Protein 2VJQ (pdb70)

Secondary structure (DSSP, 8-state):
--TTTT-EEEE---SSHHHHHHHHHHHTT-EEEEEEETTT--GGGGSS-SSTTS--HHHHTT-TT-EEEEE-TTSHHHHHHHHHHHHH-SEEEE-PPTTHHHHTT--HHHHHHH-TTPEEEEEESS-TTSTTTTS---HHHHHHHTTTGGGSS-TTS-----SS-TTHHHHHHHHHHHHHHHHHHHHHHS---EEEEEHHHHHHHHTHHHHHHHHHHHHHS--TTSGGGSTT--B-TT--B--GGG--SPPP-TT--TTSSSEEEEE-TTTTT-TT-EEEEE--GGGHHHHHHHTT-GGGSS-TTTSSHHHHTTTHHHHHHHHHHTTTTS-HHHHHHHHHHTT--EEE---HHHHHT-HHHHHTTSEEEE--TTT--EEEE--SEEESS------PPPPTTTTHHHHHHHTT--HHHHHHHHHHT--/--TTTT-EEEE---SSHHHHHHHHHHHTT-EEEEEEETTT--GGGGTT-SSTTS--HHHHHH-SS-EEEEE-TTSHHHHHHHHHHHHH-SEEEE--STTHHHHTT--HHHHHHH-TTPEEEEEESS-TT-TTTTS---HHHHHHHTTTGGGSS-TTS-----SS-TTHHHHHHHHHHHHHHHHHHHHHHS---EEEEEHHHHHHHHTHHHHHHHHHHHHHS--TTSGGGSTTTSB-SSSPBP-GGG--SPPP-TT--TTSSSEEEEE-TTTTT-TT-EEEEE--STTHHHHHHHTT-THHHH-TTTSSHHHHTTTHHHHHHHHHHTTTTS-HHHHHHHHHTTT--EEE---HHHHHH-HHHHHTTSEEEE--TTT--EEEE--SEEESS------PPPPTTTTHHHHHHHTT--HHHHHHHHHTT--/--TTTT-EEEE---SSHHHHHHHHHHHTT-EEEEEEETTT--GGGGSS-SSTTS--HHHHHHHTT-EEEEE-TTSHHHHHHHHHHHHH-SEEEE-PPTTHHHHTT--HHHHHHH-TTPEEEEEESS-TTSTTTT----HHHHHHHTTTTTTSS-TTS-----SS-TTHHHHHHHHHHHHHHHHHHHHHHS---EEEEEHHHHHHHHTHHHHHHHHHHHHHS--TTSGGGSTT--B-TT--B--TTS--SPPP-TT--TTSSSEEEEE-TTTTT-TT-EEEEE--GGGHHHHHHHTT-GGGSS-TTTSSHHHHTTTHHHHHHHHHHTTTTS-HHHHHHHHHHTT--EEE---HHHHHT-HHHHHTTSEEEE--TTT--EEEE--SEEESS------PPPPTTTTHHHHHHHTT--HHHHHHHHHHT--/--TTTT-EEEE---TTHHHHHHHHHHHTT-EEEEEEETTT--GGGGSS-SSTTS--HHHHHHHSS-EEEEE-TTSHHHHHHHHHHHTT-SEEEE-PSTTHHHHTT--HHHHHHH-TT-EEEEEESS-TT-TTTTS---HHHHHHHTTTGGGSS-TTS-----SS-TTHHHHHHHHHHHHHHHHHHHHHHS---EEEEEHHHHHHHHTHHHHHHHHHHHHHS--TTSGGGSTTTSB-SSS-B--GGG--S----TT--TTSSSEEEEE-TTTTT-TT-EEEEE--STTHHHHHHHTT-THHHH-TTTSSHHHHTTTHHHHHHHHHHTTTTS-HHHHHHHHHTTT--EEE---HHHHHT-HHHHHTTSEEEE--TTT--EEEE--SEEESS------PPPPTTTTHHHHHHHTT--HHHHHHHHHTT--

Solvent-accessible surface area: 59463 Å² total; per-residue (Å²): 115,39,1,0,60,65,15,34,1,3,0,6,2,61,33,0,9,0,0,5,0,0,1,2,0,4,1,0,19,9,46,3,18,0,6,5,156,84,62,64,14,6,96,0,15,54,31,34,74,28,137,124,150,45,26,0,5,0,0,3,0,0,0,0,27,10,38,0,0,30,0,44,29,168,29,104,56,0,65,91,5,0,44,57,8,1,117,98,7,23,0,0,0,16,32,50,43,49,35,17,9,76,178,34,41,3,44,25,119,69,0,52,132,17,15,67,111,1,0,11,0,6,9,48,13,6,3,97,15,14,92,48,32,138,54,129,26,40,3,3,3,0,0,0,1,0,0,0,0,1,5,2,3,46,37,61,12,32,0,5,9,7,7,0,0,0,0,11,2,2,0,0,6,2,0,0,0,0,0,1,0,1,0,11,2,14,92,102,62,32,109,6,22,64,1,12,0,3,8,3,0,0,0,0,4,0,0,4,2,14,0,1,0,0,8,10,6,44,61,62,37,77,0,28,18,11,5,4,10,16,79,129,62,2,81,33,128,115,47,76,97,48,41,12,134,128,30,71,19,2,18,5,9,5,1,15,3,17,3,13,44,16,2,35,7,2,72,0,104,27,63,97,134,67,54,8,5,16,0,2,0,7,1,10,56,127,13,3,67,62,0,0,70,6,1,105,45,84,110,30,67,131,50,101,41,45,52,60,38,130,20,7,31,80,34,20,18,84,3,3,64,59,0,44,85,63,0,63,120,68,48,11,94,83,0,9,128,53,0,40,146,69,19,4,7,4,1,1,0,20,8,0,87,53,0,0,104,24,105,10,0,74,150,23,27,0,1,34,104,1,90,1,158,95,33,36,64,8,25,0,0,0,2,0,1,53,16,68,47,18,138,38,117,27,81,62,0,1,63,57,17,67,27,5,62,85,2,0,109,88,24,67,15,87,96,71,96,9,155,90,15,76,84,110,106,2,9,117,42,0,0,90,56,13,48,1,4,0,6,2,55,25,0,9,0,0,5,0,0,0,1,0,4,1,0,19,10,51,4,20,0,7,5,153,84,59,68,16,6,80,0,14,52,22,35,74,28,94,114,149,47,27,0,6,1,0,4,0,0,0,0,28,10,42,0,0,29,0,41,29,164,26,102,48,0,65,87,5,0,39,50,10,0,121,105,7,22,0,0,0,16,29,51,41,56,34,17,11,73,179,38,37,4,51,32,118,72,0,51,139,20,15,69,110,1,0,8,0,2,9,48,15,4,2,110,24,14,92,47,44,135,34,99,11,94,4,6,2,0,1,0,0,0,0,2,0,0,6,2,4,48,49,101,26,43,0,5,8,5,9,0,2,0,0,4,2,2,0,0,6,1,0,0,0,0,0,2,0,0,1,10,3,17,92,98,64,31,106,6,18,43,0,7,0,3,8,2,0,0,0,0,2,0,0,4,2,14,0,1,1,0,10,11,6,83,108,58,41,79,0,33,25,14,5,3,12,10,81,101,53,0,88,58,180,119,42,87,70,30,34,11,139,118,28,81,20,2,16,6,9,5,1,20,6,18,1,14,52,16,2,34,7,2,59,0,128,29,68,101,133,66,50,8,4,3,0,1,0,4,0,9,51,116,26,6,53,62,3,1,74,8,2,104,59,73,114,29,71,122,53,104,41,47,53,53,41,124,18,5,30,76,34,17,16,86,3,4,65,58,1,43,84,63,0,71,108,64,58,11,97,92,0,15,130,50,0,50,136,75,43,8,10,10,2,7,0,25,6,0,34,25,1,0,26,25,63,9,0,72,92,23,30,0,2,34,96,1,44,0,25,71,19,15,18,7,23,0,0,0,2,0,1,55,12,64,45,18,137,39,119,29,80,45,0,0,67,56,14,70,30,4,55,83,2,0,108,90,25,64,30,88,76,74,74,7,142,64,2,77,82,105,105,1,8,109,36,1,0,60,62,15,45,1,4,0,7,2,59,44,0,10,0,0,5,0,0,1,1,0,3,0,0,22,9,46,3,17,0,12,4,170,85,63,62,15,4,87,0,14,53,51,41,71,31,131,122,149,45,25,0,5,5,0,3,0,0,0,0,27,9,41,0,7,29,3,43,28,173,31,104,52,0,62,84,6,1,42,54,14,1,116,105,7,23,0,0,0,17,32,47,42,60,33,14,12,72,179,49,42,6,52,24,115,64,0,49,133,18,16,66,111,1,0,11,0,4,9,52,14,5,2,115,40,13,91,49,40,140,59,133,16,72,6,6,4,0,0,0,1,0,0,1,0,1,5,2,3,45,38,54,13,33,0,4,9,6,10,0,2,0,0,11,3,2,0,0,7,1,0,0,0,0,0,1,0,1,0,11,2,15,94,107,62,29,110,7,21,62,0,10,0,2,10,4,0,0,0,0,3,0,0,4,2,14,0,3,1,0,8,9,7,86,97,61,38,78,0,28,18,11,4,4,10,15,80,66,54,2,22,27,95,76,1,53,76,47,43,13,147,129,28,84,18,1,18,6,8,5,1,16,4,19,4,17,37,15,2,34,7,1,69,0,105,29,58,99,135,68,51,9,4,14,0,3,0,7,1,11,52,125,12,3,66,62,0,0,70,5,1,112,17,84,106,14,65,130,51,99,40,25,50,61,40,130,17,5,31,80,31,20,17,22,4,3,20,19,0,43,65,65,0,61,121,66,49,10,94,80,0,10,122,53,0,42,140,69,21,4,6,4,1,1,0,21,10,0,83,58,0,1,101,23,107,11,0,78,152,24,28,0,2,34,103,0,105,1,164,94,32,36,67,7,27,0,0,0,2,0,1,53,16,70,49,12,130,39,121,27,81,59,0,1,66,57,17,67,30,5,62,85,3,6,111,89,28,65,23,73,101,73,99,8,164,87,13,75,85,107,108,2,12,117,41,0,0,90,56,14,50,2,4,0,6,2,56,21,1,9,0,0,4,0,0,1,2,0,4,1,0,20,10,47,3,19,0,7,4,157,84,66,67,15,6,79,0,14,52,34,38,74,28,89,114,148,45,25,0,4,2,0,3,0,0,0,0,26,11,42,0,0,30,0,37,24,167,26,98,56,0,66,87,5,2,39,48,8,0,115,112,8,23,0,1,0,16,30,42,42,58,37,14,11,79,179,54,39,4,48,30,120,74,0,53,139,18,15,66,114,1,0,8,0,2,9,47,15,4,3,109,23,13,91,47,42,136,34,96,13,98,5,5,3,0,0,0,1,0,0,1,0,1,5,2,4,48,44,89,24,41,0,4,8,6,8,1,3,0,0,5,2,2,0,0,6,2,0,0,0,0,0,2,0,0,1,8,1,16,92,94,62,31,111,7,20,43,0,8,0,2,9,2,0,0,0,0,3,0,0,4,3,14,0,2,1,0,9,12,5,76,109,58,40,84,0,35,24,12,6,3,12,10,82,103,53,0,85,48,128,85,28,81,62,39,43,11,128,139,32,86,22,2,16,7,9,6,1,19,6,22,8,23,44,23,3,34,6,2,62,0,114,27,71,101,133,68,50,7,5,3,0,3,0,3,1,4,54,119,24,5,50,54,2,2,72,8,4,109,54,72,114,33,69,123,52,103,43,47,56,48,46,124,13,7,40,66,35,20,16,87,5,3,64,61,0,44,87,72,0,71,106,66,57,11,95,92,0,16,129,49,0,49,133,71,35,7,8,10,1,6,0,24,6,0,92,51,1,0,98,27,103,12,0,76,157,22,27,0,2,35,104,2,110,1,124,92,20,34,63,8,22,0,0,0,2,0,1,55,19,65,42,18,143,39,119,29,80,46,0,1,67,54,16,67,31,5,56,87,1,0,108,85,27,69,30,83,88,70,74,8,143,75,1,77,85,101,102,1,8

Structure (mmCIF, N/CA/C/O backbone):
data_2VJQ
#
_entry.id   2VJQ
#
_cell.length_a   214.155
_cell.length_b   98.917
_cell.length_c   152.527
_cell.angle_alpha   90.00
_cell.angle_beta   135.27
_cell.angle_gamma   90.00
#
_symmetry.space_group_name_H-M   'C 1 2 1'
#
loop_
_entity.id
_entity.type
_entity.pdbx_description
1 polymer 'FORMYL-COENZYME A TRANSFERASE'
2 non-polymer '4-(2-HYDROXYETHYL)-1-PIPERAZINE ETHANESULFONIC ACID'
3 water water
#
loop_
_atom_site.group_PDB
_atom_site.id
_atom_site.type_symbol
_atom_site.label_atom_id
_atom_site.label_alt_id
_atom_site.label_comp_id
_atom_site.label_asym_id
_atom_site.label_entity_id
_atom_site.label_seq_id
_atom_site.pdbx_PDB_ins_code
_atom_site.Cartn_x
_atom_site.Cartn_y
_atom_site.Cartn_z
_atom_site.occupancy
_atom_site.B_iso_or_equiv
_atom_site.auth_seq_id
_atom_site.auth_comp_id
_atom_site.auth_asym_id
_atom_site.auth_atom_id
_atom_site.pdbx_PDB_model_num
ATOM 1 N N . THR A 1 2 ? -64.407 -51.575 23.398 1.00 33.31 2 THR A N 1
ATOM 2 C CA . THR A 1 2 ? -63.346 -50.681 23.935 1.00 32.54 2 THR A CA 1
ATOM 3 C C . THR A 1 2 ? -62.037 -50.833 23.147 1.00 31.96 2 THR A C 1
ATOM 4 O O . THR A 1 2 ? -61.784 -51.868 22.525 1.00 32.08 2 THR A O 1
ATOM 8 N N . LYS A 1 3 ? -61.224 -49.782 23.174 1.00 30.83 3 LYS A N 1
ATOM 9 C CA . LYS A 1 3 ? -59.921 -49.765 22.521 1.00 29.82 3 LYS A CA 1
ATOM 10 C C . LYS A 1 3 ? -58.808 -49.800 23.572 1.00 28.50 3 LYS A C 1
ATOM 11 O O . LYS A 1 3 ? -59.016 -49.384 24.714 1.00 27.42 3 LYS A O 1
ATOM 17 N N . PRO A 1 4 ? -57.620 -50.304 23.192 1.00 27.38 4 PRO A N 1
ATOM 18 C CA . PRO A 1 4 ? -56.508 -50.498 24.122 1.00 26.95 4 PRO A CA 1
ATOM 19 C C . PRO A 1 4 ? -56.148 -49.299 24.989 1.00 26.00 4 PRO A C 1
ATOM 20 O O . PRO A 1 4 ? -55.913 -49.466 26.180 1.00 25.34 4 PRO A O 1
ATOM 24 N N . LEU A 1 5 ? -56.097 -48.110 24.394 1.00 25.31 5 LEU A N 1
ATOM 25 C CA . LEU A 1 5 ? -55.662 -46.913 25.101 1.00 25.49 5 LEU A CA 1
ATOM 26 C C . LEU A 1 5 ? -56.817 -45.975 25.476 1.00 25.37 5 LEU A C 1
ATOM 27 O O . LEU A 1 5 ? -56.593 -44.818 25.841 1.00 24.84 5 LEU A O 1
ATOM 32 N N . ASP A 1 6 ? -58.046 -46.476 25.415 1.00 25.80 6 ASP A N 1
ATOM 33 C CA . ASP A 1 6 ? -59.183 -45.716 25.923 1.00 26.25 6 ASP A CA 1
ATOM 34 C C . ASP A 1 6 ? -58.886 -45.278 27.351 1.00 26.19 6 ASP A C 1
ATOM 35 O O . ASP A 1 6 ? -58.562 -46.109 28.208 1.00 26.54 6 ASP A O 1
ATOM 40 N N . GLY A 1 7 ? -58.980 -43.973 27.595 1.00 25.78 7 GLY A N 1
ATOM 41 C CA . GLY A 1 7 ? -58.800 -43.414 28.932 1.00 25.57 7 GLY A CA 1
ATOM 42 C C . GLY A 1 7 ? -57.372 -43.047 29.279 1.00 25.28 7 GLY A C 1
ATOM 43 O O . GLY A 1 7 ? -57.101 -42.620 30.403 1.00 25.48 7 GLY A O 1
ATOM 44 N N . ILE A 1 8 ? -56.454 -43.218 28.327 1.00 24.46 8 ILE A N 1
ATOM 45 C CA . ILE A 1 8 ? -55.065 -42.824 28.513 1.00 24.14 8 ILE A CA 1
ATOM 46 C C . ILE A 1 8 ? -54.928 -41.395 28.016 1.00 23.73 8 ILE A C 1
ATOM 47 O O . ILE A 1 8 ? -55.177 -41.118 26.838 1.00 23.75 8 ILE A O 1
ATOM 52 N N . ASN A 1 9 ? -54.558 -40.491 28.918 1.00 23.58 9 ASN A N 1
ATOM 53 C CA A ASN A 1 9 ? -54.405 -39.085 28.577 0.50 23.38 9 ASN A CA 1
ATOM 54 C CA B ASN A 1 9 ? -54.402 -39.084 28.577 0.50 23.43 9 ASN A CA 1
ATOM 55 C C . ASN A 1 9 ? -52.968 -38.784 28.188 1.00 23.18 9 ASN A C 1
ATOM 56 O O . ASN A 1 9 ? -52.046 -39.004 28.976 1.00 23.42 9 ASN A O 1
ATOM 65 N N . VAL A 1 10 ? -52.785 -38.275 26.980 1.00 22.57 10 VAL A N 1
ATOM 66 C CA . VAL A 1 10 ? -51.462 -37.981 26.474 1.00 22.40 10 VAL A CA 1
ATOM 67 C C . VAL A 1 10 ? -51.313 -36.479 26.333 1.00 22.13 10 VAL A C 1
ATOM 68 O O . VAL A 1 10 ? -52.078 -35.832 25.610 1.00 22.18 10 VAL A O 1
ATOM 72 N N . LEU A 1 11 ? -50.330 -35.935 27.046 1.00 22.07 11 LEU A N 1
ATOM 73 C CA . LEU A 1 11 ? -49.929 -34.543 26.913 1.00 21.74 11 LEU A CA 1
ATOM 74 C C . LEU A 1 11 ? -48.825 -34.508 25.857 1.00 21.26 11 LEU A C 1
ATOM 75 O O . LEU A 1 11 ? -47.694 -34.943 26.100 1.00 21.07 11 LEU A O 1
ATOM 80 N N . ASP A 1 12 ? -49.176 -33.992 24.684 1.00 20.57 12 ASP A N 1
ATOM 81 C CA . ASP A 1 12 ? -48.399 -34.174 23.465 1.00 20.34 12 ASP A CA 1
ATOM 82 C C . ASP A 1 12 ? -47.722 -32.872 23.020 1.00 20.14 12 ASP A C 1
ATOM 83 O O . ASP A 1 12 ? -48.355 -32.004 22.409 1.00 20.58 12 ASP A O 1
ATOM 88 N N . PHE A 1 13 ? -46.427 -32.753 23.319 1.00 19.41 13 PHE A N 1
ATOM 89 C CA . PHE A 1 13 ? -45.620 -31.599 22.936 1.00 19.25 13 PHE A CA 1
ATOM 90 C C . PHE A 1 13 ? -44.997 -31.739 21.542 1.00 18.83 13 PHE A C 1
ATOM 91 O O . PHE A 1 13 ? -44.289 -30.841 21.082 1.00 18.35 13 PHE A O 1
ATOM 99 N N . THR A 1 14 ? -45.236 -32.868 20.882 1.00 18.69 14 THR A N 1
ATOM 100 C CA . THR A 1 14 ? -44.451 -33.230 19.693 1.00 18.23 14 THR A CA 1
ATOM 101 C C . THR A 1 14 ? -44.799 -32.421 18.438 1.00 18.51 14 THR A C 1
ATOM 102 O O . THR A 1 14 ? -45.911 -31.915 18.290 1.00 18.37 14 THR A O 1
ATOM 106 N N . HIS A 1 15 ? -43.827 -32.335 17.533 1.00 18.40 15 HIS A N 1
ATOM 107 C CA . HIS A 1 15 ? -43.989 -31.688 16.240 1.00 18.55 15 HIS A CA 1
ATOM 108 C C . HIS A 1 15 ? -43.061 -32.347 15.212 1.00 18.18 15 HIS A C 1
ATOM 109 O O . HIS A 1 15 ? -42.216 -33.178 15.569 1.00 17.40 15 HIS A O 1
ATOM 116 N N . VAL A 1 16 ? -43.240 -31.976 13.949 1.00 17.87 16 VAL A N 1
ATOM 117 C CA . VAL A 1 16 ? -42.576 -32.631 12.801 1.00 17.98 16 VAL A CA 1
ATOM 118 C C . VAL A 1 16 ? -43.149 -34.055 12.574 1.00 17.79 16 VAL A C 1
ATOM 119 O O . VAL A 1 16 ? -44.365 -34.179 12.390 1.00 17.34 16 VAL A O 1
ATOM 123 N N . GLN A 1 17 ? -42.319 -35.111 12.565 1.00 17.31 17 GLN A N 1
ATOM 124 C CA . GLN A 1 17 ? -42.795 -36.450 12.147 1.00 17.34 17 GLN A CA 1
ATOM 125 C C . GLN A 1 17 ? -42.692 -37.542 13.227 1.00 16.56 17 GLN A C 1
ATOM 126 O O . GLN A 1 17 ? -43.648 -38.263 13.469 1.00 15.60 17 GLN A O 1
ATOM 132 N N . ALA A 1 18 ? -41.530 -37.672 13.859 1.00 16.20 18 ALA A N 1
ATOM 133 C CA . ALA A 1 18 ? -41.270 -38.804 14.762 1.00 15.92 18 ALA A CA 1
ATOM 134 C C . ALA A 1 18 ? -42.220 -38.854 15.953 1.00 15.72 18 ALA A C 1
ATOM 135 O O . ALA A 1 18 ? -42.957 -39.838 16.151 1.00 15.09 18 ALA A O 1
ATOM 137 N N . GLY A 1 19 ? -42.202 -37.787 16.749 1.00 15.45 19 GLY A N 1
ATOM 138 C CA . GLY A 1 19 ? -43.100 -37.654 17.891 1.00 15.01 19 GLY A CA 1
ATOM 139 C C . GLY A 1 19 ? -44.577 -37.724 17.511 1.00 14.51 19 GLY A C 1
ATOM 140 O O . GLY A 1 19 ? -45.311 -38.526 18.063 1.00 15.02 19 GLY A O 1
ATOM 141 N N . PRO A 1 20 ? -45.020 -36.874 16.570 1.00 14.37 20 PRO A N 1
ATOM 142 C CA . PRO A 1 20 ? -46.407 -36.880 16.085 1.00 14.31 20 PRO A CA 1
ATOM 143 C C . PRO A 1 20 ? -46.892 -38.245 15.564 1.00 14.11 20 PRO A C 1
ATOM 144 O O . PRO A 1 20 ? -48.044 -38.612 15.810 1.00 13.65 20 PRO A O 1
ATOM 148 N N . ALA A 1 21 ? -46.030 -38.994 14.869 1.00 13.62 21 ALA A N 1
ATOM 149 C CA . ALA A 1 21 ? -46.390 -40.345 14.436 1.00 13.67 21 ALA A CA 1
ATOM 150 C C . ALA A 1 21 ? -46.703 -41.229 15.640 1.00 13.34 21 ALA A C 1
ATOM 151 O O . ALA A 1 21 ? -47.697 -41.950 15.650 1.00 13.63 21 ALA A O 1
ATOM 153 N N . CYS A 1 22 ? -45.851 -41.172 16.656 1.00 13.96 22 CYS A N 1
ATOM 154 C CA . CYS A 1 22 ? -46.086 -41.920 17.879 1.00 14.22 22 CYS A CA 1
ATOM 155 C C . CYS A 1 22 ? -47.453 -41.597 18.485 1.00 13.94 22 CYS A C 1
ATOM 156 O O . CYS A 1 22 ? -48.247 -42.503 18.719 1.00 13.75 22 CYS A O 1
ATOM 159 N N . THR A 1 23 ? -47.717 -40.310 18.733 1.00 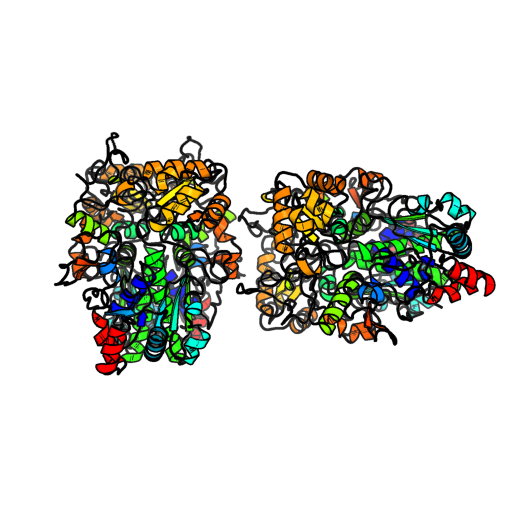14.41 23 THR A N 1
ATOM 160 C CA . THR A 1 23 ? -48.953 -39.900 19.415 1.00 14.51 23 THR A CA 1
ATOM 161 C C . THR A 1 23 ? -50.202 -40.105 18.550 1.00 14.58 23 THR A C 1
ATOM 162 O O . THR A 1 23 ? -51.261 -40.391 19.079 1.00 14.73 23 THR A O 1
ATOM 166 N N . GLN A 1 24 ? -50.077 -39.958 17.230 1.00 14.34 24 GLN A N 1
ATOM 167 C CA . GLN A 1 24 ? -51.192 -40.277 16.331 1.00 14.75 24 GLN A CA 1
ATOM 168 C C . GLN A 1 24 ? -51.614 -41.739 16.465 1.00 15.00 24 GLN A C 1
ATOM 169 O O . GLN A 1 24 ? -52.806 -42.057 16.575 1.00 13.85 24 GLN A O 1
ATOM 175 N N . MET A 1 25 ? -50.628 -42.630 16.464 1.00 15.73 25 MET A N 1
ATOM 176 C CA . MET A 1 25 ? -50.904 -44.055 16.483 1.00 16.01 25 MET A CA 1
ATOM 177 C C . MET A 1 25 ? -51.514 -44.471 17.819 1.00 16.31 25 MET A C 1
ATOM 178 O O . MET A 1 25 ? -52.429 -45.299 17.852 1.00 16.34 25 MET A O 1
ATOM 183 N N . MET A 1 26 ? -51.023 -43.876 18.906 1.00 16.78 26 MET A N 1
ATOM 184 C CA . MET A 1 26 ? -51.683 -43.962 20.221 1.00 17.04 26 MET A CA 1
ATOM 185 C C . MET A 1 26 ? -53.146 -43.491 20.152 1.00 17.06 26 MET A C 1
ATOM 186 O O . MET A 1 26 ? -54.028 -44.129 20.695 1.00 15.96 26 MET A O 1
ATOM 191 N N . GLY A 1 27 ? -53.379 -42.376 19.474 1.00 17.17 27 GLY A N 1
ATOM 192 C CA . GLY A 1 27 ? -54.736 -41.879 19.232 1.00 17.41 27 GLY A CA 1
ATOM 193 C C . GLY A 1 27 ? -55.598 -42.844 18.449 1.00 17.42 27 GLY A C 1
ATOM 194 O O . GLY A 1 27 ? -56.774 -43.026 18.771 1.00 16.91 27 GLY A O 1
ATOM 195 N N . PHE A 1 28 ? -55.026 -43.473 17.420 1.00 17.03 28 PHE A N 1
ATOM 196 C CA . PHE A 1 28 ? -55.745 -44.499 16.668 1.00 17.81 28 PHE A CA 1
ATOM 197 C C . PHE A 1 28 ? -56.172 -45.669 17.559 1.00 17.94 28 PHE A C 1
ATOM 198 O O . PHE A 1 28 ? -57.216 -46.265 17.313 1.00 17.72 28 PHE A O 1
ATOM 206 N N . LEU A 1 29 ? -55.356 -46.001 18.563 1.00 18.26 29 LEU A N 1
ATOM 207 C CA . LEU A 1 29 ? -55.681 -47.067 19.516 1.00 19.01 29 LEU A CA 1
ATOM 208 C C . LEU A 1 29 ? -56.487 -46.583 20.732 1.00 19.18 29 LEU A C 1
ATOM 209 O O . LEU A 1 29 ? -56.623 -47.316 21.707 1.00 19.49 29 LEU A O 1
ATOM 214 N N . GLY A 1 30 ? -57.009 -45.362 20.661 1.00 19.98 30 GLY A N 1
ATOM 215 C CA . GLY A 1 30 ? -57.994 -44.858 21.638 1.00 20.37 30 GLY A CA 1
ATOM 216 C C . GLY A 1 30 ? -57.530 -43.774 22.598 1.00 20.48 30 GLY A C 1
ATOM 217 O O . GLY A 1 30 ? -58.335 -43.251 23.370 1.00 20.22 30 GLY A O 1
ATOM 218 N N . ALA A 1 31 ? -56.248 -43.425 22.570 1.00 20.53 31 ALA A N 1
ATOM 219 C CA . ALA A 1 31 ? -55.715 -42.444 23.520 1.00 20.97 31 ALA A CA 1
ATOM 220 C C . ALA A 1 31 ? -56.341 -41.066 23.313 1.00 21.04 31 ALA A C 1
ATOM 221 O O . ALA A 1 31 ? -56.679 -40.684 22.190 1.00 20.53 31 ALA A O 1
ATOM 223 N N . ASN A 1 32 ? -56.493 -40.347 24.424 1.00 21.34 32 ASN A N 1
ATOM 224 C CA . ASN A 1 32 ? -56.898 -38.944 24.444 1.00 21.46 32 ASN A CA 1
ATOM 225 C C . ASN A 1 32 ? -55.650 -38.078 24.295 1.00 21.02 32 ASN A C 1
ATOM 226 O O . ASN A 1 32 ? -54.918 -37.842 25.267 1.00 21.12 32 ASN A O 1
ATOM 231 N N . VAL A 1 33 ? -55.394 -37.637 23.064 1.00 20.81 33 VAL A N 1
ATOM 232 C CA . VAL A 1 33 ? -54.177 -36.900 22.735 1.00 20.80 33 VAL A CA 1
ATOM 233 C C . VAL A 1 33 ? -54.456 -35.404 22.680 1.00 20.77 33 VAL A C 1
ATOM 234 O O . VAL A 1 33 ? -55.236 -34.936 21.856 1.00 20.11 33 VAL A O 1
ATOM 238 N N . ILE A 1 34 ? -53.810 -34.675 23.584 1.00 21.32 34 ILE A N 1
ATOM 239 C CA . ILE A 1 34 ? -53.902 -33.229 23.648 1.00 21.70 34 ILE A CA 1
ATOM 240 C C . ILE A 1 34 ? -52.588 -32.667 23.130 1.00 21.53 34 ILE A C 1
ATOM 241 O O . ILE A 1 34 ? -51.554 -32.773 23.778 1.00 21.16 34 ILE A O 1
ATOM 246 N N . LYS A 1 35 ? -52.641 -32.088 21.936 1.00 21.73 35 LYS A N 1
ATOM 247 C CA . LYS A 1 35 ? -51.463 -31.554 21.278 1.00 22.24 35 LYS A CA 1
ATOM 248 C C . LYS A 1 35 ? -51.235 -30.100 21.702 1.00 22.73 35 LYS A C 1
ATOM 249 O O . LYS A 1 35 ? -52.035 -29.216 21.371 1.00 22.67 35 LYS A O 1
ATOM 255 N N . ILE A 1 36 ? -50.151 -29.869 22.445 1.00 23.23 36 ILE A N 1
ATOM 256 C CA . ILE A 1 36 ? -49.729 -28.525 22.833 1.00 23.73 36 ILE A CA 1
ATOM 257 C C . ILE A 1 36 ? -48.954 -27.909 21.681 1.00 24.20 36 ILE A C 1
ATOM 258 O O . ILE A 1 36 ? -47.903 -28.426 21.276 1.00 24.13 36 ILE A O 1
ATOM 263 N N . GLU A 1 37 ? -49.473 -26.807 21.147 1.00 24.69 37 GLU A N 1
ATOM 264 C CA . GLU A 1 37 ? -48.827 -26.115 20.040 1.00 25.31 37 GLU A CA 1
ATOM 265 C C . GLU A 1 37 ? -48.455 -24.693 20.429 1.00 26.58 37 GLU A C 1
ATOM 266 O O . GLU A 1 37 ? -49.181 -24.036 21.176 1.00 25.98 37 GLU A O 1
ATOM 272 N N . ARG A 1 38 ? -47.322 -24.226 19.908 1.00 27.97 38 ARG A N 1
ATOM 273 C CA . ARG A 1 38 ? -46.853 -22.876 20.174 1.00 29.04 38 ARG A CA 1
ATOM 274 C C . ARG A 1 38 ? -47.867 -21.879 19.628 1.00 29.24 38 ARG A C 1
ATOM 275 O O . ARG A 1 38 ? -48.247 -21.936 18.456 1.00 28.75 38 ARG A O 1
ATOM 283 N N . ARG A 1 39 ? -48.311 -20.982 20.505 1.00 29.86 39 ARG A N 1
ATOM 284 C CA . ARG A 1 39 ? -49.321 -19.989 20.170 1.00 29.91 39 ARG A CA 1
ATOM 285 C C . ARG A 1 39 ? -48.928 -19.189 18.926 1.00 29.80 39 ARG A C 1
ATOM 286 O O . ARG A 1 39 ? -47.803 -18.695 18.827 1.00 30.31 39 ARG A O 1
ATOM 294 N N . GLY A 1 40 ? -49.846 -19.105 17.966 1.00 29.71 40 GLY A N 1
ATOM 295 C CA . GLY A 1 40 ? -49.653 -18.291 16.769 1.00 29.34 40 GLY A CA 1
ATOM 296 C C . GLY A 1 40 ? -49.053 -18.974 15.548 1.00 29.35 40 GLY A C 1
ATOM 297 O O . GLY A 1 40 ? -49.171 -18.456 14.434 1.00 30.08 40 GLY A O 1
ATOM 298 N N . SER A 1 41 ? -48.413 -20.126 15.736 1.00 28.43 41 SER A N 1
ATOM 299 C CA . SER A 1 41 ? -47.705 -20.797 14.635 1.00 27.47 41 SER A CA 1
ATOM 300 C C . SER A 1 41 ? -47.990 -22.303 14.594 1.00 26.53 41 SER A C 1
ATOM 301 O O . SER A 1 41 ? -48.327 -22.858 13.541 1.00 26.10 41 SER A O 1
ATOM 304 N N . GLY A 1 42 ? -47.841 -22.945 15.745 1.00 25.22 42 GLY A N 1
ATOM 305 C CA . GLY A 1 42 ? -48.087 -24.362 15.884 1.00 24.20 42 GLY A CA 1
ATOM 306 C C . GLY A 1 42 ? -47.068 -25.195 15.128 1.00 22.97 42 GLY A C 1
ATOM 307 O O . GLY A 1 42 ? -46.017 -24.694 14.712 1.00 22.23 42 GLY A O 1
ATOM 308 N N . ASP A 1 43 ? -47.409 -26.461 14.940 1.00 21.70 43 ASP A N 1
ATOM 309 C CA . ASP A 1 43 ? -46.525 -27.446 14.308 1.00 21.27 43 ASP A CA 1
ATOM 310 C C . ASP A 1 43 ? -46.077 -26.986 12.930 1.00 20.82 43 ASP A C 1
ATOM 311 O O . ASP A 1 43 ? -46.908 -26.659 12.092 1.00 20.94 43 ASP A O 1
ATOM 316 N N . MET A 1 44 ? -44.765 -26.995 12.690 1.00 20.42 44 MET A N 1
ATOM 317 C CA A MET A 1 44 ? -44.219 -26.542 11.408 0.60 20.59 44 MET A CA 1
ATOM 318 C CA B MET A 1 44 ? -44.197 -26.564 11.408 0.40 20.48 44 MET A CA 1
ATOM 319 C C . MET A 1 44 ? -44.762 -27.320 10.198 1.00 20.29 44 MET A C 1
ATOM 320 O O . MET A 1 44 ? -44.802 -26.791 9.086 1.00 19.97 44 MET A O 1
ATOM 329 N N . THR A 1 45 ? -45.200 -28.563 10.401 1.00 19.56 45 THR A N 1
ATOM 330 C CA . THR A 1 45 ? -45.739 -29.346 9.289 1.00 19.41 45 THR A CA 1
ATOM 331 C C . THR A 1 45 ? -47.000 -28.715 8.681 1.00 19.13 45 THR A C 1
ATOM 332 O O . THR A 1 45 ? -47.275 -28.929 7.506 1.00 18.90 45 THR A O 1
ATOM 336 N N . ARG A 1 46 ? -47.735 -27.919 9.461 1.00 18.81 46 ARG A N 1
ATOM 337 C CA . ARG A 1 46 ? -48.947 -27.242 8.960 1.00 18.96 46 ARG A CA 1
ATOM 338 C C . ARG A 1 46 ? -48.681 -26.458 7.667 1.00 18.96 46 ARG A C 1
ATOM 339 O O . ARG A 1 46 ? -49.476 -26.501 6.730 1.00 18.45 46 ARG A O 1
ATOM 347 N N . GLY A 1 47 ? -47.552 -25.759 7.623 1.00 19.34 47 GLY A N 1
ATOM 348 C CA . GLY A 1 47 ? -47.218 -24.900 6.489 1.00 20.41 47 GLY A CA 1
ATOM 349 C C . GLY A 1 47 ? -46.158 -25.473 5.568 1.00 21.24 47 GLY A C 1
ATOM 350 O O . GLY A 1 47 ? -45.692 -24.782 4.663 1.00 21.09 47 GLY A O 1
ATOM 351 N N . GLN A 1 48 ? -45.777 -26.730 5.786 1.00 21.92 48 GLN A N 1
ATOM 352 C CA . GLN A 1 48 ? -44.762 -27.369 4.960 1.00 22.64 48 GLN A CA 1
ATOM 353 C C . GLN A 1 48 ? -45.418 -28.090 3.784 1.00 22.26 48 GLN A C 1
ATOM 354 O O . GLN A 1 48 ? -46.228 -28.982 3.977 1.00 21.62 48 GLN A O 1
ATOM 360 N N . LEU A 1 49 ? -45.069 -27.660 2.576 1.00 22.78 49 LEU A N 1
ATOM 361 C CA . LEU A 1 49 ? -45.519 -28.264 1.315 1.00 23.28 49 LEU A CA 1
ATOM 362 C C . LEU A 1 49 ? -47.040 -28.419 1.202 1.00 23.33 49 LEU A C 1
ATOM 363 O O . LEU A 1 49 ? -47.559 -29.484 0.859 1.00 22.98 49 LEU A O 1
ATOM 368 N N . GLN A 1 50 ? -47.743 -27.335 1.498 1.00 23.46 50 GLN A N 1
ATOM 369 C CA . GLN A 1 50 ? -49.188 -27.291 1.345 1.00 23.62 50 GLN A CA 1
ATOM 370 C C . GLN A 1 50 ? -49.558 -27.508 -0.114 1.00 23.55 50 GLN A C 1
ATOM 371 O O . GLN A 1 50 ? -48.815 -27.108 -1.026 1.00 23.42 50 GLN A O 1
ATOM 377 N N . ASP A 1 51 ? -50.687 -28.174 -0.332 1.00 23.56 51 ASP A N 1
ATOM 378 C CA . ASP A 1 51 ? -51.207 -28.385 -1.689 1.00 24.10 51 ASP A CA 1
ATOM 379 C C . ASP A 1 51 ? -52.274 -27.349 -2.051 1.00 24.53 51 ASP A C 1
ATOM 380 O O . ASP A 1 51 ? -52.580 -27.167 -3.230 1.00 24.46 51 ASP A O 1
ATOM 385 N N . LYS A 1 52 ? -52.841 -26.704 -1.032 1.00 25.30 52 LYS A N 1
ATOM 386 C CA . LYS A 1 52 ? -53.774 -25.582 -1.200 1.00 26.23 52 LYS A CA 1
ATOM 387 C C . LYS A 1 52 ? -53.382 -24.439 -0.254 1.00 26.19 52 LYS A C 1
ATOM 388 O O . LYS A 1 52 ? -53.168 -24.675 0.935 1.00 25.85 52 LYS A O 1
ATOM 394 N N . PRO A 1 53 ? -53.284 -23.197 -0.778 1.00 26.49 53 PRO A N 1
ATOM 395 C CA . PRO A 1 53 ? -52.853 -22.061 0.051 1.00 26.15 53 PRO A CA 1
ATOM 396 C C . PRO A 1 53 ? -53.684 -21.832 1.327 1.00 25.74 53 PRO A C 1
ATOM 397 O O . PRO A 1 53 ? -54.912 -21.885 1.287 1.00 25.57 53 PRO A O 1
ATOM 401 N N . ASN A 1 54 ? -52.994 -21.608 2.443 1.00 25.34 54 ASN A N 1
ATOM 402 C CA . ASN A 1 54 ? -53.617 -21.389 3.761 1.00 24.93 54 ASN A CA 1
ATOM 403 C C . ASN A 1 54 ? -54.452 -22.571 4.279 1.00 24.11 54 ASN A C 1
ATOM 404 O O . ASN A 1 54 ? -55.323 -22.404 5.139 1.00 24.52 54 ASN A O 1
ATOM 409 N N . VAL A 1 55 ? -54.187 -23.773 3.765 1.00 22.99 55 VAL A N 1
ATOM 410 C CA . VAL A 1 55 ? -54.838 -24.981 4.272 1.00 21.83 55 VAL A CA 1
ATOM 411 C C . VAL A 1 55 ? -53.727 -25.873 4.811 1.00 21.07 55 VAL A C 1
ATOM 412 O O . VAL A 1 55 ? -52.685 -26.015 4.167 1.00 20.45 55 VAL A O 1
ATOM 416 N N . ASP A 1 56 ? -53.951 -26.455 5.987 1.00 19.77 56 ASP A N 1
ATOM 417 C CA . ASP A 1 56 ? -52.952 -27.300 6.632 1.00 18.93 56 ASP A CA 1
ATOM 418 C C . ASP A 1 56 ? -52.557 -28.375 5.641 1.00 17.75 56 ASP A C 1
ATOM 419 O O . ASP A 1 56 ? -53.416 -28.985 5.003 1.00 16.48 56 ASP A O 1
ATOM 424 N N . SER A 1 57 ? -51.257 -28.600 5.519 1.00 16.81 57 SER A N 1
ATOM 425 C CA . SER A 1 57 ? -50.740 -29.547 4.540 1.00 16.52 57 SER A CA 1
ATOM 426 C C . SER A 1 57 ? -51.091 -30.990 4.864 1.00 15.77 57 SER A C 1
ATOM 427 O O . SER A 1 57 ? -51.452 -31.321 5.991 1.00 15.69 57 SER A O 1
ATOM 430 N N . LEU A 1 58 ? -50.911 -31.857 3.866 1.00 15.33 58 LEU A N 1
ATOM 431 C CA . LEU A 1 58 ? -51.056 -33.289 4.042 1.00 15.29 58 LEU A CA 1
ATOM 432 C C . LEU A 1 58 ? -49.982 -33.836 4.986 1.00 14.94 58 LEU A C 1
ATOM 433 O O . LEU A 1 58 ? -50.209 -34.841 5.646 1.00 15.20 58 LEU A O 1
ATOM 438 N N . TYR A 1 59 ? -48.830 -33.179 5.039 1.00 14.68 59 TYR A N 1
ATOM 439 C CA . TYR A 1 59 ? -47.793 -33.537 6.014 1.00 15.23 59 TYR A CA 1
ATOM 440 C C . TYR A 1 59 ? -48.404 -33.470 7.398 1.00 15.09 59 TYR A C 1
ATOM 441 O O . TYR A 1 59 ? -48.300 -34.417 8.190 1.00 15.65 59 TYR A O 1
ATOM 450 N N . PHE A 1 60 ? -49.060 -32.351 7.700 1.00 14.87 60 PHE A N 1
ATOM 451 C CA . PHE A 1 60 ? -49.715 -32.207 8.997 1.00 14.62 60 PHE A CA 1
ATOM 452 C C . PHE A 1 60 ? -50.894 -33.164 9.188 1.00 14.36 60 PHE A C 1
ATOM 453 O O . PHE A 1 60 ? -50.972 -33.857 10.205 1.00 13.33 60 PHE A O 1
ATOM 461 N N . THR A 1 61 ? -51.820 -33.211 8.230 1.00 14.34 61 THR A N 1
ATOM 462 C CA . THR A 1 61 ? -53.048 -33.968 8.451 1.00 14.54 61 THR A CA 1
ATOM 463 C C . THR A 1 61 ? -52.814 -35.480 8.573 1.00 14.54 61 THR A C 1
ATOM 464 O O . THR A 1 61 ? -53.499 -36.146 9.341 1.00 14.67 61 THR A O 1
ATOM 468 N N . MET A 1 62 ? -51.828 -36.013 7.845 1.00 15.03 62 MET A N 1
ATOM 469 C CA . MET A 1 62 ? -51.561 -37.446 7.875 1.00 14.91 62 MET A CA 1
ATOM 470 C C . MET A 1 62 ? -50.751 -37.887 9.088 1.00 14.91 62 MET A C 1
ATOM 471 O O . MET A 1 62 ? -50.574 -39.080 9.285 1.00 15.57 62 MET A O 1
ATOM 476 N N . PHE A 1 63 ? -50.267 -36.935 9.885 1.00 15.08 63 PHE A N 1
ATOM 477 C CA . PHE A 1 63 ? -49.582 -37.222 11.141 1.00 14.40 63 PHE A CA 1
ATOM 478 C C . PHE A 1 63 ? -50.315 -36.713 12.380 1.00 14.41 63 PHE A C 1
ATOM 479 O O . PHE A 1 63 ? -49.831 -36.909 13.479 1.00 13.29 63 PHE A O 1
ATOM 487 N N . ASN A 1 64 ? -51.474 -36.072 12.213 1.00 14.46 64 ASN A N 1
ATOM 488 C CA . ASN A 1 64 ? -52.146 -35.441 13.351 1.00 15.07 64 ASN A CA 1
ATOM 489 C C . ASN A 1 64 ? -53.665 -35.664 13.454 1.00 15.50 64 ASN A C 1
ATOM 490 O O . ASN A 1 64 ? -54.359 -34.916 14.139 1.00 15.68 64 ASN A O 1
ATOM 495 N N . CYS A 1 65 ? -54.163 -36.722 12.819 1.00 15.98 65 CYS A N 1
ATOM 496 C CA . CYS A 1 65 ? -55.507 -37.210 13.080 1.00 16.43 65 CYS A CA 1
ATOM 497 C C . CYS A 1 65 ? -55.611 -37.742 14.510 1.00 16.79 65 CYS A C 1
ATOM 498 O O . CYS A 1 65 ? -54.598 -38.104 15.135 1.00 16.92 65 CYS A O 1
ATOM 501 N N . ASN A 1 66 ? -56.837 -37.760 15.029 1.00 17.01 66 ASN A N 1
ATOM 502 C CA . ASN A 1 66 ? -57.124 -38.282 16.370 1.00 17.14 66 ASN A CA 1
ATOM 503 C C . ASN A 1 66 ? -56.360 -37.516 17.459 1.00 17.12 66 ASN A C 1
ATOM 504 O O . ASN A 1 66 ? -55.881 -38.108 18.430 1.00 16.72 66 ASN A O 1
ATOM 509 N N . LYS A 1 67 ? -56.250 -36.200 17.269 1.00 17.58 67 LYS A N 1
ATOM 510 C CA . LYS A 1 67 ? -55.673 -35.289 18.258 1.00 18.32 67 LYS A CA 1
ATOM 511 C C . LYS A 1 67 ? -56.530 -34.033 18.397 1.00 19.31 67 LYS A C 1
ATOM 512 O O . LYS A 1 67 ? -57.233 -33.634 17.459 1.00 19.42 67 LYS A O 1
ATOM 518 N N . ARG A 1 68 ? -56.431 -33.398 19.556 1.00 20.45 68 ARG A N 1
ATOM 519 C CA . ARG A 1 68 ? -56.972 -32.054 19.760 1.00 21.07 68 ARG A CA 1
ATOM 520 C C . ARG A 1 68 ? -55.841 -31.042 19.964 1.00 21.45 68 ARG A C 1
ATOM 521 O O . ARG A 1 68 ? -54.804 -31.362 20.547 1.00 22.00 68 ARG A O 1
ATOM 529 N N . SER A 1 69 ? -56.048 -29.821 19.473 1.00 21.49 69 SER A N 1
ATOM 530 C CA . SER A 1 69 ? -55.044 -28.769 19.502 1.00 21.62 69 SER A CA 1
ATOM 531 C C . SER A 1 69 ? -55.403 -27.696 20.531 1.00 22.31 69 SER A C 1
ATOM 532 O O . SER A 1 69 ? -56.503 -27.151 20.510 1.00 21.22 69 SER A O 1
ATOM 535 N N . ILE A 1 70 ? -54.460 -27.415 21.424 1.00 23.10 70 ILE A N 1
ATOM 536 C CA . ILE A 1 70 ? -54.527 -26.240 22.289 1.00 24.27 70 ILE A CA 1
ATOM 537 C C . ILE A 1 70 ? -53.284 -25.400 22.007 1.00 25.17 70 ILE A C 1
ATOM 538 O O . ILE A 1 70 ? -52.180 -25.938 21.889 1.00 24.71 70 ILE A O 1
ATOM 543 N N . GLU A 1 71 ? -53.470 -24.089 21.861 1.00 26.42 71 GLU A N 1
ATOM 544 C CA . GLU A 1 71 ? -52.349 -23.164 21.774 1.00 27.61 71 GLU A CA 1
ATOM 545 C C . GLU A 1 71 ? -51.944 -22.747 23.180 1.00 28.67 71 GLU A C 1
ATOM 546 O O . GLU A 1 71 ? -52.796 -22.541 24.054 1.00 28.81 71 GLU A O 1
ATOM 552 N N . LEU A 1 72 ? -50.641 -22.611 23.381 1.00 30.15 72 LEU A N 1
ATOM 553 C CA . LEU A 1 72 ? -50.096 -22.290 24.684 1.00 31.10 72 LEU A CA 1
ATOM 554 C C . LEU A 1 72 ? -48.774 -21.560 24.512 1.00 32.38 72 LEU A C 1
ATOM 555 O O . LEU A 1 72 ? -47.914 -21.998 23.745 1.00 32.23 72 LEU A O 1
ATOM 560 N N . ASP A 1 73 ? -48.633 -20.424 25.196 1.00 33.77 73 ASP A N 1
ATOM 561 C CA . ASP A 1 73 ? -47.339 -19.777 25.334 1.00 34.55 73 ASP A CA 1
ATOM 562 C C . ASP A 1 73 ? -46.729 -20.323 26.618 1.00 35.42 73 ASP A C 1
ATOM 563 O O . ASP A 1 73 ? -47.158 -19.959 27.711 1.00 35.24 73 ASP A O 1
ATOM 568 N N . MET A 1 74 ? -45.746 -21.213 26.467 1.00 36.59 74 MET A N 1
ATOM 569 C CA . MET A 1 74 ? -45.163 -21.949 27.594 1.00 37.50 74 MET A CA 1
ATOM 570 C C . MET A 1 74 ? -44.086 -21.136 28.336 1.00 38.19 74 MET A C 1
ATOM 571 O O . MET A 1 74 ? -43.674 -21.506 29.439 1.00 38.46 74 MET A O 1
ATOM 576 N N . LYS A 1 75 ? -43.651 -20.029 27.733 1.00 38.83 75 LYS A N 1
ATOM 577 C CA . LYS A 1 75 ? -42.723 -19.093 28.380 1.00 39.33 75 LYS A CA 1
ATOM 578 C C . LYS A 1 75 ? -43.367 -18.243 29.486 1.00 39.57 75 LYS A C 1
ATOM 579 O O . LYS A 1 75 ? -42.652 -17.670 30.309 1.00 40.03 75 LYS A O 1
ATOM 585 N N . THR A 1 76 ? -44.696 -18.165 29.517 1.00 39.60 76 THR A N 1
ATOM 586 C CA . THR A 1 76 ? -45.395 -17.352 30.515 1.00 39.54 76 THR A CA 1
ATOM 587 C C . THR A 1 76 ? -45.634 -18.130 31.808 1.00 39.72 76 THR A C 1
ATOM 588 O O . THR A 1 76 ? -45.811 -19.347 31.767 1.00 39.54 76 THR A O 1
ATOM 592 N N . PRO A 1 77 ? -45.645 -17.432 32.965 1.00 39.76 77 PRO A N 1
ATOM 593 C CA . PRO A 1 77 ? -46.015 -18.082 34.237 1.00 39.53 77 PRO A CA 1
ATOM 594 C C . PRO A 1 77 ? -47.379 -18.767 34.200 1.00 39.38 77 PRO A C 1
ATOM 595 O O . PRO A 1 77 ? -47.549 -19.826 34.807 1.00 39.39 77 PRO A O 1
ATOM 599 N N . GLU A 1 78 ? -48.340 -18.169 33.496 1.00 39.09 78 GLU A N 1
ATOM 600 C CA . GLU A 1 78 ? -49.674 -18.761 33.359 1.00 38.94 78 GLU A CA 1
ATOM 601 C C . GLU A 1 78 ? -49.621 -20.036 32.509 1.00 38.42 78 GLU A C 1
ATOM 602 O O . GLU A 1 78 ? -50.323 -21.003 32.794 1.00 38.00 78 GLU A O 1
ATOM 608 N N . GLY A 1 79 ? -48.794 -20.013 31.465 1.00 38.14 79 GLY A N 1
ATOM 609 C CA . GLY A 1 79 ? -48.568 -21.183 30.619 1.00 38.21 79 GLY A CA 1
ATOM 610 C C . GLY A 1 79 ? -47.977 -22.351 31.393 1.00 37.97 79 GLY A C 1
ATOM 611 O O . GLY A 1 79 ? -48.473 -23.471 31.308 1.00 37.65 79 GLY A O 1
ATOM 612 N N . LYS A 1 80 ? -46.923 -22.078 32.161 1.00 37.86 80 LYS A N 1
ATOM 613 C CA . LYS A 1 80 ? -46.301 -23.094 33.012 1.00 37.78 80 LYS A CA 1
ATOM 614 C C . LYS A 1 80 ? -47.285 -23.626 34.051 1.00 37.55 80 LYS A C 1
ATOM 615 O O . LYS A 1 80 ? -47.289 -24.818 34.348 1.00 37.62 80 LYS A O 1
ATOM 621 N N . GLU A 1 81 ? -48.123 -22.742 34.593 1.00 37.41 81 GLU A N 1
ATOM 622 C CA . GLU A 1 81 ? -49.152 -23.142 35.557 1.00 36.85 81 GLU A CA 1
ATOM 623 C C . GLU A 1 81 ? -50.177 -24.077 34.926 1.00 36.14 81 GLU A C 1
ATOM 624 O O . GLU A 1 81 ? -50.612 -25.039 35.561 1.00 35.39 81 GLU A O 1
ATOM 630 N N . LEU A 1 82 ? -50.568 -23.789 33.685 1.00 35.53 82 LEU A N 1
ATOM 631 C CA . LEU A 1 82 ? -51.496 -24.661 32.957 1.00 35.32 82 LEU A CA 1
ATOM 632 C C . LEU A 1 82 ? -50.878 -26.038 32.708 1.00 34.76 82 LEU A C 1
ATOM 633 O O . LEU A 1 82 ? -51.544 -27.051 32.900 1.00 34.64 82 LEU A O 1
ATOM 638 N N . LEU A 1 83 ? -49.609 -26.065 32.295 1.00 34.59 83 LEU A N 1
ATOM 639 C CA . LEU A 1 83 ? -48.888 -27.330 32.078 1.00 34.61 83 LEU A CA 1
ATOM 640 C C . LEU A 1 83 ? -48.883 -28.187 33.337 1.00 34.36 83 LEU A C 1
ATOM 641 O O . LEU A 1 83 ? -49.094 -29.392 33.259 1.00 33.90 83 LEU A O 1
ATOM 646 N N . GLU A 1 84 ? -48.649 -27.563 34.491 1.00 34.19 84 GLU A N 1
ATOM 647 C CA . GLU A 1 84 ? -48.664 -28.282 35.766 1.00 34.43 84 GLU A CA 1
ATOM 648 C C . GLU A 1 84 ? -49.999 -28.973 36.038 1.00 34.18 84 GLU A C 1
ATOM 649 O O . GLU A 1 84 ? -50.018 -30.104 36.508 1.00 34.28 84 GLU A O 1
ATOM 655 N N . GLN A 1 85 ? -51.108 -28.298 35.741 1.00 33.81 85 GLN A N 1
ATOM 656 C CA . GLN A 1 85 ? -52.432 -28.890 35.925 1.00 33.79 85 GLN A CA 1
ATOM 657 C C . GLN A 1 85 ? -52.667 -30.027 34.932 1.00 33.23 85 GLN A C 1
ATOM 658 O O . GLN A 1 85 ? -53.268 -31.046 35.279 1.00 33.00 85 GLN A O 1
ATOM 664 N N . MET A 1 86 ? -52.207 -29.839 33.698 1.00 32.79 86 MET A N 1
ATOM 665 C CA . MET A 1 86 ? -52.345 -30.865 32.657 1.00 32.65 86 MET A CA 1
ATOM 666 C C . MET A 1 86 ? -51.444 -32.079 32.921 1.00 31.97 86 MET A C 1
ATOM 667 O O . MET A 1 86 ? -51.826 -33.214 32.638 1.00 31.86 86 MET A O 1
ATOM 672 N N . ILE A 1 87 ? -50.252 -31.832 33.454 1.00 31.37 87 ILE A N 1
ATOM 673 C CA . ILE A 1 87 ? -49.350 -32.912 33.855 1.00 31.12 87 ILE A CA 1
ATOM 674 C C . ILE A 1 87 ? -49.992 -33.796 34.926 1.00 31.01 87 ILE A C 1
ATOM 675 O O . ILE A 1 87 ? -49.820 -35.015 34.910 1.00 30.74 87 ILE A O 1
ATOM 680 N N . LYS A 1 88 ? -50.755 -33.184 35.835 1.00 30.92 88 LYS A N 1
ATOM 681 C CA . LYS A 1 88 ? -51.477 -33.928 36.877 1.00 30.89 88 LYS A CA 1
ATOM 682 C C . LYS A 1 88 ? -52.600 -34.826 36.364 1.00 30.50 88 LYS A C 1
ATOM 683 O O . LYS A 1 88 ? -52.958 -35.794 37.032 1.00 30.39 88 LYS A O 1
ATOM 689 N N . LYS A 1 89 ? -53.165 -34.503 35.201 1.00 30.15 89 LYS A N 1
ATOM 690 C CA . LYS A 1 89 ? -54.197 -35.344 34.590 1.00 29.98 89 LYS A CA 1
ATOM 691 C C . LYS A 1 89 ? -53.639 -36.301 33.524 1.00 28.76 89 LYS A C 1
ATOM 692 O O . LYS A 1 89 ? -54.366 -37.157 33.034 1.00 28.83 89 LYS A O 1
ATOM 698 N N . ALA A 1 90 ? -52.361 -36.156 33.179 1.00 27.69 90 ALA A N 1
ATOM 699 C CA . ALA A 1 90 ? -51.740 -36.946 32.106 1.00 26.78 90 ALA A CA 1
ATOM 700 C C . ALA A 1 90 ? -51.257 -38.320 32.572 1.00 25.89 90 ALA A C 1
ATOM 701 O O . ALA A 1 90 ? -50.804 -38.482 33.713 1.00 25.21 90 ALA A O 1
ATOM 703 N N . ASP A 1 91 ? -51.351 -39.290 31.662 1.00 24.62 91 ASP A N 1
ATOM 704 C CA . ASP A 1 91 ? -50.724 -40.605 31.812 1.00 24.02 91 ASP A CA 1
ATOM 705 C C . ASP A 1 91 ? -49.360 -40.633 31.132 1.00 23.16 91 ASP A C 1
ATOM 706 O O . ASP A 1 91 ? -48.425 -41.270 31.625 1.00 22.49 91 ASP A O 1
ATOM 711 N N . VAL A 1 92 ? -49.253 -39.945 29.994 1.00 22.18 92 VAL A N 1
ATOM 712 C CA . VAL A 1 92 ? -48.002 -39.875 29.245 1.00 21.93 92 VAL A CA 1
ATOM 713 C C . VAL A 1 92 ? -47.741 -38.474 28.735 1.00 21.30 92 VAL A C 1
ATOM 714 O O . VAL A 1 92 ? -48.643 -37.826 28.224 1.00 20.65 92 VAL A O 1
ATOM 718 N N . MET A 1 93 ? -46.502 -38.023 28.869 1.00 21.02 93 MET A N 1
ATOM 719 C CA . MET A 1 93 ? -46.037 -36.810 28.226 1.00 21.55 93 MET A CA 1
ATOM 720 C C . MET A 1 93 ? -45.072 -37.215 27.115 1.00 21.02 93 MET A C 1
ATOM 721 O O . MET A 1 93 ? -44.139 -37.980 27.361 1.00 20.57 93 MET A O 1
ATOM 726 N N . VAL A 1 94 ? -45.279 -36.687 25.910 1.00 20.69 94 VAL A N 1
ATOM 727 C CA . VAL A 1 94 ? -44.408 -37.008 24.782 1.00 21.07 94 VAL A CA 1
ATOM 728 C C . VAL A 1 94 ? -43.788 -35.739 24.224 1.00 21.23 94 VAL A C 1
ATOM 729 O O . VAL A 1 94 ? -44.478 -34.746 24.005 1.00 20.33 94 VAL A O 1
ATOM 733 N N . GLU A 1 95 ? -42.479 -35.759 24.006 1.00 21.66 95 GLU A N 1
ATOM 734 C CA . GLU A 1 95 ? -41.794 -34.598 23.454 1.00 23.20 95 GLU A CA 1
ATOM 735 C C . GLU A 1 95 ? -40.645 -34.986 22.531 1.00 23.86 95 GLU A C 1
ATOM 736 O O . GLU A 1 95 ? -40.099 -36.084 22.633 1.00 23.11 95 GLU A O 1
ATOM 742 N N . ASN A 1 96 ? -40.305 -34.073 21.626 1.00 24.98 96 ASN A N 1
ATOM 743 C CA . ASN A 1 96 ? -39.136 -34.210 20.770 1.00 26.85 96 ASN A CA 1
ATOM 744 C C . ASN A 1 96 ? -38.379 -32.886 20.650 1.00 28.23 96 ASN A C 1
ATOM 745 O O . ASN A 1 96 ? -37.835 -32.568 19.593 1.00 28.90 96 ASN A O 1
ATOM 750 N N . PHE A 1 97 ? -38.351 -32.124 21.740 1.00 30.08 97 PHE A N 1
ATOM 751 C CA . PHE A 1 97 ? -37.571 -30.892 21.812 1.00 31.44 97 PHE A CA 1
ATOM 752 C C . PHE A 1 97 ? -36.095 -31.283 21.898 1.00 33.03 97 PHE A C 1
ATOM 753 O O . PHE A 1 97 ? -35.765 -32.453 22.135 1.00 33.46 97 PHE A O 1
ATOM 761 N N . GLY A 1 98 ? -35.206 -30.307 21.735 1.00 34.42 98 GLY A N 1
ATOM 762 C CA . GLY A 1 98 ? -33.780 -30.556 21.917 1.00 35.39 98 GLY A CA 1
ATOM 763 C C . GLY A 1 98 ? -33.454 -31.072 23.310 1.00 36.57 98 GLY A C 1
ATOM 764 O O . GLY A 1 98 ? -34.270 -30.952 24.228 1.00 36.80 98 GLY A O 1
ATOM 765 N N . PRO A 1 99 ? -32.257 -31.668 23.482 1.00 37.84 99 PRO A N 1
ATOM 766 C CA . PRO A 1 99 ? -31.826 -32.122 24.808 1.00 38.43 99 PRO A CA 1
ATOM 767 C C . PRO A 1 99 ? -31.814 -30.990 25.837 1.00 39.20 99 PRO A C 1
ATOM 768 O O . PRO A 1 99 ? -31.267 -29.921 25.571 1.00 39.27 99 PRO A O 1
ATOM 772 N N . GLY A 1 100 ? -32.437 -31.225 26.989 1.00 40.04 100 GLY A N 1
ATOM 773 C CA . GLY A 1 100 ? -32.491 -30.236 28.062 1.00 40.71 100 GLY A CA 1
ATOM 774 C C . GLY A 1 100 ? -33.612 -29.217 27.929 1.00 41.31 100 GLY A C 1
ATOM 775 O O . GLY A 1 100 ? -33.984 -28.582 28.915 1.00 41.43 100 GLY A O 1
ATOM 776 N N . ALA A 1 101 ? -34.156 -29.068 26.719 1.00 42.01 101 ALA A N 1
ATOM 777 C CA . ALA A 1 101 ? -35.196 -28.069 26.436 1.00 42.45 101 ALA A CA 1
ATOM 778 C C . ALA A 1 101 ? -36.345 -28.096 27.440 1.00 42.87 101 ALA A C 1
ATOM 779 O O . ALA A 1 101 ? -36.773 -27.047 27.913 1.00 43.13 101 ALA A O 1
ATOM 781 N N . LEU A 1 102 ? -36.831 -29.288 27.774 1.00 43.55 102 LEU A N 1
ATOM 782 C CA . LEU A 1 102 ? -37.942 -29.425 28.726 1.00 43.88 102 LEU A CA 1
ATOM 783 C C . LEU A 1 102 ? -37.519 -29.099 30.167 1.00 44.33 102 LEU A C 1
ATOM 784 O O . LEU A 1 102 ? -38.328 -28.592 30.951 1.00 44.38 102 LEU A O 1
ATOM 789 N N . ASP A 1 103 ? -36.263 -29.388 30.513 1.00 44.80 103 ASP A N 1
ATOM 790 C CA . ASP A 1 103 ? -35.711 -28.985 31.815 1.00 45.21 103 ASP A CA 1
ATOM 791 C C . ASP A 1 103 ? -35.680 -27.459 31.914 1.00 45.34 103 ASP A C 1
ATOM 792 O O . ASP A 1 103 ? -36.114 -26.884 32.910 1.00 45.29 103 ASP A O 1
ATOM 797 N N . ARG A 1 104 ? -35.168 -26.822 30.864 1.00 45.59 104 ARG A N 1
ATOM 798 C CA . ARG A 1 104 ? -35.074 -25.362 30.786 1.00 45.83 104 ARG A CA 1
ATOM 799 C C . ARG A 1 104 ? -36.439 -24.679 30.825 1.00 45.88 104 ARG A C 1
ATOM 800 O O . ARG A 1 104 ? -36.550 -23.557 31.311 1.00 45.99 104 ARG A O 1
ATOM 808 N N . MET A 1 105 ? -37.469 -25.360 30.322 1.00 45.87 105 MET A N 1
ATOM 809 C CA . MET A 1 105 ? -38.849 -24.872 30.417 1.00 45.79 105 MET A CA 1
ATOM 810 C C . MET A 1 105 ? -39.409 -24.926 31.843 1.00 45.38 105 MET A C 1
ATOM 811 O O . MET A 1 105 ? -40.513 -24.443 32.085 1.00 45.42 105 MET A O 1
ATOM 816 N N . GLY A 1 106 ? -38.661 -25.527 32.769 1.00 44.94 106 GLY A N 1
ATOM 817 C CA . GLY A 1 106 ? -39.055 -25.607 34.177 1.00 44.48 106 GLY A CA 1
ATOM 818 C C . GLY A 1 106 ? -39.619 -26.957 34.600 1.00 44.13 106 GLY A C 1
ATOM 819 O O . GLY A 1 106 ? -40.229 -27.068 35.670 1.00 44.47 106 GLY A O 1
ATOM 820 N N . PHE A 1 107 ? -39.408 -27.985 33.779 1.00 43.30 107 PHE A N 1
ATOM 821 C CA . PHE A 1 107 ? -39.992 -29.304 34.023 1.00 42.61 107 PHE A CA 1
ATOM 822 C C . PHE A 1 107 ? -38.959 -30.415 33.860 1.00 42.04 107 PHE A C 1
ATOM 823 O O . PHE A 1 107 ? -38.900 -31.097 32.833 1.00 41.92 107 PHE A O 1
ATOM 831 N N . THR A 1 108 ? -38.137 -30.578 34.892 1.00 41.35 108 THR A N 1
ATOM 832 C CA . THR A 1 108 ? -37.222 -31.709 34.980 1.00 40.81 108 THR A CA 1
ATOM 833 C C . THR A 1 108 ? -38.014 -32.969 35.311 1.00 40.00 108 THR A C 1
ATOM 834 O O . THR A 1 108 ? -39.115 -32.893 35.865 1.00 39.75 108 THR A O 1
ATOM 838 N N . TRP A 1 109 ? -37.446 -34.124 34.977 1.00 39.27 109 TRP A N 1
ATOM 839 C CA . TRP A 1 109 ? -38.069 -35.412 35.296 1.00 39.05 109 TRP A CA 1
ATOM 840 C C . TRP A 1 109 ? -38.426 -35.480 36.776 1.00 38.78 109 TRP A C 1
ATOM 841 O O . TRP A 1 109 ? -39.518 -35.914 37.137 1.00 38.60 109 TRP A O 1
ATOM 852 N N . GLU A 1 110 ? -37.509 -35.016 37.623 1.00 38.88 110 GLU A N 1
ATOM 853 C CA . GLU A 1 110 ? -37.714 -35.036 39.078 1.00 38.87 110 GLU A CA 1
ATOM 854 C C . GLU A 1 110 ? -38.894 -34.158 39.504 1.00 38.37 110 GLU A C 1
ATOM 855 O O . GLU A 1 110 ? -39.678 -34.563 40.358 1.00 38.28 110 GLU A O 1
ATOM 861 N N . TYR A 1 111 ? -39.036 -32.979 38.893 1.00 38.17 111 TYR A N 1
ATOM 862 C CA . TYR A 1 111 ? -40.186 -32.100 39.176 1.00 37.70 111 TYR A CA 1
ATOM 863 C C . TYR A 1 111 ? -41.499 -32.680 38.628 1.00 36.95 111 TYR A C 1
ATOM 864 O O . TYR A 1 111 ? -42.555 -32.519 39.235 1.00 36.42 111 TYR A O 1
ATOM 873 N N . ILE A 1 112 ? -41.421 -33.360 37.487 1.00 36.11 112 ILE A N 1
ATOM 874 C CA . ILE A 1 112 ? -42.587 -34.010 36.892 1.00 35.76 112 ILE A CA 1
ATOM 875 C C . ILE A 1 112 ? -43.099 -35.148 37.784 1.00 35.27 112 ILE A C 1
ATOM 876 O O . ILE A 1 112 ? -44.309 -35.298 37.967 1.00 35.02 112 ILE A O 1
ATOM 881 N N . GLN A 1 113 ? -42.177 -35.934 38.343 1.00 35.04 113 GLN A N 1
ATOM 882 C CA . GLN A 1 113 ? -42.522 -37.023 39.270 1.00 35.15 113 GLN A CA 1
ATOM 883 C C . GLN A 1 113 ? -43.219 -36.505 40.523 1.00 35.11 113 GLN A C 1
ATOM 884 O O . GLN A 1 113 ? -44.112 -37.155 41.072 1.00 34.83 113 GLN A O 1
ATOM 890 N N . GLU A 1 114 ? -42.775 -35.340 40.975 1.00 35.27 114 GLU A N 1
ATOM 891 C CA . GLU A 1 114 ? -43.399 -34.642 42.087 1.00 35.26 114 GLU A CA 1
ATOM 892 C C . GLU A 1 114 ? -44.846 -34.263 41.749 1.00 34.71 114 GLU A C 1
ATOM 893 O O . GLU A 1 114 ? -45.759 -34.514 42.534 1.00 34.92 114 GLU A O 1
ATOM 899 N N . LEU A 1 115 ? -45.051 -33.692 40.563 1.00 34.20 115 LEU A N 1
ATOM 900 C CA . LEU A 1 115 ? -46.390 -33.298 40.106 1.00 33.48 115 LEU A CA 1
ATOM 901 C C . LEU A 1 115 ? -47.314 -34.491 39.909 1.00 32.74 115 LEU A C 1
ATOM 902 O O . LEU A 1 115 ? -48.489 -34.438 40.274 1.00 32.47 115 LEU A O 1
ATOM 907 N N . ASN A 1 116 ? -46.775 -35.558 39.318 1.00 31.76 116 ASN A N 1
ATOM 908 C CA . ASN A 1 116 ? -47.538 -36.767 39.031 1.00 31.35 116 ASN A CA 1
ATOM 909 C C . ASN A 1 116 ? -46.597 -37.978 39.068 1.00 30.90 116 ASN A C 1
ATOM 910 O O . ASN A 1 116 ? -45.811 -38.183 38.142 1.00 30.52 116 ASN A O 1
ATOM 915 N N . PRO A 1 117 ? -46.656 -38.771 40.154 1.00 30.18 117 PRO A N 1
ATOM 916 C CA . PRO A 1 117 ? -45.843 -39.995 40.228 1.00 29.49 117 PRO A CA 1
ATOM 917 C C . PRO A 1 117 ? -46.235 -41.086 39.222 1.00 28.73 117 PRO A C 1
ATOM 918 O O . PRO A 1 117 ? -45.475 -42.029 39.030 1.00 28.48 117 PRO A O 1
ATOM 922 N N . ARG A 1 118 ? -47.407 -40.966 38.598 1.00 27.73 118 ARG A N 1
ATOM 923 C CA . ARG A 1 118 ? -47.874 -41.957 37.628 1.00 27.01 118 ARG A CA 1
ATOM 924 C C . ARG A 1 118 ? -47.535 -41.627 36.166 1.00 26.12 118 ARG A C 1
ATOM 925 O O . ARG A 1 118 ? -47.715 -42.472 35.287 1.00 26.00 118 ARG A O 1
ATOM 933 N N . VAL A 1 119 ? -47.053 -40.417 35.898 1.00 24.68 119 VAL A N 1
ATOM 934 C CA . VAL A 1 119 ? -46.890 -39.963 34.513 1.00 23.79 119 VAL A CA 1
ATOM 935 C C . VAL A 1 119 ? -45.606 -40.513 33.886 1.00 22.86 119 VAL A C 1
ATOM 936 O O . VAL A 1 119 ? -44.535 -40.501 34.497 1.00 22.36 119 VAL A O 1
ATOM 940 N N . ILE A 1 120 ? -45.736 -41.002 32.656 1.00 21.57 120 ILE A N 1
ATOM 941 C CA . ILE A 1 120 ? -44.594 -41.465 31.875 1.00 20.95 120 ILE A CA 1
ATOM 942 C C . ILE A 1 120 ? -44.083 -40.315 31.014 1.00 20.15 120 ILE A C 1
ATOM 943 O O . ILE A 1 120 ? -44.865 -39.642 30.339 1.00 20.37 120 ILE A O 1
ATOM 948 N N . LEU A 1 121 ? -42.780 -40.069 31.055 1.00 19.45 121 LEU A N 1
ATOM 949 C CA . LEU A 1 121 ? -42.157 -39.079 30.183 1.00 19.27 121 LEU A CA 1
ATOM 950 C C . LEU A 1 121 ? -41.447 -39.791 29.034 1.00 18.93 121 LEU A C 1
ATOM 951 O O . LEU A 1 121 ? -40.496 -40.533 29.262 1.00 18.79 121 LEU A O 1
ATOM 956 N N . ALA A 1 122 ? -41.912 -39.548 27.806 1.00 18.66 122 ALA A N 1
ATOM 957 C CA . ALA A 1 122 ? -41.384 -40.202 26.616 1.00 18.45 122 ALA A CA 1
ATOM 958 C C . ALA A 1 122 ? -40.768 -39.167 25.676 1.00 18.43 122 ALA A C 1
ATOM 959 O O . ALA A 1 122 ? -41.392 -38.149 25.377 1.00 17.78 122 ALA A O 1
ATOM 961 N N . SER A 1 123 ? -39.544 -39.420 25.212 1.00 18.37 123 SER A N 1
ATOM 962 C CA . SER A 1 123 ? -38.813 -38.459 24.372 1.00 18.78 123 SER A CA 1
ATOM 963 C C . SER A 1 123 ? -38.225 -39.110 23.126 1.00 19.02 123 SER A C 1
ATOM 964 O O . SER A 1 123 ? -37.730 -40.230 23.203 1.00 18.77 123 SER A O 1
ATOM 967 N N . VAL A 1 124 ? -38.265 -38.404 21.992 1.00 18.85 124 VAL A N 1
ATOM 968 C CA . VAL A 1 124 ? -37.474 -38.785 20.821 1.00 19.64 124 VAL A CA 1
ATOM 969 C C . VAL A 1 124 ? -36.215 -37.913 20.797 1.00 19.68 124 VAL A C 1
ATOM 970 O O . VAL A 1 124 ? -36.296 -36.686 20.921 1.00 19.88 124 VAL A O 1
ATOM 974 N N . LYS A 1 125 ? -35.062 -38.562 20.671 1.00 19.71 125 LYS A N 1
ATOM 975 C CA . LYS A 1 125 ? -33.757 -37.900 20.624 1.00 20.30 125 LYS A CA 1
ATOM 976 C C . LYS A 1 125 ? -33.055 -38.263 19.310 1.00 20.05 125 LYS A C 1
ATOM 977 O O . LYS A 1 125 ? -33.430 -39.223 18.659 1.00 19.46 125 LYS A O 1
ATOM 983 N N . GLY A 1 126 ? -32.046 -37.486 18.923 1.00 19.93 126 GLY A N 1
ATOM 984 C CA . GLY A 1 126 ? -31.225 -37.811 17.763 1.00 19.69 126 GLY A CA 1
ATOM 985 C C . GLY A 1 126 ? -30.278 -38.947 18.116 1.00 19.42 126 GLY A C 1
ATOM 986 O O . GLY A 1 126 ? -30.280 -40.001 17.473 1.00 18.54 126 GLY A O 1
ATOM 987 N N . TYR A 1 127 ? -29.466 -38.705 19.146 1.00 19.52 127 TYR A N 1
ATOM 988 C CA . TYR A 1 127 ? -28.563 -39.695 19.718 1.00 19.93 127 TYR A CA 1
ATOM 989 C C . TYR A 1 127 ? -28.955 -39.986 21.153 1.00 19.97 127 TYR A C 1
ATOM 990 O O . TYR A 1 127 ? -29.586 -39.155 21.817 1.00 19.07 127 TYR A O 1
ATOM 999 N N . ALA A 1 128 ? -28.563 -41.163 21.639 1.00 20.11 128 ALA A N 1
ATOM 1000 C CA . ALA A 1 128 ? -28.864 -41.570 23.009 1.00 20.91 128 ALA A CA 1
ATOM 1001 C C . ALA A 1 128 ? -28.159 -40.680 24.029 1.00 21.43 128 ALA A C 1
ATOM 1002 O O . ALA A 1 128 ? -27.060 -40.182 23.782 1.00 21.02 128 ALA A O 1
ATOM 1004 N N . GLU A 1 129 ? -28.816 -40.471 25.164 1.00 22.38 129 GLU A N 1
ATOM 1005 C CA . GLU A 1 129 ? -28.217 -39.752 26.281 1.00 23.15 129 GLU A CA 1
ATOM 1006 C C . GLU A 1 129 ? -26.933 -40.491 26.695 1.00 23.21 129 GLU A C 1
ATOM 1007 O O . GLU A 1 129 ? -26.941 -41.711 26.881 1.00 23.50 129 GLU A O 1
ATOM 1013 N N . GLY A 1 130 ? -25.826 -39.762 26.781 1.00 23.36 130 GLY A N 1
ATOM 1014 C CA . GLY A 1 130 ? -24.523 -40.360 27.077 1.00 23.44 130 GLY A CA 1
ATOM 1015 C C . GLY A 1 130 ? -23.650 -40.555 25.846 1.00 23.63 130 GLY A C 1
ATOM 1016 O O . GLY A 1 130 ? -22.433 -40.697 25.968 1.00 23.48 130 GLY A O 1
ATOM 1017 N N . HIS A 1 131 ? -24.262 -40.561 24.661 1.00 23.47 131 HIS A N 1
ATOM 1018 C CA . HIS A 1 131 ? -23.527 -40.570 23.390 1.00 24.19 131 HIS A CA 1
ATOM 1019 C C . HIS A 1 131 ? -22.648 -39.311 23.273 1.00 24.70 131 HIS A C 1
ATOM 1020 O O . HIS A 1 131 ? -23.007 -38.234 23.772 1.00 24.61 131 HIS A O 1
ATOM 1027 N N . ALA A 1 132 ? -21.501 -39.456 22.617 1.00 25.40 132 ALA A N 1
ATOM 1028 C CA . ALA A 1 132 ? -20.649 -38.319 22.286 1.00 26.00 132 ALA A CA 1
ATOM 1029 C C . ALA A 1 132 ? -21.429 -37.241 21.520 1.00 26.48 132 ALA A C 1
ATOM 1030 O O . ALA A 1 132 ? -21.163 -36.054 21.681 1.00 25.78 132 ALA A O 1
ATOM 1032 N N . ASN A 1 133 ? -22.405 -37.662 20.710 1.00 27.27 133 ASN A N 1
ATOM 1033 C CA . ASN A 1 133 ? -23.233 -36.748 19.917 1.00 28.02 133 ASN A CA 1
ATOM 1034 C C . ASN A 1 133 ? -24.620 -36.481 20.495 1.00 28.49 133 ASN A C 1
ATOM 1035 O O . ASN A 1 133 ? -25.530 -36.091 19.759 1.00 28.10 133 ASN A O 1
ATOM 1040 N N . GLU A 1 134 ? -24.799 -36.657 21.801 1.00 29.15 134 GLU A N 1
ATOM 1041 C CA . GLU A 1 134 ? -26.143 -36.562 22.377 1.00 30.17 134 GLU A CA 1
ATOM 1042 C C . GLU A 1 134 ? -26.766 -35.168 22.207 1.00 30.63 134 GLU A C 1
ATOM 1043 O O . GLU A 1 134 ? -27.983 -35.006 22.349 1.00 30.71 134 GLU A O 1
ATOM 1049 N N . HIS A 1 135 ? -25.927 -34.179 21.903 1.00 31.04 135 HIS A N 1
ATOM 1050 C CA A HIS A 1 135 ? -26.424 -32.813 21.755 0.50 31.35 135 HIS A CA 1
ATOM 1051 C CA B HIS A 1 135 ? -26.319 -32.776 21.743 0.50 31.46 135 HIS A CA 1
ATOM 1052 C C . HIS A 1 135 ? -26.693 -32.407 20.304 1.00 31.74 135 HIS A C 1
ATOM 1053 O O . HIS A 1 135 ? -27.344 -31.388 20.069 1.00 32.21 135 HIS A O 1
ATOM 1066 N N . LEU A 1 136 ? -26.245 -33.215 19.340 1.00 32.14 136 LEU A N 1
ATOM 1067 C CA . LEU A 1 136 ? -26.478 -32.925 17.914 1.00 32.31 136 LEU A CA 1
ATOM 1068 C C . LEU A 1 136 ? -27.958 -32.966 17.507 1.00 32.65 136 LEU A C 1
ATOM 1069 O O . LEU A 1 136 ? -28.741 -33.773 18.019 1.00 32.73 136 LEU A O 1
ATOM 1074 N N . LYS A 1 137 ? -28.318 -32.080 16.577 1.00 32.54 137 LYS A N 1
ATOM 1075 C CA . LYS A 1 137 ? -29.636 -32.078 15.947 1.00 32.35 137 LYS A CA 1
ATOM 1076 C C . LYS A 1 137 ? -29.656 -33.109 14.823 1.00 31.66 137 LYS A C 1
ATOM 1077 O O . LYS A 1 137 ? -28.727 -33.174 14.010 1.00 31.71 137 LYS A O 1
ATOM 1083 N N . VAL A 1 138 ? -30.717 -33.909 14.783 1.00 30.87 138 VAL A N 1
ATOM 1084 C CA . VAL A 1 138 ? -30.827 -35.011 13.833 1.00 30.04 138 VAL A CA 1
ATOM 1085 C C . VAL A 1 138 ? -32.198 -35.005 13.159 1.00 29.44 138 VAL A C 1
ATOM 1086 O O . VAL A 1 138 ? -33.225 -34.991 13.825 1.00 29.55 138 VAL A O 1
ATOM 1090 N N . TYR A 1 139 ? -32.190 -35.027 11.832 1.00 28.59 139 TYR A N 1
ATOM 1091 C CA . TYR A 1 139 ? -33.412 -35.126 11.027 1.00 27.51 139 TYR A CA 1
ATOM 1092 C C . TYR A 1 139 ? -33.334 -36.382 10.145 1.00 25.65 139 TYR A C 1
ATOM 1093 O O . TYR A 1 139 ? -32.287 -37.021 10.070 1.00 24.27 139 TYR A O 1
ATOM 1102 N N . GLU A 1 140 ? -34.436 -36.683 9.457 1.00 23.01 140 GLU A N 1
ATOM 1103 C CA . GLU A 1 140 ? -34.668 -37.974 8.793 1.00 21.96 140 GLU A CA 1
ATOM 1104 C C . GLU A 1 140 ? -33.414 -38.622 8.203 1.00 20.28 140 GLU A C 1
ATOM 1105 O O . GLU A 1 140 ? -32.960 -39.662 8.684 1.00 18.63 140 GLU A O 1
ATOM 1111 N N . ASN A 1 141 ? -32.854 -37.995 7.173 1.00 18.95 141 ASN A N 1
ATOM 1112 C CA . ASN A 1 141 ? -31.782 -38.622 6.402 1.00 18.50 141 ASN A CA 1
ATOM 1113 C C . ASN A 1 141 ? -30.463 -38.661 7.156 1.00 17.91 141 ASN A C 1
ATOM 1114 O O . ASN A 1 141 ? -29.650 -39.566 6.945 1.00 16.92 141 ASN A O 1
ATOM 1119 N N . VAL A 1 142 ? -30.261 -37.705 8.061 1.00 17.41 142 VAL A N 1
ATOM 1120 C CA . VAL A 1 142 ? -29.079 -37.730 8.919 1.00 17.31 142 VAL A CA 1
ATOM 1121 C C . VAL A 1 142 ? -29.129 -38.928 9.868 1.00 16.45 142 VAL A C 1
ATOM 1122 O O . VAL A 1 142 ? -28.098 -39.563 10.104 1.00 16.54 142 VAL A O 1
ATOM 1126 N N . ALA A 1 143 ? -30.314 -39.246 10.392 1.00 15.62 143 ALA A N 1
ATOM 1127 C CA . ALA A 1 143 ? -30.497 -40.463 11.202 1.00 15.57 143 ALA A CA 1
ATOM 1128 C C . ALA A 1 143 ? -30.200 -41.737 10.387 1.00 15.07 143 ALA A C 1
ATOM 1129 O O . ALA A 1 143 ? -29.567 -42.666 10.888 1.00 15.34 143 ALA A O 1
ATOM 1131 N N . GLN A 1 144 ? -30.638 -41.769 9.130 1.00 14.63 144 GLN A N 1
ATOM 1132 C CA . GLN A 1 144 ? -30.347 -42.907 8.255 1.00 14.23 144 GLN A CA 1
ATOM 1133 C C . GLN A 1 144 ? -28.841 -43.085 8.055 1.00 14.36 144 GLN A C 1
ATOM 1134 O O . GLN A 1 144 ? -28.329 -44.207 8.048 1.00 14.20 144 GLN A O 1
ATOM 1140 N N . CYS A 1 145 ? -28.143 -41.968 7.895 1.00 13.99 145 CYS A N 1
ATOM 1141 C CA . CYS A 1 145 ? -26.690 -41.969 7.794 1.00 14.31 145 CYS A CA 1
ATOM 1142 C C . CYS A 1 145 ? -26.008 -42.397 9.104 1.00 14.31 145 CYS A C 1
ATOM 1143 O O . CYS A 1 145 ? -25.063 -43.192 9.079 1.00 14.98 145 CYS A O 1
ATOM 1146 N N . SER A 1 146 ? -26.496 -41.890 10.229 1.00 13.93 146 SER A N 1
ATOM 1147 C CA . SER A 1 146 ? -25.917 -42.192 11.538 1.00 14.35 146 SER A CA 1
ATOM 1148 C C . SER A 1 146 ? -26.067 -43.661 11.950 1.00 13.96 146 SER A C 1
ATOM 1149 O O . SER A 1 146 ? -25.216 -44.184 12.664 1.00 13.91 146 SER A O 1
ATOM 1152 N N . GLY A 1 147 ? -27.144 -44.315 11.504 1.00 12.97 147 GLY A N 1
ATOM 1153 C CA . GLY A 1 147 ? -27.489 -45.667 11.949 1.00 13.00 147 GLY A CA 1
ATOM 1154 C C . GLY A 1 147 ? -27.083 -46.837 11.061 1.00 12.21 147 GLY A C 1
ATOM 1155 O O . GLY A 1 147 ? -27.454 -47.971 11.341 1.00 12.02 147 GLY A O 1
ATOM 1156 N N . GLY A 1 148 ? -26.345 -46.564 9.990 1.00 11.99 148 GLY A N 1
ATOM 1157 C CA . GLY A 1 148 ? -25.808 -47.603 9.119 1.00 12.07 148 GLY A CA 1
ATOM 1158 C C . GLY A 1 148 ? -26.626 -47.898 7.873 1.00 11.83 148 GLY A C 1
ATOM 1159 O O . GLY A 1 148 ? -26.169 -48.648 7.019 1.00 12.77 148 GLY A O 1
ATOM 1160 N N . ALA A 1 149 ? -27.825 -47.329 7.777 1.00 11.42 149 ALA A N 1
ATOM 1161 C CA . ALA A 1 149 ? -28.735 -47.607 6.663 1.00 11.32 149 ALA A CA 1
ATOM 1162 C C . ALA A 1 149 ? -28.221 -47.042 5.342 1.00 10.82 149 ALA A C 1
ATOM 1163 O O . ALA A 1 149 ? -28.194 -47.751 4.335 1.00 11.01 149 ALA A O 1
ATOM 1165 N N . ALA A 1 150 ? -27.791 -45.787 5.338 1.00 10.74 150 ALA A N 1
ATOM 1166 C CA . ALA A 1 150 ? -27.314 -45.160 4.091 1.00 11.10 150 ALA A CA 1
ATOM 1167 C C . ALA A 1 150 ? -26.093 -45.911 3.530 1.00 11.05 150 ALA A C 1
ATOM 1168 O O . ALA A 1 150 ? -25.985 -46.156 2.325 1.00 9.83 150 ALA A O 1
ATOM 1170 N N . ALA A 1 151 ? -25.187 -46.295 4.422 1.00 10.98 151 ALA A N 1
ATOM 1171 C CA . ALA A 1 151 ? -23.959 -46.984 4.024 1.00 11.15 151 ALA A CA 1
ATOM 1172 C C . ALA A 1 151 ? -24.201 -48.328 3.337 1.00 11.15 151 ALA A C 1
ATOM 1173 O O . ALA A 1 151 ? -23.393 -48.757 2.526 1.00 12.19 151 ALA A O 1
ATOM 1175 N N . THR A 1 152 ? -25.303 -48.992 3.694 1.00 10.88 152 THR A N 1
ATOM 1176 C CA . THR A 1 152 ? -25.620 -50.327 3.245 1.00 11.10 152 THR A CA 1
ATOM 1177 C C . THR A 1 152 ? -26.834 -50.352 2.294 1.00 11.08 152 THR A C 1
ATOM 1178 O O . THR A 1 152 ? -27.375 -51.411 2.036 1.00 12.15 152 THR A O 1
ATOM 1182 N N . THR A 1 153 ? -27.246 -49.184 1.794 1.00 11.50 153 THR A N 1
ATOM 1183 C CA . THR A 1 153 ? -28.373 -49.062 0.867 1.00 11.21 153 THR A CA 1
ATOM 1184 C C . THR A 1 153 ? -27.904 -48.410 -0.440 1.00 11.33 153 THR A C 1
ATOM 1185 O O . THR A 1 153 ? -27.198 -47.399 -0.412 1.00 11.24 153 THR A O 1
ATOM 1189 N N . GLY A 1 154 ? -28.291 -49.003 -1.570 1.00 11.44 154 GLY A N 1
ATOM 1190 C CA . GLY A 1 154 ? -27.898 -48.539 -2.888 1.00 11.61 154 GLY A CA 1
ATOM 1191 C C . GLY A 1 154 ? -26.971 -49.545 -3.530 1.00 12.05 154 GLY A C 1
ATOM 1192 O O . GLY A 1 154 ? -26.999 -50.731 -3.196 1.00 12.12 154 GLY A O 1
ATOM 1193 N N . PHE A 1 155 ? -26.129 -49.054 -4.429 1.00 12.24 155 PHE A N 1
ATOM 1194 C CA . PHE A 1 155 ? -25.246 -49.906 -5.222 1.00 12.53 155 PHE A CA 1
ATOM 1195 C C . PHE A 1 155 ? -23.772 -49.659 -4.914 1.00 12.72 155 PHE A C 1
ATOM 1196 O O . PHE A 1 155 ? -23.387 -48.589 -4.463 1.00 12.83 155 PHE A O 1
ATOM 1204 N N . TRP A 1 156 ? -22.964 -50.687 -5.149 1.00 12.91 156 TRP A N 1
ATOM 1205 C CA . TRP A 1 156 ? -21.520 -50.667 -4.889 1.00 13.80 156 TRP A CA 1
ATOM 1206 C C . TRP A 1 156 ? -20.769 -49.613 -5.705 1.00 14.09 156 TRP A C 1
ATOM 1207 O O . TRP A 1 156 ? -19.715 -49.150 -5.291 1.00 14.92 156 TRP A O 1
ATOM 1218 N N . ASP A 1 157 ? -21.321 -49.240 -6.854 1.00 15.01 157 ASP A N 1
ATOM 1219 C CA . ASP A 1 157 ? -20.705 -48.246 -7.733 1.00 15.34 157 ASP A CA 1
ATOM 1220 C C . ASP A 1 157 ? -21.419 -46.902 -7.654 1.00 15.81 157 ASP A C 1
ATOM 1221 O O . ASP A 1 157 ? -21.207 -46.033 -8.506 1.00 16.99 157 ASP A O 1
ATOM 1226 N N . GLY A 1 158 ? -22.264 -46.738 -6.632 1.00 15.58 158 GLY A N 1
ATOM 1227 C CA . GLY A 1 158 ? -22.958 -45.499 -6.358 1.00 15.33 158 GLY A CA 1
ATOM 1228 C C . GLY A 1 158 ? -22.734 -44.991 -4.945 1.00 15.30 158 GLY A C 1
ATOM 1229 O O . GLY A 1 158 ? -21.943 -45.556 -4.177 1.00 15.72 158 GLY A O 1
ATOM 1230 N N . PRO A 1 159 ? -23.417 -43.898 -4.584 1.00 14.80 159 PRO A N 1
ATOM 1231 C CA . PRO A 1 159 ? -23.262 -43.338 -3.254 1.00 14.34 159 PRO A CA 1
ATOM 1232 C C . PRO A 1 159 ? -24.072 -44.081 -2.200 1.00 13.74 159 PRO A C 1
ATOM 1233 O O . PRO A 1 159 ? -24.991 -44.828 -2.554 1.00 13.26 159 PRO A O 1
ATOM 1237 N N . PRO A 1 160 ? -23.776 -43.823 -0.918 1.00 13.75 160 PRO A N 1
ATOM 1238 C CA . PRO A 1 160 ? -24.750 -44.177 0.114 1.00 13.73 160 PRO A CA 1
ATOM 1239 C C . PRO A 1 160 ? -26.106 -43.609 -0.313 1.00 13.51 160 PRO A C 1
ATOM 1240 O O . PRO A 1 160 ? -26.139 -42.518 -0.899 1.00 12.50 160 PRO A O 1
ATOM 1244 N N . THR A 1 161 ? -27.194 -44.334 -0.083 1.00 13.44 161 THR A N 1
ATOM 1245 C CA . THR A 1 161 ? -28.502 -43.799 -0.471 1.00 14.03 161 THR A CA 1
ATOM 1246 C C . THR A 1 161 ? -29.571 -43.918 0.606 1.00 13.82 161 THR A C 1
ATOM 1247 O O . THR A 1 161 ? -29.647 -44.877 1.367 1.00 13.44 161 THR A O 1
ATOM 1251 N N . VAL A 1 162 ? -30.377 -42.871 0.671 1.00 13.92 162 VAL A N 1
ATOM 1252 C CA . VAL A 1 162 ? -31.418 -42.771 1.663 1.00 13.85 162 VAL A CA 1
ATOM 1253 C C . VAL A 1 162 ? -32.590 -43.633 1.237 1.00 13.73 162 VAL A C 1
ATOM 1254 O O . VAL A 1 162 ? -32.815 -43.861 0.048 1.00 13.61 162 VAL A O 1
ATOM 1258 N N . SER A 1 163 ? -33.302 -44.147 2.225 1.00 13.66 163 SER A N 1
ATOM 1259 C CA A SER A 1 163 ? -34.516 -44.915 1.990 0.50 13.45 163 SER A CA 1
ATOM 1260 C CA B SER A 1 163 ? -34.499 -44.915 1.970 0.50 13.83 163 SER A CA 1
ATOM 1261 C C . SER A 1 163 ? -35.695 -43.970 1.846 1.00 13.51 163 SER A C 1
ATOM 1262 O O . SER A 1 163 ? -35.774 -42.964 2.546 1.00 12.86 163 SER A O 1
ATOM 1267 N N . GLY A 1 164 ? -36.614 -44.295 0.948 1.00 13.43 164 GLY A N 1
ATOM 1268 C CA . GLY A 1 164 ? -37.871 -43.566 0.867 1.00 14.07 164 GLY A CA 1
ATOM 1269 C C . GLY A 1 164 ? -38.699 -43.746 2.134 1.00 14.31 164 GLY A C 1
ATOM 1270 O O . GLY A 1 164 ? -39.462 -42.858 2.505 1.00 15.45 164 GLY A O 1
ATOM 1271 N N . ALA A 1 165 ? -38.552 -44.890 2.806 1.00 14.50 165 ALA A N 1
ATOM 1272 C CA . ALA A 1 165 ? -39.212 -45.125 4.099 1.00 14.32 165 ALA A CA 1
ATOM 1273 C C . ALA A 1 165 ? -38.594 -44.262 5.191 1.00 14.38 165 ALA A C 1
ATOM 1274 O O . ALA A 1 165 ? -37.372 -44.088 5.236 1.00 14.36 165 ALA A O 1
ATOM 1276 N N . ALA A 1 166 ? -39.428 -43.764 6.100 1.00 14.02 166 ALA A N 1
ATOM 1277 C CA . ALA A 1 166 ? -38.945 -42.917 7.181 1.00 14.60 166 ALA A CA 1
ATOM 1278 C C . ALA A 1 166 ? -38.317 -43.769 8.295 1.00 14.94 166 ALA A C 1
ATOM 1279 O O . ALA A 1 166 ? -38.890 -43.954 9.360 1.00 14.71 166 ALA A O 1
ATOM 1281 N N . LEU A 1 167 ? -37.123 -44.290 8.012 1.00 15.47 167 LEU A N 1
ATOM 1282 C CA . LEU A 1 167 ? -36.334 -45.074 8.960 1.00 15.98 167 LEU A CA 1
ATOM 1283 C C . LEU A 1 167 ? -35.920 -44.264 10.177 1.00 16.25 167 LEU A C 1
ATOM 1284 O O . LEU A 1 167 ? -35.722 -44.812 11.256 1.00 16.08 167 LEU A O 1
ATOM 1289 N N . GLY A 1 168 ? -35.751 -42.962 9.981 1.00 16.40 168 GLY A N 1
ATOM 1290 C CA . GLY A 1 168 ? -35.395 -42.062 11.049 1.00 16.43 168 GLY A CA 1
ATOM 1291 C C . GLY A 1 168 ? -36.617 -41.678 11.844 1.00 16.89 168 GLY A C 1
ATOM 1292 O O . GLY A 1 168 ? -36.718 -42.008 13.027 1.00 18.82 168 GLY A O 1
ATOM 1293 N N . ASP A 1 169 ? -37.572 -41.034 11.189 1.00 16.13 169 ASP A N 1
ATOM 1294 C CA . ASP A 1 169 ? -38.655 -40.356 11.906 1.00 15.80 169 ASP A CA 1
ATOM 1295 C C . ASP A 1 169 ? -39.790 -41.291 12.324 1.00 14.85 169 ASP A C 1
ATOM 1296 O O . ASP A 1 169 ? -39.921 -41.601 13.506 1.00 14.56 169 ASP A O 1
ATOM 1301 N N . SER A 1 170 ? -40.622 -41.734 11.388 1.00 14.82 170 SER A N 1
ATOM 1302 C CA . SER A 1 170 ? -41.744 -42.609 11.757 1.00 14.43 170 SER A CA 1
ATOM 1303 C C . SER A 1 170 ? -41.281 -43.870 12.501 1.00 13.98 170 SER A C 1
ATOM 1304 O O . SER A 1 170 ? -41.914 -44.279 13.458 1.00 12.83 170 SER A O 1
ATOM 1307 N N . ASN A 1 171 ? -40.168 -44.476 12.061 1.00 13.63 171 ASN A N 1
ATOM 1308 C CA . ASN A 1 171 ? -39.601 -45.648 12.737 1.00 13.31 171 ASN A CA 1
ATOM 1309 C C . ASN A 1 171 ? -39.246 -45.366 14.216 1.00 13.03 171 ASN A C 1
ATOM 1310 O O . ASN A 1 171 ? -39.583 -46.149 15.102 1.00 11.95 171 ASN A O 1
ATOM 1315 N N . SER A 1 172 ? -38.612 -44.230 14.488 1.00 13.09 172 SER A N 1
ATOM 1316 C CA . SER A 1 172 ? -38.331 -43.822 15.872 1.00 13.15 172 SER A CA 1
ATOM 1317 C C . SER A 1 172 ? -39.619 -43.624 16.680 1.00 12.90 172 SER A C 1
ATOM 1318 O O . SER A 1 172 ? -39.708 -44.025 17.839 1.00 13.14 172 SER A O 1
ATOM 1321 N N . GLY A 1 173 ? -40.633 -43.036 16.056 1.00 13.03 173 GLY A N 1
ATOM 1322 C CA . GLY A 1 173 ? -41.933 -42.869 16.731 1.00 13.13 173 GLY A CA 1
ATOM 1323 C C . GLY A 1 173 ? -42.596 -44.186 17.093 1.00 13.29 173 GLY A C 1
ATOM 1324 O O . GLY A 1 173 ? -43.168 -44.330 18.166 1.00 13.74 173 GLY A O 1
ATOM 1325 N N . MET A 1 174 ? -42.558 -45.152 16.181 1.00 13.15 174 MET A N 1
ATOM 1326 C CA . MET A 1 174 ? -43.107 -46.477 16.470 1.00 13.27 174 MET A CA 1
ATOM 1327 C C . MET A 1 174 ? -42.306 -47.154 17.582 1.00 12.64 174 MET A C 1
ATOM 1328 O O . MET A 1 174 ? -42.874 -47.791 18.453 1.00 12.84 174 MET A O 1
ATOM 1333 N N . HIS A 1 175 ? -40.989 -46.996 17.571 1.00 13.16 175 HIS A N 1
ATOM 1334 C CA . HIS A 1 175 ? -40.166 -47.517 18.657 1.00 13.10 175 HIS A CA 1
ATOM 1335 C C . HIS A 1 175 ? -40.513 -46.855 19.991 1.00 13.47 175 HIS A C 1
ATOM 1336 O O . HIS A 1 175 ? -40.600 -47.534 21.010 1.00 14.03 175 HIS A O 1
ATOM 1343 N N . LEU A 1 176 ? -40.731 -45.547 19.978 1.00 13.86 176 LEU A N 1
ATOM 1344 C CA . LEU A 1 176 ? -41.140 -44.838 21.200 1.00 14.28 176 LEU A CA 1
ATOM 1345 C C . LEU A 1 176 ? -42.480 -45.352 21.716 1.00 14.54 176 LEU A C 1
ATOM 1346 O O . LEU A 1 176 ? -42.664 -45.517 22.921 1.00 15.42 176 LEU A O 1
ATOM 1351 N N . MET A 1 177 ? -43.414 -45.629 20.813 1.00 15.29 177 MET A N 1
ATOM 1352 C CA . MET A 1 177 ? -44.683 -46.243 21.212 1.00 15.37 177 MET A CA 1
ATOM 1353 C C . MET A 1 177 ? -44.484 -47.570 21.954 1.00 15.26 177 MET A C 1
ATOM 1354 O O . MET A 1 177 ? -45.156 -47.817 22.942 1.00 14.98 177 MET A O 1
ATOM 1359 N N . ILE A 1 178 ? -43.553 -48.416 21.495 1.00 15.42 178 ILE A N 1
ATOM 1360 C CA . ILE A 1 178 ? -43.196 -49.626 22.241 1.00 15.40 178 ILE A CA 1
ATOM 1361 C C . ILE A 1 178 ? -42.726 -49.263 23.655 1.00 15.34 178 ILE A C 1
ATOM 1362 O O . ILE A 1 178 ? -43.191 -49.845 24.639 1.00 14.81 178 ILE A O 1
ATOM 1367 N N . GLY A 1 179 ? -41.789 -48.319 23.737 1.00 15.90 179 GLY A N 1
ATOM 1368 C CA . GLY A 1 179 ? -41.279 -47.827 25.013 1.00 16.32 179 GLY A CA 1
ATOM 1369 C C . GLY A 1 179 ? -42.400 -47.379 25.947 1.00 16.42 179 GLY A C 1
ATOM 1370 O O . GLY A 1 179 ? -42.437 -47.764 27.112 1.00 16.34 179 GLY A O 1
ATOM 1371 N N . ILE A 1 180 ? -43.315 -46.572 25.414 1.00 16.92 180 ILE A N 1
ATOM 1372 C CA . ILE A 1 180 ? -44.455 -46.032 26.185 1.00 16.92 180 ILE A CA 1
ATOM 1373 C C . ILE A 1 180 ? -45.361 -47.155 26.679 1.00 17.29 180 ILE A C 1
ATOM 1374 O O . ILE A 1 180 ? -45.729 -47.199 27.850 1.00 16.82 180 ILE A O 1
ATOM 1379 N N . LEU A 1 181 ? -45.720 -48.065 25.784 1.00 17.31 181 LEU A N 1
ATOM 1380 C CA . LEU A 1 181 ? -46.581 -49.191 26.146 1.00 17.98 181 LEU A CA 1
ATOM 1381 C C . LEU A 1 181 ? -45.927 -50.095 27.192 1.00 18.08 181 LEU A C 1
ATOM 1382 O O . LEU A 1 181 ? -46.593 -50.578 28.100 1.00 17.97 181 LEU A O 1
ATOM 1387 N N . ALA A 1 182 ? -44.620 -50.300 27.067 1.00 18.39 182 ALA A N 1
ATOM 1388 C CA . ALA A 1 182 ? -43.858 -51.080 28.035 1.00 19.04 182 ALA A CA 1
ATOM 1389 C C . ALA A 1 182 ? -43.893 -50.410 29.406 1.00 19.31 182 ALA A C 1
ATOM 1390 O O . ALA A 1 182 ? -44.061 -51.088 30.419 1.00 19.48 182 ALA A O 1
ATOM 1392 N N . ALA A 1 183 ? -43.728 -49.089 29.421 1.00 20.15 183 ALA A N 1
ATOM 1393 C CA . ALA A 1 183 ? -43.818 -48.301 30.657 1.00 21.19 183 ALA A CA 1
ATOM 1394 C C . ALA A 1 183 ? -45.210 -48.384 31.294 1.00 21.71 183 ALA A C 1
ATOM 1395 O O . ALA A 1 183 ? -45.318 -48.409 32.519 1.00 22.41 183 ALA A O 1
ATOM 1397 N N . LEU A 1 184 ? -46.263 -48.408 30.477 1.00 22.77 184 LEU A N 1
ATOM 1398 C CA . LEU A 1 184 ? -47.638 -48.620 30.977 1.00 23.67 184 LEU A CA 1
ATOM 1399 C C . LEU A 1 184 ? -47.796 -49.999 31.616 1.00 24.95 184 LEU A C 1
ATOM 1400 O O . LEU A 1 184 ? -48.485 -50.152 32.641 1.00 24.87 184 LEU A O 1
ATOM 1405 N N . GLU A 1 185 ? -47.173 -51.005 31.005 1.00 26.06 185 GLU A N 1
ATOM 1406 C CA . GLU A 1 185 ? -47.249 -52.364 31.529 1.00 26.99 185 GLU A CA 1
ATOM 1407 C C . GLU A 1 185 ? -46.570 -52.477 32.896 1.00 27.83 185 GLU A C 1
ATOM 1408 O O . GLU A 1 185 ? -47.123 -53.122 33.786 1.00 28.58 185 GLU A O 1
ATOM 1414 N N . ILE A 1 186 ? -45.404 -51.853 33.080 1.00 28.54 186 ILE A N 1
ATOM 1415 C CA . ILE A 1 186 ? -44.735 -51.901 34.397 1.00 29.08 186 ILE A CA 1
ATOM 1416 C C . ILE A 1 186 ? -45.532 -51.102 35.418 1.00 29.43 186 ILE A C 1
ATOM 1417 O O . ILE A 1 186 ? -45.600 -51.497 36.579 1.00 29.29 186 ILE A O 1
ATOM 1422 N N . ARG A 1 187 ? -46.109 -49.975 34.992 1.00 29.50 187 ARG A N 1
ATOM 1423 C CA . ARG A 1 187 ? -46.899 -49.113 35.893 1.00 29.74 187 ARG A CA 1
ATOM 1424 C C . ARG A 1 187 ? -48.064 -49.839 36.566 1.00 30.15 187 ARG A C 1
ATOM 1425 O O . ARG A 1 187 ? -48.429 -49.514 37.697 1.00 30.16 187 ARG A O 1
ATOM 1433 N N . HIS A 1 188 ? -48.659 -50.806 35.876 1.00 30.54 188 HIS A N 1
ATOM 1434 C CA . HIS A 1 188 ? -49.660 -51.669 36.501 1.00 31.14 188 HIS A CA 1
ATOM 1435 C C . HIS A 1 188 ? -49.084 -52.417 37.714 1.00 31.76 188 HIS A C 1
ATOM 1436 O O . HIS A 1 188 ? -49.803 -52.677 38.675 1.00 32.02 188 HIS A O 1
ATOM 1443 N N . LYS A 1 189 ? -47.789 -52.727 37.670 1.00 32.24 189 LYS A N 1
ATOM 1444 C CA . LYS A 1 189 ? -47.095 -53.409 38.772 1.00 32.73 189 LYS A CA 1
ATOM 1445 C C . LYS A 1 189 ? -46.610 -52.447 39.856 1.00 32.55 189 LYS A C 1
ATOM 1446 O O . LYS A 1 189 ? -46.796 -52.703 41.043 1.00 32.90 189 LYS A O 1
ATOM 1452 N N . THR A 1 190 ? -45.981 -51.353 39.440 1.00 32.22 190 THR A N 1
ATOM 1453 C CA . THR A 1 190 ? -45.313 -50.427 40.360 1.00 31.88 190 THR A CA 1
ATOM 1454 C C . THR A 1 190 ? -46.185 -49.242 40.803 1.00 31.78 190 THR A C 1
ATOM 1455 O O . THR A 1 190 ? -45.910 -48.611 41.829 1.00 31.82 190 THR A O 1
ATOM 1459 N N . GLY A 1 191 ? -47.208 -48.919 40.017 1.00 31.25 191 GLY A N 1
ATOM 1460 C CA . GLY A 1 191 ? -48.009 -47.716 40.248 1.00 31.06 191 GLY A CA 1
ATOM 1461 C C . GLY A 1 191 ? -47.238 -46.434 39.983 1.00 30.65 191 GLY A C 1
ATOM 1462 O O . GLY A 1 191 ? -47.681 -45.360 40.370 1.00 30.87 191 GLY A O 1
ATOM 1463 N N . ARG A 1 192 ? -46.089 -46.548 39.318 1.00 30.10 192 ARG A N 1
ATOM 1464 C CA . ARG A 1 192 ? -45.194 -45.416 39.085 1.00 29.74 192 ARG A CA 1
ATOM 1465 C C . ARG A 1 192 ? -44.857 -45.263 37.609 1.00 28.89 192 ARG A C 1
ATOM 1466 O O . ARG A 1 192 ? -44.729 -46.253 36.887 1.00 28.12 192 ARG A O 1
ATOM 1474 N N . GLY A 1 193 ? -44.690 -44.011 37.188 1.00 28.13 193 GLY A N 1
ATOM 1475 C CA . GLY A 1 193 ? -44.276 -43.688 35.832 1.00 27.56 193 GLY A CA 1
ATOM 1476 C C . GLY A 1 193 ? -42.777 -43.793 35.681 1.00 27.13 193 GLY A C 1
ATOM 1477 O O . GLY A 1 193 ? -42.040 -43.867 36.668 1.00 26.87 193 GLY A O 1
ATOM 1478 N N . GLN A 1 194 ? -42.324 -43.818 34.436 1.00 26.18 194 GLN A N 1
ATOM 1479 C CA . GLN A 1 194 ? -40.908 -43.866 34.138 1.00 25.91 194 GLN A CA 1
ATOM 1480 C C . GLN A 1 194 ? -40.608 -42.947 32.990 1.00 24.46 194 GLN A C 1
ATOM 1481 O O . GLN A 1 194 ? -41.505 -42.542 32.252 1.00 23.50 194 GLN A O 1
ATOM 1487 N N . LYS A 1 195 ? -39.324 -42.649 32.844 1.00 23.27 195 LYS A N 1
ATOM 1488 C CA . LYS A 1 195 ? -38.822 -41.915 31.715 1.00 22.59 195 LYS A CA 1
ATOM 1489 C C . LYS A 1 195 ? -38.395 -42.950 30.661 1.00 21.67 195 LYS A C 1
ATOM 1490 O O . LYS A 1 195 ? -37.706 -43.922 30.988 1.00 20.53 195 LYS A O 1
ATOM 1496 N N . VAL A 1 196 ? -38.819 -42.744 29.415 1.00 20.44 196 VAL A N 1
ATOM 1497 C CA . VAL A 1 196 ? -38.386 -43.601 28.303 1.00 19.54 196 VAL A CA 1
ATOM 1498 C C . VAL A 1 196 ? -37.973 -42.727 27.107 1.00 18.70 196 VAL A C 1
ATOM 1499 O O . VAL A 1 196 ? -38.602 -41.718 26.808 1.00 18.34 196 VAL A O 1
ATOM 1503 N N . ALA A 1 197 ? -36.897 -43.118 26.440 1.00 17.55 197 ALA A N 1
ATOM 1504 C CA . ALA A 1 197 ? -36.361 -42.337 25.345 1.00 16.66 197 ALA A CA 1
ATOM 1505 C C . ALA A 1 197 ? -35.908 -43.269 24.233 1.00 15.94 197 ALA A C 1
ATOM 1506 O O . ALA A 1 197 ? -35.392 -44.349 24.504 1.00 15.06 197 ALA A O 1
ATOM 1508 N N . VAL A 1 198 ? -36.117 -42.825 22.996 1.00 15.12 198 VAL A N 1
ATOM 1509 C CA . VAL A 1 198 ? -35.644 -43.518 21.812 1.00 15.43 198 VAL A CA 1
ATOM 1510 C C . VAL A 1 198 ? -34.815 -42.529 21.016 1.00 15.43 198 VAL A C 1
ATOM 1511 O O . VAL A 1 198 ? -35.275 -41.431 20.692 1.00 15.54 198 VAL A O 1
ATOM 1515 N N . ALA A 1 199 ? -33.576 -42.918 20.725 1.00 15.06 199 ALA A N 1
ATOM 1516 C CA . ALA A 1 199 ? -32.721 -42.169 19.837 1.00 15.39 199 ALA A CA 1
ATOM 1517 C C . ALA A 1 199 ? -32.977 -42.632 18.414 1.00 15.21 199 ALA A C 1
ATOM 1518 O O . ALA A 1 199 ? -33.118 -43.826 18.151 1.00 15.50 199 ALA A O 1
ATOM 1520 N N . MET A 1 200 ? -33.009 -41.680 17.496 1.00 15.18 200 MET A N 1
ATOM 1521 C CA . MET A 1 200 ? -33.206 -41.989 16.093 1.00 15.30 200 MET A CA 1
ATOM 1522 C C . MET A 1 200 ? -32.104 -42.896 15.537 1.00 14.53 200 MET A C 1
ATOM 1523 O O . MET A 1 200 ? -32.386 -43.819 14.782 1.00 14.05 200 MET A O 1
ATOM 1528 N N . GLN A 1 201 ? -30.857 -42.644 15.910 1.00 13.44 201 GLN A N 1
ATOM 1529 C CA . GLN A 1 201 ? -29.761 -43.539 15.525 1.00 13.06 201 GLN A CA 1
ATOM 1530 C C . GLN A 1 201 ? -30.059 -44.997 15.925 1.00 12.42 201 GLN A C 1
ATOM 1531 O O . GLN A 1 201 ? -29.819 -45.929 15.164 1.00 11.61 201 GLN A O 1
ATOM 1537 N N . ASP A 1 202 ? -30.559 -45.173 17.137 1.00 12.31 202 ASP A N 1
ATOM 1538 C CA . ASP A 1 202 ? -30.776 -46.490 17.714 1.00 12.10 202 ASP A CA 1
ATOM 1539 C C . ASP A 1 202 ? -31.936 -47.235 17.054 1.00 11.55 202 ASP A C 1
ATOM 1540 O O . ASP A 1 202 ? -31.879 -48.455 16.860 1.00 11.01 202 ASP A O 1
ATOM 1545 N N . ALA A 1 203 ? -32.979 -46.497 16.697 1.00 11.14 203 ALA A N 1
ATOM 1546 C CA . ALA A 1 203 ? -34.095 -47.073 15.966 1.00 11.59 203 ALA A CA 1
ATOM 1547 C C . ALA A 1 203 ? -33.649 -47.564 14.591 1.00 11.45 203 ALA A C 1
ATOM 1548 O O . ALA A 1 203 ? -34.052 -48.649 14.166 1.00 11.01 203 ALA A O 1
ATOM 1550 N N . VAL A 1 204 ? -32.830 -46.764 13.904 1.00 11.27 204 VAL A N 1
ATOM 1551 C CA . VAL A 1 204 ? -32.265 -47.152 12.614 1.00 12.24 204 VAL A CA 1
ATOM 1552 C C . VAL A 1 204 ? -31.404 -48.393 12.790 1.00 12.39 204 VAL A C 1
ATOM 1553 O O . VAL A 1 204 ? -31.555 -49.372 12.050 1.00 12.36 204 VAL A O 1
ATOM 1557 N N . LEU A 1 205 ? -30.500 -48.343 13.767 1.00 12.81 205 LEU A N 1
ATOM 1558 C CA . LEU A 1 205 ? -29.593 -49.462 14.040 1.00 13.27 205 LEU A CA 1
ATOM 1559 C C . LEU A 1 205 ? -30.365 -50.769 14.314 1.00 12.29 205 LEU A C 1
ATOM 1560 O O . LEU A 1 205 ? -29.978 -51.828 13.832 1.00 12.32 205 LEU A O 1
ATOM 1565 N N . ASN A 1 206 ? -31.470 -50.683 15.052 1.00 11.72 206 ASN A N 1
ATOM 1566 C CA . ASN A 1 206 ? -32.287 -51.852 15.319 1.00 12.16 206 ASN A CA 1
ATOM 1567 C C . ASN A 1 206 ? -32.773 -52.496 13.999 1.00 12.14 206 ASN A C 1
ATOM 1568 O O . ASN A 1 206 ? -32.745 -53.729 13.857 1.00 12.08 206 ASN A O 1
ATOM 1573 N N . LEU A 1 207 ? -33.151 -51.666 13.018 1.00 12.06 207 LEU A N 1
ATOM 1574 C CA . LEU A 1 207 ? -33.574 -52.193 11.714 1.00 11.87 207 LEU A CA 1
ATOM 1575 C C . LEU A 1 207 ? -32.404 -52.684 10.858 1.00 12.05 207 LEU A C 1
ATOM 1576 O O . LEU A 1 207 ? -32.598 -53.520 9.974 1.00 11.56 207 LEU A O 1
ATOM 1581 N N . VAL A 1 208 ? -31.196 -52.178 11.112 1.00 12.18 208 VAL A N 1
ATOM 1582 C CA A VAL A 1 208 ? -30.018 -52.659 10.377 0.50 12.16 208 VAL A CA 1
ATOM 1583 C CA B VAL A 1 208 ? -29.994 -52.617 10.399 0.50 12.36 208 VAL A CA 1
ATOM 1584 C C . VAL A 1 208 ? -29.228 -53.722 11.167 1.00 12.44 208 VAL A C 1
ATOM 1585 O O . VAL A 1 208 ? -28.056 -54.007 10.875 1.00 12.29 208 VAL A O 1
ATOM 1592 N N . ARG A 1 209 ? -29.893 -54.367 12.133 1.00 12.08 209 ARG A N 1
ATOM 1593 C CA . ARG A 1 209 ? -29.298 -55.472 12.887 1.00 11.88 209 ARG A CA 1
ATOM 1594 C C . ARG A 1 209 ? -28.664 -56.512 11.945 1.00 11.38 209 ARG A C 1
ATOM 1595 O O . ARG A 1 209 ? -27.562 -56.980 12.189 1.00 10.59 209 ARG A O 1
ATOM 1603 N N . ILE A 1 210 ? -29.353 -56.837 10.858 1.00 11.25 210 ILE A N 1
ATOM 1604 C CA . ILE A 1 210 ? -28.851 -57.801 9.872 1.00 11.83 210 ILE A CA 1
ATOM 1605 C C . ILE A 1 210 ? -27.491 -57.380 9.280 1.00 11.41 210 ILE A C 1
ATOM 1606 O O . ILE A 1 210 ? -26.662 -58.232 8.936 1.00 11.87 210 ILE A O 1
ATOM 1611 N N . LYS A 1 211 ? -27.254 -56.075 9.173 1.00 11.10 211 LYS A N 1
ATOM 1612 C CA . LYS A 1 211 ? -25.954 -55.589 8.680 1.00 11.60 211 LYS A CA 1
ATOM 1613 C C . LYS A 1 211 ? -24.853 -55.627 9.745 1.00 11.29 211 LYS A C 1
ATOM 1614 O O . LYS A 1 211 ? -23.673 -55.649 9.405 1.00 11.34 211 LYS A O 1
ATOM 1620 N N . LEU A 1 212 ? -25.221 -55.624 11.022 1.00 11.59 212 LEU A N 1
ATOM 1621 C CA . LEU A 1 212 ? -24.234 -55.847 12.099 1.00 12.07 212 LEU A CA 1
ATOM 1622 C C . LEU A 1 212 ? -23.843 -57.349 12.142 1.00 12.35 212 LEU A C 1
ATOM 1623 O O . LEU A 1 212 ? -22.690 -57.708 12.466 1.00 12.32 212 LEU A O 1
ATOM 1628 N N . ARG A 1 213 ? -24.801 -58.223 11.810 1.00 12.86 213 ARG A N 1
ATOM 1629 C CA . ARG A 1 213 ? -24.511 -59.646 11.542 1.00 12.53 213 ARG A CA 1
ATOM 1630 C C . ARG A 1 213 ? -23.448 -59.732 10.456 1.00 12.17 213 ARG A C 1
ATOM 1631 O O . ARG A 1 213 ? -22.416 -60.394 10.625 1.00 11.63 213 ARG A O 1
ATOM 1639 N N . ASP A 1 214 ? -23.701 -59.034 9.350 1.00 11.88 214 ASP A N 1
ATOM 1640 C CA . ASP A 1 214 ? -22.820 -59.083 8.200 1.00 11.74 214 ASP A CA 1
ATOM 1641 C C . ASP A 1 214 ? -21.431 -58.539 8.533 1.00 11.39 214 ASP A C 1
ATOM 1642 O O . ASP A 1 214 ? -20.433 -59.098 8.085 1.00 11.08 214 ASP A O 1
ATOM 1647 N N . GLN A 1 215 ? -21.363 -57.444 9.297 1.00 11.15 215 GLN A N 1
ATOM 1648 C CA . GLN A 1 215 ? -20.069 -56.868 9.655 1.00 11.55 215 GLN A CA 1
ATOM 1649 C C . GLN A 1 215 ? -19.209 -57.883 10.393 1.00 11.46 215 GLN A C 1
ATOM 1650 O O . GLN A 1 215 ? -17.996 -58.011 10.113 1.00 11.27 215 GLN A O 1
ATOM 1656 N N . GLN A 1 216 ? -19.836 -58.600 11.320 1.00 12.24 216 GLN A N 1
ATOM 1657 C CA . GLN A 1 216 ? -19.134 -59.599 12.114 1.00 12.78 216 GLN A CA 1
ATOM 1658 C C . GLN A 1 216 ? -18.742 -60.786 11.247 1.00 12.90 216 GLN A C 1
ATOM 1659 O O . GLN A 1 216 ? -17.615 -61.255 11.335 1.00 13.73 216 GLN A O 1
ATOM 1665 N N . ARG A 1 217 ? -19.649 -61.250 10.386 1.00 12.93 217 ARG A N 1
ATOM 1666 C CA . ARG A 1 217 ? -19.333 -62.323 9.443 1.00 12.62 217 ARG A CA 1
ATOM 1667 C C . ARG A 1 217 ? -18.149 -61.951 8.553 1.00 12.67 217 ARG A C 1
ATOM 1668 O O . ARG A 1 217 ? -17.269 -62.775 8.308 1.00 12.46 217 ARG A O 1
ATOM 1676 N N . LEU A 1 218 ? -18.152 -60.711 8.065 1.00 13.00 218 LEU A N 1
ATOM 1677 C CA . LEU A 1 218 ? -17.085 -60.176 7.231 1.00 13.22 218 LEU A CA 1
ATOM 1678 C C . LEU A 1 218 ? -15.756 -60.161 7.990 1.00 13.45 218 LEU A C 1
ATOM 1679 O O . LEU A 1 218 ? -14.738 -60.593 7.464 1.00 12.82 218 LEU A O 1
ATOM 1684 N N . GLU A 1 219 ? -15.790 -59.680 9.228 1.00 14.24 219 GLU A N 1
ATOM 1685 C CA . GLU A 1 219 ? -14.599 -59.694 10.107 1.00 14.72 219 GLU A CA 1
ATOM 1686 C C . GLU A 1 219 ? -14.055 -61.100 10.313 1.00 14.99 219 GLU A C 1
ATOM 1687 O O . GLU A 1 219 ? -12.843 -61.339 10.195 1.00 16.19 219 GLU A O 1
ATOM 1693 N N . ARG A 1 220 ? -14.955 -62.032 10.587 1.00 15.20 220 ARG A N 1
ATOM 1694 C CA . ARG A 1 220 ? -14.586 -63.385 10.927 1.00 15.43 220 ARG A CA 1
ATOM 1695 C C . ARG A 1 220 ? -14.104 -64.203 9.728 1.00 15.81 220 ARG A C 1
ATOM 1696 O O . ARG A 1 220 ? -13.175 -64.993 9.860 1.00 15.88 220 ARG A O 1
ATOM 1704 N N . THR A 1 221 ? -14.722 -64.008 8.564 1.00 15.78 221 THR A N 1
ATOM 1705 C CA . THR A 1 221 ? -14.526 -64.924 7.428 1.00 15.73 221 THR A CA 1
ATOM 1706 C C . THR A 1 221 ? -13.972 -64.283 6.161 1.00 15.60 221 THR A C 1
ATOM 1707 O O . THR A 1 221 ? -13.515 -64.989 5.263 1.00 16.68 221 THR A O 1
ATOM 1711 N N . GLY A 1 222 ? -14.043 -62.967 6.068 1.00 15.28 222 GLY A N 1
ATOM 1712 C CA . GLY A 1 222 ? -13.541 -62.237 4.918 1.00 15.70 222 GLY A CA 1
ATOM 1713 C C . GLY A 1 222 ? -14.447 -62.246 3.700 1.00 15.99 222 GLY A C 1
ATOM 1714 O O . GLY A 1 222 ? -14.093 -61.658 2.679 1.00 16.81 222 GLY A O 1
ATOM 1715 N N . ILE A 1 223 ? -15.627 -62.855 3.801 1.00 15.49 223 ILE A N 1
ATOM 1716 C CA . ILE A 1 223 ? -16.554 -62.897 2.668 1.00 15.57 223 ILE A CA 1
ATOM 1717 C C . ILE A 1 223 ? -18.024 -62.968 3.107 1.00 14.93 223 ILE A C 1
ATOM 1718 O O . ILE A 1 223 ? -18.364 -63.535 4.159 1.00 14.18 223 ILE A O 1
ATOM 1723 N N . LEU A 1 224 ? -18.887 -62.364 2.297 1.00 13.98 224 LEU A N 1
ATOM 1724 C CA . LEU A 1 224 ? -20.331 -62.504 2.468 1.00 13.99 224 LEU A CA 1
ATOM 1725 C C . LEU A 1 224 ? -20.849 -63.154 1.198 1.00 13.78 224 LEU A C 1
ATOM 1726 O O . LEU A 1 224 ? -21.034 -62.480 0.183 1.00 13.32 224 LEU A O 1
ATOM 1731 N N . ALA A 1 225 ? -21.054 -64.470 1.268 1.00 13.97 225 ALA A N 1
ATOM 1732 C CA . ALA A 1 225 ? -21.236 -65.304 0.072 1.00 14.05 225 ALA A CA 1
ATOM 1733 C C . ALA A 1 225 ? -22.507 -64.990 -0.703 1.00 13.72 225 ALA A C 1
ATOM 1734 O O . ALA A 1 225 ? -22.592 -65.290 -1.883 1.00 13.84 225 ALA A O 1
ATOM 1736 N N . GLU A 1 226 ? -23.492 -64.408 -0.021 1.00 13.61 226 GLU A N 1
ATOM 1737 C CA . GLU A 1 226 ? -24.778 -64.087 -0.621 1.00 13.76 226 GLU A CA 1
ATOM 1738 C C . GLU A 1 226 ? -24.816 -62.708 -1.293 1.00 13.40 226 GLU A C 1
ATOM 1739 O O . GLU A 1 226 ? -25.826 -62.334 -1.873 1.00 13.54 226 GLU A O 1
ATOM 1745 N N . TYR A 1 227 ? -23.730 -61.949 -1.184 1.00 13.29 227 TYR A N 1
ATOM 1746 C CA . TYR A 1 227 ? -23.638 -60.620 -1.783 1.00 13.54 227 TYR A CA 1
ATOM 1747 C C . TYR A 1 227 ? -23.186 -60.711 -3.240 1.00 13.87 227 TYR A C 1
ATOM 1748 O O . TYR A 1 227 ? -22.448 -61.641 -3.599 1.00 14.16 227 TYR A O 1
ATOM 1757 N N . PRO A 1 228 ? -23.611 -59.746 -4.084 1.00 13.85 228 PRO A N 1
ATOM 1758 C CA . PRO A 1 228 ? -23.177 -59.768 -5.478 1.00 14.37 228 PRO A CA 1
ATOM 1759 C C . PRO A 1 228 ? -21.664 -59.788 -5.657 1.00 14.79 228 PRO A C 1
ATOM 1760 O O . PRO A 1 228 ? -21.169 -60.430 -6.595 1.00 15.08 228 PRO A O 1
ATOM 1764 N N . GLN A 1 229 ? -20.955 -59.095 -4.763 1.00 15.12 229 GLN A N 1
ATOM 1765 C CA . GLN A 1 229 ? -19.484 -59.021 -4.782 1.00 15.11 229 GLN A CA 1
ATOM 1766 C C . GLN A 1 229 ? -18.789 -60.370 -4.581 1.00 15.09 229 GLN A C 1
ATOM 1767 O O . GLN A 1 229 ? -17.614 -60.507 -4.910 1.00 15.03 229 GLN A O 1
ATOM 1773 N N . ALA A 1 230 ? -19.486 -61.353 -4.009 1.00 15.24 230 ALA A N 1
ATOM 1774 C CA . ALA A 1 230 ? -18.944 -62.693 -3.848 1.00 15.52 230 ALA A CA 1
ATOM 1775 C C . ALA A 1 230 ? -18.807 -63.422 -5.175 1.00 15.94 230 ALA A C 1
ATOM 1776 O O . ALA A 1 230 ? -18.021 -64.357 -5.270 1.00 16.26 230 ALA A O 1
ATOM 1778 N N . GLN A 1 231 ? -19.577 -63.006 -6.183 1.00 15.53 231 GLN A N 1
ATOM 1779 C CA . GLN A 1 231 ? -19.441 -63.548 -7.530 1.00 16.04 231 GLN A CA 1
ATOM 1780 C C . GLN A 1 231 ? -18.158 -63.020 -8.174 1.00 16.30 231 GLN A C 1
ATOM 1781 O O . GLN A 1 231 ? -18.019 -61.812 -8.377 1.00 15.40 231 GLN A O 1
ATOM 1787 N N . PRO A 1 232 ? -17.215 -63.926 -8.502 1.00 17.20 232 PRO A N 1
ATOM 1788 C CA . PRO A 1 232 ? -15.978 -63.460 -9.128 1.00 17.61 232 PRO A CA 1
ATOM 1789 C C . PRO A 1 232 ? -16.227 -62.625 -10.380 1.00 17.87 232 PRO A C 1
ATOM 1790 O O . PRO A 1 232 ? -17.073 -62.979 -11.207 1.00 18.09 232 PRO A O 1
ATOM 1794 N N . ASN A 1 233 ? -15.484 -61.522 -10.499 1.00 18.43 233 ASN A N 1
ATOM 1795 C CA . ASN A 1 233 ? -15.589 -60.553 -11.607 1.00 18.51 233 ASN A CA 1
ATOM 1796 C C . ASN A 1 233 ? -16.989 -60.072 -12.004 1.00 18.53 233 ASN A C 1
ATOM 1797 O O . ASN A 1 233 ? -17.279 -59.874 -13.182 1.00 18.67 233 ASN A O 1
ATOM 1802 N N . PHE A 1 234 ? -17.856 -59.858 -11.010 1.00 17.82 234 PHE A N 1
ATOM 1803 C CA . PHE A 1 234 ? -19.172 -59.301 -11.271 1.00 17.54 234 PHE A CA 1
ATOM 1804 C C . PHE A 1 234 ? -19.284 -57.790 -11.015 1.00 17.54 234 PHE A C 1
ATOM 1805 O O . PHE A 1 234 ? -19.822 -57.073 -11.851 1.00 17.09 234 PHE A O 1
ATOM 1813 N N . ALA A 1 235 ? -18.825 -57.339 -9.841 1.00 17.00 235 ALA A N 1
ATOM 1814 C CA . ALA A 1 235 ? -19.029 -55.973 -9.369 1.00 17.03 235 ALA A CA 1
ATOM 1815 C C . ALA A 1 235 ? -17.781 -55.138 -9.597 1.00 17.11 235 ALA A C 1
ATOM 1816 O O . ALA A 1 235 ? -16.677 -55.592 -9.299 1.00 15.50 235 ALA A O 1
ATOM 1818 N N . PHE A 1 236 ? -17.988 -53.927 -10.104 1.00 17.68 236 PHE A N 1
ATOM 1819 C CA . PHE A 1 236 ? -16.915 -52.974 -10.400 1.00 19.34 236 PHE A CA 1
ATOM 1820 C C . PHE A 1 236 ? -17.348 -51.587 -9.947 1.00 20.31 236 PHE A C 1
ATOM 1821 O O . PHE A 1 236 ? -18.543 -51.298 -9.904 1.00 19.77 236 PHE A O 1
ATOM 1829 N N . ASP A 1 237 ? -16.386 -50.735 -9.602 1.00 22.35 237 ASP A N 1
ATOM 1830 C CA . ASP A 1 237 ? -16.701 -49.350 -9.240 1.00 24.10 237 ASP A CA 1
ATOM 1831 C C . ASP A 1 237 ? -16.863 -48.515 -10.511 1.00 25.19 237 ASP A C 1
ATOM 1832 O O . ASP A 1 237 ? -16.797 -49.056 -11.615 1.00 24.96 237 ASP A O 1
ATOM 1837 N N . ARG A 1 238 ? -17.098 -47.212 -10.341 1.00 26.61 238 ARG A N 1
ATOM 1838 C CA . ARG A 1 238 ? -17.294 -46.278 -11.464 1.00 27.69 238 ARG A CA 1
ATOM 1839 C C . ARG A 1 238 ? -16.125 -46.277 -12.447 1.00 27.53 238 ARG A C 1
ATOM 1840 O O . ARG A 1 238 ? -16.325 -46.136 -13.657 1.00 28.36 238 ARG A O 1
ATOM 1848 N N . ASP A 1 239 ? -14.918 -46.415 -11.909 1.00 27.27 239 ASP A N 1
ATOM 1849 C CA . ASP A 1 239 ? -13.691 -46.410 -12.704 1.00 26.73 239 ASP A CA 1
ATOM 1850 C C . ASP A 1 239 ? -13.333 -47.785 -13.301 1.00 25.79 239 ASP A C 1
ATOM 1851 O O . ASP A 1 239 ? -12.286 -47.927 -13.943 1.00 24.95 239 ASP A O 1
ATOM 1856 N N . GLY A 1 240 ? -14.170 -48.798 -13.072 1.00 24.26 240 GLY A N 1
ATOM 1857 C CA . GLY A 1 240 ? -13.904 -50.138 -13.593 1.00 23.46 240 GLY A CA 1
ATOM 1858 C C . GLY A 1 240 ? -13.016 -51.010 -12.723 1.00 22.32 240 GLY A C 1
ATOM 1859 O O . GLY A 1 240 ? -12.653 -52.106 -13.124 1.00 20.96 240 GLY A O 1
ATOM 1860 N N . ASN A 1 241 ? -12.660 -50.536 -11.530 1.00 21.86 241 ASN A N 1
ATOM 1861 C CA . ASN A 1 241 ? -11.874 -51.343 -10.618 1.00 22.23 241 ASN A CA 1
ATOM 1862 C C . ASN A 1 241 ? -12.753 -52.432 -10.036 1.00 21.94 241 ASN A C 1
ATOM 1863 O O . ASN A 1 241 ? -13.893 -52.162 -9.687 1.00 21.13 241 ASN A O 1
ATOM 1868 N N . PRO A 1 242 ? -12.231 -53.666 -9.953 1.00 22.25 242 PRO A N 1
ATOM 1869 C CA . PRO A 1 242 ? -13.017 -54.788 -9.458 1.00 22.46 242 PRO A CA 1
ATOM 1870 C C . PRO A 1 242 ? -13.298 -54.672 -7.970 1.00 22.83 242 PRO A C 1
ATOM 1871 O O . PRO A 1 242 ? -12.431 -54.242 -7.207 1.00 22.54 242 PRO A O 1
ATOM 1875 N N . LEU A 1 243 ? -14.514 -55.033 -7.572 1.00 22.79 243 LEU A N 1
ATOM 1876 C CA . LEU A 1 243 ? -14.900 -54.993 -6.172 1.00 23.38 243 LEU A CA 1
ATOM 1877 C C . LEU A 1 243 ? -15.145 -56.420 -5.714 1.00 23.78 243 LEU A C 1
ATOM 1878 O O . LEU A 1 243 ? -16.143 -57.032 -6.089 1.00 24.49 243 LEU A O 1
ATOM 1883 N N . SER A 1 244 ? -14.201 -56.951 -4.945 1.00 23.59 244 SER A N 1
ATOM 1884 C CA . SER A 1 244 ? -14.330 -58.268 -4.348 1.00 23.51 244 SER A CA 1
ATOM 1885 C C . SER A 1 244 ? -14.091 -58.156 -2.862 1.00 23.28 244 SER A C 1
ATOM 1886 O O . SER A 1 244 ? -13.567 -57.149 -2.381 1.00 22.77 244 SER A O 1
ATOM 1889 N N . PHE A 1 245 ? -14.442 -59.215 -2.142 1.00 22.98 245 PHE A N 1
ATOM 1890 C CA . PHE A 1 245 ? -14.276 -59.228 -0.699 1.00 23.43 245 PHE A CA 1
ATOM 1891 C C . PHE A 1 245 ? -12.816 -59.332 -0.240 1.00 24.11 245 PHE A C 1
ATOM 1892 O O . PHE A 1 245 ? -12.539 -59.108 0.927 1.00 24.53 245 PHE A O 1
ATOM 1900 N N . ASP A 1 246 ? -11.896 -59.609 -1.167 1.00 24.86 246 ASP A N 1
ATOM 1901 C CA . ASP A 1 246 ? -10.446 -59.520 -0.903 1.00 25.31 246 ASP A CA 1
ATOM 1902 C C . ASP A 1 246 ? -10.074 -58.227 -0.169 1.00 25.30 246 ASP A C 1
ATOM 1903 O O . ASP A 1 246 ? -9.221 -58.237 0.725 1.00 26.50 246 ASP A O 1
ATOM 1908 N N . ASN A 1 247 ? -10.717 -57.124 -0.552 1.00 24.37 247 ASN A N 1
ATOM 1909 C CA . ASN A 1 247 ? -10.393 -55.793 -0.044 1.00 24.22 247 ASN A CA 1
ATOM 1910 C C . ASN A 1 247 ? -11.565 -55.057 0.613 1.00 23.47 247 ASN A C 1
ATOM 1911 O O . ASN A 1 247 ? -11.474 -53.862 0.866 1.00 24.73 247 ASN A O 1
ATOM 1916 N N . ILE A 1 248 ? -12.668 -55.746 0.876 1.00 21.57 248 ILE A N 1
ATOM 1917 C CA . ILE A 1 248 ? -13.809 -55.107 1.536 1.00 20.71 248 ILE A CA 1
ATOM 1918 C C . ILE A 1 248 ? -13.741 -55.393 3.027 1.00 19.27 248 ILE A C 1
ATOM 1919 O O . ILE A 1 248 ? -13.715 -56.552 3.429 1.00 19.79 248 ILE A O 1
ATOM 1924 N N . THR A 1 249 ? -13.688 -54.331 3.829 1.00 18.37 249 THR A N 1
ATOM 1925 C CA . THR A 1 249 ? -13.566 -54.429 5.284 1.00 17.75 249 THR A CA 1
ATOM 1926 C C . THR A 1 249 ? -14.782 -53.929 6.059 1.00 16.46 249 THR A C 1
ATOM 1927 O O . THR A 1 249 ? -14.847 -54.127 7.276 1.00 16.40 249 THR A O 1
ATOM 1931 N N . SER A 1 250 ? -15.728 -53.291 5.371 1.00 14.87 250 SER A N 1
ATOM 1932 C CA . SER A 1 250 ? -16.984 -52.850 5.990 1.00 14.17 250 SER A CA 1
ATOM 1933 C C . SER A 1 250 ? -18.126 -53.262 5.066 1.00 13.32 250 SER A C 1
ATOM 1934 O O . SER A 1 250 ? -17.959 -53.236 3.854 1.00 12.83 250 SER A O 1
ATOM 1937 N N . VAL A 1 251 ? -19.261 -53.653 5.651 1.00 12.39 251 VAL A N 1
ATOM 1938 C CA . VAL A 1 251 ? -20.394 -54.163 4.882 1.00 12.12 251 VAL A CA 1
ATOM 1939 C C . VAL A 1 251 ? -20.682 -53.194 3.730 1.00 11.79 251 VAL A C 1
ATOM 1940 O O . VAL A 1 251 ? -20.887 -52.008 3.967 1.00 11.74 251 VAL A O 1
ATOM 1944 N N . PRO A 1 252 ? -20.660 -53.694 2.485 1.00 11.48 252 PRO A N 1
ATOM 1945 C CA . PRO A 1 252 ? -20.880 -52.833 1.344 1.00 11.66 252 PRO A CA 1
ATOM 1946 C C . PRO A 1 252 ? -22.344 -52.762 0.917 1.00 11.29 252 PRO A C 1
ATOM 1947 O O . PRO A 1 252 ? -23.195 -53.491 1.424 1.00 10.44 252 PRO A O 1
ATOM 1951 N N . ARG A 1 253 ? -22.607 -51.878 -0.025 1.00 11.19 253 ARG A N 1
ATOM 1952 C CA . ARG A 1 253 ? -23.895 -51.823 -0.712 1.00 11.42 253 ARG A CA 1
ATOM 1953 C C . ARG A 1 253 ? -24.041 -53.020 -1.650 1.00 11.11 253 ARG A C 1
ATOM 1954 O O . ARG A 1 253 ? -23.126 -53.354 -2.387 1.00 11.38 253 ARG A O 1
ATOM 1962 N N . GLY A 1 254 ? -25.193 -53.689 -1.577 1.00 11.35 254 GLY A N 1
ATOM 1963 C CA . GLY A 1 254 ? -25.433 -54.897 -2.332 1.00 11.63 254 GLY A CA 1
ATOM 1964 C C . GLY A 1 254 ? -26.468 -54.750 -3.435 1.00 11.32 254 GLY A C 1
ATOM 1965 O O . GLY A 1 254 ? -26.955 -55.751 -3.946 1.00 11.70 254 GLY A O 1
ATOM 1966 N N . GLY A 1 255 ? -26.761 -53.516 -3.845 1.00 11.36 255 GLY A N 1
ATOM 1967 C CA . GLY A 1 255 ? -27.801 -53.275 -4.845 1.00 11.38 255 GLY A CA 1
ATOM 1968 C C . GLY A 1 255 ? -29.121 -53.849 -4.361 1.00 11.15 255 GLY A C 1
ATOM 1969 O O . GLY A 1 255 ? -29.601 -53.487 -3.286 1.00 11.85 255 GLY A O 1
ATOM 1970 N N . ASN A 1 256 ? -29.711 -54.735 -5.151 1.00 11.13 256 ASN A N 1
ATOM 1971 C CA . ASN A 1 256 ? -30.993 -55.330 -4.813 1.00 11.72 256 ASN A CA 1
ATOM 1972 C C . ASN A 1 256 ? -30.914 -56.772 -4.273 1.00 11.64 256 ASN A C 1
ATOM 1973 O O . ASN A 1 256 ? -31.847 -57.566 -4.439 1.00 11.78 256 ASN A O 1
ATOM 1978 N N . ALA A 1 257 ? -29.807 -57.080 -3.588 1.00 11.97 257 ALA A N 1
ATOM 1979 C CA . ALA A 1 257 ? -29.582 -58.389 -2.962 1.00 11.89 257 ALA A CA 1
ATOM 1980 C C . ALA A 1 257 ? -30.566 -58.630 -1.824 1.00 12.10 257 ALA A C 1
ATOM 1981 O O . ALA A 1 257 ? -31.242 -57.699 -1.365 1.00 11.66 257 ALA A O 1
ATOM 1983 N N . GLY A 1 258 ? -30.614 -59.872 -1.350 1.00 11.94 258 GLY A N 1
ATOM 1984 C CA . GLY A 1 258 ? -31.714 -60.355 -0.490 1.00 12.53 258 GLY A CA 1
ATOM 1985 C C . GLY A 1 258 ? -31.741 -59.884 0.951 1.00 12.40 258 GLY A C 1
ATOM 1986 O O . GLY A 1 258 ? -32.777 -59.973 1.618 1.00 12.94 258 GLY A O 1
ATOM 1987 N N . GLY A 1 259 ? -30.621 -59.397 1.470 1.00 13.15 259 GLY A N 1
ATOM 1988 C CA . GLY A 1 259 ? -30.600 -58.910 2.847 1.00 13.21 259 GLY A CA 1
ATOM 1989 C C . GLY A 1 259 ? -30.865 -60.073 3.792 1.00 13.53 259 GLY A C 1
ATOM 1990 O O . GLY A 1 259 ? -30.281 -61.135 3.630 1.00 12.82 259 GLY A O 1
ATOM 1991 N N . GLY A 1 260 ? -31.787 -59.892 4.739 1.00 13.56 260 GLY A N 1
ATOM 1992 C CA . GLY A 1 260 ? -32.162 -60.958 5.674 1.00 14.06 260 GLY A CA 1
ATOM 1993 C C . GLY A 1 260 ? -33.028 -62.038 5.040 1.00 14.56 260 GLY A C 1
ATOM 1994 O O . GLY A 1 260 ? -33.334 -63.057 5.675 1.00 15.02 260 GLY A O 1
ATOM 1995 N N . GLY A 1 261 ? -33.445 -61.808 3.793 1.00 14.71 261 GLY A N 1
ATOM 1996 C CA . GLY A 1 261 ? -34.156 -62.813 3.020 1.00 14.57 261 GLY A CA 1
ATOM 1997 C C . GLY A 1 261 ? -33.203 -63.761 2.326 1.00 14.50 261 GLY A C 1
ATOM 1998 O O . GLY A 1 261 ? -31.982 -63.634 2.441 1.00 14.31 261 GLY A O 1
ATOM 1999 N N . GLN A 1 262 ? -33.769 -64.729 1.619 1.00 14.87 262 GLN A N 1
ATOM 2000 C CA . GLN A 1 262 ? -32.989 -65.608 0.756 1.00 14.29 262 GLN A CA 1
ATOM 2001 C C . GLN A 1 262 ? -32.475 -64.768 -0.401 1.00 13.87 262 GLN A C 1
ATOM 2002 O O . GLN A 1 262 ? -32.964 -63.672 -0.617 1.00 13.67 262 GLN A O 1
ATOM 2008 N N . PRO A 1 263 ? -31.471 -65.255 -1.138 1.00 13.28 263 PRO A N 1
ATOM 2009 C CA . PRO A 1 263 ? -31.015 -64.432 -2.271 1.00 12.99 263 PRO A CA 1
ATOM 2010 C C . PRO A 1 263 ? -32.149 -64.037 -3.238 1.00 12.58 263 PRO A C 1
ATOM 2011 O O . PRO A 1 263 ? -33.093 -64.793 -3.446 1.00 12.20 263 PRO A O 1
ATOM 2015 N N . GLY A 1 264 ? -32.059 -62.833 -3.786 1.00 12.35 264 GLY A N 1
ATOM 2016 C CA . GLY A 1 264 ? -33.072 -62.331 -4.689 1.00 11.87 264 GLY A CA 1
ATOM 2017 C C . GLY A 1 264 ? -32.553 -61.141 -5.460 1.00 11.45 264 GLY A C 1
ATOM 2018 O O . GLY A 1 264 ? -31.426 -60.671 -5.252 1.00 10.89 264 GLY A O 1
ATOM 2019 N N . TRP A 1 265 ? -33.379 -60.650 -6.366 1.00 11.06 265 TRP A N 1
ATOM 2020 C CA . TRP A 1 265 ? -33.010 -59.502 -7.161 1.00 11.18 265 TRP A CA 1
ATOM 2021 C C . TRP A 1 265 ? -34.257 -58.854 -7.749 1.00 11.25 265 TRP A C 1
ATOM 2022 O O . TRP A 1 265 ? -35.345 -59.455 -7.757 1.00 11.81 265 TRP A O 1
ATOM 2033 N N . MET A 1 266 ? -34.082 -57.612 -8.185 1.00 11.71 266 MET A N 1
ATOM 2034 C CA . MET A 1 266 ? -35.143 -56.796 -8.755 1.00 11.83 266 MET A CA 1
ATOM 2035 C C . MET A 1 266 ? -35.072 -56.975 -10.260 1.00 11.63 266 MET A C 1
ATOM 2036 O O . MET A 1 266 ? -34.102 -56.552 -10.897 1.00 11.62 266 MET A O 1
ATOM 2041 N N . LEU A 1 267 ? -36.100 -57.600 -10.823 1.00 11.35 267 LEU A N 1
ATOM 2042 C CA . LEU A 1 267 ? -36.095 -57.992 -12.215 1.00 11.77 267 LEU A CA 1
ATOM 2043 C C . LEU A 1 267 ? -37.128 -57.213 -13.017 1.00 12.16 267 LEU A C 1
ATOM 2044 O O . LEU A 1 267 ? -38.260 -56.993 -12.564 1.00 11.27 267 LEU A O 1
ATOM 2049 N N . LYS A 1 268 ? -36.697 -56.764 -14.193 1.00 12.24 268 LYS A N 1
ATOM 2050 C CA . LYS A 1 268 ? -37.535 -55.998 -15.104 1.00 13.35 268 LYS A CA 1
ATOM 2051 C C . LYS A 1 268 ? -38.691 -56.813 -15.640 1.00 13.33 268 LYS A C 1
ATOM 2052 O O . LYS A 1 268 ? -38.521 -57.980 -16.007 1.00 13.46 268 LYS A O 1
ATOM 2058 N N . CYS A 1 269 ? -39.861 -56.185 -15.706 1.00 14.10 269 CYS A N 1
ATOM 2059 C CA . CYS A 1 269 ? -41.011 -56.746 -16.423 1.00 15.04 269 CYS A CA 1
ATOM 2060 C C . CYS A 1 269 ? -41.371 -55.899 -17.650 1.00 15.76 269 CYS A C 1
ATOM 2061 O O . CYS A 1 269 ? -40.811 -54.820 -17.852 1.00 15.68 269 CYS A O 1
ATOM 2064 N N . LYS A 1 270 ? -42.299 -56.393 -18.473 1.00 17.05 270 LYS A N 1
ATOM 2065 C CA . LYS A 1 270 ? -42.781 -55.639 -19.635 1.00 17.95 270 LYS A CA 1
ATOM 2066 C C . LYS A 1 270 ? -43.076 -54.175 -19.273 1.00 18.38 270 LYS A C 1
ATOM 2067 O O . LYS A 1 270 ? -43.764 -53.897 -18.284 1.00 18.40 270 LYS A O 1
ATOM 2073 N N . GLY A 1 271 ? -42.528 -53.250 -20.056 1.00 18.92 271 GLY A N 1
ATOM 2074 C CA . GLY A 1 271 ? -42.804 -51.817 -19.870 1.00 19.51 271 GLY A CA 1
ATOM 2075 C C . GLY A 1 271 ? -41.811 -51.053 -19.011 1.00 19.93 271 GLY A C 1
ATOM 2076 O O . GLY A 1 271 ? -41.967 -49.847 -18.815 1.00 20.17 271 GLY A O 1
ATOM 2077 N N . TRP A 1 272 ? -40.772 -51.736 -18.528 1.00 19.92 272 TRP A N 1
ATOM 2078 C CA . TRP A 1 272 ? -39.780 -51.112 -17.644 1.00 20.26 272 TRP A CA 1
ATOM 2079 C C . TRP A 1 272 ? -39.123 -49.847 -18.226 1.00 20.60 272 TRP A C 1
ATOM 2080 O O . TRP A 1 272 ? -38.736 -48.951 -17.478 1.00 20.48 272 TRP A O 1
ATOM 2091 N N . GLU A 1 273 ? -38.987 -49.780 -19.549 1.00 21.24 273 GLU A N 1
ATOM 2092 C CA . GLU A 1 273 ? -38.329 -48.628 -20.192 1.00 21.93 273 GLU A CA 1
ATOM 2093 C C . GLU A 1 273 ? -39.081 -47.335 -19.955 1.00 21.85 273 GLU A C 1
ATOM 2094 O O . GLU A 1 273 ? -38.470 -46.284 -19.815 1.00 22.99 273 GLU A O 1
ATOM 2100 N N . THR A 1 274 ? -40.404 -47.427 -19.901 1.00 21.85 274 THR A N 1
ATOM 2101 C CA . THR A 1 274 ? -41.280 -46.264 -19.785 1.00 22.07 274 THR A CA 1
ATOM 2102 C C . THR A 1 274 ? -42.141 -46.276 -18.517 1.00 21.47 274 THR A C 1
ATOM 2103 O O . THR A 1 274 ? -42.992 -45.409 -18.351 1.00 22.59 274 THR A O 1
ATOM 2107 N N . ASP A 1 275 ? -41.928 -47.247 -17.628 1.00 20.79 275 ASP A N 1
ATOM 2108 C CA . ASP A 1 275 ? -42.685 -47.346 -16.377 1.00 19.82 275 ASP A CA 1
ATOM 2109 C C . ASP A 1 275 ? -41.680 -47.676 -15.278 1.00 18.86 275 ASP A C 1
ATOM 2110 O O . ASP A 1 275 ? -41.155 -48.788 -15.224 1.00 18.19 275 ASP A O 1
ATOM 2115 N N . ALA A 1 276 ? -41.421 -46.698 -14.413 1.00 17.83 276 ALA A N 1
ATOM 2116 C CA . ALA A 1 276 ? -40.360 -46.789 -13.404 1.00 17.00 276 ALA A CA 1
ATOM 2117 C C . ALA A 1 276 ? -40.558 -47.947 -12.419 1.00 16.08 276 ALA A C 1
ATOM 2118 O O . ALA A 1 276 ? -39.609 -48.380 -11.756 1.00 15.24 276 ALA A O 1
ATOM 2120 N N . ASP A 1 277 ? -41.784 -48.435 -12.314 1.00 15.24 277 ASP A N 1
ATOM 2121 C CA . ASP A 1 277 ? -42.128 -49.406 -11.282 1.00 15.24 277 ASP A CA 1
ATOM 2122 C C . ASP A 1 277 ? -42.513 -50.762 -11.858 1.00 14.83 277 ASP A C 1
ATOM 2123 O O . ASP A 1 277 ? -43.054 -51.609 -11.138 1.00 14.64 277 ASP A O 1
ATOM 2128 N N . SER A 1 278 ? -42.189 -50.993 -13.132 1.00 14.57 278 SER A N 1
ATOM 2129 C CA . SER A 1 278 ? -42.502 -52.282 -13.784 1.00 14.47 278 SER A CA 1
ATOM 2130 C C . SER A 1 278 ? -41.414 -53.333 -13.503 1.00 14.19 278 SER A C 1
ATOM 2131 O O . SER A 1 278 ? -40.635 -53.709 -14.394 1.00 13.89 278 SER A O 1
ATOM 2134 N N . TYR A 1 279 ? -41.371 -53.781 -12.242 1.00 13.40 279 TYR A N 1
ATOM 2135 C CA . TYR A 1 279 ? -40.403 -54.766 -11.754 1.00 12.87 279 TYR A CA 1
ATOM 2136 C C . TYR A 1 279 ? -41.067 -55.720 -10.780 1.00 12.73 279 TYR A C 1
ATOM 2137 O O . TYR A 1 279 ? -42.131 -55.409 -10.205 1.00 13.01 279 TYR A O 1
ATOM 2146 N N . VAL A 1 280 ? -40.456 -56.887 -10.607 1.00 11.96 280 VAL A N 1
ATOM 2147 C CA . VAL A 1 280 ? -40.765 -57.768 -9.489 1.00 11.86 280 VAL A CA 1
ATOM 2148 C C . VAL A 1 280 ? -39.505 -57.973 -8.677 1.00 12.06 280 VAL A C 1
ATOM 2149 O O . VAL A 1 280 ? -38.395 -57.791 -9.176 1.00 11.99 280 VAL A O 1
ATOM 2153 N N . TYR A 1 281 ? -39.691 -58.319 -7.413 1.00 12.40 281 TYR A N 1
ATOM 2154 C CA . TYR A 1 281 ? -38.625 -58.907 -6.634 1.00 12.12 281 TYR A CA 1
ATOM 2155 C C . TYR A 1 281 ? -38.784 -60.431 -6.715 1.00 12.64 281 TYR A C 1
ATOM 2156 O O . TYR A 1 281 ? -39.855 -60.963 -6.436 1.00 13.40 281 TYR A O 1
ATOM 2165 N N . PHE A 1 282 ? -37.733 -61.112 -7.165 1.00 12.92 282 PHE A N 1
ATOM 2166 C CA . PHE A 1 282 ? -37.730 -62.552 -7.349 1.00 12.83 282 PHE A CA 1
ATOM 2167 C C . PHE A 1 282 ? -36.694 -63.198 -6.430 1.00 13.38 282 PHE A C 1
ATOM 2168 O O . PHE A 1 282 ? -35.520 -62.821 -6.470 1.00 12.75 282 PHE A O 1
ATOM 2176 N N . THR A 1 283 ? -37.123 -64.177 -5.628 1.00 13.39 283 THR A N 1
ATOM 2177 C CA . THR A 1 283 ? -36.224 -64.871 -4.699 1.00 14.37 283 THR A CA 1
ATOM 2178 C C . THR A 1 283 ? -35.811 -66.282 -5.144 1.00 14.80 283 THR A C 1
ATOM 2179 O O . THR A 1 283 ? -36.621 -67.045 -5.686 1.00 15.61 283 THR A O 1
ATOM 2183 N N . ILE A 1 284 ? -34.539 -66.604 -4.915 1.00 15.14 284 ILE A N 1
ATOM 2184 C CA . ILE A 1 284 ? -34.004 -67.941 -5.139 1.00 15.58 284 ILE A CA 1
ATOM 2185 C C . ILE A 1 284 ? -33.751 -68.575 -3.771 1.00 16.07 284 ILE A C 1
ATOM 2186 O O . ILE A 1 284 ? -32.647 -68.487 -3.202 1.00 16.12 284 ILE A O 1
ATOM 2191 N N . ALA A 1 285 ? -34.815 -69.170 -3.234 1.00 16.53 285 ALA A N 1
ATOM 2192 C CA . ALA A 1 285 ? -34.754 -69.884 -1.964 1.00 17.33 285 ALA A CA 1
ATOM 2193 C C . ALA A 1 285 ? -34.077 -71.232 -2.186 1.00 18.04 285 ALA A C 1
ATOM 2194 O O . ALA A 1 285 ? -34.395 -71.932 -3.145 1.00 17.80 285 ALA A O 1
ATOM 2196 N N . ALA A 1 286 ? -33.128 -71.579 -1.313 1.00 19.21 286 ALA A N 1
ATOM 2197 C CA . ALA A 1 286 ? -32.300 -72.781 -1.495 1.00 19.88 286 ALA A CA 1
ATOM 2198 C C . ALA A 1 286 ? -33.120 -74.073 -1.607 1.00 20.50 286 ALA A C 1
ATOM 2199 O O . ALA A 1 286 ? -32.741 -74.988 -2.343 1.00 21.03 286 ALA A O 1
ATOM 2201 N N . ASN A 1 287 ? -34.239 -74.144 -0.890 1.00 20.67 287 ASN A N 1
ATOM 2202 C CA . ASN A 1 287 ? -35.111 -75.317 -0.962 1.00 21.16 287 ASN A CA 1
ATOM 2203 C C . ASN A 1 287 ? -36.122 -75.274 -2.121 1.00 21.01 287 ASN A C 1
ATOM 2204 O O . ASN A 1 287 ? -36.985 -76.143 -2.210 1.00 20.87 287 ASN A O 1
ATOM 2209 N N . MET A 1 288 ? -36.009 -74.293 -3.020 1.00 20.19 288 MET A N 1
ATOM 2210 C CA . MET A 1 288 ? -36.931 -74.195 -4.155 1.00 20.06 288 MET A CA 1
ATOM 2211 C C . MET A 1 288 ? -36.279 -74.284 -5.531 1.00 18.95 288 MET A C 1
ATOM 2212 O O . MET A 1 288 ? -36.878 -73.889 -6.532 1.00 18.23 288 MET A O 1
ATOM 2217 N N . TRP A 1 289 ? -35.067 -74.819 -5.595 1.00 18.27 289 TRP A N 1
ATOM 2218 C CA . TRP A 1 289 ? -34.351 -74.852 -6.859 1.00 18.41 289 TRP A CA 1
ATOM 2219 C C . TRP A 1 289 ? -35.071 -75.692 -7.927 1.00 18.09 289 TRP A C 1
ATOM 2220 O O . TRP A 1 289 ? -35.169 -75.265 -9.073 1.00 17.58 289 TRP A O 1
ATOM 2231 N N . PRO A 1 290 ? -35.591 -76.881 -7.556 1.00 17.86 290 PRO A N 1
ATOM 2232 C CA . PRO A 1 290 ? -36.317 -77.692 -8.543 1.00 17.66 290 PRO A CA 1
ATOM 2233 C C . PRO A 1 290 ? -37.522 -76.969 -9.140 1.00 17.20 290 PRO A C 1
ATOM 2234 O O . PRO A 1 290 ? -37.726 -77.033 -10.346 1.00 17.77 290 PRO A O 1
ATOM 2238 N N . GLN A 1 291 ? -38.276 -76.252 -8.304 1.00 16.83 291 GLN A N 1
ATOM 2239 C CA . GLN A 1 291 ? -39.407 -75.451 -8.753 1.00 16.40 291 GLN A CA 1
ATOM 2240 C C . GLN A 1 291 ? -38.973 -74.355 -9.745 1.00 16.19 291 GLN A C 1
ATOM 2241 O O . GLN A 1 291 ? -39.584 -74.169 -10.808 1.00 15.19 291 GLN A O 1
ATOM 2247 N N . ILE A 1 292 ? -37.909 -73.640 -9.395 1.00 15.63 292 ILE A N 1
ATOM 2248 C CA . ILE A 1 292 ? -37.384 -72.588 -10.275 1.00 15.65 292 ILE A CA 1
ATOM 2249 C C . ILE A 1 292 ? -36.989 -73.183 -11.632 1.00 15.26 292 ILE A C 1
ATOM 2250 O O . ILE A 1 292 ? -37.353 -72.639 -12.687 1.00 14.26 292 ILE A O 1
ATOM 2255 N N . CYS A 1 293 ? -36.264 -74.298 -11.595 1.00 15.44 293 CYS A N 1
ATOM 2256 C CA . CYS A 1 293 ? -35.843 -75.004 -12.807 1.00 16.34 293 CYS A CA 1
ATOM 2257 C C . CYS A 1 293 ? -36.998 -75.392 -13.727 1.00 16.77 293 CYS A C 1
ATOM 2258 O O . CYS A 1 293 ? -36.870 -75.313 -14.948 1.00 16.68 293 CYS A O 1
ATOM 2261 N N . ASP A 1 294 ? -38.104 -75.859 -13.149 1.00 17.21 294 ASP A N 1
ATOM 2262 C CA . ASP A 1 294 ? -39.309 -76.105 -13.943 1.00 17.21 294 ASP A CA 1
ATOM 2263 C C . ASP A 1 294 ? -39.829 -74.811 -14.545 1.00 16.83 294 ASP A C 1
ATOM 2264 O O . ASP A 1 294 ? -40.096 -74.736 -15.744 1.00 15.99 294 ASP A O 1
ATOM 2269 N N . MET A 1 295 ? -39.959 -73.774 -13.721 1.00 16.91 295 MET A N 1
ATOM 2270 C CA . MET A 1 295 ? -40.501 -72.506 -14.188 1.00 16.64 295 MET A CA 1
ATOM 2271 C C . MET A 1 295 ? -39.774 -71.953 -15.414 1.00 16.92 295 MET A C 1
ATOM 2272 O O . MET A 1 295 ? -40.420 -71.515 -16.369 1.00 16.10 295 MET A O 1
ATOM 2277 N N . ILE A 1 296 ? -38.444 -71.966 -15.369 1.00 16.85 296 ILE A N 1
ATOM 2278 C CA . ILE A 1 296 ? -37.619 -71.353 -16.422 1.00 17.56 296 ILE A CA 1
ATOM 2279 C C . ILE A 1 296 ? -37.140 -72.378 -17.458 1.00 17.83 296 ILE A C 1
ATOM 2280 O O . ILE A 1 296 ? -36.266 -72.079 -18.285 1.00 17.75 296 ILE A O 1
ATOM 2285 N N . ASP A 1 297 ? -37.709 -73.581 -17.393 1.00 18.13 297 ASP A N 1
ATOM 2286 C CA A ASP A 1 297 ? -37.401 -74.660 -18.342 0.50 18.49 297 ASP A CA 1
ATOM 2287 C CA B ASP A 1 297 ? -37.409 -74.665 -18.338 0.50 18.50 297 ASP A CA 1
ATOM 2288 C C . ASP A 1 297 ? -35.912 -74.985 -18.424 1.00 18.58 297 ASP A C 1
ATOM 2289 O O . ASP A 1 297 ? -35.334 -75.052 -19.517 1.00 18.70 297 ASP A O 1
ATOM 2298 N N . LYS A 1 298 ? -35.302 -75.186 -17.262 1.00 18.69 298 LYS A N 1
ATOM 2299 C CA . LYS A 1 298 ? -33.927 -75.661 -17.158 1.00 19.36 298 LYS A CA 1
ATOM 2300 C C . LYS A 1 298 ? -33.859 -76.932 -16.294 1.00 20.05 298 LYS A C 1
ATOM 2301 O O . LYS A 1 298 ? -33.227 -76.944 -15.234 1.00 19.68 298 LYS A O 1
ATOM 2307 N N . PRO A 1 299 ? -34.508 -78.025 -16.756 1.00 20.82 299 PRO A N 1
ATOM 2308 C CA . PRO A 1 299 ? -34.455 -79.267 -15.994 1.00 20.70 299 PRO A CA 1
ATOM 2309 C C . PRO A 1 299 ? -33.029 -79.795 -15.853 1.00 20.60 299 PRO A C 1
ATOM 2310 O O . PRO A 1 299 ? -32.732 -80.465 -14.878 1.00 20.20 299 PRO A O 1
ATOM 2314 N N . GLU A 1 300 ? -32.156 -79.465 -16.806 1.00 20.49 300 GLU A N 1
ATOM 2315 C CA . GLU A 1 300 ? -30.742 -79.829 -16.727 1.00 20.86 300 GLU A CA 1
ATOM 2316 C C . GLU A 1 300 ? -30.007 -79.204 -15.534 1.00 20.58 300 GLU A C 1
ATOM 2317 O O . GLU A 1 300 ? -28.936 -79.672 -15.167 1.00 20.62 300 GLU A O 1
ATOM 2323 N N . TRP A 1 301 ? -30.576 -78.159 -14.929 1.00 20.29 301 TRP A N 1
ATOM 2324 C CA . TRP A 1 301 ? -29.957 -77.528 -13.768 1.00 20.34 301 TRP A CA 1
ATOM 2325 C C . TRP A 1 301 ? -30.341 -78.161 -12.430 1.00 20.52 301 TRP A C 1
ATOM 2326 O O . TRP A 1 301 ? -29.746 -77.831 -11.406 1.00 19.36 301 TRP A O 1
ATOM 2337 N N . LYS A 1 302 ? -31.316 -79.073 -12.440 1.00 21.14 302 LYS A N 1
ATOM 2338 C CA . LYS A 1 302 ? -31.785 -79.707 -11.202 1.00 22.14 302 LYS A CA 1
ATOM 2339 C C . LYS A 1 302 ? -30.743 -80.568 -10.511 1.00 22.29 302 LYS A C 1
ATOM 2340 O O . LYS A 1 302 ? -30.574 -80.496 -9.294 1.00 22.35 302 LYS A O 1
ATOM 2346 N N . ASP A 1 303 ? -30.055 -81.400 -11.282 1.00 22.85 303 ASP A N 1
ATOM 2347 C CA . ASP A 1 303 ? -29.136 -82.378 -10.710 1.00 23.33 303 ASP A CA 1
ATOM 2348 C C . ASP A 1 303 ? -27.671 -81.987 -10.872 1.00 23.44 303 ASP A C 1
ATOM 2349 O O . ASP A 1 303 ? -26.774 -82.761 -10.515 1.00 23.14 303 ASP A O 1
ATOM 2354 N N . ASP A 1 304 ? -27.435 -80.774 -11.377 1.00 22.75 304 ASP A N 1
ATOM 2355 C CA . ASP A 1 304 ? -26.079 -80.270 -11.592 1.00 22.53 304 ASP A CA 1
ATOM 2356 C C . ASP A 1 304 ? -25.593 -79.543 -10.332 1.00 22.36 304 ASP A C 1
ATOM 2357 O O . ASP A 1 304 ? -26.206 -78.553 -9.918 1.00 22.24 304 ASP A O 1
ATOM 2362 N N . PRO A 1 305 ? -24.487 -80.015 -9.718 1.00 22.22 305 PRO A N 1
ATOM 2363 C CA . PRO A 1 305 ? -23.984 -79.358 -8.500 1.00 22.09 305 PRO A CA 1
ATOM 2364 C C . PRO A 1 305 ? -23.433 -77.937 -8.703 1.00 22.00 305 PRO A C 1
ATOM 2365 O O . PRO A 1 305 ? -23.225 -77.217 -7.728 1.00 22.88 305 PRO A O 1
ATOM 2369 N N . ALA A 1 306 ? -23.171 -77.551 -9.945 1.00 21.38 306 ALA A N 1
ATOM 2370 C CA . ALA A 1 306 ? -22.807 -76.173 -10.253 1.00 20.70 306 ALA A CA 1
ATOM 2371 C C . ALA A 1 306 ? -24.006 -75.237 -10.069 1.00 20.09 306 ALA A C 1
ATOM 2372 O O . ALA A 1 306 ? -23.823 -74.027 -9.943 1.00 20.34 306 ALA A O 1
ATOM 2374 N N . TYR A 1 307 ? -25.218 -75.799 -10.057 1.00 19.06 307 TYR A N 1
ATOM 2375 C CA . TYR A 1 307 ? -26.453 -75.011 -9.966 1.00 18.87 307 TYR A CA 1
ATOM 2376 C C . TYR A 1 307 ? -27.353 -75.316 -8.780 1.00 18.35 307 TYR A C 1
ATOM 2377 O O . TYR A 1 307 ? -28.158 -74.463 -8.411 1.00 17.14 307 TYR A O 1
ATOM 2386 N N . ASN A 1 308 ? -27.266 -76.517 -8.207 1.00 18.60 308 ASN A N 1
ATOM 2387 C CA . ASN A 1 308 ? -28.342 -76.980 -7.317 1.00 18.63 308 ASN A CA 1
ATOM 2388 C C . ASN A 1 308 ? -28.101 -76.841 -5.814 1.00 18.50 308 ASN A C 1
ATOM 2389 O O . ASN A 1 308 ? -28.863 -77.386 -5.012 1.00 18.91 308 ASN A O 1
ATOM 2394 N N . THR A 1 309 ? -27.049 -76.113 -5.441 1.00 17.89 309 THR A N 1
ATOM 2395 C CA . THR A 1 309 ? -26.859 -75.663 -4.064 1.00 17.82 309 THR A CA 1
ATOM 2396 C C . THR A 1 309 ? -26.574 -74.161 -4.037 1.00 17.11 309 THR A C 1
ATOM 2397 O O . THR A 1 309 ? -26.115 -73.595 -5.034 1.00 17.07 309 THR A O 1
ATOM 2401 N N . PHE A 1 310 ? -26.822 -73.530 -2.893 1.00 17.17 310 PHE A N 1
ATOM 2402 C CA . PHE A 1 310 ? -26.422 -72.141 -2.672 1.00 17.10 310 PHE A CA 1
ATOM 2403 C C . PHE A 1 310 ? -24.938 -71.969 -3.001 1.00 16.85 310 PHE A C 1
ATOM 2404 O O . PHE A 1 310 ? -24.559 -71.066 -3.733 1.00 15.24 310 PHE A O 1
ATOM 2412 N N . GLU A 1 311 ? -24.117 -72.883 -2.485 1.00 17.67 311 GLU A N 1
ATOM 2413 C CA . GLU A 1 311 ? -22.659 -72.779 -2.606 1.00 17.66 311 GLU A CA 1
ATOM 2414 C C . GLU A 1 311 ? -22.251 -72.866 -4.072 1.00 17.22 311 GLU A C 1
ATOM 2415 O O . GLU A 1 311 ? -21.418 -72.093 -4.552 1.00 17.54 311 GLU A O 1
ATOM 2421 N N . GLY A 1 312 ? -22.863 -73.799 -4.797 1.00 16.81 312 GLY A N 1
ATOM 2422 C CA . GLY A 1 312 ? -22.638 -73.930 -6.227 1.00 16.38 312 GLY A CA 1
ATOM 2423 C C . GLY A 1 312 ? -23.044 -72.695 -7.012 1.00 15.79 312 GLY A C 1
ATOM 2424 O O . GLY A 1 312 ? -22.393 -72.348 -7.993 1.00 15.72 312 GLY A O 1
ATOM 2425 N N . ARG A 1 313 ? -24.105 -72.014 -6.574 1.00 15.64 313 ARG A N 1
ATOM 2426 C CA . ARG A 1 313 ? -24.577 -70.813 -7.284 1.00 15.23 313 ARG A CA 1
ATOM 2427 C C . ARG A 1 313 ? -23.776 -69.512 -7.032 1.00 14.85 313 ARG A C 1
ATOM 2428 O O . ARG A 1 313 ? -23.917 -68.547 -7.794 1.00 13.74 313 ARG A O 1
ATOM 2436 N N . VAL A 1 314 ? -22.910 -69.484 -6.016 1.00 14.61 314 VAL A N 1
ATOM 2437 C CA . VAL A 1 314 ? -22.216 -68.237 -5.632 1.00 15.06 314 VAL A CA 1
ATOM 2438 C C . VAL A 1 314 ? -21.458 -67.584 -6.798 1.00 15.13 314 VAL A C 1
ATOM 2439 O O . VAL A 1 314 ? -21.472 -66.357 -6.947 1.00 15.58 314 VAL A O 1
ATOM 2443 N N . ASP A 1 315 ? -20.846 -68.395 -7.651 1.00 14.71 315 ASP A N 1
ATOM 2444 C CA . ASP A 1 315 ? -20.051 -67.860 -8.754 1.00 15.06 315 ASP A CA 1
ATOM 2445 C C . ASP A 1 315 ? -20.869 -67.448 -9.978 1.00 14.75 315 ASP A C 1
ATOM 2446 O O . ASP A 1 315 ? -20.302 -66.987 -10.973 1.00 14.20 315 ASP A O 1
ATOM 2451 N N . LYS A 1 316 ? -22.191 -67.611 -9.914 1.00 14.39 316 LYS A N 1
ATOM 2452 C CA . LYS A 1 316 ? -23.026 -67.433 -11.088 1.00 14.39 316 LYS A CA 1
ATOM 2453 C C . LYS A 1 316 ? -24.434 -66.887 -10.797 1.00 14.09 316 LYS A C 1
ATOM 2454 O O . LYS A 1 316 ? -25.237 -66.741 -11.719 1.00 13.22 316 LYS A O 1
ATOM 2460 N N . LEU A 1 317 ? -24.733 -66.553 -9.544 1.00 13.78 317 LEU A N 1
ATOM 2461 C CA . LEU A 1 317 ? -26.100 -66.185 -9.187 1.00 13.93 317 LEU A CA 1
ATOM 2462 C C . LEU A 1 317 ? -26.622 -65.013 -10.023 1.00 13.11 317 LEU A C 1
ATOM 2463 O O . LEU A 1 317 ? -27.771 -65.021 -10.444 1.00 12.71 317 LEU A O 1
ATOM 2468 N N . MET A 1 318 ? -25.766 -64.031 -10.297 1.00 12.90 318 MET A N 1
ATOM 2469 C CA . MET A 1 318 ? -26.193 -62.843 -11.050 1.00 13.17 318 MET A CA 1
ATOM 2470 C C . MET A 1 318 ? -26.493 -63.180 -12.504 1.00 12.62 318 MET A C 1
ATOM 2471 O O . MET A 1 318 ? -27.352 -62.559 -13.136 1.00 12.85 318 MET A O 1
ATOM 2476 N N . ASP A 1 319 ? -25.775 -64.162 -13.037 1.00 12.77 319 ASP A N 1
ATOM 2477 C CA . ASP A 1 319 ? -26.062 -64.701 -14.365 1.00 12.96 319 ASP A CA 1
ATOM 2478 C C . ASP A 1 319 ? -27.434 -65.374 -14.384 1.00 12.43 319 ASP A C 1
ATOM 2479 O O . ASP A 1 319 ? -28.214 -65.189 -15.318 1.00 12.03 319 ASP A O 1
ATOM 2484 N N . ILE A 1 320 ? -27.722 -66.142 -13.336 1.00 12.20 320 ILE A N 1
ATOM 2485 C CA . ILE A 1 320 ? -29.002 -66.819 -13.221 1.00 12.06 320 ILE A CA 1
ATOM 2486 C C . ILE A 1 320 ? -30.156 -65.805 -13.184 1.00 11.40 320 ILE A C 1
ATOM 2487 O O . ILE A 1 320 ? -31.162 -65.978 -13.866 1.00 11.73 320 ILE A O 1
ATOM 2492 N N . PHE A 1 321 ? -30.021 -64.764 -12.369 1.00 11.86 321 PHE A N 1
ATOM 2493 C CA . PHE A 1 321 ? -31.012 -63.679 -12.333 1.00 11.53 321 PHE A CA 1
ATOM 2494 C C . PHE A 1 321 ? -31.204 -63.039 -13.708 1.00 11.28 321 PHE A C 1
ATOM 2495 O O . PHE A 1 321 ? -32.334 -62.809 -14.146 1.00 10.09 321 PHE A O 1
ATOM 2503 N N . SER A 1 322 ? -30.091 -62.772 -14.389 1.00 11.24 322 SER A N 1
ATOM 2504 C CA . SER A 1 322 ? -30.123 -62.210 -15.723 1.00 11.94 322 SER A CA 1
ATOM 2505 C C . SER A 1 322 ? -30.950 -63.113 -16.658 1.00 11.65 322 SER A C 1
ATOM 2506 O O . SER A 1 322 ? -31.767 -62.618 -17.434 1.00 11.33 322 SER A O 1
ATOM 2509 N N . PHE A 1 323 ? -30.747 -64.426 -16.565 1.00 12.02 323 PHE A N 1
ATOM 2510 C CA . PHE A 1 323 ? -31.475 -65.359 -17.415 1.00 12.07 323 PHE A CA 1
ATOM 2511 C C . PHE A 1 323 ? -32.975 -65.409 -17.077 1.00 12.39 323 PHE A C 1
ATOM 2512 O O . PHE A 1 323 ? -33.830 -65.372 -17.978 1.00 12.78 323 PHE A O 1
ATOM 2520 N N . ILE A 1 324 ? -33.284 -65.480 -15.781 1.00 12.77 324 ILE A N 1
ATOM 2521 C CA . ILE A 1 324 ? -34.670 -65.512 -15.314 1.00 12.57 324 ILE A CA 1
ATOM 2522 C C . ILE A 1 324 ? -35.396 -64.271 -15.823 1.00 12.70 324 ILE A C 1
ATOM 2523 O O . ILE A 1 324 ? -36.519 -64.361 -16.335 1.00 12.24 324 ILE A O 1
ATOM 2528 N N . GLU A 1 325 ? -34.734 -63.117 -15.699 1.00 12.56 325 GLU A N 1
ATOM 2529 C CA . GLU A 1 325 ? -35.275 -61.851 -16.173 1.00 12.78 325 GLU A CA 1
ATOM 2530 C C . GLU A 1 325 ? -35.739 -61.895 -17.645 1.00 12.72 325 GLU A C 1
ATOM 2531 O O . GLU A 1 325 ? -36.769 -61.309 -17.963 1.00 12.78 325 GLU A O 1
ATOM 2537 N N . THR A 1 326 ? -35.003 -62.590 -18.520 1.00 12.95 326 THR A N 1
ATOM 2538 C CA . THR A 1 326 ? -35.412 -62.742 -19.922 1.00 13.13 326 THR A CA 1
ATOM 2539 C C . THR A 1 326 ? -36.814 -63.349 -20.076 1.00 13.35 326 THR A C 1
ATOM 2540 O O . THR A 1 326 ? -37.525 -63.023 -21.028 1.00 13.48 326 THR A O 1
ATOM 2544 N N . LYS A 1 327 ? -37.215 -64.193 -19.126 1.00 13.78 327 LYS A N 1
ATOM 2545 C CA . LYS A 1 327 ? -38.543 -64.833 -19.149 1.00 14.74 327 LYS A CA 1
ATOM 2546 C C . LYS A 1 327 ? -39.713 -63.883 -18.857 1.00 15.04 327 LYS A C 1
ATOM 2547 O O . LYS A 1 327 ? -40.863 -64.239 -19.095 1.00 15.57 327 LYS A O 1
ATOM 2553 N N . PHE A 1 328 ? -39.415 -62.682 -18.356 1.00 15.61 328 PHE A N 1
ATOM 2554 C CA . PHE A 1 328 ? -40.432 -61.705 -17.947 1.00 15.53 328 PHE A CA 1
ATOM 2555 C C . PHE A 1 328 ? -40.638 -60.582 -18.964 1.00 15.71 328 PHE A C 1
ATOM 2556 O O . PHE A 1 328 ? -41.439 -59.675 -18.738 1.00 16.29 328 PHE A O 1
ATOM 2564 N N . ALA A 1 329 ? -39.911 -60.633 -20.075 1.00 16.29 329 ALA A N 1
ATOM 2565 C CA . ALA A 1 329 ? -39.843 -59.517 -21.024 1.00 17.17 329 ALA A CA 1
ATOM 2566 C C . ALA A 1 329 ? -41.199 -59.149 -21.636 1.00 17.24 329 ALA A C 1
ATOM 2567 O O . ALA A 1 329 ? -41.413 -57.995 -21.993 1.00 17.54 329 ALA A O 1
ATOM 2569 N N . ASP A 1 330 ? -42.100 -60.119 -21.757 1.00 17.86 330 ASP A N 1
ATOM 2570 C CA . ASP A 1 330 ? -43.416 -59.870 -22.355 1.00 18.60 330 ASP A CA 1
ATOM 2571 C C . ASP A 1 330 ? -44.548 -59.995 -21.345 1.00 18.95 330 ASP A C 1
ATOM 2572 O O . ASP A 1 330 ? -45.728 -60.079 -21.732 1.00 18.98 330 ASP A O 1
ATOM 2577 N N . LYS A 1 331 ? -44.202 -60.007 -20.055 1.00 18.15 331 LYS A N 1
ATOM 2578 C CA . LYS A 1 331 ? -45.199 -60.132 -18.995 1.00 18.40 331 LYS A CA 1
ATOM 2579 C C . LYS A 1 331 ? -45.137 -58.926 -18.073 1.00 17.61 331 LYS A C 1
ATOM 2580 O O . LYS A 1 331 ? -44.042 -58.485 -17.712 1.00 17.09 331 LYS A O 1
ATOM 2586 N N . ASP A 1 332 ? -46.295 -58.389 -17.683 1.00 16.66 332 ASP A N 1
ATOM 2587 C CA . ASP A 1 332 ? -46.303 -57.324 -16.679 1.00 16.54 332 ASP A CA 1
ATOM 2588 C C . ASP A 1 332 ? -46.057 -57.885 -15.279 1.00 15.77 332 ASP A C 1
ATOM 2589 O O . ASP A 1 332 ? -46.030 -59.094 -15.083 1.00 14.67 332 ASP A O 1
ATOM 2594 N N . LYS A 1 333 ? -45.853 -57.002 -14.307 1.00 15.79 333 LYS A N 1
ATOM 2595 C CA . LYS A 1 333 ? -45.412 -57.431 -12.969 1.00 15.68 333 LYS A CA 1
ATOM 2596 C C . LYS A 1 333 ? -46.438 -58.293 -12.227 1.00 15.68 333 LYS A C 1
ATOM 2597 O O . LYS A 1 333 ? -46.079 -59.142 -11.413 1.00 15.55 333 LYS A O 1
ATOM 2603 N N . PHE A 1 334 ? -47.718 -58.077 -12.518 1.00 16.09 334 PHE A N 1
ATOM 2604 C CA . PHE A 1 334 ? -48.773 -58.872 -11.906 1.00 16.67 334 PHE A CA 1
ATOM 2605 C C . PHE A 1 334 ? -48.855 -60.240 -12.561 1.00 16.52 334 PHE A C 1
ATOM 2606 O O . PHE A 1 334 ? -49.026 -61.240 -11.879 1.00 17.28 334 PHE A O 1
ATOM 2614 N N . GLU A 1 335 ? -48.696 -60.294 -13.875 1.00 16.65 335 GLU A N 1
ATOM 2615 C CA . GLU A 1 335 ? -48.641 -61.583 -14.574 1.00 17.27 335 GLU A CA 1
ATOM 2616 C C . GLU A 1 335 ? -47.474 -62.426 -14.076 1.00 16.74 335 GLU A C 1
ATOM 2617 O O . GLU A 1 335 ? -47.641 -63.606 -13.771 1.00 16.00 335 GLU A O 1
ATOM 2623 N N . VAL A 1 336 ? -46.298 -61.805 -13.965 1.00 16.46 336 VAL A N 1
ATOM 2624 C CA . VAL A 1 336 ? -45.129 -62.480 -13.416 1.00 16.36 336 VAL A CA 1
ATOM 2625 C C . VAL A 1 336 ? -45.357 -62.978 -11.979 1.00 16.14 336 VAL A C 1
ATOM 2626 O O . VAL A 1 336 ? -44.988 -64.098 -11.658 1.00 15.95 336 VAL A O 1
ATOM 2630 N N . THR A 1 337 ? -45.941 -62.138 -11.124 1.00 16.82 337 THR A N 1
ATOM 2631 C CA . THR A 1 337 ? -46.222 -62.500 -9.730 1.00 17.39 337 THR A CA 1
ATOM 2632 C C . THR A 1 337 ? -47.163 -63.709 -9.647 1.00 17.87 337 THR A C 1
ATOM 2633 O O . THR A 1 337 ? -46.922 -64.635 -8.882 1.00 17.73 337 THR A O 1
ATOM 2637 N N . GLU A 1 338 ? -48.225 -63.682 -10.446 1.00 18.52 338 GLU A N 1
ATOM 2638 C CA . GLU A 1 338 ? -49.183 -64.784 -10.512 1.00 18.84 338 GLU A CA 1
ATOM 2639 C C . GLU A 1 338 ? -48.516 -66.067 -11.012 1.00 18.34 338 GLU A C 1
ATOM 2640 O O . GLU A 1 338 ? -48.750 -67.150 -10.472 1.00 18.17 338 GLU A O 1
ATOM 2646 N N . TRP A 1 339 ? -47.653 -65.929 -12.008 1.00 17.56 339 TRP A N 1
ATOM 2647 C CA . TRP A 1 339 ? -46.877 -67.046 -12.551 1.00 17.84 339 TRP A CA 1
ATOM 2648 C C . TRP A 1 339 ? -45.932 -67.686 -11.525 1.00 17.59 339 TRP A C 1
ATOM 2649 O O . TRP A 1 339 ? -45.971 -68.898 -11.324 1.00 17.62 339 TRP A O 1
ATOM 2660 N N . ALA A 1 340 ? -45.086 -66.876 -10.882 1.00 17.79 340 ALA A N 1
ATOM 2661 C CA . ALA A 1 340 ? -44.200 -67.357 -9.815 1.00 17.71 340 ALA A CA 1
ATOM 2662 C C . ALA A 1 340 ? -44.983 -68.005 -8.669 1.00 17.32 340 ALA A C 1
ATOM 2663 O O . ALA A 1 340 ? -44.550 -69.017 -8.111 1.00 17.02 340 ALA A O 1
ATOM 2665 N N . ALA A 1 341 ? -46.140 -67.428 -8.337 1.00 17.97 341 ALA A N 1
ATOM 2666 C CA . ALA A 1 341 ? -46.983 -67.928 -7.236 1.00 18.30 341 ALA A CA 1
ATOM 2667 C C . ALA A 1 341 ? -47.510 -69.335 -7.487 1.00 18.53 341 ALA A C 1
ATOM 2668 O O . ALA A 1 341 ? -47.714 -70.097 -6.535 1.00 17.90 341 ALA A O 1
ATOM 2670 N N . GLN A 1 342 ? -47.737 -69.674 -8.756 1.00 18.83 342 GLN A N 1
ATOM 2671 C CA . GLN A 1 342 ? -48.099 -71.045 -9.152 1.00 19.37 342 GLN A CA 1
ATOM 2672 C C . GLN A 1 342 ? -47.084 -72.069 -8.656 1.00 19.32 342 GLN A C 1
ATOM 2673 O O . GLN A 1 342 ? -47.443 -73.207 -8.323 1.00 19.06 342 GLN A O 1
ATOM 2679 N N . TYR A 1 343 ? -45.820 -71.649 -8.612 1.00 19.05 343 TYR A N 1
ATOM 2680 C CA . TYR A 1 343 ? -44.706 -72.487 -8.187 1.00 18.82 343 TYR A CA 1
ATOM 2681 C C . TYR A 1 343 ? -44.403 -72.424 -6.689 1.00 18.69 343 TYR A C 1
ATOM 2682 O O . TYR A 1 343 ? -43.559 -73.167 -6.210 1.00 19.22 343 TYR A O 1
ATOM 2691 N N . GLY A 1 344 ? -45.085 -71.539 -5.967 1.00 18.75 344 GLY A N 1
ATOM 2692 C CA . GLY A 1 344 ? -44.805 -71.283 -4.559 1.00 18.96 344 GLY A CA 1
ATOM 2693 C C . GLY A 1 344 ? -43.527 -70.491 -4.330 1.00 19.04 344 GLY A C 1
ATOM 2694 O O . GLY A 1 344 ? -42.971 -70.514 -3.232 1.00 18.56 344 GLY A O 1
ATOM 2695 N N . ILE A 1 345 ? -43.074 -69.785 -5.369 1.00 18.91 345 ILE A N 1
ATOM 2696 C CA . ILE A 1 345 ? -41.834 -69.005 -5.313 1.00 18.96 345 ILE A CA 1
ATOM 2697 C C . ILE A 1 345 ? -42.153 -67.618 -4.756 1.00 19.08 345 ILE A C 1
ATOM 2698 O O . ILE A 1 345 ? -43.033 -66.930 -5.298 1.00 19.45 345 ILE A O 1
ATOM 2703 N N . PRO A 1 346 ? -41.487 -67.214 -3.649 1.00 19.30 346 PRO A N 1
ATOM 2704 C CA . PRO A 1 346 ? -41.682 -65.853 -3.146 1.00 18.67 346 PRO A CA 1
ATOM 2705 C C . PRO A 1 346 ? -41.229 -64.797 -4.166 1.00 18.59 346 PRO A C 1
ATOM 2706 O O . PRO A 1 346 ? -40.047 -64.689 -4.512 1.00 18.90 346 PRO A O 1
ATOM 2710 N N . CYS A 1 347 ? -42.212 -64.060 -4.654 1.00 17.29 347 CYS A N 1
ATOM 2711 C CA . CYS A 1 347 ? -42.040 -63.117 -5.726 1.00 16.91 347 CYS A CA 1
ATOM 2712 C C . CYS A 1 347 ? -43.248 -62.201 -5.650 1.00 16.64 347 CYS A C 1
ATOM 2713 O O . CYS A 1 347 ? -44.369 -62.659 -5.378 1.00 16.48 347 CYS A O 1
ATOM 2716 N N . GLY A 1 348 ? -43.017 -60.914 -5.852 1.00 15.68 348 GLY A N 1
ATOM 2717 C CA . GLY A 1 348 ? -44.079 -59.929 -5.823 1.00 15.60 348 GLY A CA 1
ATOM 2718 C C . GLY A 1 348 ? -43.695 -58.664 -6.575 1.00 14.92 348 GLY A C 1
ATOM 2719 O O . GLY A 1 348 ? -42.512 -58.437 -6.866 1.00 14.29 348 GLY A O 1
ATOM 2720 N N . PRO A 1 349 ? -44.695 -57.822 -6.863 1.00 14.89 349 PRO A N 1
ATOM 2721 C CA . PRO A 1 349 ? -44.495 -56.627 -7.654 1.00 14.71 349 PRO A CA 1
ATOM 2722 C C . PRO A 1 349 ? -43.927 -55.479 -6.841 1.00 14.19 349 PRO A C 1
ATOM 2723 O O . PRO A 1 349 ? -44.130 -55.406 -5.623 1.00 13.71 349 PRO A O 1
ATOM 2727 N N . VAL A 1 350 ? -43.218 -54.593 -7.527 1.00 13.56 350 VAL A N 1
ATOM 2728 C CA . VAL A 1 350 ? -42.987 -53.252 -7.015 1.00 13.58 350 VAL A CA 1
ATOM 2729 C C . VAL A 1 350 ? -44.292 -52.472 -7.174 1.00 13.84 350 VAL A C 1
ATOM 2730 O O . VAL A 1 350 ? -44.713 -52.164 -8.303 1.00 14.06 350 VAL A O 1
ATOM 2734 N N . MET A 1 351 ? -44.943 -52.180 -6.055 1.00 13.66 351 MET A N 1
ATOM 2735 C CA . MET A 1 351 ? -46.193 -51.426 -6.081 1.00 13.87 351 MET A CA 1
ATOM 2736 C C . MET A 1 351 ? -45.855 -49.935 -6.135 1.00 13.71 351 MET A C 1
ATOM 2737 O O . MET A 1 351 ? -45.068 -49.439 -5.321 1.00 13.75 351 MET A O 1
ATOM 2742 N N . SER A 1 352 ? -46.416 -49.233 -7.120 1.00 13.44 352 SER A N 1
ATOM 2743 C CA . SER A 1 352 ? -46.254 -47.781 -7.220 1.00 13.39 352 SER A CA 1
ATOM 2744 C C . SER A 1 352 ? -47.125 -47.123 -6.151 1.00 13.51 352 SER A C 1
ATOM 2745 O O . SER A 1 352 ? -48.094 -47.730 -5.670 1.00 12.78 352 SER A O 1
ATOM 2748 N N . MET A 1 353 ? -46.769 -45.905 -5.766 1.00 13.61 353 MET A N 1
ATOM 2749 C CA . MET A 1 353 ? -47.576 -45.165 -4.797 1.00 14.59 353 MET A CA 1
ATOM 2750 C C . MET A 1 353 ? -49.004 -44.911 -5.308 1.00 15.30 353 MET A C 1
ATOM 2751 O O . MET A 1 353 ? -49.942 -44.949 -4.513 1.00 15.41 353 MET A O 1
ATOM 2756 N N . LYS A 1 354 ? -49.147 -44.656 -6.611 1.00 16.20 354 LYS A N 1
ATOM 2757 C CA . LYS A 1 354 ? -50.474 -44.514 -7.253 1.00 16.56 354 LYS A CA 1
ATOM 2758 C C . LYS A 1 354 ? -51.290 -45.784 -7.080 1.00 16.59 354 LYS A C 1
ATOM 2759 O O . LYS A 1 354 ? -52.467 -45.746 -6.701 1.00 16.58 354 LYS A O 1
ATOM 2765 N N . GLU A 1 355 ? -50.658 -46.921 -7.360 1.00 16.54 355 GLU A N 1
ATOM 2766 C CA . GLU A 1 355 ? -51.304 -48.212 -7.199 1.00 16.66 355 GLU A CA 1
ATOM 2767 C C . GLU A 1 355 ? -51.740 -48.441 -5.747 1.00 16.72 355 GLU A C 1
ATOM 2768 O O . GLU A 1 355 ? -52.833 -48.926 -5.489 1.00 16.53 355 GLU A O 1
ATOM 2774 N N . LEU A 1 356 ? -50.883 -48.074 -4.804 1.00 16.27 356 LEU A N 1
ATOM 2775 C CA . LEU A 1 356 ? -51.191 -48.275 -3.393 1.00 16.16 356 LEU A CA 1
ATOM 2776 C C . LEU A 1 356 ? -52.321 -47.355 -2.917 1.00 16.17 356 LEU A C 1
ATOM 2777 O O . LEU A 1 356 ? -53.186 -47.775 -2.140 1.00 15.69 356 LEU A O 1
ATOM 2782 N N . ALA A 1 357 ? -52.285 -46.113 -3.389 1.00 16.29 357 ALA A N 1
ATOM 2783 C CA . ALA A 1 357 ? -53.250 -45.079 -3.001 1.00 17.09 357 ALA A CA 1
ATOM 2784 C C . ALA A 1 357 ? -54.677 -45.500 -3.355 1.00 17.50 357 ALA A C 1
ATOM 2785 O O . ALA A 1 357 ? -55.622 -45.189 -2.631 1.00 17.60 357 ALA A O 1
ATOM 2787 N N . HIS A 1 358 ? -54.828 -46.220 -4.461 1.00 17.96 358 HIS A N 1
ATOM 2788 C CA . HIS A 1 358 ? -56.162 -46.579 -4.948 1.00 18.84 358 HIS A CA 1
ATOM 2789 C C . HIS A 1 358 ? -56.463 -48.071 -4.902 1.00 19.04 358 HIS A C 1
ATOM 2790 O O . HIS A 1 358 ? -57.432 -48.526 -5.504 1.00 19.13 358 HIS A O 1
ATOM 2797 N N . ASP A 1 359 ? -55.642 -48.826 -4.178 1.00 18.94 359 ASP A N 1
ATOM 2798 C CA . ASP A 1 359 ? -55.821 -50.261 -4.077 1.00 19.08 359 ASP A CA 1
ATOM 2799 C C . ASP A 1 359 ? -57.029 -50.593 -3.216 1.00 18.66 359 ASP A C 1
ATOM 2800 O O . ASP A 1 359 ? -57.058 -50.229 -2.047 1.00 18.74 359 ASP A O 1
ATOM 2805 N N . PRO A 1 360 ? -58.020 -51.306 -3.780 1.00 19.08 360 PRO A N 1
ATOM 2806 C CA . PRO A 1 360 ? -59.202 -51.651 -2.979 1.00 18.90 360 PRO A CA 1
ATOM 2807 C C . PRO A 1 360 ? -58.916 -52.539 -1.751 1.00 18.62 360 PRO A C 1
ATOM 2808 O O . PRO A 1 360 ? -59.570 -52.369 -0.711 1.00 18.48 360 PRO A O 1
ATOM 2812 N N . SER A 1 361 ? -57.956 -53.465 -1.857 1.00 18.13 361 SER A N 1
ATOM 2813 C CA . SER A 1 361 ? -57.623 -54.355 -0.729 1.00 17.79 361 SER A CA 1
ATOM 2814 C C . SER A 1 361 ? -57.132 -53.578 0.496 1.00 17.39 361 SER A C 1
ATOM 2815 O O . SER A 1 361 ? -57.557 -53.851 1.627 1.00 16.66 361 SER A O 1
ATOM 2818 N N . LEU A 1 362 ? -56.218 -52.628 0.286 1.00 17.22 362 LEU A N 1
ATOM 2819 C CA . LEU A 1 362 ? -55.692 -51.842 1.412 1.00 17.24 362 LEU A CA 1
ATOM 2820 C C . LEU A 1 362 ? -56.783 -51.006 2.093 1.00 17.51 362 LEU A C 1
ATOM 2821 O O . LEU A 1 362 ? -56.737 -50.782 3.294 1.00 17.12 362 LEU A O 1
ATOM 2826 N N . GLN A 1 363 ? -57.764 -50.553 1.322 1.00 18.00 363 GLN A N 1
ATOM 2827 C CA . GLN A 1 363 ? -58.904 -49.835 1.906 1.00 18.68 363 GLN A CA 1
ATOM 2828 C C . GLN A 1 363 ? -59.881 -50.781 2.602 1.00 18.42 363 GLN A C 1
ATOM 2829 O O . GLN A 1 363 ? -60.381 -50.469 3.676 1.00 18.05 363 GLN A O 1
ATOM 2835 N N . LYS A 1 364 ? -60.093 -51.959 2.032 1.00 18.90 364 LYS A N 1
ATOM 2836 C CA . LYS A 1 364 ? -60.915 -52.997 2.669 1.00 19.05 364 LYS A CA 1
ATOM 2837 C C . LYS A 1 364 ? -60.420 -53.344 4.074 1.00 18.88 364 LYS A C 1
ATOM 2838 O O . LYS A 1 364 ? -61.218 -53.442 5.007 1.00 18.25 364 LYS A O 1
ATOM 2844 N N . VAL A 1 365 ? -59.109 -53.511 4.242 1.00 18.10 365 VAL A N 1
ATOM 2845 C CA . VAL A 1 365 ? -58.566 -53.975 5.524 1.00 17.97 365 VAL A CA 1
ATOM 2846 C C . VAL A 1 365 ? -58.226 -52.828 6.494 1.00 17.79 365 VAL A C 1
ATOM 2847 O O . VAL A 1 365 ? -57.714 -53.065 7.586 1.00 18.06 365 VAL A O 1
ATOM 2851 N N . GLY A 1 366 ? -58.513 -51.591 6.088 1.00 17.37 366 GLY A N 1
ATOM 2852 C CA . GLY A 1 366 ? -58.310 -50.419 6.940 1.00 16.92 366 GLY A CA 1
ATOM 2853 C C . GLY A 1 366 ? -56.874 -49.927 7.032 1.00 16.38 366 GLY A C 1
ATOM 2854 O O . GLY A 1 366 ? -56.535 -49.202 7.948 1.00 16.35 366 GLY A O 1
ATOM 2855 N N . THR A 1 367 ? -56.028 -50.289 6.069 1.00 16.17 367 THR A N 1
ATOM 2856 C CA . THR A 1 367 ? -54.635 -49.857 6.106 1.00 16.04 367 THR A CA 1
ATOM 2857 C C . THR A 1 367 ? -54.433 -48.538 5.347 1.00 15.75 367 THR A C 1
ATOM 2858 O O . THR A 1 367 ? -53.648 -47.700 5.759 1.00 15.26 367 THR A O 1
ATOM 2862 N N . VAL A 1 368 ? -55.137 -48.364 4.239 1.00 15.77 368 VAL A N 1
ATOM 2863 C CA . VAL A 1 368 ? -55.291 -47.050 3.627 1.00 16.32 368 VAL A CA 1
ATOM 2864 C C . VAL A 1 368 ? -56.724 -46.633 3.958 1.00 16.80 368 VAL A C 1
ATOM 2865 O O . VAL A 1 368 ? -57.665 -47.370 3.660 1.00 16.54 368 VAL A O 1
ATOM 2869 N N . VAL A 1 369 ? -56.859 -45.479 4.607 1.00 17.16 369 VAL A N 1
ATOM 2870 C CA . VAL A 1 369 ? -58.138 -44.998 5.131 1.00 17.52 369 VAL A CA 1
ATOM 2871 C C . VAL A 1 369 ? -58.450 -43.610 4.587 1.00 17.90 369 VAL A C 1
ATOM 2872 O O . VAL A 1 369 ? -57.597 -42.714 4.604 1.00 16.79 369 VAL A O 1
ATOM 2876 N N . GLU A 1 370 ? -59.674 -43.441 4.087 1.00 18.80 370 GLU A N 1
ATOM 2877 C CA . GLU A 1 370 ? -60.163 -42.130 3.683 1.00 19.25 370 GLU A CA 1
ATOM 2878 C C . GLU A 1 370 ? -60.678 -41.449 4.948 1.00 19.34 370 GLU A C 1
ATOM 2879 O O . GLU A 1 370 ? -61.620 -41.927 5.578 1.00 19.34 370 GLU A O 1
ATOM 2885 N N . VAL A 1 371 ? -60.022 -40.362 5.331 1.00 19.13 371 VAL A N 1
ATOM 2886 C CA . VAL A 1 371 ? -60.429 -39.575 6.489 1.00 19.47 371 VAL A CA 1
ATOM 2887 C C . VAL A 1 371 ? -61.476 -38.557 6.046 1.00 19.81 371 VAL A C 1
ATOM 2888 O O . VAL A 1 371 ? -61.315 -37.890 5.016 1.00 19.43 371 VAL A O 1
ATOM 2892 N N . VAL A 1 372 ? -62.556 -38.455 6.809 1.00 20.47 372 VAL A N 1
ATOM 2893 C CA . VAL A 1 372 ? -63.561 -37.436 6.533 1.00 20.92 372 VAL A CA 1
ATOM 2894 C C . VAL A 1 372 ? -63.119 -36.121 7.140 1.00 21.03 372 VAL A C 1
ATOM 2895 O O . VAL A 1 372 ? -62.957 -36.018 8.355 1.00 21.36 372 VAL A O 1
ATOM 2899 N N . ASP A 1 373 ? -62.923 -35.127 6.282 1.00 21.59 373 ASP A N 1
ATOM 2900 C CA . ASP A 1 373 ? -62.495 -33.800 6.683 1.00 21.96 373 ASP A CA 1
ATOM 2901 C C . ASP A 1 373 ? -63.338 -32.801 5.888 1.00 22.40 373 ASP A C 1
ATOM 2902 O O . ASP A 1 373 ? -63.090 -32.550 4.714 1.00 21.58 373 ASP A O 1
ATOM 2907 N N . GLU A 1 374 ? -64.365 -32.263 6.544 1.00 23.30 374 GLU A N 1
ATOM 2908 C CA . GLU A 1 374 ? -65.294 -31.336 5.902 1.00 23.69 374 GLU A CA 1
ATOM 2909 C C . GLU A 1 374 ? -64.648 -29.973 5.661 1.00 23.68 374 GLU A C 1
ATOM 2910 O O . GLU A 1 374 ? -65.057 -29.231 4.767 1.00 24.53 374 GLU A O 1
ATOM 2916 N N . ILE A 1 375 ? -63.610 -29.655 6.428 1.00 22.94 375 ILE A N 1
ATOM 2917 C CA . ILE A 1 375 ? -62.956 -28.354 6.323 1.00 22.60 375 ILE A CA 1
ATOM 2918 C C . ILE A 1 375 ? -61.946 -28.293 5.176 1.00 22.02 375 ILE A C 1
ATOM 2919 O O . ILE A 1 375 ? -61.948 -27.339 4.379 1.00 20.78 375 ILE A O 1
ATOM 2924 N N . ARG A 1 376 ? -61.102 -29.323 5.084 1.00 20.98 376 ARG A N 1
ATOM 2925 C CA . ARG A 1 376 ? -60.009 -29.338 4.113 1.00 20.58 376 ARG A CA 1
ATOM 2926 C C . ARG A 1 376 ? -60.314 -30.177 2.872 1.00 20.14 376 ARG A C 1
ATOM 2927 O O . ARG A 1 376 ? -59.583 -30.112 1.889 1.00 20.12 376 ARG A O 1
ATOM 2935 N N . GLY A 1 377 ? -61.401 -30.941 2.921 1.00 19.85 377 GLY A N 1
ATOM 2936 C CA . GLY A 1 377 ? -61.663 -31.995 1.948 1.00 19.88 377 GLY A CA 1
ATOM 2937 C C . GLY A 1 377 ? -61.080 -33.308 2.454 1.00 19.26 377 GLY A C 1
ATOM 2938 O O . GLY A 1 377 ? -60.072 -33.314 3.154 1.00 19.13 377 GLY A O 1
ATOM 2939 N N . ASN A 1 378 ? -61.718 -34.420 2.104 1.00 19.01 378 ASN A N 1
ATOM 2940 C CA . ASN A 1 378 ? -61.239 -35.738 2.520 1.00 18.61 378 ASN A CA 1
ATOM 2941 C C . ASN A 1 378 ? -59.827 -36.003 2.002 1.00 18.05 378 ASN A C 1
ATOM 2942 O O . ASN A 1 378 ? -59.406 -35.438 0.986 1.00 16.85 378 ASN A O 1
ATOM 2947 N N . HIS A 1 379 ? -59.106 -36.847 2.721 1.00 17.38 379 HIS A N 1
ATOM 2948 C CA . HIS A 1 379 ? -57.782 -37.285 2.299 1.00 17.26 379 HIS A CA 1
ATOM 2949 C C . HIS A 1 379 ? -57.520 -38.711 2.766 1.00 16.97 379 HIS A C 1
ATOM 2950 O O . HIS A 1 379 ? -58.198 -39.222 3.668 1.00 16.91 379 HIS A O 1
ATOM 2957 N N . LEU A 1 380 ? -56.520 -39.341 2.150 1.00 16.32 380 LEU A N 1
ATOM 2958 C CA . LEU A 1 380 ? -56.095 -40.671 2.534 1.00 16.20 380 LEU A CA 1
ATOM 2959 C C . LEU A 1 380 ? -55.021 -40.558 3.599 1.00 15.74 380 LEU A C 1
ATOM 2960 O O . LEU A 1 380 ? -54.275 -39.577 3.648 1.00 15.38 380 LEU A O 1
ATOM 2965 N N . THR A 1 381 ? -54.965 -41.554 4.465 1.00 15.22 381 THR A N 1
ATOM 2966 C CA . THR A 1 381 ? -53.847 -41.716 5.376 1.00 15.25 381 THR A CA 1
ATOM 2967 C C . THR A 1 381 ? -53.554 -43.216 5.549 1.00 15.13 381 THR A C 1
ATOM 2968 O O . THR A 1 381 ? -54.310 -44.073 5.080 1.00 14.91 381 THR A O 1
ATOM 2972 N N . VAL A 1 382 ? -52.440 -43.524 6.205 1.00 15.04 382 VAL A N 1
ATOM 2973 C CA . VAL A 1 382 ? -52.172 -44.894 6.608 1.00 14.95 382 VAL A CA 1
ATOM 2974 C C . VAL A 1 382 ? -52.782 -45.113 7.992 1.00 15.14 382 VAL A C 1
ATOM 2975 O O . VAL A 1 382 ? -52.579 -44.309 8.901 1.00 15.57 382 VAL A O 1
ATOM 2979 N N . GLY A 1 383 ? -53.553 -46.190 8.138 1.00 15.60 383 GLY A N 1
ATOM 2980 C CA . GLY A 1 383 ? -54.225 -46.500 9.396 1.00 15.83 383 GLY A CA 1
ATOM 2981 C C . GLY A 1 383 ? -53.324 -47.320 10.299 1.00 16.46 383 GLY A C 1
ATOM 2982 O O . GLY A 1 383 ? -52.107 -47.283 10.161 1.00 16.91 383 GLY A O 1
ATOM 2983 N N . ALA A 1 384 ? -53.930 -48.063 11.221 1.00 17.09 384 ALA A N 1
ATOM 2984 C CA . ALA A 1 384 ? -53.196 -48.941 12.120 1.00 17.15 384 ALA A CA 1
ATOM 2985 C C . ALA A 1 384 ? -52.696 -50.185 11.364 1.00 17.36 384 ALA A C 1
ATOM 2986 O O . ALA A 1 384 ? -53.500 -50.890 10.762 1.00 17.41 384 ALA A O 1
ATOM 2988 N N . PRO A 1 385 ? -51.371 -50.431 11.362 1.00 17.64 385 PRO A N 1
ATOM 2989 C CA . PRO A 1 385 ? -50.823 -51.638 10.718 1.00 17.89 385 PRO A CA 1
ATOM 2990 C C . PRO A 1 385 ? -51.077 -52.927 11.509 1.00 18.09 385 PRO A C 1
ATOM 2991 O O . PRO A 1 385 ? -50.961 -54.019 10.957 1.00 19.31 385 PRO A O 1
ATOM 2995 N N . PHE A 1 386 ? -51.429 -52.787 12.784 1.00 17.85 386 PHE A N 1
ATOM 2996 C CA . PHE A 1 386 ? -51.807 -53.917 13.636 1.00 17.76 386 PHE A CA 1
ATOM 2997 C C . PHE A 1 386 ? -53.334 -54.038 13.637 1.00 17.51 386 PHE A C 1
ATOM 2998 O O . PHE A 1 386 ? -54.047 -53.083 13.987 1.00 16.63 386 PHE A O 1
ATOM 3006 N N . LYS A 1 387 ? -53.810 -55.216 13.245 1.00 17.64 387 LYS A N 1
ATOM 3007 C CA . LYS A 1 387 ? -55.242 -55.529 13.212 1.00 17.71 387 LYS A CA 1
ATOM 3008 C C . LYS A 1 387 ? -55.597 -56.398 14.415 1.00 18.15 387 LYS A C 1
ATOM 3009 O O . LYS A 1 387 ? -54.884 -57.336 14.729 1.00 17.00 387 LYS A O 1
ATOM 3015 N N . PHE A 1 388 ? -56.705 -56.061 15.078 1.00 18.54 388 PHE A N 1
ATOM 3016 C CA . PHE A 1 388 ? -57.114 -56.682 16.334 1.00 18.87 388 PHE A CA 1
ATOM 3017 C C . PHE A 1 388 ? -58.484 -57.349 16.189 1.00 19.26 388 PHE A C 1
ATOM 3018 O O . PHE A 1 388 ? -59.351 -56.842 15.476 1.00 18.23 388 PHE A O 1
ATOM 3026 N N . SER A 1 389 ? -58.684 -58.465 16.884 1.00 19.67 389 SER A N 1
ATOM 3027 C CA . SER A 1 389 ? -59.983 -59.160 16.856 1.00 20.88 389 SER A CA 1
ATOM 3028 C C . SER A 1 389 ? -61.113 -58.343 17.492 1.00 21.80 389 SER A C 1
ATOM 3029 O O . SER A 1 389 ? -62.270 -58.432 17.065 1.00 21.99 389 SER A O 1
ATOM 3032 N N . GLY A 1 390 ? -60.772 -57.541 18.494 1.00 22.68 390 GLY A N 1
ATOM 3033 C CA . GLY A 1 390 ? -61.775 -56.884 19.333 1.00 23.48 390 GLY A CA 1
ATOM 3034 C C . GLY A 1 390 ? -62.155 -55.457 18.981 1.00 24.36 390 GLY A C 1
ATOM 3035 O O . GLY A 1 390 ? -63.105 -54.917 19.564 1.00 24.49 390 GLY A O 1
ATOM 3036 N N . PHE A 1 391 ? -61.435 -54.826 18.051 1.00 24.62 391 PHE A N 1
ATOM 3037 C CA . PHE A 1 391 ? -61.731 -53.435 17.704 1.00 24.97 391 PHE A CA 1
ATOM 3038 C C . PHE A 1 391 ? -61.090 -52.948 16.406 1.00 25.04 391 PHE A C 1
ATOM 3039 O O . PHE A 1 391 ? -60.128 -53.541 15.894 1.00 23.90 391 PHE A O 1
ATOM 3047 N N . GLN A 1 392 ? -61.647 -51.845 15.911 1.00 25.23 392 GLN A N 1
ATOM 3048 C CA . GLN A 1 392 ? -61.163 -51.120 14.737 1.00 25.68 392 GLN A CA 1
ATOM 3049 C C . GLN A 1 392 ? -60.895 -49.667 15.136 1.00 25.19 392 GLN A C 1
ATOM 3050 O O . GLN A 1 392 ? -61.711 -49.073 15.848 1.00 25.05 392 GLN A O 1
ATOM 3056 N N . PRO A 1 393 ? -59.767 -49.080 14.677 1.00 24.31 393 PRO A N 1
ATOM 3057 C CA . PRO A 1 393 ? -59.619 -47.647 14.903 1.00 23.91 393 PRO A CA 1
ATOM 3058 C C . PRO A 1 393 ? -60.729 -46.838 14.234 1.00 23.16 393 PRO A C 1
ATOM 3059 O O . PRO A 1 393 ? -61.295 -47.255 13.220 1.00 22.24 393 PRO A O 1
ATOM 3063 N N . GLU A 1 394 ? -61.056 -45.703 14.837 1.00 22.74 394 GLU A N 1
ATOM 3064 C CA . GLU A 1 394 ? -61.957 -44.743 14.226 1.00 23.06 394 GLU A CA 1
ATOM 3065 C C . GLU A 1 394 ? -61.166 -43.461 14.027 1.00 22.02 394 GLU A C 1
ATOM 3066 O O . GLU A 1 394 ? -60.937 -42.710 14.977 1.00 21.22 394 GLU A O 1
ATOM 3072 N N . ILE A 1 395 ? -60.744 -43.225 12.788 1.00 21.61 395 ILE A N 1
ATOM 3073 C CA . ILE A 1 395 ? -59.822 -42.131 12.473 1.00 21.50 395 ILE A CA 1
ATOM 3074 C C . ILE A 1 395 ? -60.593 -40.852 12.142 1.00 21.35 395 ILE A C 1
ATOM 3075 O O . ILE A 1 395 ? -61.440 -40.837 11.241 1.00 21.72 395 ILE A O 1
ATOM 3080 N N . THR A 1 396 ? -60.296 -39.792 12.887 1.00 20.95 396 THR A N 1
ATOM 3081 C CA . THR A 1 396 ? -60.986 -38.506 12.747 1.00 20.83 396 THR A CA 1
ATOM 3082 C C . THR A 1 396 ? -60.001 -37.383 12.410 1.00 20.02 396 THR A C 1
ATOM 3083 O O . THR A 1 396 ? -58.812 -37.448 12.757 1.00 19.70 396 THR A O 1
ATOM 3087 N N . ARG A 1 397 ? -60.502 -36.350 11.741 1.00 19.21 397 ARG A N 1
ATOM 3088 C CA . ARG A 1 397 ? -59.642 -35.352 11.110 1.00 19.13 397 ARG A CA 1
ATOM 3089 C C . ARG A 1 397 ? -58.699 -34.633 12.075 1.00 18.80 397 ARG A C 1
ATOM 3090 O O . ARG A 1 397 ? -58.990 -34.474 13.270 1.00 18.56 397 ARG A O 1
ATOM 3098 N N . ALA A 1 398 ? -57.568 -34.196 11.534 1.00 18.33 398 ALA A N 1
ATOM 3099 C CA . ALA A 1 398 ? -56.589 -33.443 12.298 1.00 18.16 398 ALA A CA 1
ATOM 3100 C C . ALA A 1 398 ? -57.189 -32.100 12.744 1.00 18.18 398 ALA A C 1
ATOM 3101 O O . ALA A 1 398 ? -58.048 -31.547 12.067 1.00 17.74 398 ALA A O 1
ATOM 3103 N N . PRO A 1 399 ? -56.741 -31.587 13.891 1.00 18.18 399 PRO A N 1
ATOM 3104 C CA . PRO A 1 399 ? -57.305 -30.359 14.428 1.00 18.14 399 PRO A CA 1
ATOM 3105 C C . PRO A 1 399 ? -56.776 -29.114 13.721 1.00 18.28 399 PRO A C 1
ATOM 3106 O O . PRO A 1 399 ? -55.651 -29.113 13.214 1.00 17.10 399 PRO A O 1
ATOM 3110 N N . LEU A 1 400 ? -57.601 -28.069 13.675 1.00 17.99 400 LEU A N 1
ATOM 3111 C CA . LEU A 1 400 ? -57.137 -26.739 13.307 1.00 18.52 400 LEU A CA 1
ATOM 3112 C C . LEU A 1 400 ? -56.330 -26.169 14.475 1.00 18.70 400 LEU A C 1
ATOM 3113 O O . LEU A 1 400 ? -56.491 -26.610 15.612 1.00 17.99 400 LEU A O 1
ATOM 3118 N N . LEU A 1 401 ? -55.472 -25.191 14.199 1.00 19.18 401 LEU A N 1
ATOM 3119 C CA . LEU A 1 401 ? -54.595 -24.614 15.233 1.00 19.89 401 LEU A CA 1
ATOM 3120 C C . LEU A 1 401 ? -55.415 -23.943 16.338 1.00 20.50 401 LEU A C 1
ATOM 3121 O O . LEU A 1 401 ? -56.206 -23.034 16.064 1.00 19.83 401 LEU A O 1
ATOM 3126 N N . GLY A 1 402 ? -55.228 -24.412 17.574 1.00 20.83 402 GLY A N 1
ATOM 3127 C CA . GLY A 1 402 ? -55.980 -23.914 18.732 1.00 21.24 402 GLY A CA 1
ATOM 3128 C C . GLY A 1 402 ? -57.468 -24.238 18.709 1.00 21.62 402 GLY A C 1
ATOM 3129 O O . GLY A 1 402 ? -58.246 -23.649 19.467 1.00 22.02 402 GLY A O 1
ATOM 3130 N N . GLU A 1 403 ? -57.868 -25.190 17.866 1.00 21.98 403 GLU A N 1
ATOM 3131 C CA . GLU A 1 403 ? -59.279 -25.553 17.709 1.00 22.51 403 GLU A CA 1
ATOM 3132 C C . GLU A 1 403 ? -59.946 -25.975 19.015 1.00 22.72 403 GLU A C 1
ATOM 3133 O O . GLU A 1 403 ? -61.139 -25.715 19.218 1.00 22.81 403 GLU A O 1
ATOM 3139 N N . HIS A 1 404 ? -59.188 -26.633 19.891 1.00 23.20 404 HIS A N 1
ATOM 3140 C CA . HIS A 1 404 ? -59.748 -27.205 21.117 1.00 23.88 404 HIS A CA 1
ATOM 3141 C C . HIS A 1 404 ? -59.229 -26.541 22.386 1.00 24.42 404 HIS A C 1
ATOM 3142 O O . HIS A 1 404 ? -59.357 -27.096 23.468 1.00 24.30 404 HIS A O 1
ATOM 3149 N N . THR A 1 405 ? -58.671 -25.345 22.260 1.00 25.39 405 THR A N 1
ATOM 3150 C CA . THR A 1 405 ? -58.123 -24.641 23.413 1.00 26.15 405 THR A CA 1
ATOM 3151 C C . THR A 1 405 ? -59.152 -24.515 24.545 1.00 27.20 405 THR A C 1
ATOM 3152 O O . THR A 1 405 ? -58.915 -24.975 25.661 1.00 26.86 405 THR A O 1
ATOM 3156 N N . ASP A 1 406 ? -60.298 -23.914 24.241 1.00 28.43 406 ASP A N 1
ATOM 3157 C CA . ASP A 1 406 ? -61.335 -23.669 25.254 1.00 29.53 406 ASP A CA 1
ATOM 3158 C C . ASP A 1 406 ? -61.926 -24.958 25.778 1.00 30.38 406 ASP A C 1
ATOM 3159 O O . ASP A 1 406 ? -62.206 -25.082 26.973 1.00 30.31 406 ASP A O 1
ATOM 3164 N N . GLU A 1 407 ? -62.123 -25.910 24.873 1.00 31.35 407 GLU A N 1
ATOM 3165 C CA . GLU A 1 407 ? -62.602 -27.242 25.234 1.00 32.07 407 GLU A CA 1
ATOM 3166 C C . GLU A 1 407 ? -61.691 -27.875 26.286 1.00 32.38 407 GLU A C 1
ATOM 3167 O O . GLU A 1 407 ? -62.169 -28.394 27.288 1.00 32.15 407 GLU A O 1
ATOM 3173 N N . VAL A 1 408 ? -60.381 -27.808 26.057 1.00 33.28 408 VAL A N 1
ATOM 3174 C CA . VAL A 1 408 ? -59.392 -28.401 26.969 1.00 34.01 408 VAL A CA 1
ATOM 3175 C C . VAL A 1 408 ? -59.309 -27.665 28.309 1.00 34.81 408 VAL A C 1
ATOM 3176 O O . VAL A 1 408 ? -59.186 -28.302 29.365 1.00 34.83 408 VAL A O 1
ATOM 3180 N N . LEU A 1 409 ? -59.358 -26.335 28.262 1.00 35.67 409 LEU A N 1
ATOM 3181 C CA . LEU A 1 409 ? -59.361 -25.518 29.478 1.00 36.53 409 LEU A CA 1
ATOM 3182 C C . LEU A 1 409 ? -60.598 -25.788 30.344 1.00 37.48 409 LEU A C 1
ATOM 3183 O O . LEU A 1 409 ? -60.485 -25.884 31.563 1.00 37.50 409 LEU A O 1
ATOM 3188 N N . LYS A 1 410 ? -61.767 -25.931 29.717 1.00 38.67 410 LYS A N 1
ATOM 3189 C CA . LYS A 1 410 ? -62.990 -26.311 30.441 1.00 39.58 410 LYS A CA 1
ATOM 3190 C C . LYS A 1 410 ? -62.817 -27.629 31.194 1.00 40.41 410 LYS A C 1
ATOM 3191 O O . LYS A 1 410 ? -63.281 -27.768 32.327 1.00 40.58 410 LYS A O 1
ATOM 3197 N N . GLU A 1 411 ? -62.155 -28.595 30.561 1.00 41.17 411 GLU A N 1
ATOM 3198 C CA . GLU A 1 411 ? -61.891 -29.891 31.192 1.00 41.73 411 GLU A CA 1
ATOM 3199 C C . GLU A 1 411 ? -60.938 -29.786 32.386 1.00 42.26 411 GLU A C 1
ATOM 3200 O O . GLU A 1 411 ? -61.019 -30.589 33.314 1.00 42.48 411 GLU A O 1
ATOM 3206 N N . LEU A 1 412 ? -60.049 -28.792 32.365 1.00 42.99 412 LEU A N 1
ATOM 3207 C CA . LEU A 1 412 ? -59.206 -28.475 33.525 1.00 43.52 412 LEU A CA 1
ATOM 3208 C C . LEU A 1 412 ? -59.986 -27.733 34.624 1.00 44.15 412 LEU A C 1
ATOM 3209 O O . LEU A 1 412 ? -59.401 -27.276 35.611 1.00 44.66 412 LEU A O 1
ATOM 3214 N N . GLY A 1 413 ? -61.298 -27.601 34.448 1.00 44.64 413 GLY A N 1
ATOM 3215 C CA . GLY A 1 413 ? -62.162 -27.020 35.467 1.00 45.06 413 GLY A CA 1
ATOM 3216 C C . GLY A 1 413 ? -62.141 -25.506 35.524 1.00 45.46 413 GLY A C 1
ATOM 3217 O O . GLY A 1 413 ? -62.679 -24.921 36.466 1.00 45.89 413 GLY A O 1
ATOM 3218 N N . LEU A 1 414 ? -61.532 -24.868 34.524 1.00 45.80 414 LEU A N 1
ATOM 3219 C CA . LEU A 1 414 ? -61.504 -23.409 34.450 1.00 45.95 414 LEU A CA 1
ATOM 3220 C C . LEU A 1 414 ? -62.885 -22.883 34.052 1.00 46.32 414 LEU A C 1
ATOM 3221 O O . LEU A 1 414 ? -63.547 -23.463 33.188 1.00 46.25 414 LEU A O 1
ATOM 3226 N N . ASP A 1 415 ? -63.319 -21.799 34.698 1.00 46.69 415 ASP A N 1
ATOM 3227 C CA . ASP A 1 415 ? -64.566 -21.122 34.328 1.00 46.88 415 ASP A CA 1
ATOM 3228 C C . ASP A 1 415 ? -64.325 -20.118 33.194 1.00 46.98 415 ASP A C 1
ATOM 3229 O O . ASP A 1 415 ? -63.179 -19.829 32.837 1.00 47.01 415 ASP A O 1
ATOM 3234 N N . ASP A 1 416 ? -65.411 -19.590 32.640 1.00 47.04 416 ASP A N 1
ATOM 3235 C CA . ASP A 1 416 ? -65.343 -18.728 31.454 1.00 47.10 416 ASP A CA 1
ATOM 3236 C C . ASP A 1 416 ? -64.519 -17.458 31.677 1.00 47.07 416 ASP A C 1
ATOM 3237 O O . ASP A 1 416 ? -63.911 -16.937 30.738 1.00 47.03 416 ASP A O 1
ATOM 3242 N N . ALA A 1 417 ? -64.497 -16.974 32.918 1.00 47.03 417 ALA A N 1
ATOM 3243 C CA . ALA A 1 417 ? -63.816 -15.724 33.261 1.00 46.92 417 ALA A CA 1
ATOM 3244 C C . ALA A 1 417 ? -62.303 -15.816 33.093 1.00 46.80 417 ALA A C 1
ATOM 3245 O O . ALA A 1 417 ? -61.689 -14.933 32.488 1.00 46.72 417 ALA A O 1
ATOM 3247 N N . LYS A 1 418 ? -61.704 -16.871 33.644 1.00 46.68 418 LYS A N 1
ATOM 3248 C CA . LYS A 1 418 ? -60.250 -17.058 33.540 1.00 46.57 418 LYS A CA 1
ATOM 3249 C C . LYS A 1 418 ? -59.829 -17.472 32.123 1.00 46.10 418 LYS A C 1
ATOM 3250 O O . LYS A 1 418 ? -58.738 -17.120 31.675 1.00 45.91 418 LYS A O 1
ATOM 3256 N N . ILE A 1 419 ? -60.698 -18.195 31.418 1.00 45.69 419 ILE A N 1
ATOM 3257 C CA . ILE A 1 419 ? -60.448 -18.514 30.007 1.00 45.43 419 ILE A CA 1
ATOM 3258 C C . ILE A 1 419 ? -60.355 -17.213 29.211 1.00 45.19 419 ILE A C 1
ATOM 3259 O O . ILE A 1 419 ? -59.389 -17.002 28.476 1.00 44.75 419 ILE A O 1
ATOM 3264 N N . LYS A 1 420 ? -61.351 -16.338 29.385 1.00 45.04 420 LYS A N 1
ATOM 3265 C CA . LYS A 1 420 ? -61.315 -14.981 28.813 1.00 44.84 420 LYS A CA 1
ATOM 3266 C C . LYS A 1 420 ? -59.988 -14.286 29.088 1.00 44.27 420 LYS A C 1
ATOM 3267 O O . LYS A 1 420 ? -59.381 -13.722 28.182 1.00 44.03 420 LYS A O 1
ATOM 3273 N N . GLU A 1 421 ? -59.549 -14.336 30.345 1.00 43.93 421 GLU A N 1
ATOM 3274 C CA . GLU A 1 421 ? -58.323 -13.662 30.773 1.00 43.77 421 GLU A CA 1
ATOM 3275 C C . GLU A 1 421 ? -57.075 -14.251 30.119 1.00 43.18 421 GLU A C 1
ATOM 3276 O O . GLU A 1 421 ? -56.165 -13.513 29.737 1.00 42.92 421 GLU A O 1
ATOM 3282 N N . LEU A 1 422 ? -57.021 -15.578 30.015 1.00 42.65 422 LEU A N 1
ATOM 3283 C CA . LEU A 1 422 ? -55.890 -16.245 29.359 1.00 42.20 422 LEU A CA 1
ATOM 3284 C C . LEU A 1 422 ? -55.800 -15.838 27.885 1.00 41.71 422 LEU A C 1
ATOM 3285 O O . LEU A 1 422 ? -54.713 -15.569 27.375 1.00 41.36 422 LEU A O 1
ATOM 3290 N N . HIS A 1 423 ? -56.951 -15.782 27.216 1.00 41.48 423 HIS A N 1
ATOM 3291 C CA . HIS A 1 423 ? -57.028 -15.263 25.848 1.00 41.42 423 HIS A CA 1
ATOM 3292 C C . HIS A 1 423 ? -56.600 -13.799 25.783 1.00 41.30 423 HIS A C 1
ATOM 3293 O O . HIS A 1 423 ? -55.766 -13.427 24.951 1.00 40.96 423 HIS A O 1
ATOM 3300 N N . ALA A 1 424 ? -57.168 -12.981 26.673 1.00 41.35 424 ALA A N 1
ATOM 3301 C CA . ALA A 1 424 ? -56.810 -11.564 26.779 1.00 41.40 424 ALA A CA 1
ATOM 3302 C C . ALA A 1 424 ? -55.313 -11.383 27.038 1.00 41.41 424 ALA A C 1
ATOM 3303 O O . ALA A 1 424 ? -54.670 -10.538 26.413 1.00 41.55 424 ALA A O 1
ATOM 3305 N N . LYS A 1 425 ? -54.764 -12.192 27.945 1.00 41.49 425 LYS A N 1
ATOM 3306 C CA . LYS A 1 425 ? -53.332 -12.154 28.269 1.00 41.62 425 LYS A CA 1
ATOM 3307 C C . LYS A 1 425 ? -52.416 -12.762 27.190 1.00 41.43 425 LYS A C 1
ATOM 3308 O O . LYS A 1 425 ? -51.191 -12.622 27.269 1.00 41.38 425 LYS A O 1
ATOM 3314 N N . GLN A 1 426 ? -53.004 -13.437 26.203 1.00 41.20 426 GLN A N 1
ATOM 3315 C CA . GLN A 1 426 ? -52.248 -14.099 25.126 1.00 41.19 426 GLN A CA 1
ATOM 3316 C C . GLN A 1 426 ? -51.376 -15.253 25.638 1.00 40.63 426 GLN A C 1
ATOM 3317 O O . GLN A 1 426 ? -50.293 -15.508 25.119 1.00 40.36 426 GLN A O 1
ATOM 3323 N N . VAL A 1 427 ? -51.868 -15.935 26.668 1.00 40.30 427 VAL A N 1
ATOM 3324 C CA . VAL A 1 427 ? -51.280 -17.184 27.145 1.00 40.17 427 VAL A CA 1
ATOM 3325 C C . VAL A 1 427 ? -51.751 -18.326 26.238 1.00 40.02 427 VAL A C 1
ATOM 3326 O O . VAL A 1 427 ? -51.045 -19.315 26.039 1.00 39.78 427 VAL A O 1
ATOM 3330 N N . VAL A 1 428 ? -52.948 -18.149 25.687 1.00 39.80 428 VAL A N 1
ATOM 3331 C CA . VAL A 1 428 ? -53.649 -19.156 24.916 1.00 39.98 428 VAL A CA 1
ATOM 3332 C C . VAL A 1 428 ? -54.139 -18.545 23.590 1.00 40.16 428 VAL A C 1
ATOM 3333 O O . VAL A 1 428 ? -54.193 -17.324 23.438 1.00 40.08 428 VAL A O 1
ATOM 3338 N N . THR B 1 2 ? -37.377 -54.088 38.572 1.00 31.46 2 THR B N 1
ATOM 3339 C CA . THR B 1 2 ? -38.372 -54.882 37.792 1.00 31.11 2 THR B CA 1
ATOM 3340 C C . THR B 1 2 ? -38.361 -54.435 36.326 1.00 30.42 2 THR B C 1
ATOM 3341 O O . THR B 1 2 ? -38.235 -53.248 36.028 1.00 30.64 2 THR B O 1
ATOM 3345 N N . LYS B 1 3 ? -38.483 -55.404 35.425 1.00 29.33 3 LYS B N 1
ATOM 3346 C CA . LYS B 1 3 ? -38.548 -55.142 33.997 1.00 28.43 3 LYS B CA 1
ATOM 3347 C C . LYS B 1 3 ? -40.009 -55.220 33.563 1.00 27.22 3 LYS B C 1
ATOM 3348 O O . LYS B 1 3 ? -40.789 -55.934 34.180 1.00 26.87 3 LYS B O 1
ATOM 3354 N N . PRO B 1 4 ? -40.382 -54.483 32.500 1.00 26.05 4 PRO B N 1
ATOM 3355 C CA . PRO B 1 4 ? -41.778 -54.358 32.066 1.00 25.61 4 PRO B CA 1
ATOM 3356 C C . PRO B 1 4 ? -42.514 -55.677 31.843 1.00 24.84 4 PRO B C 1
ATOM 3357 O O . PRO B 1 4 ? -43.672 -55.808 32.238 1.00 24.74 4 PRO B O 1
ATOM 3361 N N . LEU B 1 5 ? -41.854 -56.634 31.194 1.00 24.03 5 LEU B N 1
ATOM 3362 C CA . LEU B 1 5 ? -42.508 -57.883 30.830 1.00 24.13 5 LEU B CA 1
ATOM 3363 C C . LEU B 1 5 ? -42.097 -59.059 31.717 1.00 23.69 5 LEU B C 1
ATOM 3364 O O . LEU B 1 5 ? -42.305 -60.209 31.348 1.00 22.65 5 LEU B O 1
ATOM 3369 N N . ASP B 1 6 ? -41.520 -58.777 32.887 1.00 23.96 6 ASP B N 1
ATOM 3370 C CA A ASP B 1 6 ? -41.281 -59.825 33.874 0.50 24.14 6 ASP B CA 1
ATOM 3371 C CA B ASP B 1 6 ? -41.283 -59.824 33.876 0.50 24.17 6 ASP B CA 1
ATOM 3372 C C . ASP B 1 6 ? -42.606 -60.533 34.164 1.00 24.04 6 ASP B C 1
ATOM 3373 O O . ASP B 1 6 ? -43.626 -59.884 34.387 1.00 23.93 6 ASP B O 1
ATOM 3382 N N . GLY B 1 7 ? -42.591 -61.863 34.135 1.00 23.87 7 GLY B N 1
ATOM 3383 C CA . GLY B 1 7 ? -43.798 -62.653 34.391 1.00 24.04 7 GLY B CA 1
ATOM 3384 C C . GLY B 1 7 ? -44.663 -62.918 33.164 1.00 23.99 7 GLY B C 1
ATOM 3385 O O . GLY B 1 7 ? -45.594 -63.713 33.236 1.00 24.54 7 GLY B O 1
ATOM 3386 N N . ILE B 1 8 ? -44.366 -62.274 32.035 1.00 23.25 8 ILE B N 1
ATOM 3387 C CA . ILE B 1 8 ? -45.103 -62.535 30.791 1.00 23.01 8 ILE B CA 1
ATOM 3388 C C . ILE B 1 8 ? -44.521 -63.783 30.114 1.00 22.61 8 ILE B C 1
ATOM 3389 O O . ILE B 1 8 ? -43.358 -63.787 29.686 1.00 22.34 8 ILE B O 1
ATOM 3394 N N . ASN B 1 9 ? -45.333 -64.837 30.049 1.00 22.25 9 ASN B N 1
ATOM 3395 C CA A ASN B 1 9 ? -44.936 -66.085 29.421 0.50 22.00 9 ASN B CA 1
ATOM 3396 C CA B ASN B 1 9 ? -44.953 -66.106 29.420 0.50 22.03 9 ASN B CA 1
ATOM 3397 C C . ASN B 1 9 ? -45.295 -66.066 27.940 1.00 21.64 9 ASN B C 1
ATOM 3398 O O . ASN B 1 9 ? -46.472 -65.949 27.572 1.00 21.19 9 ASN B O 1
ATOM 3407 N N . VAL B 1 10 ? -44.268 -66.158 27.096 1.00 21.04 10 VAL B N 1
ATOM 3408 C CA . VAL B 1 10 ? -44.444 -66.121 25.653 1.00 20.79 10 VAL B CA 1
ATOM 3409 C C . VAL B 1 10 ? -44.183 -67.496 25.053 1.00 20.12 10 VAL B C 1
ATOM 3410 O O . VAL B 1 10 ? -43.096 -68.035 25.195 1.00 19.78 10 VAL B O 1
ATOM 3414 N N . LEU B 1 11 ? -45.206 -68.058 24.409 1.00 20.08 11 LEU B N 1
ATOM 3415 C CA . LEU B 1 11 ? -45.087 -69.298 23.656 1.00 20.14 11 LEU B CA 1
ATOM 3416 C C . LEU B 1 11 ? -44.745 -68.922 22.214 1.00 19.67 11 LEU B C 1
ATOM 3417 O O . LEU B 1 11 ? -45.588 -68.444 21.460 1.00 19.58 11 LEU B O 1
ATOM 3422 N N . ASP B 1 12 ? -43.497 -69.153 21.846 1.00 19.07 12 ASP B N 1
ATOM 3423 C CA . ASP B 1 12 ? -42.907 -68.548 20.662 1.00 18.62 12 ASP B CA 1
ATOM 3424 C C . ASP B 1 12 ? -42.631 -69.588 19.557 1.00 17.98 12 ASP B C 1
ATOM 3425 O O . ASP B 1 12 ? -41.670 -70.350 19.626 1.00 17.41 12 ASP B O 1
ATOM 3430 N N . PHE B 1 13 ? -43.485 -69.591 18.538 1.00 17.83 13 PHE B N 1
ATOM 3431 C CA . PHE B 1 13 ? -43.371 -70.498 17.395 1.00 17.91 13 PHE B CA 1
ATOM 3432 C C . PHE B 1 13 ? -42.554 -69.880 16.269 1.00 17.51 13 PHE B C 1
ATOM 3433 O O . PHE B 1 13 ? -42.395 -70.490 15.216 1.00 17.21 13 PHE B O 1
ATOM 3441 N N . THR B 1 14 ? -42.068 -68.657 16.464 1.00 16.82 14 THR B N 1
ATOM 3442 C CA . THR B 1 14 ? -41.523 -67.890 15.342 1.00 16.27 14 THR B CA 1
ATOM 3443 C C . THR B 1 14 ? -40.166 -68.384 14.850 1.00 15.72 14 THR B C 1
ATOM 3444 O O . THR B 1 14 ? -39.389 -68.978 15.596 1.00 15.65 14 THR B O 1
ATOM 3448 N N . HIS B 1 15 ? -39.882 -68.092 13.586 1.00 16.01 15 HIS B N 1
ATOM 3449 C CA . HIS B 1 15 ? -38.615 -68.442 12.969 1.00 16.46 15 HIS B CA 1
ATOM 3450 C C . HIS B 1 15 ? -38.283 -67.410 11.900 1.00 16.21 15 HIS B C 1
ATOM 3451 O O . HIS B 1 15 ? -39.112 -66.574 11.571 1.00 15.36 15 HIS B O 1
ATOM 3458 N N . VAL B 1 16 ? -37.066 -67.486 11.376 1.00 16.60 16 VAL B N 1
ATOM 3459 C CA . VAL B 1 16 ? -36.510 -66.491 10.436 1.00 16.39 16 VAL B CA 1
ATOM 3460 C C . VAL B 1 16 ? -36.256 -65.155 11.189 1.00 16.44 16 VAL B C 1
ATOM 3461 O O . VAL B 1 16 ? -35.529 -65.171 12.193 1.00 16.13 16 VAL B O 1
ATOM 3465 N N . GLN B 1 17 ? -36.831 -64.023 10.752 1.00 16.30 17 GLN B N 1
ATOM 3466 C CA . GLN B 1 17 ? -36.439 -62.713 11.314 1.00 15.92 17 GLN B CA 1
ATOM 3467 C C . GLN B 1 17 ? -37.550 -61.899 11.978 1.00 15.13 17 GLN B C 1
ATOM 3468 O O . GLN B 1 17 ? -37.363 -61.381 13.070 1.00 13.69 17 GLN B O 1
ATOM 3474 N N . ALA B 1 18 ? -38.700 -61.776 11.322 1.00 14.22 18 ALA B N 1
ATOM 3475 C CA . ALA B 1 18 ? -39.745 -60.853 11.788 1.00 14.54 18 ALA B CA 1
ATOM 3476 C C . ALA B 1 18 ? -40.311 -61.254 13.150 1.00 14.18 18 ALA B C 1
ATOM 3477 O O . ALA B 1 18 ? -40.283 -60.470 14.103 1.00 14.01 18 ALA B O 1
ATOM 3479 N N . GLY B 1 19 ? -40.823 -62.479 13.242 1.00 14.22 19 GLY B N 1
ATOM 3480 C CA . GLY B 1 19 ? -41.314 -62.991 14.515 1.00 13.70 19 GLY B CA 1
ATOM 3481 C C . GLY B 1 19 ? -40.229 -63.049 15.580 1.00 13.17 19 GLY B C 1
ATOM 3482 O O . GLY B 1 19 ? -40.418 -62.535 16.679 1.00 13.16 19 GLY B O 1
ATOM 3483 N N . PRO B 1 20 ? -39.081 -63.689 15.277 1.00 12.65 20 PRO B N 1
ATOM 3484 C CA . PRO B 1 20 ? -38.013 -63.725 16.293 1.00 12.48 20 PRO B CA 1
ATOM 3485 C C . PRO B 1 20 ? -37.498 -62.374 16.810 1.00 12.33 20 PRO B C 1
ATOM 3486 O O . PRO B 1 20 ? -37.175 -62.257 17.979 1.00 11.43 20 PRO B O 1
ATOM 3490 N N . ALA B 1 21 ? -37.444 -61.349 15.959 1.00 12.71 21 ALA B N 1
ATOM 3491 C CA . ALA B 1 21 ? -37.059 -60.013 16.408 1.00 12.60 21 ALA B CA 1
ATOM 3492 C C . ALA B 1 21 ? -38.055 -59.486 17.467 1.00 12.59 21 ALA B C 1
ATOM 3493 O O . ALA B 1 21 ? -37.660 -58.896 18.476 1.00 12.41 21 ALA B O 1
ATOM 3495 N N . CYS B 1 22 ? -39.336 -59.734 17.245 1.00 13.07 22 CYS B N 1
ATOM 3496 C CA . CYS B 1 22 ? -40.384 -59.362 18.178 1.00 13.37 22 CYS B CA 1
ATOM 3497 C C . CYS B 1 22 ? -40.186 -60.040 19.537 1.00 13.17 22 CYS B C 1
ATOM 3498 O O . CYS B 1 22 ? -40.094 -59.380 20.569 1.00 12.66 22 CYS B O 1
ATOM 3501 N N . THR B 1 23 ? -40.105 -61.366 19.528 1.00 13.41 23 THR B N 1
ATOM 3502 C CA . THR B 1 23 ? -40.027 -62.119 20.780 1.00 13.58 23 THR B CA 1
ATOM 3503 C C . THR B 1 23 ? -38.677 -61.899 21.490 1.00 13.82 23 THR B C 1
ATOM 3504 O O . THR B 1 23 ? -38.635 -61.860 22.719 1.00 14.14 23 THR B O 1
ATOM 3508 N N . GLN B 1 24 ? -37.597 -61.710 20.726 1.00 13.51 24 GLN B N 1
ATOM 3509 C CA . GLN B 1 24 ? -36.307 -61.351 21.316 1.00 14.17 24 GLN B CA 1
ATOM 3510 C C . GLN B 1 24 ? -36.427 -60.067 22.124 1.00 14.22 24 GLN B C 1
ATOM 3511 O O . GLN B 1 24 ? -36.011 -60.001 23.291 1.00 13.60 24 GLN B O 1
ATOM 3517 N N . MET B 1 25 ? -37.013 -59.050 21.497 1.00 14.88 25 MET B N 1
ATOM 3518 C CA . MET B 1 25 ? -37.124 -57.730 22.113 1.00 15.26 25 MET B CA 1
ATOM 3519 C C . MET B 1 25 ? -38.032 -57.766 23.336 1.00 15.52 25 MET B C 1
ATOM 3520 O O . MET B 1 25 ? -37.761 -57.100 24.333 1.00 15.72 25 MET B O 1
ATOM 3525 N N . MET B 1 26 ? -39.079 -58.579 23.277 1.00 15.80 26 MET B N 1
ATOM 3526 C CA . MET B 1 26 ? -39.888 -58.875 24.460 1.00 16.36 26 MET B CA 1
ATOM 3527 C C . MET B 1 26 ? -39.041 -59.515 25.568 1.00 16.15 26 MET B C 1
ATOM 3528 O O . MET B 1 26 ? -39.149 -59.126 26.730 1.00 15.81 26 MET B O 1
ATOM 3533 N N . GLY B 1 27 ? -38.181 -60.466 25.193 1.00 16.18 27 GLY B N 1
ATOM 3534 C CA . GLY B 1 27 ? -37.203 -61.053 26.113 1.00 16.08 27 GLY B CA 1
ATOM 3535 C C . GLY B 1 27 ? -36.248 -60.055 26.743 1.00 16.12 27 GLY B C 1
ATOM 3536 O O . GLY B 1 27 ? -35.949 -60.140 27.945 1.00 15.42 27 GLY B O 1
ATOM 3537 N N . PHE B 1 28 ? -35.769 -59.101 25.943 1.00 15.61 28 PHE B N 1
ATOM 3538 C CA . PHE B 1 28 ? -34.924 -58.012 26.436 1.00 16.11 28 PHE B CA 1
ATOM 3539 C C . PHE B 1 28 ? -35.646 -57.181 27.497 1.00 16.37 28 PHE B C 1
ATOM 3540 O O . PHE B 1 28 ? -35.013 -56.684 28.434 1.00 16.02 28 PHE B O 1
ATOM 3548 N N . LEU B 1 29 ? -36.957 -57.028 27.351 1.00 16.64 29 LEU B N 1
ATOM 3549 C CA . LEU B 1 29 ? -37.750 -56.310 28.344 1.00 17.48 29 LEU B CA 1
ATOM 3550 C C . LEU B 1 29 ? -38.286 -57.214 29.465 1.00 17.60 29 LEU B C 1
ATOM 3551 O O . LEU B 1 29 ? -39.190 -56.808 30.193 1.00 17.99 29 LEU B O 1
ATOM 3556 N N . GLY B 1 30 ? -37.721 -58.415 29.605 1.00 18.15 30 GLY B N 1
ATOM 3557 C CA . GLY B 1 30 ? -38.007 -59.310 30.744 1.00 18.50 30 GLY B CA 1
ATOM 3558 C C . GLY B 1 30 ? -38.955 -60.481 30.525 1.00 18.96 30 GLY B C 1
ATOM 3559 O O . GLY B 1 30 ? -39.180 -61.280 31.450 1.00 19.15 30 GLY B O 1
ATOM 3560 N N . ALA B 1 31 ? -39.524 -60.612 29.326 1.00 19.05 31 ALA B N 1
ATOM 3561 C CA . ALA B 1 31 ? -40.458 -61.701 29.062 1.00 19.31 31 ALA B CA 1
ATOM 3562 C C . ALA B 1 31 ? -39.782 -63.073 29.153 1.00 19.38 31 ALA B C 1
ATOM 3563 O O . ALA B 1 31 ? -38.585 -63.198 28.905 1.00 19.13 31 ALA B O 1
ATOM 3565 N N . ASN B 1 32 ? -40.572 -64.076 29.547 1.00 19.87 32 ASN B N 1
ATOM 3566 C CA . ASN B 1 32 ? -40.157 -65.481 29.579 1.00 19.77 32 ASN B CA 1
ATOM 3567 C C . ASN B 1 32 ? -40.522 -66.113 28.248 1.00 19.69 32 ASN B C 1
ATOM 3568 O O . ASN B 1 32 ? -41.669 -66.520 28.044 1.00 19.56 32 ASN B O 1
ATOM 3573 N N . VAL B 1 33 ? -39.548 -66.152 27.338 1.00 19.15 33 VAL B N 1
ATOM 3574 C CA . VAL B 1 33 ? -39.771 -66.612 25.976 1.00 19.24 33 VAL B CA 1
ATOM 3575 C C . VAL B 1 33 ? -39.324 -68.063 25.822 1.00 19.22 33 VAL B C 1
ATOM 3576 O O . VAL B 1 33 ? -38.140 -68.391 25.990 1.00 18.98 33 VAL B O 1
ATOM 3580 N N . ILE B 1 34 ? -40.299 -68.913 25.516 1.00 19.55 34 ILE B N 1
ATOM 3581 C CA . ILE B 1 34 ? -40.075 -70.309 25.228 1.00 19.93 34 ILE B CA 1
ATOM 3582 C C . ILE B 1 34 ? -40.238 -70.531 23.725 1.00 19.76 34 ILE B C 1
ATOM 3583 O O . ILE B 1 34 ? -41.352 -70.538 23.190 1.00 18.90 34 ILE B O 1
ATOM 3588 N N . LYS B 1 35 ? -39.102 -70.711 23.063 1.00 19.62 35 LYS B N 1
ATOM 3589 C CA . LYS B 1 35 ? -39.043 -70.935 21.635 1.00 20.24 35 LYS B CA 1
ATOM 3590 C C . LYS B 1 35 ? -39.297 -72.414 21.302 1.00 20.58 35 LYS B C 1
ATOM 3591 O O . LYS B 1 35 ? -38.477 -73.289 21.615 1.00 19.77 35 LYS B O 1
ATOM 3597 N N . ILE B 1 36 ? -40.436 -72.665 20.663 1.00 21.13 36 ILE B N 1
ATOM 3598 C CA . ILE B 1 36 ? -40.800 -73.982 20.154 1.00 21.73 36 ILE B CA 1
ATOM 3599 C C . ILE B 1 36 ? -40.135 -74.185 18.790 1.00 22.31 36 ILE B C 1
ATOM 3600 O O . ILE B 1 36 ? -40.407 -73.443 17.827 1.00 22.00 36 ILE B O 1
ATOM 3605 N N . GLU B 1 37 ? -39.276 -75.194 18.704 1.00 22.72 37 GLU B N 1
ATOM 3606 C CA . GLU B 1 37 ? -38.569 -75.492 17.471 1.00 23.65 37 GLU B CA 1
ATOM 3607 C C . GLU B 1 37 ? -38.887 -76.890 16.973 1.00 24.92 37 GLU B C 1
ATOM 3608 O O . GLU B 1 37 ? -39.016 -77.826 17.770 1.00 24.90 37 GLU B O 1
ATOM 3614 N N . ARG B 1 38 ? -39.016 -77.019 15.653 1.00 26.80 38 ARG B N 1
ATOM 3615 C CA . ARG B 1 38 ? -39.270 -78.308 15.011 1.00 27.77 38 ARG B CA 1
ATOM 3616 C C . ARG B 1 38 ? -38.160 -79.275 15.393 1.00 28.10 38 ARG B C 1
ATOM 3617 O O . ARG B 1 38 ? -36.975 -79.000 15.168 1.00 28.17 38 ARG B O 1
ATOM 3625 N N . ARG B 1 39 ? -38.557 -80.397 15.982 1.00 28.76 39 ARG B N 1
ATOM 3626 C CA . ARG B 1 39 ? -37.615 -81.374 16.500 1.00 28.99 39 ARG B CA 1
ATOM 3627 C C . ARG B 1 39 ? -36.647 -81.806 15.409 1.00 28.92 39 ARG B C 1
ATOM 3628 O O . ARG B 1 39 ? -37.063 -82.136 14.299 1.00 29.34 39 ARG B O 1
ATOM 3636 N N . GLY B 1 40 ? -35.357 -81.755 15.722 1.00 28.67 40 GLY B N 1
ATOM 3637 C CA . GLY B 1 40 ? -34.320 -82.256 14.836 1.00 28.43 40 GLY B CA 1
ATOM 3638 C C . GLY B 1 40 ? -33.620 -81.224 13.974 1.00 28.35 40 GLY B C 1
ATOM 3639 O O . GLY B 1 40 ? -32.488 -81.438 13.562 1.00 29.18 40 GLY B O 1
ATOM 3640 N N . SER B 1 41 ? -34.286 -80.108 13.693 1.00 27.70 41 SER B N 1
ATOM 3641 C CA . SER B 1 41 ? -33.746 -79.088 12.791 1.00 26.56 41 SER B CA 1
ATOM 3642 C C . SER B 1 41 ? -33.829 -77.682 13.409 1.00 25.60 41 SER B C 1
ATOM 3643 O O . SER B 1 41 ? -32.840 -76.943 13.457 1.00 25.57 41 SER B O 1
ATOM 3646 N N . GLY B 1 42 ? -35.026 -77.322 13.853 1.00 24.05 42 GLY B N 1
ATOM 3647 C CA . GLY B 1 42 ? -35.282 -76.025 14.452 1.00 22.84 42 GLY B CA 1
ATOM 3648 C C . GLY B 1 42 ? -35.266 -74.873 13.469 1.00 21.43 42 GLY B C 1
ATOM 3649 O O . GLY B 1 42 ? -35.372 -75.067 12.248 1.00 20.85 42 GLY B O 1
ATOM 3650 N N . ASP B 1 43 ? -35.134 -73.671 14.025 1.00 20.19 43 ASP B N 1
ATOM 3651 C CA . ASP B 1 43 ? -35.161 -72.417 13.269 1.00 19.23 43 ASP B CA 1
ATOM 3652 C C . ASP B 1 43 ? -34.108 -72.450 12.174 1.00 18.21 43 ASP B C 1
ATOM 3653 O O . ASP B 1 43 ? -32.927 -72.669 12.445 1.00 17.54 43 ASP B O 1
ATOM 3658 N N . MET B 1 44 ? -34.549 -72.221 10.942 1.00 18.09 44 MET B N 1
ATOM 3659 C CA A MET B 1 44 ? -33.687 -72.231 9.751 0.70 18.01 44 MET B CA 1
ATOM 3660 C CA B MET B 1 44 ? -33.648 -72.298 9.792 0.30 17.92 44 MET B CA 1
ATOM 3661 C C . MET B 1 44 ? -32.484 -71.307 9.853 1.00 17.39 44 MET B C 1
ATOM 3662 O O . MET B 1 44 ? -31.483 -71.513 9.189 1.00 16.69 44 MET B O 1
ATOM 3671 N N . THR B 1 45 ? -32.599 -70.250 10.657 1.00 16.82 45 THR B N 1
ATOM 3672 C CA . THR B 1 45 ? -31.488 -69.300 10.797 1.00 16.56 45 THR B CA 1
ATOM 3673 C C . THR B 1 45 ? -30.262 -69.933 11.438 1.00 16.11 45 THR B C 1
ATOM 3674 O O . THR B 1 45 ? -29.154 -69.459 11.235 1.00 16.08 45 THR B O 1
ATOM 3678 N N . ARG B 1 46 ? -30.458 -70.986 12.227 1.00 16.19 46 ARG B N 1
ATOM 3679 C CA . ARG B 1 46 ? -29.334 -71.681 12.850 1.00 16.67 46 ARG B CA 1
ATOM 3680 C C . ARG B 1 46 ? -28.291 -72.108 11.815 1.00 16.99 46 ARG B C 1
ATOM 3681 O O . ARG B 1 46 ? -27.090 -71.995 12.057 1.00 16.19 46 ARG B O 1
ATOM 3689 N N . GLY B 1 47 ? -28.758 -72.592 10.663 1.00 17.59 47 GLY B N 1
ATOM 3690 C CA . GLY B 1 47 ? -27.869 -73.083 9.620 1.00 18.06 47 GLY B CA 1
ATOM 3691 C C . GLY B 1 47 ? -27.571 -72.098 8.506 1.00 18.60 47 GLY B C 1
ATOM 3692 O O . GLY B 1 47 ? -26.874 -72.443 7.550 1.00 19.25 47 GLY B O 1
ATOM 3693 N N . GLN B 1 48 ? -28.088 -70.877 8.616 1.00 19.06 48 GLN B N 1
ATOM 3694 C CA . GLN B 1 48 ? -28.003 -69.901 7.533 1.00 19.42 48 GLN B CA 1
ATOM 3695 C C . GLN B 1 48 ? -26.747 -69.054 7.635 1.00 18.48 48 GLN B C 1
ATOM 3696 O O . GLN B 1 48 ? -26.586 -68.286 8.587 1.00 17.20 48 GLN B O 1
ATOM 3702 N N . LEU B 1 49 ? -25.874 -69.184 6.636 1.00 18.13 49 LEU B N 1
ATOM 3703 C CA . LEU B 1 49 ? -24.654 -68.376 6.534 1.00 18.71 49 LEU B CA 1
ATOM 3704 C C . LEU B 1 49 ? -23.802 -68.429 7.815 1.00 19.02 49 LEU B C 1
ATOM 3705 O O . LEU B 1 49 ? -23.379 -67.404 8.351 1.00 18.76 49 LEU B O 1
ATOM 3710 N N . GLN B 1 50 ? -23.566 -69.646 8.284 1.00 19.51 50 GLN B N 1
ATOM 3711 C CA . GLN B 1 50 ? -22.721 -69.879 9.454 1.00 20.01 50 GLN B CA 1
ATOM 3712 C C . GLN B 1 50 ? -21.307 -69.372 9.173 1.00 20.36 50 GLN B C 1
ATOM 3713 O O . GLN B 1 50 ? -20.840 -69.415 8.041 1.00 20.59 50 GLN B O 1
ATOM 3719 N N . ASP B 1 51 ? -20.656 -68.855 10.204 1.00 20.75 51 ASP B N 1
ATOM 3720 C CA . ASP B 1 51 ? -19.260 -68.458 10.119 1.00 21.36 51 ASP B CA 1
ATOM 3721 C C . ASP B 1 51 ? -18.329 -69.567 10.632 1.00 22.04 51 ASP B C 1
ATOM 3722 O O . ASP B 1 51 ? -17.133 -69.536 10.356 1.00 22.11 51 ASP B O 1
ATOM 3727 N N . LYS B 1 52 ? -18.878 -70.520 11.393 1.00 22.80 52 LYS B N 1
ATOM 3728 C CA . LYS B 1 52 ? -18.137 -71.706 11.834 1.00 23.68 52 LYS B CA 1
ATOM 3729 C C . LYS B 1 52 ? -18.979 -72.950 11.587 1.00 23.52 52 LYS B C 1
ATOM 3730 O O . LYS B 1 52 ? -20.164 -72.980 11.931 1.00 22.83 52 LYS B O 1
ATOM 3736 N N . PRO B 1 53 ? -18.376 -73.989 10.977 1.00 23.66 53 PRO B N 1
ATOM 3737 C CA . PRO B 1 53 ? -19.135 -75.211 10.737 1.00 23.39 53 PRO B CA 1
ATOM 3738 C C . PRO B 1 53 ? -19.756 -75.782 12.004 1.00 23.10 53 PRO B C 1
ATOM 3739 O O . PRO B 1 53 ? -19.109 -75.815 13.059 1.00 23.47 53 PRO B O 1
ATOM 3743 N N . ASN B 1 54 ? -21.017 -76.190 11.890 1.00 22.52 54 ASN B N 1
ATOM 3744 C CA . ASN B 1 54 ? -21.755 -76.832 12.976 1.00 22.30 54 ASN B CA 1
ATOM 3745 C C . ASN B 1 54 ? -21.930 -75.975 14.227 1.00 21.36 54 ASN B C 1
ATOM 3746 O O . ASN B 1 54 ? -22.146 -76.508 15.305 1.00 21.70 54 ASN B O 1
ATOM 3751 N N . VAL B 1 55 ? -21.841 -74.652 14.078 1.00 20.00 55 VAL B N 1
ATOM 3752 C CA . VAL B 1 55 ? -22.141 -73.717 15.167 1.00 18.60 55 VAL B CA 1
ATOM 3753 C C . VAL B 1 55 ? -23.279 -72.814 14.694 1.00 17.42 55 VAL B C 1
ATOM 3754 O O . VAL B 1 55 ? -23.277 -72.353 13.559 1.00 16.57 55 VAL B O 1
ATOM 3758 N N . ASP B 1 56 ? -24.239 -72.556 15.566 1.00 16.40 56 ASP B N 1
ATOM 3759 C CA . ASP B 1 56 ? -25.352 -71.676 15.227 1.00 15.81 56 ASP B CA 1
ATOM 3760 C C . ASP B 1 56 ? -24.849 -70.336 14.695 1.00 14.96 56 ASP B C 1
ATOM 3761 O O . ASP B 1 56 ? -23.959 -69.723 15.269 1.00 14.42 56 ASP B O 1
ATOM 3766 N N . SER B 1 57 ? -25.454 -69.881 13.603 1.00 13.99 57 SER B N 1
ATOM 3767 C CA . SER B 1 57 ? -24.984 -68.711 12.884 1.00 13.63 57 SER B CA 1
ATOM 3768 C C . SER B 1 57 ? -25.246 -67.428 13.671 1.00 12.58 57 SER B C 1
ATOM 3769 O O . SER B 1 57 ? -26.039 -67.417 14.621 1.00 12.33 57 SER B O 1
ATOM 3772 N N . LEU B 1 58 ? -24.615 -66.338 13.241 1.00 12.43 58 LEU B N 1
ATOM 3773 C CA . LEU B 1 58 ? -24.873 -65.016 13.814 1.00 12.41 58 LEU B CA 1
ATOM 3774 C C . LEU B 1 58 ? -26.296 -64.514 13.528 1.00 11.95 58 LEU B C 1
ATOM 3775 O O . LEU B 1 58 ? -26.844 -63.704 14.275 1.00 11.89 58 LEU B O 1
ATOM 3780 N N . TYR B 1 59 ? -26.880 -64.950 12.421 1.00 12.47 59 TYR B N 1
ATOM 3781 C CA . TYR B 1 59 ? -28.295 -64.670 12.150 1.00 12.34 59 TYR B CA 1
ATOM 3782 C C . TYR B 1 59 ? -29.132 -65.189 13.306 1.00 12.29 59 TYR B C 1
ATOM 3783 O O . TYR B 1 59 ? -29.973 -64.472 13.855 1.00 12.76 59 TYR B O 1
ATOM 3792 N N . PHE B 1 60 ? -28.904 -66.444 13.670 1.00 11.80 60 PHE B N 1
ATOM 3793 C CA . PHE B 1 60 ? -29.613 -67.035 14.794 1.00 11.90 60 PHE B CA 1
ATOM 3794 C C . PHE B 1 60 ? -29.311 -66.339 16.123 1.00 11.63 60 PHE B C 1
ATOM 3795 O O . PHE B 1 60 ? -30.233 -65.929 16.824 1.00 11.08 60 PHE B O 1
ATOM 3803 N N . THR B 1 61 ? -28.039 -66.197 16.479 1.00 11.79 61 THR B N 1
ATOM 3804 C CA . THR B 1 61 ? -27.720 -65.695 17.814 1.00 11.85 61 THR B CA 1
ATOM 3805 C C . THR B 1 61 ? -28.167 -64.222 17.997 1.00 11.60 61 THR B C 1
ATOM 3806 O O . THR B 1 61 ? -28.594 -63.838 19.077 1.00 11.69 61 THR B O 1
ATOM 3810 N N . MET B 1 62 ? -28.096 -63.411 16.936 1.00 11.25 62 MET B N 1
ATOM 3811 C CA . MET B 1 62 ? -28.489 -62.000 17.035 1.00 12.19 62 MET B CA 1
ATOM 3812 C C . MET B 1 62 ? -30.001 -61.758 17.046 1.00 12.14 62 MET B C 1
ATOM 3813 O O . MET B 1 62 ? -30.431 -60.636 17.312 1.00 12.24 62 MET B O 1
ATOM 3818 N N . PHE B 1 63 ? -30.790 -62.794 16.766 1.00 12.33 63 PHE B N 1
ATOM 3819 C CA . PHE B 1 63 ? -32.254 -62.719 16.860 1.00 12.38 63 PHE B CA 1
ATOM 3820 C C . PHE B 1 63 ? -32.880 -63.627 17.928 1.00 12.62 63 PHE B C 1
ATOM 3821 O O . PHE B 1 63 ? -34.099 -63.675 18.041 1.00 11.74 63 PHE B O 1
ATOM 3829 N N . ASN B 1 64 ? -32.067 -64.355 18.694 1.00 12.32 64 ASN B N 1
ATOM 3830 C CA . ASN B 1 64 ? -32.615 -65.345 19.628 1.00 12.96 64 ASN B CA 1
ATOM 3831 C C . ASN B 1 64 ? -31.965 -65.396 21.002 1.00 13.50 64 ASN B C 1
ATOM 3832 O O . ASN B 1 64 ? -32.094 -66.396 21.714 1.00 14.01 64 ASN B O 1
ATOM 3837 N N . CYS B 1 65 ? -31.332 -64.290 21.389 1.00 14.43 65 CYS B N 1
ATOM 3838 C CA . CYS B 1 65 ? -30.929 -64.070 22.778 1.00 14.65 65 CYS B CA 1
ATOM 3839 C C . CYS B 1 65 ? -32.168 -63.937 23.666 1.00 14.97 65 CYS B C 1
ATOM 3840 O O . CYS B 1 65 ? -33.266 -63.605 23.188 1.00 14.31 65 CYS B O 1
ATOM 3843 N N . ASN B 1 66 ? -31.984 -64.218 24.954 1.00 15.48 66 ASN B N 1
ATOM 3844 C CA . ASN B 1 66 ? -33.055 -64.157 25.950 1.00 15.99 66 ASN B CA 1
ATOM 3845 C C . ASN B 1 66 ? -34.251 -65.047 25.610 1.00 16.28 66 ASN B C 1
ATOM 3846 O O . ASN B 1 66 ? -35.401 -64.646 25.765 1.00 16.31 66 ASN B O 1
ATOM 3851 N N . LYS B 1 67 ? -33.953 -66.245 25.116 1.00 16.62 67 LYS B N 1
ATOM 3852 C CA . LYS B 1 67 ? -34.956 -67.247 24.805 1.00 17.09 67 LYS B CA 1
ATOM 3853 C C . LYS B 1 67 ? -34.442 -68.598 25.274 1.00 17.67 67 LYS B C 1
ATOM 3854 O O . LYS B 1 67 ? -33.232 -68.809 25.354 1.00 17.25 67 LYS B O 1
ATOM 3860 N N . ARG B 1 68 ? -35.376 -69.489 25.604 1.00 18.37 68 ARG B N 1
ATOM 3861 C CA . ARG B 1 68 ? -35.085 -70.900 25.828 1.00 19.41 68 ARG B CA 1
ATOM 3862 C C . ARG B 1 68 ? -35.679 -71.705 24.682 1.00 19.68 68 ARG B C 1
ATOM 3863 O O . ARG B 1 68 ? -36.710 -71.321 24.125 1.00 19.91 68 ARG B O 1
ATOM 3871 N N . SER B 1 69 ? -35.012 -72.800 24.327 1.00 19.93 69 SER B N 1
ATOM 3872 C CA . SER B 1 69 ? -35.409 -73.664 23.221 1.00 20.73 69 SER B CA 1
ATOM 3873 C C . SER B 1 69 ? -35.948 -75.005 23.720 1.00 21.86 69 SER B C 1
ATOM 3874 O O . SER B 1 69 ? -35.274 -75.687 24.491 1.00 21.46 69 SER B O 1
ATOM 3877 N N . ILE B 1 70 ? -37.137 -75.375 23.251 1.00 22.48 70 ILE B N 1
ATOM 3878 C CA . ILE B 1 70 ? -37.662 -76.731 23.401 1.00 23.76 70 ILE B CA 1
ATOM 3879 C C . ILE B 1 70 ? -37.934 -77.294 22.005 1.00 24.83 70 ILE B C 1
ATOM 3880 O O . ILE B 1 70 ? -38.471 -76.589 21.136 1.00 24.52 70 ILE B O 1
ATOM 3885 N N . GLU B 1 71 ? -37.528 -78.541 21.780 1.00 25.69 71 GLU B N 1
ATOM 3886 C CA . GLU B 1 71 ? -37.865 -79.248 20.541 1.00 27.00 71 GLU B CA 1
ATOM 3887 C C . GLU B 1 71 ? -39.205 -79.936 20.711 1.00 28.19 71 GLU B C 1
ATOM 3888 O O . GLU B 1 71 ? -39.500 -80.483 21.773 1.00 28.26 71 GLU B O 1
ATOM 3894 N N . LEU B 1 72 ? -40.010 -79.902 19.659 1.00 29.74 72 LEU B N 1
ATOM 3895 C CA . LEU B 1 72 ? -41.337 -80.488 19.683 1.00 30.76 72 LEU B CA 1
ATOM 3896 C C . LEU B 1 72 ? -41.708 -80.952 18.280 1.00 31.74 72 LEU B C 1
ATOM 3897 O O . LEU B 1 72 ? -41.538 -80.208 17.307 1.00 31.46 72 LEU B O 1
ATOM 3902 N N . ASP B 1 73 ? -42.180 -82.195 18.177 1.00 33.12 73 ASP B N 1
ATOM 3903 C CA . ASP B 1 73 ? -42.805 -82.675 16.952 1.00 33.98 73 ASP B CA 1
ATOM 3904 C C . ASP B 1 73 ? -44.295 -82.402 17.111 1.00 35.00 73 ASP B C 1
ATOM 3905 O O . ASP B 1 73 ? -44.998 -83.112 17.829 1.00 35.03 73 ASP B O 1
ATOM 3910 N N . MET B 1 74 ? -44.765 -81.350 16.451 1.00 36.03 74 MET B N 1
ATOM 3911 C CA . MET B 1 74 ? -46.126 -80.864 16.654 1.00 37.29 74 MET B CA 1
ATOM 3912 C C . MET B 1 74 ? -47.158 -81.667 15.864 1.00 37.97 74 MET B C 1
ATOM 3913 O O . MET B 1 74 ? -48.356 -81.548 16.117 1.00 38.25 74 MET B O 1
ATOM 3918 N N . LYS B 1 75 ? -46.704 -82.490 14.920 1.00 38.90 75 LYS B N 1
ATOM 3919 C CA . LYS B 1 75 ? -47.628 -83.355 14.179 1.00 39.62 75 LYS B CA 1
ATOM 3920 C C . LYS B 1 75 ? -47.844 -84.716 14.859 1.00 39.91 75 LYS B C 1
ATOM 3921 O O . LYS B 1 75 ? -48.519 -85.581 14.303 1.00 40.39 75 LYS B O 1
ATOM 3927 N N . THR B 1 76 ? -47.294 -84.892 16.063 1.00 39.98 76 THR B N 1
ATOM 3928 C CA . THR B 1 76 ? -47.636 -86.029 16.920 1.00 39.89 76 THR B CA 1
ATOM 3929 C C . THR B 1 76 ? -48.773 -85.624 17.859 1.00 40.10 76 THR B C 1
ATOM 3930 O O . THR B 1 76 ? -48.907 -84.446 18.197 1.00 39.88 76 THR B O 1
ATOM 3934 N N . PRO B 1 77 ? -49.606 -86.597 18.281 1.00 40.19 77 PRO B N 1
ATOM 3935 C CA . PRO B 1 77 ? -50.679 -86.288 19.235 1.00 40.14 77 PRO B CA 1
ATOM 3936 C C . PRO B 1 77 ? -50.157 -85.864 20.610 1.00 40.00 77 PRO B C 1
ATOM 3937 O O . PRO B 1 77 ? -50.792 -85.050 21.284 1.00 39.93 77 PRO B O 1
ATOM 3941 N N . GLU B 1 78 ? -49.007 -86.409 21.006 1.00 39.98 78 GLU B N 1
ATOM 3942 C CA . GLU B 1 78 ? -48.364 -86.058 22.274 1.00 40.01 78 GLU B CA 1
ATOM 3943 C C . GLU B 1 78 ? -47.821 -84.626 22.249 1.00 39.67 78 GLU B C 1
ATOM 3944 O O . GLU B 1 78 ? -47.875 -83.920 23.256 1.00 39.01 78 GLU B O 1
ATOM 3950 N N . GLY B 1 79 ? -47.281 -84.224 21.100 1.00 39.46 79 GLY B N 1
ATOM 3951 C CA . GLY B 1 79 ? -46.821 -82.855 20.891 1.00 39.45 79 GLY B CA 1
ATOM 3952 C C . GLY B 1 79 ? -47.947 -81.841 20.999 1.00 39.27 79 GLY B C 1
ATOM 3953 O O . GLY B 1 79 ? -47.780 -80.789 21.616 1.00 39.10 79 GLY B O 1
ATOM 3954 N N . LYS B 1 80 ? -49.092 -82.161 20.396 1.00 39.12 80 LYS B N 1
ATOM 3955 C CA . LYS B 1 80 ? -50.275 -81.297 20.464 1.00 39.16 80 LYS B CA 1
ATOM 3956 C C . LYS B 1 80 ? -50.787 -81.147 21.899 1.00 38.76 80 LYS B C 1
ATOM 3957 O O . LYS B 1 80 ? -51.205 -80.066 22.300 1.00 38.36 80 LYS B O 1
ATOM 3963 N N . GLU B 1 81 ? -50.762 -82.235 22.665 1.00 38.69 81 GLU B N 1
ATOM 3964 C CA . GLU B 1 81 ? -51.174 -82.192 24.072 1.00 38.26 81 GLU B CA 1
ATOM 3965 C C . GLU B 1 81 ? -50.262 -81.280 24.890 1.00 37.51 81 GLU B C 1
ATOM 3966 O O . GLU B 1 81 ? -50.743 -80.478 25.688 1.00 37.19 81 GLU B O 1
ATOM 3972 N N . LEU B 1 82 ? -48.952 -81.419 24.695 1.00 36.93 82 LEU B N 1
ATOM 3973 C CA . LEU B 1 82 ? -47.968 -80.560 25.365 1.00 36.52 82 LEU B CA 1
ATOM 3974 C C . LEU B 1 82 ? -48.207 -79.086 25.035 1.00 36.03 82 LEU B C 1
ATOM 3975 O O . LEU B 1 82 ? -48.139 -78.229 25.909 1.00 35.47 82 LEU B O 1
ATOM 3980 N N . LEU B 1 83 ? -48.512 -78.814 23.769 1.00 35.53 83 LEU B N 1
ATOM 3981 C CA . LEU B 1 83 ? -48.837 -77.464 23.310 1.00 35.41 83 LEU B CA 1
ATOM 3982 C C . LEU B 1 83 ? -50.078 -76.922 24.029 1.00 34.90 83 LEU B C 1
ATOM 3983 O O . LEU B 1 83 ? -50.097 -75.767 24.434 1.00 34.50 83 LEU B O 1
ATOM 3988 N N . GLU B 1 84 ? -51.109 -77.752 24.192 1.00 34.79 84 GLU B N 1
ATOM 3989 C CA . GLU B 1 84 ? -52.306 -77.344 24.936 1.00 34.87 84 GLU B CA 1
ATOM 3990 C C . GLU B 1 84 ? -51.985 -76.953 26.383 1.00 34.30 84 GLU B C 1
ATOM 3991 O O . GLU B 1 84 ? -52.512 -75.964 26.883 1.00 34.19 84 GLU B O 1
ATOM 3997 N N . GLN B 1 85 ? -51.134 -77.737 27.045 1.00 34.05 85 GLN B N 1
ATOM 3998 C CA . GLN B 1 85 ? -50.676 -77.429 28.408 1.00 34.04 85 GLN B CA 1
ATOM 3999 C C . GLN B 1 85 ? -49.915 -76.099 28.454 1.00 33.33 85 GLN B C 1
ATOM 4000 O O . GLN B 1 85 ? -50.117 -75.279 29.350 1.00 32.49 85 GLN B O 1
ATOM 4006 N N . MET B 1 86 ? -49.033 -75.901 27.479 1.00 32.89 86 MET B N 1
ATOM 4007 C CA . MET B 1 86 ? -48.239 -74.676 27.399 1.00 32.86 86 MET B CA 1
ATOM 4008 C C . MET B 1 86 ? -49.102 -73.456 27.087 1.00 32.25 86 MET B C 1
ATOM 4009 O O . MET B 1 86 ? -48.863 -72.384 27.635 1.00 31.95 86 MET B O 1
ATOM 4014 N N . ILE B 1 87 ? -50.105 -73.624 26.225 1.00 31.72 87 ILE B N 1
ATOM 4015 C CA . ILE B 1 87 ? -51.053 -72.544 25.920 1.00 31.61 87 ILE B CA 1
ATOM 4016 C C . ILE B 1 87 ? -51.807 -72.061 27.167 1.00 31.38 87 ILE B C 1
ATOM 4017 O O . ILE B 1 87 ? -52.086 -70.872 27.302 1.00 31.06 87 ILE B O 1
ATOM 4022 N N . LYS B 1 88 ? -52.120 -72.980 28.082 1.00 31.29 88 LYS B N 1
ATOM 4023 C CA . LYS B 1 88 ? -52.797 -72.628 29.335 1.00 31.28 88 LYS B CA 1
ATOM 4024 C C . LYS B 1 88 ? -51.941 -71.822 30.314 1.00 30.80 88 LYS B C 1
ATOM 4025 O O . LYS B 1 88 ? -52.479 -71.180 31.207 1.00 30.74 88 LYS B O 1
ATOM 4031 N N . LYS B 1 89 ? -50.621 -71.865 30.159 1.00 30.24 89 LYS B N 1
ATOM 4032 C CA . LYS B 1 89 ? -49.717 -71.068 31.000 1.00 30.05 89 LYS B CA 1
ATOM 4033 C C . LYS B 1 89 ? -49.157 -69.831 30.279 1.00 29.01 89 LYS B C 1
ATOM 4034 O O . LYS B 1 89 ? -48.411 -69.051 30.872 1.00 28.88 89 LYS B O 1
ATOM 4040 N N . ALA B 1 90 ? -49.514 -69.664 29.008 1.00 27.73 90 ALA B N 1
ATOM 4041 C CA . ALA B 1 90 ? -48.978 -68.592 28.177 1.00 26.63 90 ALA B CA 1
ATOM 4042 C C . ALA B 1 90 ? -49.816 -67.323 28.303 1.00 25.73 90 ALA B C 1
ATOM 4043 O O . ALA B 1 90 ? -51.037 -67.383 28.463 1.00 25.15 90 ALA B O 1
ATOM 4045 N N . ASP B 1 91 ? -49.138 -66.183 28.227 1.00 24.39 91 ASP B N 1
ATOM 4046 C CA . ASP B 1 91 ? -49.778 -64.881 28.109 1.00 23.61 91 ASP B CA 1
ATOM 4047 C C . ASP B 1 91 ? -49.905 -64.504 26.633 1.00 22.56 91 ASP B C 1
ATOM 4048 O O . ASP B 1 91 ? -50.902 -63.917 26.226 1.00 21.89 91 ASP B O 1
ATOM 4053 N N . VAL B 1 92 ? -48.878 -64.830 25.852 1.00 21.44 92 VAL B N 1
ATOM 4054 C CA . VAL B 1 92 ? -48.826 -64.483 24.440 1.00 21.07 92 VAL B CA 1
ATOM 4055 C C . VAL B 1 92 ? -48.298 -65.660 23.617 1.00 20.38 92 VAL B C 1
ATOM 4056 O O . VAL B 1 92 ? -47.302 -66.280 23.982 1.00 20.02 92 VAL B O 1
ATOM 4060 N N . MET B 1 93 ? -48.980 -65.969 22.521 1.00 19.76 93 MET B N 1
ATOM 4061 C CA . MET B 1 93 ? -48.472 -66.891 21.507 1.00 19.94 93 MET B CA 1
ATOM 4062 C C . MET B 1 93 ? -48.094 -66.061 20.295 1.00 19.30 93 MET B C 1
ATOM 4063 O O . MET B 1 93 ? -48.882 -65.227 19.855 1.00 19.29 93 MET B O 1
ATOM 4068 N N . VAL B 1 94 ? -46.898 -66.288 19.757 1.00 18.78 94 VAL B N 1
ATOM 4069 C CA . VAL B 1 94 ? -46.429 -65.557 18.581 1.00 18.04 94 VAL B CA 1
ATOM 4070 C C . VAL B 1 94 ? -46.040 -66.539 17.468 1.00 17.84 94 VAL B C 1
ATOM 4071 O O . VAL B 1 94 ? -45.365 -67.534 17.720 1.00 16.78 94 VAL B O 1
ATOM 4075 N N . GLU B 1 95 ? -46.458 -66.243 16.238 1.00 17.98 95 GLU B N 1
ATOM 4076 C CA . GLU B 1 95 ? -46.177 -67.116 15.101 1.00 18.82 95 GLU B CA 1
ATOM 4077 C C . GLU B 1 95 ? -46.049 -66.328 13.811 1.00 18.65 95 GLU B C 1
ATOM 4078 O O . GLU B 1 95 ? -46.610 -65.253 13.684 1.00 18.00 95 GLU B O 1
ATOM 4084 N N . ASN B 1 96 ? -45.304 -66.884 12.868 1.00 19.12 96 ASN B N 1
ATOM 4085 C CA . ASN B 1 96 ? -45.190 -66.328 11.532 1.00 20.53 96 ASN B CA 1
ATOM 4086 C C . ASN B 1 96 ? -45.206 -67.439 10.476 1.00 21.45 96 ASN B C 1
ATOM 4087 O O . ASN B 1 96 ? -44.512 -67.354 9.462 1.00 21.41 96 ASN B O 1
ATOM 4092 N N . PHE B 1 97 ? -45.998 -68.479 10.729 1.00 22.70 97 PHE B N 1
ATOM 4093 C CA . PHE B 1 97 ? -46.196 -69.550 9.762 1.00 23.97 97 PHE B CA 1
ATOM 4094 C C . PHE B 1 97 ? -46.960 -68.986 8.563 1.00 25.44 97 PHE B C 1
ATOM 4095 O O . PHE B 1 97 ? -47.383 -67.820 8.565 1.00 25.54 97 PHE B O 1
ATOM 4103 N N . GLY B 1 98 ? -47.138 -69.807 7.536 1.00 26.80 98 GLY B N 1
ATOM 4104 C CA . GLY B 1 98 ? -47.933 -69.395 6.387 1.00 27.52 98 GLY B CA 1
ATOM 4105 C C . GLY B 1 98 ? -49.393 -69.204 6.764 1.00 28.53 98 GLY B C 1
ATOM 4106 O O . GLY B 1 98 ? -49.830 -69.635 7.839 1.00 28.75 98 GLY B O 1
ATOM 4107 N N . PRO B 1 99 ? -50.168 -68.556 5.877 1.00 29.58 99 PRO B N 1
ATOM 4108 C CA . PRO B 1 99 ? -51.600 -68.382 6.140 1.00 29.85 99 PRO B CA 1
ATOM 4109 C C . PRO B 1 99 ? -52.318 -69.721 6.382 1.00 30.33 99 PRO B C 1
ATOM 4110 O O . PRO B 1 99 ? -52.129 -70.675 5.612 1.00 30.50 99 PRO B O 1
ATOM 4114 N N . GLY B 1 100 ? -53.098 -69.785 7.458 1.00 30.57 100 GLY B N 1
ATOM 4115 C CA . GLY B 1 100 ? -53.826 -71.000 7.841 1.00 30.79 100 GLY B CA 1
ATOM 4116 C C . GLY B 1 100 ? -53.008 -72.096 8.519 1.00 30.88 100 GLY B C 1
ATOM 4117 O O . GLY B 1 100 ? -53.579 -73.075 9.000 1.00 31.16 100 GLY B O 1
ATOM 4118 N N . ALA B 1 101 ? -51.686 -71.939 8.584 1.00 30.79 101 ALA B N 1
ATOM 4119 C CA . ALA B 1 101 ? -50.800 -73.021 9.038 1.00 31.02 101 ALA B CA 1
ATOM 4120 C C . ALA B 1 101 ? -51.053 -73.458 10.485 1.00 31.07 101 ALA B C 1
ATOM 4121 O O . ALA B 1 101 ? -51.078 -74.654 10.779 1.00 31.03 101 ALA B O 1
ATOM 4123 N N . LEU B 1 102 ? -51.246 -72.493 11.379 1.00 31.41 102 LEU B N 1
ATOM 4124 C CA . LEU B 1 102 ? -51.541 -72.788 12.785 1.00 31.61 102 LEU B CA 1
ATOM 4125 C C . LEU B 1 102 ? -52.918 -73.457 12.965 1.00 31.82 102 LEU B C 1
ATOM 4126 O O . LEU B 1 102 ? -53.077 -74.332 13.819 1.00 31.60 102 LEU B O 1
ATOM 4131 N N . ASP B 1 103 ? -53.900 -73.051 12.156 1.00 32.05 103 ASP B N 1
ATOM 4132 C CA . ASP B 1 103 ? -55.213 -73.705 12.132 1.00 32.40 103 ASP B CA 1
ATOM 4133 C C . ASP B 1 103 ? -55.070 -75.189 11.808 1.00 32.33 103 ASP B C 1
ATOM 4134 O O . ASP B 1 103 ? -55.663 -76.047 12.468 1.00 31.63 103 ASP B O 1
ATOM 4139 N N . ARG B 1 104 ? -54.282 -75.468 10.773 1.00 32.35 104 ARG B N 1
ATOM 4140 C CA . ARG B 1 104 ? -54.061 -76.832 10.292 1.00 32.87 104 ARG B CA 1
ATOM 4141 C C . ARG B 1 104 ? -53.297 -77.670 11.312 1.00 32.92 104 ARG B C 1
ATOM 4142 O O . ARG B 1 104 ? -53.500 -78.881 11.399 1.00 32.68 104 ARG B O 1
ATOM 4150 N N . MET B 1 105 ? -52.429 -77.018 12.085 1.00 32.96 105 MET B N 1
ATOM 4151 C CA . MET B 1 105 ? -51.727 -77.667 13.200 1.00 33.48 105 MET B CA 1
ATOM 4152 C C . MET B 1 105 ? -52.672 -78.102 14.334 1.00 33.21 105 MET B C 1
ATOM 4153 O O . MET B 1 105 ? -52.271 -78.855 15.215 1.00 33.07 105 MET B O 1
ATOM 4158 N N . GLY B 1 106 ? -53.916 -77.625 14.303 1.00 33.17 106 GLY B N 1
ATOM 4159 C CA . GLY B 1 106 ? -54.937 -78.001 15.280 1.00 33.07 106 GLY B CA 1
ATOM 4160 C C . GLY B 1 106 ? -55.295 -76.915 16.282 1.00 33.00 106 GLY B C 1
ATOM 4161 O O . GLY B 1 106 ? -55.948 -77.199 17.288 1.00 33.33 106 GLY B O 1
ATOM 4162 N N . PHE B 1 107 ? -54.890 -75.673 16.007 1.00 32.71 107 PHE B N 1
ATOM 4163 C CA . PHE B 1 107 ? -55.082 -74.561 16.950 1.00 32.25 107 PHE B CA 1
ATOM 4164 C C . PHE B 1 107 ? -55.635 -73.303 16.281 1.00 31.97 107 PHE B C 1
ATOM 4165 O O . PHE B 1 107 ? -54.920 -72.316 16.063 1.00 31.60 107 PHE B O 1
ATOM 4173 N N . THR B 1 108 ? -56.924 -73.348 15.959 1.00 31.53 108 THR B N 1
ATOM 4174 C CA . THR B 1 108 ? -57.638 -72.163 15.505 1.00 31.22 108 THR B CA 1
ATOM 4175 C C . THR B 1 108 ? -57.729 -71.173 16.669 1.00 30.91 108 THR B C 1
ATOM 4176 O O . THR B 1 108 ? -57.590 -71.551 17.834 1.00 30.42 108 THR B O 1
ATOM 4180 N N . TRP B 1 109 ? -57.958 -69.906 16.346 1.00 30.70 109 TRP B N 1
ATOM 4181 C CA . TRP B 1 109 ? -58.137 -68.878 17.369 1.00 30.90 109 TRP B CA 1
ATOM 4182 C C . TRP B 1 109 ? -59.267 -69.280 18.325 1.00 31.09 109 TRP B C 1
ATOM 4183 O O . TRP B 1 109 ? -59.165 -69.116 19.539 1.00 30.53 109 TRP B O 1
ATOM 4194 N N . GLU B 1 110 ? -60.326 -69.848 17.767 1.00 31.73 110 GLU B N 1
ATOM 4195 C CA . GLU B 1 110 ? -61.489 -70.250 18.558 1.00 32.17 110 GLU B CA 1
ATOM 4196 C C . GLU B 1 110 ? -61.126 -71.346 19.567 1.00 32.20 110 GLU B C 1
ATOM 4197 O O . GLU B 1 110 ? -61.509 -71.269 20.743 1.00 32.14 110 GLU B O 1
ATOM 4203 N N . TYR B 1 111 ? -60.375 -72.350 19.118 1.00 32.29 111 TYR B N 1
ATOM 4204 C CA . TYR B 1 111 ? -59.886 -73.398 20.015 1.00 32.09 111 TYR B CA 1
ATOM 4205 C C . TYR B 1 111 ? -58.946 -72.824 21.079 1.00 31.91 111 TYR B C 1
ATOM 4206 O O . TYR B 1 111 ? -59.038 -73.180 22.258 1.00 31.36 111 TYR B O 1
ATOM 4215 N N . ILE B 1 112 ? -58.046 -71.938 20.650 1.00 31.09 112 ILE B N 1
ATOM 4216 C CA . ILE B 1 112 ? -57.097 -71.280 21.553 1.00 30.92 112 ILE B CA 1
ATOM 4217 C C . ILE B 1 112 ? -57.807 -70.533 22.696 1.00 30.52 112 ILE B C 1
ATOM 4218 O O . ILE B 1 112 ? -57.392 -70.629 23.844 1.00 30.08 112 ILE B O 1
ATOM 4223 N N . GLN B 1 113 ? -58.870 -69.797 22.373 1.00 30.89 113 GLN B N 1
ATOM 4224 C CA . GLN B 1 113 ? -59.652 -69.056 23.376 1.00 31.38 113 GLN B CA 1
ATOM 4225 C C . GLN B 1 113 ? -60.302 -69.987 24.399 1.00 31.76 113 GLN B C 1
ATOM 4226 O O . GLN B 1 113 ? -60.429 -69.640 25.576 1.00 31.59 113 GLN B O 1
ATOM 4232 N N . GLU B 1 114 ? -60.744 -71.150 23.926 1.00 32.20 114 GLU B N 1
ATOM 4233 C CA . GLU B 1 114 ? -61.312 -72.175 24.800 1.00 32.22 114 GLU B CA 1
ATOM 4234 C C . GLU B 1 114 ? -60.239 -72.675 25.756 1.00 31.79 114 GLU B C 1
ATOM 4235 O O . GLU B 1 114 ? -60.478 -72.758 26.959 1.00 31.68 114 GLU B O 1
ATOM 4241 N N . LEU B 1 115 ? -59.053 -72.978 25.220 1.00 31.25 115 LEU B N 1
ATOM 4242 C CA . LEU B 1 115 ? -57.922 -73.435 26.040 1.00 30.94 115 LEU B CA 1
ATOM 4243 C C . LEU B 1 115 ? -57.505 -72.405 27.092 1.00 30.45 115 LEU B C 1
ATOM 4244 O O . LEU B 1 115 ? -57.253 -72.750 28.241 1.00 30.38 115 LEU B O 1
ATOM 4249 N N . ASN B 1 116 ? -57.424 -71.140 26.693 1.00 29.75 116 ASN B N 1
ATOM 4250 C CA . ASN B 1 116 ? -56.990 -70.074 27.598 1.00 29.47 116 ASN B CA 1
ATOM 4251 C C . ASN B 1 116 ? -57.628 -68.752 27.193 1.00 29.19 116 ASN B C 1
ATOM 4252 O O . ASN B 1 116 ? -57.208 -68.142 26.211 1.00 28.94 116 ASN B O 1
ATOM 4257 N N . PRO B 1 117 ? -58.655 -68.305 27.944 1.00 29.01 117 PRO B N 1
ATOM 4258 C CA . PRO B 1 117 ? -59.357 -67.067 27.592 1.00 28.58 117 PRO B CA 1
ATOM 4259 C C . PRO B 1 117 ? -58.513 -65.794 27.712 1.00 27.93 117 PRO B C 1
ATOM 4260 O O . PRO B 1 117 ? -58.917 -64.755 27.211 1.00 28.12 117 PRO B O 1
ATOM 4264 N N . ARG B 1 118 ? -57.356 -65.879 28.363 1.00 27.31 118 ARG B N 1
ATOM 4265 C CA . ARG B 1 118 ? -56.489 -64.719 28.566 1.00 26.66 118 ARG B CA 1
ATOM 4266 C C . ARG B 1 118 ? -55.350 -64.597 27.567 1.00 25.59 118 ARG B C 1
ATOM 4267 O O . ARG B 1 118 ? -54.691 -63.568 27.528 1.00 25.43 118 ARG B O 1
ATOM 4275 N N . VAL B 1 119 ? -55.114 -65.637 26.767 1.00 24.31 119 VAL B N 1
ATOM 4276 C CA . VAL B 1 119 ? -53.947 -65.663 25.904 1.00 23.44 119 VAL B CA 1
ATOM 4277 C C . VAL B 1 119 ? -54.164 -64.778 24.673 1.00 22.41 119 VAL B C 1
ATOM 4278 O O . VAL B 1 119 ? -55.262 -64.710 24.099 1.00 21.34 119 VAL B O 1
ATOM 4282 N N . ILE B 1 120 ? -53.090 -64.096 24.302 1.00 21.26 120 ILE B N 1
ATOM 4283 C CA . ILE B 1 120 ? -53.045 -63.228 23.141 1.00 20.62 120 ILE B CA 1
ATOM 4284 C C . ILE B 1 120 ? -52.367 -64.006 22.017 1.00 19.82 120 ILE B C 1
ATOM 4285 O O . ILE B 1 120 ? -51.293 -64.559 22.223 1.00 19.73 120 ILE B O 1
ATOM 4290 N N . LEU B 1 121 ? -53.002 -64.068 20.846 1.00 19.03 121 LEU B N 1
ATOM 4291 C CA . LEU B 1 121 ? -52.402 -64.686 19.662 1.00 18.57 121 LEU B CA 1
ATOM 4292 C C . LEU B 1 121 ? -51.903 -63.593 18.707 1.00 17.99 121 LEU B C 1
ATOM 4293 O O . LEU B 1 121 ? -52.693 -62.803 18.206 1.00 17.85 121 LEU B O 1
ATOM 4298 N N . ALA B 1 122 ? -50.595 -63.571 18.465 1.00 17.52 122 ALA B N 1
ATOM 4299 C CA . ALA B 1 122 ? -49.951 -62.535 17.648 1.00 17.22 122 ALA B CA 1
ATOM 4300 C C . ALA B 1 122 ? -49.284 -63.163 16.420 1.00 16.81 122 ALA B C 1
ATOM 4301 O O . ALA B 1 122 ? -48.522 -64.114 16.550 1.00 16.09 122 ALA B O 1
ATOM 4303 N N . SER B 1 123 ? -49.566 -62.625 15.235 1.00 16.84 123 SER B N 1
ATOM 4304 C CA . SER B 1 123 ? -49.079 -63.210 13.983 1.00 17.12 123 SER B CA 1
ATOM 4305 C C . SER B 1 123 ? -48.420 -62.172 13.079 1.00 16.99 123 SER B C 1
ATOM 4306 O O . SER B 1 123 ? -48.920 -61.047 12.952 1.00 16.60 123 SER B O 1
ATOM 4309 N N . VAL B 1 124 ? -47.312 -62.564 12.449 1.00 16.72 124 VAL B N 1
ATOM 4310 C CA . VAL B 1 124 ? -46.778 -61.850 11.298 1.00 17.07 124 VAL B CA 1
ATOM 4311 C C . VAL B 1 124 ? -47.323 -62.490 10.030 1.00 16.83 124 VAL B C 1
ATOM 4312 O O . VAL B 1 124 ? -47.235 -63.713 9.852 1.00 16.47 124 VAL B O 1
ATOM 4316 N N . LYS B 1 125 ? -47.872 -61.659 9.149 1.00 16.86 125 LYS B N 1
ATOM 4317 C CA . LYS B 1 125 ? -48.385 -62.102 7.857 1.00 17.45 125 LYS B CA 1
ATOM 4318 C C . LYS B 1 125 ? -47.701 -61.311 6.741 1.00 16.89 125 LYS B C 1
ATOM 4319 O O . LYS B 1 125 ? -47.089 -60.289 6.999 1.00 16.47 125 LYS B O 1
ATOM 4325 N N . GLY B 1 126 ? -47.809 -61.787 5.504 1.00 16.34 126 GLY B N 1
ATOM 4326 C CA . GLY B 1 126 ? -47.270 -61.064 4.348 1.00 16.41 126 GLY B CA 1
ATOM 4327 C C . GLY B 1 126 ? -48.181 -59.918 3.963 1.00 16.17 126 GLY B C 1
ATOM 4328 O O . GLY B 1 126 ? -47.782 -58.748 3.963 1.00 16.01 126 GLY B O 1
ATOM 4329 N N . TYR B 1 127 ? -49.411 -60.284 3.629 1.00 16.10 127 TYR B N 1
ATOM 4330 C CA . TYR B 1 127 ? -50.492 -59.352 3.367 1.00 16.32 127 TYR B CA 1
ATOM 4331 C C . TYR B 1 127 ? -51.576 -59.526 4.433 1.00 16.33 127 TYR B C 1
ATOM 4332 O O . TYR B 1 127 ? -51.717 -60.601 5.020 1.00 16.36 127 TYR B O 1
ATOM 4341 N N . ALA B 1 128 ? -52.350 -58.478 4.683 1.00 16.78 128 ALA B N 1
ATOM 4342 C CA . ALA B 1 128 ? -53.389 -58.538 5.703 1.00 17.24 128 ALA B CA 1
ATOM 4343 C C . ALA B 1 128 ? -54.486 -59.531 5.320 1.00 17.56 128 ALA B C 1
ATOM 4344 O O . ALA B 1 128 ? -54.770 -59.763 4.140 1.00 17.46 128 ALA B O 1
ATOM 4346 N N . GLU B 1 129 ? -55.104 -60.102 6.336 1.00 18.91 129 GLU B N 1
ATOM 4347 C CA . GLU B 1 129 ? -56.244 -60.975 6.142 1.00 19.35 129 GLU B CA 1
ATOM 4348 C C . GLU B 1 129 ? -57.360 -60.196 5.449 1.00 19.14 129 GLU B C 1
ATOM 4349 O O . GLU B 1 129 ? -57.683 -59.083 5.852 1.00 19.31 129 GLU B O 1
ATOM 4355 N N . GLY B 1 130 ? -57.916 -60.772 4.385 1.00 19.18 130 GLY B N 1
ATOM 4356 C CA . GLY B 1 130 ? -58.948 -60.117 3.575 1.00 18.80 130 GLY B CA 1
ATOM 4357 C C . GLY B 1 130 ? -58.388 -59.492 2.304 1.00 18.75 130 GLY B C 1
ATOM 4358 O O . GLY B 1 130 ? -59.123 -59.216 1.367 1.00 18.34 130 GLY B O 1
ATOM 4359 N N . HIS B 1 131 ? -57.072 -59.285 2.266 1.00 18.21 131 HIS B N 1
ATOM 4360 C CA . HIS B 1 131 ? -56.393 -58.752 1.079 1.00 18.31 131 HIS B CA 1
ATOM 4361 C C . HIS B 1 131 ? -56.519 -59.721 -0.111 1.00 18.41 131 HIS B C 1
ATOM 4362 O O . HIS B 1 131 ? -56.505 -60.935 0.074 1.00 18.35 131 HIS B O 1
ATOM 4369 N N . ALA B 1 132 ? -56.616 -59.182 -1.324 1.00 18.72 132 ALA B N 1
ATOM 4370 C CA . ALA B 1 132 ? -56.611 -60.006 -2.547 1.00 19.05 132 ALA B CA 1
ATOM 4371 C C . ALA B 1 132 ? -55.372 -60.917 -2.640 1.00 19.62 132 ALA B C 1
ATOM 4372 O O . ALA B 1 132 ? -55.441 -62.025 -3.183 1.00 18.75 132 ALA B O 1
ATOM 4374 N N . ASN B 1 133 ? -54.253 -60.453 -2.078 1.00 19.77 133 ASN B N 1
ATOM 4375 C CA . ASN B 1 133 ? -52.996 -61.191 -2.074 1.00 20.38 133 ASN B CA 1
ATOM 4376 C C . ASN B 1 133 ? -52.676 -61.853 -0.735 1.00 20.49 133 ASN B C 1
ATOM 4377 O O . ASN B 1 133 ? -51.523 -62.206 -0.467 1.00 19.69 133 ASN B O 1
ATOM 4382 N N . GLU B 1 134 ? -53.703 -62.065 0.087 1.00 21.09 134 GLU B N 1
ATOM 4383 C CA . GLU B 1 134 ? -53.545 -62.654 1.423 1.00 21.69 134 GLU B CA 1
ATOM 4384 C C . GLU B 1 134 ? -52.707 -63.946 1.431 1.00 21.75 134 GLU B C 1
ATOM 4385 O O . GLU B 1 134 ? -52.047 -64.256 2.432 1.00 22.12 134 GLU B O 1
ATOM 4391 N N . HIS B 1 135 ? -52.723 -64.663 0.304 1.00 21.42 135 HIS B N 1
ATOM 4392 C CA A HIS B 1 135 ? -52.067 -65.969 0.269 0.50 21.71 135 HIS B CA 1
ATOM 4393 C CA B HIS B 1 135 ? -52.132 -65.993 0.107 0.50 21.74 135 HIS B CA 1
ATOM 4394 C C . HIS B 1 135 ? -50.680 -65.988 -0.377 1.00 21.83 135 HIS B C 1
ATOM 4395 O O . HIS B 1 135 ? -50.049 -67.045 -0.454 1.00 21.84 135 HIS B O 1
ATOM 4408 N N . LEU B 1 136 ? -50.174 -64.821 -0.779 1.00 21.65 136 LEU B N 1
ATOM 4409 C CA . LEU B 1 136 ? -48.811 -64.734 -1.322 1.00 21.74 136 LEU B CA 1
ATOM 4410 C C . LEU B 1 136 ? -47.757 -64.833 -0.215 1.00 21.49 136 LEU B C 1
ATOM 4411 O O . LEU B 1 136 ? -47.948 -64.343 0.909 1.00 21.41 136 LEU B O 1
ATOM 4416 N N . LYS B 1 137 ? -46.652 -65.493 -0.543 1.00 21.61 137 LYS B N 1
ATOM 4417 C CA . LYS B 1 137 ? -45.519 -65.637 0.371 1.00 21.80 137 LYS B CA 1
ATOM 4418 C C . LYS B 1 137 ? -44.662 -64.394 0.271 1.00 21.15 137 LYS B C 1
ATOM 4419 O O . LYS B 1 137 ? -44.296 -63.975 -0.828 1.00 21.61 137 LYS B O 1
ATOM 4425 N N . VAL B 1 138 ? -44.321 -63.822 1.419 1.00 20.83 138 VAL B N 1
ATOM 4426 C CA . VAL B 1 138 ? -43.605 -62.561 1.462 1.00 19.98 138 VAL B CA 1
ATOM 4427 C C . VAL B 1 138 ? -42.459 -62.639 2.462 1.00 19.87 138 VAL B C 1
ATOM 4428 O O . VAL B 1 138 ? -42.645 -63.021 3.624 1.00 19.35 138 VAL B O 1
ATOM 4432 N N . TYR B 1 139 ? -41.271 -62.293 1.984 1.00 19.67 139 TYR B N 1
ATOM 4433 C CA . TYR B 1 139 ? -40.129 -62.069 2.857 1.00 19.25 139 TYR B CA 1
ATOM 4434 C C . TYR B 1 139 ? -39.528 -60.718 2.541 1.00 18.00 139 TYR B C 1
ATOM 4435 O O . TYR B 1 139 ? -39.794 -60.150 1.480 1.00 17.19 139 TYR B O 1
ATOM 4444 N N . GLU B 1 140 ? -38.769 -60.208 3.507 1.00 16.27 140 GLU B N 1
ATOM 4445 C CA . GLU B 1 140 ? -38.107 -58.903 3.480 1.00 15.07 140 GLU B CA 1
ATOM 4446 C C . GLU B 1 140 ? -38.330 -58.040 2.233 1.00 13.82 140 GLU B C 1
ATOM 4447 O O . GLU B 1 140 ? -39.213 -57.193 2.228 1.00 12.22 140 GLU B O 1
ATOM 4453 N N . ASN B 1 141 ? -37.551 -58.264 1.178 1.00 12.39 141 ASN B N 1
ATOM 4454 C CA . ASN B 1 141 ? -37.545 -57.346 0.043 1.00 12.60 141 ASN B CA 1
ATOM 4455 C C . ASN B 1 141 ? -38.828 -57.399 -0.797 1.00 11.96 141 ASN B C 1
ATOM 4456 O O . ASN B 1 141 ? -39.169 -56.424 -1.465 1.00 11.24 141 ASN B O 1
ATOM 4461 N N . VAL B 1 142 ? -39.535 -58.527 -0.745 1.00 11.50 142 VAL B N 1
ATOM 4462 C CA . VAL B 1 142 ? -40.844 -58.631 -1.401 1.00 12.02 142 VAL B CA 1
ATOM 4463 C C . VAL B 1 142 ? -41.821 -57.663 -0.699 1.00 11.44 142 VAL B C 1
ATOM 4464 O O . VAL B 1 142 ? -42.614 -56.972 -1.356 1.00 11.58 142 VAL B O 1
ATOM 4468 N N . ALA B 1 143 ? -41.725 -57.576 0.625 1.00 11.26 143 ALA B N 1
ATOM 4469 C CA . ALA B 1 143 ? -42.558 -56.640 1.413 1.00 11.89 143 ALA B CA 1
ATOM 4470 C C . ALA B 1 143 ? -42.183 -55.178 1.151 1.00 11.71 143 ALA B C 1
ATOM 4471 O O . ALA B 1 143 ? -43.049 -54.310 1.067 1.00 12.14 143 ALA B O 1
ATOM 4473 N N . GLN B 1 144 ? -40.890 -54.898 1.041 1.00 11.47 144 GLN B N 1
ATOM 4474 C CA . GLN B 1 144 ? -40.424 -53.554 0.660 1.00 11.48 144 GLN B CA 1
ATOM 4475 C C . GLN B 1 144 ? -40.987 -53.130 -0.696 1.00 11.64 144 GLN B C 1
ATOM 4476 O O . GLN B 1 144 ? -41.271 -51.956 -0.925 1.00 10.91 144 GLN B O 1
ATOM 4482 N N . CYS B 1 145 ? -41.112 -54.099 -1.599 1.00 11.73 145 CYS B N 1
ATOM 4483 C CA . CYS B 1 145 ? -41.685 -53.857 -2.923 1.00 11.89 145 CYS B CA 1
ATOM 4484 C C . CYS B 1 145 ? -43.205 -53.649 -2.852 1.00 12.15 145 CYS B C 1
ATOM 4485 O O . CYS B 1 145 ? -43.731 -52.724 -3.472 1.00 13.17 145 CYS B O 1
ATOM 4488 N N . SER B 1 146 ? -43.894 -54.485 -2.076 1.00 12.52 146 SER B N 1
ATOM 4489 C CA . SER B 1 146 ? -45.350 -54.431 -1.954 1.00 12.62 146 SER B CA 1
ATOM 4490 C C . SER B 1 146 ? -45.849 -53.178 -1.209 1.00 12.46 146 SER B C 1
ATOM 4491 O O . SER B 1 146 ? -46.986 -52.743 -1.423 1.00 12.13 146 SER B O 1
ATOM 4494 N N . GLY B 1 147 ? -45.004 -52.618 -0.340 1.00 12.30 147 GLY B N 1
ATOM 4495 C CA . GLY B 1 147 ? -45.395 -51.523 0.565 1.00 12.70 147 GLY B CA 1
ATOM 4496 C C . GLY B 1 147 ? -45.048 -50.124 0.099 1.00 12.45 147 GLY B C 1
ATOM 4497 O O . GLY B 1 147 ? -45.312 -49.141 0.802 1.00 13.25 147 GLY B O 1
ATOM 4498 N N . GLY B 1 148 ? -44.459 -50.013 -1.085 1.00 12.51 148 GLY B N 1
ATOM 4499 C CA . GLY B 1 148 ? -44.164 -48.711 -1.681 1.00 12.49 148 GLY B CA 1
ATOM 4500 C C . GLY B 1 148 ? -42.746 -48.201 -1.515 1.00 12.14 148 GLY B C 1
ATOM 4501 O O . GLY B 1 148 ? -42.364 -47.219 -2.161 1.00 13.18 148 GLY B O 1
ATOM 4502 N N . ALA B 1 149 ? -41.954 -48.845 -0.660 1.00 12.18 149 ALA B N 1
ATOM 4503 C CA . ALA B 1 149 ? -40.589 -48.395 -0.380 1.00 11.75 149 ALA B CA 1
ATOM 4504 C C . ALA B 1 149 ? -39.640 -48.537 -1.585 1.00 11.27 149 ALA B C 1
ATOM 4505 O O . ALA B 1 149 ? -38.912 -47.593 -1.922 1.00 11.02 149 ALA B O 1
ATOM 4507 N N . ALA B 1 150 ? -39.643 -49.702 -2.231 1.00 11.36 150 ALA B N 1
ATOM 4508 C CA . ALA B 1 150 ? -38.765 -49.930 -3.388 1.00 11.51 150 ALA B CA 1
ATOM 4509 C C . ALA B 1 150 ? -39.051 -48.922 -4.502 1.00 11.62 150 ALA B C 1
ATOM 4510 O O . ALA B 1 150 ? -38.126 -48.319 -5.071 1.00 12.02 150 ALA B O 1
ATOM 4512 N N . ALA B 1 151 ? -40.334 -48.685 -4.776 1.00 11.96 151 ALA B N 1
ATOM 4513 C CA . ALA B 1 151 ? -40.732 -47.748 -5.834 1.00 11.85 151 ALA B CA 1
ATOM 4514 C C . ALA B 1 151 ? -40.212 -46.316 -5.637 1.00 11.74 151 ALA B C 1
ATOM 4515 O O . ALA B 1 151 ? -40.015 -45.600 -6.607 1.00 11.57 151 ALA B O 1
ATOM 4517 N N . THR B 1 152 ? -40.013 -45.915 -4.386 1.00 11.25 152 THR B N 1
ATOM 4518 C CA . THR B 1 152 ? -39.661 -44.554 -4.031 1.00 12.35 152 THR B CA 1
ATOM 4519 C C . THR B 1 152 ? -38.263 -44.442 -3.423 1.00 12.25 152 THR B C 1
ATOM 4520 O O . THR B 1 152 ? -37.927 -43.432 -2.822 1.00 13.05 152 THR B O 1
ATOM 4524 N N . THR B 1 153 ? -37.458 -45.493 -3.570 1.00 12.67 153 THR B N 1
ATOM 4525 C CA . THR B 1 153 ? -36.099 -45.517 -3.034 1.00 12.57 153 THR B CA 1
ATOM 4526 C C . THR B 1 153 ? -35.138 -45.773 -4.191 1.00 13.05 153 THR B C 1
ATOM 4527 O O . THR B 1 153 ? -35.381 -46.644 -5.019 1.00 12.32 153 THR B O 1
ATOM 4531 N N . GLY B 1 154 ? -34.054 -45.002 -4.243 1.00 13.40 154 GLY B N 1
ATOM 4532 C CA . GLY B 1 154 ? -33.092 -45.091 -5.334 1.00 13.73 154 GLY B CA 1
ATOM 4533 C C . GLY B 1 154 ? -33.151 -43.860 -6.214 1.00 14.02 154 GLY B C 1
ATOM 4534 O O . GLY B 1 154 ? -33.530 -42.786 -5.755 1.00 13.43 154 GLY B O 1
ATOM 4535 N N . PHE B 1 155 ? -32.789 -44.024 -7.485 1.00 14.91 155 PHE B N 1
ATOM 4536 C CA . PHE B 1 155 ? -32.663 -42.906 -8.404 1.00 15.31 155 PHE B CA 1
ATOM 4537 C C . PHE B 1 155 ? -33.656 -42.995 -9.559 1.00 15.86 155 PHE B C 1
ATOM 4538 O O . PHE B 1 155 ? -34.075 -44.074 -9.940 1.00 15.70 155 PHE B O 1
ATOM 4546 N N . TRP B 1 156 ? -34.024 -41.834 -10.093 1.00 16.59 156 TRP B N 1
ATOM 4547 C CA . TRP B 1 156 ? -34.956 -41.709 -11.234 1.00 16.87 156 TRP B CA 1
ATOM 4548 C C . TRP B 1 156 ? -34.478 -42.446 -12.494 1.00 17.47 156 TRP B C 1
ATOM 4549 O O . TRP B 1 156 ? -35.290 -42.845 -13.336 1.00 17.41 156 TRP B O 1
ATOM 4560 N N . ASP B 1 157 ? -33.163 -42.597 -12.634 1.00 17.67 157 ASP B N 1
ATOM 4561 C CA . ASP B 1 157 ? -32.578 -43.282 -13.787 1.00 18.01 157 ASP B CA 1
ATOM 4562 C C . ASP B 1 157 ? -32.025 -44.676 -13.458 1.00 18.04 157 ASP B C 1
ATOM 4563 O O . ASP B 1 157 ? -31.246 -45.246 -14.233 1.00 18.20 157 ASP B O 1
ATOM 4568 N N . GLY B 1 158 ? -32.452 -45.235 -12.326 1.00 17.26 158 GLY B N 1
ATOM 4569 C CA . GLY B 1 158 ? -32.096 -46.591 -11.930 1.00 16.62 158 GLY B CA 1
ATOM 4570 C C . GLY B 1 158 ? -33.337 -47.370 -11.525 1.00 15.92 158 GLY B C 1
ATOM 4571 O O . GLY B 1 158 ? -34.455 -46.864 -11.651 1.00 16.25 158 GLY B O 1
ATOM 4572 N N . PRO B 1 159 ? -33.161 -48.610 -11.048 1.00 15.31 159 PRO B N 1
ATOM 4573 C CA . PRO B 1 159 ? -34.311 -49.416 -10.681 1.00 14.80 159 PRO B CA 1
ATOM 4574 C C . PRO B 1 159 ? -34.887 -49.073 -9.302 1.00 14.12 159 PRO B C 1
ATOM 4575 O O . PRO B 1 159 ? -34.221 -48.382 -8.504 1.00 13.66 159 PRO B O 1
ATOM 4579 N N . PRO B 1 160 ? -36.091 -49.613 -9.002 1.00 13.39 160 PRO B N 1
ATOM 4580 C CA . PRO B 1 160 ? -36.567 -49.635 -7.626 1.00 13.07 160 PRO B CA 1
ATOM 4581 C C . PRO B 1 160 ? -35.472 -50.267 -6.756 1.00 12.20 160 PRO B C 1
ATOM 4582 O O . PRO B 1 160 ? -34.803 -51.198 -7.205 1.00 11.86 160 PRO B O 1
ATOM 4586 N N . THR B 1 161 ? -35.273 -49.750 -5.551 1.00 11.89 161 THR B N 1
ATOM 4587 C CA . THR B 1 161 ? -34.132 -50.143 -4.737 1.00 12.18 161 THR B CA 1
ATOM 4588 C C . THR B 1 161 ? -34.539 -50.508 -3.320 1.00 12.07 161 THR B C 1
ATOM 4589 O O . THR B 1 161 ? -35.310 -49.797 -2.680 1.00 11.38 161 THR B O 1
ATOM 4593 N N . VAL B 1 162 ? -34.020 -51.634 -2.841 1.00 12.01 162 VAL B N 1
ATOM 4594 C CA . VAL B 1 162 ? -34.317 -52.101 -1.489 1.00 11.97 162 VAL B CA 1
ATOM 4595 C C . VAL B 1 162 ? -33.454 -51.334 -0.486 1.00 12.09 162 VAL B C 1
ATOM 4596 O O . VAL B 1 162 ? -32.349 -50.895 -0.804 1.00 12.31 162 VAL B O 1
ATOM 4600 N N . SER B 1 163 ? -34.001 -51.119 0.712 1.00 12.11 163 SER B N 1
ATOM 4601 C CA . SER B 1 163 ? -33.232 -50.590 1.832 1.00 12.19 163 SER B CA 1
ATOM 4602 C C . SER B 1 163 ? -32.415 -51.719 2.482 1.00 12.15 163 SER B C 1
ATOM 4603 O O . SER B 1 163 ? -32.912 -52.836 2.637 1.00 11.93 163 SER B O 1
ATOM 4606 N N . GLY B 1 164 ? -31.182 -51.413 2.875 1.00 12.24 164 GLY B N 1
ATOM 4607 C CA . GLY B 1 164 ? -30.387 -52.283 3.751 1.00 12.54 164 GLY B CA 1
ATOM 4608 C C . GLY B 1 164 ? -31.034 -52.533 5.106 1.00 12.74 164 GLY B C 1
ATOM 4609 O O . GLY B 1 164 ? -30.852 -53.603 5.697 1.00 13.95 164 GLY B O 1
ATOM 4610 N N . ALA B 1 165 ? -31.803 -51.559 5.595 1.00 12.71 165 ALA B N 1
ATOM 4611 C CA . ALA B 1 165 ? -32.624 -51.749 6.802 1.00 12.89 165 ALA B CA 1
ATOM 4612 C C . ALA B 1 165 ? -33.747 -52.745 6.532 1.00 12.44 165 ALA B C 1
ATOM 4613 O O . ALA B 1 165 ? -34.334 -52.775 5.431 1.00 12.99 165 ALA B O 1
ATOM 4615 N N . ALA B 1 166 ? -34.038 -53.559 7.540 1.00 12.41 166 ALA B N 1
ATOM 4616 C CA . ALA B 1 166 ? -35.058 -54.590 7.458 1.00 12.77 166 ALA B CA 1
ATOM 4617 C C . ALA B 1 166 ? -36.467 -53.999 7.610 1.00 13.21 166 ALA B C 1
ATOM 4618 O O . ALA B 1 166 ? -37.149 -54.207 8.617 1.00 12.56 166 ALA B O 1
ATOM 4620 N N . LEU B 1 167 ? -36.893 -53.277 6.575 1.00 13.55 167 LEU B N 1
ATOM 4621 C CA . LEU B 1 167 ? -38.224 -52.638 6.527 1.00 14.22 167 LEU B CA 1
ATOM 4622 C C . LEU B 1 167 ? -39.349 -53.646 6.498 1.00 14.45 167 LEU B C 1
ATOM 4623 O O . LEU B 1 167 ? -40.472 -53.363 6.942 1.00 14.28 167 LEU B O 1
ATOM 4628 N N . GLY B 1 168 ? -39.060 -54.813 5.922 1.00 14.52 168 GLY B N 1
ATOM 4629 C CA . GLY B 1 168 ? -40.011 -55.896 5.882 1.00 15.07 168 GLY B CA 1
ATOM 4630 C C . GLY B 1 168 ? -40.020 -56.683 7.172 1.00 15.19 168 GLY B C 1
ATOM 4631 O O . GLY B 1 168 ? -41.042 -56.753 7.828 1.00 17.58 168 GLY B O 1
ATOM 4632 N N . ASP B 1 169 ? -38.877 -57.244 7.560 1.00 14.74 169 ASP B N 1
ATOM 4633 C CA . ASP B 1 169 ? -38.836 -58.236 8.651 1.00 14.62 169 ASP B CA 1
ATOM 4634 C C . ASP B 1 169 ? -38.826 -57.618 10.065 1.00 13.82 169 ASP B C 1
ATOM 4635 O O . ASP B 1 169 ? -39.850 -57.616 10.752 1.00 13.56 169 ASP B O 1
ATOM 4640 N N . SER B 1 170 ? -37.688 -57.085 10.500 1.00 13.27 170 SER B N 1
ATOM 4641 C CA . SER B 1 170 ? -37.588 -56.534 11.858 1.00 13.15 170 SER B CA 1
ATOM 4642 C C . SER B 1 170 ? -38.626 -55.430 12.116 1.00 12.67 170 SER B C 1
ATOM 4643 O O . SER B 1 170 ? -39.204 -55.381 13.190 1.00 11.33 170 SER B O 1
ATOM 4646 N N . ASN B 1 171 ? -38.865 -54.570 11.122 1.00 12.33 171 ASN B N 1
ATOM 4647 C CA . ASN B 1 171 ? -39.888 -53.531 11.231 1.00 12.07 171 ASN B CA 1
ATOM 4648 C C . ASN B 1 171 ? -41.272 -54.133 11.533 1.00 11.88 171 ASN B C 1
ATOM 4649 O O . ASN B 1 171 ? -41.990 -53.641 12.405 1.00 11.81 171 ASN B O 1
ATOM 4654 N N . SER B 1 172 ? -41.643 -55.194 10.818 1.00 11.97 172 SER B N 1
ATOM 4655 C CA . SER B 1 172 ? -42.930 -55.873 11.048 1.00 12.07 172 SER B CA 1
ATOM 4656 C C . SER B 1 172 ? -42.951 -56.462 12.451 1.00 12.04 172 SER B C 1
ATOM 4657 O O . SER B 1 172 ? -43.975 -56.417 13.127 1.00 11.74 172 SER B O 1
ATOM 4660 N N . GLY B 1 173 ? -41.805 -56.989 12.888 1.00 12.25 173 GLY B N 1
ATOM 4661 C CA . GLY B 1 173 ? -41.650 -57.536 14.230 1.00 12.38 173 GLY B CA 1
ATOM 4662 C C . GLY B 1 173 ? -41.829 -56.498 15.314 1.00 12.74 173 GLY B C 1
ATOM 4663 O O . GLY B 1 173 ? -42.477 -56.758 16.331 1.00 12.77 173 GLY B O 1
ATOM 4664 N N . MET B 1 174 ? -41.271 -55.312 15.091 1.00 12.19 174 MET B N 1
ATOM 4665 C CA . MET B 1 174 ? -41.435 -54.205 16.035 1.00 12.13 174 MET B CA 1
ATOM 4666 C C . MET B 1 174 ? -42.874 -53.721 16.069 1.00 11.81 174 MET B C 1
ATOM 4667 O O . MET B 1 174 ? -43.415 -53.473 17.150 1.00 12.24 174 MET B O 1
ATOM 4672 N N . HIS B 1 175 ? -43.511 -53.656 14.901 1.00 11.82 175 HIS B N 1
ATOM 4673 C CA . HIS B 1 175 ? -44.936 -53.332 14.832 1.00 12.90 175 HIS B CA 1
ATOM 4674 C C . HIS B 1 175 ? -45.784 -54.356 15.567 1.00 13.22 175 HIS B C 1
ATOM 4675 O O . HIS B 1 175 ? -46.750 -53.994 16.232 1.00 13.56 175 HIS B O 1
ATOM 4682 N N . LEU B 1 176 ? -45.444 -55.633 15.426 1.00 13.46 176 LEU B N 1
ATOM 4683 C CA . LEU B 1 176 ? -46.173 -56.681 16.141 1.00 13.84 176 LEU B CA 1
ATOM 4684 C C . LEU B 1 176 ? -46.031 -56.526 17.653 1.00 13.99 176 LEU B C 1
ATOM 4685 O O . LEU B 1 176 ? -46.998 -56.726 18.395 1.00 13.10 176 LEU B O 1
ATOM 4690 N N . MET B 1 177 ? -44.843 -56.130 18.106 1.00 14.37 177 MET B N 1
ATOM 4691 C CA . MET B 1 177 ? -44.627 -55.853 19.522 1.00 14.74 177 MET B CA 1
ATOM 4692 C C . MET B 1 177 ? -45.560 -54.755 20.050 1.00 15.08 177 MET B C 1
ATOM 4693 O O . MET B 1 177 ? -46.101 -54.880 21.148 1.00 15.12 177 MET B O 1
ATOM 4698 N N . ILE B 1 178 ? -45.746 -53.684 19.282 1.00 14.93 178 ILE B N 1
ATOM 4699 C CA . ILE B 1 178 ? -46.741 -52.649 19.620 1.00 15.15 178 ILE B CA 1
ATOM 4700 C C . ILE B 1 178 ? -48.129 -53.279 19.773 1.00 14.96 178 ILE B C 1
ATOM 4701 O O . ILE B 1 178 ? -48.835 -52.990 20.737 1.00 15.21 178 ILE B O 1
ATOM 4706 N N . GLY B 1 179 ? -48.508 -54.147 18.833 1.00 15.50 179 GLY B N 1
ATOM 4707 C CA . GLY B 1 179 ? -49.821 -54.805 18.861 1.00 15.77 179 GLY B CA 1
ATOM 4708 C C . GLY B 1 179 ? -50.002 -55.708 20.070 1.00 16.26 179 GLY B C 1
ATOM 4709 O O . GLY B 1 179 ? -51.065 -55.730 20.689 1.00 16.50 179 GLY B O 1
ATOM 4710 N N . ILE B 1 180 ? -48.953 -56.449 20.406 1.00 16.14 180 ILE B N 1
ATOM 4711 C CA . ILE B 1 180 ? -48.964 -57.328 21.570 1.00 16.60 180 ILE B CA 1
ATOM 4712 C C . ILE B 1 180 ? -49.097 -56.523 22.875 1.00 17.12 180 ILE B C 1
ATOM 4713 O O . ILE B 1 180 ? -49.907 -56.870 23.744 1.00 16.72 180 ILE B O 1
ATOM 4718 N N . LEU B 1 181 ? -48.299 -55.464 23.012 1.00 17.47 181 LEU B N 1
ATOM 4719 C CA . LEU B 1 181 ? -48.350 -54.611 24.218 1.00 18.09 181 LEU B CA 1
ATOM 4720 C C . LEU B 1 181 ? -49.709 -53.913 24.352 1.00 18.59 181 LEU B C 1
ATOM 4721 O O . LEU B 1 181 ? -50.268 -53.818 25.452 1.00 18.53 181 LEU B O 1
ATOM 4726 N N . ALA B 1 182 ? -50.247 -53.462 23.222 1.00 18.93 182 ALA B N 1
ATOM 4727 C CA . ALA B 1 182 ? -51.590 -52.905 23.168 1.00 19.77 182 ALA B CA 1
ATOM 4728 C C . ALA B 1 182 ? -52.635 -53.931 23.639 1.00 20.22 182 ALA B C 1
ATOM 4729 O O . ALA B 1 182 ? -53.565 -53.585 24.372 1.00 20.96 182 ALA B O 1
ATOM 4731 N N . ALA B 1 183 ? -52.468 -55.186 23.222 1.00 20.71 183 ALA B N 1
ATOM 4732 C CA . ALA B 1 183 ? -53.356 -56.283 23.634 1.00 21.34 183 ALA B CA 1
ATOM 4733 C C . ALA B 1 183 ? -53.222 -56.585 25.125 1.00 21.62 183 ALA B C 1
ATOM 4734 O O . ALA B 1 183 ? -54.208 -56.917 25.778 1.00 21.27 183 ALA B O 1
ATOM 4736 N N . LEU B 1 184 ? -52.006 -56.471 25.654 1.00 22.42 184 LEU B N 1
ATOM 4737 C CA . LEU B 1 184 ? -51.783 -56.549 27.101 1.00 23.74 184 LEU B CA 1
ATOM 4738 C C . LEU B 1 184 ? -52.483 -55.410 27.852 1.00 24.86 184 LEU B C 1
ATOM 4739 O O . LEU B 1 184 ? -53.093 -55.651 28.899 1.00 24.49 184 LEU B O 1
ATOM 4744 N N . GLU B 1 185 ? -52.382 -54.184 27.323 1.00 25.79 185 GLU B N 1
ATOM 4745 C CA . GLU B 1 185 ? -53.066 -53.021 27.913 1.00 26.94 185 GLU B CA 1
ATOM 4746 C C . GLU B 1 185 ? -54.558 -53.254 28.051 1.00 27.53 185 GLU B C 1
ATOM 4747 O O . GLU B 1 185 ? -55.134 -52.997 29.107 1.00 28.36 185 GLU B O 1
ATOM 4753 N N . ILE B 1 186 ? -55.182 -53.732 26.983 1.00 28.15 186 ILE B N 1
ATOM 4754 C CA . ILE B 1 186 ? -56.624 -53.921 26.975 1.00 28.73 186 ILE B CA 1
ATOM 4755 C C . ILE B 1 186 ? -57.048 -55.111 27.851 1.00 29.00 186 ILE B C 1
ATOM 4756 O O . ILE B 1 186 ? -58.133 -55.089 28.433 1.00 29.15 186 ILE B O 1
ATOM 4761 N N . ARG B 1 187 ? -56.191 -56.126 27.960 1.00 29.16 187 ARG B N 1
ATOM 4762 C CA . ARG B 1 187 ? -56.476 -57.292 28.811 1.00 29.46 187 ARG B CA 1
ATOM 4763 C C . ARG B 1 187 ? -56.603 -56.939 30.297 1.00 29.93 187 ARG B C 1
ATOM 4764 O O . ARG B 1 187 ? -57.330 -57.613 31.029 1.00 29.79 187 ARG B O 1
ATOM 4772 N N . HIS B 1 188 ? -55.893 -55.903 30.739 1.00 30.34 188 HIS B N 1
ATOM 4773 C CA . HIS B 1 188 ? -56.041 -55.393 32.105 1.00 31.20 188 HIS B CA 1
ATOM 4774 C C . HIS B 1 188 ? -57.471 -54.903 32.350 1.00 31.81 188 HIS B C 1
ATOM 4775 O O . HIS B 1 188 ? -57.969 -54.966 33.471 1.00 32.02 188 HIS B O 1
ATOM 4782 N N . LYS B 1 189 ? -58.117 -54.415 31.294 1.00 32.70 189 LYS B N 1
ATOM 4783 C CA . LYS B 1 189 ? -59.500 -53.945 31.365 1.00 33.15 189 LYS B CA 1
ATOM 4784 C C . LYS B 1 189 ? -60.498 -55.090 31.195 1.00 33.14 189 LYS B C 1
ATOM 4785 O O . LYS B 1 189 ? -61.386 -55.277 32.033 1.00 33.34 189 LYS B O 1
ATOM 4791 N N . THR B 1 190 ? -60.336 -55.862 30.124 1.00 32.57 190 THR B N 1
ATOM 4792 C CA . THR B 1 190 ? -61.324 -56.870 29.743 1.00 32.43 190 THR B CA 1
ATOM 4793 C C . THR B 1 190 ? -61.128 -58.229 30.429 1.00 31.97 190 THR B C 1
ATOM 4794 O O . THR B 1 190 ? -62.072 -59.011 30.529 1.00 31.73 190 THR B O 1
ATOM 4798 N N . GLY B 1 191 ? -59.907 -58.513 30.880 1.00 31.65 191 GLY B N 1
ATOM 4799 C CA . GLY B 1 191 ? -59.552 -59.847 31.373 1.00 31.31 191 GLY B CA 1
ATOM 4800 C C . GLY B 1 191 ? -59.463 -60.904 30.275 1.00 30.99 191 GLY B C 1
ATOM 4801 O O . GLY B 1 191 ? -59.287 -62.084 30.568 1.00 30.99 191 GLY B O 1
ATOM 4802 N N . ARG B 1 192 ? -59.565 -60.481 29.014 1.00 30.56 192 ARG B N 1
ATOM 4803 C CA . ARG B 1 192 ? -59.556 -61.397 27.874 1.00 30.34 192 ARG B CA 1
ATOM 4804 C C . ARG B 1 192 ? -58.413 -61.074 26.913 1.00 29.72 192 ARG B C 1
ATOM 4805 O O . ARG B 1 192 ? -58.101 -59.903 26.677 1.00 29.46 192 ARG B O 1
ATOM 4813 N N . GLY B 1 193 ? -57.819 -62.122 26.344 1.00 28.94 193 GLY B N 1
ATOM 4814 C CA . GLY B 1 193 ? -56.815 -61.974 25.302 1.00 28.33 193 GLY B CA 1
ATOM 4815 C C . GLY B 1 193 ? -57.471 -61.668 23.966 1.00 27.88 193 GLY B C 1
ATOM 4816 O O . GLY B 1 193 ? -58.670 -61.881 23.790 1.00 28.18 193 GLY B O 1
ATOM 4817 N N . GLN B 1 194 ? -56.688 -61.151 23.025 1.00 26.75 194 GLN B N 1
ATOM 4818 C CA . GLN B 1 194 ? -57.180 -60.867 21.683 1.00 26.00 194 GLN B CA 1
ATOM 4819 C C . GLN B 1 194 ? -56.264 -61.484 20.635 1.00 24.88 194 GLN B C 1
ATOM 4820 O O . GLN B 1 194 ? -55.187 -61.985 20.954 1.00 23.81 194 GLN B O 1
ATOM 4826 N N . LYS B 1 195 ? -56.725 -61.452 19.390 1.00 23.92 195 LYS B N 1
ATOM 4827 C CA . LYS B 1 195 ? -55.910 -61.835 18.251 1.00 23.62 195 LYS B CA 1
ATOM 4828 C C . LYS B 1 195 ? -55.366 -60.543 17.643 1.00 22.30 195 LYS B C 1
ATOM 4829 O O . LYS B 1 195 ? -56.126 -59.613 17.403 1.00 21.77 195 LYS B O 1
ATOM 4835 N N . VAL B 1 196 ? -54.058 -60.481 17.417 1.00 20.76 196 VAL B N 1
ATOM 4836 C CA . VAL B 1 196 ? -53.445 -59.312 16.775 1.00 19.90 196 VAL B CA 1
ATOM 4837 C C . VAL B 1 196 ? -52.531 -59.784 15.642 1.00 18.86 196 VAL B C 1
ATOM 4838 O O . VAL B 1 196 ? -51.839 -60.789 15.785 1.00 18.80 196 VAL B O 1
ATOM 4842 N N . ALA B 1 197 ? -52.557 -59.081 14.511 1.00 17.29 197 ALA B N 1
ATOM 4843 C CA . ALA B 1 197 ? -51.751 -59.459 13.362 1.00 16.61 197 ALA B CA 1
ATOM 4844 C C . ALA B 1 197 ? -51.204 -58.215 12.683 1.00 15.86 197 ALA B C 1
ATOM 4845 O O . ALA B 1 197 ? -51.877 -57.189 12.621 1.00 15.85 197 ALA B O 1
ATOM 4847 N N . VAL B 1 198 ? -49.975 -58.323 12.189 1.00 14.91 198 VAL B N 1
ATOM 4848 C CA . VAL B 1 198 ? -49.347 -57.269 11.410 1.00 14.52 198 VAL B CA 1
ATOM 4849 C C . VAL B 1 198 ? -48.909 -57.873 10.089 1.00 14.21 198 VAL B C 1
ATOM 4850 O O . VAL B 1 198 ? -48.232 -58.911 10.074 1.00 14.54 198 VAL B O 1
ATOM 4854 N N . ALA B 1 199 ? -49.314 -57.243 8.991 1.00 13.83 199 ALA B N 1
ATOM 4855 C CA . ALA B 1 199 ? -48.864 -57.646 7.676 1.00 13.94 199 ALA B CA 1
ATOM 4856 C C . ALA B 1 199 ? -47.612 -56.850 7.362 1.00 13.68 199 ALA B C 1
ATOM 4857 O O . ALA B 1 199 ? -47.535 -55.655 7.634 1.00 11.88 199 ALA B O 1
ATOM 4859 N N . MET B 1 200 ? -46.634 -57.528 6.779 1.00 13.52 200 MET B N 1
ATOM 4860 C CA . MET B 1 200 ? -45.393 -56.881 6.370 1.00 14.40 200 MET B CA 1
ATOM 4861 C C . MET B 1 200 ? -45.645 -55.740 5.390 1.00 12.97 200 MET B C 1
ATOM 4862 O O . MET B 1 200 ? -44.987 -54.721 5.476 1.00 12.42 200 MET B O 1
ATOM 4867 N N . GLN B 1 201 ? -46.581 -55.896 4.452 1.00 12.78 201 GLN B N 1
ATOM 4868 C CA . GLN B 1 201 ? -46.937 -54.782 3.568 1.00 12.82 201 GLN B CA 1
ATOM 4869 C C . GLN B 1 201 ? -47.320 -53.532 4.368 1.00 12.49 201 GLN B C 1
ATOM 4870 O O . GLN B 1 201 ? -46.926 -52.425 4.016 1.00 12.13 201 GLN B O 1
ATOM 4876 N N . ASP B 1 202 ? -48.140 -53.731 5.396 1.00 12.18 202 ASP B N 1
ATOM 4877 C CA . ASP B 1 202 ? -48.699 -52.649 6.193 1.00 12.46 202 ASP B CA 1
ATOM 4878 C C . ASP B 1 202 ? -47.632 -51.963 7.075 1.00 12.49 202 ASP B C 1
ATOM 4879 O O . ASP B 1 202 ? -47.669 -50.732 7.264 1.00 12.95 202 ASP B O 1
ATOM 4884 N N . ALA B 1 203 ? -46.705 -52.755 7.614 1.00 11.74 203 ALA B N 1
ATOM 4885 C CA . ALA B 1 203 ? -45.590 -52.232 8.396 1.00 11.43 203 ALA B CA 1
ATOM 4886 C C . ALA B 1 203 ? -44.715 -51.347 7.515 1.00 11.17 203 ALA B C 1
ATOM 4887 O O . ALA B 1 203 ? -44.315 -50.272 7.913 1.00 11.38 203 ALA B O 1
ATOM 4889 N N . VAL B 1 204 ? -44.476 -51.793 6.291 1.00 11.07 204 VAL B N 1
ATOM 4890 C CA . VAL B 1 204 ? -43.740 -51.010 5.308 1.00 10.99 204 VAL B CA 1
ATOM 4891 C C . VAL B 1 204 ? -44.509 -49.738 4.931 1.00 11.14 204 VAL B C 1
ATOM 4892 O O . VAL B 1 204 ? -43.947 -48.641 4.973 1.00 10.52 204 VAL B O 1
ATOM 4896 N N . LEU B 1 205 ? -45.788 -49.871 4.588 1.00 11.58 205 LEU B N 1
ATOM 4897 C CA . LEU B 1 205 ? -46.577 -48.695 4.201 1.00 12.07 205 LEU B CA 1
ATOM 4898 C C . LEU B 1 205 ? -46.606 -47.645 5.317 1.00 11.92 205 LEU B C 1
ATOM 4899 O O . LEU B 1 205 ? -46.551 -46.444 5.047 1.00 11.40 205 LEU B O 1
ATOM 4904 N N . ASN B 1 206 ? -46.665 -48.099 6.560 1.00 12.06 206 ASN B N 1
ATOM 4905 C CA . ASN B 1 206 ? -46.649 -47.168 7.686 1.00 12.56 206 ASN B CA 1
ATOM 4906 C C . ASN B 1 206 ? -45.397 -46.284 7.672 1.00 12.70 206 ASN B C 1
ATOM 4907 O O . ASN B 1 206 ? -45.476 -45.082 7.921 1.00 13.12 206 ASN B O 1
ATOM 4912 N N . LEU B 1 207 ? -44.245 -46.869 7.341 1.00 12.55 207 LEU B N 1
ATOM 4913 C CA . LEU B 1 207 ? -43.010 -46.092 7.286 1.00 12.69 207 LEU B CA 1
ATOM 4914 C C . LEU B 1 207 ? -42.918 -45.236 6.020 1.00 12.03 207 LEU B C 1
ATOM 4915 O O . LEU B 1 207 ? -42.196 -44.254 5.991 1.00 12.39 207 LEU B O 1
ATOM 4920 N N . VAL B 1 208 ? -43.686 -45.573 4.989 1.00 12.78 208 VAL B N 1
ATOM 4921 C CA . VAL B 1 208 ? -43.711 -44.752 3.776 1.00 13.14 208 VAL B CA 1
ATOM 4922 C C . VAL B 1 208 ? -44.944 -43.822 3.701 1.00 13.06 208 VAL B C 1
ATOM 4923 O O . VAL B 1 208 ? -45.304 -43.337 2.633 1.00 12.83 208 VAL B O 1
ATOM 4927 N N . ARG B 1 209 ? -45.543 -43.549 4.859 1.00 13.43 209 ARG B N 1
ATOM 4928 C CA . ARG B 1 209 ? -46.643 -42.585 4.996 1.00 13.49 209 ARG B CA 1
ATOM 4929 C C . ARG B 1 209 ? -46.358 -41.287 4.219 1.00 13.44 209 ARG B C 1
ATOM 4930 O O . ARG B 1 209 ? -47.213 -40.802 3.503 1.00 12.38 209 ARG B O 1
ATOM 4938 N N . ILE B 1 210 ? -45.149 -40.752 4.359 1.00 13.44 210 ILE B N 1
ATOM 4939 C CA A ILE B 1 210 ? -44.758 -39.524 3.648 0.50 13.80 210 ILE B CA 1
ATOM 4940 C CA B ILE B 1 210 ? -44.735 -39.532 3.641 0.50 13.79 210 ILE B CA 1
ATOM 4941 C C . ILE B 1 210 ? -44.845 -39.631 2.119 1.00 13.76 210 ILE B C 1
ATOM 4942 O O . ILE B 1 210 ? -45.082 -38.634 1.445 1.00 13.94 210 ILE B O 1
ATOM 4951 N N . LYS B 1 211 ? -44.650 -40.828 1.566 1.00 13.51 211 LYS B N 1
ATOM 4952 C CA . LYS B 1 211 ? -44.760 -41.011 0.124 1.00 14.14 211 LYS B CA 1
ATOM 4953 C C . LYS B 1 211 ? -46.231 -41.067 -0.309 1.00 14.34 211 LYS B C 1
ATOM 4954 O O . LYS B 1 211 ? -46.539 -40.759 -1.446 1.00 14.27 211 LYS B O 1
ATOM 4960 N N . LEU B 1 212 ? -47.123 -41.468 0.594 1.00 14.81 212 LEU B N 1
ATOM 4961 C CA . LEU B 1 212 ? -48.566 -41.407 0.316 1.00 15.19 212 LEU B CA 1
ATOM 4962 C C . LEU B 1 212 ? -49.071 -39.951 0.422 1.00 15.67 212 LEU B C 1
ATOM 4963 O O . LEU B 1 212 ? -50.002 -39.558 -0.294 1.00 15.78 212 LEU B O 1
ATOM 4968 N N . ARG B 1 213 ? -48.458 -39.170 1.317 1.00 15.94 213 ARG B N 1
ATOM 4969 C CA . ARG B 1 213 ? -48.594 -37.709 1.328 1.00 15.96 213 ARG B CA 1
ATOM 4970 C C . ARG B 1 213 ? -48.237 -37.157 -0.046 1.00 15.88 213 ARG B C 1
ATOM 4971 O O . ARG B 1 213 ? -49.019 -36.423 -0.644 1.00 15.27 213 ARG B O 1
ATOM 4979 N N . ASP B 1 214 ? -47.067 -37.546 -0.548 1.00 15.37 214 ASP B N 1
ATOM 4980 C CA . ASP B 1 214 ? -46.578 -37.060 -1.834 1.00 15.39 214 ASP B CA 1
ATOM 4981 C C . ASP B 1 214 ? -47.465 -37.493 -3.011 1.00 14.94 214 ASP B C 1
ATOM 4982 O O . ASP B 1 214 ? -47.671 -36.720 -3.947 1.00 15.15 214 ASP B O 1
ATOM 4987 N N . GLN B 1 215 ? -47.991 -38.711 -2.971 1.00 14.79 215 GLN B N 1
ATOM 4988 C CA . GLN B 1 215 ? -48.849 -39.187 -4.055 1.00 15.03 215 GLN B CA 1
ATOM 4989 C C . GLN B 1 215 ? -50.110 -38.320 -4.173 1.00 15.58 215 GLN B C 1
ATOM 4990 O O . GLN B 1 215 ? -50.548 -37.993 -5.279 1.00 14.71 215 GLN B O 1
ATOM 4996 N N . GLN B 1 216 ? -50.671 -37.962 -3.028 1.00 15.76 216 GLN B N 1
ATOM 4997 C CA . GLN B 1 216 ? -51.845 -37.071 -2.984 1.00 16.09 216 GLN B CA 1
ATOM 4998 C C . GLN B 1 216 ? -51.489 -35.669 -3.456 1.00 16.16 216 GLN B C 1
ATOM 4999 O O . GLN B 1 216 ? -52.221 -35.084 -4.253 1.00 15.65 216 GLN B O 1
ATOM 5005 N N . ARG B 1 217 ? -50.351 -35.140 -3.008 1.00 16.58 217 ARG B N 1
ATOM 5006 C CA . ARG B 1 217 ? -49.888 -33.828 -3.465 1.00 16.79 217 ARG B CA 1
ATOM 5007 C C . ARG B 1 217 ? -49.716 -33.816 -4.973 1.00 17.46 217 ARG B C 1
ATOM 5008 O O . ARG B 1 217 ? -50.103 -32.852 -5.636 1.00 17.66 217 ARG B O 1
ATOM 5016 N N . LEU B 1 218 ? -49.135 -34.891 -5.500 1.00 17.60 218 LEU B N 1
ATOM 5017 C CA . LEU B 1 218 ? -48.882 -35.035 -6.920 1.00 17.91 218 LEU B CA 1
ATOM 5018 C C . LEU B 1 218 ? -50.185 -35.117 -7.718 1.00 18.07 218 LEU B C 1
ATOM 5019 O O . LEU B 1 218 ? -50.292 -34.529 -8.791 1.00 17.75 218 LEU B O 1
ATOM 5024 N N . GLU B 1 219 ? -51.160 -35.856 -7.203 1.00 18.64 219 GLU B N 1
ATOM 5025 C CA . GLU B 1 219 ? -52.454 -35.977 -7.871 1.00 19.67 219 GLU B CA 1
ATOM 5026 C C . GLU B 1 219 ? -53.230 -34.648 -7.840 1.00 19.86 219 GLU B C 1
ATOM 5027 O O . GLU B 1 219 ? -53.910 -34.296 -8.807 1.00 19.88 219 GLU B O 1
ATOM 5033 N N . ARG B 1 220 ? -53.108 -33.919 -6.735 1.00 19.82 220 ARG B N 1
ATOM 5034 C CA . ARG B 1 220 ? -53.839 -32.665 -6.547 1.00 20.05 220 ARG B CA 1
ATOM 5035 C C . ARG B 1 220 ? -53.223 -31.472 -7.259 1.00 20.64 220 ARG B C 1
ATOM 5036 O O . ARG B 1 220 ? -53.945 -30.536 -7.615 1.00 20.68 220 ARG B O 1
ATOM 5044 N N . THR B 1 221 ? -51.902 -31.483 -7.435 1.00 20.14 221 THR B N 1
ATOM 5045 C CA . THR B 1 221 ? -51.168 -30.297 -7.905 1.00 20.37 221 THR B CA 1
ATOM 5046 C C . THR B 1 221 ? -50.331 -30.500 -9.160 1.00 20.62 221 THR B C 1
ATOM 5047 O O . THR B 1 221 ? -49.907 -29.515 -9.769 1.00 20.60 221 THR B O 1
ATOM 5051 N N . GLY B 1 222 ? -50.065 -31.757 -9.529 1.00 20.65 222 GLY B N 1
ATOM 5052 C CA . GLY B 1 222 ? -49.224 -32.070 -10.683 1.00 20.94 222 GLY B CA 1
ATOM 5053 C C . GLY B 1 222 ? -47.720 -31.885 -10.507 1.00 21.20 222 GLY B C 1
ATOM 5054 O O . GLY B 1 222 ? -46.968 -31.994 -11.475 1.00 21.40 222 GLY B O 1
ATOM 5055 N N . ILE B 1 223 ? -47.266 -31.615 -9.285 1.00 21.21 223 ILE B N 1
ATOM 5056 C CA . ILE B 1 223 ? -45.852 -31.343 -9.047 1.00 21.41 223 ILE B CA 1
ATOM 5057 C C . ILE B 1 223 ? -45.467 -31.579 -7.588 1.00 21.06 223 ILE B C 1
ATOM 5058 O O . ILE B 1 223 ? -46.294 -31.438 -6.678 1.00 21.12 223 ILE B O 1
ATOM 5063 N N . LEU B 1 224 ? -44.209 -31.957 -7.386 1.00 20.74 224 LEU B N 1
ATOM 5064 C CA . LEU B 1 224 ? -43.600 -32.019 -6.061 1.00 20.68 224 LEU B CA 1
ATOM 5065 C C . LEU B 1 224 ? -42.353 -31.152 -6.148 1.00 20.64 224 LEU B C 1
ATOM 5066 O O . LEU B 1 224 ? -41.302 -31.586 -6.646 1.00 19.86 224 LEU B O 1
ATOM 5071 N N . ALA B 1 225 ? -42.483 -29.914 -5.672 1.00 20.72 225 ALA B N 1
ATOM 5072 C CA . ALA B 1 225 ? -41.502 -28.859 -5.944 1.00 21.36 225 ALA B CA 1
ATOM 5073 C C . ALA B 1 225 ? -40.147 -29.114 -5.295 1.00 21.45 225 ALA B C 1
ATOM 5074 O O . ALA B 1 225 ? -39.146 -28.599 -5.770 1.00 22.44 225 ALA B O 1
ATOM 5076 N N . GLU B 1 226 ? -40.125 -29.901 -4.220 1.00 21.48 226 GLU B N 1
ATOM 5077 C CA . GLU B 1 226 ? -38.882 -30.215 -3.503 1.00 21.38 226 GLU B CA 1
ATOM 5078 C C . GLU B 1 226 ? -38.106 -31.399 -4.115 1.00 21.26 226 GLU B C 1
ATOM 5079 O O . GLU B 1 226 ? -36.977 -31.665 -3.721 1.00 21.24 226 GLU B O 1
ATOM 5085 N N . TYR B 1 227 ? -38.713 -32.091 -5.079 1.00 21.26 227 TYR B N 1
ATOM 5086 C CA . TYR B 1 227 ? -38.080 -33.236 -5.746 1.00 21.37 227 TYR B CA 1
ATOM 5087 C C . TYR B 1 227 ? -37.086 -32.781 -6.826 1.00 21.81 227 TYR B C 1
ATOM 5088 O O . TYR B 1 227 ? -37.256 -31.707 -7.414 1.00 21.40 227 TYR B O 1
ATOM 5097 N N . PRO B 1 228 ? -36.037 -33.592 -7.086 1.00 22.92 228 PRO B N 1
ATOM 5098 C CA . PRO B 1 228 ? -35.074 -33.268 -8.149 1.00 23.46 228 PRO B CA 1
ATOM 5099 C C . PRO B 1 228 ? -35.699 -33.038 -9.528 1.00 24.10 228 PRO B C 1
ATOM 5100 O O . PRO B 1 228 ? -35.181 -32.239 -10.311 1.00 23.79 228 PRO B O 1
ATOM 5104 N N . GLN B 1 229 ? -36.800 -33.727 -9.812 1.00 24.76 229 GLN B N 1
ATOM 5105 C CA . GLN B 1 229 ? -37.468 -33.629 -11.118 1.00 26.02 229 GLN B CA 1
ATOM 5106 C C . GLN B 1 229 ? -38.151 -32.273 -11.348 1.00 27.12 229 GLN B C 1
ATOM 5107 O O . GLN B 1 229 ? -38.463 -31.923 -12.492 1.00 26.97 229 GLN B O 1
ATOM 5113 N N . ALA B 1 230 ? -38.378 -31.527 -10.268 1.00 28.62 230 ALA B N 1
ATOM 5114 C CA . ALA B 1 230 ? -38.951 -30.192 -10.347 1.00 30.50 230 ALA B CA 1
ATOM 5115 C C . ALA B 1 230 ? -37.912 -29.114 -10.681 1.00 32.23 230 ALA B C 1
ATOM 5116 O O . ALA B 1 230 ? -38.294 -27.975 -10.943 1.00 32.20 230 ALA B O 1
ATOM 5118 N N . GLN B 1 231 ? -36.617 -29.450 -10.649 1.00 34.41 231 GLN B N 1
ATOM 5119 C CA . GLN B 1 231 ? -35.584 -28.556 -11.181 1.00 35.95 231 GLN B CA 1
ATOM 5120 C C . GLN B 1 231 ? -35.547 -28.749 -12.691 1.00 37.66 231 GLN B C 1
ATOM 5121 O O . GLN B 1 231 ? -35.217 -29.838 -13.157 1.00 37.91 231 GLN B O 1
ATOM 5127 N N . PRO B 1 232 ? -35.903 -27.706 -13.469 1.00 39.76 232 PRO B N 1
ATOM 5128 C CA . PRO B 1 232 ? -35.911 -27.908 -14.923 1.00 40.97 232 PRO B CA 1
ATOM 5129 C C . PRO B 1 232 ? -34.539 -28.298 -15.478 1.00 42.38 232 PRO B C 1
ATOM 5130 O O . PRO B 1 232 ? -33.515 -27.775 -15.028 1.00 42.52 232 PRO B O 1
ATOM 5134 N N . ASN B 1 233 ? -34.537 -29.245 -16.414 1.00 44.06 233 ASN B N 1
ATOM 5135 C CA . ASN B 1 233 ? -33.324 -29.676 -17.123 1.00 45.31 233 ASN B CA 1
ATOM 5136 C C . ASN B 1 233 ? -32.221 -30.297 -16.250 1.00 46.46 233 ASN B C 1
ATOM 5137 O O . ASN B 1 233 ? -31.048 -30.255 -16.629 1.00 46.77 233 ASN B O 1
ATOM 5142 N N . PHE B 1 234 ? -32.583 -30.878 -15.103 1.00 47.74 234 PHE B N 1
ATOM 5143 C CA . PHE B 1 234 ? -31.584 -31.495 -14.213 1.00 48.46 234 PHE B CA 1
ATOM 5144 C C . PHE B 1 234 ? -31.574 -33.020 -14.310 1.00 49.41 234 PHE B C 1
ATOM 5145 O O . PHE B 1 234 ? -30.565 -33.617 -14.687 1.00 49.54 234 PHE B O 1
ATOM 5153 N N . ALA B 1 235 ? -32.686 -33.643 -13.932 1.00 50.31 235 ALA B N 1
ATOM 5154 C CA . ALA B 1 235 ? -32.803 -35.090 -13.989 1.00 51.02 235 ALA B CA 1
ATOM 5155 C C . ALA B 1 235 ? -33.006 -35.481 -15.442 1.00 51.88 235 ALA B C 1
ATOM 5156 O O . ALA B 1 235 ? -33.758 -34.828 -16.166 1.00 52.10 235 ALA B O 1
ATOM 5158 N N . PHE B 1 236 ? -32.317 -36.530 -15.875 1.00 52.82 236 PHE B N 1
ATOM 5159 C CA . PHE B 1 236 ? -32.397 -36.970 -17.260 1.00 53.37 236 PHE B CA 1
ATOM 5160 C C . PHE B 1 236 ? -32.823 -38.421 -17.353 1.00 53.93 236 PHE B C 1
ATOM 5161 O O . PHE B 1 236 ? -32.626 -39.203 -16.419 1.00 53.91 236 PHE B O 1
ATOM 5169 N N . ASP B 1 237 ? -33.402 -38.765 -18.498 1.00 54.63 237 ASP B N 1
ATOM 5170 C CA . ASP B 1 237 ? -34.059 -40.056 -18.691 1.00 55.14 237 ASP B CA 1
ATOM 5171 C C . ASP B 1 237 ? -33.145 -41.090 -19.385 1.00 55.59 237 ASP B C 1
ATOM 5172 O O . ASP B 1 237 ? -31.914 -41.013 -19.271 1.00 55.43 237 ASP B O 1
ATOM 5177 N N . ARG B 1 238 ? -33.757 -42.058 -20.076 1.00 56.10 238 ARG B N 1
ATOM 5178 C CA . ARG B 1 238 ? -33.043 -43.196 -20.673 1.00 56.12 238 ARG B CA 1
ATOM 5179 C C . ARG B 1 238 ? -32.220 -42.806 -21.903 1.00 56.14 238 ARG B C 1
ATOM 5180 O O . ARG B 1 238 ? -31.126 -43.336 -22.110 1.00 56.44 238 ARG B O 1
ATOM 5188 N N . ASP B 1 239 ? -32.754 -41.893 -22.712 1.00 55.95 239 ASP B N 1
ATOM 5189 C CA . ASP B 1 239 ? -32.040 -41.368 -23.883 1.00 55.71 239 ASP B CA 1
ATOM 5190 C C . ASP B 1 239 ? -31.242 -40.091 -23.573 1.00 55.45 239 ASP B C 1
ATOM 5191 O O . ASP B 1 239 ? -30.330 -39.732 -24.325 1.00 55.56 239 ASP B O 1
ATOM 5196 N N . GLY B 1 240 ? -31.598 -39.408 -22.481 1.00 54.95 240 GLY B N 1
ATOM 5197 C CA . GLY B 1 240 ? -30.847 -38.241 -21.992 1.00 54.31 240 GLY B CA 1
ATOM 5198 C C . GLY B 1 240 ? -31.563 -36.898 -22.084 1.00 53.86 240 GLY B C 1
ATOM 5199 O O . GLY B 1 240 ? -30.909 -35.862 -22.250 1.00 54.11 240 GLY B O 1
ATOM 5200 N N . ASN B 1 241 ? -32.893 -36.903 -21.964 1.00 53.03 241 ASN B N 1
ATOM 5201 C CA . ASN B 1 241 ? -33.693 -35.667 -22.005 1.00 52.18 241 ASN B CA 1
ATOM 5202 C C . ASN B 1 241 ? -34.165 -35.205 -20.618 1.00 51.38 241 ASN B C 1
ATOM 5203 O O . ASN B 1 241 ? -34.302 -36.029 -19.707 1.00 51.59 241 ASN B O 1
ATOM 5208 N N . PRO B 1 242 ? -34.417 -33.885 -20.455 1.00 50.04 242 PRO B N 1
ATOM 5209 C CA . PRO B 1 242 ? -34.844 -33.291 -19.179 1.00 48.75 242 PRO B CA 1
ATOM 5210 C C . PRO B 1 242 ? -36.086 -33.942 -18.571 1.00 47.51 242 PRO B C 1
ATOM 5211 O O . PRO B 1 242 ? -37.078 -34.156 -19.275 1.00 47.61 242 PRO B O 1
ATOM 5215 N N . LEU B 1 243 ? -36.022 -34.252 -17.275 1.00 45.76 243 LEU B N 1
ATOM 5216 C CA . LEU B 1 243 ? -37.177 -34.778 -16.548 1.00 44.18 243 LEU B CA 1
ATOM 5217 C C . LEU B 1 243 ? -38.014 -33.638 -15.975 1.00 42.56 243 LEU B C 1
ATOM 5218 O O . LEU B 1 243 ? -37.500 -32.566 -15.632 1.00 42.23 243 LEU B O 1
ATOM 5223 N N . SER B 1 244 ? -39.312 -33.895 -15.878 1.00 40.47 244 SER B N 1
ATOM 5224 C CA . SER B 1 244 ? -40.245 -32.963 -15.279 1.00 38.87 244 SER B CA 1
ATOM 5225 C C . SER B 1 244 ? -41.446 -33.749 -14.803 1.00 37.24 244 SER B C 1
ATOM 5226 O O . SER B 1 244 ? -41.655 -34.887 -15.228 1.00 36.90 244 SER B O 1
ATOM 5229 N N . PHE B 1 245 ? -42.248 -33.125 -13.949 1.00 35.08 245 PHE B N 1
ATOM 5230 C CA . PHE B 1 245 ? -43.474 -33.748 -13.454 1.00 34.35 245 PHE B CA 1
ATOM 5231 C C . PHE B 1 245 ? -44.630 -33.729 -14.475 1.00 33.61 245 PHE B C 1
ATOM 5232 O O . PHE B 1 245 ? -45.699 -34.266 -14.198 1.00 33.34 245 PHE B O 1
ATOM 5240 N N . ASP B 1 246 ? -44.400 -33.129 -15.650 1.00 33.20 246 ASP B N 1
ATOM 5241 C CA . ASP B 1 246 ? -45.371 -33.140 -16.762 1.00 32.74 246 ASP B CA 1
ATOM 5242 C C . ASP B 1 246 ? -45.967 -34.520 -16.997 1.00 31.99 246 ASP B C 1
ATOM 5243 O O . ASP B 1 246 ? -47.183 -34.661 -17.170 1.00 32.34 246 ASP B O 1
ATOM 5248 N N . ASN B 1 247 ? -45.093 -35.524 -17.013 1.00 30.53 247 ASN B N 1
ATOM 5249 C CA . ASN B 1 247 ? -45.459 -36.898 -17.348 1.00 29.65 247 ASN B CA 1
ATOM 5250 C C . ASN B 1 247 ? -45.332 -37.892 -16.180 1.00 28.12 247 ASN B C 1
ATOM 5251 O O . ASN B 1 247 ? -45.383 -39.102 -16.400 1.00 28.51 247 ASN B O 1
ATOM 5256 N N . ILE B 1 248 ? -45.177 -37.385 -14.956 1.00 25.76 248 ILE B N 1
ATOM 5257 C CA . ILE B 1 248 ? -45.046 -38.230 -13.762 1.00 24.45 248 ILE B CA 1
ATOM 5258 C C . ILE B 1 248 ? -46.364 -38.211 -13.004 1.00 23.18 248 ILE B C 1
ATOM 5259 O O . ILE B 1 248 ? -46.804 -37.151 -12.561 1.00 22.91 248 ILE B O 1
ATOM 5264 N N . THR B 1 249 ? -46.990 -39.377 -12.870 1.00 21.23 249 THR B N 1
ATOM 5265 C CA . THR B 1 249 ? -48.281 -39.506 -12.187 1.00 20.70 249 THR B CA 1
ATOM 5266 C C . THR B 1 249 ? -48.200 -40.320 -10.893 1.00 19.33 249 THR B C 1
ATOM 5267 O O . THR B 1 249 ? -49.178 -40.390 -10.137 1.00 19.13 249 THR B O 1
ATOM 5271 N N . SER B 1 250 ? -47.046 -40.939 -10.643 1.00 17.50 250 SER B N 1
ATOM 5272 C CA . SER B 1 250 ? -46.810 -41.688 -9.399 1.00 16.63 250 SER B CA 1
ATOM 5273 C C . SER B 1 250 ? -45.471 -41.244 -8.801 1.00 15.80 250 SER B C 1
ATOM 5274 O O . SER B 1 250 ? -44.526 -40.955 -9.538 1.00 14.73 250 SER B O 1
ATOM 5277 N N . VAL B 1 251 ? -45.422 -41.150 -7.472 1.00 14.79 251 VAL B N 1
ATOM 5278 C CA . VAL B 1 251 ? -44.253 -40.635 -6.765 1.00 14.58 251 VAL B CA 1
ATOM 5279 C C . VAL B 1 251 ? -42.996 -41.305 -7.308 1.00 14.25 251 VAL B C 1
ATOM 5280 O O . VAL B 1 251 ? -42.888 -42.530 -7.238 1.00 14.47 251 VAL B O 1
ATOM 5284 N N . PRO B 1 252 ? -42.056 -40.505 -7.841 1.00 13.95 252 PRO B N 1
ATOM 5285 C CA . PRO B 1 252 ? -40.838 -41.060 -8.408 1.00 14.55 252 PRO B CA 1
ATOM 5286 C C . PRO B 1 252 ? -39.717 -41.211 -7.376 1.00 14.30 252 PRO B C 1
ATOM 5287 O O . PRO B 1 252 ? -39.828 -40.759 -6.237 1.00 14.43 252 PRO B O 1
ATOM 5291 N N . ARG B 1 253 ? -38.650 -41.866 -7.796 1.00 14.53 253 ARG B N 1
ATOM 5292 C CA . ARG B 1 253 ? -37.429 -41.941 -7.019 1.00 14.17 253 ARG B CA 1
ATOM 5293 C C . ARG B 1 253 ? -36.712 -40.591 -7.061 1.00 14.36 253 ARG B C 1
ATOM 5294 O O . ARG B 1 253 ? -36.547 -39.991 -8.129 1.00 13.84 253 ARG B O 1
ATOM 5302 N N . GLY B 1 254 ? -36.315 -40.100 -5.890 1.00 14.62 254 GLY B N 1
ATOM 5303 C CA . GLY B 1 254 ? -35.652 -38.796 -5.778 1.00 15.46 254 GLY B CA 1
ATOM 5304 C C . GLY B 1 254 ? -34.178 -38.817 -5.411 1.00 15.65 254 GLY B C 1
ATOM 5305 O O . GLY B 1 254 ? -33.638 -37.790 -4.981 1.00 16.07 254 GLY B O 1
ATOM 5306 N N . GLY B 1 255 ? -33.507 -39.953 -5.603 1.00 15.89 255 GLY B N 1
ATOM 5307 C CA . GLY B 1 255 ? -32.102 -40.077 -5.213 1.00 15.98 255 GLY B CA 1
ATOM 5308 C C . GLY B 1 255 ? -31.891 -39.772 -3.737 1.00 16.30 255 GLY B C 1
ATOM 5309 O O . GLY B 1 255 ? -32.552 -40.348 -2.877 1.00 16.36 255 GLY B O 1
ATOM 5310 N N . ASN B 1 256 ? -30.993 -38.836 -3.441 1.00 16.38 256 ASN B N 1
ATOM 5311 C CA . ASN B 1 256 ? -30.685 -38.499 -2.048 1.00 17.03 256 ASN B CA 1
ATOM 5312 C C . ASN B 1 256 ? -31.367 -37.235 -1.514 1.00 17.35 256 ASN B C 1
ATOM 5313 O O . ASN B 1 256 ? -30.892 -36.583 -0.586 1.00 17.25 256 ASN B O 1
ATOM 5318 N N . ALA B 1 257 ? -32.542 -36.943 -2.066 1.00 18.26 257 ALA B N 1
ATOM 5319 C CA . ALA B 1 257 ? -33.350 -35.797 -1.633 1.00 18.96 257 ALA B CA 1
ATOM 5320 C C . ALA B 1 257 ? -33.875 -35.963 -0.204 1.00 19.87 257 ALA B C 1
ATOM 5321 O O . ALA B 1 257 ? -33.857 -37.062 0.364 1.00 19.45 257 ALA B O 1
ATOM 5323 N N . GLY B 1 258 ? -34.354 -34.858 0.366 1.00 21.09 258 GLY B N 1
ATOM 5324 C CA . GLY B 1 258 ? -34.692 -34.775 1.792 1.00 21.74 258 GLY B CA 1
ATOM 5325 C C . GLY B 1 258 ? -35.814 -35.627 2.364 1.00 22.65 258 GLY B C 1
ATOM 5326 O O . GLY B 1 258 ? -35.828 -35.895 3.567 1.00 22.07 258 GLY B O 1
ATOM 5327 N N . GLY B 1 259 ? -36.779 -36.029 1.533 1.00 23.82 259 GLY B N 1
ATOM 5328 C CA . GLY B 1 259 ? -37.910 -36.832 2.009 1.00 24.75 259 GLY B CA 1
ATOM 5329 C C . GLY B 1 259 ? -38.787 -36.063 2.985 1.00 25.79 259 GLY B C 1
ATOM 5330 O O . GLY B 1 259 ? -39.245 -34.974 2.663 1.00 26.33 259 GLY B O 1
ATOM 5331 N N . GLY B 1 260 ? -38.993 -36.613 4.185 1.00 26.73 260 GLY B N 1
ATOM 5332 C CA . GLY B 1 260 ? -39.690 -35.904 5.271 1.00 27.29 260 GLY B CA 1
ATOM 5333 C C . GLY B 1 260 ? -38.902 -34.756 5.900 1.00 28.14 260 GLY B C 1
ATOM 5334 O O . GLY B 1 260 ? -39.471 -33.922 6.618 1.00 28.35 260 GLY B O 1
ATOM 5335 N N . GLY B 1 261 ? -37.594 -34.715 5.659 1.00 28.45 261 GLY B N 1
ATOM 5336 C CA . GLY B 1 261 ? -36.771 -33.597 6.099 1.00 28.93 261 GLY B CA 1
ATOM 5337 C C . GLY B 1 261 ? -36.802 -32.481 5.067 1.00 29.37 261 GLY B C 1
ATOM 5338 O O . GLY B 1 261 ? -37.375 -32.631 3.987 1.00 29.25 261 GLY B O 1
ATOM 5339 N N . GLN B 1 262 ? -36.172 -31.357 5.396 1.00 29.98 262 GLN B N 1
ATOM 5340 C CA . GLN B 1 262 ? -36.020 -30.264 4.437 1.00 29.99 262 GLN B CA 1
ATOM 5341 C C . GLN B 1 262 ? -35.026 -30.690 3.351 1.00 29.73 262 GLN B C 1
ATOM 5342 O O . GLN B 1 262 ? -34.388 -31.752 3.476 1.00 29.46 262 GLN B O 1
ATOM 5348 N N . PRO B 1 263 ? -34.902 -29.887 2.273 1.00 28.80 263 PRO B N 1
ATOM 5349 C CA . PRO B 1 263 ? -34.045 -30.288 1.162 1.00 28.18 263 PRO B CA 1
ATOM 5350 C C . PRO B 1 263 ? -32.609 -30.587 1.580 1.00 27.63 263 PRO B C 1
ATOM 5351 O O . PRO B 1 263 ? -32.007 -29.827 2.341 1.00 27.84 263 PRO B O 1
ATOM 5355 N N . GLY B 1 264 ? -32.083 -31.697 1.078 1.00 26.39 264 GLY B N 1
ATOM 5356 C CA . GLY B 1 264 ? -30.702 -32.087 1.340 1.00 25.31 264 GLY B CA 1
ATOM 5357 C C . G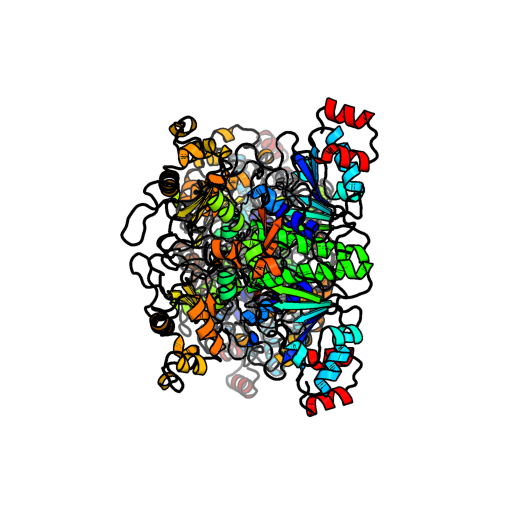LY B 1 264 ? -30.156 -32.967 0.231 1.00 24.21 264 GLY B C 1
ATOM 5358 O O . GLY B 1 264 ? -30.851 -33.268 -0.750 1.00 23.36 264 GLY B O 1
ATOM 5359 N N . TRP B 1 265 ? -28.899 -33.368 0.392 1.00 22.96 265 TRP B N 1
ATOM 5360 C CA . TRP B 1 265 ? -28.260 -34.279 -0.538 1.00 22.53 265 TRP B CA 1
ATOM 5361 C C . TRP B 1 265 ? -27.054 -34.966 0.116 1.00 21.85 265 TRP B C 1
ATOM 5362 O O . TRP B 1 265 ? -26.562 -34.516 1.151 1.00 21.04 265 TRP B O 1
ATOM 5373 N N . MET B 1 266 ? -26.605 -36.054 -0.503 1.00 21.28 266 MET B N 1
ATOM 5374 C CA . MET B 1 266 ? -25.463 -36.834 -0.025 1.00 21.79 266 MET B CA 1
ATOM 5375 C C . MET B 1 266 ? -24.237 -36.318 -0.741 1.00 21.65 266 MET B C 1
ATOM 5376 O O . MET B 1 266 ? -24.127 -36.441 -1.965 1.00 21.23 266 MET B O 1
ATOM 5381 N N . LEU B 1 267 ? -23.308 -35.764 0.030 1.00 22.60 267 LEU B N 1
ATOM 5382 C CA . LEU B 1 267 ? -22.152 -35.068 -0.524 1.00 23.45 267 LEU B CA 1
ATOM 5383 C C . LEU B 1 267 ? -20.843 -35.781 -0.187 1.00 24.06 267 LEU B C 1
ATOM 5384 O O . LEU B 1 267 ? -20.591 -36.127 0.967 1.00 23.38 267 LEU B O 1
ATOM 5389 N N . LYS B 1 268 ? -20.026 -35.982 -1.217 1.00 24.91 268 LYS B N 1
ATOM 5390 C CA . LYS B 1 268 ? -18.739 -36.654 -1.092 1.00 26.07 268 LYS B CA 1
ATOM 5391 C C . LYS B 1 268 ? -17.799 -35.901 -0.159 1.00 26.60 268 LYS B C 1
ATOM 5392 O O . LYS B 1 268 ? -17.800 -34.672 -0.114 1.00 26.92 268 LYS B O 1
ATOM 5398 N N . CYS B 1 269 ? -16.998 -36.656 0.578 1.00 27.23 269 CYS B N 1
ATOM 5399 C CA . CYS B 1 269 ? -15.940 -36.101 1.404 1.00 27.81 269 CYS B CA 1
ATOM 5400 C C . CYS B 1 269 ? -14.637 -36.715 0.946 1.00 28.39 269 CYS B C 1
ATOM 5401 O O . CYS B 1 269 ? -14.637 -37.563 0.049 1.00 28.17 269 CYS B O 1
ATOM 5404 N N . LYS B 1 270 ? -13.529 -36.284 1.545 1.00 29.58 270 LYS B N 1
ATOM 5405 C CA . LYS B 1 270 ? -12.201 -36.765 1.152 1.00 29.94 270 LYS B CA 1
ATOM 5406 C C . LYS B 1 270 ? -12.110 -38.294 1.203 1.00 30.10 270 LYS B C 1
ATOM 5407 O O . LYS B 1 270 ? -12.484 -38.913 2.198 1.00 30.53 270 LYS B O 1
ATOM 5413 N N . GLY B 1 271 ? -11.607 -38.888 0.127 1.00 30.21 271 GLY B N 1
ATOM 5414 C CA . GLY B 1 271 ? -11.394 -40.330 0.065 1.00 30.27 271 GLY B CA 1
ATOM 5415 C C . GLY B 1 271 ? -12.545 -41.122 -0.537 1.00 30.20 271 GLY B C 1
ATOM 5416 O O . GLY B 1 271 ? -12.450 -42.339 -0.667 1.00 30.08 271 GLY B O 1
ATOM 5417 N N . TRP B 1 272 ? -13.622 -40.442 -0.926 1.00 30.20 272 TRP B N 1
ATOM 5418 C CA . TRP B 1 272 ? -14.807 -41.123 -1.471 1.00 30.41 272 TRP B CA 1
ATOM 5419 C C . TRP B 1 272 ? -14.492 -42.128 -2.588 1.00 30.37 272 TRP B C 1
ATOM 5420 O O . TRP B 1 272 ? -15.190 -43.128 -2.734 1.00 30.30 272 TRP B O 1
ATOM 5431 N N . GLU B 1 273 ? -13.441 -41.865 -3.370 1.00 30.56 273 GLU B N 1
ATOM 5432 C CA . GLU B 1 273 ? -13.039 -42.766 -4.461 1.00 30.31 273 GLU B CA 1
ATOM 5433 C C . GLU B 1 273 ? -12.706 -44.186 -3.987 1.00 29.88 273 GLU B C 1
ATOM 5434 O O . GLU B 1 273 ? -12.988 -45.163 -4.688 1.00 30.32 273 GLU B O 1
ATOM 5440 N N . THR B 1 274 ? -12.120 -44.295 -2.794 1.00 29.08 274 THR B N 1
ATOM 5441 C CA . THR B 1 274 ? -11.677 -45.578 -2.250 1.00 28.15 274 THR B CA 1
ATOM 5442 C C . THR B 1 274 ? -12.383 -45.982 -0.948 1.00 26.90 274 THR B C 1
ATOM 5443 O O . THR B 1 274 ? -12.150 -47.075 -0.439 1.00 27.78 274 THR B O 1
ATOM 5447 N N . ASP B 1 275 ? -13.234 -45.107 -0.418 1.00 24.95 275 ASP B N 1
ATOM 5448 C CA . ASP B 1 275 ? -14.003 -45.381 0.792 1.00 23.75 275 ASP B CA 1
ATOM 5449 C C . ASP B 1 275 ? -15.468 -45.102 0.461 1.00 22.37 275 ASP B C 1
ATOM 5450 O O . ASP B 1 275 ? -15.880 -43.949 0.365 1.00 22.01 275 ASP B O 1
ATOM 5455 N N . ALA B 1 276 ? -16.247 -46.165 0.303 1.00 20.78 276 ALA B N 1
ATOM 5456 C CA . ALA B 1 276 ? -17.638 -46.054 -0.114 1.00 20.02 276 ALA B CA 1
ATOM 5457 C C . ALA B 1 276 ? -18.506 -45.258 0.869 1.00 19.10 276 ALA B C 1
ATOM 5458 O O . ALA B 1 276 ? -19.601 -44.855 0.518 1.00 18.55 276 ALA B O 1
ATOM 5460 N N . ASP B 1 277 ? -18.030 -45.041 2.094 1.00 18.23 277 ASP B N 1
ATOM 5461 C CA . ASP B 1 277 ? -18.826 -44.345 3.109 1.00 18.26 277 ASP B CA 1
ATOM 5462 C C . ASP B 1 277 ? -18.284 -42.971 3.497 1.00 17.96 277 ASP B C 1
ATOM 5463 O O . ASP B 1 277 ? -18.705 -42.407 4.497 1.00 17.29 277 ASP B O 1
ATOM 5468 N N . SER B 1 278 ? -17.390 -42.410 2.684 1.00 18.05 278 SER B N 1
ATOM 5469 C CA . SER B 1 278 ? -16.854 -41.079 2.954 1.00 18.53 278 SER B CA 1
ATOM 5470 C C . SER B 1 278 ? -17.767 -39.999 2.376 1.00 18.36 278 SER B C 1
ATOM 5471 O O . SER B 1 278 ? -17.463 -39.383 1.351 1.00 18.69 278 SER B O 1
ATOM 5474 N N . TYR B 1 279 ? -18.898 -39.806 3.052 1.00 18.41 279 TYR B N 1
ATOM 5475 C CA . TYR B 1 279 ? -19.937 -38.867 2.661 1.00 18.62 279 TYR B CA 1
ATOM 5476 C C . TYR B 1 279 ? -20.559 -38.251 3.906 1.00 18.92 279 TYR B C 1
ATOM 5477 O O . TYR B 1 279 ? -20.484 -38.813 5.003 1.00 19.02 279 TYR B O 1
ATOM 5486 N N . VAL B 1 280 ? -21.160 -37.082 3.728 1.00 19.18 280 VAL B N 1
ATOM 5487 C CA . VAL B 1 280 ? -22.043 -36.506 4.724 1.00 19.95 280 VAL B CA 1
ATOM 5488 C C . VAL B 1 280 ? -23.395 -36.259 4.064 1.00 20.47 280 VAL B C 1
ATOM 5489 O O . VAL B 1 280 ? -23.484 -36.136 2.842 1.00 20.54 280 VAL B O 1
ATOM 5493 N N . TYR B 1 281 ? -24.439 -36.198 4.875 1.00 21.43 281 TYR B N 1
ATOM 5494 C CA . TYR B 1 281 ? -25.712 -35.677 4.417 1.00 22.35 281 TYR B CA 1
ATOM 5495 C C . TYR B 1 281 ? -25.818 -34.215 4.862 1.00 23.59 281 TYR B C 1
ATOM 5496 O O . TYR B 1 281 ? -25.670 -33.912 6.048 1.00 23.10 281 TYR B O 1
ATOM 5505 N N . PHE B 1 282 ? -26.075 -33.335 3.897 1.00 25.82 282 PHE B N 1
ATOM 5506 C CA . PHE B 1 282 ? -26.092 -31.886 4.107 1.00 27.41 282 PHE B CA 1
ATOM 5507 C C . PHE B 1 282 ? -27.475 -31.347 3.757 1.00 28.87 282 PHE B C 1
ATOM 5508 O O . PHE B 1 282 ? -27.923 -31.478 2.620 1.00 28.30 282 PHE B O 1
ATOM 5516 N N . THR B 1 283 ? -28.145 -30.750 4.735 1.00 31.13 283 THR B N 1
ATOM 5517 C CA . THR B 1 283 ? -29.482 -30.207 4.529 1.00 32.73 283 THR B CA 1
ATOM 5518 C C . THR B 1 283 ? -29.428 -28.694 4.363 1.00 34.50 283 THR B C 1
ATOM 5519 O O . THR B 1 283 ? -28.719 -27.998 5.096 1.00 34.83 283 THR B O 1
ATOM 5523 N N . ILE B 1 284 ? -30.166 -28.196 3.377 1.00 36.66 284 ILE B N 1
ATOM 5524 C CA . ILE B 1 284 ? -30.342 -26.761 3.196 1.00 37.96 284 ILE B CA 1
ATOM 5525 C C . ILE B 1 284 ? -31.689 -26.392 3.816 1.00 39.51 284 ILE B C 1
ATOM 5526 O O . ILE B 1 284 ? -32.711 -26.301 3.128 1.00 39.73 284 ILE B O 1
ATOM 5531 N N . ALA B 1 285 ? -31.678 -26.243 5.141 1.00 41.32 285 ALA B N 1
ATOM 5532 C CA . ALA B 1 285 ? -32.838 -25.757 5.877 1.00 42.67 285 ALA B CA 1
ATOM 5533 C C . ALA B 1 285 ? -33.021 -24.277 5.537 1.00 44.18 285 ALA B C 1
ATOM 5534 O O . ALA B 1 285 ? -32.040 -23.557 5.306 1.00 44.19 285 ALA B O 1
ATOM 5536 N N . ALA B 1 286 ? -34.275 -23.834 5.496 1.00 45.92 286 ALA B N 1
ATOM 5537 C CA . ALA B 1 286 ? -34.613 -22.512 4.969 1.00 47.12 286 ALA B CA 1
ATOM 5538 C C . ALA B 1 286 ? -34.029 -21.386 5.829 1.00 48.43 286 ALA B C 1
ATOM 5539 O O . ALA B 1 286 ? -33.336 -20.498 5.318 1.00 48.37 286 ALA B O 1
ATOM 5541 N N . ASN B 1 287 ? -34.296 -21.446 7.131 1.00 50.01 287 ASN B N 1
ATOM 5542 C CA . ASN B 1 287 ? -33.826 -20.422 8.072 1.00 51.18 287 ASN B CA 1
ATOM 5543 C C . ASN B 1 287 ? -32.314 -20.441 8.338 1.00 52.26 287 ASN B C 1
ATOM 5544 O O . ASN B 1 287 ? -31.759 -19.458 8.829 1.00 52.32 287 ASN B O 1
ATOM 5549 N N . MET B 1 288 ? -31.650 -21.546 8.002 1.00 53.41 288 MET B N 1
ATOM 5550 C CA . MET B 1 288 ? -30.202 -21.677 8.195 1.00 54.39 288 MET B CA 1
ATOM 5551 C C . MET B 1 288 ? -29.418 -21.114 7.006 1.00 54.96 288 MET B C 1
ATOM 5552 O O . MET B 1 288 ? -28.192 -21.216 6.973 1.00 54.97 288 MET B O 1
ATOM 5557 N N . TRP B 1 289 ? -30.116 -20.520 6.039 1.00 55.87 289 TRP B N 1
ATOM 5558 C CA . TRP B 1 289 ? -29.492 -20.109 4.780 1.00 56.44 289 TRP B CA 1
ATOM 5559 C C . TRP B 1 289 ? -28.315 -19.131 4.926 1.00 57.10 289 TRP B C 1
ATOM 5560 O O . TRP B 1 289 ? -27.302 -19.288 4.237 1.00 57.10 289 TRP B O 1
ATOM 5571 N N . PRO B 1 290 ? -28.445 -18.113 5.803 1.00 57.91 290 PRO B N 1
ATOM 5572 C CA . PRO B 1 290 ? -27.320 -17.195 6.029 1.00 58.33 290 PRO B CA 1
ATOM 5573 C C . PRO B 1 290 ? -26.044 -17.895 6.517 1.00 58.87 290 PRO B C 1
ATOM 5574 O O . PRO B 1 290 ? -24.951 -17.598 6.022 1.00 58.80 290 PRO B O 1
ATOM 5578 N N . GLN B 1 291 ? -26.196 -18.816 7.471 1.00 59.44 291 GLN B N 1
ATOM 5579 C CA . GLN B 1 291 ? -25.071 -19.581 8.023 1.00 59.92 291 GLN B CA 1
ATOM 5580 C C . GLN B 1 291 ? -24.373 -20.423 6.954 1.00 60.43 291 GLN B C 1
ATOM 5581 O O . GLN B 1 291 ? -23.154 -20.605 6.998 1.00 60.47 291 GLN B O 1
ATOM 5587 N N . ILE B 1 292 ? -25.154 -20.938 6.005 1.00 61.05 292 ILE B N 1
ATOM 5588 C CA . ILE B 1 292 ? -24.622 -21.727 4.894 1.00 61.52 292 ILE B CA 1
ATOM 5589 C C . ILE B 1 292 ? -23.830 -20.827 3.946 1.00 62.09 292 ILE B C 1
ATOM 5590 O O . ILE B 1 292 ? -22.763 -21.213 3.463 1.00 61.91 292 ILE B O 1
ATOM 5595 N N . CYS B 1 293 ? -24.360 -19.630 3.689 1.00 62.82 293 CYS B N 1
ATOM 5596 C CA . CYS B 1 293 ? -23.668 -18.621 2.877 1.00 63.37 293 CYS B CA 1
ATOM 5597 C C . CYS B 1 293 ? -22.342 -18.199 3.522 1.00 63.87 293 CYS B C 1
ATOM 5598 O O . CYS B 1 293 ? -21.362 -17.939 2.819 1.00 63.93 293 CYS B O 1
ATOM 5601 N N . ASP B 1 294 ? -22.322 -18.136 4.855 1.00 64.49 294 ASP B N 1
ATOM 5602 C CA . ASP B 1 294 ? -21.099 -17.850 5.607 1.00 65.00 294 ASP B CA 1
ATOM 5603 C C . ASP B 1 294 ? -20.088 -18.989 5.478 1.00 65.46 294 ASP B C 1
ATOM 5604 O O . ASP B 1 294 ? -18.962 -18.769 5.025 1.00 65.51 294 ASP B O 1
ATOM 5609 N N . MET B 1 295 ? -20.497 -20.199 5.866 1.00 66.07 295 MET B N 1
ATOM 5610 C CA . MET B 1 295 ? -19.618 -21.377 5.820 1.00 66.40 295 MET B CA 1
ATOM 5611 C C . MET B 1 295 ? -18.986 -21.539 4.444 1.00 66.87 295 MET B C 1
ATOM 5612 O O . MET B 1 295 ? -17.776 -21.741 4.327 1.00 66.76 295 MET B O 1
ATOM 5617 N N . ILE B 1 296 ? -19.818 -21.435 3.411 1.00 67.51 296 ILE B N 1
ATOM 5618 C CA . ILE B 1 296 ? -19.402 -21.689 2.032 1.00 68.00 296 ILE B CA 1
ATOM 5619 C C . ILE B 1 296 ? -18.759 -20.460 1.377 1.00 68.55 296 ILE B C 1
ATOM 5620 O O . ILE B 1 296 ? -18.230 -20.550 0.265 1.00 68.58 296 ILE B O 1
ATOM 5625 N N . ASP B 1 297 ? -18.798 -19.325 2.077 1.00 69.16 297 ASP B N 1
ATOM 5626 C CA . ASP B 1 297 ? -18.191 -18.079 1.614 1.00 69.47 297 ASP B CA 1
ATOM 5627 C C . ASP B 1 297 ? -18.862 -17.585 0.328 1.00 69.86 297 ASP B C 1
ATOM 5628 O O . ASP B 1 297 ? -18.227 -17.468 -0.724 1.00 69.90 297 ASP B O 1
ATOM 5633 N N . LYS B 1 298 ? -20.163 -17.325 0.426 1.00 70.28 298 LYS B N 1
ATOM 5634 C CA . LYS B 1 298 ? -20.907 -16.651 -0.635 1.00 70.62 298 LYS B CA 1
ATOM 5635 C C . LYS B 1 298 ? -21.999 -15.765 -0.034 1.00 70.97 298 LYS B C 1
ATOM 5636 O O . LYS B 1 298 ? -23.191 -16.054 -0.188 1.00 71.07 298 LYS B O 1
ATOM 5642 N N . PRO B 1 299 ? -21.593 -14.675 0.656 1.00 71.28 299 PRO B N 1
ATOM 5643 C CA . PRO B 1 299 ? -22.558 -13.727 1.231 1.00 71.40 299 PRO B CA 1
ATOM 5644 C C . PRO B 1 299 ? -23.408 -12.993 0.185 1.00 71.55 299 PRO B C 1
ATOM 5645 O O . PRO B 1 299 ? -24.411 -12.371 0.539 1.00 71.54 299 PRO B O 1
ATOM 5649 N N . GLU B 1 300 ? -23.000 -13.066 -1.083 1.00 71.71 300 GLU B N 1
ATOM 5650 C CA . GLU B 1 300 ? -23.816 -12.588 -2.200 1.00 71.89 300 GLU B CA 1
ATOM 5651 C C . GLU B 1 300 ? -25.222 -13.183 -2.133 1.00 72.03 300 GLU B C 1
ATOM 5652 O O . GLU B 1 300 ? -26.218 -12.461 -2.227 1.00 72.10 300 GLU B O 1
ATOM 5658 N N . TRP B 1 301 ? -25.286 -14.502 -1.954 1.00 72.10 301 TRP B N 1
ATOM 5659 C CA . TRP B 1 301 ? -26.551 -15.240 -1.996 1.00 72.11 301 TRP B CA 1
ATOM 5660 C C . TRP B 1 301 ? -27.502 -14.947 -0.827 1.00 72.08 301 TRP B C 1
ATOM 5661 O O . TRP B 1 301 ? -28.701 -15.223 -0.930 1.00 72.04 301 TRP B O 1
ATOM 5672 N N . LYS B 1 302 ? -26.980 -14.392 0.268 1.00 71.94 302 LYS B N 1
ATOM 5673 C CA . LYS B 1 302 ? -27.794 -14.103 1.458 1.00 71.85 302 LYS B CA 1
ATOM 5674 C C . LYS B 1 302 ? -29.018 -13.242 1.124 1.00 71.73 302 LYS B C 1
ATOM 5675 O O . LYS B 1 302 ? -30.117 -13.502 1.616 1.00 71.73 302 LYS B O 1
ATOM 5681 N N . ASP B 1 303 ? -28.819 -12.232 0.277 1.00 71.56 303 ASP B N 1
ATOM 5682 C CA . ASP B 1 303 ? -29.882 -11.294 -0.098 1.00 71.34 303 ASP B CA 1
ATOM 5683 C C . ASP B 1 303 ? -30.460 -11.544 -1.496 1.00 71.11 303 ASP B C 1
ATOM 5684 O O . ASP B 1 303 ? -31.550 -11.056 -1.805 1.00 71.23 303 ASP B O 1
ATOM 5689 N N . ASP B 1 304 ? -29.739 -12.293 -2.331 1.00 70.65 304 ASP B N 1
ATOM 5690 C CA . ASP B 1 304 ? -30.178 -12.583 -3.701 1.00 70.43 304 ASP B CA 1
ATOM 5691 C C . ASP B 1 304 ? -31.483 -13.396 -3.681 1.00 70.20 304 ASP B C 1
ATOM 5692 O O . ASP B 1 304 ? -31.510 -14.501 -3.138 1.00 70.24 304 ASP B O 1
ATOM 5697 N N . PRO B 1 305 ? -32.567 -12.849 -4.275 1.00 69.91 305 PRO B N 1
ATOM 5698 C CA . PRO B 1 305 ? -33.900 -13.467 -4.169 1.00 69.61 305 PRO B CA 1
ATOM 5699 C C . PRO B 1 305 ? -34.024 -14.857 -4.807 1.00 69.28 305 PRO B C 1
ATOM 5700 O O . PRO B 1 305 ? -34.830 -15.671 -4.348 1.00 69.22 305 PRO B O 1
ATOM 5704 N N . ALA B 1 306 ? -33.235 -15.118 -5.848 1.00 68.84 306 ALA B N 1
ATOM 5705 C CA . ALA B 1 306 ? -33.224 -16.426 -6.509 1.00 68.50 306 ALA B CA 1
ATOM 5706 C C . ALA B 1 306 ? -32.419 -17.474 -5.732 1.00 68.13 306 ALA B C 1
ATOM 5707 O O . ALA B 1 306 ? -32.394 -18.644 -6.120 1.00 68.05 306 ALA B O 1
ATOM 5709 N N . TYR B 1 307 ? -31.758 -17.053 -4.651 1.00 67.67 307 TYR B N 1
ATOM 5710 C CA . TYR B 1 307 ? -30.952 -17.952 -3.819 1.00 67.27 307 TYR B CA 1
ATOM 5711 C C . TYR B 1 307 ? -31.451 -18.093 -2.378 1.00 66.84 307 TYR B C 1
ATOM 5712 O O . TYR B 1 307 ? -31.321 -19.168 -1.794 1.00 66.82 307 TYR B O 1
ATOM 5721 N N . ASN B 1 308 ? -32.021 -17.028 -1.811 1.00 66.21 308 ASN B N 1
ATOM 5722 C CA . ASN B 1 308 ? -32.381 -17.013 -0.384 1.00 65.77 308 ASN B CA 1
ATOM 5723 C C . ASN B 1 308 ? -33.805 -17.485 -0.064 1.00 65.26 308 ASN B C 1
ATOM 5724 O O . ASN B 1 308 ? -34.311 -17.240 1.033 1.00 65.15 308 ASN B O 1
ATOM 5729 N N . THR B 1 309 ? -34.436 -18.171 -1.015 1.00 64.68 309 THR B N 1
ATOM 5730 C CA . THR B 1 309 ? -35.803 -18.659 -0.853 1.00 64.42 309 THR B CA 1
ATOM 5731 C C . THR B 1 309 ? -35.902 -20.081 -1.394 1.00 63.91 309 THR B C 1
ATOM 5732 O O . THR B 1 309 ? -35.325 -20.387 -2.439 1.00 63.65 309 THR B O 1
ATOM 5736 N N . PHE B 1 310 ? -36.628 -20.941 -0.677 1.00 63.46 310 PHE B N 1
ATOM 5737 C CA . PHE B 1 310 ? -36.887 -22.309 -1.134 1.00 63.20 310 PHE B CA 1
ATOM 5738 C C . PHE B 1 310 ? -37.463 -22.309 -2.546 1.00 62.82 310 PHE B C 1
ATOM 5739 O O . PHE B 1 310 ? -37.069 -23.121 -3.384 1.00 62.66 310 PHE B O 1
ATOM 5747 N N . GLU B 1 311 ? -38.399 -21.393 -2.793 1.00 62.47 311 GLU B N 1
ATOM 5748 C CA . GLU B 1 311 ? -39.006 -21.222 -4.113 1.00 62.13 311 GLU B CA 1
ATOM 5749 C C . GLU B 1 311 ? -37.976 -20.751 -5.143 1.00 61.74 311 GLU B C 1
ATOM 5750 O O . GLU B 1 311 ? -37.951 -21.247 -6.272 1.00 61.63 311 GLU B O 1
ATOM 5756 N N . GLY B 1 312 ? -37.132 -19.799 -4.748 1.00 61.28 312 GLY B N 1
ATOM 5757 C CA . GLY B 1 312 ? -36.067 -19.298 -5.618 1.00 60.93 312 GLY B CA 1
ATOM 5758 C C . GLY B 1 312 ? -35.034 -20.355 -5.979 1.00 60.61 312 GLY B C 1
ATOM 5759 O O . GLY B 1 312 ? -34.534 -20.384 -7.106 1.00 60.60 312 GLY B O 1
ATOM 5760 N N . ARG B 1 313 ? -34.719 -21.227 -5.022 1.00 60.12 313 ARG B N 1
ATOM 5761 C CA . ARG B 1 313 ? -33.714 -22.278 -5.222 1.00 59.72 313 ARG B CA 1
ATOM 5762 C C . ARG B 1 313 ? -34.194 -23.451 -6.080 1.00 59.41 313 ARG B C 1
ATOM 5763 O O . ARG B 1 313 ? -33.370 -24.144 -6.678 1.00 59.29 313 ARG B O 1
ATOM 5771 N N . VAL B 1 314 ? -35.509 -23.671 -6.142 1.00 59.02 314 VAL B N 1
ATOM 5772 C CA . VAL B 1 314 ? -36.077 -24.846 -6.828 1.00 58.74 314 VAL B CA 1
ATOM 5773 C C . VAL B 1 314 ? -35.445 -25.108 -8.204 1.00 58.48 314 VAL B C 1
ATOM 5774 O O . VAL B 1 314 ? -35.237 -26.267 -8.574 1.00 58.52 314 VAL B O 1
ATOM 5778 N N . ASP B 1 315 ? -35.119 -24.043 -8.940 1.00 58.03 315 ASP B N 1
ATOM 5779 C CA . ASP B 1 315 ? -34.560 -24.178 -10.295 1.00 57.65 315 ASP B CA 1
ATOM 5780 C C . ASP B 1 315 ? -33.045 -24.437 -10.355 1.00 57.17 315 ASP B C 1
ATOM 5781 O O . ASP B 1 315 ? -32.520 -24.738 -11.429 1.00 57.09 315 ASP B O 1
ATOM 5786 N N . LYS B 1 316 ? -32.348 -24.302 -9.226 1.00 56.61 316 LYS B N 1
ATOM 5787 C CA . LYS B 1 316 ? -30.889 -24.510 -9.190 1.00 56.19 316 LYS B CA 1
ATOM 5788 C C . LYS B 1 316 ? -30.370 -25.051 -7.848 1.00 55.65 316 LYS B C 1
ATOM 5789 O O . LYS B 1 316 ? -29.233 -24.772 -7.454 1.00 55.48 316 LYS B O 1
ATOM 5795 N N . LEU B 1 317 ? -31.194 -25.840 -7.162 1.00 54.92 317 LEU B N 1
ATOM 5796 C CA . LEU B 1 317 ? -30.814 -26.398 -5.866 1.00 54.43 317 LEU B CA 1
ATOM 5797 C C . LEU B 1 317 ? -29.694 -27.434 -6.024 1.00 53.84 317 LEU B C 1
ATOM 5798 O O . LEU B 1 317 ? -28.793 -27.514 -5.192 1.00 53.75 317 LEU B O 1
ATOM 5803 N N . MET B 1 318 ? -29.738 -28.202 -7.109 1.00 53.26 318 MET B N 1
ATOM 5804 C CA . MET B 1 318 ? -28.734 -29.238 -7.359 1.00 52.93 318 MET B CA 1
ATOM 5805 C C . MET B 1 318 ? -27.397 -28.624 -7.766 1.00 52.49 318 MET B C 1
ATOM 5806 O O . MET B 1 318 ? -26.341 -29.227 -7.569 1.00 52.23 318 MET B O 1
ATOM 5811 N N . ASP B 1 319 ? -27.450 -27.417 -8.321 1.00 52.00 319 ASP B N 1
ATOM 5812 C CA . ASP B 1 319 ? -26.241 -26.670 -8.670 1.00 51.66 319 ASP B CA 1
ATOM 5813 C C . ASP B 1 319 ? -25.561 -26.127 -7.408 1.00 51.12 319 ASP B C 1
ATOM 5814 O O . ASP B 1 319 ? -24.331 -26.056 -7.337 1.00 50.96 319 ASP B O 1
ATOM 5819 N N . ILE B 1 320 ? -26.370 -25.757 -6.416 1.00 50.45 320 ILE B N 1
ATOM 5820 C CA . ILE B 1 320 ? -25.858 -25.313 -5.119 1.00 50.09 320 ILE B CA 1
ATOM 5821 C C . ILE B 1 320 ? -25.138 -26.457 -4.391 1.00 49.71 320 ILE B C 1
ATOM 5822 O O . ILE B 1 320 ? -24.019 -26.278 -3.906 1.00 49.54 320 ILE B O 1
ATOM 5827 N N . PHE B 1 321 ? -25.777 -27.629 -4.333 1.00 49.08 321 PHE B N 1
ATOM 5828 C CA . PHE B 1 321 ? -25.180 -28.806 -3.685 1.00 48.56 321 PHE B CA 1
ATOM 5829 C C . PHE B 1 321 ? -23.818 -29.167 -4.275 1.00 48.22 321 PHE B C 1
ATOM 5830 O O . PHE B 1 321 ? -22.891 -29.503 -3.540 1.00 48.02 321 PHE B O 1
ATOM 5838 N N . SER B 1 322 ? -23.703 -29.097 -5.599 1.00 48.16 322 SER B N 1
ATOM 5839 C CA . SER B 1 322 ? -22.452 -29.424 -6.290 1.00 48.13 322 SER B CA 1
ATOM 5840 C C . SER B 1 322 ? -21.300 -28.531 -5.839 1.00 48.00 322 SER B C 1
ATOM 5841 O O . SER B 1 322 ? -20.146 -28.974 -5.798 1.00 48.09 322 SER B O 1
ATOM 5844 N N . PHE B 1 323 ? -21.620 -27.276 -5.514 1.00 47.79 323 PHE B N 1
ATOM 5845 C CA . PHE B 1 323 ? -20.624 -26.303 -5.063 1.00 47.44 323 PHE B CA 1
ATOM 5846 C C . PHE B 1 323 ? -20.272 -26.478 -3.586 1.00 47.03 323 PHE B C 1
ATOM 5847 O O . PHE B 1 323 ? -19.105 -26.379 -3.210 1.00 46.68 323 PHE B O 1
ATOM 5855 N N . ILE B 1 324 ? -21.277 -26.729 -2.751 1.00 46.44 324 ILE B N 1
ATOM 5856 C CA . ILE B 1 324 ? -21.034 -27.030 -1.335 1.00 46.18 324 ILE B CA 1
ATOM 5857 C C . ILE B 1 324 ? -20.127 -28.265 -1.210 1.00 45.78 324 ILE B C 1
ATOM 5858 O O . ILE B 1 324 ? -19.224 -28.305 -0.372 1.00 45.67 324 ILE B O 1
ATOM 5863 N N . GLU B 1 325 ? -20.369 -29.253 -2.067 1.00 45.33 325 GLU B N 1
ATOM 5864 C CA . GLU B 1 325 ? -19.559 -30.472 -2.121 1.00 45.20 325 GLU B CA 1
ATOM 5865 C C . GLU B 1 325 ? -18.074 -30.189 -2.405 1.00 45.05 325 GLU B C 1
ATOM 5866 O O . GLU B 1 325 ? -17.195 -30.860 -1.852 1.00 45.05 325 GLU B O 1
ATOM 5872 N N . THR B 1 326 ? -17.798 -29.201 -3.258 1.00 44.78 326 THR B N 1
ATOM 5873 C CA . THR B 1 326 ? -16.413 -28.821 -3.581 1.00 44.41 326 THR B CA 1
ATOM 5874 C C . THR B 1 326 ? -15.643 -28.351 -2.341 1.00 44.07 326 THR B C 1
ATOM 5875 O O . THR B 1 326 ? -14.433 -28.547 -2.249 1.00 44.20 326 THR B O 1
ATOM 5879 N N . LYS B 1 327 ? -16.355 -27.751 -1.390 1.00 43.69 327 LYS B N 1
ATOM 5880 C CA . LYS B 1 327 ? -15.766 -27.314 -0.119 1.00 43.49 327 LYS B CA 1
ATOM 5881 C C . LYS B 1 327 ? -15.338 -28.465 0.817 1.00 43.14 327 LYS B C 1
ATOM 5882 O O . LYS B 1 327 ? -14.594 -28.229 1.778 1.00 42.77 327 LYS B O 1
ATOM 5888 N N . PHE B 1 328 ? -15.801 -29.692 0.544 1.00 42.56 328 PHE B N 1
ATOM 5889 C CA . PHE B 1 328 ? -15.490 -30.858 1.389 1.00 42.17 328 PHE B CA 1
ATOM 5890 C C . PHE B 1 328 ? -14.393 -31.771 0.835 1.00 41.84 328 PHE B C 1
ATOM 5891 O O . PHE B 1 328 ? -14.019 -32.745 1.492 1.00 41.75 328 PHE B O 1
ATOM 5899 N N . ALA B 1 329 ? -13.873 -31.468 -0.353 1.00 41.54 329 ALA B N 1
ATOM 5900 C CA . ALA B 1 329 ? -12.982 -32.396 -1.061 1.00 41.28 329 ALA B CA 1
ATOM 5901 C C . ALA B 1 329 ? -11.676 -32.716 -0.326 1.00 40.90 329 ALA B C 1
ATOM 5902 O O . ALA B 1 329 ? -11.057 -33.747 -0.585 1.00 41.10 329 ALA B O 1
ATOM 5904 N N . ASP B 1 330 ? -11.268 -31.840 0.588 1.00 40.55 330 ASP B N 1
ATOM 5905 C CA . ASP B 1 330 ? -10.013 -32.005 1.333 1.00 40.12 330 ASP B CA 1
ATOM 5906 C C . ASP B 1 330 ? -10.240 -32.326 2.821 1.00 39.45 330 ASP B C 1
ATOM 5907 O O . ASP B 1 330 ? -9.292 -32.338 3.609 1.00 39.35 330 ASP B O 1
ATOM 5912 N N . LYS B 1 331 ? -11.493 -32.604 3.186 1.00 38.37 331 LYS B N 1
ATOM 5913 C CA . LYS B 1 331 ? -11.874 -32.891 4.566 1.00 37.61 331 LYS B CA 1
ATOM 5914 C C . LYS B 1 331 ? -12.621 -34.230 4.649 1.00 36.66 331 LYS B C 1
ATOM 5915 O O . LYS B 1 331 ? -13.430 -34.547 3.770 1.00 36.29 331 LYS B O 1
ATOM 5921 N N . ASP B 1 332 ? -12.354 -35.010 5.697 1.00 35.42 332 ASP B N 1
ATOM 5922 C CA . ASP B 1 332 ? -13.125 -36.232 5.938 1.00 34.43 332 ASP B CA 1
ATOM 5923 C C . ASP B 1 332 ? -14.490 -35.888 6.528 1.00 33.59 332 ASP B C 1
ATOM 5924 O O . ASP B 1 332 ? -14.734 -34.755 6.946 1.00 33.43 332 ASP B O 1
ATOM 5929 N N . LYS B 1 333 ? -15.372 -36.879 6.560 1.00 32.32 333 LYS B N 1
ATOM 5930 C CA . LYS B 1 333 ? -16.766 -36.670 6.937 1.00 31.74 333 LYS B CA 1
ATOM 5931 C C . LYS B 1 333 ? -16.947 -36.103 8.350 1.00 31.71 333 LYS B C 1
ATOM 5932 O O . LYS B 1 333 ? -17.906 -35.378 8.610 1.00 31.52 333 LYS B O 1
ATOM 5938 N N . PHE B 1 334 ? -16.032 -36.433 9.256 1.00 32.31 334 PHE B N 1
ATOM 5939 C CA . PHE B 1 334 ? -16.077 -35.910 10.622 1.00 33.04 334 PHE B CA 1
ATOM 5940 C C . PHE B 1 334 ? -15.566 -34.466 10.702 1.00 33.88 334 PHE B C 1
ATOM 5941 O O . PHE B 1 334 ? -16.065 -33.673 11.507 1.00 33.76 334 PHE B O 1
ATOM 5949 N N . GLU B 1 335 ? -14.585 -34.136 9.864 1.00 34.93 335 GLU B N 1
ATOM 5950 C CA . GLU B 1 335 ? -14.096 -32.757 9.728 1.00 35.95 335 GLU B CA 1
ATOM 5951 C C . GLU B 1 335 ? -15.141 -31.844 9.083 1.00 36.70 335 GLU B C 1
ATOM 5952 O O . GLU B 1 335 ? -15.290 -30.687 9.478 1.00 36.85 335 GLU B O 1
ATOM 5958 N N . VAL B 1 336 ? -15.847 -32.360 8.082 1.00 37.61 336 VAL B N 1
ATOM 5959 C CA . VAL B 1 336 ? -16.928 -31.613 7.438 1.00 38.25 336 VAL B CA 1
ATOM 5960 C C . VAL B 1 336 ? -18.072 -31.362 8.416 1.00 39.11 336 VAL B C 1
ATOM 5961 O O . VAL B 1 336 ? -18.637 -30.267 8.448 1.00 39.44 336 VAL B O 1
ATOM 5965 N N . THR B 1 337 ? -18.401 -32.377 9.211 1.00 40.09 337 THR B N 1
ATOM 5966 C CA . THR B 1 337 ? -19.490 -32.299 10.181 1.00 40.90 337 THR B CA 1
ATOM 5967 C C . THR B 1 337 ? -19.222 -31.253 11.269 1.00 42.02 337 THR B C 1
ATOM 5968 O O . THR B 1 337 ? -20.100 -30.452 11.593 1.00 42.15 337 THR B O 1
ATOM 5972 N N . GLU B 1 338 ? -18.017 -31.273 11.832 1.00 43.26 338 GLU B N 1
ATOM 5973 C CA . GLU B 1 338 ? -17.632 -30.331 12.890 1.00 43.87 338 GLU B CA 1
ATOM 5974 C C . GLU B 1 338 ? -17.570 -28.885 12.367 1.00 44.41 338 GLU B C 1
ATOM 5975 O O . GLU B 1 338 ? -17.924 -27.948 13.082 1.00 44.74 338 GLU B O 1
ATOM 5981 N N . TRP B 1 339 ? -17.126 -28.719 11.122 1.00 45.03 339 TRP B N 1
ATOM 5982 C CA . TRP B 1 339 ? -17.122 -27.420 10.441 1.00 45.25 339 TRP B CA 1
ATOM 5983 C C . TRP B 1 339 ? -18.539 -26.859 10.287 1.00 45.74 339 TRP B C 1
ATOM 5984 O O . TRP B 1 339 ? -18.767 -25.677 10.537 1.00 45.59 339 TRP B O 1
ATOM 5995 N N . ALA B 1 340 ? -19.489 -27.704 9.888 1.00 45.84 340 ALA B N 1
ATOM 5996 C CA . ALA B 1 340 ? -20.889 -27.289 9.810 1.00 46.14 340 ALA B CA 1
ATOM 5997 C C . ALA B 1 340 ? -21.490 -27.049 11.195 1.00 46.53 340 ALA B C 1
ATOM 5998 O O . ALA B 1 340 ? -22.318 -26.152 11.370 1.00 46.63 340 ALA B O 1
ATOM 6000 N N . ALA B 1 341 ? -21.063 -27.839 12.177 1.00 46.75 341 ALA B N 1
ATOM 6001 C CA . ALA B 1 341 ? -21.607 -27.758 13.535 1.00 47.00 341 ALA B CA 1
ATOM 6002 C C . ALA B 1 341 ? -21.212 -26.484 14.295 1.00 47.30 341 ALA B C 1
ATOM 6003 O O . ALA B 1 341 ? -21.828 -26.166 15.318 1.00 47.51 341 ALA B O 1
ATOM 6005 N N . GLN B 1 342 ? -20.188 -25.774 13.818 1.00 47.45 342 GLN B N 1
ATOM 6006 C CA . GLN B 1 342 ? -19.800 -24.487 14.415 1.00 47.55 342 GLN B CA 1
ATOM 6007 C C . GLN B 1 342 ? -20.470 -23.291 13.709 1.00 47.61 342 GLN B C 1
ATOM 6008 O O . GLN B 1 342 ? -20.227 -22.133 14.069 1.00 47.88 342 GLN B O 1
ATOM 6014 N N . TYR B 1 343 ? -21.306 -23.585 12.711 1.00 47.22 343 TYR B N 1
ATOM 6015 C CA . TYR B 1 343 ? -22.264 -22.625 12.160 1.00 46.67 343 TYR B CA 1
ATOM 6016 C C . TYR B 1 343 ? -23.697 -23.055 12.483 1.00 46.18 343 TYR B C 1
ATOM 6017 O O . TYR B 1 343 ? -24.650 -22.504 11.929 1.00 46.54 343 TYR B O 1
ATOM 6026 N N . GLY B 1 344 ? -23.853 -24.043 13.363 1.00 45.31 344 GLY B N 1
ATOM 6027 C CA . GLY B 1 344 ? -25.174 -24.582 13.709 1.00 44.45 344 GLY B CA 1
ATOM 6028 C C . GLY B 1 344 ? -25.861 -25.344 12.581 1.00 43.87 344 GLY B C 1
ATOM 6029 O O . GLY B 1 344 ? -27.045 -25.683 12.689 1.00 44.09 344 GLY B O 1
ATOM 6030 N N . ILE B 1 345 ? -25.115 -25.645 11.515 1.00 42.62 345 ILE B N 1
ATOM 6031 C CA . ILE B 1 345 ? -25.694 -26.176 10.283 1.00 41.64 345 ILE B CA 1
ATOM 6032 C C . ILE B 1 345 ? -26.013 -27.676 10.387 1.00 40.65 345 ILE B C 1
ATOM 6033 O O . ILE B 1 345 ? -25.213 -28.447 10.926 1.00 40.72 345 ILE B O 1
ATOM 6038 N N . PRO B 1 346 ? -27.188 -28.088 9.866 1.00 39.26 346 PRO B N 1
ATOM 6039 C CA . PRO B 1 346 ? -27.660 -29.480 9.905 1.00 37.86 346 PRO B CA 1
ATOM 6040 C C . PRO B 1 346 ? -26.843 -30.391 8.974 1.00 36.46 346 PRO B C 1
ATOM 6041 O O . PRO B 1 346 ? -26.925 -30.251 7.747 1.00 36.77 346 PRO B O 1
ATOM 6045 N N . CYS B 1 347 ? -26.063 -31.302 9.560 1.00 34.25 347 CYS B N 1
ATOM 6046 C CA . CYS B 1 347 ? -25.103 -32.117 8.804 1.00 32.59 347 CYS B CA 1
ATOM 6047 C C . CYS B 1 347 ? -24.657 -33.346 9.603 1.00 30.84 347 CYS B C 1
ATOM 6048 O O . CYS B 1 347 ? -24.427 -33.253 10.813 1.00 30.66 347 CYS B O 1
ATOM 6051 N N . GLY B 1 348 ? -24.526 -34.490 8.930 1.00 28.42 348 GLY B N 1
ATOM 6052 C CA . GLY B 1 348 ? -24.109 -35.720 9.602 1.00 26.45 348 GLY B CA 1
ATOM 6053 C C . GLY B 1 348 ? -23.388 -36.685 8.679 1.00 24.41 348 GLY B C 1
ATOM 6054 O O . GLY B 1 348 ? -23.706 -36.762 7.501 1.00 23.72 348 GLY B O 1
ATOM 6055 N N . PRO B 1 349 ? -22.424 -37.448 9.220 1.00 22.45 349 PRO B N 1
ATOM 6056 C CA . PRO B 1 349 ? -21.648 -38.398 8.429 1.00 21.04 349 PRO B CA 1
ATOM 6057 C C . PRO B 1 349 ? -22.388 -39.694 8.113 1.00 19.18 349 PRO B C 1
ATOM 6058 O O . PRO B 1 349 ? -23.229 -40.138 8.889 1.00 18.42 349 PRO B O 1
ATOM 6062 N N . VAL B 1 350 ? -22.044 -40.305 6.991 1.00 17.56 350 VAL B N 1
ATOM 6063 C CA . VAL B 1 350 ? -22.450 -41.678 6.721 1.00 17.08 350 VAL B CA 1
ATOM 6064 C C . VAL B 1 350 ? -21.569 -42.574 7.589 1.00 16.49 350 VAL B C 1
ATOM 6065 O O . VAL B 1 350 ? -20.352 -42.621 7.408 1.00 17.33 350 VAL B O 1
ATOM 6069 N N . MET B 1 351 ? -22.173 -43.249 8.556 1.00 15.61 351 MET B N 1
ATOM 6070 C CA . MET B 1 351 ? -21.421 -44.145 9.427 1.00 15.07 351 MET B CA 1
ATOM 6071 C C . MET B 1 351 ? -21.339 -45.529 8.776 1.00 14.29 351 MET B C 1
ATOM 6072 O O . MET B 1 351 ? -22.353 -46.093 8.356 1.00 14.16 351 MET B O 1
ATOM 6077 N N . SER B 1 352 ? -20.132 -46.070 8.677 1.00 13.01 352 SER B N 1
ATOM 6078 C CA . SER B 1 352 ? -19.946 -47.413 8.120 1.00 13.13 352 SER B CA 1
ATOM 6079 C C . SER B 1 352 ? -20.368 -48.459 9.161 1.00 12.74 352 SER B C 1
ATOM 6080 O O . SER B 1 352 ? -20.391 -48.157 10.354 1.00 12.00 352 SER B O 1
ATOM 6083 N N . MET B 1 353 ? -20.664 -49.685 8.730 1.00 12.74 353 MET B N 1
ATOM 6084 C CA . MET B 1 353 ? -20.950 -50.757 9.700 1.00 13.29 353 MET B CA 1
ATOM 6085 C C . MET B 1 353 ? -19.716 -51.075 10.558 1.00 13.26 353 MET B C 1
ATOM 6086 O O . MET B 1 353 ? -19.844 -51.420 11.732 1.00 13.39 353 MET B O 1
ATOM 6091 N N . LYS B 1 354 ? -18.534 -50.912 9.970 1.00 14.35 354 LYS B N 1
ATOM 6092 C CA . LYS B 1 354 ? -17.270 -51.101 10.685 1.00 14.73 354 LYS B CA 1
ATOM 6093 C C . LYS B 1 354 ? -17.172 -50.113 11.845 1.00 14.35 354 LYS B C 1
ATOM 6094 O O . LYS B 1 354 ? -16.885 -50.495 12.974 1.00 13.89 354 LYS B O 1
ATOM 6100 N N . GLU B 1 355 ? -17.436 -48.841 11.557 1.00 14.66 355 GLU B N 1
ATOM 6101 C CA . GLU B 1 355 ? -17.428 -47.787 12.571 1.00 15.06 355 GLU B CA 1
ATOM 6102 C C . GLU B 1 355 ? -18.455 -48.051 13.673 1.00 14.95 355 GLU B C 1
ATOM 6103 O O . GLU B 1 355 ? -18.121 -48.015 14.859 1.00 14.30 355 GLU B O 1
ATOM 6109 N N . LEU B 1 356 ? -19.695 -48.353 13.277 1.00 14.62 356 LEU B N 1
ATOM 6110 C CA . LEU B 1 356 ? -20.789 -48.553 14.220 1.00 14.33 356 LEU B CA 1
ATOM 6111 C C . LEU B 1 356 ? -20.595 -49.773 15.125 1.00 14.28 356 LEU B C 1
ATOM 6112 O O . LEU B 1 356 ? -20.881 -49.723 16.316 1.00 14.30 356 LEU B O 1
ATOM 6117 N N . ALA B 1 357 ? -20.116 -50.872 14.546 1.00 14.18 357 ALA B N 1
ATOM 6118 C CA . ALA B 1 357 ? -19.867 -52.093 15.285 1.00 14.22 357 ALA B CA 1
ATOM 6119 C C . ALA B 1 357 ? -18.865 -51.877 16.429 1.00 14.39 357 ALA B C 1
ATOM 6120 O O . ALA B 1 357 ? -18.967 -52.538 17.452 1.00 14.44 357 ALA B O 1
ATOM 6122 N N . HIS B 1 358 ? -17.923 -50.946 16.256 1.00 14.95 358 HIS B N 1
ATOM 6123 C CA . HIS B 1 358 ? -16.871 -50.707 17.264 1.00 15.81 358 HIS B CA 1
ATOM 6124 C C . HIS B 1 358 ? -16.902 -49.324 17.905 1.00 16.49 358 HIS B C 1
ATOM 6125 O O . HIS B 1 358 ? -15.986 -48.939 18.643 1.00 16.39 358 HIS B O 1
ATOM 6132 N N . ASP B 1 359 ? -17.993 -48.601 17.681 1.00 16.83 359 ASP B N 1
ATOM 6133 C CA . ASP B 1 359 ? -18.158 -47.278 18.264 1.00 17.13 359 ASP B CA 1
ATOM 6134 C C . ASP B 1 359 ? -18.269 -47.326 19.790 1.00 17.16 359 ASP B C 1
ATOM 6135 O O . ASP B 1 359 ? -19.154 -48.006 20.335 1.00 17.08 359 ASP B O 1
ATOM 6140 N N . PRO B 1 360 ? -17.386 -46.588 20.493 1.00 17.48 360 PRO B N 1
ATOM 6141 C CA . PRO B 1 360 ? -17.442 -46.554 21.956 1.00 17.69 360 PRO B CA 1
ATOM 6142 C C . PRO B 1 360 ? -18.769 -46.038 22.524 1.00 17.61 360 PRO B C 1
ATOM 6143 O O . PRO B 1 360 ? -19.231 -46.547 23.545 1.00 18.22 360 PRO B O 1
ATOM 6147 N N . SER B 1 361 ? -19.365 -45.035 21.886 1.00 17.22 361 SER B N 1
ATOM 6148 C CA . SER B 1 361 ? -20.602 -44.433 22.404 1.00 17.09 361 SER B CA 1
ATOM 6149 C C . SER B 1 361 ? -21.772 -45.422 22.389 1.00 16.72 361 SER B C 1
ATOM 6150 O O . SER B 1 361 ? -22.513 -45.520 23.347 1.00 15.80 361 SER B O 1
ATOM 6153 N N . LEU B 1 362 ? -21.923 -46.165 21.298 1.00 16.58 362 LEU B N 1
ATOM 6154 C CA . LEU B 1 362 ? -23.033 -47.111 21.182 1.00 16.56 362 LEU B CA 1
ATOM 6155 C C . LEU B 1 362 ? -22.915 -48.269 22.170 1.00 16.67 362 LEU B C 1
ATOM 6156 O O . LEU B 1 362 ? -23.919 -48.824 22.596 1.00 15.57 362 LEU B O 1
ATOM 6161 N N . GLN B 1 363 ? -21.688 -48.639 22.522 1.00 17.23 363 GLN B N 1
ATOM 6162 C CA . GLN B 1 363 ? -21.494 -49.653 23.555 1.00 18.77 363 GLN B CA 1
ATOM 6163 C C . GLN B 1 363 ? -21.735 -49.062 24.955 1.00 18.72 363 GLN B C 1
ATOM 6164 O O . GLN B 1 363 ? -22.399 -49.685 25.782 1.00 18.86 363 GLN B O 1
ATOM 6170 N N . LYS B 1 364 ? -21.280 -47.834 25.185 1.00 19.45 364 LYS B N 1
ATOM 6171 C CA . LYS B 1 364 ? -21.589 -47.112 26.440 1.00 20.18 364 LYS B CA 1
ATOM 6172 C C . LYS B 1 364 ? -23.091 -47.016 26.760 1.00 19.79 364 LYS B C 1
ATOM 6173 O O . LYS B 1 364 ? -23.505 -47.221 27.904 1.00 19.38 364 LYS B O 1
ATOM 6179 N N . VAL B 1 365 ? -23.906 -46.741 25.742 1.00 18.88 365 VAL B N 1
ATOM 6180 C CA . VAL B 1 365 ? -25.342 -46.551 25.941 1.00 18.48 365 VAL B CA 1
ATOM 6181 C C . VAL B 1 365 ? -26.176 -47.842 25.839 1.00 18.17 365 VAL B C 1
ATOM 6182 O O . VAL B 1 365 ? -27.395 -47.798 25.992 1.00 18.20 365 VAL B O 1
ATOM 6186 N N . GLY B 1 366 ? -25.514 -48.984 25.605 1.00 17.25 366 GLY B N 1
ATOM 6187 C CA . GLY B 1 366 ? -26.178 -50.289 25.566 1.00 16.82 366 GLY B CA 1
ATOM 6188 C C . GLY B 1 366 ? -26.962 -50.550 24.283 1.00 15.93 366 GLY B C 1
ATOM 6189 O O . GLY B 1 366 ? -27.871 -51.372 24.265 1.00 16.00 366 GLY B O 1
ATOM 6190 N N . THR B 1 367 ? -26.597 -49.858 23.207 1.00 15.28 367 THR B N 1
ATOM 6191 C CA . THR B 1 367 ? -27.264 -50.031 21.920 1.00 15.27 367 THR B CA 1
ATOM 6192 C C . THR B 1 367 ? -26.542 -51.084 21.068 1.00 14.90 367 THR B C 1
ATOM 6193 O O . THR B 1 367 ? -27.182 -51.856 20.375 1.00 13.96 367 THR B O 1
ATOM 6197 N N . VAL B 1 368 ? -25.210 -51.104 21.130 1.00 14.67 368 VAL B N 1
ATOM 6198 C CA . VAL B 1 368 ? -24.419 -52.230 20.628 1.00 15.11 368 VAL B CA 1
ATOM 6199 C C . VAL B 1 368 ? -23.879 -52.943 21.870 1.00 15.33 368 VAL B C 1
ATOM 6200 O O . VAL B 1 368 ? -23.221 -52.322 22.708 1.00 15.66 368 VAL B O 1
ATOM 6204 N N . VAL B 1 369 ? -24.193 -54.228 22.000 1.00 15.11 369 VAL B N 1
ATOM 6205 C CA . VAL B 1 369 ? -23.932 -54.985 23.227 1.00 15.35 369 VAL B CA 1
ATOM 6206 C C . VAL B 1 369 ? -23.084 -56.221 22.900 1.00 15.52 369 VAL B C 1
ATOM 6207 O O . VAL B 1 369 ? -23.396 -56.958 21.969 1.00 15.02 369 VAL B O 1
ATOM 6211 N N . GLU B 1 370 ? -22.001 -56.422 23.647 1.00 15.79 370 GLU B N 1
ATOM 6212 C CA . GLU B 1 370 ? -21.253 -57.668 23.582 1.00 15.97 370 GLU B CA 1
ATOM 6213 C C . GLU B 1 370 ? -21.968 -58.704 24.444 1.00 15.55 370 GLU B C 1
ATOM 6214 O O . GLU B 1 370 ? -22.108 -58.525 25.660 1.00 14.86 370 GLU B O 1
ATOM 6220 N N . VAL B 1 371 ? -22.422 -59.773 23.792 1.00 15.11 371 VAL B N 1
ATOM 6221 C CA . VAL B 1 371 ? -23.102 -60.886 24.438 1.00 14.53 371 VAL B CA 1
ATOM 6222 C C . VAL B 1 371 ? -22.058 -61.915 24.870 1.00 14.61 371 VAL B C 1
ATOM 6223 O O . VAL B 1 371 ? -21.194 -62.319 24.070 1.00 14.29 371 VAL B O 1
ATOM 6227 N N . VAL B 1 372 ? -22.104 -62.310 26.139 1.00 14.66 372 VAL B N 1
ATOM 6228 C CA . VAL B 1 372 ? -21.216 -63.361 26.630 1.00 14.96 372 VAL B CA 1
ATOM 6229 C C . VAL B 1 372 ? -21.805 -64.715 26.216 1.00 15.33 372 VAL B C 1
ATOM 6230 O O . VAL B 1 372 ? -22.844 -65.146 26.724 1.00 15.52 372 VAL B O 1
ATOM 6234 N N . ASP B 1 373 ? -21.142 -65.370 25.281 1.00 15.39 373 ASP B N 1
ATOM 6235 C CA . ASP B 1 373 ? -21.577 -66.667 24.802 1.00 16.03 373 ASP B CA 1
ATOM 6236 C C . ASP B 1 373 ? -20.406 -67.619 24.966 1.00 15.82 373 ASP B C 1
ATOM 6237 O O . ASP B 1 373 ? -19.507 -67.673 24.134 1.00 15.35 373 ASP B O 1
ATOM 6242 N N . GLU B 1 374 ? -20.430 -68.361 26.067 1.00 16.89 374 GLU B N 1
ATOM 6243 C CA . GLU B 1 374 ? -19.352 -69.283 26.414 1.00 17.86 374 GLU B CA 1
ATOM 6244 C C . GLU B 1 374 ? -19.363 -70.553 25.551 1.00 18.05 374 GLU B C 1
ATOM 6245 O O . GLU B 1 374 ? -18.361 -71.264 25.487 1.00 18.82 374 GLU B O 1
ATOM 6251 N N . ILE B 1 375 ? -20.488 -70.832 24.888 1.00 17.96 375 ILE B N 1
ATOM 6252 C CA . ILE B 1 375 ? -20.592 -71.997 24.012 1.00 17.66 375 ILE B CA 1
ATOM 6253 C C . ILE B 1 375 ? -19.941 -71.697 22.677 1.00 17.12 375 ILE B C 1
ATOM 6254 O O . ILE B 1 375 ? -19.102 -72.468 22.195 1.00 17.15 375 ILE B O 1
ATOM 6259 N N . ARG B 1 376 ? -20.330 -70.571 22.083 1.00 16.39 376 ARG B N 1
ATOM 6260 C CA . ARG B 1 376 ? -19.973 -70.252 20.710 1.00 16.17 376 ARG B CA 1
ATOM 6261 C C . ARG B 1 376 ? -18.897 -69.202 20.565 1.00 15.72 376 ARG B C 1
ATOM 6262 O O . ARG B 1 376 ? -18.352 -69.026 19.477 1.00 16.83 376 ARG B O 1
ATOM 6270 N N . GLY B 1 377 ? -18.587 -68.493 21.645 1.00 15.77 377 GLY B N 1
ATOM 6271 C CA . GLY B 1 377 ? -17.755 -67.312 21.553 1.00 15.36 377 GLY B CA 1
ATOM 6272 C C . GLY B 1 377 ? -18.657 -66.086 21.546 1.00 15.15 377 GLY B C 1
ATOM 6273 O O . GLY B 1 377 ? -19.760 -66.110 20.975 1.00 14.95 377 GLY B O 1
ATOM 6274 N N . ASN B 1 378 ? -18.200 -65.027 22.202 1.00 14.56 378 ASN B N 1
ATOM 6275 C CA . ASN B 1 378 ? -18.962 -63.786 22.289 1.00 14.36 378 ASN B CA 1
ATOM 6276 C C . ASN B 1 378 ? -19.248 -63.203 20.907 1.00 13.95 378 ASN B C 1
ATOM 6277 O O . ASN B 1 378 ? -18.522 -63.444 19.944 1.00 12.63 378 ASN B O 1
ATOM 6282 N N . HIS B 1 379 ? -20.335 -62.452 20.819 1.00 13.76 379 HIS B N 1
ATOM 6283 C CA . HIS B 1 379 ? -20.647 -61.703 19.605 1.00 13.83 379 HIS B CA 1
ATOM 6284 C C . HIS B 1 379 ? -21.319 -60.408 20.000 1.00 13.70 379 HIS B C 1
ATOM 6285 O O . HIS B 1 379 ? -21.780 -60.248 21.138 1.00 14.04 379 HIS B O 1
ATOM 6292 N N . LEU B 1 380 ? -21.374 -59.491 19.045 1.00 13.65 380 LEU B N 1
ATOM 6293 C CA . LEU B 1 380 ? -22.102 -58.245 19.206 1.00 13.51 380 LEU B CA 1
ATOM 6294 C C . LEU B 1 380 ? -23.540 -58.425 18.772 1.00 13.31 380 LEU B C 1
ATOM 6295 O O . LEU B 1 380 ? -23.871 -59.272 17.936 1.00 13.51 380 LEU B O 1
ATOM 6300 N N . THR B 1 381 ? -24.402 -57.621 19.352 1.00 12.72 381 THR B N 1
ATOM 6301 C CA . THR B 1 381 ? -25.784 -57.547 18.905 1.00 13.06 381 THR B CA 1
ATOM 6302 C C . THR B 1 381 ? -26.286 -56.118 19.104 1.00 13.21 381 THR B C 1
ATOM 6303 O O . THR B 1 381 ? -25.596 -55.281 19.699 1.00 13.24 381 THR B O 1
ATOM 6307 N N . VAL B 1 382 ? -27.479 -55.846 18.588 1.00 12.78 382 VAL B N 1
ATOM 6308 C CA . VAL B 1 382 ? -28.166 -54.605 18.902 1.00 13.18 382 VAL B CA 1
ATOM 6309 C C . VAL B 1 382 ? -29.036 -54.855 20.124 1.00 13.05 382 VAL B C 1
ATOM 6310 O O . VAL B 1 382 ? -29.778 -55.830 20.174 1.00 12.85 382 VAL B O 1
ATOM 6314 N N . GLY B 1 383 ? -28.923 -53.979 21.116 1.00 13.75 383 GLY B N 1
ATOM 6315 C CA . GLY B 1 383 ? -29.699 -54.093 22.337 1.00 14.27 383 GLY B CA 1
ATOM 6316 C C . GLY B 1 383 ? -31.064 -53.452 22.160 1.00 14.55 383 GLY B C 1
ATOM 6317 O O . GLY B 1 383 ? -31.562 -53.361 21.038 1.00 14.46 383 GLY B O 1
ATOM 6318 N N . ALA B 1 384 ? -31.666 -53.023 23.270 1.00 14.75 384 ALA B N 1
ATOM 6319 C CA . ALA B 1 384 ? -32.946 -52.307 23.240 1.00 15.15 384 ALA B CA 1
ATOM 6320 C C . ALA B 1 384 ? -32.725 -50.850 22.826 1.00 15.69 384 ALA B C 1
ATOM 6321 O O . ALA B 1 384 ? -31.896 -50.152 23.419 1.00 15.62 384 ALA B O 1
ATOM 6323 N N . PRO B 1 385 ? -33.433 -50.392 21.775 1.00 16.16 385 PRO B N 1
ATOM 6324 C CA . PRO B 1 385 ? -33.341 -49.002 21.319 1.00 16.12 385 PRO B CA 1
ATOM 6325 C C . PRO B 1 385 ? -34.154 -47.986 22.152 1.00 16.22 385 PRO B C 1
ATOM 6326 O O . PRO B 1 385 ? -34.086 -46.796 21.884 1.00 17.22 385 PRO B O 1
ATOM 6330 N N . PHE B 1 386 ? -34.937 -48.467 23.112 1.00 15.98 386 PHE B N 1
ATOM 6331 C CA . PHE B 1 386 ? -35.631 -47.618 24.084 1.00 16.21 386 PHE B CA 1
ATOM 6332 C C . PHE B 1 386 ? -34.880 -47.749 25.393 1.00 16.40 386 PHE B C 1
ATOM 6333 O O . PHE B 1 386 ? -34.571 -48.860 25.833 1.00 16.77 386 PHE B O 1
ATOM 6341 N N . LYS B 1 387 ? -34.600 -46.609 26.012 1.00 16.70 387 LYS B N 1
ATOM 6342 C CA . LYS B 1 387 ? -33.837 -46.562 27.245 1.00 17.41 387 LYS B CA 1
ATOM 6343 C C . LYS B 1 387 ? -34.786 -46.099 28.338 1.00 17.87 387 LYS B C 1
ATOM 6344 O O . LYS B 1 387 ? -35.526 -45.145 28.137 1.00 17.81 387 LYS B O 1
ATOM 6350 N N . PHE B 1 388 ? -34.781 -46.797 29.473 1.00 18.80 388 PHE B N 1
ATOM 6351 C CA . PHE B 1 388 ? -35.736 -46.550 30.554 1.00 19.48 388 PHE B CA 1
ATOM 6352 C C . PHE B 1 388 ? -34.995 -46.096 31.818 1.00 20.03 388 PHE B C 1
ATOM 6353 O O . PHE B 1 388 ? -33.875 -46.547 32.088 1.00 18.77 388 PHE B O 1
ATOM 6361 N N . SER B 1 389 ? -35.637 -45.222 32.593 1.00 20.60 389 SER B N 1
ATOM 6362 C CA . SER B 1 389 ? -35.061 -44.742 33.851 1.00 21.42 389 SER B CA 1
ATOM 6363 C C . SER B 1 389 ? -34.976 -45.850 34.897 1.00 22.23 389 SER B C 1
ATOM 6364 O O . SER B 1 389 ? -34.084 -45.831 35.743 1.00 22.74 389 SER B O 1
ATOM 6367 N N . GLY B 1 390 ? -35.893 -46.812 34.834 1.00 23.04 390 GLY B N 1
ATOM 6368 C CA . GLY B 1 390 ? -36.068 -47.786 35.914 1.00 23.72 390 GLY B CA 1
ATOM 6369 C C . GLY B 1 390 ? -35.354 -49.117 35.771 1.00 24.52 390 GLY B C 1
ATOM 6370 O O . GLY B 1 390 ? -35.341 -49.908 36.721 1.00 25.47 390 GLY B O 1
ATOM 6371 N N . PHE B 1 391 ? -34.776 -49.392 34.600 1.00 24.56 391 PHE B N 1
ATOM 6372 C CA . PHE B 1 391 ? -34.123 -50.680 34.367 1.00 24.39 391 PHE B CA 1
ATOM 6373 C C . PHE B 1 391 ? -33.274 -50.693 33.092 1.00 24.11 391 PHE B C 1
ATOM 6374 O O . PHE B 1 391 ? -33.451 -49.847 32.209 1.00 23.24 391 PHE B O 1
ATOM 6382 N N . GLN B 1 392 ? -32.349 -51.657 33.037 1.00 23.75 392 GLN B N 1
ATOM 6383 C CA A GLN B 1 392 ? -31.582 -51.940 31.828 0.50 23.70 392 GLN B CA 1
ATOM 6384 C CA B GLN B 1 392 ? -31.548 -51.947 31.849 0.50 23.76 392 GLN B CA 1
ATOM 6385 C C . GLN B 1 392 ? -31.764 -53.409 31.447 1.00 23.34 392 GLN B C 1
ATOM 6386 O O . GLN B 1 392 ? -31.858 -54.276 32.323 1.00 22.98 392 GLN B O 1
ATOM 6397 N N . PRO B 1 393 ? -31.834 -53.701 30.128 1.00 22.54 393 PRO B N 1
ATOM 6398 C CA . PRO B 1 393 ? -31.893 -55.113 29.749 1.00 22.20 393 PRO B CA 1
ATOM 6399 C C . PRO B 1 393 ? -30.640 -55.889 30.168 1.00 21.29 393 PRO B C 1
ATOM 6400 O O . PRO B 1 393 ? -29.550 -55.325 30.236 1.00 20.79 393 PRO B O 1
ATOM 6404 N N . GLU B 1 394 ? -30.822 -57.169 30.456 1.00 20.59 394 GLU B N 1
ATOM 6405 C CA . GLU B 1 394 ? -29.722 -58.083 30.691 1.00 20.46 394 GLU B CA 1
ATOM 6406 C C . GLU B 1 394 ? -29.732 -59.132 29.576 1.00 19.18 394 GLU B C 1
ATOM 6407 O O . GLU B 1 394 ? -30.503 -60.092 29.609 1.00 18.36 394 GLU B O 1
ATOM 6413 N N . ILE B 1 395 ? -28.886 -58.918 28.576 1.00 17.83 395 ILE B N 1
ATOM 6414 C CA . ILE B 1 395 ? -28.893 -59.760 27.388 1.00 17.79 395 ILE B CA 1
ATOM 6415 C C . ILE B 1 395 ? -28.071 -61.021 27.641 1.00 17.53 395 ILE B C 1
ATOM 6416 O O . ILE B 1 395 ? -26.941 -60.936 28.110 1.00 17.68 395 ILE B O 1
ATOM 6421 N N . THR B 1 396 ? -28.671 -62.182 27.368 1.00 17.29 396 THR B N 1
ATOM 6422 C CA . THR B 1 396 ? -28.021 -63.476 27.586 1.00 17.14 396 THR B CA 1
ATOM 6423 C C . THR B 1 396 ? -28.089 -64.325 26.324 1.00 16.96 396 THR B C 1
ATOM 6424 O O . THR B 1 396 ? -29.025 -64.201 25.532 1.00 16.48 396 THR B O 1
ATOM 6428 N N . ARG B 1 397 ? -27.103 -65.200 26.163 1.00 16.54 397 ARG B N 1
ATOM 6429 C CA . ARG B 1 397 ? -26.866 -65.896 24.901 1.00 16.76 397 ARG B CA 1
ATOM 6430 C C . ARG B 1 397 ? -28.034 -66.731 24.365 1.00 16.19 397 ARG B C 1
ATOM 6431 O O . ARG B 1 397 ? -28.887 -67.226 25.115 1.00 16.12 397 ARG B O 1
ATOM 6439 N N . ALA B 1 398 ? -28.037 -66.909 23.050 1.00 16.28 398 ALA B N 1
ATOM 6440 C CA . ALA B 1 398 ? -29.065 -67.702 22.389 1.00 16.48 398 ALA B CA 1
ATOM 6441 C C . ALA B 1 398 ? -28.967 -69.188 22.760 1.00 16.62 398 ALA B C 1
ATOM 6442 O O . ALA B 1 398 ? -27.862 -69.725 22.947 1.00 15.46 398 ALA B O 1
ATOM 6444 N N . PRO B 1 399 ? -30.122 -69.870 22.820 1.00 16.93 399 PRO B N 1
ATOM 6445 C CA . PRO B 1 399 ? -30.151 -71.276 23.219 1.00 17.20 399 PRO B CA 1
ATOM 6446 C C . PRO B 1 399 ? -29.665 -72.220 22.126 1.00 17.37 399 PRO B C 1
ATOM 6447 O O . PRO B 1 399 ? -29.903 -71.987 20.946 1.00 16.94 399 PRO B O 1
ATOM 6451 N N . LEU B 1 400 ? -28.977 -73.284 22.529 1.00 17.68 400 LEU B N 1
ATOM 6452 C CA . LEU B 1 400 ? -28.748 -74.417 21.638 1.00 17.95 400 LEU B CA 1
ATOM 6453 C C . LEU B 1 400 ? -30.095 -75.096 21.355 1.00 17.59 400 LEU B C 1
ATOM 6454 O O . LEU B 1 400 ? -31.040 -74.948 22.125 1.00 17.52 400 LEU B O 1
ATOM 6459 N N . LEU B 1 401 ? -30.187 -75.825 20.247 1.00 18.48 401 LEU B N 1
ATOM 6460 C CA . LEU B 1 401 ? -31.447 -76.468 19.847 1.00 19.09 401 LEU B CA 1
ATOM 6461 C C . LEU B 1 401 ? -31.885 -77.483 20.902 1.00 19.67 401 LEU B C 1
ATOM 6462 O O . LEU B 1 401 ? -31.143 -78.419 21.197 1.00 19.29 401 LEU B O 1
ATOM 6467 N N . GLY B 1 402 ? -33.073 -77.281 21.467 1.00 20.14 402 GLY B N 1
ATOM 6468 C CA . GLY B 1 402 ? -33.605 -78.159 22.508 1.00 20.80 402 GLY B CA 1
ATOM 6469 C C . GLY B 1 402 ? -32.869 -78.110 23.835 1.00 21.42 402 GLY B C 1
ATOM 6470 O O . GLY B 1 402 ? -33.055 -78.994 24.683 1.00 21.18 402 GLY B O 1
ATOM 6471 N N . GLU B 1 403 ? -32.055 -77.074 24.035 1.00 21.71 403 GLU B N 1
ATOM 6472 C CA . GLU B 1 403 ? -31.247 -76.949 25.244 1.00 22.31 403 GLU B CA 1
ATOM 6473 C C . GLU B 1 403 ? -32.091 -77.016 26.506 1.00 22.72 403 GLU B C 1
ATOM 6474 O O . GLU B 1 403 ? -31.652 -77.573 27.514 1.00 22.70 403 GLU B O 1
ATOM 6480 N N . HIS B 1 404 ? -33.298 -76.456 26.444 1.00 22.96 404 HIS B N 1
ATOM 6481 C CA . HIS B 1 404 ? -34.157 -76.321 27.622 1.00 23.78 404 HIS B CA 1
ATOM 6482 C C . HIS B 1 404 ? -35.400 -77.218 27.593 1.00 24.20 404 HIS B C 1
ATOM 6483 O O . HIS B 1 404 ? -36.327 -77.014 28.376 1.00 23.87 404 HIS B O 1
ATOM 6490 N N . THR B 1 405 ? -35.402 -78.213 26.707 1.00 25.31 405 THR B N 1
ATOM 6491 C CA . THR B 1 405 ? -36.534 -79.123 26.560 1.00 26.35 405 THR B CA 1
ATOM 6492 C C . THR B 1 405 ? -36.973 -79.697 27.911 1.00 27.36 405 THR B C 1
ATOM 6493 O O . THR B 1 405 ? -38.113 -79.514 28.325 1.00 27.38 405 THR B O 1
ATOM 6497 N N . ASP B 1 406 ? -36.060 -80.364 28.606 1.00 28.91 406 ASP B N 1
ATOM 6498 C CA . ASP B 1 406 ? -36.409 -81.038 29.870 1.00 30.18 406 ASP B CA 1
ATOM 6499 C C . ASP B 1 406 ? -36.755 -80.033 30.968 1.00 31.21 406 ASP B C 1
ATOM 6500 O O . ASP B 1 406 ? -37.695 -80.239 31.735 1.00 31.32 406 ASP B O 1
ATOM 6505 N N . GLU B 1 407 ? -35.999 -78.941 31.021 1.00 32.28 407 GLU B N 1
ATOM 6506 C CA . GLU B 1 407 ? -36.251 -77.850 31.951 1.00 32.83 407 GLU B CA 1
ATOM 6507 C C . GLU B 1 407 ? -37.677 -77.321 31.823 1.00 33.48 407 GLU B C 1
ATOM 6508 O O . GLU B 1 407 ? -38.361 -77.123 32.825 1.00 33.29 407 GLU B O 1
ATOM 6514 N N . VAL B 1 408 ? -38.115 -77.099 30.583 1.00 34.32 408 VAL B N 1
ATOM 6515 C CA . VAL B 1 408 ? -39.462 -76.602 30.296 1.00 35.14 408 VAL B CA 1
ATOM 6516 C C . VAL B 1 408 ? -40.541 -77.641 30.619 1.00 35.99 408 VAL B C 1
ATOM 6517 O O . VAL B 1 408 ? -41.593 -77.294 31.144 1.00 35.79 408 VAL B O 1
ATOM 6521 N N . LEU B 1 409 ? -40.278 -78.906 30.296 1.00 37.19 409 LEU B N 1
ATOM 6522 C CA . LEU B 1 409 ? -41.213 -79.999 30.602 1.00 38.22 409 LEU B CA 1
ATOM 6523 C C . LEU B 1 409 ? -41.395 -80.194 32.117 1.00 39.12 409 LEU B C 1
ATOM 6524 O O . LEU B 1 409 ? -42.496 -80.491 32.573 1.00 38.91 409 LEU B O 1
ATOM 6529 N N . LYS B 1 410 ? -40.319 -80.022 32.885 1.00 40.34 410 LYS B N 1
ATOM 6530 C CA . LYS B 1 410 ? -40.404 -80.046 34.349 1.00 41.47 410 LYS B CA 1
ATOM 6531 C C . LYS B 1 410 ? -41.254 -78.892 34.885 1.00 42.33 410 LYS B C 1
ATOM 6532 O O . LYS B 1 410 ? -42.017 -79.068 35.835 1.00 42.50 410 LYS B O 1
ATOM 6538 N N . GLU B 1 411 ? -41.133 -77.717 34.275 1.00 43.24 411 GLU B N 1
ATOM 6539 C CA . GLU B 1 411 ? -41.983 -76.582 34.641 1.00 43.99 411 GLU B CA 1
ATOM 6540 C C . GLU B 1 411 ? -43.456 -76.838 34.323 1.00 44.66 411 GLU B C 1
ATOM 6541 O O . GLU B 1 411 ? -44.330 -76.257 34.958 1.00 44.73 411 GLU B O 1
ATOM 6547 N N . LEU B 1 412 ? -43.729 -77.701 33.345 1.00 45.56 412 LEU B N 1
ATOM 6548 C CA . LEU B 1 412 ? -45.106 -78.116 33.040 1.00 46.35 412 LEU B CA 1
ATOM 6549 C C . LEU B 1 412 ? -45.655 -79.151 34.031 1.00 47.26 412 LEU B C 1
ATOM 6550 O O . LEU B 1 412 ? -46.829 -79.532 33.944 1.00 47.50 412 LEU B O 1
ATOM 6555 N N . GLY B 1 413 ? -44.813 -79.612 34.955 1.00 48.03 413 GLY B N 1
ATOM 6556 C CA . GLY B 1 413 ? -45.223 -80.573 35.972 1.00 48.61 413 GLY B CA 1
ATOM 6557 C C . GLY B 1 413 ? -44.953 -82.021 35.601 1.00 49.29 413 GLY B C 1
ATOM 6558 O O . GLY B 1 413 ? -45.274 -82.924 36.375 1.00 49.48 413 GLY B O 1
ATOM 6559 N N . LEU B 1 414 ? -44.358 -82.253 34.431 1.00 49.89 414 LEU B N 1
ATOM 6560 C CA . LEU B 1 414 ? -44.054 -83.615 33.995 1.00 50.48 414 LEU B CA 1
ATOM 6561 C C . LEU B 1 414 ? -42.905 -84.204 34.821 1.00 51.06 414 LEU B C 1
ATOM 6562 O O . LEU B 1 414 ? -41.998 -83.481 35.240 1.00 51.06 414 LEU B O 1
ATOM 6567 N N . ASP B 1 415 ? -42.964 -85.515 35.061 1.00 51.81 415 ASP B N 1
ATOM 6568 C CA . ASP B 1 415 ? -41.921 -86.222 35.818 1.00 52.26 415 ASP B CA 1
ATOM 6569 C C . ASP B 1 415 ? -40.897 -86.846 34.873 1.00 52.59 415 ASP B C 1
ATOM 6570 O O . ASP B 1 415 ? -41.129 -86.934 33.664 1.00 52.64 415 ASP B O 1
ATOM 6575 N N . ASP B 1 416 ? -39.774 -87.285 35.434 1.00 52.87 416 ASP B N 1
ATOM 6576 C CA . ASP B 1 416 ? -38.659 -87.824 34.646 1.00 53.04 416 ASP B CA 1
ATOM 6577 C C . ASP B 1 416 ? -39.049 -89.034 33.801 1.00 53.13 416 ASP B C 1
ATOM 6578 O O . ASP B 1 416 ? -38.512 -89.226 32.706 1.00 53.34 416 ASP B O 1
ATOM 6583 N N . ALA B 1 417 ? -39.970 -89.851 34.308 1.00 53.12 417 ALA B N 1
ATOM 6584 C CA . ALA B 1 417 ? -40.453 -91.010 33.559 1.00 52.95 417 ALA B CA 1
ATOM 6585 C C . ALA B 1 417 ? -41.236 -90.567 32.325 1.00 52.85 417 ALA B C 1
ATOM 6586 O O . ALA B 1 417 ? -41.074 -91.135 31.244 1.00 52.84 417 ALA B O 1
ATOM 6588 N N . LYS B 1 418 ? -42.077 -89.547 32.491 1.00 52.68 418 LYS B N 1
ATOM 6589 C CA . LYS B 1 418 ? -42.858 -88.998 31.376 1.00 52.61 418 LYS B CA 1
ATOM 6590 C C . LYS B 1 418 ? -41.935 -88.332 30.346 1.00 52.33 418 LYS B C 1
ATOM 6591 O O . LYS B 1 418 ? -42.079 -88.552 29.139 1.00 52.16 418 LYS B O 1
ATOM 6597 N N . ILE B 1 419 ? -40.990 -87.532 30.842 1.00 52.05 419 ILE B N 1
ATOM 6598 C CA . ILE B 1 419 ? -39.990 -86.860 30.001 1.00 51.87 419 ILE B CA 1
ATOM 6599 C C . ILE B 1 419 ? -39.174 -87.874 29.194 1.00 51.70 419 ILE B C 1
ATOM 6600 O O . ILE B 1 419 ? -38.979 -87.700 27.989 1.00 51.56 419 ILE B O 1
ATOM 6605 N N . LYS B 1 420 ? -38.714 -88.936 29.858 1.00 51.60 420 LYS B N 1
ATOM 6606 C CA . LYS B 1 420 ? -37.990 -90.027 29.184 1.00 51.49 420 LYS B CA 1
ATOM 6607 C C . LYS B 1 420 ? -38.840 -90.715 28.108 1.00 51.09 420 LYS B C 1
ATOM 6608 O O . LYS B 1 420 ? -38.325 -91.109 27.058 1.00 50.98 420 LYS B O 1
ATOM 6614 N N . GLU B 1 421 ? -40.134 -90.864 28.384 1.00 50.78 421 GLU B N 1
ATOM 6615 C CA . GLU B 1 421 ? -41.075 -91.456 27.433 1.00 50.54 421 GLU B CA 1
ATOM 6616 C C . GLU B 1 421 ? -41.209 -90.583 26.183 1.00 50.10 421 GLU B C 1
ATOM 6617 O O . GLU B 1 421 ? -41.179 -91.090 25.056 1.00 49.94 421 GLU B O 1
ATOM 6623 N N . LEU B 1 422 ? -41.358 -89.274 26.393 1.00 49.59 422 LEU B N 1
ATOM 6624 C CA . LEU B 1 422 ? -41.472 -88.313 25.288 1.00 49.06 422 LEU B CA 1
ATOM 6625 C C . LEU B 1 422 ? -40.230 -88.319 24.393 1.00 48.57 422 LEU B C 1
ATOM 6626 O O . LEU B 1 422 ? -40.352 -88.245 23.171 1.00 48.38 422 LEU B O 1
ATOM 6631 N N . HIS B 1 423 ? -39.046 -88.413 24.999 1.00 48.18 423 HIS B N 1
ATOM 6632 C CA . HIS B 1 423 ? -37.792 -88.557 24.240 1.00 48.09 423 HIS B CA 1
ATOM 6633 C C . HIS B 1 423 ? -37.758 -89.845 23.411 1.00 47.87 423 HIS B C 1
ATOM 6634 O O . HIS B 1 423 ? -37.361 -89.830 22.244 1.00 47.71 423 HIS B O 1
ATOM 6641 N N . ALA B 1 424 ? -38.164 -90.953 24.030 1.00 47.95 424 ALA B N 1
ATOM 6642 C CA . ALA B 1 424 ? -38.180 -92.264 23.377 1.00 47.81 424 ALA B CA 1
ATOM 6643 C C . ALA B 1 424 ? -39.146 -92.285 22.192 1.00 47.68 424 ALA B C 1
ATOM 6644 O O . ALA B 1 424 ? -38.817 -92.799 21.123 1.00 47.48 424 ALA B O 1
ATOM 6646 N N . LYS B 1 425 ? -40.328 -91.704 22.388 1.00 47.60 425 LYS B N 1
ATOM 6647 C CA . LYS B 1 425 ? -41.322 -91.567 21.318 1.00 47.59 425 LYS B CA 1
ATOM 6648 C C . LYS B 1 425 ? -40.967 -90.510 20.263 1.00 47.24 425 LYS B C 1
ATOM 6649 O O . LYS B 1 425 ? -41.723 -90.311 19.311 1.00 47.13 425 LYS B O 1
ATOM 6655 N N . GLN B 1 426 ? -39.836 -89.827 20.441 1.00 46.95 426 GLN B N 1
ATOM 6656 C CA . GLN B 1 426 ? -39.383 -88.787 19.512 1.00 46.76 426 GLN B CA 1
ATOM 6657 C C . GLN B 1 426 ? -40.416 -87.660 19.364 1.00 46.29 426 GLN B C 1
ATOM 6658 O O . GLN B 1 426 ? -40.661 -87.157 18.265 1.00 46.16 426 GLN B O 1
ATOM 6664 N N . VAL B 1 427 ? -41.025 -87.295 20.490 1.00 45.77 427 VAL B N 1
ATOM 6665 C CA . VAL B 1 427 ? -41.935 -86.158 20.573 1.00 45.60 427 VAL B CA 1
ATOM 6666 C C . VAL B 1 427 ? -41.131 -84.883 20.856 1.00 45.23 427 VAL B C 1
ATOM 6667 O O . VAL B 1 427 ? -41.488 -83.806 20.381 1.00 44.58 427 VAL B O 1
ATOM 6671 N N . VAL B 1 428 ? -40.052 -85.030 21.630 1.00 45.03 428 VAL B N 1
ATOM 6672 C CA . VAL B 1 428 ? -39.142 -83.932 21.964 1.00 45.05 428 VAL B CA 1
ATOM 6673 C C . VAL B 1 428 ? -37.690 -84.330 21.701 1.00 45.03 428 VAL B C 1
ATOM 6674 O O . VAL B 1 428 ? -36.758 -83.560 21.943 1.00 44.89 428 VAL B O 1
ATOM 6679 N N . THR C 1 2 ? 22.724 -51.865 65.004 1.00 33.64 2 THR C N 1
ATOM 6680 C CA . THR C 1 2 ? 23.377 -51.262 63.804 1.00 33.27 2 THR C CA 1
ATOM 6681 C C . THR C 1 2 ? 22.480 -51.351 62.568 1.00 32.77 2 THR C C 1
ATOM 6682 O O . THR C 1 2 ? 21.834 -52.373 62.309 1.00 33.36 2 THR C O 1
ATOM 6686 N N . LYS C 1 3 ? 22.450 -50.264 61.815 1.00 31.78 3 LYS C N 1
ATOM 6687 C CA . LYS C 1 3 ? 21.802 -50.242 60.523 1.00 30.88 3 LYS C CA 1
ATOM 6688 C C . LYS C 1 3 ? 22.891 -50.241 59.448 1.00 29.92 3 LYS C C 1
ATOM 6689 O O . LYS C 1 3 ? 24.015 -49.793 59.699 1.00 29.38 3 LYS C O 1
ATOM 6695 N N . PRO C 1 4 ? 22.570 -50.752 58.247 1.00 28.73 4 PRO C N 1
ATOM 6696 C CA . PRO C 1 4 ? 23.562 -50.967 57.190 1.00 28.38 4 PRO C CA 1
ATOM 6697 C C . PRO C 1 4 ? 24.422 -49.756 56.852 1.00 27.56 4 PRO C C 1
ATOM 6698 O O . PRO C 1 4 ? 25.607 -49.913 56.597 1.00 27.50 4 PRO C O 1
ATOM 6702 N N . LEU C 1 5 ? 23.834 -48.562 56.862 1.00 27.05 5 LEU C N 1
ATOM 6703 C CA . LEU C 1 5 ? 24.539 -47.355 56.421 1.00 26.96 5 LEU C CA 1
ATOM 6704 C C . LEU C 1 5 ? 24.865 -46.392 57.574 1.00 26.81 5 LEU C C 1
ATOM 6705 O O . LEU C 1 5 ? 25.233 -45.243 57.337 1.00 26.58 5 LEU C O 1
ATOM 6710 N N . ASP C 1 6 ? 24.730 -46.865 58.812 1.00 27.23 6 ASP C N 1
ATOM 6711 C CA . ASP C 1 6 ? 25.259 -46.152 59.980 1.00 27.59 6 ASP C CA 1
ATOM 6712 C C . ASP C 1 6 ? 26.691 -45.747 59.693 1.00 27.42 6 ASP C C 1
ATOM 6713 O O . ASP C 1 6 ? 27.497 -46.584 59.305 1.00 28.04 6 ASP C O 1
ATOM 6718 N N . GLY C 1 7 ? 26.996 -44.464 59.862 1.00 27.35 7 GLY C N 1
ATOM 6719 C CA . GLY C 1 7 ? 28.340 -43.944 59.629 1.00 26.77 7 GLY C CA 1
ATOM 6720 C C . GLY C 1 7 ? 28.619 -43.490 58.206 1.00 26.64 7 GLY C C 1
ATOM 6721 O O . GLY C 1 7 ? 29.694 -42.967 57.925 1.00 27.12 7 GLY C O 1
ATOM 6722 N N . ILE C 1 8 ? 27.673 -43.701 57.293 1.00 25.73 8 ILE C N 1
ATOM 6723 C CA . ILE C 1 8 ? 27.829 -43.236 55.919 1.00 25.34 8 ILE C CA 1
ATOM 6724 C C . ILE C 1 8 ? 27.335 -41.804 55.861 1.00 24.98 8 ILE C C 1
ATOM 6725 O O . ILE C 1 8 ? 26.166 -41.527 56.175 1.00 25.02 8 ILE C O 1
ATOM 6730 N N . ASN C 1 9 ? 28.252 -40.909 55.497 1.00 24.44 9 ASN C N 1
ATOM 6731 C CA A ASN C 1 9 ? 27.953 -39.492 55.379 0.50 24.23 9 ASN C CA 1
ATOM 6732 C CA B ASN C 1 9 ? 27.994 -39.473 55.372 0.50 24.32 9 ASN C CA 1
ATOM 6733 C C . ASN C 1 9 ? 27.634 -39.148 53.923 1.00 23.94 9 ASN C C 1
ATOM 6734 O O . ASN C 1 9 ? 28.458 -39.336 53.026 1.00 24.12 9 ASN C O 1
ATOM 6743 N N . VAL C 1 10 ? 26.413 -38.665 53.697 1.00 23.47 10 VAL C N 1
ATOM 6744 C CA . VAL C 1 10 ? 25.939 -38.335 52.351 1.00 23.20 10 VAL C CA 1
ATOM 6745 C C . VAL C 1 10 ? 25.768 -36.826 52.170 1.00 22.75 10 VAL C C 1
ATOM 6746 O O . VAL C 1 10 ? 24.923 -36.195 52.818 1.00 22.89 10 VAL C O 1
ATOM 6750 N N . LEU C 1 11 ? 26.573 -36.266 51.276 1.00 22.38 11 LEU C N 1
ATOM 6751 C CA . LEU C 1 11 ? 26.407 -34.899 50.806 1.00 22.11 11 LEU C CA 1
ATOM 6752 C C . LEU C 1 11 ? 25.374 -34.896 49.683 1.00 21.54 11 LEU C C 1
ATOM 6753 O O . LEU C 1 11 ? 25.650 -35.314 48.552 1.00 21.25 11 LEU C O 1
ATOM 6758 N N . ASP C 1 12 ? 24.184 -34.418 50.011 1.00 20.91 12 ASP C N 1
ATOM 6759 C CA . ASP C 1 12 ? 23.007 -34.569 49.178 1.00 20.68 12 ASP C CA 1
ATOM 6760 C C . ASP C 1 12 ? 22.586 -33.250 48.544 1.00 20.14 12 ASP C C 1
ATOM 6761 O O . ASP C 1 12 ? 22.033 -32.380 49.210 1.00 20.98 12 ASP C O 1
ATOM 6766 N N . PHE C 1 13 ? 22.824 -33.119 47.242 1.00 19.80 13 PHE C N 1
ATOM 6767 C CA . PHE C 1 13 ? 22.415 -31.945 46.480 1.00 19.81 13 PHE C CA 1
ATOM 6768 C C . PHE C 1 13 ? 21.053 -32.105 45.825 1.00 19.45 13 PHE C C 1
ATOM 6769 O O . PHE C 1 13 ? 20.628 -31.230 45.072 1.00 19.40 13 PHE C O 1
ATOM 6777 N N . THR C 1 14 ? 20.372 -33.217 46.083 1.00 19.17 14 THR C N 1
ATOM 6778 C CA . THR C 1 14 ? 19.217 -33.582 45.278 1.00 19.05 14 THR C CA 1
ATOM 6779 C C . THR C 1 14 ? 17.962 -32.777 45.591 1.00 19.37 14 THR C C 1
ATOM 6780 O O . THR C 1 14 ? 17.799 -32.227 46.680 1.00 19.24 14 THR C O 1
ATOM 6784 N N . HIS C 1 15 ? 17.087 -32.698 44.598 1.00 19.02 15 HIS C N 1
ATOM 6785 C CA . HIS C 1 15 ? 15.796 -32.077 44.742 1.00 19.18 15 HIS C CA 1
ATOM 6786 C C . HIS C 1 15 ? 14.803 -32.752 43.788 1.00 18.74 15 HIS C C 1
ATOM 6787 O O . HIS C 1 15 ? 15.198 -33.550 42.925 1.00 17.96 15 HIS C O 1
ATOM 6794 N N . VAL C 1 16 ? 13.533 -32.394 43.951 1.00 18.68 16 VAL C N 1
ATOM 6795 C CA . VAL C 1 16 ? 12.401 -33.010 43.254 1.00 18.47 16 VAL C CA 1
ATOM 6796 C C . VAL C 1 16 ? 12.197 -34.451 43.783 1.00 18.19 16 VAL C C 1
ATOM 6797 O O . VAL C 1 16 ? 12.035 -34.615 44.995 1.00 18.54 16 VAL C O 1
ATOM 6801 N N . GLN C 1 17 ? 12.222 -35.483 42.932 1.00 17.81 17 GLN C N 1
ATOM 6802 C CA . GLN C 1 17 ? 11.826 -36.835 43.365 1.00 17.65 17 GLN C CA 1
ATOM 6803 C C . GLN C 1 17 ? 12.901 -37.917 43.236 1.00 17.19 17 GLN C C 1
ATOM 6804 O O . GLN C 1 17 ? 13.136 -38.657 44.187 1.00 16.97 17 GLN C O 1
ATOM 6810 N N . ALA C 1 18 ? 13.534 -38.027 42.067 1.00 16.71 18 ALA C N 1
ATOM 6811 C CA . ALA C 1 18 ? 14.470 -39.119 41.800 1.00 16.61 18 ALA C CA 1
ATOM 6812 C C . ALA C 1 18 ? 15.621 -39.177 42.804 1.00 16.53 18 ALA C C 1
ATOM 6813 O O . ALA C 1 18 ? 15.783 -40.168 43.525 1.00 15.63 18 ALA C O 1
ATOM 6815 N N . GLY C 1 19 ? 16.393 -38.096 42.875 1.00 16.48 19 GLY C N 1
ATOM 6816 C CA . GLY C 1 19 ? 17.527 -38.023 43.791 1.00 16.02 19 GLY C CA 1
ATOM 6817 C C . GLY C 1 19 ? 17.113 -38.060 45.255 1.00 15.83 19 GLY C C 1
ATOM 6818 O O . GLY C 1 19 ? 17.686 -38.803 46.031 1.00 16.06 19 GLY C O 1
ATOM 6819 N N . PRO C 1 20 ? 16.129 -37.238 45.652 1.00 15.57 20 PRO C N 1
ATOM 6820 C CA . PRO C 1 20 ? 15.664 -37.307 47.041 1.00 15.49 20 PRO C CA 1
ATOM 6821 C C . PRO C 1 20 ? 15.110 -38.670 47.481 1.00 15.04 20 PRO C C 1
ATOM 6822 O O . PRO C 1 20 ? 15.306 -39.048 48.625 1.00 15.36 20 PRO C O 1
ATOM 6826 N N . ALA C 1 21 ? 14.472 -39.421 46.586 1.00 15.01 21 ALA C N 1
ATOM 6827 C CA . ALA C 1 21 ? 14.046 -40.792 46.918 1.00 15.28 21 ALA C CA 1
ATOM 6828 C C . ALA C 1 21 ? 15.241 -41.676 47.287 1.00 14.74 21 ALA C C 1
ATOM 6829 O O . ALA C 1 21 ? 15.196 -42.427 48.252 1.00 14.06 21 ALA C O 1
ATOM 6831 N N . CYS C 1 22 ? 16.313 -41.563 46.521 1.00 15.64 22 CYS C N 1
ATOM 6832 C CA . CYS C 1 22 ? 17.517 -42.339 46.751 1.00 15.66 22 CYS C CA 1
ATOM 6833 C C . CYS C 1 22 ? 18.075 -42.050 48.149 1.00 15.99 22 CYS C C 1
ATOM 6834 O O . CYS C 1 22 ? 18.243 -42.960 48.966 1.00 16.69 22 CYS C O 1
ATOM 6837 N N . THR C 1 23 ? 18.320 -40.773 48.422 1.00 16.03 23 THR C N 1
ATOM 6838 C CA . THR C 1 23 ? 18.979 -40.362 49.668 1.00 16.32 23 THR C CA 1
ATOM 6839 C C . THR C 1 23 ? 18.092 -40.571 50.903 1.00 16.12 23 THR C C 1
ATOM 6840 O O . THR C 1 23 ? 18.606 -40.906 51.971 1.00 16.57 23 THR C O 1
ATOM 6844 N N . GLN C 1 24 ? 16.777 -40.398 50.760 1.00 16.23 24 GLN C N 1
ATOM 6845 C CA . GLN C 1 24 ? 15.843 -40.731 51.852 1.00 16.30 24 GLN C CA 1
ATOM 6846 C C . GLN C 1 24 ? 15.960 -42.197 52.251 1.00 16.63 24 GLN C C 1
ATOM 6847 O O . GLN C 1 24 ? 16.050 -42.517 53.430 1.00 16.73 24 GLN C O 1
ATOM 6853 N N . MET C 1 25 ? 15.940 -43.087 51.261 1.00 17.19 25 MET C N 1
ATOM 6854 C CA . MET C 1 25 ? 16.016 -44.514 51.519 1.00 17.34 25 MET C CA 1
ATOM 6855 C C . MET C 1 25 ? 17.357 -44.908 52.140 1.00 17.76 25 MET C C 1
ATOM 6856 O O . MET C 1 25 ? 17.424 -45.814 52.973 1.00 17.89 25 MET C O 1
ATOM 6861 N N . MET C 1 26 ? 18.423 -44.234 51.722 1.00 18.29 26 MET C N 1
ATOM 6862 C CA . MET C 1 26 ? 19.720 -44.368 52.383 1.00 18.60 26 MET C CA 1
ATOM 6863 C C . MET C 1 26 ? 19.627 -43.928 53.846 1.00 18.40 26 MET C C 1
ATOM 6864 O O . MET C 1 26 ? 20.122 -44.624 54.728 1.00 18.34 26 MET C O 1
ATOM 6869 N N . GLY C 1 27 ? 18.961 -42.796 54.084 1.00 18.85 27 GLY C N 1
ATOM 6870 C CA . GLY C 1 27 ? 18.663 -42.325 55.440 1.00 18.88 27 GLY C CA 1
ATOM 6871 C C . GLY C 1 27 ? 17.862 -43.312 56.278 1.00 19.37 27 GLY C C 1
ATOM 6872 O O . GLY C 1 27 ? 18.133 -43.484 57.474 1.00 19.97 27 GLY C O 1
ATOM 6873 N N . PHE C 1 28 ? 16.872 -43.953 55.659 1.00 19.33 28 PHE C N 1
ATOM 6874 C CA . PHE C 1 28 ? 16.082 -45.014 56.313 1.00 19.24 28 PHE C CA 1
ATOM 6875 C C . PHE C 1 28 ? 16.952 -46.192 56.755 1.00 19.59 28 PHE C C 1
ATOM 6876 O O . PHE C 1 28 ? 16.671 -46.824 57.775 1.00 19.89 28 PHE C O 1
ATOM 6884 N N . LEU C 1 29 ? 17.998 -46.496 55.987 1.00 20.16 29 LEU C N 1
ATOM 6885 C CA . LEU C 1 29 ? 18.944 -47.549 56.336 1.00 20.39 29 LEU C CA 1
ATOM 6886 C C . LEU C 1 29 ? 20.132 -47.049 57.187 1.00 20.78 29 LEU C C 1
ATOM 6887 O O . LEU C 1 29 ? 21.104 -47.771 57.354 1.00 20.33 29 LEU C O 1
ATOM 6892 N N . GLY C 1 30 ? 20.046 -45.823 57.704 1.00 21.17 30 GLY C N 1
ATOM 6893 C CA . GLY C 1 30 ? 20.986 -45.324 58.717 1.00 21.84 30 GLY C CA 1
ATOM 6894 C C . GLY C 1 30 ? 21.956 -44.234 58.294 1.00 22.14 30 GLY C C 1
ATOM 6895 O O . GLY C 1 30 ? 22.722 -43.742 59.125 1.00 22.21 30 GLY C O 1
ATOM 6896 N N . ALA C 1 31 ? 21.932 -43.840 57.022 1.00 22.23 31 ALA C N 1
ATOM 6897 C CA . ALA C 1 31 ? 22.901 -42.872 56.510 1.00 22.30 31 ALA C CA 1
ATOM 6898 C C . ALA C 1 31 ? 22.690 -41.489 57.120 1.00 22.45 31 ALA C C 1
ATOM 6899 O O . ALA C 1 31 ? 21.564 -41.103 57.443 1.00 22.32 31 ALA C O 1
ATOM 6901 N N . ASN C 1 32 ? 23.799 -40.766 57.273 1.00 22.54 32 ASN C N 1
ATOM 6902 C CA . ASN C 1 32 ? 23.799 -39.376 57.699 1.00 22.55 32 ASN C CA 1
ATOM 6903 C C . ASN C 1 32 ? 23.685 -38.505 56.468 1.00 22.21 32 ASN C C 1
ATOM 6904 O O . ASN C 1 32 ? 24.686 -38.206 55.811 1.00 22.05 32 ASN C O 1
ATOM 6909 N N . VAL C 1 33 ? 22.453 -38.115 56.153 1.00 21.83 33 VAL C N 1
ATOM 6910 C CA . VAL C 1 33 ? 22.158 -37.379 54.940 1.00 22.04 33 VAL C CA 1
ATOM 6911 C C . VAL C 1 33 ? 22.035 -35.889 55.231 1.00 22.32 33 VAL C C 1
ATOM 6912 O O . VAL C 1 33 ? 21.152 -35.456 55.989 1.00 22.56 33 VAL C O 1
ATOM 6916 N N . ILE C 1 34 ? 22.937 -35.122 54.620 1.00 22.36 34 ILE C N 1
ATOM 6917 C CA . ILE C 1 34 ? 22.968 -33.680 54.730 1.00 22.99 34 ILE C CA 1
ATOM 6918 C C . ILE C 1 34 ? 22.477 -33.074 53.415 1.00 22.84 34 ILE C C 1
ATOM 6919 O O . ILE C 1 34 ? 23.186 -33.076 52.412 1.00 23.43 34 ILE C O 1
ATOM 6924 N N . LYS C 1 35 ? 21.249 -32.567 53.431 1.00 23.11 35 LYS C N 1
ATOM 6925 C CA . LYS C 1 35 ? 20.615 -31.999 52.255 1.00 23.21 35 LYS C CA 1
ATOM 6926 C C . LYS C 1 35 ? 21.023 -30.538 52.050 1.00 23.73 35 LYS C C 1
ATOM 6927 O O . LYS C 1 35 ? 20.642 -29.664 52.834 1.00 24.05 35 LYS C O 1
ATOM 6933 N N . ILE C 1 36 ? 21.792 -30.286 50.993 1.00 24.10 36 ILE C N 1
ATOM 6934 C CA . ILE C 1 36 ? 22.184 -28.929 50.613 1.00 24.72 36 ILE C CA 1
ATOM 6935 C C . ILE C 1 36 ? 21.087 -28.255 49.812 1.00 25.14 36 ILE C C 1
ATOM 6936 O O . ILE C 1 36 ? 20.761 -28.679 48.710 1.00 25.04 36 ILE C O 1
ATOM 6941 N N . GLU C 1 37 ? 20.517 -27.190 50.363 1.00 25.41 37 GLU C N 1
ATOM 6942 C CA . GLU C 1 37 ? 19.428 -26.500 49.697 1.00 26.03 37 GLU C CA 1
ATOM 6943 C C . GLU C 1 37 ? 19.817 -25.084 49.344 1.00 27.40 37 GLU C C 1
ATOM 6944 O O . GLU C 1 37 ? 20.580 -24.437 50.069 1.00 27.37 37 GLU C O 1
ATOM 6950 N N . ARG C 1 38 ? 19.298 -24.610 48.219 1.00 28.66 38 ARG C N 1
ATOM 6951 C CA . ARG C 1 38 ? 19.597 -23.264 47.766 1.00 29.49 38 ARG C CA 1
ATOM 6952 C C . ARG C 1 38 ? 19.037 -22.275 48.786 1.00 29.75 38 ARG C C 1
ATOM 6953 O O . ARG C 1 38 ? 17.876 -22.376 49.191 1.00 29.56 38 ARG C O 1
ATOM 6961 N N . ARG C 1 39 ? 19.876 -21.335 49.209 1.00 30.20 39 ARG C N 1
ATOM 6962 C CA . ARG C 1 39 ? 19.496 -20.374 50.233 1.00 30.17 39 ARG C CA 1
ATOM 6963 C C . ARG C 1 39 ? 18.256 -19.584 49.820 1.00 30.04 39 ARG C C 1
ATOM 6964 O O . ARG C 1 39 ? 18.187 -19.062 48.707 1.00 30.27 39 ARG C O 1
ATOM 6972 N N . GLY C 1 40 ? 17.267 -19.538 50.713 1.00 29.80 40 GLY C N 1
ATOM 6973 C CA . GLY C 1 40 ? 16.066 -18.727 50.522 1.00 29.62 40 GLY C CA 1
ATOM 6974 C C . GLY C 1 40 ? 14.887 -19.397 49.837 1.00 29.57 40 GLY C C 1
ATOM 6975 O O . GLY C 1 40 ? 13.779 -18.858 49.837 1.00 29.90 40 GLY C O 1
ATOM 6976 N N . SER C 1 41 ? 15.112 -20.570 49.251 1.00 29.06 41 SER C N 1
ATOM 6977 C CA . SER C 1 41 ? 14.075 -21.257 48.484 1.00 28.28 41 SER C CA 1
ATOM 6978 C C . SER C 1 41 ? 14.076 -22.758 48.767 1.00 27.40 41 SER C C 1
ATOM 6979 O O . SER C 1 41 ? 13.046 -23.340 49.115 1.00 28.05 41 SER C O 1
ATOM 6982 N N . GLY C 1 42 ? 15.237 -23.376 48.609 1.00 26.07 42 GLY C N 1
ATOM 6983 C CA . GLY C 1 42 ? 15.378 -24.806 48.803 1.00 25.00 42 GLY C CA 1
ATOM 6984 C C . GLY C 1 42 ? 14.661 -25.630 47.735 1.00 23.63 42 GLY C C 1
ATOM 6985 O O . GLY C 1 42 ? 14.310 -25.130 46.669 1.00 22.86 42 GLY C O 1
ATOM 6986 N N . ASP C 1 43 ? 14.454 -26.897 48.066 1.00 22.36 43 ASP C N 1
ATOM 6987 C CA . ASP C 1 43 ? 13.837 -27.886 47.191 1.00 21.99 43 ASP C CA 1
ATOM 6988 C C . ASP C 1 43 ? 12.438 -27.421 46.790 1.00 21.33 43 ASP C C 1
ATOM 6989 O O . ASP C 1 43 ? 11.597 -27.170 47.651 1.00 21.34 43 ASP C O 1
ATOM 6994 N N . MET C 1 44 ? 12.204 -27.326 45.483 1.00 21.07 44 MET C N 1
ATOM 6995 C CA A MET C 1 44 ? 10.917 -26.868 44.956 0.60 21.24 44 MET C CA 1
ATOM 6996 C CA B MET C 1 44 ? 10.918 -26.902 44.915 0.40 21.00 44 MET C CA 1
ATOM 6997 C C . MET C 1 44 ? 9.703 -27.690 45.422 1.00 20.66 44 MET C C 1
ATOM 6998 O O . MET C 1 44 ? 8.576 -27.199 45.366 1.00 20.46 44 MET C O 1
ATOM 7007 N N . THR C 1 45 ? 9.915 -28.924 45.880 1.00 20.20 45 THR C N 1
ATOM 7008 C CA . THR C 1 45 ? 8.789 -29.747 46.365 1.00 20.15 45 THR C CA 1
ATOM 7009 C C . THR C 1 45 ? 8.164 -29.172 47.635 1.00 20.12 45 THR C C 1
ATOM 7010 O O . THR C 1 45 ? 6.996 -29.426 47.931 1.00 20.36 45 THR C O 1
ATOM 7014 N N . ARG C 1 46 ? 8.945 -28.411 48.396 1.00 20.10 46 ARG C N 1
ATOM 7015 C CA . ARG C 1 46 ? 8.410 -27.722 49.583 1.00 20.03 46 ARG C CA 1
ATOM 7016 C C . ARG C 1 46 ? 7.130 -26.940 49.279 1.00 19.95 46 ARG C C 1
ATOM 7017 O O . ARG C 1 46 ? 6.162 -27.015 50.037 1.00 20.04 46 ARG C O 1
ATOM 7025 N N . GLY C 1 47 ? 7.139 -26.187 48.177 1.00 20.42 47 GLY C N 1
ATOM 7026 C CA . GLY C 1 47 ? 6.013 -25.337 47.784 1.00 21.20 47 GLY C CA 1
ATOM 7027 C C . GLY C 1 47 ? 5.032 -25.949 46.803 1.00 21.62 47 GLY C C 1
ATOM 7028 O O . GLY C 1 47 ? 4.099 -25.285 46.353 1.00 22.48 47 GLY C O 1
ATOM 7029 N N . GLN C 1 48 ? 5.233 -27.220 46.481 1.00 22.15 48 GLN C N 1
ATOM 7030 C CA . GLN C 1 48 ? 4.490 -27.897 45.431 1.00 22.74 48 GLN C CA 1
ATOM 7031 C C . GLN C 1 48 ? 3.267 -28.614 45.994 1.00 22.52 48 GLN C C 1
ATOM 7032 O O . GLN C 1 48 ? 3.411 -29.538 46.774 1.00 22.30 48 GLN C O 1
ATOM 7038 N N . LEU C 1 49 ? 2.084 -28.180 45.572 1.00 23.21 49 LEU C N 1
ATOM 7039 C CA . LEU C 1 49 ? 0.802 -28.788 45.963 1.00 23.65 49 LEU C CA 1
ATOM 7040 C C . LEU C 1 49 ? 0.650 -28.965 47.473 1.00 23.69 49 LEU C C 1
ATOM 7041 O O . LEU C 1 49 ? 0.281 -30.034 47.972 1.00 23.17 49 LEU C O 1
ATOM 7046 N N . GLN C 1 50 ? 0.950 -27.888 48.191 1.00 24.09 50 GLN C N 1
ATOM 7047 C CA . GLN C 1 50 ? 0.785 -27.842 49.634 1.00 24.14 50 GLN C CA 1
ATOM 7048 C C . GLN C 1 50 ? -0.686 -28.048 49.977 1.00 24.16 50 GLN C C 1
ATOM 7049 O O . GLN C 1 50 ? -1.573 -27.565 49.264 1.00 24.43 50 GLN C O 1
ATOM 7055 N N . ASP C 1 51 ? -0.940 -28.761 51.067 1.00 23.98 51 ASP C N 1
ATOM 7056 C CA . ASP C 1 51 ? -2.303 -28.963 51.552 1.00 24.60 51 ASP C CA 1
ATOM 7057 C C . ASP C 1 51 ? -2.691 -27.918 52.604 1.00 25.01 51 ASP C C 1
ATOM 7058 O O . ASP C 1 51 ? -3.869 -27.762 52.917 1.00 25.13 51 ASP C O 1
ATOM 7063 N N . LYS C 1 52 ? -1.686 -27.250 53.165 1.00 25.67 52 LYS C N 1
ATOM 7064 C CA . LYS C 1 52 ? -1.873 -26.131 54.099 1.00 26.64 52 LYS C CA 1
ATOM 7065 C C . LYS C 1 52 ? -0.931 -24.989 53.706 1.00 26.44 52 LYS C C 1
ATOM 7066 O O . LYS C 1 52 ? 0.249 -25.224 53.452 1.00 26.09 52 LYS C O 1
ATOM 7072 N N . PRO C 1 53 ? -1.443 -23.747 53.658 1.00 26.82 53 PRO C N 1
ATOM 7073 C CA . PRO C 1 53 ? -0.619 -22.636 53.189 1.00 26.58 53 PRO C CA 1
ATOM 7074 C C . PRO C 1 53 ? 0.614 -22.411 54.061 1.00 26.13 53 PRO C C 1
ATOM 7075 O O . PRO C 1 53 ? 0.507 -22.417 55.285 1.00 26.51 53 PRO C O 1
ATOM 7079 N N . ASN C 1 54 ? 1.768 -22.252 53.419 1.00 26.09 54 ASN C N 1
ATOM 7080 C CA . ASN C 1 54 ? 3.050 -21.993 54.096 1.00 25.34 54 ASN C CA 1
ATOM 7081 C C . ASN C 1 54 ? 3.537 -23.138 55.001 1.00 24.72 54 ASN C C 1
ATOM 7082 O O . ASN C 1 54 ? 4.358 -22.926 55.896 1.00 24.75 54 ASN C O 1
ATOM 7087 N N . VAL C 1 55 ? 3.046 -24.357 54.750 1.00 23.27 55 VAL C N 1
ATOM 7088 C CA . VAL C 1 55 ? 3.570 -25.563 55.386 1.00 22.08 55 VAL C CA 1
ATOM 7089 C C . VAL C 1 55 ? 4.179 -26.427 54.275 1.00 21.02 55 VAL C C 1
ATOM 7090 O O . VAL C 1 55 ? 3.573 -26.577 53.220 1.00 20.75 55 VAL C O 1
ATOM 7094 N N . ASP C 1 56 ? 5.375 -26.959 54.503 1.00 20.34 56 ASP C N 1
ATOM 7095 C CA . ASP C 1 56 ? 6.024 -27.823 53.514 1.00 19.71 56 ASP C CA 1
ATOM 7096 C C . ASP C 1 56 ? 5.039 -28.893 53.054 1.00 19.02 56 ASP C C 1
ATOM 7097 O O . ASP C 1 56 ? 4.355 -29.512 53.870 1.00 18.82 56 ASP C O 1
ATOM 7102 N N . SER C 1 57 ? 4.975 -29.110 51.748 1.00 18.72 57 SER C N 1
ATOM 7103 C CA . SER C 1 57 ? 4.015 -30.058 51.185 1.00 17.99 57 SER C CA 1
ATOM 7104 C C . SER C 1 57 ? 4.302 -31.513 51.573 1.00 17.00 57 SER C C 1
ATOM 7105 O O . SER C 1 57 ? 5.393 -31.864 52.040 1.00 16.45 57 SER C O 1
ATOM 7108 N N . LEU C 1 58 ? 3.291 -32.356 51.386 1.00 16.60 58 LEU C N 1
ATOM 7109 C CA . LEU C 1 58 ? 3.454 -33.792 51.545 1.00 16.47 58 LEU C CA 1
ATOM 7110 C C . LEU C 1 58 ? 4.431 -34.353 50.504 1.00 16.12 58 LEU C C 1
ATOM 7111 O O . LEU C 1 58 ? 5.081 -35.364 50.752 1.00 15.45 58 LEU C O 1
ATOM 7116 N N . TYR C 1 59 ? 4.525 -33.701 49.349 1.00 16.01 59 TYR C N 1
ATOM 7117 C CA . TYR C 1 59 ? 5.519 -34.066 48.333 1.00 15.80 59 TYR C CA 1
ATOM 7118 C C . TYR C 1 59 ? 6.904 -33.982 48.966 1.00 16.10 59 TYR C C 1
ATOM 7119 O O . TYR C 1 59 ? 7.725 -34.900 48.844 1.00 15.54 59 TYR C O 1
ATOM 7128 N N . PHE C 1 60 ? 7.171 -32.870 49.650 1.00 15.69 60 PHE C N 1
ATOM 7129 C CA . PHE C 1 60 ? 8.464 -32.691 50.286 1.00 15.86 60 PHE C CA 1
ATOM 7130 C C . PHE C 1 60 ? 8.627 -33.672 51.439 1.00 15.70 60 PHE C C 1
ATOM 7131 O O . PHE C 1 60 ? 9.608 -34.393 51.502 1.00 15.92 60 PHE C O 1
ATOM 7139 N N . THR C 1 61 ? 7.673 -33.700 52.365 1.00 15.90 61 THR C N 1
ATOM 7140 C CA . THR C 1 61 ? 7.854 -34.487 53.595 1.00 16.06 61 THR C CA 1
ATOM 7141 C C . THR C 1 61 ? 8.004 -35.984 53.342 1.00 16.18 61 THR C C 1
ATOM 7142 O O . THR C 1 61 ? 8.837 -36.623 53.979 1.00 16.52 61 THR C O 1
ATOM 7146 N N . MET C 1 62 ? 7.250 -36.530 52.383 1.00 16.21 62 MET C N 1
ATOM 7147 C CA . MET C 1 62 ? 7.352 -37.974 52.047 1.00 16.26 62 MET C CA 1
ATOM 7148 C C . MET C 1 62 ? 8.592 -38.386 51.262 1.00 15.84 62 MET C C 1
ATOM 7149 O O . MET C 1 62 ? 8.848 -39.581 51.092 1.00 15.80 62 MET C O 1
ATOM 7154 N N . PHE C 1 63 ? 9.374 -37.417 50.789 1.00 15.82 63 PHE C N 1
ATOM 7155 C CA . PHE C 1 63 ? 10.651 -37.698 50.138 1.00 15.92 63 PHE C CA 1
ATOM 7156 C C . PHE C 1 63 ? 11.871 -37.189 50.897 1.00 16.17 63 PHE C C 1
ATOM 7157 O O . PHE C 1 63 ? 12.990 -37.408 50.453 1.00 15.89 63 PHE C O 1
ATOM 7165 N N . ASN C 1 64 ? 11.668 -36.521 52.033 1.00 16.61 64 ASN C N 1
ATOM 7166 C CA . ASN C 1 64 ? 12.797 -35.935 52.749 1.00 16.92 64 ASN C CA 1
ATOM 7167 C C . ASN C 1 64 ? 12.863 -36.180 54.253 1.00 17.53 64 ASN C C 1
ATOM 7168 O O . ASN C 1 64 ? 13.557 -35.457 54.959 1.00 17.81 64 ASN C O 1
ATOM 7173 N N . CYS C 1 65 ? 12.206 -37.243 54.731 1.00 17.90 65 CYS C N 1
ATOM 7174 C CA . CYS C 1 65 ? 12.449 -37.747 56.083 1.00 17.81 65 CYS C CA 1
ATOM 7175 C C . CYS C 1 65 ? 13.879 -38.289 56.232 1.00 18.18 65 CYS C C 1
ATOM 7176 O O . CYS C 1 65 ? 14.534 -38.660 55.248 1.00 17.19 65 CYS C O 1
ATOM 7179 N N . ASN C 1 66 ? 14.367 -38.313 57.471 1.00 18.06 66 ASN C N 1
ATOM 7180 C CA . ASN C 1 66 ? 15.729 -38.772 57.791 1.00 18.54 66 ASN C CA 1
ATOM 7181 C C . ASN C 1 66 ? 16.823 -37.992 57.073 1.00 18.80 66 ASN C C 1
ATOM 7182 O O . ASN C 1 66 ? 17.834 -38.568 56.651 1.00 18.67 66 ASN C O 1
ATOM 7187 N N . LYS C 1 67 ? 16.604 -36.687 56.947 1.00 19.09 67 LYS C N 1
ATOM 7188 C CA . LYS C 1 67 ? 17.581 -35.762 56.382 1.00 19.57 67 LYS C CA 1
ATOM 7189 C C . LYS C 1 67 ? 17.673 -34.510 57.257 1.00 20.27 67 LYS C C 1
ATOM 7190 O O . LYS C 1 67 ? 16.713 -34.152 57.967 1.00 20.26 67 LYS C O 1
ATOM 7196 N N . ARG C 1 68 ? 18.829 -33.858 57.185 1.00 21.07 68 ARG C N 1
ATOM 7197 C CA . ARG C 1 68 ? 19.048 -32.544 57.787 1.00 21.96 68 ARG C CA 1
ATOM 7198 C C . ARG C 1 68 ? 19.272 -31.522 56.677 1.00 22.26 68 ARG C C 1
ATOM 7199 O O . ARG C 1 68 ? 19.893 -31.823 55.655 1.00 23.01 68 ARG C O 1
ATOM 7207 N N . SER C 1 69 ? 18.728 -30.325 56.868 1.00 22.67 69 SER C N 1
ATOM 7208 C CA . SER C 1 69 ? 18.756 -29.270 55.871 1.00 23.07 69 SER C CA 1
ATOM 7209 C C . SER C 1 69 ? 19.737 -28.158 56.241 1.00 23.94 69 SER C C 1
ATOM 7210 O O . SER C 1 69 ? 19.664 -27.597 57.344 1.00 23.03 69 SER C O 1
ATOM 7213 N N . ILE C 1 70 ? 20.641 -27.856 55.313 1.00 24.45 70 ILE C N 1
ATOM 7214 C CA A ILE C 1 70 ? 21.486 -26.675 55.421 0.50 25.21 70 ILE C CA 1
ATOM 7215 C CA B ILE C 1 70 ? 21.501 -26.681 55.416 0.50 25.01 70 ILE C CA 1
ATOM 7216 C C . ILE C 1 70 ? 21.310 -25.822 54.168 1.00 25.57 70 ILE C C 1
ATOM 7217 O O . ILE C 1 70 ? 21.265 -26.338 53.046 1.00 25.63 70 ILE C O 1
ATOM 7226 N N . GLU C 1 71 ? 21.174 -24.514 54.365 1.00 26.38 71 GLU C N 1
ATOM 7227 C CA . GLU C 1 71 ? 21.078 -23.591 53.244 1.00 27.44 71 GLU C CA 1
ATOM 7228 C C . GLU C 1 71 ? 22.481 -23.149 52.881 1.00 28.66 71 GLU C C 1
ATOM 7229 O O . GLU C 1 71 ? 23.316 -22.923 53.766 1.00 29.05 71 GLU C O 1
ATOM 7235 N N . LEU C 1 72 ? 22.731 -23.024 51.583 1.00 30.31 72 LEU C N 1
ATOM 7236 C CA . LEU C 1 72 ? 24.038 -22.618 51.081 1.00 31.22 72 LEU C CA 1
ATOM 7237 C C . LEU C 1 72 ? 23.861 -21.846 49.782 1.00 32.46 72 LEU C C 1
ATOM 7238 O O . LEU C 1 72 ? 23.007 -22.187 48.958 1.00 32.69 72 LEU C O 1
ATOM 7243 N N . ASP C 1 73 ? 24.632 -20.773 49.625 1.00 33.86 73 ASP C N 1
ATOM 7244 C CA . ASP C 1 73 ? 24.771 -20.119 48.330 1.00 34.66 73 ASP C CA 1
ATOM 7245 C C . ASP C 1 73 ? 26.073 -20.630 47.740 1.00 35.60 73 ASP C C 1
ATOM 7246 O O . ASP C 1 73 ? 27.159 -20.244 48.177 1.00 35.54 73 ASP C O 1
ATOM 7251 N N . MET C 1 74 ? 25.948 -21.521 46.759 1.00 36.67 74 MET C N 1
ATOM 7252 C CA . MET C 1 74 ? 27.098 -22.214 46.182 1.00 37.64 74 MET C CA 1
ATOM 7253 C C . MET C 1 74 ? 27.819 -21.369 45.124 1.00 38.14 74 MET C C 1
ATOM 7254 O O . MET C 1 74 ? 28.874 -21.767 44.625 1.00 38.43 74 MET C O 1
ATOM 7259 N N . LYS C 1 75 ? 27.252 -20.208 44.787 1.00 38.94 75 LYS C N 1
ATOM 7260 C CA . LYS C 1 75 ? 27.879 -19.276 43.842 1.00 39.41 75 LYS C CA 1
ATOM 7261 C C . LYS C 1 75 ? 28.967 -18.416 44.492 1.00 39.71 75 LYS C C 1
ATOM 7262 O O . LYS C 1 75 ? 29.746 -17.768 43.791 1.00 40.04 75 LYS C O 1
ATOM 7268 N N . THR C 1 76 ? 29.027 -18.422 45.822 1.00 39.83 76 THR C N 1
ATOM 7269 C CA . THR C 1 76 ? 29.987 -17.607 46.559 1.00 39.82 76 THR C CA 1
ATOM 7270 C C . THR C 1 76 ? 31.260 -18.399 46.854 1.00 40.04 76 THR C C 1
ATOM 7271 O O . THR C 1 76 ? 31.201 -19.615 47.013 1.00 40.27 76 THR C O 1
ATOM 7275 N N . PRO C 1 77 ? 32.419 -17.713 46.934 1.00 39.98 77 PRO C N 1
ATOM 7276 C CA . PRO C 1 77 ? 33.668 -18.373 47.329 1.00 39.75 77 PRO C CA 1
ATOM 7277 C C . PRO C 1 77 ? 33.593 -19.058 48.692 1.00 39.54 77 PRO C C 1
ATOM 7278 O O . PRO C 1 77 ? 34.202 -20.104 48.890 1.00 39.52 77 PRO C O 1
ATOM 7282 N N . GLU C 1 78 ? 32.854 -18.462 49.621 1.00 39.26 78 GLU C N 1
ATOM 7283 C CA . GLU C 1 78 ? 32.705 -19.024 50.961 1.00 39.17 78 GLU C CA 1
ATOM 7284 C C . GLU C 1 78 ? 31.880 -20.314 50.917 1.00 38.61 78 GLU C C 1
ATOM 7285 O O . GLU C 1 78 ? 32.170 -21.259 51.646 1.00 38.36 78 GLU C O 1
ATOM 7291 N N . GLY C 1 79 ? 30.848 -20.334 50.076 1.00 38.41 79 GLY C N 1
ATOM 7292 C CA . GLY C 1 79 ? 30.031 -21.533 49.875 1.00 38.46 79 GLY C CA 1
ATOM 7293 C C . GLY C 1 79 ? 30.807 -22.685 49.248 1.00 38.26 79 GLY C C 1
ATOM 7294 O O . GLY C 1 79 ? 30.754 -23.817 49.732 1.00 37.95 79 GLY C O 1
ATOM 7295 N N . LYS C 1 80 ? 31.542 -22.388 48.178 1.00 38.20 80 LYS C N 1
ATOM 7296 C CA . LYS C 1 80 ? 32.400 -23.381 47.521 1.00 38.12 80 LYS C CA 1
ATOM 7297 C C . LYS C 1 80 ? 33.476 -23.904 48.473 1.00 38.03 80 LYS C C 1
ATOM 7298 O O . LYS C 1 80 ? 33.845 -25.076 48.413 1.00 38.24 80 LYS C O 1
ATOM 7304 N N . GLU C 1 81 ? 33.968 -23.040 49.356 1.00 37.73 81 GLU C N 1
ATOM 7305 C CA . GLU C 1 81 ? 34.909 -23.452 50.402 1.00 37.15 81 GLU C CA 1
ATOM 7306 C C . GLU C 1 81 ? 34.265 -24.399 51.421 1.00 36.44 81 GLU C C 1
ATOM 7307 O O . GLU C 1 81 ? 34.901 -25.348 51.881 1.00 36.00 81 GLU C O 1
ATOM 7313 N N . LEU C 1 82 ? 33.012 -24.133 51.783 1.00 35.87 82 LEU C N 1
ATOM 7314 C CA . LEU C 1 82 ? 32.278 -25.018 52.693 1.00 35.55 82 LEU C CA 1
ATOM 7315 C C . LEU C 1 82 ? 32.039 -26.396 52.057 1.00 35.10 82 LEU C C 1
ATOM 7316 O O . LEU C 1 82 ? 32.172 -27.419 52.728 1.00 34.79 82 LEU C O 1
ATOM 7321 N N . LEU C 1 83 ? 31.697 -26.417 50.769 1.00 34.96 83 LEU C N 1
ATOM 7322 C CA . LEU C 1 83 ? 31.514 -27.682 50.049 1.00 34.98 83 LEU C CA 1
ATOM 7323 C C . LEU C 1 83 ? 32.782 -28.526 50.093 1.00 34.81 83 LEU C C 1
ATOM 7324 O O . LEU C 1 83 ? 32.720 -29.721 50.356 1.00 34.49 83 LEU C O 1
ATOM 7329 N N . GLU C 1 84 ? 33.934 -27.902 49.850 1.00 34.94 84 GLU C N 1
ATOM 7330 C CA . GLU C 1 84 ? 35.212 -28.618 49.899 1.00 34.69 84 GLU C CA 1
ATOM 7331 C C . GLU C 1 84 ? 35.422 -29.316 51.239 1.00 34.32 84 GLU C C 1
ATOM 7332 O O . GLU C 1 84 ? 35.836 -30.472 51.281 1.00 34.28 84 GLU C O 1
ATOM 7338 N N . GLN C 1 85 ? 35.120 -28.617 52.330 1.00 34.07 85 GLN C N 1
ATOM 7339 C CA . GLN C 1 85 ? 35.243 -29.194 53.670 1.00 33.92 85 GLN C CA 1
ATOM 7340 C C . GLN C 1 85 ? 34.228 -30.328 53.868 1.00 33.41 85 GLN C C 1
ATOM 7341 O O . GLN C 1 85 ? 34.528 -31.337 54.506 1.00 32.96 85 GLN C O 1
ATOM 7347 N N . MET C 1 86 ? 33.029 -30.142 53.323 1.00 32.89 86 MET C N 1
ATOM 7348 C CA . MET C 1 86 ? 31.979 -31.160 53.404 1.00 32.88 86 MET C CA 1
ATOM 7349 C C . MET C 1 86 ? 32.338 -32.395 52.568 1.00 32.25 86 MET C C 1
ATOM 7350 O O . MET C 1 86 ? 32.184 -33.526 53.028 1.00 32.05 86 MET C O 1
ATOM 7355 N N . ILE C 1 87 ? 32.850 -32.167 51.363 1.00 31.65 87 ILE C N 1
ATOM 7356 C CA . ILE C 1 87 ? 33.300 -33.258 50.485 1.00 31.56 87 ILE C CA 1
ATOM 7357 C C . ILE C 1 87 ? 34.378 -34.140 51.129 1.00 31.56 87 ILE C C 1
ATOM 7358 O O . ILE C 1 87 ? 34.360 -35.360 50.969 1.00 31.77 87 ILE C O 1
ATOM 7363 N N . LYS C 1 88 ? 35.300 -33.531 51.874 1.00 31.44 88 LYS C N 1
ATOM 7364 C CA . LYS C 1 88 ? 36.351 -34.281 52.564 1.00 31.39 88 LYS C CA 1
ATOM 7365 C C . LYS C 1 88 ? 35.832 -35.196 53.681 1.00 31.13 88 LYS C C 1
ATOM 7366 O O . LYS C 1 88 ? 36.488 -36.174 54.027 1.00 31.33 88 LYS C O 1
ATOM 7372 N N . LYS C 1 89 ? 34.669 -34.885 54.252 1.00 30.70 89 LYS C N 1
ATOM 7373 C CA . LYS C 1 89 ? 34.060 -35.763 55.260 1.00 30.58 89 LYS C CA 1
ATOM 7374 C C . LYS C 1 89 ? 32.943 -36.658 54.692 1.00 29.59 89 LYS C C 1
ATOM 7375 O O . LYS C 1 89 ? 32.373 -37.461 55.429 1.00 29.68 89 LYS C O 1
ATOM 7381 N N . ALA C 1 90 ? 32.652 -36.530 53.399 1.00 28.67 90 ALA C N 1
ATOM 7382 C CA . ALA C 1 90 ? 31.572 -37.295 52.758 1.00 28.05 90 ALA C CA 1
ATOM 7383 C C . ALA C 1 90 ? 32.039 -38.660 52.244 1.00 27.45 90 ALA C C 1
ATOM 7384 O O . ALA C 1 90 ? 33.168 -38.803 51.763 1.00 27.55 90 ALA C O 1
ATOM 7386 N N . ASP C 1 91 ? 31.153 -39.653 52.363 1.00 26.43 91 ASP C N 1
ATOM 7387 C CA . ASP C 1 91 ? 31.338 -40.964 51.754 1.00 25.62 91 ASP C CA 1
ATOM 7388 C C . ASP C 1 91 ? 30.706 -40.972 50.367 1.00 24.91 91 ASP C C 1
ATOM 7389 O O . ASP C 1 91 ? 31.241 -41.585 49.440 1.00 24.63 91 ASP C O 1
ATOM 7394 N N . VAL C 1 92 ? 29.559 -40.301 50.236 1.00 24.10 92 VAL C N 1
ATOM 7395 C CA . VAL C 1 92 ? 28.823 -40.244 48.976 1.00 23.70 92 VAL C CA 1
ATOM 7396 C C . VAL C 1 92 ? 28.292 -38.851 48.703 1.00 23.39 92 VAL C C 1
ATOM 7397 O O . VAL C 1 92 ? 27.740 -38.216 49.600 1.00 23.38 92 VAL C O 1
ATOM 7401 N N . MET C 1 93 ? 28.433 -38.391 47.459 1.00 23.08 93 MET C N 1
ATOM 7402 C CA . MET C 1 93 ? 27.779 -37.173 46.990 1.00 23.18 93 MET C CA 1
ATOM 7403 C C . MET C 1 93 ? 26.699 -37.529 45.982 1.00 22.68 93 MET C C 1
ATOM 7404 O O . MET C 1 93 ? 26.967 -38.244 45.027 1.00 22.48 93 MET C O 1
ATOM 7409 N N . VAL C 1 94 ? 25.492 -37.007 46.176 1.00 22.37 94 VAL C N 1
ATOM 7410 C CA . VAL C 1 94 ? 24.383 -37.326 45.276 1.00 22.52 94 VAL C CA 1
ATOM 7411 C C . VAL C 1 94 ? 23.801 -36.047 44.690 1.00 22.87 94 VAL C C 1
ATOM 7412 O O . VAL C 1 94 ? 23.523 -35.098 45.426 1.00 22.52 94 VAL C O 1
ATOM 7416 N N . GLU C 1 95 ? 23.627 -36.021 43.365 1.00 23.39 95 GLU C N 1
ATOM 7417 C CA . GLU C 1 95 ? 23.125 -34.841 42.665 1.00 24.32 95 GLU C CA 1
ATOM 7418 C C . GLU C 1 95 ? 22.228 -35.210 41.478 1.00 24.94 95 GLU C C 1
ATOM 7419 O O . GLU C 1 95 ? 22.362 -36.285 40.900 1.00 24.14 95 GLU C O 1
ATOM 7425 N N . ASN C 1 96 ? 21.307 -34.314 41.141 1.00 26.16 96 ASN C N 1
ATOM 7426 C CA . ASN C 1 96 ? 20.501 -34.442 39.928 1.00 27.51 96 ASN C CA 1
ATOM 7427 C C . ASN C 1 96 ? 20.390 -33.122 39.172 1.00 28.68 96 ASN C C 1
ATOM 7428 O O . ASN C 1 96 ? 19.357 -32.831 38.565 1.00 29.21 96 ASN C O 1
ATOM 7433 N N . PHE C 1 97 ? 21.453 -32.326 39.215 1.00 30.26 97 PHE C N 1
ATOM 7434 C CA . PHE C 1 97 ? 21.536 -31.113 38.410 1.00 31.86 97 PHE C CA 1
ATOM 7435 C C . PHE C 1 97 ? 21.640 -31.525 36.938 1.00 33.51 97 PHE C C 1
ATOM 7436 O O . PHE C 1 97 ? 21.799 -32.708 36.626 1.00 34.29 97 PHE C O 1
ATOM 7444 N N . GLY C 1 98 ? 21.578 -30.552 36.034 1.00 34.98 98 GLY C N 1
ATOM 7445 C CA . GLY C 1 98 ? 21.742 -30.844 34.611 1.00 35.80 98 GLY C CA 1
ATOM 7446 C C . GLY C 1 98 ? 23.150 -31.327 34.295 1.00 36.99 98 GLY C C 1
ATOM 7447 O O . GLY C 1 98 ? 24.031 -31.295 35.163 1.00 37.44 98 GLY C O 1
ATOM 7448 N N . PRO C 1 99 ? 23.374 -31.795 33.052 1.00 38.13 99 PRO C N 1
ATOM 7449 C CA . PRO C 1 99 ? 24.713 -32.215 32.627 1.00 38.79 99 PRO C CA 1
ATOM 7450 C C . PRO C 1 99 ? 25.727 -31.073 32.677 1.00 39.59 99 PRO C C 1
ATOM 7451 O O . PRO C 1 99 ? 25.440 -29.977 32.202 1.00 40.11 99 PRO C O 1
ATOM 7455 N N . GLY C 1 100 ? 26.888 -31.330 33.273 1.00 40.37 100 GLY C N 1
ATOM 7456 C CA . GLY C 1 100 ? 27.938 -30.322 33.407 1.00 40.93 100 GLY C CA 1
ATOM 7457 C C . GLY C 1 100 ? 27.695 -29.263 34.470 1.00 41.54 100 GLY C C 1
ATOM 7458 O O . GLY C 1 100 ? 28.556 -28.410 34.694 1.00 41.83 100 GLY C O 1
ATOM 7459 N N . ALA C 1 101 ? 26.538 -29.312 35.133 1.00 42.23 101 ALA C N 1
ATOM 7460 C CA . ALA C 1 101 ? 26.170 -28.305 36.133 1.00 42.54 101 ALA C CA 1
ATOM 7461 C C . ALA C 1 101 ? 27.137 -28.280 37.309 1.00 43.06 101 ALA C C 1
ATOM 7462 O O . ALA C 1 101 ? 27.591 -27.215 37.713 1.00 43.24 101 ALA C O 1
ATOM 7464 N N . LEU C 1 102 ? 27.457 -29.454 37.845 1.00 43.64 102 LEU C N 1
ATOM 7465 C CA . LEU C 1 102 ? 28.365 -29.566 38.993 1.00 43.97 102 LEU C CA 1
ATOM 7466 C C . LEU C 1 102 ? 29.816 -29.222 38.624 1.00 44.40 102 LEU C C 1
ATOM 7467 O O . LEU C 1 102 ? 30.581 -28.749 39.467 1.00 44.49 102 LEU C O 1
ATOM 7472 N N . ASP C 1 103 ? 30.190 -29.467 37.369 1.00 44.97 103 ASP C N 1
ATOM 7473 C CA . ASP C 1 103 ? 31.507 -29.061 36.850 1.00 45.28 103 ASP C CA 1
ATOM 7474 C C . ASP C 1 103 ? 31.623 -27.543 36.786 1.00 45.40 103 ASP C C 1
ATOM 7475 O O . ASP C 1 103 ? 32.643 -26.975 37.178 1.00 45.44 103 ASP C O 1
ATOM 7480 N N . ARG C 1 104 ? 30.574 -26.898 36.280 1.00 45.63 104 ARG C N 1
ATOM 7481 C CA . ARG C 1 104 ? 30.496 -25.436 36.235 1.00 45.91 104 ARG C CA 1
ATOM 7482 C C . ARG C 1 104 ? 30.474 -24.804 37.630 1.00 46.01 104 ARG C C 1
ATOM 7483 O O . ARG C 1 104 ? 30.952 -23.681 37.806 1.00 46.24 104 ARG C O 1
ATOM 7491 N N . MET C 1 105 ? 29.937 -25.525 38.618 1.00 45.94 105 MET C N 1
ATOM 7492 C CA . MET C 1 105 ? 30.006 -25.094 40.021 1.00 45.84 105 MET C CA 1
ATOM 7493 C C . MET C 1 105 ? 31.423 -25.233 40.608 1.00 45.48 105 MET C C 1
ATOM 7494 O O . MET C 1 105 ? 31.640 -24.937 41.784 1.00 45.71 105 MET C O 1
ATOM 7499 N N . GLY C 1 106 ? 32.375 -25.700 39.799 1.00 44.98 106 GLY C N 1
ATOM 7500 C CA . GLY C 1 106 ? 33.781 -25.766 40.195 1.00 44.57 106 GLY C CA 1
ATOM 7501 C C . GLY C 1 106 ? 34.207 -27.080 40.828 1.00 44.25 106 GLY C C 1
ATOM 7502 O O . GLY C 1 106 ? 35.203 -27.122 41.558 1.00 44.57 106 GLY C O 1
ATOM 7503 N N . PHE C 1 107 ? 33.469 -28.155 40.550 1.00 43.60 107 PHE C N 1
ATOM 7504 C CA . PHE C 1 107 ? 33.754 -29.461 41.148 1.00 42.90 107 PHE C CA 1
ATOM 7505 C C . PHE C 1 107 ? 33.684 -30.581 40.114 1.00 42.44 107 PHE C C 1
ATOM 7506 O O . PHE C 1 107 ? 32.686 -31.304 40.020 1.00 42.20 107 PHE C O 1
ATOM 7514 N N . THR C 1 108 ? 34.758 -30.712 39.339 1.00 41.72 108 THR C N 1
ATOM 7515 C CA . THR C 1 108 ? 34.895 -31.830 38.417 1.00 41.07 108 THR C CA 1
ATOM 7516 C C . THR C 1 108 ? 35.143 -33.102 39.204 1.00 40.40 108 THR C C 1
ATOM 7517 O O . THR C 1 108 ? 35.555 -33.057 40.365 1.00 40.17 108 THR C O 1
ATOM 7521 N N . TRP C 1 109 ? 34.894 -34.235 38.558 1.00 39.60 109 TRP C N 1
ATOM 7522 C CA . TRP C 1 109 ? 35.179 -35.533 39.152 1.00 39.46 109 TRP C CA 1
ATOM 7523 C C . TRP C 1 109 ? 36.652 -35.620 39.554 1.00 39.31 109 TRP C C 1
ATOM 7524 O O . TRP C 1 109 ? 36.981 -36.105 40.635 1.00 39.30 109 TRP C O 1
ATOM 7535 N N . GLU C 1 110 ? 37.527 -35.107 38.695 1.00 39.50 110 GLU C N 1
ATOM 7536 C CA . GLU C 1 110 ? 38.966 -35.121 38.950 1.00 39.47 110 GLU C CA 1
ATOM 7537 C C . GLU C 1 110 ? 39.289 -34.338 40.225 1.00 39.17 110 GLU C C 1
ATOM 7538 O O . GLU C 1 110 ? 40.066 -34.797 41.069 1.00 39.13 110 GLU C O 1
ATOM 7544 N N . TYR C 1 111 ? 38.678 -33.160 40.358 1.00 38.71 111 TYR C N 1
ATOM 7545 C CA . TYR C 1 111 ? 38.877 -32.312 41.533 1.00 38.09 111 TYR C CA 1
ATOM 7546 C C . TYR C 1 111 ? 38.311 -32.952 42.797 1.00 37.50 111 TYR C C 1
ATOM 7547 O O . TYR C 1 111 ? 38.938 -32.904 43.862 1.00 37.02 111 TYR C O 1
ATOM 7556 N N . ILE C 1 112 ? 37.127 -33.551 42.670 1.00 36.58 112 ILE C N 1
ATOM 7557 C CA . ILE C 1 112 ? 36.493 -34.266 43.776 1.00 36.22 112 ILE C CA 1
ATOM 7558 C C . ILE C 1 112 ? 37.397 -35.386 44.291 1.00 35.77 112 ILE C C 1
ATOM 7559 O O . ILE C 1 112 ? 37.577 -35.539 45.501 1.00 35.94 112 ILE C O 1
ATOM 7564 N N . GLN C 1 113 ? 37.978 -36.149 43.365 1.00 35.50 113 GLN C N 1
ATOM 7565 C CA . GLN C 1 113 ? 38.878 -37.251 43.711 1.00 35.42 113 GLN C CA 1
ATOM 7566 C C . GLN C 1 113 ? 40.101 -36.809 44.518 1.00 35.24 113 GLN C C 1
ATOM 7567 O O . GLN C 1 113 ? 40.512 -37.504 45.451 1.00 35.11 113 GLN C O 1
ATOM 7573 N N . GLU C 1 114 ? 40.684 -35.664 44.172 1.00 35.29 114 GLU C N 1
ATOM 7574 C CA . GLU C 1 114 ? 41.826 -35.160 44.955 1.00 35.47 114 GLU C CA 1
ATOM 7575 C C . GLU C 1 114 ? 41.387 -34.578 46.304 1.00 34.87 114 GLU C C 1
ATOM 7576 O O . GLU C 1 114 ? 42.135 -34.655 47.278 1.00 35.11 114 GLU C O 1
ATOM 7582 N N . LEU C 1 115 ? 40.169 -34.035 46.372 1.00 34.27 115 LEU C N 1
ATOM 7583 C CA . LEU C 1 115 ? 39.598 -33.568 47.644 1.00 33.51 115 LEU C CA 1
ATOM 7584 C C . LEU C 1 115 ? 39.340 -34.740 48.584 1.00 32.95 115 LEU C C 1
ATOM 7585 O O . LEU C 1 115 ? 39.675 -34.684 49.768 1.00 32.83 115 LEU C O 1
ATOM 7590 N N . ASN C 1 116 ? 38.734 -35.797 48.043 1.00 32.20 116 ASN C N 1
ATOM 7591 C CA . ASN C 1 116 ? 38.453 -37.021 48.791 1.00 31.62 116 ASN C CA 1
ATOM 7592 C C . ASN C 1 116 ? 38.538 -38.240 47.852 1.00 31.33 116 ASN C C 1
ATOM 7593 O O . ASN C 1 116 ? 37.625 -38.469 47.047 1.00 31.00 116 ASN C O 1
ATOM 7598 N N . PRO C 1 117 ? 39.640 -39.019 47.943 1.00 30.68 117 PRO C N 1
ATOM 7599 C CA . PRO C 1 117 ? 39.795 -40.236 47.131 1.00 29.97 117 PRO C CA 1
ATOM 7600 C C . PRO C 1 117 ? 38.802 -41.345 47.460 1.00 29.21 117 PRO C C 1
ATOM 7601 O O . PRO C 1 117 ? 38.713 -42.316 46.720 1.00 29.08 117 PRO C O 1
ATOM 7605 N N . ARG C 1 118 ? 38.105 -41.232 48.582 1.00 27.93 118 ARG C N 1
ATOM 7606 C CA . ARG C 1 118 ? 37.164 -42.255 48.988 1.00 27.65 118 ARG C CA 1
ATOM 7607 C C . ARG C 1 118 ? 35.716 -41.936 48.608 1.00 26.66 118 ARG C C 1
ATOM 7608 O O . ARG C 1 118 ? 34.858 -42.802 48.735 1.00 26.69 118 ARG C O 1
ATOM 7616 N N . VAL C 1 119 ? 35.452 -40.720 48.131 1.00 25.55 119 VAL C N 1
ATOM 7617 C CA . VAL C 1 119 ? 34.073 -40.263 47.922 1.00 24.80 119 VAL C CA 1
ATOM 7618 C C . VAL C 1 119 ? 33.496 -40.791 46.601 1.00 24.08 119 VAL C C 1
ATOM 7619 O O . VAL C 1 119 ? 34.157 -40.758 45.562 1.00 23.25 119 VAL C O 1
ATOM 7623 N N . ILE C 1 120 ? 32.260 -41.288 46.675 1.00 22.87 120 ILE C N 1
ATOM 7624 C CA . ILE C 1 120 ? 31.516 -41.774 45.515 1.00 22.33 120 ILE C CA 1
ATOM 7625 C C . ILE C 1 120 ? 30.652 -40.628 45.034 1.00 21.78 120 ILE C C 1
ATOM 7626 O O . ILE C 1 120 ? 29.944 -40.012 45.840 1.00 22.09 120 ILE C O 1
ATOM 7631 N N . LEU C 1 121 ? 30.716 -40.326 43.739 1.00 21.00 121 LEU C N 1
ATOM 7632 C CA . LEU C 1 121 ? 29.853 -39.327 43.134 1.00 20.85 121 LEU C CA 1
ATOM 7633 C C . LEU C 1 121 ? 28.731 -40.031 42.375 1.00 20.39 121 LEU C C 1
ATOM 7634 O O . LEU C 1 121 ? 28.997 -40.783 41.449 1.00 20.88 121 LEU C O 1
ATOM 7639 N N . ALA C 1 122 ? 27.486 -39.767 42.766 1.00 20.21 122 ALA C N 1
ATOM 7640 C CA . ALA C 1 122 ? 26.317 -40.453 42.210 1.00 19.98 122 ALA C CA 1
ATOM 7641 C C . ALA C 1 122 ? 25.343 -39.447 41.604 1.00 19.99 122 ALA C C 1
ATOM 7642 O O . ALA C 1 122 ? 24.971 -38.466 42.258 1.00 20.22 122 ALA C O 1
ATOM 7644 N N . SER C 1 123 ? 24.933 -39.687 40.359 1.00 19.73 123 SER C N 1
ATOM 7645 C CA . SER C 1 123 ? 24.077 -38.761 39.615 1.00 20.03 123 SER C CA 1
ATOM 7646 C C . SER C 1 123 ? 22.855 -39.439 39.006 1.00 19.92 123 SER C C 1
ATOM 7647 O O . SER C 1 123 ? 22.955 -40.566 38.509 1.00 19.76 123 SER C O 1
ATOM 7650 N N . VAL C 1 124 ? 21.719 -38.740 39.041 1.00 20.42 124 VAL C N 1
ATOM 7651 C CA . VAL C 1 124 ? 20.571 -39.058 38.189 1.00 20.45 124 VAL C CA 1
ATOM 7652 C C . VAL C 1 124 ? 20.625 -38.160 36.948 1.00 20.59 124 VAL C C 1
ATOM 7653 O O . VAL C 1 124 ? 20.774 -36.942 37.061 1.00 20.92 124 VAL C O 1
ATOM 7657 N N . LYS C 1 125 ? 20.532 -38.782 35.772 1.00 20.37 125 LYS C N 1
ATOM 7658 C CA . LYS C 1 125 ? 20.493 -38.093 34.481 1.00 20.91 125 LYS C CA 1
ATOM 7659 C C . LYS C 1 125 ? 19.167 -38.445 33.808 1.00 20.43 125 LYS C C 1
ATOM 7660 O O . LYS C 1 125 ? 18.512 -39.388 34.219 1.00 19.86 125 LYS C O 1
ATOM 7666 N N . GLY C 1 126 ? 18.772 -37.684 32.790 1.00 20.33 126 GLY C N 1
ATOM 7667 C CA . GLY C 1 126 ? 17.622 -38.035 31.949 1.00 20.11 126 GLY C CA 1
ATOM 7668 C C . GLY C 1 126 ? 18.008 -39.159 30.991 1.00 19.89 126 GLY C C 1
ATOM 7669 O O . GLY C 1 126 ? 17.351 -40.208 30.930 1.00 18.61 126 GLY C O 1
ATOM 7670 N N . TYR C 1 127 ? 19.082 -38.911 30.242 1.00 19.98 127 TYR C N 1
ATOM 7671 C CA . TYR C 1 127 ? 19.668 -39.873 29.311 1.00 20.19 127 TYR C CA 1
ATOM 7672 C C . TYR C 1 127 ? 21.108 -40.142 29.698 1.00 20.30 127 TYR C C 1
ATOM 7673 O O . TYR C 1 127 ? 21.755 -39.300 30.329 1.00 20.32 127 TYR C O 1
ATOM 7682 N N . ALA C 1 128 ? 21.611 -41.308 29.296 1.00 20.31 128 ALA C N 1
ATOM 7683 C CA . ALA C 1 128 ? 22.964 -41.729 29.642 1.00 20.95 128 ALA C CA 1
ATOM 7684 C C . ALA C 1 128 ? 23.994 -40.817 28.976 1.00 21.29 128 ALA C C 1
ATOM 7685 O O . ALA C 1 128 ? 23.756 -40.279 27.901 1.00 20.83 128 ALA C O 1
ATOM 7687 N N . GLU C 1 129 ? 25.119 -40.630 29.650 1.00 22.46 129 GLU C N 1
ATOM 7688 C CA . GLU C 1 129 ? 26.258 -39.923 29.077 1.00 23.04 129 GLU C CA 1
ATOM 7689 C C . GLU C 1 129 ? 26.697 -40.635 27.803 1.00 23.08 129 GLU C C 1
ATOM 7690 O O . GLU C 1 129 ? 26.905 -41.850 27.807 1.00 22.70 129 GLU C O 1
ATOM 7696 N N . GLY C 1 130 ? 26.817 -39.870 26.720 1.00 23.42 130 GLY C N 1
ATOM 7697 C CA . GLY C 1 130 ? 27.160 -40.411 25.416 1.00 23.76 130 GLY C CA 1
ATOM 7698 C C . GLY C 1 130 ? 25.965 -40.579 24.496 1.00 23.85 130 GLY C C 1
ATOM 7699 O O . GLY C 1 130 ? 26.134 -40.729 23.294 1.00 23.33 130 GLY C O 1
ATOM 7700 N N . HIS C 1 131 ? 24.759 -40.575 25.067 1.00 24.15 131 HIS C N 1
ATOM 7701 C CA . HIS C 1 131 ? 23.513 -40.683 24.307 1.00 24.49 131 HIS C CA 1
ATOM 7702 C C . HIS C 1 131 ? 23.323 -39.425 23.461 1.00 25.17 131 HIS C C 1
ATOM 7703 O O . HIS C 1 131 ? 23.697 -38.324 23.883 1.00 25.14 131 HIS C O 1
ATOM 7710 N N . ALA C 1 132 ? 22.744 -39.580 22.270 1.00 25.66 132 ALA C N 1
ATOM 7711 C CA . ALA C 1 132 ? 22.419 -38.434 21.412 1.00 26.32 132 ALA C CA 1
ATOM 7712 C C . ALA C 1 132 ? 21.629 -37.350 22.163 1.00 27.02 132 ALA C C 1
ATOM 7713 O O . ALA C 1 132 ? 21.779 -36.158 21.886 1.00 26.66 132 ALA C O 1
ATOM 7715 N N . ASN C 1 133 ? 20.779 -37.780 23.101 1.00 27.63 133 ASN C N 1
ATOM 7716 C CA . ASN C 1 133 ? 19.951 -36.883 23.906 1.00 28.28 133 ASN C CA 1
ATOM 7717 C C . ASN C 1 133 ? 20.495 -36.570 25.299 1.00 28.73 133 ASN C C 1
ATOM 7718 O O . ASN C 1 133 ? 19.729 -36.108 26.154 1.00 28.42 133 ASN C O 1
ATOM 7723 N N . GLU C 1 134 ? 21.791 -36.789 25.541 1.00 29.26 134 GLU C N 1
ATOM 7724 C CA . GLU C 1 134 ? 22.332 -36.700 26.910 1.00 30.29 134 GLU C CA 1
ATOM 7725 C C . GLU C 1 134 ? 22.146 -35.336 27.586 1.00 30.76 134 GLU C C 1
ATOM 7726 O O . GLU C 1 134 ? 22.236 -35.228 28.811 1.00 30.50 134 GLU C O 1
ATOM 7732 N N . HIS C 1 135 ? 21.887 -34.314 26.772 1.00 31.19 135 HIS C N 1
ATOM 7733 C CA A HIS C 1 135 ? 21.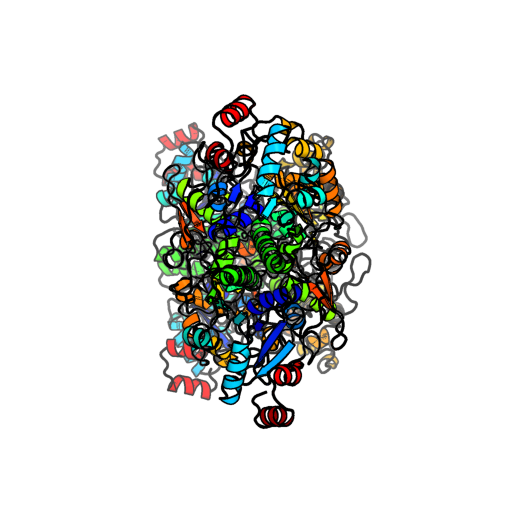736 -32.965 27.310 0.50 31.30 135 HIS C CA 1
ATOM 7734 C CA B HIS C 1 135 ? 21.717 -32.919 27.190 0.50 31.40 135 HIS C CA 1
ATOM 7735 C C . HIS C 1 135 ? 20.278 -32.576 27.583 1.00 31.69 135 HIS C C 1
ATOM 7736 O O . HIS C 1 135 ? 20.029 -31.537 28.197 1.00 32.00 135 HIS C O 1
ATOM 7749 N N . LEU C 1 136 ? 19.330 -33.433 27.194 1.00 31.89 136 LEU C N 1
ATOM 7750 C CA . LEU C 1 136 ? 17.897 -33.144 27.364 1.00 32.22 136 LEU C CA 1
ATOM 7751 C C . LEU C 1 136 ? 17.391 -33.205 28.808 1.00 32.43 136 LEU C C 1
ATOM 7752 O O . LEU C 1 136 ? 17.849 -34.021 29.617 1.00 32.32 136 LEU C O 1
ATOM 7757 N N . LYS C 1 137 ? 16.415 -32.342 29.096 1.00 32.48 137 LYS C N 1
ATOM 7758 C CA . LYS C 1 137 ? 15.722 -32.315 30.381 1.00 32.47 137 LYS C CA 1
ATOM 7759 C C . LYS C 1 137 ? 14.585 -33.318 30.343 1.00 31.71 137 LYS C C 1
ATOM 7760 O O . LYS C 1 137 ? 13.748 -33.279 29.440 1.00 31.97 137 LYS C O 1
ATOM 7766 N N . VAL C 1 138 ? 14.545 -34.189 31.343 1.00 31.09 138 VAL C N 1
ATOM 7767 C CA . VAL C 1 138 ? 13.578 -35.272 31.386 1.00 30.25 138 VAL C CA 1
ATOM 7768 C C . VAL C 1 138 ? 12.856 -35.243 32.719 1.00 29.67 138 VAL C C 1
ATOM 7769 O O . VAL C 1 138 ? 13.495 -35.219 33.767 1.00 29.94 138 VAL C O 1
ATOM 7773 N N . TYR C 1 139 ? 11.527 -35.225 32.665 1.00 28.74 139 TYR C N 1
ATOM 7774 C CA . TYR C 1 139 ? 10.691 -35.353 33.852 1.00 27.97 139 TYR C CA 1
ATOM 7775 C C . TYR C 1 139 ? 9.950 -36.691 33.835 1.00 26.09 139 TYR C C 1
ATOM 7776 O O . TYR C 1 139 ? 9.977 -37.402 32.831 1.00 25.31 139 TYR C O 1
ATOM 7785 N N . GLU C 1 140 ? 9.304 -37.013 34.957 1.00 23.85 140 GLU C N 1
ATOM 7786 C CA . GLU C 1 140 ? 8.638 -38.306 35.170 1.00 22.55 140 GLU C CA 1
ATOM 7787 C C . GLU C 1 140 ? 8.054 -38.919 33.892 1.00 20.84 140 GLU C C 1
ATOM 7788 O O . GLU C 1 140 ? 8.531 -39.953 33.420 1.00 19.56 140 GLU C O 1
ATOM 7794 N N . ASN C 1 141 ? 7.032 -38.287 33.331 1.00 19.72 141 ASN C N 1
ATOM 7795 C CA . ASN C 1 141 ? 6.285 -38.920 32.245 1.00 19.39 141 ASN C CA 1
ATOM 7796 C C . ASN C 1 141 ? 7.051 -38.937 30.927 1.00 18.62 141 ASN C C 1
ATOM 7797 O O . ASN C 1 141 ? 6.831 -39.807 30.084 1.00 18.16 141 ASN C O 1
ATOM 7802 N N . VAL C 1 142 ? 7.961 -37.984 30.760 1.00 18.13 142 VAL C N 1
ATOM 7803 C CA . VAL C 1 142 ? 8.827 -37.952 29.580 1.00 17.90 142 VAL C CA 1
ATOM 7804 C C . VAL C 1 142 ? 9.769 -39.163 29.593 1.00 16.96 142 VAL C C 1
ATOM 7805 O O . VAL C 1 142 ? 10.013 -39.776 28.547 1.00 16.46 142 VAL C O 1
ATOM 7809 N N . ALA C 1 143 ? 10.283 -39.496 30.779 1.00 16.42 143 ALA C N 1
ATOM 7810 C CA . ALA C 1 143 ? 11.135 -40.666 30.974 1.00 16.42 143 ALA C CA 1
ATOM 7811 C C . ALA C 1 143 ? 10.357 -41.943 30.671 1.00 15.66 143 ALA C C 1
ATOM 7812 O O . ALA C 1 143 ? 10.872 -42.857 30.036 1.00 15.21 143 ALA C O 1
ATOM 7814 N N . GLN C 1 144 ? 9.114 -42.004 31.142 1.00 15.42 144 GLN C N 1
ATOM 7815 C CA . GLN C 1 144 ? 8.249 -43.150 30.852 1.00 15.28 144 GLN C CA 1
ATOM 7816 C C . GLN C 1 144 ? 8.043 -43.325 29.352 1.00 15.32 144 GLN C C 1
ATOM 7817 O O . GLN C 1 144 ? 7.994 -44.450 28.866 1.00 15.16 144 GLN C O 1
ATOM 7823 N N . CYS C 1 145 ? 7.916 -42.208 28.632 1.00 14.92 145 CYS C N 1
ATOM 7824 C CA . CYS C 1 145 ? 7.784 -42.217 27.177 1.00 15.07 145 CYS C CA 1
ATOM 7825 C C . CYS C 1 145 ? 9.080 -42.630 26.499 1.00 14.71 145 CYS C C 1
ATOM 7826 O O . CYS C 1 145 ? 9.063 -43.438 25.567 1.00 14.35 145 CYS C O 1
ATOM 7829 N N . SER C 1 146 ? 10.199 -42.095 26.994 1.00 14.75 146 SER C N 1
ATOM 7830 C CA . SER C 1 146 ? 11.522 -42.385 26.435 1.00 14.99 146 SER C CA 1
ATOM 7831 C C . SER C 1 146 ? 11.949 -43.852 26.569 1.00 14.52 146 SER C C 1
ATOM 7832 O O . SER C 1 146 ? 12.695 -44.346 25.728 1.00 13.96 146 SER C O 1
ATOM 7835 N N . GLY C 1 147 ? 11.496 -44.533 27.628 1.00 13.37 147 GLY C N 1
ATOM 7836 C CA . GLY C 1 147 ? 11.978 -45.882 27.953 1.00 13.74 147 GLY C CA 1
ATOM 7837 C C . GLY C 1 147 ? 11.085 -47.054 27.560 1.00 13.05 147 GLY C C 1
ATOM 7838 O O . GLY C 1 147 ? 11.359 -48.200 27.943 1.00 12.77 147 GLY C O 1
ATOM 7839 N N . GLY C 1 148 ? 10.017 -46.773 26.814 1.00 12.49 148 GLY C N 1
ATOM 7840 C CA . GLY C 1 148 ? 9.156 -47.816 26.267 1.00 12.75 148 GLY C CA 1
ATOM 7841 C C . GLY C 1 148 ? 7.895 -48.137 27.051 1.00 12.52 148 GLY C C 1
ATOM 7842 O O . GLY C 1 148 ? 7.013 -48.860 26.548 1.00 13.07 148 GLY C O 1
ATOM 7843 N N . ALA C 1 149 ? 7.774 -47.579 28.259 1.00 12.27 149 ALA C N 1
ATOM 7844 C CA . ALA C 1 149 ? 6.628 -47.881 29.116 1.00 11.92 149 ALA C CA 1
ATOM 7845 C C . ALA C 1 149 ? 5.320 -47.310 28.559 1.00 11.68 149 ALA C C 1
ATOM 7846 O O . ALA C 1 149 ? 4.307 -48.013 28.510 1.00 11.77 149 ALA C O 1
ATOM 7848 N N . ALA C 1 150 ? 5.344 -46.050 28.134 1.00 11.92 150 ALA C N 1
ATOM 7849 C CA . ALA C 1 150 ? 4.150 -45.382 27.605 1.00 11.86 150 ALA C CA 1
ATOM 7850 C C . ALA C 1 150 ? 3.614 -46.111 26.362 1.00 11.56 150 ALA C C 1
ATOM 7851 O O . ALA C 1 150 ? 2.416 -46.333 26.220 1.00 10.52 150 ALA C O 1
ATOM 7853 N N . ALA C 1 151 ? 4.526 -46.492 25.472 1.00 11.57 151 ALA C N 1
ATOM 7854 C CA . ALA C 1 151 ? 4.183 -47.211 24.252 1.00 11.96 151 ALA C CA 1
ATOM 7855 C C . ALA C 1 151 ? 3.497 -48.552 24.505 1.00 12.02 151 ALA C C 1
ATOM 7856 O O . ALA C 1 151 ? 2.668 -48.984 23.706 1.00 12.88 151 ALA C O 1
ATOM 7858 N N . THR C 1 152 ? 3.850 -49.206 25.607 1.00 11.45 152 THR C N 1
ATOM 7859 C CA . THR C 1 152 ? 3.379 -50.549 25.915 1.00 11.68 152 THR C CA 1
ATOM 7860 C C . THR C 1 152 ? 2.387 -50.614 27.074 1.00 11.94 152 THR C C 1
ATOM 7861 O O . THR C 1 152 ? 2.070 -51.704 27.584 1.00 13.14 152 THR C O 1
ATOM 7865 N N . THR C 1 153 ? 1.873 -49.453 27.464 1.00 11.94 153 THR C N 1
ATOM 7866 C CA . THR C 1 153 ? 0.921 -49.337 28.597 1.00 11.60 153 THR C CA 1
ATOM 7867 C C . THR C 1 153 ? -0.388 -48.709 28.113 1.00 11.33 153 THR C C 1
ATOM 7868 O O . THR C 1 153 ? -0.386 -47.691 27.419 1.00 11.71 153 THR C O 1
ATOM 7872 N N . GLY C 1 154 ? -1.502 -49.326 28.473 1.00 10.91 154 GLY C N 1
ATOM 7873 C CA . GLY C 1 154 ? -2.817 -48.854 28.067 1.00 11.41 154 GLY C CA 1
ATOM 7874 C C . GLY C 1 154 ? -3.454 -49.842 27.111 1.00 11.89 154 GLY C C 1
ATOM 7875 O O . GLY C 1 154 ? -3.105 -51.009 27.112 1.00 11.81 154 GLY C O 1
ATOM 7876 N N . PHE C 1 155 ? -4.390 -49.359 26.297 1.00 12.54 155 PHE C N 1
ATOM 7877 C CA . PHE C 1 155 ? -5.105 -50.177 25.336 1.00 12.68 155 PHE C CA 1
ATOM 7878 C C . PHE C 1 155 ? -4.750 -49.882 23.885 1.00 12.84 155 PHE C C 1
ATOM 7879 O O . PHE C 1 155 ? -4.353 -48.775 23.531 1.00 13.01 155 PHE C O 1
ATOM 7887 N N . TRP C 1 156 ? -4.901 -50.910 23.060 1.00 13.33 156 TRP C N 1
ATOM 7888 C CA . TRP C 1 156 ? -4.631 -50.866 21.617 1.00 14.27 156 TRP C CA 1
ATOM 7889 C C . TRP C 1 156 ? -5.449 -49.817 20.852 1.00 14.98 156 TRP C C 1
ATOM 7890 O O . TRP C 1 156 ? -5.051 -49.366 19.769 1.00 15.40 156 TRP C O 1
ATOM 7901 N N . ASP C 1 157 ? -6.601 -49.450 21.411 1.00 15.68 157 ASP C N 1
ATOM 7902 C CA . ASP C 1 157 ? -7.491 -48.464 20.802 1.00 16.18 157 ASP C CA 1
ATOM 7903 C C . ASP C 1 157 ? -7.437 -47.099 21.496 1.00 16.32 157 ASP C C 1
ATOM 7904 O O . ASP C 1 157 ? -8.283 -46.237 21.259 1.00 17.31 157 ASP C O 1
ATOM 7909 N N . GLY C 1 158 ? -6.432 -46.909 22.342 1.00 15.94 158 GLY C N 1
ATOM 7910 C CA . GLY C 1 158 ? -6.229 -45.662 23.055 1.00 15.71 158 GLY C CA 1
ATOM 7911 C C . GLY C 1 158 ? -4.807 -45.182 22.895 1.00 15.81 158 GLY C C 1
ATOM 7912 O O . GLY C 1 158 ? -4.026 -45.783 22.143 1.00 16.22 158 GLY C O 1
ATOM 7913 N N . PRO C 1 159 ? -4.457 -44.091 23.589 1.00 15.01 159 PRO C N 1
ATOM 7914 C CA . PRO C 1 159 ? -3.130 -43.524 23.496 1.00 14.77 159 PRO C CA 1
ATOM 7915 C C . PRO C 1 159 ? -2.103 -44.279 24.337 1.00 14.15 159 PRO C C 1
ATOM 7916 O O . PRO C 1 159 ? -2.486 -45.070 25.219 1.00 13.40 159 PRO C O 1
ATOM 7920 N N . PRO C 1 160 ? -0.812 -44.014 24.085 1.00 14.03 160 PRO C N 1
ATOM 7921 C CA . PRO C 1 160 ? 0.213 -44.389 25.047 1.00 13.79 160 PRO C CA 1
ATOM 7922 C C . PRO C 1 160 ? -0.220 -43.834 26.407 1.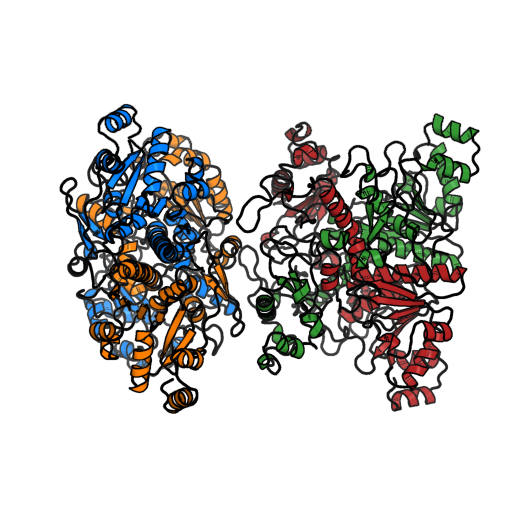00 13.72 160 PRO C C 1
ATOM 7923 O O . PRO C 1 160 ? -0.783 -42.731 26.471 1.00 13.79 160 PRO C O 1
ATOM 7927 N N . THR C 1 161 ? 0.012 -44.591 27.471 1.00 13.61 161 THR C N 1
ATOM 7928 C CA . THR C 1 161 ? -0.528 -44.251 28.783 1.00 13.52 161 THR C CA 1
ATOM 7929 C C . THR C 1 161 ? 0.576 -44.260 29.834 1.00 13.26 161 THR C C 1
ATOM 7930 O O . THR C 1 161 ? 1.374 -45.197 29.906 1.00 12.71 161 THR C O 1
ATOM 7934 N N . VAL C 1 162 ? 0.620 -43.198 30.641 1.00 13.43 162 VAL C N 1
ATOM 7935 C CA . VAL C 1 162 ? 1.597 -43.104 31.715 1.00 13.87 162 VAL C CA 1
ATOM 7936 C C . VAL C 1 162 ? 1.131 -43.953 32.889 1.00 13.95 162 VAL C C 1
ATOM 7937 O O . VAL C 1 162 ? -0.060 -44.168 33.075 1.00 14.24 162 VAL C O 1
ATOM 7941 N N . SER C 1 163 ? 2.093 -44.466 33.641 1.00 14.29 163 SER C N 1
ATOM 7942 C CA A SER C 1 163 ? 1.824 -45.249 34.836 0.50 14.29 163 SER C CA 1
ATOM 7943 C CA B SER C 1 163 ? 1.805 -45.247 34.821 0.50 14.56 163 SER C CA 1
ATOM 7944 C C . SER C 1 163 ? 1.672 -44.312 36.016 1.00 14.57 163 SER C C 1
ATOM 7945 O O . SER C 1 163 ? 2.392 -43.322 36.121 1.00 15.06 163 SER C O 1
ATOM 7950 N N . GLY C 1 164 ? 0.758 -44.639 36.912 1.00 14.53 164 GLY C N 1
ATOM 7951 C CA . GLY C 1 164 ? 0.635 -43.918 38.169 1.00 14.96 164 GLY C CA 1
ATOM 7952 C C . GLY C 1 164 ? 1.892 -44.103 39.000 1.00 15.43 164 GLY C C 1
ATOM 7953 O O . GLY C 1 164 ? 2.259 -43.216 39.770 1.00 16.83 164 GLY C O 1
ATOM 7954 N N . ALA C 1 165 ? 2.577 -45.238 38.839 1.00 15.58 165 ALA C N 1
ATOM 7955 C CA . ALA C 1 165 ? 3.822 -45.488 39.566 1.00 15.20 165 ALA C CA 1
ATOM 7956 C C . ALA C 1 165 ? 4.937 -44.652 38.957 1.00 15.24 165 ALA C C 1
ATOM 7957 O O . ALA C 1 165 ? 4.999 -44.494 37.737 1.00 15.06 165 ALA C O 1
ATOM 7959 N N . ALA C 1 166 ? 5.842 -44.168 39.806 1.00 15.47 166 ALA C N 1
ATOM 7960 C CA . ALA C 1 166 ? 6.945 -43.313 39.360 1.00 15.26 166 ALA C CA 1
ATOM 7961 C C . ALA C 1 166 ? 8.083 -44.121 38.745 1.00 15.58 166 ALA C C 1
ATOM 7962 O O . ALA C 1 166 ? 9.182 -44.247 39.324 1.00 15.02 166 ALA C O 1
ATOM 7964 N N . LEU C 1 167 ? 7.812 -44.644 37.550 1.00 16.35 167 LEU C N 1
ATOM 7965 C CA . LEU C 1 167 ? 8.780 -45.406 36.753 1.00 16.51 167 LEU C CA 1
ATOM 7966 C C . LEU C 1 167 ? 9.992 -44.583 36.364 1.00 16.78 167 LEU C C 1
ATOM 7967 O O . LEU C 1 167 ? 11.071 -45.135 36.151 1.00 17.22 167 LEU C O 1
ATOM 7972 N N . GLY C 1 168 ? 9.799 -43.273 36.207 1.00 16.45 168 GLY C N 1
ATOM 7973 C CA . GLY C 1 168 ? 10.884 -42.364 35.881 1.00 16.62 168 GLY C CA 1
ATOM 7974 C C . GLY C 1 168 ? 11.670 -41.975 37.116 1.00 16.72 168 GLY C C 1
ATOM 7975 O O . GLY C 1 168 ? 12.854 -42.290 37.228 1.00 17.92 168 GLY C O 1
ATOM 7976 N N . ASP C 1 169 ? 11.005 -41.304 38.058 1.00 16.47 169 ASP C N 1
ATOM 7977 C CA . ASP C 1 169 ? 11.695 -40.667 39.172 1.00 16.00 169 ASP C CA 1
ATOM 7978 C C . ASP C 1 169 ? 12.091 -41.623 40.302 1.00 15.03 169 ASP C C 1
ATOM 7979 O O . ASP C 1 169 ? 13.260 -41.895 40.464 1.00 14.36 169 ASP C O 1
ATOM 7984 N N . SER C 1 170 ? 11.132 -42.117 41.090 1.00 14.64 170 SER C N 1
ATOM 7985 C CA . SER C 1 170 ? 11.460 -42.989 42.226 1.00 14.48 170 SER C CA 1
ATOM 7986 C C . SER C 1 170 ? 12.212 -44.239 41.778 1.00 13.77 170 SER C C 1
ATOM 7987 O O . SER C 1 170 ? 13.163 -44.670 42.417 1.00 13.42 170 SER C O 1
ATOM 7990 N N . ASN C 1 171 ? 11.792 -44.811 40.661 1.00 12.96 171 ASN C N 1
ATOM 7991 C CA . ASN C 1 171 ? 12.470 -45.977 40.101 1.00 12.97 171 ASN C CA 1
ATOM 7992 C C . ASN C 1 171 ? 13.955 -45.683 39.804 1.00 12.16 171 ASN C C 1
ATOM 7993 O O . ASN C 1 171 ? 14.826 -46.472 40.138 1.00 10.83 171 ASN C O 1
ATOM 7998 N N . SER C 1 172 ? 14.238 -44.529 39.204 1.00 13.00 172 SER C N 1
ATOM 7999 C CA . SER C 1 172 ? 15.625 -44.126 38.921 1.00 13.23 172 SER C CA 1
ATOM 8000 C C . SER C 1 172 ? 16.442 -43.957 40.194 1.00 13.11 172 SER C C 1
ATOM 8001 O O . SER C 1 172 ? 17.609 -44.332 40.241 1.00 13.27 172 SER C O 1
ATOM 8004 N N . GLY C 1 173 ? 15.820 -43.395 41.227 1.00 13.34 173 GLY C N 1
ATOM 8005 C CA . GLY C 1 173 ? 16.470 -43.227 42.519 1.00 13.46 173 GLY C CA 1
ATOM 8006 C C . GLY C 1 173 ? 16.810 -44.541 43.195 1.00 13.43 173 GLY C C 1
ATOM 8007 O O . GLY C 1 173 ? 17.883 -44.688 43.777 1.00 13.58 173 GLY C O 1
ATOM 8008 N N . MET C 1 174 ? 15.897 -45.510 43.120 1.00 13.73 174 MET C N 1
ATOM 8009 C CA . MET C 1 174 ? 16.165 -46.835 43.662 1.00 13.59 174 MET C CA 1
ATOM 8010 C C . MET C 1 174 ? 17.299 -47.517 42.887 1.00 13.73 174 MET C C 1
ATOM 8011 O O . MET C 1 174 ? 18.184 -48.148 43.476 1.00 13.76 174 MET C O 1
ATOM 8016 N N . HIS C 1 175 ? 17.297 -47.364 41.570 1.00 14.10 175 HIS C N 1
ATOM 8017 C CA . HIS C 1 175 ? 18.424 -47.849 40.777 1.00 14.41 175 HIS C CA 1
ATOM 8018 C C . HIS C 1 175 ? 19.746 -47.163 41.180 1.00 14.75 175 HIS C C 1
ATOM 8019 O O . HIS C 1 175 ? 20.785 -47.814 41.221 1.00 14.37 175 HIS C O 1
ATOM 8026 N N . LEU C 1 176 ? 19.708 -45.868 41.502 1.00 15.42 176 LEU C N 1
ATOM 8027 C CA . LEU C 1 176 ? 20.935 -45.161 41.876 1.00 15.79 176 LEU C CA 1
ATOM 8028 C C . LEU C 1 176 ? 21.421 -45.686 43.208 1.00 16.29 176 LEU C C 1
ATOM 8029 O O . LEU C 1 176 ? 22.625 -45.846 43.422 1.00 16.99 176 LEU C O 1
ATOM 8034 N N . MET C 1 177 ? 20.477 -46.010 44.089 1.00 16.82 177 MET C N 1
ATOM 8035 C CA . MET C 1 177 ? 20.824 -46.621 45.359 1.00 16.96 177 MET C CA 1
ATOM 8036 C C . MET C 1 177 ? 21.587 -47.928 45.143 1.00 16.49 177 MET C C 1
ATOM 8037 O O . MET C 1 177 ? 22.549 -48.199 45.860 1.00 16.54 177 MET C O 1
ATOM 8042 N N . ILE C 1 178 ? 21.186 -48.723 44.147 1.00 16.38 178 ILE C N 1
ATOM 8043 C CA . ILE C 1 178 ? 21.917 -49.944 43.804 1.00 16.50 178 ILE C CA 1
ATOM 8044 C C . ILE C 1 178 ? 23.346 -49.607 43.395 1.00 16.39 178 ILE C C 1
ATOM 8045 O O . ILE C 1 178 ? 24.307 -50.220 43.888 1.00 17.25 178 ILE C O 1
ATOM 8050 N N . GLY C 1 179 ? 23.490 -48.640 42.497 1.00 16.81 179 GLY C N 1
ATOM 8051 C CA . GLY C 1 179 ? 24.809 -48.192 42.055 1.00 17.16 179 GLY C CA 1
ATOM 8052 C C . GLY C 1 179 ? 25.682 -47.665 43.188 1.00 17.60 179 GLY C C 1
ATOM 8053 O O . GLY C 1 179 ? 26.878 -47.961 43.244 1.00 18.08 179 GLY C O 1
ATOM 8054 N N . ILE C 1 180 ? 25.093 -46.890 44.098 1.00 18.08 180 ILE C N 1
ATOM 8055 C CA . ILE C 1 180 ? 25.838 -46.367 45.252 1.00 17.96 180 ILE C CA 1
ATOM 8056 C C . ILE C 1 180 ? 26.316 -47.508 46.161 1.00 18.40 180 ILE C C 1
ATOM 8057 O O . ILE C 1 180 ? 27.500 -47.554 46.542 1.00 18.46 180 ILE C O 1
ATOM 8062 N N . LEU C 1 181 ? 25.414 -48.432 46.503 1.00 18.63 181 LEU C N 1
ATOM 8063 C CA . LEU C 1 181 ? 25.768 -49.568 47.352 1.00 19.13 181 LEU C CA 1
ATOM 8064 C C . LEU C 1 181 ? 26.809 -50.463 46.672 1.00 19.52 181 LEU C C 1
ATOM 8065 O O . LEU C 1 181 ? 27.705 -50.980 47.333 1.00 19.28 181 LEU C O 1
ATOM 8070 N N . ALA C 1 182 ? 26.707 -50.619 45.355 1.00 19.53 182 ALA C N 1
ATOM 8071 C CA . ALA C 1 182 ? 27.717 -51.364 44.606 1.00 20.32 182 ALA C CA 1
ATOM 8072 C C . ALA C 1 182 ? 29.083 -50.666 44.700 1.00 20.52 182 ALA C C 1
ATOM 8073 O O . ALA C 1 182 ? 30.106 -51.333 44.869 1.00 21.14 182 ALA C O 1
ATOM 8075 N N . ALA C 1 183 ? 29.082 -49.337 44.606 1.00 21.56 183 ALA C N 1
ATOM 8076 C CA . ALA C 1 183 ? 30.298 -48.525 44.776 1.00 22.31 183 ALA C CA 1
ATOM 8077 C C . ALA C 1 183 ? 30.898 -48.667 46.177 1.00 23.26 183 ALA C C 1
ATOM 8078 O O . ALA C 1 183 ? 32.118 -48.734 46.321 1.00 23.50 183 ALA C O 1
ATOM 8080 N N . LEU C 1 184 ? 30.047 -48.730 47.200 1.00 24.20 184 LEU C N 1
ATOM 8081 C CA . LEU C 1 184 ? 30.510 -48.971 48.571 1.00 24.97 184 LEU C CA 1
ATOM 8082 C C . LEU C 1 184 ? 31.191 -50.333 48.706 1.00 25.99 184 LEU C C 1
ATOM 8083 O O . LEU C 1 184 ? 32.242 -50.442 49.346 1.00 25.85 184 LEU C O 1
ATOM 8088 N N . GLU C 1 185 ? 30.610 -51.361 48.090 1.00 27.19 185 GLU C N 1
ATOM 8089 C CA . GLU C 1 185 ? 31.184 -52.710 48.147 1.00 28.00 185 GLU C CA 1
ATOM 8090 C C . GLU C 1 185 ? 32.581 -52.785 47.523 1.00 29.00 185 GLU C C 1
ATOM 8091 O O . GLU C 1 185 ? 33.480 -53.406 48.110 1.00 29.77 185 GLU C O 1
ATOM 8097 N N . ILE C 1 186 ? 32.775 -52.157 46.361 1.00 29.85 186 ILE C N 1
ATOM 8098 C CA . ILE C 1 186 ? 34.100 -52.156 45.720 1.00 30.15 186 ILE C CA 1
ATOM 8099 C C . ILE C 1 186 ? 35.106 -51.417 46.592 1.00 30.53 186 ILE C C 1
ATOM 8100 O O . ILE C 1 186 ? 36.267 -51.833 46.697 1.00 30.78 186 ILE C O 1
ATOM 8105 N N . ARG C 1 187 ? 34.656 -50.305 47.183 1.00 30.51 187 ARG C N 1
ATOM 8106 C CA . ARG C 1 187 ? 35.514 -49.436 48.001 1.00 30.65 187 ARG C CA 1
ATOM 8107 C C . ARG C 1 187 ? 36.171 -50.190 49.164 1.00 30.99 187 ARG C C 1
ATOM 8108 O O . ARG C 1 187 ? 37.293 -49.867 49.554 1.00 31.28 187 ARG C O 1
ATOM 8116 N N . HIS C 1 188 ? 35.485 -51.195 49.706 1.00 31.38 188 HIS C N 1
ATOM 8117 C CA . HIS C 1 188 ? 36.066 -52.061 50.735 1.00 31.86 188 HIS C CA 1
ATOM 8118 C C . HIS C 1 188 ? 37.274 -52.847 50.221 1.00 32.49 188 HIS C C 1
ATOM 8119 O O . HIS C 1 188 ? 38.124 -53.259 51.009 1.00 33.05 188 HIS C O 1
ATOM 8126 N N . LYS C 1 189 ? 37.334 -53.061 48.908 1.00 33.12 189 LYS C N 1
ATOM 8127 C CA . LYS C 1 189 ? 38.492 -53.692 48.257 1.00 33.20 189 LYS C CA 1
ATOM 8128 C C . LYS C 1 189 ? 39.519 -52.649 47.802 1.00 33.17 189 LYS C C 1
ATOM 8129 O O . LYS C 1 189 ? 40.694 -52.727 48.166 1.00 33.52 189 LYS C O 1
ATOM 8135 N N . THR C 1 190 ? 39.067 -51.672 47.021 1.00 33.00 190 THR C N 1
ATOM 8136 C CA . THR C 1 190 ? 39.963 -50.709 46.369 1.00 32.60 190 THR C CA 1
ATOM 8137 C C . THR C 1 190 ? 40.407 -49.553 47.275 1.00 32.48 190 THR C C 1
ATOM 8138 O O . THR C 1 190 ? 41.462 -48.967 47.055 1.00 32.63 190 THR C O 1
ATOM 8142 N N . GLY C 1 191 ? 39.595 -49.215 48.272 1.00 32.20 191 GLY C N 1
ATOM 8143 C CA . GLY C 1 191 ? 39.811 -48.008 49.069 1.00 31.78 191 GLY C CA 1
ATOM 8144 C C . GLY C 1 191 ? 39.552 -46.723 48.294 1.00 31.46 191 GLY C C 1
ATOM 8145 O O . GLY C 1 191 ? 39.926 -45.644 48.742 1.00 31.65 191 GLY C O 1
ATOM 8146 N N . ARG C 1 192 ? 38.895 -46.827 47.138 1.00 30.91 192 ARG C N 1
ATOM 8147 C CA . ARG C 1 192 ? 38.687 -45.679 46.265 1.00 30.51 192 ARG C CA 1
ATOM 8148 C C . ARG C 1 192 ? 37.219 -45.529 45.894 1.00 29.86 192 ARG C C 1
ATOM 8149 O O . ARG C 1 192 ? 36.504 -46.515 45.756 1.00 29.26 192 ARG C O 1
ATOM 8157 N N . GLY C 1 193 ? 36.789 -44.282 45.736 1.00 29.22 193 GLY C N 1
ATOM 8158 C CA . GLY C 1 193 ? 35.435 -43.977 45.275 1.00 28.77 193 GLY C CA 1
ATOM 8159 C C . GLY C 1 193 ? 35.328 -44.038 43.763 1.00 28.33 193 GLY C C 1
ATOM 8160 O O . GLY C 1 193 ? 36.334 -44.032 43.048 1.00 28.28 193 GLY C O 1
ATOM 8161 N N . GLN C 1 194 ? 34.098 -44.110 43.268 1.00 27.71 194 GLN C N 1
ATOM 8162 C CA . GLN C 1 194 ? 33.846 -44.086 41.831 1.00 27.38 194 GLN C CA 1
ATOM 8163 C C . GLN C 1 194 ? 32.758 -43.092 41.497 1.00 25.94 194 GLN C C 1
ATOM 8164 O O . GLN C 1 194 ? 32.076 -42.573 42.380 1.00 25.86 194 GLN C O 1
ATOM 8170 N N . LYS C 1 195 ? 32.625 -42.813 40.212 1.00 24.56 195 LYS C N 1
ATOM 8171 C CA . LYS C 1 195 ? 31.486 -42.099 39.698 1.00 23.78 195 LYS C CA 1
ATOM 8172 C C . LYS C 1 195 ? 30.446 -43.158 39.306 1.00 22.80 195 LYS C C 1
ATOM 8173 O O . LYS C 1 195 ? 30.790 -44.171 38.689 1.00 22.47 195 LYS C O 1
ATOM 8179 N N . VAL C 1 196 ? 29.192 -42.956 39.707 1.00 21.45 196 VAL C N 1
ATOM 8180 C CA . VAL C 1 196 ? 28.104 -43.796 39.216 1.00 20.72 196 VAL C CA 1
ATOM 8181 C C . VAL C 1 196 ? 26.930 -42.927 38.778 1.00 19.73 196 VAL C C 1
ATOM 8182 O O . VAL C 1 196 ? 26.603 -41.933 39.430 1.00 19.79 196 VAL C O 1
ATOM 8186 N N . ALA C 1 197 ? 26.319 -43.295 37.653 1.00 18.92 197 ALA C N 1
ATOM 8187 C CA . ALA C 1 197 ? 25.210 -42.543 37.084 1.00 18.04 197 ALA C CA 1
ATOM 8188 C C . ALA C 1 197 ? 24.077 -43.468 36.675 1.00 17.24 197 ALA C C 1
ATOM 8189 O O . ALA C 1 197 ? 24.313 -44.542 36.136 1.00 17.29 197 ALA C O 1
ATOM 8191 N N . VAL C 1 198 ? 22.848 -43.029 36.909 1.00 16.66 198 VAL C N 1
ATOM 8192 C CA . VAL C 1 198 ? 21.672 -43.704 36.351 1.00 16.29 198 VAL C CA 1
ATOM 8193 C C . VAL C 1 198 ? 20.850 -42.744 35.503 1.00 15.96 198 VAL C C 1
ATOM 8194 O O . VAL C 1 198 ? 20.465 -41.667 35.966 1.00 15.53 198 VAL C O 1
ATOM 8198 N N . ALA C 1 199 ? 20.572 -43.147 34.263 1.00 15.63 199 ALA C N 1
ATOM 8199 C CA . ALA C 1 199 ? 19.692 -42.401 33.377 1.00 15.69 199 ALA C CA 1
ATOM 8200 C C . ALA C 1 199 ? 18.253 -42.867 33.583 1.00 15.30 199 ALA C C 1
ATOM 8201 O O . ALA C 1 199 ? 17.984 -44.072 33.619 1.00 15.58 199 ALA C O 1
ATOM 8203 N N . MET C 1 200 ? 17.327 -41.920 33.705 1.00 15.84 200 MET C N 1
ATOM 8204 C CA . MET C 1 200 ? 15.905 -42.254 33.822 1.00 16.03 200 MET C CA 1
ATOM 8205 C C . MET C 1 200 ? 15.428 -43.169 32.681 1.00 15.20 200 MET C C 1
ATOM 8206 O O . MET C 1 200 ? 14.686 -44.122 32.920 1.00 14.69 200 MET C O 1
ATOM 8211 N N . GLN C 1 201 ? 15.853 -42.890 31.454 1.00 14.30 201 GLN C N 1
ATOM 8212 C CA . GLN C 1 201 ? 15.491 -43.763 30.317 1.00 14.16 201 GLN C CA 1
ATOM 8213 C C . GLN C 1 201 ? 15.901 -45.214 30.574 1.00 13.32 201 GLN C C 1
ATOM 8214 O O . GLN C 1 201 ? 15.171 -46.152 30.214 1.00 12.30 201 GLN C O 1
ATOM 8220 N N . ASP C 1 202 ? 17.077 -45.393 31.170 1.00 12.83 202 ASP C N 1
ATOM 8221 C CA . ASP C 1 202 ? 17.659 -46.714 31.348 1.00 12.82 202 ASP C CA 1
ATOM 8222 C C . ASP C 1 202 ? 17.019 -47.449 32.514 1.00 12.41 202 ASP C C 1
ATOM 8223 O O . ASP C 1 202 ? 16.840 -48.677 32.462 1.00 11.90 202 ASP C O 1
ATOM 8228 N N . ALA C 1 203 ? 16.645 -46.705 33.551 1.00 12.01 203 ALA C N 1
ATOM 8229 C CA . ALA C 1 203 ? 15.900 -47.288 34.655 1.00 11.99 203 ALA C CA 1
ATOM 8230 C C . ALA C 1 203 ? 14.522 -47.759 34.180 1.00 11.73 203 ALA C C 1
ATOM 8231 O O . ALA C 1 203 ? 14.038 -48.819 34.615 1.00 12.66 203 ALA C O 1
ATOM 8233 N N . VAL C 1 204 ? 13.887 -46.982 33.305 1.00 11.74 204 VAL C N 1
ATOM 8234 C CA . VAL C 1 204 ? 12.605 -47.382 32.729 1.00 11.99 204 VAL C CA 1
ATOM 8235 C C . VAL C 1 204 ? 12.810 -48.616 31.845 1.00 12.21 204 VAL C C 1
ATOM 8236 O O . VAL C 1 204 ? 12.102 -49.616 31.989 1.00 11.63 204 VAL C O 1
ATOM 8240 N N . LEU C 1 205 ? 13.801 -48.563 30.965 1.00 12.68 205 LEU C N 1
ATOM 8241 C CA . LEU C 1 205 ? 14.041 -49.686 30.049 1.00 13.43 205 LEU C CA 1
ATOM 8242 C C . LEU C 1 205 ? 14.302 -50.995 30.811 1.00 12.75 205 LEU C C 1
ATOM 8243 O O . LEU C 1 205 ? 13.803 -52.039 30.405 1.00 12.45 205 LEU C O 1
ATOM 8248 N N . ASN C 1 206 ? 15.044 -50.942 31.921 1.00 12.30 206 ASN C N 1
ATOM 8249 C CA . ASN C 1 206 ? 15.273 -52.117 32.755 1.00 12.37 206 ASN C CA 1
ATOM 8250 C C . ASN C 1 206 ? 13.954 -52.789 33.203 1.00 12.39 206 ASN C C 1
ATOM 8251 O O . ASN C 1 206 ? 13.825 -54.014 33.131 1.00 12.70 206 ASN C O 1
ATOM 8256 N N . LEU C 1 207 ? 12.989 -51.993 33.654 1.00 12.15 207 LEU C N 1
ATOM 8257 C CA . LEU C 1 207 ? 11.674 -52.524 34.031 1.00 12.12 207 LEU C CA 1
ATOM 8258 C C . LEU C 1 207 ? 10.841 -52.990 32.823 1.00 11.95 207 LEU C C 1
ATOM 8259 O O . LEU C 1 207 ? 9.946 -53.827 32.976 1.00 11.66 207 LEU C O 1
ATOM 8264 N N . VAL C 1 208 ? 11.149 -52.463 31.637 1.00 12.17 208 VAL C N 1
ATOM 8265 C CA . VAL C 1 208 ? 10.466 -52.807 30.380 1.00 12.89 208 VAL C CA 1
ATOM 8266 C C . VAL C 1 208 ? 11.238 -53.920 29.608 1.00 12.95 208 VAL C C 1
ATOM 8267 O O . VAL C 1 208 ? 10.926 -54.218 28.453 1.00 12.63 208 VAL C O 1
ATOM 8271 N N . ARG C 1 209 ? 12.206 -54.563 30.274 1.00 12.78 209 ARG C N 1
ATOM 8272 C CA . ARG C 1 209 ? 12.941 -55.707 29.711 1.00 12.78 209 ARG C CA 1
ATOM 8273 C C . ARG C 1 209 ? 12.022 -56.726 29.041 1.00 12.67 209 ARG C C 1
ATOM 8274 O O . ARG C 1 209 ? 12.314 -57.214 27.949 1.00 12.45 209 ARG C O 1
ATOM 8282 N N . ILE C 1 210 ? 10.920 -57.060 29.710 1.00 12.79 210 ILE C N 1
ATOM 8283 C CA . ILE C 1 210 ? 9.949 -58.016 29.174 1.00 13.26 210 ILE C CA 1
ATOM 8284 C C . ILE C 1 210 ? 9.396 -57.581 27.797 1.00 13.03 210 ILE C C 1
ATOM 8285 O O . ILE C 1 210 ? 9.068 -58.426 26.954 1.00 13.06 210 ILE C O 1
ATOM 8290 N N . LYS C 1 211 ? 9.307 -56.271 27.563 1.00 12.51 211 LYS C N 1
ATOM 8291 C CA . LYS C 1 211 ? 8.784 -55.758 26.291 1.00 12.20 211 LYS C CA 1
ATOM 8292 C C . LYS C 1 211 ? 9.866 -55.802 25.197 1.00 11.66 211 LYS C C 1
ATOM 8293 O O . LYS C 1 211 ? 9.539 -55.899 24.024 1.00 11.12 211 LYS C O 1
ATOM 8299 N N . LEU C 1 212 ? 11.141 -55.768 25.580 1.00 12.21 212 LEU C N 1
ATOM 8300 C CA . LEU C 1 212 ? 12.226 -55.991 24.606 1.00 12.50 212 LEU C CA 1
ATOM 8301 C C . LEU C 1 212 ? 12.286 -57.486 24.216 1.00 12.85 212 LEU C C 1
ATOM 8302 O O . LEU C 1 212 ? 12.610 -57.824 23.063 1.00 12.77 212 LEU C O 1
ATOM 8307 N N . ARG C 1 213 ? 11.947 -58.368 25.162 1.00 12.81 213 ARG C N 1
ATOM 8308 C CA . ARG C 1 213 ? 11.714 -59.782 24.855 1.00 12.31 213 ARG C CA 1
ATOM 8309 C C . ARG C 1 213 ? 10.646 -59.884 23.764 1.00 12.07 213 ARG C C 1
ATOM 8310 O O . ARG C 1 213 ? 10.829 -60.584 22.777 1.00 11.44 213 ARG C O 1
ATOM 8318 N N . ASP C 1 214 ? 9.538 -59.173 23.963 1.00 11.87 214 ASP C N 1
ATOM 8319 C CA . ASP C 1 214 ? 8.399 -59.219 23.054 1.00 11.56 214 ASP C CA 1
ATOM 8320 C C . ASP C 1 214 ? 8.731 -58.662 21.687 1.00 11.54 214 ASP C C 1
ATOM 8321 O O . ASP C 1 214 ? 8.306 -59.219 20.664 1.00 11.65 214 ASP C O 1
ATOM 8326 N N . GLN C 1 215 ? 9.494 -57.572 21.659 1.00 11.42 215 GLN C N 1
ATOM 8327 C CA . GLN C 1 215 ? 9.893 -56.993 20.383 1.00 11.90 215 GLN C CA 1
ATOM 8328 C C . GLN C 1 215 ? 10.659 -58.007 19.532 1.00 12.07 215 GLN C C 1
ATOM 8329 O O . GLN C 1 215 ? 10.365 -58.162 18.341 1.00 12.59 215 GLN C O 1
ATOM 8335 N N . GLN C 1 216 ? 11.629 -58.691 20.136 1.00 12.52 216 GLN C N 1
ATOM 8336 C CA . GLN C 1 216 ? 12.425 -59.701 19.422 1.00 12.99 216 GLN C CA 1
ATOM 8337 C C . GLN C 1 216 ? 11.579 -60.922 19.030 1.00 13.60 216 GLN C C 1
ATOM 8338 O O . GLN C 1 216 ? 11.677 -61.419 17.908 1.00 13.83 216 GLN C O 1
ATOM 8344 N N . ARG C 1 217 ? 10.741 -61.397 19.951 1.00 13.19 217 ARG C N 1
ATOM 8345 C CA . ARG C 1 217 ? 9.782 -62.450 19.618 1.00 13.31 217 ARG C CA 1
ATOM 8346 C C . ARG C 1 217 ? 8.937 -62.057 18.412 1.00 13.27 217 ARG C C 1
ATOM 8347 O O . ARG C 1 217 ? 8.738 -62.867 17.498 1.00 13.06 217 ARG C O 1
ATOM 8355 N N . LEU C 1 218 ? 8.454 -60.818 18.417 1.00 13.89 218 LEU C N 1
ATOM 8356 C CA . LEU C 1 218 ? 7.602 -60.298 17.344 1.00 13.90 218 LEU C CA 1
ATOM 8357 C C . LEU C 1 218 ? 8.350 -60.275 16.013 1.00 14.00 218 LEU C C 1
ATOM 8358 O O . LEU C 1 218 ? 7.802 -60.695 14.989 1.00 13.61 218 LEU C O 1
ATOM 8363 N N . GLU C 1 219 ? 9.589 -59.778 16.047 1.00 13.89 219 GLU C N 1
ATOM 8364 C CA . GLU C 1 219 ? 10.461 -59.731 14.862 1.00 14.68 219 GLU C CA 1
ATOM 8365 C C . GLU C 1 219 ? 10.740 -61.127 14.318 1.00 14.95 219 GLU C C 1
ATOM 8366 O O . GLU C 1 219 ? 10.722 -61.345 13.101 1.00 15.40 219 GLU C O 1
ATOM 8372 N N . ARG C 1 220 ? 10.981 -62.065 15.230 1.00 15.20 220 ARG C N 1
ATOM 8373 C CA . ARG C 1 220 ? 11.363 -63.425 14.876 1.00 15.45 220 ARG C CA 1
ATOM 8374 C C . ARG C 1 220 ? 10.199 -64.276 14.352 1.00 15.80 220 ARG C C 1
ATOM 8375 O O . ARG C 1 220 ? 10.377 -65.062 13.415 1.00 15.42 220 ARG C O 1
ATOM 8383 N N . THR C 1 221 ? 9.020 -64.113 14.955 1.00 15.61 221 THR C N 1
ATOM 8384 C CA . THR C 1 221 ? 7.898 -65.044 14.741 1.00 15.98 221 THR C CA 1
ATOM 8385 C C . THR C 1 221 ? 6.666 -64.420 14.107 1.00 16.27 221 THR C C 1
ATOM 8386 O O . THR C 1 221 ? 5.808 -65.146 13.604 1.00 16.86 221 THR C O 1
ATOM 8390 N N . GLY C 1 222 ? 6.544 -63.098 14.186 1.00 16.14 222 GLY C N 1
ATOM 8391 C CA . GLY C 1 222 ? 5.377 -62.386 13.668 1.00 16.67 222 GLY C CA 1
ATOM 8392 C C . GLY C 1 222 ? 4.131 -62.393 14.553 1.00 16.83 222 GLY C C 1
ATOM 8393 O O . GLY C 1 222 ? 3.098 -61.857 14.152 1.00 17.60 222 GLY C O 1
ATOM 8394 N N . ILE C 1 223 ? 4.215 -62.976 15.751 1.00 16.74 223 ILE C N 1
ATOM 8395 C CA . ILE C 1 223 ? 3.065 -63.038 16.655 1.00 16.54 223 ILE C CA 1
ATOM 8396 C C . ILE C 1 223 ? 3.474 -63.128 18.135 1.00 15.99 223 ILE C C 1
ATOM 8397 O O . ILE C 1 223 ? 4.517 -63.671 18.470 1.00 15.41 223 ILE C O 1
ATOM 8402 N N . LEU C 1 224 ? 2.645 -62.549 19.001 1.00 14.97 224 LEU C N 1
ATOM 8403 C CA . LEU C 1 224 ? 2.781 -62.695 20.434 1.00 14.75 224 LEU C CA 1
ATOM 8404 C C . LEU C 1 224 ? 1.492 -63.356 20.903 1.00 14.79 224 LEU C C 1
ATOM 8405 O O . LEU C 1 224 ? 0.479 -62.680 21.102 1.00 15.32 224 LEU C O 1
ATOM 8410 N N . ALA C 1 225 ? 1.544 -64.673 21.066 1.00 15.11 225 ALA C N 1
ATOM 8411 C CA . ALA C 1 225 ? 0.349 -65.513 21.238 1.00 14.86 225 ALA C CA 1
ATOM 8412 C C . ALA C 1 225 ? -0.443 -65.227 22.507 1.00 14.97 225 ALA C C 1
ATOM 8413 O O . ALA C 1 225 ? -1.618 -65.560 22.576 1.00 15.12 225 ALA C O 1
ATOM 8415 N N . GLU C 1 226 ? 0.216 -64.646 23.505 1.00 14.76 226 GLU C N 1
ATOM 8416 C CA . GLU C 1 226 ? -0.415 -64.325 24.785 1.00 14.34 226 GLU C CA 1
ATOM 8417 C C . GLU C 1 226 ? -1.105 -62.954 24.829 1.00 14.05 226 GLU C C 1
ATOM 8418 O O . GLU C 1 226 ? -1.720 -62.615 25.832 1.00 13.35 226 GLU C O 1
ATOM 8424 N N . TYR C 1 227 ? -0.989 -62.169 23.759 1.00 13.88 227 TYR C N 1
ATOM 8425 C CA . TYR C 1 227 ? -1.593 -60.840 23.692 1.00 13.69 227 TYR C CA 1
ATOM 8426 C C . TYR C 1 227 ? -3.035 -60.955 23.178 1.00 13.65 227 TYR C C 1
ATOM 8427 O O . TYR C 1 227 ? -3.349 -61.891 22.435 1.00 13.32 227 TYR C O 1
ATOM 8436 N N . PRO C 1 228 ? -3.911 -60.012 23.570 1.00 13.99 228 PRO C N 1
ATOM 8437 C CA . PRO C 1 228 ? -5.299 -60.024 23.075 1.00 14.54 228 PRO C CA 1
ATOM 8438 C C . PRO C 1 228 ? -5.452 -60.013 21.543 1.00 14.59 228 PRO C C 1
ATOM 8439 O O . PRO C 1 228 ? -6.396 -60.624 21.016 1.00 15.52 228 PRO C O 1
ATOM 8443 N N . GLN C 1 229 ? -4.537 -59.335 20.854 1.00 14.75 229 GLN C N 1
ATOM 8444 C CA . GLN C 1 229 ? -4.540 -59.219 19.396 1.00 14.90 229 GLN C CA 1
ATOM 8445 C C . GLN C 1 229 ? -4.250 -60.556 18.701 1.00 15.14 229 GLN C C 1
ATOM 8446 O O . GLN C 1 229 ? -4.485 -60.688 17.502 1.00 16.25 229 GLN C O 1
ATOM 8452 N N . ALA C 1 230 ? -3.723 -61.530 19.438 1.00 15.27 230 ALA C N 1
ATOM 8453 C CA . ALA C 1 230 ? -3.531 -62.888 18.918 1.00 15.65 230 ALA C CA 1
ATOM 8454 C C . ALA C 1 230 ? -4.877 -63.611 18.712 1.00 15.99 230 ALA C C 1
ATOM 8455 O O . ALA C 1 230 ? -4.965 -64.541 17.910 1.00 16.02 230 ALA C O 1
ATOM 8457 N N . GLN C 1 231 ? -5.910 -63.182 19.435 1.00 15.91 231 GLN C N 1
ATOM 8458 C CA . GLN C 1 231 ? -7.242 -63.747 19.280 1.00 16.44 231 GLN C CA 1
ATOM 8459 C C . GLN C 1 231 ? -7.873 -63.207 17.999 1.00 16.56 231 GLN C C 1
ATOM 8460 O O . GLN C 1 231 ? -8.119 -62.006 17.905 1.00 15.97 231 GLN C O 1
ATOM 8466 N N . PRO C 1 232 ? -8.134 -64.087 17.014 1.00 17.59 232 PRO C N 1
ATOM 8467 C CA . PRO C 1 232 ? -8.758 -63.572 15.796 1.00 18.02 232 PRO C CA 1
ATOM 8468 C C . PRO C 1 232 ? -10.068 -62.827 16.074 1.00 18.17 232 PRO C C 1
ATOM 8469 O O . PRO C 1 232 ? -10.872 -63.270 16.905 1.00 18.60 232 PRO C O 1
ATOM 8473 N N . ASN C 1 233 ? -10.214 -61.674 15.410 1.00 18.14 233 ASN C N 1
ATOM 8474 C CA A ASN C 1 233 ? -11.387 -60.777 15.460 0.50 18.42 233 ASN C CA 1
ATOM 8475 C CA B ASN C 1 233 ? -11.446 -60.878 15.478 0.50 18.31 233 ASN C CA 1
ATOM 8476 C C . ASN C 1 233 ? -11.793 -60.300 16.860 1.00 18.58 233 ASN C C 1
ATOM 8477 O O . ASN C 1 233 ? -12.970 -60.061 17.160 1.00 18.72 233 ASN C O 1
ATOM 8486 N N . PHE C 1 234 ? -10.785 -60.089 17.710 1.00 18.16 234 PHE C N 1
ATOM 8487 C CA . PHE C 1 234 ? -11.022 -59.524 19.030 1.00 17.70 234 PHE C CA 1
ATOM 8488 C C . PHE C 1 234 ? -10.750 -58.018 19.145 1.00 17.57 234 PHE C C 1
ATOM 8489 O O . PHE C 1 234 ? -11.578 -57.270 19.682 1.00 17.09 234 PHE C O 1
ATOM 8497 N N . ALA C 1 235 ? -9.575 -57.588 18.683 1.00 17.12 235 ALA C N 1
ATOM 8498 C CA . ALA C 1 235 ? -9.083 -56.232 18.909 1.00 17.34 235 ALA C CA 1
ATOM 8499 C C . ALA C 1 235 ? -9.300 -55.354 17.675 1.00 17.24 235 ALA C C 1
ATOM 8500 O O . ALA C 1 235 ? -9.034 -55.787 16.552 1.00 16.76 235 ALA C O 1
ATOM 8502 N N . PHE C 1 236 ? -9.784 -54.136 17.908 1.00 17.59 236 PHE C N 1
ATOM 8503 C CA . PHE C 1 236 ? -10.040 -53.130 16.864 1.00 18.99 236 PHE C CA 1
ATOM 8504 C C . PHE C 1 236 ? -9.610 -51.736 17.338 1.00 20.38 236 PHE C C 1
ATOM 8505 O O . PHE C 1 236 ? -9.656 -51.453 18.535 1.00 19.17 236 PHE C O 1
ATOM 8513 N N . ASP C 1 237 ? -9.207 -50.852 16.416 1.00 22.73 237 ASP C N 1
ATOM 8514 C CA . ASP C 1 237 ? -8.970 -49.438 16.792 1.00 24.72 237 ASP C CA 1
ATOM 8515 C C . ASP C 1 237 ? -10.289 -48.657 16.910 1.00 25.87 237 ASP C C 1
ATOM 8516 O O . ASP C 1 237 ? -11.356 -49.221 16.685 1.00 26.12 237 ASP C O 1
ATOM 8521 N N . ARG C 1 238 ? -10.221 -47.363 17.252 1.00 27.16 238 ARG C N 1
ATOM 8522 C CA A ARG C 1 238 ? -11.431 -46.544 17.450 0.50 27.29 238 ARG C CA 1
ATOM 8523 C CA B ARG C 1 238 ? -11.437 -46.573 17.466 0.50 27.30 238 ARG C CA 1
ATOM 8524 C C . ARG C 1 238 ? -12.255 -46.401 16.178 1.00 27.59 238 ARG C C 1
ATOM 8525 O O . ARG C 1 238 ? -13.477 -46.215 16.245 1.00 28.61 238 ARG C O 1
ATOM 8540 N N . ASP C 1 239 ? -11.577 -46.474 15.027 1.00 27.72 239 ASP C N 1
ATOM 8541 C CA . ASP C 1 239 ? -12.213 -46.443 13.696 1.00 27.25 239 ASP C CA 1
ATOM 8542 C C . ASP C 1 239 ? -12.805 -47.807 13.252 1.00 26.47 239 ASP C C 1
ATOM 8543 O O . ASP C 1 239 ? -13.486 -47.894 12.218 1.00 26.24 239 ASP C O 1
ATOM 8548 N N . GLY C 1 240 ? -12.542 -48.865 14.022 1.00 25.06 240 GLY C N 1
ATOM 8549 C CA . GLY C 1 240 ? -13.101 -50.187 13.746 1.00 24.09 240 GLY C CA 1
ATOM 8550 C C . GLY C 1 240 ? -12.249 -51.106 12.894 1.00 22.57 240 GLY C C 1
ATOM 8551 O O . GLY C 1 240 ? -12.686 -52.184 12.532 1.00 21.11 240 GLY C O 1
ATOM 8552 N N . ASN C 1 241 ? -11.021 -50.709 12.588 1.00 22.35 241 ASN C N 1
ATOM 8553 C CA . ASN C 1 241 ? -10.127 -51.583 11.838 1.00 22.83 241 ASN C CA 1
ATOM 8554 C C . ASN C 1 241 ? -9.589 -52.699 12.725 1.00 22.40 241 ASN C C 1
ATOM 8555 O O . ASN C 1 241 ? -9.281 -52.466 13.891 1.00 21.99 241 ASN C O 1
ATOM 8560 N N . PRO C 1 242 ? -9.490 -53.916 12.181 1.00 22.32 242 PRO C N 1
ATOM 8561 C CA . PRO C 1 242 ? -9.020 -55.029 12.986 1.00 22.55 242 PRO C CA 1
ATOM 8562 C C . PRO C 1 242 ? -7.536 -54.882 13.298 1.00 22.90 242 PRO C C 1
ATOM 8563 O O . PRO C 1 242 ? -6.771 -54.383 12.465 1.00 22.12 242 PRO C O 1
ATOM 8567 N N . LEU C 1 243 ? -7.157 -55.268 14.513 1.00 22.95 243 LEU C N 1
ATOM 8568 C CA . LEU C 1 243 ? -5.769 -55.219 14.944 1.00 23.48 243 LEU C CA 1
ATOM 8569 C C . LEU C 1 243 ? -5.330 -56.657 15.141 1.00 24.00 243 LEU C C 1
ATOM 8570 O O . LEU C 1 243 ? -5.761 -57.330 16.093 1.00 24.93 243 LEU C O 1
ATOM 8575 N N . SER C 1 244 ? -4.524 -57.140 14.199 1.00 23.87 244 SER C N 1
ATOM 8576 C CA . SER C 1 244 ? -3.943 -58.466 14.267 1.00 23.74 244 SER C CA 1
ATOM 8577 C C . SER C 1 244 ? -2.444 -58.373 14.045 1.00 23.50 244 SER C C 1
ATOM 8578 O O . SER C 1 244 ? -1.948 -57.395 13.479 1.00 23.66 244 SER C O 1
ATOM 8581 N N . PHE C 1 245 ? -1.722 -59.408 14.453 1.00 23.11 245 PHE C N 1
ATOM 8582 C CA . PHE C 1 245 ? -0.265 -59.379 14.340 1.00 23.45 245 PHE C CA 1
ATOM 8583 C C . PHE C 1 245 ? 0.249 -59.457 12.899 1.00 23.95 245 PHE C C 1
ATOM 8584 O O . PHE C 1 245 ? 1.431 -59.240 12.673 1.00 24.42 245 PHE C O 1
ATOM 8592 N N . ASP C 1 246 ? -0.646 -59.730 11.940 1.00 24.68 246 ASP C N 1
ATOM 8593 C CA . ASP C 1 246 ? -0.347 -59.598 10.508 1.00 25.01 246 ASP C CA 1
ATOM 8594 C C . ASP C 1 246 ? 0.330 -58.267 10.199 1.00 24.75 246 ASP C C 1
ATOM 8595 O O . ASP C 1 246 ? 1.267 -58.216 9.396 1.00 26.06 246 ASP C O 1
ATOM 8600 N N . ASN C 1 247 ? -0.152 -57.207 10.842 1.00 24.11 247 ASN C N 1
ATOM 8601 C CA A ASN C 1 247 ? 0.238 -55.834 10.542 0.50 23.81 247 ASN C CA 1
ATOM 8602 C CA B ASN C 1 247 ? 0.276 -55.848 10.533 0.50 23.78 247 ASN C CA 1
ATOM 8603 C C . ASN C 1 247 ? 0.998 -55.145 11.688 1.00 23.53 247 ASN C C 1
ATOM 8604 O O . ASN C 1 247 ? 1.355 -53.974 11.578 1.00 24.31 247 ASN C O 1
ATOM 8613 N N . ILE C 1 248 ? 1.241 -55.855 12.790 1.00 22.29 248 ILE C N 1
ATOM 8614 C CA . ILE C 1 248 ? 1.909 -55.241 13.952 1.00 21.31 248 ILE C CA 1
ATOM 8615 C C . ILE C 1 248 ? 3.417 -55.503 13.901 1.00 20.12 248 ILE C C 1
ATOM 8616 O O . ILE C 1 248 ? 3.840 -56.658 13.886 1.00 20.63 248 ILE C O 1
ATOM 8621 N N . THR C 1 249 ? 4.218 -54.434 13.870 1.00 18.58 249 THR C N 1
ATOM 8622 C CA . THR C 1 249 ? 5.685 -54.541 13.857 1.00 17.83 249 THR C CA 1
ATOM 8623 C C . THR C 1 249 ? 6.419 -54.027 15.109 1.00 16.57 249 THR C C 1
ATOM 8624 O O . THR C 1 249 ? 7.612 -54.242 15.256 1.00 16.82 249 THR C O 1
ATOM 8628 N N . SER C 1 250 ? 5.706 -53.356 16.006 1.00 15.73 250 SER C N 1
ATOM 8629 C CA . SER C 1 250 ? 6.273 -52.922 17.281 1.00 14.64 250 SER C CA 1
ATOM 8630 C C . SER C 1 250 ? 5.331 -53.374 18.396 1.00 13.75 250 SER C C 1
ATOM 8631 O O . SER C 1 250 ? 4.112 -53.416 18.199 1.00 13.11 250 SER C O 1
ATOM 8634 N N . VAL C 1 251 ? 5.900 -53.736 19.543 1.00 12.58 251 VAL C N 1
ATOM 8635 C CA . VAL C 1 251 ? 5.111 -54.277 20.649 1.00 12.46 251 VAL C CA 1
ATOM 8636 C C . VAL C 1 251 ? 3.918 -53.348 20.932 1.00 12.32 251 VAL C C 1
ATOM 8637 O O . VAL C 1 251 ? 4.107 -52.150 21.181 1.00 11.46 251 VAL C O 1
ATOM 8641 N N . PRO C 1 252 ? 2.686 -53.894 20.870 1.00 12.52 252 PRO C N 1
ATOM 8642 C CA . PRO C 1 252 ? 1.503 -53.062 21.043 1.00 12.73 252 PRO C CA 1
ATOM 8643 C C . PRO C 1 252 ? 1.058 -52.989 22.489 1.00 12.19 252 PRO C C 1
ATOM 8644 O O . PRO C 1 252 ? 1.544 -53.739 23.336 1.00 12.42 252 PRO C O 1
ATOM 8648 N N . ARG C 1 253 ? 0.127 -52.083 22.759 1.00 12.68 253 ARG C N 1
ATOM 8649 C CA . ARG C 1 253 ? -0.568 -52.049 24.048 1.00 12.75 253 ARG C CA 1
ATOM 8650 C C . ARG C 1 253 ? -1.515 -53.253 24.133 1.00 12.36 253 ARG C C 1
ATOM 8651 O O . ARG C 1 253 ? -2.219 -53.558 23.167 1.00 12.69 253 ARG C O 1
ATOM 8659 N N . GLY C 1 254 ? -1.505 -53.940 25.276 1.00 11.95 254 GLY C N 1
ATOM 8660 C CA . GLY C 1 254 ? -2.278 -55.166 25.480 1.00 12.64 254 GLY C CA 1
ATOM 8661 C C . GLY C 1 254 ? -3.364 -55.058 26.526 1.00 12.41 254 GLY C C 1
ATOM 8662 O O . GLY C 1 254 ? -3.839 -56.075 27.060 1.00 12.75 254 GLY C O 1
ATOM 8663 N N . GLY C 1 255 ? -3.769 -53.827 26.819 1.00 12.54 255 GLY C N 1
ATOM 8664 C CA . GLY C 1 255 ? -4.733 -53.567 27.889 1.00 12.38 255 GLY C CA 1
ATOM 8665 C C . GLY C 1 255 ? -4.268 -54.179 29.195 1.00 12.30 255 GLY C C 1
ATOM 8666 O O . GLY C 1 255 ? -3.165 -53.915 29.653 1.00 12.97 255 GLY C O 1
ATOM 8667 N N . ASN C 1 256 ? -5.103 -55.023 29.787 1.00 12.30 256 ASN C N 1
ATOM 8668 C CA . ASN C 1 256 ? -4.752 -55.687 31.037 1.00 12.36 256 ASN C CA 1
ATOM 8669 C C . ASN C 1 256 ? -4.230 -57.124 30.940 1.00 12.07 256 ASN C C 1
ATOM 8670 O O . ASN C 1 256 ? -4.397 -57.913 31.874 1.00 11.92 256 ASN C O 1
ATOM 8675 N N . ALA C 1 257 ? -3.544 -57.438 29.834 1.00 12.39 257 ALA C N 1
ATOM 8676 C CA . ALA C 1 257 ? -2.923 -58.747 29.628 1.00 12.57 257 ALA C CA 1
ATOM 8677 C C . ALA C 1 257 ? -1.779 -58.959 30.613 1.00 13.22 257 ALA C C 1
ATOM 8678 O O . ALA C 1 257 ? -1.332 -58.009 31.274 1.00 12.70 257 ALA C O 1
ATOM 8680 N N . GLY C 1 258 ? -1.286 -60.195 30.673 1.00 13.53 258 GLY C N 1
ATOM 8681 C CA . GLY C 1 258 ? -0.459 -60.655 31.786 1.00 13.62 258 GLY C CA 1
ATOM 8682 C C . GLY C 1 258 ? 0.981 -60.204 31.855 1.00 13.55 258 GLY C C 1
ATOM 8683 O O . GLY C 1 258 ? 1.608 -60.327 32.901 1.00 14.09 258 GLY C O 1
ATOM 8684 N N . GLY C 1 259 ? 1.525 -59.694 30.758 1.00 14.01 259 GLY C N 1
ATOM 8685 C CA . GLY C 1 259 ? 2.908 -59.240 30.758 1.00 14.22 259 GLY C CA 1
ATOM 8686 C C . GLY C 1 259 ? 3.855 -60.399 30.998 1.00 14.36 259 GLY C C 1
ATOM 8687 O O . GLY C 1 259 ? 3.715 -61.458 30.384 1.00 13.77 259 GLY C O 1
ATOM 8688 N N . GLY C 1 260 ? 4.789 -60.212 31.926 1.00 14.63 260 GLY C N 1
ATOM 8689 C CA . GLY C 1 260 ? 5.695 -61.265 32.334 1.00 15.06 260 GLY C CA 1
ATOM 8690 C C . GLY C 1 260 ? 5.045 -62.378 33.136 1.00 15.32 260 GLY C C 1
ATOM 8691 O O . GLY C 1 260 ? 5.649 -63.423 33.334 1.00 15.97 260 GLY C O 1
ATOM 8692 N N . GLY C 1 261 ? 3.822 -62.157 33.619 1.00 15.55 261 GLY C N 1
ATOM 8693 C CA . GLY C 1 261 ? 3.050 -63.230 34.243 1.00 15.18 261 GLY C CA 1
ATOM 8694 C C . GLY C 1 261 ? 2.378 -64.123 33.211 1.00 15.25 261 GLY C C 1
ATOM 8695 O O . GLY C 1 261 ? 2.492 -63.893 32.006 1.00 15.00 261 GLY C O 1
ATOM 8696 N N . GLN C 1 262 ? 1.669 -65.141 33.699 1.00 15.07 262 GLN C N 1
ATOM 8697 C CA . GLN C 1 262 ? 0.768 -65.956 32.884 1.00 14.88 262 GLN C CA 1
ATOM 8698 C C . GLN C 1 262 ? -0.423 -65.106 32.437 1.00 14.27 262 GLN C C 1
ATOM 8699 O O . GLN C 1 262 ? -0.683 -64.056 33.021 1.00 14.44 262 GLN C O 1
ATOM 8705 N N . PRO C 1 263 ? -1.157 -65.553 31.404 1.00 14.24 263 PRO C N 1
ATOM 8706 C CA . PRO C 1 263 ? -2.269 -64.729 30.946 1.00 13.93 263 PRO C CA 1
ATOM 8707 C C . PRO C 1 263 ? -3.242 -64.368 32.060 1.00 13.14 263 PRO C C 1
ATOM 8708 O O . PRO C 1 263 ? -3.517 -65.176 32.943 1.00 13.47 263 PRO C O 1
ATOM 8712 N N . GLY C 1 264 ? -3.719 -63.138 32.021 1.00 12.83 264 GLY C N 1
ATOM 8713 C CA . GLY C 1 264 ? -4.659 -62.637 33.020 1.00 12.33 264 GLY C CA 1
ATOM 8714 C C . GLY C 1 264 ? -5.455 -61.476 32.479 1.00 11.83 264 GLY C C 1
ATOM 8715 O O . GLY C 1 264 ? -5.228 -61.008 31.355 1.00 10.70 264 GLY C O 1
ATOM 8716 N N . TRP C 1 265 ? -6.393 -61.003 33.294 1.00 11.64 265 TRP C N 1
ATOM 8717 C CA . TRP C 1 265 ? -7.187 -59.860 32.939 1.00 11.62 265 TRP C CA 1
ATOM 8718 C C . TRP C 1 265 ? -7.763 -59.218 34.197 1.00 11.18 265 TRP C C 1
ATOM 8719 O O . TRP C 1 265 ? -7.758 -59.825 35.272 1.00 11.46 265 TRP C O 1
ATOM 8730 N N . MET C 1 266 ? -8.194 -57.973 34.037 1.00 11.19 266 MET C N 1
ATOM 8731 C CA . MET C 1 266 ? -8.787 -57.163 35.095 1.00 11.41 266 MET C CA 1
ATOM 8732 C C . MET C 1 266 ? -10.294 -57.356 34.982 1.00 11.43 266 MET C C 1
ATOM 8733 O O . MET C 1 266 ? -10.905 -56.899 34.019 1.00 10.86 266 MET C O 1
ATOM 8738 N N . LEU C 1 267 ? -10.873 -58.042 35.963 1.00 11.71 267 LEU C N 1
ATOM 8739 C CA . LEU C 1 267 ? -12.273 -58.450 35.933 1.00 11.80 267 LEU C CA 1
ATOM 8740 C C . LEU C 1 267 ? -13.115 -57.672 36.956 1.00 11.97 267 LEU C C 1
ATOM 8741 O O . LEU C 1 267 ? -12.696 -57.450 38.103 1.00 10.98 267 LEU C O 1
ATOM 8746 N N . LYS C 1 268 ? -14.301 -57.265 36.516 1.00 12.13 268 LYS C N 1
ATOM 8747 C CA . LYS C 1 268 ? -15.226 -56.483 37.328 1.00 13.20 268 LYS C CA 1
ATOM 8748 C C . LYS C 1 268 ? -15.787 -57.321 38.454 1.00 13.78 268 LYS C C 1
ATOM 8749 O O . LYS C 1 268 ? -16.099 -58.504 38.266 1.00 13.90 268 LYS C O 1
ATOM 8755 N N . CYS C 1 269 ? -15.939 -56.675 39.606 1.00 14.33 269 CYS C N 1
ATOM 8756 C CA . CYS C 1 269 ? -16.634 -57.244 40.737 1.00 15.29 269 CYS C CA 1
ATOM 8757 C C . CYS C 1 269 ? -17.846 -56.374 41.067 1.00 15.99 269 CYS C C 1
ATOM 8758 O O . CYS C 1 269 ? -18.057 -55.313 40.461 1.00 15.58 269 CYS C O 1
ATOM 8761 N N . LYS C 1 270 ? -18.652 -56.852 42.004 1.00 16.88 270 LYS C N 1
ATOM 8762 C CA . LYS C 1 270 ? -19.843 -56.126 42.458 1.00 17.84 270 LYS C CA 1
ATOM 8763 C C . LYS C 1 270 ? -19.515 -54.679 42.813 1.00 18.27 270 LYS C C 1
ATOM 8764 O O . LYS C 1 270 ? -18.593 -54.417 43.588 1.00 18.43 270 LYS C O 1
ATOM 8770 N N . GLY C 1 271 ? -20.265 -53.753 42.222 1.00 18.53 271 GLY C N 1
ATOM 8771 C CA . GLY C 1 271 ? -20.172 -52.338 42.556 1.00 19.19 271 GLY C CA 1
ATOM 8772 C C . GLY C 1 271 ? -19.268 -51.554 41.625 1.00 19.22 271 GLY C C 1
ATOM 8773 O O . GLY C 1 271 ? -19.070 -50.367 41.832 1.00 19.36 271 GLY C O 1
ATOM 8774 N N . TRP C 1 272 ? -18.743 -52.213 40.587 1.00 19.77 272 TRP C N 1
ATOM 8775 C CA . TRP C 1 272 ? -17.822 -51.583 39.625 1.00 19.84 272 TRP C CA 1
ATOM 8776 C C . TRP C 1 272 ? -18.375 -50.311 38.954 1.00 20.38 272 TRP C C 1
ATOM 8777 O O . TRP C 1 272 ? -17.611 -49.432 38.564 1.00 19.77 272 TRP C O 1
ATOM 8788 N N . GLU C 1 273 ? -19.693 -50.217 38.811 1.00 21.26 273 GLU C N 1
ATOM 8789 C CA . GLU C 1 273 ? -20.294 -49.077 38.120 1.00 21.86 273 GLU C CA 1
ATOM 8790 C C . GLU C 1 273 ? -20.090 -47.774 38.881 1.00 22.21 273 GLU C C 1
ATOM 8791 O O . GLU C 1 273 ? -19.920 -46.715 38.259 1.00 22.99 273 GLU C O 1
ATOM 8797 N N . THR C 1 274 ? -20.088 -47.867 40.210 1.00 22.23 274 THR C N 1
ATOM 8798 C CA . THR C 1 274 ? -19.914 -46.721 41.093 1.00 22.44 274 THR C CA 1
ATOM 8799 C C . THR C 1 274 ? -18.688 -46.819 41.999 1.00 21.95 274 THR C C 1
ATOM 8800 O O . THR C 1 274 ? -18.524 -46.010 42.906 1.00 22.60 274 THR C O 1
ATOM 8804 N N . ASP C 1 275 ? -17.833 -47.809 41.765 1.00 21.42 275 ASP C N 1
ATOM 8805 C CA . ASP C 1 275 ? -16.597 -47.964 42.527 1.00 20.49 275 ASP C CA 1
ATOM 8806 C C . ASP C 1 275 ? -15.501 -48.272 41.515 1.00 19.70 275 ASP C C 1
ATOM 8807 O O . ASP C 1 275 ? -15.435 -49.368 40.963 1.00 18.90 275 ASP C O 1
ATOM 8812 N N . ALA C 1 276 ? -14.664 -47.273 41.269 1.00 18.44 276 ALA C N 1
ATOM 8813 C CA . ALA C 1 276 ? -13.612 -47.351 40.257 1.00 17.91 276 ALA C CA 1
ATOM 8814 C C . ALA C 1 276 ? -12.605 -48.478 40.503 1.00 17.13 276 ALA C C 1
ATOM 8815 O O . ALA C 1 276 ? -11.892 -48.884 39.577 1.00 17.01 276 ALA C O 1
ATOM 8817 N N . ASP C 1 277 ? -12.538 -48.984 41.734 1.00 16.34 277 ASP C N 1
ATOM 8818 C CA . ASP C 1 277 ? -11.523 -49.957 42.117 1.00 16.20 277 ASP C CA 1
ATOM 8819 C C . ASP C 1 277 ? -12.088 -51.329 42.482 1.00 15.26 277 ASP C C 1
ATOM 8820 O O . ASP C 1 277 ? -11.377 -52.178 43.007 1.00 15.32 277 ASP C O 1
ATOM 8825 N N . SER C 1 278 ? -13.354 -51.560 42.144 1.00 14.93 278 SER C N 1
ATOM 8826 C CA . SER C 1 278 ? -13.998 -52.834 42.424 1.00 14.80 278 SER C CA 1
ATOM 8827 C C . SER C 1 278 ? -13.697 -53.824 41.298 1.00 14.23 278 SER C C 1
ATOM 8828 O O . SER C 1 278 ? -14.545 -54.123 40.446 1.00 14.88 278 SER C O 1
ATOM 8831 N N . TYR C 1 279 ? -12.461 -54.319 41.307 1.00 13.80 279 TYR C N 1
ATOM 8832 C CA . TYR C 1 279 ? -11.960 -55.236 40.298 1.00 13.34 279 TYR C CA 1
ATOM 8833 C C . TYR C 1 279 ? -10.982 -56.198 40.942 1.00 12.86 279 TYR C C 1
ATOM 8834 O O . TYR C 1 279 ? -10.376 -55.880 41.975 1.00 12.33 279 TYR C O 1
ATOM 8843 N N . VAL C 1 280 ? -10.798 -57.352 40.306 1.00 12.50 280 VAL C N 1
ATOM 8844 C CA . VAL C 1 280 ? -9.698 -58.252 40.637 1.00 12.55 280 VAL C CA 1
ATOM 8845 C C . VAL C 1 280 ? -8.832 -58.453 39.408 1.00 12.47 280 VAL C C 1
ATOM 8846 O O . VAL C 1 280 ? -9.291 -58.262 38.280 1.00 12.25 280 VAL C O 1
ATOM 8850 N N . TYR C 1 281 ? -7.576 -58.815 39.641 1.00 12.66 281 TYR C N 1
ATOM 8851 C CA . TYR C 1 281 ? -6.735 -59.372 38.580 1.00 13.07 281 TYR C CA 1
ATOM 8852 C C . TYR C 1 281 ? -6.807 -60.888 38.708 1.00 13.17 281 TYR C C 1
ATOM 8853 O O . TYR C 1 281 ? -6.555 -61.428 39.774 1.00 14.57 281 TYR C O 1
ATOM 8862 N N . PHE C 1 282 ? -7.167 -61.566 37.620 1.00 13.09 282 PHE C N 1
ATOM 8863 C CA . PHE C 1 282 ? -7.397 -63.005 37.615 1.00 13.42 282 PHE C CA 1
ATOM 8864 C C . PHE C 1 282 ? -6.498 -63.635 36.561 1.00 13.87 282 PHE C C 1
ATOM 8865 O O . PHE C 1 282 ? -6.524 -63.211 35.411 1.00 13.29 282 PHE C O 1
ATOM 8873 N N . THR C 1 283 ? -5.705 -64.620 36.974 1.00 14.35 283 THR C N 1
ATOM 8874 C CA A THR C 1 283 ? -4.732 -65.255 36.088 0.50 14.57 283 THR C CA 1
ATOM 8875 C CA B THR C 1 283 ? -4.719 -65.267 36.099 0.50 14.79 283 THR C CA 1
ATOM 8876 C C . THR C 1 283 ? -5.172 -66.653 35.670 1.00 15.09 283 THR C C 1
ATOM 8877 O O . THR C 1 283 ? -5.724 -67.411 36.471 1.00 16.43 283 THR C O 1
ATOM 8884 N N . ILE C 1 284 ? -4.928 -66.987 34.408 1.00 15.67 284 ILE C N 1
ATOM 8885 C CA . ILE C 1 284 ? -5.140 -68.332 33.905 1.00 15.93 284 ILE C CA 1
ATOM 8886 C C . ILE C 1 284 ? -3.752 -68.935 33.659 1.00 16.66 284 ILE C C 1
ATOM 8887 O O . ILE C 1 284 ? -3.197 -68.857 32.564 1.00 16.35 284 ILE C O 1
ATOM 8892 N N . ALA C 1 285 ? -3.176 -69.482 34.731 1.00 17.53 285 ALA C N 1
ATOM 8893 C CA . ALA C 1 285 ? -1.934 -70.250 34.647 1.00 18.14 285 ALA C CA 1
ATOM 8894 C C . ALA C 1 285 ? -2.223 -71.585 33.964 1.00 18.41 285 ALA C C 1
ATOM 8895 O O . ALA C 1 285 ? -3.196 -72.260 34.294 1.00 18.10 285 ALA C O 1
ATOM 8897 N N . ALA C 1 286 ? -1.366 -71.950 33.013 1.00 19.20 286 ALA C N 1
ATOM 8898 C CA . ALA C 1 286 ? -1.562 -73.143 32.186 1.00 20.01 286 ALA C CA 1
ATOM 8899 C C . ALA C 1 286 ? -1.727 -74.421 33.008 1.00 20.84 286 ALA C C 1
ATOM 8900 O O . ALA C 1 286 ? -2.488 -75.303 32.631 1.00 21.79 286 ALA C O 1
ATOM 8902 N N . ASN C 1 287 ? -1.021 -74.516 34.133 1.00 21.01 287 ASN C N 1
ATOM 8903 C CA . ASN C 1 287 ? -1.087 -75.706 34.979 1.00 21.42 287 ASN C CA 1
ATOM 8904 C C . ASN C 1 287 ? -2.263 -75.703 35.949 1.00 21.34 287 ASN C C 1
ATOM 8905 O O . ASN C 1 287 ? -2.394 -76.615 36.768 1.00 21.78 287 ASN C O 1
ATOM 8910 N N . MET C 1 288 ? -3.115 -74.678 35.868 1.00 20.50 288 MET C N 1
ATOM 8911 C CA . MET C 1 288 ? -4.261 -74.554 36.764 1.00 20.36 288 MET C CA 1
ATOM 8912 C C . MET C 1 288 ? -5.602 -74.664 36.045 1.00 18.95 288 MET C C 1
ATOM 8913 O O . MET C 1 288 ? -6.634 -74.351 36.616 1.00 17.85 288 MET C O 1
ATOM 8918 N N . TRP C 1 289 ? -5.593 -75.134 34.805 1.00 18.41 289 TRP C N 1
ATOM 8919 C CA . TRP C 1 289 ? -6.831 -75.215 34.042 1.00 18.58 289 TRP C CA 1
ATOM 8920 C C . TRP C 1 289 ? -7.935 -76.082 34.689 1.00 18.44 289 TRP C C 1
ATOM 8921 O O . TRP C 1 289 ? -9.087 -75.662 34.723 1.00 18.69 289 TRP C O 1
ATOM 8932 N N . PRO C 1 290 ? -7.603 -77.292 35.199 1.00 18.61 290 PRO C N 1
ATOM 8933 C CA . PRO C 1 290 ? -8.650 -78.085 35.877 1.00 18.19 290 PRO C CA 1
ATOM 8934 C C . PRO C 1 290 ? -9.272 -77.402 37.093 1.00 17.75 290 PRO C C 1
ATOM 8935 O O . PRO C 1 290 ? -10.472 -77.488 37.275 1.00 18.29 290 PRO C O 1
ATOM 8939 N N . GLN C 1 291 ? -8.456 -76.720 37.895 1.00 17.57 291 GLN C N 1
ATOM 8940 C CA . GLN C 1 291 ? -8.940 -75.929 39.040 1.00 17.21 291 GLN C CA 1
ATOM 8941 C C . GLN C 1 291 ? -9.917 -74.831 38.595 1.00 16.88 291 GLN C C 1
ATOM 8942 O O . GLN C 1 291 ? -10.979 -74.637 39.191 1.00 16.68 291 GLN C O 1
ATOM 8948 N N . ILE C 1 292 ? -9.540 -74.105 37.543 1.00 16.74 292 ILE C N 1
ATOM 8949 C CA . ILE C 1 292 ? -10.408 -73.055 36.987 1.00 16.41 292 ILE C CA 1
ATOM 8950 C C . ILE C 1 292 ? -11.753 -73.633 36.534 1.00 16.10 292 ILE C C 1
ATOM 8951 O O . ILE C 1 292 ? -12.815 -73.075 36.842 1.00 15.72 292 ILE C O 1
ATOM 8956 N N . CYS C 1 293 ? -11.707 -74.757 35.821 1.00 16.48 293 CYS C N 1
ATOM 8957 C CA . CYS C 1 293 ? -12.910 -75.442 35.341 1.00 17.00 293 CYS C CA 1
ATOM 8958 C C . CYS C 1 293 ? -13.864 -75.834 36.469 1.00 17.36 293 CYS C C 1
ATOM 8959 O O . CYS C 1 293 ? -15.088 -75.721 36.331 1.00 17.03 293 CYS C O 1
ATOM 8962 N N . ASP C 1 294 ? -13.306 -76.310 37.581 1.00 17.38 294 ASP C N 1
ATOM 8963 C CA . ASP C 1 294 ? -14.110 -76.595 38.765 1.00 17.82 294 ASP C CA 1
ATOM 8964 C C . ASP C 1 294 ? -14.726 -75.321 39.336 1.00 17.38 294 ASP C C 1
ATOM 8965 O O . ASP C 1 294 ? -15.913 -75.283 39.628 1.00 17.21 294 ASP C O 1
ATOM 8970 N N . MET C 1 295 ? -13.917 -74.276 39.474 1.00 17.60 295 MET C N 1
ATOM 8971 C CA . MET C 1 295 ? -14.385 -73.011 40.058 1.00 17.53 295 MET C CA 1
ATOM 8972 C C . MET C 1 295 ? -15.597 -72.436 39.316 1.00 17.46 295 MET C C 1
ATOM 8973 O O . MET C 1 295 ? -16.579 -72.027 39.935 1.00 17.04 295 MET C O 1
ATOM 8978 N N . ILE C 1 296 ? -15.520 -72.425 37.989 1.00 17.33 296 ILE C N 1
ATOM 8979 C CA . ILE C 1 296 ? -16.553 -71.802 37.156 1.00 18.02 296 ILE C CA 1
ATOM 8980 C C . ILE C 1 296 ? -17.591 -72.802 36.635 1.00 18.59 296 ILE C C 1
ATOM 8981 O O . ILE C 1 296 ? -18.442 -72.443 35.809 1.00 18.48 296 ILE C O 1
ATOM 8986 N N . ASP C 1 297 ? -17.521 -74.038 37.153 1.00 18.93 297 ASP C N 1
ATOM 8987 C CA A ASP C 1 297 ? -18.456 -75.112 36.811 0.50 18.98 297 ASP C CA 1
ATOM 8988 C CA B ASP C 1 297 ? -18.446 -75.123 36.810 0.50 18.97 297 ASP C CA 1
ATOM 8989 C C . ASP C 1 297 ? -18.455 -75.433 35.313 1.00 19.14 297 ASP C C 1
ATOM 8990 O O . ASP C 1 297 ? -19.510 -75.515 34.676 1.00 19.16 297 ASP C O 1
ATOM 8999 N N . LYS C 1 298 ? -17.263 -75.618 34.758 1.00 19.04 298 LYS C N 1
ATOM 9000 C CA . LYS C 1 298 ? -17.121 -76.063 33.373 1.00 19.62 298 LYS C CA 1
ATOM 9001 C C . LYS C 1 298 ? -16.279 -77.336 33.326 1.00 20.06 298 LYS C C 1
ATOM 9002 O O . LYS C 1 298 ? -15.197 -77.347 32.741 1.00 19.55 298 LYS C O 1
ATOM 9008 N N . PRO C 1 299 ? -16.784 -78.431 33.935 1.00 20.64 299 PRO C N 1
ATOM 9009 C CA . PRO C 1 299 ? -16.039 -79.690 33.866 1.00 20.88 299 PRO C CA 1
ATOM 9010 C C . PRO C 1 299 ? -15.807 -80.179 32.437 1.00 21.02 299 PRO C C 1
ATOM 9011 O O . PRO C 1 299 ? -14.809 -80.838 32.162 1.00 21.33 299 PRO C O 1
ATOM 9015 N N . GLU C 1 300 ? -16.718 -79.851 31.529 1.00 21.10 300 GLU C N 1
ATOM 9016 C CA . GLU C 1 300 ? -16.580 -80.242 30.130 1.00 21.34 300 GLU C CA 1
ATOM 9017 C C . GLU C 1 300 ? -15.380 -79.602 29.421 1.00 21.14 300 GLU C C 1
ATOM 9018 O O . GLU C 1 300 ? -14.991 -80.067 28.358 1.00 21.37 300 GLU C O 1
ATOM 9024 N N . TRP C 1 301 ? -14.793 -78.553 30.004 1.00 20.67 301 TRP C N 1
ATOM 9025 C CA . TRP C 1 301 ? -13.623 -77.894 29.414 1.00 20.84 301 TRP C CA 1
ATOM 9026 C C . TRP C 1 301 ? -12.298 -78.550 29.811 1.00 21.05 301 TRP C C 1
ATOM 9027 O O . TRP C 1 301 ? -11.261 -78.237 29.226 1.00 20.62 301 TRP C O 1
ATOM 9038 N N . LYS C 1 302 ? -12.331 -79.465 30.785 1.00 21.50 302 LYS C N 1
ATOM 9039 C CA . LYS C 1 302 ? -11.107 -80.086 31.299 1.00 22.36 302 LYS C CA 1
ATOM 9040 C C . LYS C 1 302 ? -10.390 -80.942 30.271 1.00 22.71 302 LYS C C 1
ATOM 9041 O O . LYS C 1 302 ? -9.172 -80.866 30.147 1.00 22.97 302 LYS C O 1
ATOM 9047 N N . ASP C 1 303 ? -11.139 -81.758 29.535 1.00 23.46 303 ASP C N 1
ATOM 9048 C CA . ASP C 1 303 ? -10.526 -82.713 28.607 1.00 23.92 303 ASP C CA 1
ATOM 9049 C C . ASP C 1 303 ? -10.642 -82.287 27.142 1.00 24.10 303 ASP C C 1
ATOM 9050 O O . ASP C 1 303 ? -10.229 -83.023 26.247 1.00 24.68 303 ASP C O 1
ATOM 9055 N N . ASP C 1 304 ? -11.182 -81.093 26.904 1.00 23.52 304 ASP C N 1
ATOM 9056 C CA . ASP C 1 304 ? -11.359 -80.566 25.552 1.00 23.07 304 ASP C CA 1
ATOM 9057 C C . ASP C 1 304 ? -10.080 -79.837 25.132 1.00 22.83 304 ASP C C 1
ATOM 9058 O O . ASP C 1 304 ? -9.670 -78.871 25.788 1.00 22.51 304 ASP C O 1
ATOM 9063 N N . PRO C 1 305 ? -9.434 -80.298 24.046 1.00 22.29 305 PRO C N 1
ATOM 9064 C CA . PRO C 1 305 ? -8.214 -79.635 23.580 1.00 22.04 305 PRO C CA 1
ATOM 9065 C C . PRO C 1 305 ? -8.413 -78.207 23.036 1.00 21.72 305 PRO C C 1
ATOM 9066 O O . PRO C 1 305 ? -7.435 -77.471 22.899 1.00 21.96 305 PRO C O 1
ATOM 9070 N N . ALA C 1 306 ? -9.657 -77.832 22.730 1.00 21.14 306 ALA C N 1
ATOM 9071 C CA . ALA C 1 306 ? -10.003 -76.439 22.415 1.00 20.27 306 ALA C CA 1
ATOM 9072 C C . ALA C 1 306 ? -9.816 -75.507 23.624 1.00 19.80 306 ALA C C 1
ATOM 9073 O O . ALA C 1 306 ? -9.701 -74.283 23.448 1.00 19.33 306 ALA C O 1
ATOM 9075 N N . TYR C 1 307 ? -9.776 -76.085 24.831 1.00 18.99 307 TYR C N 1
ATOM 9076 C CA . TYR C 1 307 ? -9.727 -75.321 26.078 1.00 18.74 307 TYR C CA 1
ATOM 9077 C C . TYR C 1 307 ? -8.556 -75.620 27.000 1.00 18.18 307 TYR C C 1
ATOM 9078 O O . TYR C 1 307 ? -8.194 -74.755 27.797 1.00 17.42 307 TYR C O 1
ATOM 9087 N N . ASN C 1 308 ? -7.985 -76.831 26.936 1.00 17.96 308 ASN C N 1
ATOM 9088 C CA . ASN C 1 308 ? -7.132 -77.304 28.030 1.00 17.99 308 ASN C CA 1
ATOM 9089 C C . ASN C 1 308 ? -5.628 -77.109 27.850 1.00 17.87 308 ASN C C 1
ATOM 9090 O O . ASN C 1 308 ? -4.843 -77.574 28.663 1.00 17.81 308 ASN C O 1
ATOM 9095 N N . THR C 1 309 ? -5.249 -76.377 26.809 1.00 17.63 309 THR C N 1
ATOM 9096 C CA . THR C 1 309 ? -3.875 -75.934 26.633 1.00 17.55 309 THR C CA 1
ATOM 9097 C C . THR C 1 309 ? -3.844 -74.445 26.319 1.00 17.00 309 THR C C 1
ATOM 9098 O O . THR C 1 309 ? -4.820 -73.881 25.796 1.00 16.25 309 THR C O 1
ATOM 9102 N N . PHE C 1 310 ? -2.705 -73.823 26.600 1.00 16.95 310 PHE C N 1
ATOM 9103 C CA . PHE C 1 310 ? -2.492 -72.424 26.246 1.00 17.17 310 PHE C CA 1
ATOM 9104 C C . PHE C 1 310 ? -2.778 -72.224 24.769 1.00 16.98 310 PHE C C 1
ATOM 9105 O O . PHE C 1 310 ? -3.459 -71.283 24.387 1.00 16.79 310 PHE C O 1
ATOM 9113 N N . GLU C 1 311 ? -2.265 -73.133 23.944 1.00 17.33 311 GLU C N 1
ATOM 9114 C CA . GLU C 1 311 ? -2.347 -72.982 22.506 1.00 17.40 311 GLU C CA 1
ATOM 9115 C C . GLU C 1 311 ? -3.808 -73.054 22.073 1.00 16.73 311 GLU C C 1
ATOM 9116 O O . GLU C 1 311 ? -4.253 -72.276 21.238 1.00 17.11 311 GLU C O 1
ATOM 9122 N N . GLY C 1 312 ? -4.563 -73.965 22.678 1.00 16.22 312 GLY C N 1
ATOM 9123 C CA . GLY C 1 312 ? -5.985 -74.100 22.399 1.00 16.04 312 GLY C CA 1
ATOM 9124 C C . GLY C 1 312 ? -6.792 -72.871 22.770 1.00 15.85 312 GLY C C 1
ATOM 9125 O O . GLY C 1 312 ? -7.757 -72.516 22.078 1.00 15.74 312 GLY C O 1
ATOM 9126 N N . ARG C 1 313 ? -6.390 -72.204 23.848 1.00 15.80 313 ARG C N 1
ATOM 9127 C CA . ARG C 1 313 ? -7.111 -71.021 24.340 1.00 15.43 313 ARG C CA 1
ATOM 9128 C C . ARG C 1 313 ? -6.829 -69.695 23.585 1.00 15.32 313 ARG C C 1
ATOM 9129 O O . ARG C 1 313 ? -7.549 -68.716 23.775 1.00 14.60 313 ARG C O 1
ATOM 9137 N N . VAL C 1 314 ? -5.797 -69.662 22.739 1.00 15.10 314 VAL C N 1
ATOM 9138 C CA . VAL C 1 314 ? -5.369 -68.422 22.069 1.00 15.48 314 VAL C CA 1
ATOM 9139 C C . VAL C 1 314 ? -6.490 -67.751 21.263 1.00 15.64 314 VAL C C 1
ATOM 9140 O O . VAL C 1 314 ? -6.621 -66.519 21.256 1.00 16.78 314 VAL C O 1
ATOM 9144 N N . ASP C 1 315 ? -7.307 -68.558 20.606 1.00 15.61 315 ASP C N 1
ATOM 9145 C CA . ASP C 1 315 ? -8.408 -68.049 19.799 1.00 15.47 315 ASP C CA 1
ATOM 9146 C C . ASP C 1 315 ? -9.674 -67.689 20.586 1.00 15.16 315 ASP C C 1
ATOM 9147 O O . ASP C 1 315 ? -10.672 -67.271 19.982 1.00 14.94 315 ASP C O 1
ATOM 9152 N N . LYS C 1 316 ? -9.646 -67.849 21.914 1.00 14.83 316 LYS C N 1
ATOM 9153 C CA . LYS C 1 316 ? -10.846 -67.666 22.736 1.00 14.69 316 LYS C CA 1
ATOM 9154 C C . LYS C 1 316 ? -10.619 -67.147 24.166 1.00 14.23 316 LYS C C 1
ATOM 9155 O O . LYS C 1 316 ? -11.575 -67.069 24.932 1.00 13.59 316 LYS C O 1
ATOM 9161 N N . LEU C 1 317 ? -9.390 -66.773 24.526 1.00 13.78 317 LEU C N 1
ATOM 9162 C CA . LEU C 1 317 ? -9.077 -66.474 25.930 1.00 13.86 317 LEU C CA 1
ATOM 9163 C C . LEU C 1 317 ? -9.894 -65.289 26.447 1.00 13.06 317 LEU C C 1
ATOM 9164 O O . LEU C 1 317 ? -10.309 -65.284 27.604 1.00 12.78 317 LEU C O 1
ATOM 9169 N N . MET C 1 318 ? -10.130 -64.293 25.593 1.00 12.47 318 MET C N 1
ATOM 9170 C CA . MET C 1 318 ? -10.894 -63.105 26.004 1.00 12.98 318 MET C CA 1
ATOM 9171 C C . MET C 1 318 ? -12.354 -63.476 26.253 1.00 12.55 318 MET C C 1
ATOM 9172 O O . MET C 1 318 ? -12.994 -62.925 27.150 1.00 12.27 318 MET C O 1
ATOM 9177 N N . ASP C 1 319 ? -12.871 -64.422 25.476 1.00 13.04 319 ASP C N 1
ATOM 9178 C CA . ASP C 1 319 ? -14.204 -64.992 25.736 1.00 13.06 319 ASP C CA 1
ATOM 9179 C C . ASP C 1 319 ? -14.213 -65.673 27.105 1.00 12.50 319 ASP C C 1
ATOM 9180 O O . ASP C 1 319 ? -15.159 -65.523 27.871 1.00 11.64 319 ASP C O 1
ATOM 9185 N N . ILE C 1 320 ? -13.171 -66.452 27.385 1.00 11.99 320 ILE C N 1
ATOM 9186 C CA . ILE C 1 320 ? -13.064 -67.158 28.665 1.00 11.80 320 ILE C CA 1
ATOM 9187 C C . ILE C 1 320 ? -13.047 -66.152 29.825 1.00 11.33 320 ILE C C 1
ATOM 9188 O O . ILE C 1 320 ? -13.787 -66.330 30.788 1.00 11.59 320 ILE C O 1
ATOM 9193 N N . PHE C 1 321 ? -12.225 -65.100 29.734 1.00 11.28 321 PHE C N 1
ATOM 9194 C CA . PHE C 1 321 ? -12.218 -64.037 30.758 1.00 11.00 321 PHE C CA 1
ATOM 9195 C C . PHE C 1 321 ? -13.581 -63.379 30.964 1.00 10.84 321 PHE C C 1
ATOM 9196 O O . PHE C 1 321 ? -13.977 -63.142 32.100 1.00 9.74 321 PHE C O 1
ATOM 9204 N N . SER C 1 322 ? -14.289 -63.078 29.878 1.00 10.56 322 SER C N 1
ATOM 9205 C CA A SER C 1 322 ? -15.628 -62.490 29.949 0.50 11.05 322 SER C CA 1
ATOM 9206 C CA B SER C 1 322 ? -15.608 -62.456 30.013 0.50 10.89 322 SER C CA 1
ATOM 9207 C C . SER C 1 322 ? -16.596 -63.393 30.727 1.00 10.82 322 SER C C 1
ATOM 9208 O O . SER C 1 322 ? -17.423 -62.926 31.507 1.00 11.78 322 SER C O 1
ATOM 9213 N N . PHE C 1 323 ? -16.493 -64.694 30.495 1.00 11.47 323 PHE C N 1
ATOM 9214 C CA . PHE C 1 323 ? -17.358 -65.668 31.162 1.00 11.58 323 PHE C CA 1
ATOM 9215 C C . PHE C 1 323 ? -17.026 -65.818 32.648 1.00 11.61 323 PHE C C 1
ATOM 9216 O O . PHE C 1 323 ? -17.923 -65.840 33.490 1.00 11.74 323 PHE C O 1
ATOM 9224 N N . ILE C 1 324 ? -15.744 -65.910 32.973 1.00 11.46 324 ILE C N 1
ATOM 9225 C CA . ILE C 1 324 ? -15.318 -65.943 34.379 1.00 11.73 324 ILE C CA 1
ATOM 9226 C C . ILE C 1 324 ? -15.869 -64.707 35.107 1.00 11.81 324 ILE C C 1
ATOM 9227 O O . ILE C 1 324 ? -16.453 -64.797 36.200 1.00 11.61 324 ILE C O 1
ATOM 9232 N N . GLU C 1 325 ? -15.730 -63.549 34.465 1.00 11.62 325 GLU C N 1
ATOM 9233 C CA . GLU C 1 325 ? -16.213 -62.287 35.020 1.00 11.94 325 GLU C CA 1
ATOM 9234 C C . GLU C 1 325 ? -17.691 -62.312 35.439 1.00 11.70 325 GLU C C 1
ATOM 9235 O O . GLU C 1 325 ? -18.055 -61.704 36.454 1.00 11.18 325 GLU C O 1
ATOM 9241 N N . THR C 1 326 ? -18.533 -63.017 34.686 1.00 12.38 326 THR C N 1
ATOM 9242 C CA . THR C 1 326 ? -19.960 -63.120 35.031 1.00 12.77 326 THR C CA 1
ATOM 9243 C C . THR C 1 326 ? -20.169 -63.773 36.406 1.00 12.76 326 THR C C 1
ATOM 9244 O O . THR C 1 326 ? -21.162 -63.482 37.072 1.00 12.34 326 THR C O 1
ATOM 9248 N N . LYS C 1 327 ? -19.224 -64.620 36.822 1.00 13.12 327 LYS C N 1
ATOM 9249 C CA . LYS C 1 327 ? -19.281 -65.308 38.115 1.00 14.30 327 LYS C CA 1
ATOM 9250 C C . LYS C 1 327 ? -19.023 -64.385 39.304 1.00 14.65 327 LYS C C 1
ATOM 9251 O O . LYS C 1 327 ? -19.282 -64.776 40.445 1.00 14.15 327 LYS C O 1
ATOM 9257 N N . PHE C 1 328 ? -18.515 -63.178 39.037 1.00 14.77 328 PHE C N 1
ATOM 9258 C CA . PHE C 1 328 ? -18.127 -62.225 40.088 1.00 15.56 328 PHE C CA 1
ATOM 9259 C C . PHE C 1 328 ? -19.124 -61.084 40.292 1.00 15.62 328 PHE C C 1
ATOM 9260 O O . PHE C 1 328 ? -18.861 -60.167 41.066 1.00 15.47 328 PHE C O 1
ATOM 9268 N N . ALA C 1 329 ? -20.248 -61.122 39.575 1.00 16.29 329 ALA C N 1
ATOM 9269 C CA . ALA C 1 329 ? -21.166 -59.991 39.497 1.00 17.25 329 ALA C CA 1
ATOM 9270 C C . ALA C 1 329 ? -21.781 -59.617 40.840 1.00 17.62 329 ALA C C 1
ATOM 9271 O O . ALA C 1 329 ? -22.075 -58.452 41.079 1.00 18.10 329 ALA C O 1
ATOM 9273 N N . ASP C 1 330 ? -21.970 -60.597 41.717 1.00 18.54 330 ASP C N 1
ATOM 9274 C CA . ASP C 1 330 ? -22.593 -60.340 43.022 1.00 18.98 330 ASP C CA 1
ATOM 9275 C C . ASP C 1 330 ? -21.624 -60.505 44.197 1.00 18.96 330 ASP C C 1
ATOM 9276 O O . ASP C 1 330 ? -22.056 -60.608 45.348 1.00 18.95 330 ASP C O 1
ATOM 9281 N N . LYS C 1 331 ? -20.323 -60.504 43.909 1.00 18.67 331 LYS C N 1
ATOM 9282 C CA . LYS C 1 331 ? -19.286 -60.622 44.935 1.00 18.58 331 LYS C CA 1
ATOM 9283 C C . LYS C 1 331 ? -18.356 -59.415 44.878 1.00 18.10 331 LYS C C 1
ATOM 9284 O O . LYS C 1 331 ? -18.029 -58.938 43.792 1.00 17.00 331 LYS C O 1
ATOM 9290 N N . ASP C 1 332 ? -17.927 -58.915 46.038 1.00 17.38 332 ASP C N 1
ATOM 9291 C CA . ASP C 1 332 ? -16.935 -57.839 46.047 1.00 17.35 332 ASP C CA 1
ATOM 9292 C C . ASP C 1 332 ? -15.549 -58.423 45.817 1.00 16.62 332 ASP C C 1
ATOM 9293 O O . ASP C 1 332 ? -15.374 -59.640 45.815 1.00 15.52 332 ASP C O 1
ATOM 9298 N N . LYS C 1 333 ? -14.574 -57.547 45.598 1.00 16.30 333 LYS C N 1
ATOM 9299 C CA . LYS C 1 333 ? -13.232 -57.988 45.194 1.00 16.37 333 LYS C CA 1
ATOM 9300 C C . LYS C 1 333 ? -12.546 -58.865 46.241 1.00 16.33 333 LYS C C 1
ATOM 9301 O O . LYS C 1 333 ? -11.768 -59.735 45.900 1.00 16.23 333 LYS C O 1
ATOM 9307 N N . PHE C 1 334 ? -12.856 -58.649 47.517 1.00 16.85 334 PHE C N 1
ATOM 9308 C CA . PHE C 1 334 ? -12.270 -59.454 48.590 1.00 17.08 334 PHE C CA 1
ATOM 9309 C C . PHE C 1 334 ? -12.900 -60.842 48.663 1.00 17.18 334 PHE C C 1
ATOM 9310 O O . PHE C 1 334 ? -12.206 -61.822 48.891 1.00 17.81 334 PHE C O 1
ATOM 9318 N N . GLU C 1 335 ? -14.206 -60.922 48.425 1.00 17.11 335 GLU C N 1
ATOM 9319 C CA . GLU C 1 335 ? -14.896 -62.199 48.328 1.00 17.63 335 GLU C CA 1
ATOM 9320 C C . GLU C 1 335 ? -14.400 -63.015 47.134 1.00 17.04 335 GLU C C 1
ATOM 9321 O O . GLU C 1 335 ? -14.177 -64.215 47.256 1.00 16.94 335 GLU C O 1
ATOM 9327 N N . VAL C 1 336 ? -14.217 -62.369 45.983 1.00 16.67 336 VAL C N 1
ATOM 9328 C CA . VAL C 1 336 ? -13.668 -63.058 44.821 1.00 16.32 336 VAL C CA 1
ATOM 9329 C C . VAL C 1 336 ? -12.237 -63.542 45.113 1.00 16.38 336 VAL C C 1
ATOM 9330 O O . VAL C 1 336 ? -11.882 -64.665 44.787 1.00 16.52 336 VAL C O 1
ATOM 9334 N N . THR C 1 337 ? -11.441 -62.698 45.751 1.00 17.02 337 THR C N 1
ATOM 9335 C CA . THR C 1 337 ? -10.056 -63.044 46.073 1.00 17.71 337 THR C CA 1
ATOM 9336 C C . THR C 1 337 ? -10.016 -64.293 46.959 1.00 18.27 337 THR C C 1
ATOM 9337 O O . THR C 1 337 ? -9.268 -65.227 46.674 1.00 18.56 337 THR C O 1
ATOM 9341 N N . GLU C 1 338 ? -10.857 -64.299 47.991 1.00 18.68 338 GLU C N 1
ATOM 9342 C CA A GLU C 1 338 ? -10.987 -65.428 48.928 0.50 18.79 338 GLU C CA 1
ATOM 9343 C CA B GLU C 1 338 ? -10.929 -65.424 48.922 0.50 19.05 338 GLU C CA 1
ATOM 9344 C C . GLU C 1 338 ? -11.396 -66.696 48.201 1.00 18.89 338 GLU C C 1
ATOM 9345 O O . GLU C 1 338 ? -10.841 -67.771 48.433 1.00 19.58 338 GLU C O 1
ATOM 9356 N N . TRP C 1 339 ? -12.397 -66.566 47.325 1.00 18.67 339 TRP C N 1
ATOM 9357 C CA . TRP C 1 339 ? -12.902 -67.672 46.512 1.00 18.56 339 TRP C CA 1
ATOM 9358 C C . TRP C 1 339 ? -11.823 -68.271 45.602 1.00 18.60 339 TRP C C 1
ATOM 9359 O O . TRP C 1 339 ? -11.584 -69.481 45.633 1.00 18.38 339 TRP C O 1
ATOM 9370 N N . ALA C 1 340 ? -11.169 -67.429 44.795 1.00 18.51 340 ALA C N 1
ATOM 9371 C CA . ALA C 1 340 ? -10.069 -67.879 43.942 1.00 18.63 340 ALA C CA 1
ATOM 9372 C C . ALA C 1 340 ? -8.961 -68.546 44.771 1.00 18.52 340 ALA C C 1
ATOM 9373 O O . ALA C 1 340 ? -8.401 -69.573 44.364 1.00 18.57 340 ALA C O 1
ATOM 9375 N N . ALA C 1 341 ? -8.651 -67.960 45.924 1.00 19.10 341 ALA C N 1
ATOM 9376 C CA . ALA C 1 341 ? -7.588 -68.472 46.801 1.00 19.26 341 ALA C CA 1
ATOM 9377 C C . ALA C 1 341 ? -7.872 -69.897 47.297 1.00 19.62 341 ALA C C 1
ATOM 9378 O O . ALA C 1 341 ? -6.939 -70.665 47.542 1.00 19.93 341 ALA C O 1
ATOM 9380 N N . GLN C 1 342 ? -9.150 -70.264 47.391 1.00 19.87 342 GLN C N 1
ATOM 9381 C CA . GLN C 1 342 ? -9.548 -71.626 47.758 1.00 19.99 342 GLN C CA 1
ATOM 9382 C C . GLN C 1 342 ? -9.057 -72.645 46.742 1.00 20.09 342 GLN C C 1
ATOM 9383 O O . GLN C 1 342 ? -8.842 -73.806 47.083 1.00 19.53 342 GLN C O 1
ATOM 9389 N N . TYR C 1 343 ? -8.898 -72.204 45.490 1.00 19.69 343 TYR C N 1
ATOM 9390 C CA . TYR C 1 343 ? -8.451 -73.058 44.381 1.00 19.43 343 TYR C CA 1
ATOM 9391 C C . TYR C 1 343 ? -6.946 -72.963 44.113 1.00 19.36 343 TYR C C 1
ATOM 9392 O O . TYR C 1 343 ? -6.413 -73.698 43.283 1.00 20.18 343 TYR C O 1
ATOM 9401 N N . GLY C 1 344 ? -6.265 -72.069 44.821 1.00 19.92 344 GLY C N 1
ATOM 9402 C CA . GLY C 1 344 ? -4.849 -71.817 44.608 1.00 20.09 344 GLY C CA 1
ATOM 9403 C C . GLY C 1 344 ? -4.582 -70.938 43.398 1.00 20.29 344 GLY C C 1
ATOM 9404 O O . GLY C 1 344 ? -3.432 -70.776 42.995 1.00 20.78 344 GLY C O 1
ATOM 9405 N N . ILE C 1 345 ? -5.646 -70.357 42.828 1.00 20.07 345 ILE C N 1
ATOM 9406 C CA . ILE C 1 345 ? -5.546 -69.549 41.609 1.00 19.99 345 ILE C CA 1
ATOM 9407 C C . ILE C 1 345 ? -5.004 -68.163 41.947 1.00 19.90 345 ILE C C 1
ATOM 9408 O O . ILE C 1 345 ? -5.591 -67.476 42.784 1.00 20.10 345 ILE C O 1
ATOM 9413 N N . PRO C 1 346 ? -3.878 -67.747 41.324 1.00 20.31 346 PRO C N 1
ATOM 9414 C CA . PRO C 1 346 ? -3.413 -66.378 41.559 1.00 19.89 346 PRO C CA 1
ATOM 9415 C C . PRO C 1 346 ? -4.434 -65.333 41.104 1.00 19.69 346 PRO C C 1
ATOM 9416 O O . PRO C 1 346 ? -4.837 -65.292 39.931 1.00 20.42 346 PRO C O 1
ATOM 9420 N N . CYS C 1 347 ? -4.859 -64.521 42.062 1.00 18.30 347 CYS C N 1
ATOM 9421 C CA . CYS C 1 347 ? -5.928 -63.578 41.872 1.00 17.54 347 CYS C CA 1
ATOM 9422 C C . CYS C 1 347 ? -5.904 -62.675 43.089 1.00 17.30 347 CYS C C 1
ATOM 9423 O O . CYS C 1 347 ? -5.707 -63.145 44.216 1.00 17.28 347 CYS C O 1
ATOM 9426 N N . GLY C 1 348 ? -6.036 -61.376 42.862 1.00 16.44 348 GLY C N 1
ATOM 9427 C CA . GLY C 1 348 ? -6.070 -60.417 43.947 1.00 16.05 348 GLY C CA 1
ATOM 9428 C C . GLY C 1 348 ? -6.818 -59.152 43.592 1.00 15.53 348 GLY C C 1
ATOM 9429 O O . GLY C 1 348 ? -7.043 -58.855 42.409 1.00 15.34 348 GLY C O 1
ATOM 9430 N N . PRO C 1 349 ? -7.173 -58.370 44.619 1.00 14.94 349 PRO C N 1
ATOM 9431 C CA . PRO C 1 349 ? -7.956 -57.183 44.410 1.00 14.80 349 PRO C CA 1
ATOM 9432 C C . PRO C 1 349 ? -7.110 -56.000 43.937 1.00 14.08 349 PRO C C 1
ATOM 9433 O O . PRO C 1 349 ? -5.893 -55.933 44.209 1.00 13.64 349 PRO C O 1
ATOM 9437 N N . VAL C 1 350 ? -7.763 -55.103 43.212 1.00 14.15 350 VAL C N 1
ATOM 9438 C CA . VAL C 1 350 ? -7.264 -53.759 42.969 1.00 14.12 350 VAL C CA 1
ATOM 9439 C C . VAL C 1 350 ? -7.480 -52.973 44.270 1.00 14.63 350 VAL C C 1
ATOM 9440 O O . VAL C 1 350 ? -8.610 -52.665 44.641 1.00 14.16 350 VAL C O 1
ATOM 9444 N N . MET C 1 351 ? -6.389 -52.682 44.963 1.00 14.44 351 MET C N 1
ATOM 9445 C CA . MET C 1 351 ? -6.458 -51.929 46.219 1.00 14.87 351 MET C CA 1
ATOM 9446 C C . MET C 1 351 ? -6.498 -50.456 45.907 1.00 14.79 351 MET C C 1
ATOM 9447 O O . MET C 1 351 ? -5.662 -49.963 45.148 1.00 15.04 351 MET C O 1
ATOM 9452 N N . SER C 1 352 ? -7.488 -49.766 46.474 1.00 15.09 352 SER C N 1
ATOM 9453 C CA . SER C 1 352 ? -7.574 -48.316 46.380 1.00 15.19 352 SER C CA 1
ATOM 9454 C C . SER C 1 352 ? -6.505 -47.682 47.285 1.00 14.92 352 SER C C 1
ATOM 9455 O O . SER C 1 352 ? -6.032 -48.295 48.236 1.00 14.62 352 SER C O 1
ATOM 9458 N N . MET C 1 353 ? -6.103 -46.464 46.951 1.00 15.38 353 MET C N 1
ATOM 9459 C CA . MET C 1 353 ? -5.139 -45.740 47.768 1.00 15.88 353 MET C CA 1
ATOM 9460 C C . MET C 1 353 ? -5.697 -45.509 49.177 1.00 16.04 353 MET C C 1
ATOM 9461 O O . MET C 1 353 ? -4.961 -45.600 50.146 1.00 15.69 353 MET C O 1
ATOM 9466 N N . LYS C 1 354 ? -7.003 -45.273 49.271 1.00 16.91 354 LYS C N 1
ATOM 9467 C CA . LYS C 1 354 ? -7.667 -45.102 50.564 1.00 17.56 354 LYS C CA 1
ATOM 9468 C C . LYS C 1 354 ? -7.578 -46.390 51.381 1.00 17.51 354 LYS C C 1
ATOM 9469 O O . LYS C 1 354 ? -7.348 -46.356 52.593 1.00 18.08 354 LYS C O 1
ATOM 9475 N N . GLU C 1 355 ? -7.743 -47.536 50.718 1.00 17.53 355 GLU C N 1
ATOM 9476 C CA . GLU C 1 355 ? -7.650 -48.830 51.403 1.00 17.71 355 GLU C CA 1
ATOM 9477 C C . GLU C 1 355 ? -6.224 -49.063 51.865 1.00 17.83 355 GLU C C 1
ATOM 9478 O O . GLU C 1 355 ? -5.999 -49.541 52.969 1.00 17.93 355 GLU C O 1
ATOM 9484 N N . LEU C 1 356 ? -5.264 -48.704 51.016 1.00 17.32 356 LEU C N 1
ATOM 9485 C CA . LEU C 1 356 ? -3.845 -48.873 51.337 1.00 17.41 356 LEU C CA 1
ATOM 9486 C C . LEU C 1 356 ? -3.372 -47.968 52.490 1.00 17.52 356 LEU C C 1
ATOM 9487 O O . LEU C 1 356 ? -2.603 -48.406 53.350 1.00 18.07 356 LEU C O 1
ATOM 9492 N N . ALA C 1 357 ? -3.832 -46.718 52.495 1.00 18.46 357 ALA C N 1
ATOM 9493 C CA . ALA C 1 357 ? -3.422 -45.730 53.506 1.00 18.69 357 ALA C CA 1
ATOM 9494 C C . ALA C 1 357 ? -3.861 -46.138 54.912 1.00 19.34 357 ALA C C 1
ATOM 9495 O O . ALA C 1 357 ? -3.192 -45.828 55.907 1.00 20.03 357 ALA C O 1
ATOM 9497 N N . HIS C 1 358 ? -4.991 -46.829 54.993 1.00 19.66 358 HIS C N 1
ATOM 9498 C CA . HIS C 1 358 ? -5.574 -47.190 56.284 1.00 20.19 358 HIS C CA 1
ATOM 9499 C C . HIS C 1 358 ? -5.517 -48.680 56.577 1.00 20.39 358 HIS C C 1
ATOM 9500 O O . HIS C 1 358 ? -6.118 -49.147 57.551 1.00 20.91 358 HIS C O 1
ATOM 9507 N N . ASP C 1 359 ? -4.773 -49.425 55.761 1.00 20.32 359 ASP C N 1
ATOM 9508 C CA . ASP C 1 359 ? -4.665 -50.878 55.942 1.00 20.07 359 ASP C CA 1
ATOM 9509 C C . ASP C 1 359 ? -3.822 -51.249 57.163 1.00 20.08 359 ASP C C 1
ATOM 9510 O O . ASP C 1 359 ? -2.654 -50.867 57.248 1.00 19.99 359 ASP C O 1
ATOM 9515 N N . PRO C 1 360 ? -4.401 -52.016 58.114 1.00 20.20 360 PRO C N 1
ATOM 9516 C CA . PRO C 1 360 ? -3.610 -52.400 59.282 1.00 20.11 360 PRO C CA 1
ATOM 9517 C C . PRO C 1 360 ? -2.344 -53.194 58.953 1.00 19.73 360 PRO C C 1
ATOM 9518 O O . PRO C 1 360 ? -1.309 -52.975 59.579 1.00 20.13 360 PRO C O 1
ATOM 9522 N N . SER C 1 361 ? -2.422 -54.119 57.996 1.00 19.28 361 SER C N 1
ATOM 9523 C CA . SER C 1 361 ? -1.289 -55.004 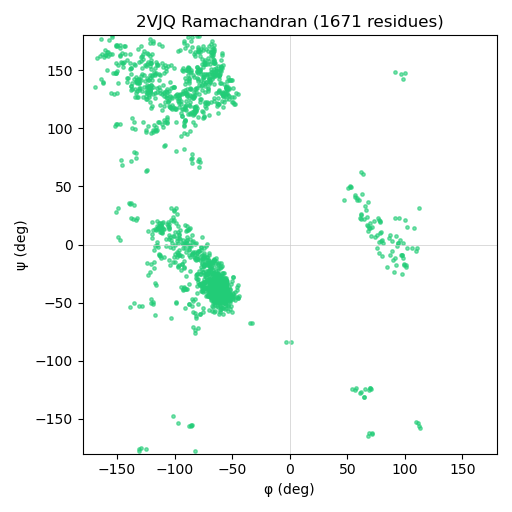57.712 1.00 18.99 361 SER C CA 1
ATOM 9524 C C . SER C 1 361 ? -0.042 -54.231 57.272 1.00 18.46 361 SER C C 1
ATOM 9525 O O . SER C 1 361 ? 1.051 -54.503 57.742 1.00 18.22 361 SER C O 1
ATOM 9528 N N . LEU C 1 362 ? -0.220 -53.275 56.365 1.00 18.26 362 LEU C N 1
ATOM 9529 C CA . LEU C 1 362 ? 0.895 -52.444 55.880 1.00 18.49 362 LEU C CA 1
ATOM 9530 C C . LEU C 1 362 ? 1.555 -51.621 57.001 1.00 18.68 362 LEU C C 1
ATOM 9531 O O . LEU C 1 362 ? 2.787 -51.487 57.047 1.00 18.64 362 LEU C O 1
ATOM 9536 N N . GLN C 1 363 ? 0.747 -51.115 57.927 1.00 19.36 363 GLN C N 1
ATOM 9537 C CA . GLN C 1 363 ? 1.289 -50.418 59.101 1.00 20.01 363 GLN C CA 1
ATOM 9538 C C . GLN C 1 363 ? 1.983 -51.382 60.081 1.00 20.12 363 GLN C C 1
ATOM 9539 O O . GLN C 1 363 ? 3.056 -51.077 60.600 1.00 20.14 363 GLN C O 1
ATOM 9545 N N . LYS C 1 364 ? 1.410 -52.569 60.280 1.00 20.92 364 LYS C N 1
ATOM 9546 C CA . LYS C 1 364 ? 2.045 -53.606 61.112 1.00 20.66 364 LYS C CA 1
ATOM 9547 C C . LYS C 1 364 ? 3.453 -53.978 60.646 1.00 20.56 364 LYS C C 1
ATOM 9548 O O . LYS C 1 364 ? 4.370 -54.126 61.468 1.00 20.52 364 LYS C O 1
ATOM 9554 N N . VAL C 1 365 ? 3.633 -54.122 59.330 1.00 20.02 365 VAL C N 1
ATOM 9555 C CA . VAL C 1 365 ? 4.926 -54.560 58.772 1.00 19.35 365 VAL C CA 1
ATOM 9556 C C . VAL C 1 365 ? 5.883 -53.394 58.449 1.00 18.93 365 VAL C C 1
ATOM 9557 O O . VAL C 1 365 ? 6.989 -53.618 57.958 1.00 19.45 365 VAL C O 1
ATOM 9561 N N . GLY C 1 366 ? 5.458 -52.165 58.733 1.00 18.51 366 GLY C N 1
ATOM 9562 C CA . GLY C 1 366 ? 6.308 -50.981 58.572 1.00 18.56 366 GLY C CA 1
ATOM 9563 C C . GLY C 1 366 ? 6.460 -50.502 57.137 1.00 17.92 366 GLY C C 1
ATOM 9564 O O . GLY C 1 366 ? 7.416 -49.811 56.805 1.00 18.45 366 GLY C O 1
ATOM 9565 N N . THR C 1 367 ? 5.521 -50.880 56.275 1.00 17.58 367 THR C N 1
ATOM 9566 C CA . THR C 1 367 ? 5.558 -50.433 54.892 1.00 17.09 367 THR C CA 1
ATOM 9567 C C . THR C 1 367 ? 4.808 -49.111 54.717 1.00 16.66 367 THR C C 1
ATOM 9568 O O . THR C 1 367 ? 5.264 -48.243 53.969 1.00 15.97 367 THR C O 1
ATOM 9572 N N . VAL C 1 368 ? 3.680 -48.940 55.413 1.00 16.48 368 VAL C N 1
ATOM 9573 C CA . VAL C 1 368 ? 3.071 -47.616 55.588 1.00 16.89 368 VAL C CA 1
ATOM 9574 C C . VAL C 1 368 ? 3.391 -47.200 57.026 1.00 17.24 368 VAL C C 1
ATOM 9575 O O . VAL C 1 368 ? 3.114 -47.940 57.968 1.00 16.91 368 VAL C O 1
ATOM 9579 N N . VAL C 1 369 ? 4.023 -46.045 57.177 1.00 18.11 369 VAL C N 1
ATOM 9580 C CA . VAL C 1 369 ? 4.524 -45.598 58.483 1.00 18.69 369 VAL C CA 1
ATOM 9581 C C . VAL C 1 369 ? 3.932 -44.245 58.834 1.00 19.04 369 VAL C C 1
ATOM 9582 O O . VAL C 1 369 ? 3.927 -43.326 58.012 1.00 18.62 369 VAL C O 1
ATOM 9586 N N . GLU C 1 370 ? 3.422 -44.115 60.059 1.00 19.90 370 GLU C N 1
ATOM 9587 C CA . GLU C 1 370 ? 2.986 -42.815 60.548 1.00 20.45 370 GLU C CA 1
ATOM 9588 C C . GLU C 1 370 ? 4.222 -42.104 61.070 1.00 20.44 370 GLU C C 1
ATOM 9589 O O . GLU C 1 370 ? 4.841 -42.560 62.019 1.00 20.93 370 GLU C O 1
ATOM 9595 N N . VAL C 1 371 ? 4.598 -41.008 60.419 1.00 20.70 371 VAL C N 1
ATOM 9596 C CA . VAL C 1 371 ? 5.744 -40.201 60.859 1.00 20.65 371 VAL C CA 1
ATOM 9597 C C . VAL C 1 371 ? 5.269 -39.202 61.904 1.00 20.77 371 VAL C C 1
ATOM 9598 O O . VAL C 1 371 ? 4.239 -38.563 61.724 1.00 20.76 371 VAL C O 1
ATOM 9602 N N . VAL C 1 372 ? 6.011 -39.083 62.998 1.00 21.33 372 VAL C N 1
ATOM 9603 C CA . VAL C 1 372 ? 5.710 -38.080 64.019 1.00 21.82 372 VAL C CA 1
ATOM 9604 C C . VAL C 1 372 ? 6.273 -36.729 63.586 1.00 22.09 372 VAL C C 1
ATOM 9605 O O . VAL C 1 372 ? 7.483 -36.572 63.450 1.00 22.17 372 VAL C O 1
ATOM 9609 N N . ASP C 1 373 ? 5.389 -35.766 63.363 1.00 22.61 373 ASP C N 1
ATOM 9610 C CA . ASP C 1 373 ? 5.780 -34.416 62.968 1.00 22.95 373 ASP C CA 1
ATOM 9611 C C . ASP C 1 373 ? 4.986 -33.416 63.808 1.00 23.28 373 ASP C C 1
ATOM 9612 O O . ASP C 1 373 ? 3.831 -33.119 63.508 1.00 22.64 373 ASP C O 1
ATOM 9617 N N . GLU C 1 374 ? 5.626 -32.891 64.855 1.00 24.28 374 GLU C N 1
ATOM 9618 C CA . GLU C 1 374 ? 4.958 -31.955 65.786 1.00 24.99 374 GLU C CA 1
ATOM 9619 C C . GLU C 1 374 ? 4.776 -30.555 65.191 1.00 24.73 374 GLU C C 1
ATOM 9620 O O . GLU C 1 374 ? 3.936 -29.777 65.657 1.00 25.63 374 GLU C O 1
ATOM 9626 N N . ILE C 1 375 ? 5.536 -30.242 64.146 1.00 24.08 375 ILE C N 1
ATOM 9627 C CA . ILE C 1 375 ? 5.456 -28.934 63.513 1.00 23.64 375 ILE C CA 1
ATOM 9628 C C . ILE C 1 375 ? 4.314 -28.877 62.497 1.00 22.77 375 ILE C C 1
ATOM 9629 O O . ILE C 1 375 ? 3.491 -27.953 62.529 1.00 21.89 375 ILE C O 1
ATOM 9634 N N . ARG C 1 376 ? 4.244 -29.889 61.631 1.00 21.77 376 ARG C N 1
ATOM 9635 C CA . ARG C 1 376 ? 3.265 -29.922 60.533 1.00 21.45 376 ARG C CA 1
ATOM 9636 C C . ARG C 1 376 ? 2.033 -30.781 60.815 1.00 21.01 376 ARG C C 1
ATOM 9637 O O . ARG C 1 376 ? 1.022 -30.667 60.111 1.00 21.45 376 ARG C O 1
ATOM 9645 N N . GLY C 1 377 ? 2.115 -31.619 61.844 1.00 20.79 377 GLY C N 1
ATOM 9646 C CA . GLY C 1 377 ? 1.115 -32.656 62.106 1.00 20.69 377 GLY C CA 1
ATOM 9647 C C . GLY C 1 377 ? 1.628 -33.959 61.522 1.00 20.45 377 GLY C C 1
ATOM 9648 O O . GLY C 1 377 ? 2.345 -33.944 60.517 1.00 20.21 377 GLY C O 1
ATOM 9649 N N . ASN C 1 378 ? 1.297 -35.077 62.162 1.00 20.10 378 ASN C N 1
ATOM 9650 C CA . ASN C 1 378 ? 1.738 -36.388 61.685 1.00 19.68 378 ASN C CA 1
ATOM 9651 C C . ASN C 1 378 ? 1.231 -36.661 60.267 1.00 18.98 378 ASN C C 1
ATOM 9652 O O . ASN C 1 378 ? 0.161 -36.182 59.862 1.00 18.98 378 ASN C O 1
ATOM 9657 N N . HIS C 1 379 ? 2.008 -37.434 59.520 1.00 18.78 379 HIS C N 1
ATOM 9658 C CA . HIS C 1 379 ? 1.616 -37.863 58.181 1.00 18.40 379 HIS C CA 1
ATOM 9659 C C . HIS C 1 379 ? 2.073 -39.293 57.925 1.00 18.05 379 HIS C C 1
ATOM 9660 O O . HIS C 1 379 ? 2.933 -39.840 58.627 1.00 17.83 379 HIS C O 1
ATOM 9667 N N . LEU C 1 380 ? 1.492 -39.884 56.887 1.00 17.77 380 LEU C N 1
ATOM 9668 C CA . LEU C 1 380 ? 1.890 -41.197 56.433 1.00 17.57 380 LEU C CA 1
ATOM 9669 C C . LEU C 1 380 ? 3.011 -41.105 55.409 1.00 17.15 380 LEU C C 1
ATOM 9670 O O . LEU C 1 380 ? 3.119 -40.124 54.662 1.00 17.59 380 LEU C O 1
ATOM 9675 N N . THR C 1 381 ? 3.845 -42.133 55.381 1.00 16.98 381 THR C N 1
ATOM 9676 C CA . THR C 1 381 ? 4.801 -42.320 54.303 1.00 16.83 381 THR C CA 1
ATOM 9677 C C . THR C 1 381 ? 4.960 -43.811 53.985 1.00 16.94 381 THR C C 1
ATOM 9678 O O . THR C 1 381 ? 4.431 -44.681 54.690 1.00 17.50 381 THR C O 1
ATOM 9682 N N . VAL C 1 382 ? 5.655 -44.096 52.893 1.00 16.88 382 VAL C N 1
ATOM 9683 C CA . VAL C 1 382 ? 6.085 -45.455 52.602 1.00 16.39 382 VAL C CA 1
ATOM 9684 C C . VAL C 1 382 ? 7.457 -45.642 53.256 1.00 16.47 382 VAL C C 1
ATOM 9685 O O . VAL C 1 382 ? 8.356 -44.823 53.075 1.00 16.25 382 VAL C O 1
ATOM 9689 N N . GLY C 1 383 ? 7.597 -46.703 54.038 1.00 16.91 383 GLY C N 1
ATOM 9690 C CA . GLY C 1 383 ? 8.860 -47.026 54.688 1.00 17.71 383 GLY C CA 1
ATOM 9691 C C . GLY C 1 383 ? 9.770 -47.840 53.778 1.00 18.14 383 GLY C C 1
ATOM 9692 O O . GLY C 1 383 ? 9.659 -47.771 52.543 1.00 18.53 383 GLY C O 1
ATOM 9693 N N . ALA C 1 384 ? 10.689 -48.583 54.397 1.00 18.52 384 ALA C N 1
ATOM 9694 C CA . ALA C 1 384 ? 11.604 -49.466 53.681 1.00 18.51 384 ALA C CA 1
ATOM 9695 C C . ALA C 1 384 ? 10.882 -50.723 53.170 1.00 18.57 384 ALA C C 1
ATOM 9696 O O . ALA C 1 384 ? 10.282 -51.456 53.961 1.00 18.52 384 ALA C O 1
ATOM 9698 N N . PRO C 1 385 ? 10.918 -50.961 51.842 1.00 18.82 385 PRO C N 1
ATOM 9699 C CA . PRO C 1 385 ? 10.303 -52.148 51.248 1.00 18.95 385 PRO C CA 1
ATOM 9700 C C . PRO C 1 385 ? 11.099 -53.430 51.453 1.00 19.18 385 PRO C C 1
ATOM 9701 O O . PRO C 1 385 ? 10.565 -54.513 51.245 1.00 20.62 385 PRO C O 1
ATOM 9705 N N . PHE C 1 386 ? 12.362 -53.292 51.839 1.00 19.07 386 PHE C N 1
ATOM 9706 C CA . PHE C 1 386 ? 13.218 -54.415 52.187 1.00 18.97 386 PHE C CA 1
ATOM 9707 C C . PHE C 1 386 ? 13.154 -54.552 53.708 1.00 19.24 386 PHE C C 1
ATOM 9708 O O . PHE C 1 386 ? 13.378 -53.577 54.435 1.00 19.24 386 PHE C O 1
ATOM 9716 N N . LYS C 1 387 ? 12.819 -55.756 54.164 1.00 19.50 387 LYS C N 1
ATOM 9717 C CA . LYS C 1 387 ? 12.692 -56.076 55.582 1.00 19.79 387 LYS C CA 1
ATOM 9718 C C . LYS C 1 387 ? 13.876 -56.923 56.014 1.00 20.22 387 LYS C C 1
ATOM 9719 O O . LYS C 1 387 ? 14.236 -57.884 55.334 1.00 20.69 387 LYS C O 1
ATOM 9725 N N . PHE C 1 388 ? 14.476 -56.569 57.150 1.00 21.10 388 PHE C N 1
ATOM 9726 C CA . PHE C 1 388 ? 15.704 -57.207 57.612 1.00 21.20 388 PHE C CA 1
ATOM 9727 C C . PHE C 1 388 ? 15.505 -57.848 58.995 1.00 22.01 388 PHE C C 1
ATOM 9728 O O . PHE C 1 388 ? 14.778 -57.314 59.843 1.00 22.10 388 PHE C O 1
ATOM 9736 N N . SER C 1 389 ? 16.181 -58.972 59.216 1.00 22.45 389 SER C N 1
ATOM 9737 C CA . SER C 1 389 ? 16.130 -59.683 60.497 1.00 23.20 389 SER C CA 1
ATOM 9738 C C . SER C 1 389 ? 16.813 -58.911 61.631 1.00 23.91 389 SER C C 1
ATOM 9739 O O . SER C 1 389 ? 16.404 -59.020 62.788 1.00 24.61 389 SER C O 1
ATOM 9742 N N . GLY C 1 390 ? 17.829 -58.120 61.295 1.00 24.64 390 GLY C N 1
ATOM 9743 C CA . GLY C 1 390 ? 18.668 -57.459 62.293 1.00 25.22 390 GLY C CA 1
ATOM 9744 C C . GLY C 1 390 ? 18.276 -56.052 62.702 1.00 25.81 390 GLY C C 1
ATOM 9745 O O . GLY C 1 390 ? 18.750 -55.566 63.730 1.00 26.41 390 GLY C O 1
ATOM 9746 N N . PHE C 1 391 ? 17.429 -55.381 61.921 1.00 26.32 391 PHE C N 1
ATOM 9747 C CA . PHE C 1 391 ? 17.034 -54.011 62.254 1.00 26.60 391 PHE C CA 1
ATOM 9748 C C . PHE C 1 391 ? 15.745 -53.547 61.583 1.00 26.82 391 PHE C C 1
ATOM 9749 O O . PHE C 1 391 ? 15.234 -54.184 60.661 1.00 26.65 391 PHE C O 1
ATOM 9757 N N . GLN C 1 392 ? 15.245 -52.418 62.076 1.00 26.93 392 GLN C N 1
ATOM 9758 C CA . GLN C 1 392 ? 14.086 -51.723 61.519 1.00 27.08 392 GLN C CA 1
ATOM 9759 C C . GLN C 1 392 ? 14.458 -50.253 61.350 1.00 26.82 392 GLN C C 1
ATOM 9760 O O . GLN C 1 392 ? 15.164 -49.695 62.200 1.00 26.79 392 GLN C O 1
ATOM 9766 N N . PRO C 1 393 ? 14.009 -49.618 60.252 1.00 25.87 393 PRO C N 1
ATOM 9767 C CA . PRO C 1 393 ? 14.207 -48.179 60.158 1.00 25.35 393 PRO C CA 1
ATOM 9768 C C . PRO C 1 393 ? 13.514 -47.405 61.279 1.00 24.71 393 PRO C C 1
ATOM 9769 O O . PRO C 1 393 ? 12.490 -47.844 61.808 1.00 24.27 393 PRO C O 1
ATOM 9773 N N . GLU C 1 394 ? 14.100 -46.272 61.635 1.00 24.33 394 GLU C N 1
ATOM 9774 C CA . GLU C 1 394 ? 13.484 -45.314 62.541 1.00 24.28 394 GLU C CA 1
ATOM 9775 C C . GLU C 1 394 ? 13.263 -44.047 61.730 1.00 23.31 394 GLU C C 1
ATOM 9776 O O . GLU C 1 394 ? 14.205 -43.288 61.487 1.00 23.18 394 GLU C O 1
ATOM 9782 N N . ILE C 1 395 ? 12.026 -43.835 61.279 1.00 22.47 395 ILE C N 1
ATOM 9783 C CA . ILE C 1 395 ? 11.727 -42.728 60.374 1.00 22.48 395 ILE C CA 1
ATOM 9784 C C . ILE C 1 395 ? 11.411 -41.464 61.174 1.00 22.19 395 ILE C C 1
ATOM 9785 O O . ILE C 1 395 ? 10.539 -41.478 62.040 1.00 22.97 395 ILE C O 1
ATOM 9790 N N . THR C 1 396 ? 12.124 -40.382 60.867 1.00 21.92 396 THR C N 1
ATOM 9791 C CA . THR C 1 396 ? 11.955 -39.101 61.552 1.00 21.79 396 THR C CA 1
ATOM 9792 C C . THR C 1 396 ? 11.662 -37.971 60.561 1.00 21.47 396 THR C C 1
ATOM 9793 O O . THR C 1 396 ? 12.078 -38.024 59.402 1.00 21.34 396 THR C O 1
ATOM 9797 N N . ARG C 1 397 ? 10.972 -36.941 61.043 1.00 20.87 397 ARG C N 1
ATOM 9798 C CA . ARG C 1 397 ? 10.355 -35.932 60.188 1.00 20.48 397 ARG C CA 1
ATOM 9799 C C . ARG C 1 397 ? 11.332 -35.178 59.287 1.00 19.89 397 ARG C C 1
ATOM 9800 O O . ARG C 1 397 ? 12.517 -35.034 59.596 1.00 19.42 397 ARG C O 1
ATOM 9808 N N . ALA C 1 398 ? 10.807 -34.707 58.165 1.00 19.65 398 ALA C N 1
ATOM 9809 C CA . ALA C 1 398 ? 11.579 -33.944 57.200 1.00 19.83 398 ALA C CA 1
ATOM 9810 C C . ALA C 1 398 ? 12.000 -32.608 57.810 1.00 19.67 398 ALA C C 1
ATOM 9811 O O . ALA C 1 398 ? 11.251 -32.012 58.574 1.00 19.60 398 ALA C O 1
ATOM 9813 N N . PRO C 1 399 ? 13.184 -32.121 57.439 1.00 19.75 399 PRO C N 1
ATOM 9814 C CA . PRO C 1 399 ? 13.719 -30.906 58.039 1.00 19.65 399 PRO C CA 1
ATOM 9815 C C . PRO C 1 399 ? 13.068 -29.644 57.483 1.00 19.66 399 PRO C C 1
ATOM 9816 O O . PRO C 1 399 ? 12.674 -29.591 56.315 1.00 19.16 399 PRO C O 1
ATOM 9820 N N . LEU C 1 400 ? 12.924 -28.629 58.332 1.00 19.59 400 LEU C N 1
ATOM 9821 C CA . LEU C 1 400 ? 12.548 -27.309 57.855 1.00 19.81 400 LEU C CA 1
ATOM 9822 C C . LEU C 1 400 ? 13.729 -26.722 57.067 1.00 20.07 400 LEU C C 1
ATOM 9823 O O . LEU C 1 400 ? 14.871 -27.163 57.241 1.00 19.89 400 LEU C O 1
ATOM 9828 N N . LEU C 1 401 ? 13.458 -25.762 56.185 1.00 20.36 401 LEU C N 1
ATOM 9829 C CA . LEU C 1 401 ? 14.516 -25.178 55.346 1.00 20.78 401 LEU C CA 1
ATOM 9830 C C . LEU C 1 401 ? 15.576 -24.486 56.203 1.00 21.42 401 LEU C C 1
ATOM 9831 O O . LEU C 1 401 ? 15.264 -23.556 56.957 1.00 20.77 401 LEU C O 1
ATOM 9836 N N . GLY C 1 402 ? 16.815 -24.954 56.076 1.00 21.66 402 GLY C N 1
ATOM 9837 C CA . GLY C 1 402 ? 17.941 -24.401 56.805 1.00 22.30 402 GLY C CA 1
ATOM 9838 C C . GLY C 1 402 ? 17.924 -24.732 58.284 1.00 23.05 402 GLY C C 1
ATOM 9839 O O . GLY C 1 402 ? 18.661 -24.127 59.060 1.00 23.65 402 GLY C O 1
ATOM 9840 N N . GLU C 1 403 ? 17.106 -25.709 58.677 1.00 23.26 403 GLU C N 1
ATOM 9841 C CA . GLU C 1 403 ? 16.910 -26.035 60.088 1.00 23.37 403 GLU C CA 1
ATOM 9842 C C . GLU C 1 403 ? 18.193 -26.473 60.776 1.00 23.64 403 GLU C C 1
ATOM 9843 O O . GLU C 1 403 ? 18.365 -26.226 61.970 1.00 23.13 403 GLU C O 1
ATOM 9849 N N . HIS C 1 404 ? 19.083 -27.123 60.028 1.00 23.62 404 HIS C N 1
ATOM 9850 C CA . HIS C 1 404 ? 20.286 -27.724 60.605 1.00 24.24 404 HIS C CA 1
ATOM 9851 C C . HIS C 1 404 ? 21.588 -27.072 60.139 1.00 24.41 404 HIS C C 1
ATOM 9852 O O . HIS C 1 404 ? 22.657 -27.631 60.341 1.00 24.06 404 HIS C O 1
ATOM 9859 N N . THR C 1 405 ? 21.488 -25.892 59.536 1.00 25.31 405 THR C N 1
ATOM 9860 C CA . THR C 1 405 ? 22.653 -25.162 59.034 1.00 26.28 405 THR C CA 1
ATOM 9861 C C . THR C 1 405 ? 23.739 -25.010 60.105 1.00 27.12 405 THR C C 1
ATOM 9862 O O . THR C 1 405 ? 24.885 -25.427 59.901 1.00 26.58 405 THR C O 1
ATOM 9866 N N . ASP C 1 406 ? 23.371 -24.435 61.251 1.00 28.47 406 ASP C N 1
ATOM 9867 C CA . ASP C 1 406 ? 24.351 -24.167 62.322 1.00 29.71 406 ASP C CA 1
ATOM 9868 C C . ASP C 1 406 ? 24.925 -25.451 62.877 1.00 30.73 406 ASP C C 1
ATOM 9869 O O . ASP C 1 406 ? 26.139 -25.576 63.039 1.00 31.10 406 ASP C O 1
ATOM 9874 N N . GLU C 1 407 ? 24.030 -26.391 63.172 1.00 31.73 407 GLU C N 1
ATOM 9875 C CA . GLU C 1 407 ? 24.383 -27.722 63.654 1.00 32.37 407 GLU C CA 1
ATOM 9876 C C . GLU C 1 407 ? 25.418 -28.407 62.754 1.00 32.84 407 GLU C C 1
ATOM 9877 O O . GLU C 1 407 ? 26.373 -29.007 63.241 1.00 32.46 407 GLU C O 1
ATOM 9883 N N . VAL C 1 408 ? 25.215 -28.311 61.443 1.00 33.68 408 VAL C N 1
ATOM 9884 C CA . VAL C 1 408 ? 26.141 -28.899 60.469 1.00 34.32 408 VAL C CA 1
ATOM 9885 C C . VAL C 1 408 ? 27.472 -28.133 60.418 1.00 34.97 408 VAL C C 1
ATOM 9886 O O . VAL C 1 408 ? 28.540 -28.744 60.323 1.00 34.64 408 VAL C O 1
ATOM 9890 N N . LEU C 1 409 ? 27.403 -26.804 60.483 1.00 35.77 409 LEU C N 1
ATOM 9891 C CA . LEU C 1 409 ? 28.611 -25.972 60.491 1.00 36.62 409 LEU C CA 1
ATOM 9892 C C . LEU C 1 409 ? 29.461 -26.241 61.739 1.00 37.50 409 LEU C C 1
ATOM 9893 O O . LEU C 1 409 ? 30.688 -26.321 61.645 1.00 37.45 409 LEU C O 1
ATOM 9898 N N . LYS C 1 410 ? 28.810 -26.398 62.893 1.00 38.64 410 LYS C N 1
ATOM 9899 C CA . LYS C 1 410 ? 29.499 -26.818 64.124 1.00 39.65 410 LYS C CA 1
ATOM 9900 C C . LYS C 1 410 ? 30.239 -28.146 63.952 1.00 40.44 410 LYS C C 1
ATOM 9901 O O . LYS C 1 410 ? 31.318 -28.338 64.516 1.00 40.48 410 LYS C O 1
ATOM 9907 N N . GLU C 1 411 ? 29.651 -29.065 63.191 1.00 41.17 411 GLU C N 1
ATOM 9908 C CA . GLU C 1 411 ? 30.273 -30.367 62.937 1.00 41.79 411 GLU C CA 1
ATOM 9909 C C . GLU C 1 411 ? 31.479 -30.269 62.004 1.00 42.18 411 GLU C C 1
ATOM 9910 O O . GLU C 1 411 ? 32.365 -31.121 62.050 1.00 42.17 411 GLU C O 1
ATOM 9916 N N . LEU C 1 412 ? 31.510 -29.233 61.168 1.00 42.82 412 LEU C N 1
ATOM 9917 C CA . LEU C 1 412 ? 32.688 -28.942 60.347 1.00 43.36 412 LEU C CA 1
ATOM 9918 C C . LEU C 1 412 ? 33.818 -28.341 61.187 1.00 43.96 412 LEU C C 1
ATOM 9919 O O . LEU C 1 412 ? 34.906 -28.081 60.672 1.00 44.27 412 LEU C O 1
ATOM 9924 N N . GLY C 1 413 ? 33.556 -28.118 62.474 1.00 44.59 413 GLY C N 1
ATOM 9925 C CA . GLY C 1 413 ? 34.552 -27.585 63.394 1.00 44.96 413 GLY C CA 1
ATOM 9926 C C . GLY C 1 413 ? 34.602 -26.070 63.410 1.00 45.42 413 GLY C C 1
ATOM 9927 O O . GLY C 1 413 ? 35.503 -25.490 64.024 1.00 45.62 413 GLY C O 1
ATOM 9928 N N . LEU C 1 414 ? 33.648 -25.424 62.737 1.00 45.79 414 LEU C N 1
ATOM 9929 C CA . LEU C 1 414 ? 33.564 -23.964 62.755 1.00 46.04 414 LEU C CA 1
ATOM 9930 C C . LEU C 1 414 ? 33.158 -23.478 64.147 1.00 46.34 414 LEU C C 1
ATOM 9931 O O . LEU C 1 414 ? 32.426 -24.161 64.874 1.00 46.40 414 LEU C O 1
ATOM 9936 N N . ASP C 1 415 ? 33.656 -22.300 64.506 1.00 46.67 415 ASP C N 1
ATOM 9937 C CA . ASP C 1 415 ? 33.334 -21.668 65.781 1.00 46.98 415 ASP C CA 1
ATOM 9938 C C . ASP C 1 415 ? 32.217 -20.651 65.566 1.00 47.06 415 ASP C C 1
ATOM 9939 O O . ASP C 1 415 ? 31.913 -20.280 64.428 1.00 46.97 415 ASP C O 1
ATOM 9944 N N . ASP C 1 416 ? 31.622 -20.196 66.664 1.00 47.11 416 ASP C N 1
ATOM 9945 C CA . ASP C 1 416 ? 30.489 -19.268 66.606 1.00 47.18 416 ASP C CA 1
ATOM 9946 C C . ASP C 1 416 ? 30.795 -17.980 65.842 1.00 47.11 416 ASP C C 1
ATOM 9947 O O . ASP C 1 416 ? 29.882 -17.333 65.331 1.00 47.25 416 ASP C O 1
ATOM 9952 N N . ALA C 1 417 ? 32.074 -17.612 65.770 1.00 47.03 417 ALA C N 1
ATOM 9953 C CA . ALA C 1 417 ? 32.494 -16.394 65.083 1.00 46.86 417 ALA C CA 1
ATOM 9954 C C . ALA C 1 417 ? 32.244 -16.457 63.577 1.00 46.66 417 ALA C C 1
ATOM 9955 O O . ALA C 1 417 ? 31.541 -15.606 63.035 1.00 46.63 417 ALA C O 1
ATOM 9957 N N . LYS C 1 418 ? 32.823 -17.452 62.902 1.00 46.51 418 LYS C N 1
ATOM 9958 C CA . LYS C 1 418 ? 32.664 -17.562 61.441 1.00 46.31 418 LYS C CA 1
ATOM 9959 C C . LYS C 1 418 ? 31.249 -17.953 61.021 1.00 45.90 418 LYS C C 1
ATOM 9960 O O . LYS C 1 418 ? 30.807 -17.578 59.933 1.00 45.59 418 LYS C O 1
ATOM 9966 N N . ILE C 1 419 ? 30.544 -18.698 61.872 1.00 45.46 419 ILE C N 1
ATOM 9967 C CA . ILE C 1 419 ? 29.140 -19.024 61.596 1.00 45.28 419 ILE C CA 1
ATOM 9968 C C . ILE C 1 419 ? 28.336 -17.727 61.527 1.00 45.05 419 ILE C C 1
ATOM 9969 O O . ILE C 1 419 ? 27.600 -17.510 60.567 1.00 45.02 419 ILE C O 1
ATOM 9974 N N . LYS C 1 420 ? 28.504 -16.861 62.531 1.00 44.98 420 LYS C N 1
ATOM 9975 C CA . LYS C 1 420 ? 27.932 -15.499 62.503 1.00 44.84 420 LYS C CA 1
ATOM 9976 C C . LYS C 1 420 ? 28.240 -14.778 61.190 1.00 44.44 420 LYS C C 1
ATOM 9977 O O . LYS C 1 420 ? 27.358 -14.161 60.581 1.00 44.16 420 LYS C O 1
ATOM 9983 N N . GLU C 1 421 ? 29.505 -14.853 60.776 1.00 44.11 421 GLU C N 1
ATOM 9984 C CA . GLU C 1 421 ? 29.977 -14.191 59.561 1.00 43.84 421 GLU C CA 1
ATOM 9985 C C . GLU C 1 421 ? 29.281 -14.726 58.310 1.00 43.27 421 GLU C C 1
ATOM 9986 O O . GLU C 1 421 ? 28.821 -13.949 57.466 1.00 43.18 421 GLU C O 1
ATOM 9992 N N . LEU C 1 422 ? 29.228 -16.051 58.187 1.00 42.63 422 LEU C N 1
ATOM 9993 C CA . LEU C 1 422 ? 28.588 -16.694 57.033 1.00 42.18 422 LEU C CA 1
ATOM 9994 C C . LEU C 1 422 ? 27.124 -16.274 56.929 1.00 41.54 422 LEU C C 1
ATOM 9995 O O . LEU C 1 422 ? 26.637 -15.980 55.840 1.00 41.11 422 LEU C O 1
ATOM 10000 N N . HIS C 1 423 ? 26.434 -16.239 58.067 1.00 41.28 423 HIS C N 1
ATOM 10001 C CA . HIS C 1 423 ? 25.049 -15.751 58.116 1.00 41.32 423 HIS C CA 1
ATOM 10002 C C . HIS C 1 423 ? 24.962 -14.286 57.671 1.00 41.16 423 HIS C C 1
ATOM 10003 O O . HIS C 1 423 ? 24.124 -13.930 56.842 1.00 40.81 423 HIS C O 1
ATOM 10010 N N . ALA C 1 424 ? 25.837 -13.445 58.228 1.00 41.31 424 ALA C N 1
ATOM 10011 C CA . ALA C 1 424 ? 25.897 -12.026 57.864 1.00 41.29 424 ALA C CA 1
ATOM 10012 C C . ALA C 1 424 ? 26.225 -11.827 56.383 1.00 41.24 424 ALA C C 1
ATOM 10013 O O . ALA C 1 424 ? 25.629 -10.977 55.715 1.00 41.12 424 ALA C O 1
ATOM 10015 N N . LYS C 1 425 ? 27.163 -12.626 55.875 1.00 41.32 425 LYS C N 1
ATOM 10016 C CA . LYS C 1 425 ? 27.543 -12.590 54.456 1.00 41.52 425 LYS C CA 1
ATOM 10017 C C . LYS C 1 425 ? 26.479 -13.172 53.519 1.00 41.33 425 LYS C C 1
ATOM 10018 O O . LYS C 1 425 ? 26.596 -13.042 52.301 1.00 41.25 425 LYS C O 1
ATOM 10024 N N . GLN C 1 426 ? 25.462 -13.821 54.090 1.00 41.12 426 GLN C N 1
ATOM 10025 C CA . GLN C 1 426 ? 24.364 -14.433 53.335 1.00 41.00 426 GLN C CA 1
ATOM 10026 C C . GLN C 1 426 ? 24.832 -15.610 52.470 1.00 40.42 426 GLN C C 1
ATOM 10027 O O . GLN C 1 426 ? 24.253 -15.894 51.427 1.00 40.02 426 GLN C O 1
ATOM 10033 N N . VAL C 1 427 ? 25.884 -16.283 52.928 1.00 40.09 427 VAL C N 1
ATOM 10034 C CA . VAL C 1 427 ? 26.360 -17.518 52.317 1.00 39.96 427 VAL C CA 1
ATOM 10035 C C . VAL C 1 427 ? 25.503 -18.687 52.816 1.00 39.85 427 VAL C C 1
ATOM 10036 O O . VAL C 1 427 ? 25.303 -19.674 52.106 1.00 39.49 427 VAL C O 1
ATOM 10040 N N . VAL C 1 428 ? 24.989 -18.530 54.034 1.00 39.78 428 VAL C N 1
ATOM 10041 C CA . VAL C 1 428 ? 24.254 -19.558 54.764 1.00 39.91 428 VAL C CA 1
ATOM 10042 C C . VAL C 1 428 ? 22.942 -18.960 55.290 1.00 40.01 428 VAL C C 1
ATOM 10043 O O . VAL C 1 428 ? 22.797 -17.736 55.351 1.00 39.85 428 VAL C O 1
ATOM 10048 N N . THR D 1 2 ? 38.291 -54.318 38.120 1.00 32.13 2 THR D N 1
ATOM 10049 C CA . THR D 1 2 ? 37.545 -55.045 39.183 1.00 31.62 2 THR D CA 1
ATOM 10050 C C . THR D 1 2 ? 36.088 -54.608 39.190 1.00 31.18 2 THR D C 1
ATOM 10051 O O . THR D 1 2 ? 35.772 -53.427 39.033 1.00 31.79 2 THR D O 1
ATOM 10055 N N . LYS D 1 3 ? 35.204 -55.573 39.377 1.00 30.21 3 LYS D N 1
ATOM 10056 C CA . LYS D 1 3 ? 33.782 -55.310 39.394 1.00 29.32 3 LYS D CA 1
ATOM 10057 C C . LYS D 1 3 ? 33.293 -55.424 40.833 1.00 28.41 3 LYS D C 1
ATOM 10058 O O . LYS D 1 3 ? 33.859 -56.186 41.623 1.00 27.76 3 LYS D O 1
ATOM 10064 N N . PRO D 1 4 ? 32.247 -54.657 41.185 1.00 27.39 4 PRO D N 1
ATOM 10065 C CA . PRO D 1 4 ? 31.777 -54.543 42.556 1.00 26.88 4 PRO D CA 1
ATOM 10066 C C . PRO D 1 4 ? 31.589 -55.855 43.293 1.00 26.16 4 PRO D C 1
ATOM 10067 O O . PRO D 1 4 ? 32.009 -55.958 44.441 1.00 26.15 4 PRO D O 1
ATOM 10071 N N . LEU D 1 5 ? 30.976 -56.839 42.635 1.00 25.33 5 LEU D N 1
ATOM 10072 C CA . LEU D 1 5 ? 30.600 -58.091 43.281 1.00 25.36 5 LEU D CA 1
ATOM 10073 C C . LEU D 1 5 ? 31.494 -59.270 42.897 1.00 25.02 5 LEU D C 1
ATOM 10074 O O . LEU D 1 5 ? 31.146 -60.424 43.145 1.00 25.20 5 LEU D O 1
ATOM 10079 N N . ASP D 1 6 ? 32.660 -58.983 42.325 1.00 25.40 6 ASP D N 1
ATOM 10080 C CA A ASP D 1 6 ? 33.660 -60.020 42.086 0.50 25.46 6 ASP D CA 1
ATOM 10081 C CA B ASP D 1 6 ? 33.661 -60.023 42.090 0.50 25.46 6 ASP D CA 1
ATOM 10082 C C . ASP D 1 6 ? 33.968 -60.736 43.407 1.00 25.57 6 ASP D C 1
ATOM 10083 O O . ASP D 1 6 ? 34.185 -60.090 44.439 1.00 25.86 6 ASP D O 1
ATOM 10092 N N . GLY D 1 7 ? 33.956 -62.066 43.372 1.00 25.73 7 GLY D N 1
ATOM 10093 C CA . GLY D 1 7 ? 34.190 -62.885 44.555 1.00 25.52 7 GLY D CA 1
ATOM 10094 C C . GLY D 1 7 ? 32.940 -63.237 45.352 1.00 25.73 7 GLY D C 1
ATOM 10095 O O . GLY D 1 7 ? 32.990 -64.113 46.228 1.00 25.98 7 GLY D O 1
ATOM 10096 N N . ILE D 1 8 ? 31.827 -62.556 45.074 1.00 25.12 8 ILE D N 1
ATOM 10097 C CA . ILE D 1 8 ? 30.577 -62.820 45.777 1.00 24.95 8 ILE D CA 1
ATOM 10098 C C . ILE D 1 8 ? 29.902 -64.045 45.152 1.00 24.70 8 ILE D C 1
ATOM 10099 O O . ILE D 1 8 ? 29.571 -64.037 43.960 1.00 25.06 8 ILE D O 1
ATOM 10104 N N . ASN D 1 9 ? 29.719 -65.090 45.965 1.00 24.29 9 ASN D N 1
ATOM 10105 C CA A ASN D 1 9 ? 29.103 -66.325 45.500 0.50 24.01 9 ASN D CA 1
ATOM 10106 C CA B ASN D 1 9 ? 29.115 -66.352 45.533 0.50 24.08 9 ASN D CA 1
ATOM 10107 C C . ASN D 1 9 ? 27.620 -66.337 45.826 1.00 23.95 9 ASN D C 1
ATOM 10108 O O . ASN D 1 9 ? 27.220 -66.278 46.997 1.00 24.26 9 ASN D O 1
ATOM 10117 N N . VAL D 1 10 ? 26.808 -66.397 44.776 1.00 23.44 10 VAL D N 1
ATOM 10118 C CA . VAL D 1 10 ? 25.356 -66.410 44.911 1.00 23.05 10 VAL D CA 1
ATOM 10119 C C . VAL D 1 10 ? 24.824 -67.820 44.663 1.00 22.57 10 VAL D C 1
ATOM 10120 O O . VAL D 1 10 ? 25.024 -68.390 43.595 1.00 22.61 10 VAL D O 1
ATOM 10124 N N . LEU D 1 11 ? 24.165 -68.385 45.672 1.00 22.57 11 LEU D N 1
ATOM 10125 C CA . LEU D 1 11 ? 23.438 -69.636 45.515 1.00 22.24 11 LEU D CA 1
ATOM 10126 C C . LEU D 1 11 ? 22.011 -69.271 45.116 1.00 21.82 11 LEU D C 1
ATOM 10127 O O . LEU D 1 11 ? 21.223 -68.787 45.927 1.00 22.14 11 LEU D O 1
ATOM 10132 N N . ASP D 1 12 ? 21.693 -69.507 43.852 1.00 21.25 12 ASP D N 1
ATOM 10133 C CA . ASP D 1 12 ? 20.519 -68.928 43.233 1.00 20.87 12 ASP D CA 1
ATOM 10134 C C . ASP D 1 12 ? 19.420 -69.963 42.977 1.00 20.64 12 ASP D C 1
ATOM 10135 O O . ASP D 1 12 ? 19.517 -70.767 42.047 1.00 21.00 12 ASP D O 1
ATOM 10140 N N . PHE D 1 13 ? 18.367 -69.923 43.796 1.00 20.21 13 PHE D N 1
ATOM 10141 C CA . PHE D 1 13 ? 17.223 -70.825 43.641 1.00 19.76 13 PHE D CA 1
ATOM 10142 C C . PHE D 1 13 ? 16.127 -70.191 42.789 1.00 19.29 13 PHE D C 1
ATOM 10143 O O . PHE D 1 13 ? 15.084 -70.802 42.560 1.00 19.05 13 PHE D O 1
ATOM 10151 N N . THR D 1 14 ? 16.350 -68.968 42.315 1.00 18.60 14 THR D N 1
ATOM 10152 C CA . THR D 1 14 ? 15.245 -68.191 41.752 1.00 17.93 14 THR D CA 1
ATOM 10153 C C . THR D 1 14 ? 14.755 -68.705 40.405 1.00 17.72 14 THR D C 1
ATOM 10154 O O . THR D 1 14 ? 15.478 -69.361 39.663 1.00 18.33 14 THR D O 1
ATOM 10158 N N . HIS D 1 15 ? 13.503 -68.396 40.109 1.00 17.78 15 HIS D N 1
ATOM 10159 C CA . HIS D 1 15 ? 12.912 -68.722 38.835 1.00 17.99 15 HIS D CA 1
ATOM 10160 C C . HIS D 1 15 ? 11.838 -67.697 38.488 1.00 17.77 15 HIS D C 1
ATOM 10161 O O . HIS D 1 15 ? 11.484 -66.850 39.306 1.00 16.63 15 HIS D O 1
ATOM 10168 N N . VAL D 1 16 ? 11.333 -67.787 37.265 1.00 17.47 16 VAL D N 1
ATOM 10169 C CA . VAL D 1 16 ? 10.399 -66.795 36.700 1.00 17.55 16 VAL D CA 1
ATOM 10170 C C . VAL D 1 16 ? 11.169 -65.475 36.466 1.00 16.88 16 VAL D C 1
ATOM 10171 O O . VAL D 1 16 ? 12.209 -65.520 35.799 1.00 16.49 16 VAL D O 1
ATOM 10175 N N . GLN D 1 17 ? 10.706 -64.341 37.015 1.00 16.65 17 GLN D N 1
ATOM 10176 C CA . GLN D 1 17 ? 11.257 -63.006 36.659 1.00 16.62 17 GLN D CA 1
ATOM 10177 C C . GLN D 1 17 ? 11.895 -62.214 37.816 1.00 16.06 17 GLN D C 1
ATOM 10178 O O . GLN D 1 17 ? 13.007 -61.698 37.667 1.00 15.56 17 GLN D O 1
ATOM 10184 N N . ALA D 1 18 ? 11.176 -62.071 38.931 1.00 15.66 18 ALA D N 1
ATOM 10185 C CA . ALA D 1 18 ? 11.623 -61.192 40.025 1.00 15.63 18 ALA D CA 1
ATOM 10186 C C . ALA D 1 18 ? 12.967 -61.613 40.612 1.00 15.50 18 ALA D C 1
ATOM 10187 O O . ALA D 1 18 ? 13.935 -60.834 40.624 1.00 15.79 18 ALA D O 1
ATOM 10189 N N . GLY D 1 19 ? 13.036 -62.850 41.094 1.00 15.58 19 GLY D N 1
ATOM 10190 C CA . GLY D 1 19 ? 14.286 -63.389 41.611 1.00 15.17 19 GLY D CA 1
ATOM 10191 C C . GLY D 1 19 ? 15.398 -63.384 40.570 1.00 14.95 19 GLY D C 1
ATOM 10192 O O . GLY D 1 19 ? 16.486 -62.855 40.821 1.00 15.37 19 GLY D O 1
ATOM 10193 N N . PRO D 1 20 ? 15.152 -63.988 39.388 1.00 14.66 20 PRO D N 1
ATOM 10194 C CA . PRO D 1 20 ? 16.219 -64.022 38.381 1.00 14.43 20 PRO D CA 1
ATOM 10195 C C . PRO D 1 20 ? 16.708 -62.650 37.873 1.00 14.23 20 PRO D C 1
ATOM 10196 O O . PRO D 1 20 ? 17.885 -62.523 37.514 1.00 13.47 20 PRO D O 1
ATOM 10200 N N . ALA D 1 21 ? 15.848 -61.631 37.865 1.00 13.83 21 ALA D N 1
ATOM 10201 C CA . ALA D 1 21 ? 16.305 -60.276 37.490 1.00 14.12 21 ALA D CA 1
ATOM 10202 C C . ALA D 1 21 ? 17.366 -59.777 38.503 1.00 13.70 21 ALA D C 1
ATOM 10203 O O . ALA D 1 21 ? 18.404 -59.243 38.128 1.00 13.90 21 ALA D O 1
ATOM 10205 N N . CYS D 1 22 ? 17.100 -59.992 39.779 1.00 14.69 22 CYS D N 1
ATOM 10206 C CA . CYS D 1 22 ? 18.036 -59.657 40.856 1.00 14.81 22 CYS D CA 1
ATOM 10207 C C . CYS D 1 22 ? 19.403 -60.329 40.655 1.00 14.97 22 CYS D C 1
ATOM 10208 O O . CYS D 1 22 ? 20.434 -59.648 40.577 1.00 15.10 22 CYS D O 1
ATOM 10211 N N . THR D 1 23 ? 19.397 -61.656 40.521 1.00 15.11 23 THR D N 1
ATOM 10212 C CA . THR D 1 23 ? 20.641 -62.433 40.446 1.00 14.89 23 THR D CA 1
ATOM 10213 C C . THR D 1 23 ? 21.401 -62.163 39.134 1.00 14.90 23 THR D C 1
ATOM 10214 O O . THR D 1 23 ? 22.639 -62.128 39.116 1.00 14.77 23 THR D O 1
ATOM 10218 N N . GLN D 1 24 ? 20.662 -61.950 38.041 1.00 14.76 24 GLN D N 1
ATOM 10219 C CA . GLN D 1 24 ? 21.287 -61.545 36.779 1.00 15.08 24 GLN D CA 1
ATOM 10220 C C . GLN D 1 24 ? 22.052 -60.254 36.927 1.00 14.91 24 GLN D C 1
ATOM 10221 O O . GLN D 1 24 ? 23.178 -60.155 36.482 1.00 14.99 24 GLN D O 1
ATOM 10227 N N . MET D 1 25 ? 21.430 -59.253 37.532 1.00 15.74 25 MET D N 1
ATOM 10228 C CA . MET D 1 25 ? 22.058 -57.943 37.656 1.00 15.82 25 MET D CA 1
ATOM 10229 C C . MET D 1 25 ? 23.285 -58.004 38.578 1.00 16.36 25 MET D C 1
ATOM 10230 O O . MET D 1 25 ? 24.270 -57.290 38.360 1.00 15.90 25 MET D O 1
ATOM 10235 N N . MET D 1 26 ? 23.214 -58.848 39.608 1.00 16.77 26 MET D N 1
ATOM 10236 C CA . MET D 1 26 ? 24.375 -59.112 40.471 1.00 17.46 26 MET D CA 1
ATOM 10237 C C . MET D 1 26 ? 25.494 -59.758 39.659 1.00 17.26 26 MET D C 1
ATOM 10238 O O . MET D 1 26 ? 26.666 -59.462 39.857 1.00 17.17 26 MET D O 1
ATOM 10243 N N . GLY D 1 27 ? 25.108 -60.650 38.746 1.00 17.80 27 GLY D N 1
ATOM 10244 C CA . GLY D 1 27 ? 26.021 -61.255 37.788 1.00 17.46 27 GLY D CA 1
ATOM 10245 C C . GLY D 1 27 ? 26.672 -60.241 36.874 1.00 17.67 27 GLY D C 1
ATOM 10246 O O . GLY D 1 27 ? 27.889 -60.296 36.655 1.00 17.56 27 GLY D O 1
ATOM 10247 N N . PHE D 1 28 ? 25.875 -59.309 36.343 1.00 16.87 28 PHE D N 1
ATOM 10248 C CA . PHE D 1 28 ? 26.414 -58.215 35.521 1.00 17.44 28 PHE D CA 1
ATOM 10249 C C . PHE D 1 28 ? 27.441 -57.383 36.293 1.00 17.70 28 PHE D C 1
ATOM 10250 O O . PHE D 1 28 ? 28.382 -56.873 35.698 1.00 17.27 28 PHE D O 1
ATOM 10258 N N . LEU D 1 29 ? 27.245 -57.233 37.604 1.00 18.62 29 LEU D N 1
ATOM 10259 C CA . LEU D 1 29 ? 28.196 -56.490 38.445 1.00 19.46 29 LEU D CA 1
ATOM 10260 C C . LEU D 1 29 ? 29.318 -57.372 39.014 1.00 19.95 29 LEU D C 1
ATOM 10261 O O . LEU D 1 29 ? 30.041 -56.944 39.923 1.00 21.20 29 LEU D O 1
ATOM 10266 N N . GLY D 1 30 ? 29.456 -58.592 38.487 1.00 20.51 30 GLY D N 1
ATOM 10267 C CA . GLY D 1 30 ? 30.588 -59.472 38.791 1.00 20.58 30 GLY D CA 1
ATOM 10268 C C . GLY D 1 30 ? 30.329 -60.666 39.698 1.00 20.79 30 GLY D C 1
ATOM 10269 O O . GLY D 1 30 ? 31.243 -61.455 39.937 1.00 21.83 30 GLY D O 1
ATOM 10270 N N . ALA D 1 31 ? 29.110 -60.824 40.210 1.00 20.93 31 ALA D N 1
ATOM 10271 C CA . ALA D 1 31 ? 28.832 -61.932 41.125 1.00 20.88 31 ALA D CA 1
ATOM 10272 C C . ALA D 1 31 ? 28.996 -63.283 40.418 1.00 21.11 31 ALA D C 1
ATOM 10273 O O . ALA D 1 31 ? 28.822 -63.391 39.198 1.00 20.99 31 ALA D O 1
ATOM 10275 N N . ASN D 1 32 ? 29.352 -64.296 41.208 1.00 21.39 32 ASN D N 1
ATOM 10276 C CA . ASN D 1 32 ? 29.441 -65.682 40.751 1.00 21.05 32 ASN D CA 1
ATOM 10277 C C . ASN D 1 32 ? 28.116 -66.355 41.058 1.00 20.80 32 ASN D C 1
ATOM 10278 O O . ASN D 1 32 ? 27.903 -66.843 42.171 1.00 20.55 32 ASN D O 1
ATOM 10283 N N . VAL D 1 33 ? 27.212 -66.347 40.077 1.00 20.17 33 VAL D N 1
ATOM 10284 C CA . VAL D 1 33 ? 25.861 -66.836 40.292 1.00 20.28 33 VAL D CA 1
ATOM 10285 C C . VAL D 1 33 ? 25.717 -68.278 39.837 1.00 20.22 33 VAL D C 1
ATOM 10286 O O . VAL D 1 33 ? 25.901 -68.587 38.653 1.00 19.90 33 VAL D O 1
ATOM 10290 N N . ILE D 1 34 ? 25.393 -69.153 40.793 1.00 20.56 34 ILE D N 1
ATOM 10291 C CA . ILE D 1 34 ? 25.128 -70.559 40.509 1.00 21.01 34 ILE D CA 1
ATOM 10292 C C . ILE D 1 34 ? 23.644 -70.826 40.631 1.00 20.94 34 ILE D C 1
ATOM 10293 O O . ILE D 1 34 ? 23.087 -70.818 41.737 1.00 20.65 34 ILE D O 1
ATOM 10298 N N . LYS D 1 35 ? 23.023 -71.059 39.481 1.00 20.93 35 LYS D N 1
ATOM 10299 C CA . LYS D 1 35 ? 21.602 -71.276 39.383 1.00 21.28 35 LYS D CA 1
ATOM 10300 C C . LYS D 1 35 ? 21.263 -72.754 39.609 1.00 21.57 35 LYS D C 1
ATOM 10301 O O . LYS D 1 35 ? 21.595 -73.618 38.797 1.00 21.56 35 LYS D O 1
ATOM 10307 N N . ILE D 1 36 ? 20.588 -73.010 40.729 1.00 22.30 36 ILE D N 1
ATOM 10308 C CA . ILE D 1 36 ? 20.090 -74.324 41.086 1.00 22.78 36 ILE D CA 1
ATOM 10309 C C . ILE D 1 36 ? 18.762 -74.540 40.382 1.00 23.09 36 ILE D C 1
ATOM 10310 O O . ILE D 1 36 ? 17.773 -73.859 40.681 1.00 22.79 36 ILE D O 1
ATOM 10315 N N . GLU D 1 37 ? 18.730 -75.483 39.449 1.00 23.60 37 GLU D N 1
ATOM 10316 C CA . GLU D 1 37 ? 17.497 -75.782 38.734 1.00 24.51 37 GLU D CA 1
ATOM 10317 C C . GLU D 1 37 ? 17.018 -77.197 39.025 1.00 25.85 37 GLU D C 1
ATOM 10318 O O . GLU D 1 37 ? 17.827 -78.107 39.247 1.00 26.12 37 GLU D O 1
ATOM 10324 N N . ARG D 1 38 ? 15.698 -77.368 39.026 1.00 27.63 38 ARG D N 1
ATOM 10325 C CA . ARG D 1 38 ? 15.088 -78.671 39.272 1.00 28.58 38 ARG D CA 1
ATOM 10326 C C . ARG D 1 38 ? 15.452 -79.616 38.129 1.00 29.01 38 ARG D C 1
ATOM 10327 O O . ARG D 1 38 ? 15.232 -79.289 36.957 1.00 28.90 38 ARG D O 1
ATOM 10335 N N . ARG D 1 39 ? 16.017 -80.773 38.483 1.00 29.47 39 ARG D N 1
ATOM 10336 C CA . ARG D 1 39 ? 16.419 -81.799 37.506 1.00 29.74 39 ARG D CA 1
ATOM 10337 C C . ARG D 1 39 ? 15.347 -82.078 36.473 1.00 29.59 39 ARG D C 1
ATOM 10338 O O . ARG D 1 39 ? 14.195 -82.306 36.829 1.00 30.54 39 ARG D O 1
ATOM 10346 N N . GLY D 1 40 ? 15.733 -82.063 35.200 1.00 29.48 40 GLY D N 1
ATOM 10347 C CA . GLY D 1 40 ? 14.850 -82.480 34.112 1.00 29.14 40 GLY D CA 1
ATOM 10348 C C . GLY D 1 40 ? 14.009 -81.390 33.476 1.00 29.25 40 GLY D C 1
ATOM 10349 O O . GLY D 1 40 ? 13.604 -81.520 32.324 1.00 30.13 40 GLY D O 1
ATOM 10350 N N . SER D 1 41 ? 13.751 -80.311 34.210 1.00 28.53 41 SER D N 1
ATOM 10351 C CA . SER D 1 41 ? 12.847 -79.257 33.742 1.00 27.61 41 SER D CA 1
ATOM 10352 C C . SER D 1 41 ? 13.483 -77.869 33.830 1.00 26.72 41 SER D C 1
ATOM 10353 O O . SER D 1 41 ? 13.495 -77.117 32.853 1.00 27.22 41 SER D O 1
ATOM 10356 N N . GLY D 1 42 ? 13.995 -77.536 35.012 1.00 25.23 42 GLY D N 1
ATOM 10357 C CA . GLY D 1 42 ? 14.614 -76.248 35.255 1.00 23.98 42 GLY D CA 1
ATOM 10358 C C . GLY D 1 42 ? 13.607 -75.111 35.299 1.00 22.74 42 GLY D C 1
ATOM 10359 O O . GLY D 1 42 ? 12.394 -75.332 35.432 1.00 22.49 42 GLY D O 1
ATOM 10360 N N . ASP D 1 43 ? 14.125 -73.891 35.171 1.00 21.30 43 ASP D N 1
ATOM 10361 C CA . ASP D 1 43 ? 13.328 -72.669 35.245 1.00 20.12 43 ASP D CA 1
ATOM 10362 C C . ASP D 1 43 ? 12.259 -72.714 34.166 1.00 19.33 43 ASP D C 1
ATOM 10363 O O . ASP D 1 43 ? 12.564 -72.959 32.996 1.00 19.33 43 ASP D O 1
ATOM 10368 N N . MET D 1 44 ? 11.015 -72.465 34.572 1.00 18.65 44 MET D N 1
ATOM 10369 C CA A MET D 1 44 ? 9.857 -72.495 33.676 0.80 18.54 44 MET D CA 1
ATOM 10370 C CA B MET D 1 44 ? 9.878 -72.527 33.654 0.20 18.33 44 MET D CA 1
ATOM 10371 C C . MET D 1 44 ? 9.977 -71.516 32.511 1.00 17.83 44 MET D C 1
ATOM 10372 O O . MET D 1 44 ? 9.342 -71.696 31.466 1.00 18.11 44 MET D O 1
ATOM 10381 N N . THR D 1 45 ? 10.781 -70.473 32.687 1.00 17.20 45 THR D N 1
ATOM 10382 C CA . THR D 1 45 ? 10.980 -69.500 31.611 1.00 16.72 45 THR D CA 1
ATOM 10383 C C . THR D 1 45 ? 11.632 -70.124 30.378 1.00 16.14 45 THR D C 1
ATOM 10384 O O . THR D 1 45 ? 11.430 -69.640 29.266 1.00 16.03 45 THR D O 1
ATOM 10388 N N . ARG D 1 46 ? 12.439 -71.164 30.579 1.00 16.67 46 ARG D N 1
ATOM 10389 C CA . ARG D 1 46 ? 13.090 -71.868 29.469 1.00 16.93 46 ARG D CA 1
ATOM 10390 C C . ARG D 1 46 ? 12.108 -72.298 28.384 1.00 17.35 46 ARG D C 1
ATOM 10391 O O . ARG D 1 46 ? 12.413 -72.181 27.198 1.00 17.69 46 ARG D O 1
ATOM 10399 N N . GLY D 1 47 ? 10.949 -72.816 28.796 1.00 17.46 47 GLY D N 1
ATOM 10400 C CA . GLY D 1 47 ? 9.945 -73.313 27.860 1.00 17.85 47 GLY D CA 1
ATOM 10401 C C . GLY D 1 47 ? 8.789 -72.374 27.619 1.00 18.28 47 GLY D C 1
ATOM 10402 O O . GLY D 1 47 ? 7.813 -72.734 26.946 1.00 17.45 47 GLY D O 1
ATOM 10403 N N . GLN D 1 48 ? 8.896 -71.159 28.153 1.00 18.71 48 GLN D N 1
ATOM 10404 C CA . GLN D 1 48 ? 7.809 -70.201 28.081 1.00 18.62 48 GLN D CA 1
ATOM 10405 C C . GLN D 1 48 ? 7.896 -69.306 26.844 1.00 18.50 48 GLN D C 1
ATOM 10406 O O . GLN D 1 48 ? 8.832 -68.530 26.699 1.00 18.42 48 GLN D O 1
ATOM 10412 N N . LEU D 1 49 ? 6.901 -69.412 25.967 1.00 18.40 49 LEU D N 1
ATOM 10413 C CA . LEU D 1 49 ? 6.822 -68.585 24.750 1.00 18.56 49 LEU D CA 1
ATOM 10414 C C . LEU D 1 49 ? 8.123 -68.636 23.921 1.00 18.63 49 LEU D C 1
ATOM 10415 O O . LEU D 1 49 ? 8.679 -67.603 23.513 1.00 18.41 49 LEU D O 1
ATOM 10420 N N . GLN D 1 50 ? 8.585 -69.856 23.668 1.00 19.39 50 GLN D N 1
ATOM 10421 C CA . GLN D 1 50 ? 9.782 -70.079 22.852 1.00 19.80 50 GLN D CA 1
ATOM 10422 C C . GLN D 1 50 ? 9.567 -69.539 21.443 1.00 20.26 50 GLN D C 1
ATOM 10423 O O . GLN D 1 50 ? 8.448 -69.572 20.920 1.00 20.28 50 GLN D O 1
ATOM 10429 N N . ASP D 1 51 ? 10.626 -69.027 20.827 1.00 20.56 51 ASP D N 1
ATOM 10430 C CA . ASP D 1 51 ? 10.539 -68.584 19.440 1.00 21.47 51 ASP D CA 1
ATOM 10431 C C . ASP D 1 51 ? 11.053 -69.657 18.461 1.00 21.92 51 ASP D C 1
ATOM 10432 O O . ASP D 1 51 ? 10.742 -69.598 17.279 1.00 22.01 51 ASP D O 1
ATOM 10437 N N . LYS D 1 52 ? 11.837 -70.608 18.965 1.00 22.85 52 LYS D N 1
ATOM 10438 C CA . LYS D 1 52 ? 12.294 -71.776 18.200 1.00 23.89 52 LYS D CA 1
ATOM 10439 C C . LYS D 1 52 ? 12.027 -73.026 19.040 1.00 23.89 52 LYS D C 1
ATOM 10440 O O . LYS D 1 52 ? 12.346 -73.036 20.230 1.00 23.41 52 LYS D O 1
ATOM 10446 N N . PRO D 1 53 ? 11.461 -74.096 18.427 1.00 24.27 53 PRO D N 1
ATOM 10447 C CA . PRO D 1 53 ? 11.195 -75.313 19.197 1.00 24.04 53 PRO D CA 1
ATOM 10448 C C . PRO D 1 53 ? 12.466 -75.863 19.844 1.00 23.92 53 PRO D C 1
ATOM 10449 O O . PRO D 1 53 ? 13.524 -75.853 19.212 1.00 24.89 53 PRO D O 1
ATOM 10453 N N . ASN D 1 54 ? 12.357 -76.300 21.094 1.00 23.63 54 ASN D N 1
ATOM 10454 C CA . ASN D 1 54 ? 13.459 -76.940 21.825 1.00 23.10 54 ASN D CA 1
ATOM 10455 C C . ASN D 1 54 ? 14.687 -76.053 22.027 1.00 22.39 54 ASN D C 1
ATOM 10456 O O . ASN D 1 54 ? 15.798 -76.556 22.189 1.00 23.03 54 ASN D O 1
ATOM 10461 N N . VAL D 1 55 ? 14.482 -74.737 22.027 1.00 20.48 55 VAL D N 1
ATOM 10462 C CA . VAL D 1 55 ? 15.549 -73.790 22.325 1.00 19.11 55 VAL D CA 1
ATOM 10463 C C . VAL D 1 55 ? 15.041 -72.894 23.446 1.00 17.94 55 VAL D C 1
ATOM 10464 O O . VAL D 1 55 ? 13.890 -72.473 23.422 1.00 18.04 55 VAL D O 1
ATOM 10468 N N . ASP D 1 56 ? 15.889 -72.643 24.434 1.00 16.95 56 ASP D N 1
ATOM 10469 C CA . ASP D 1 56 ? 15.519 -71.793 25.577 1.00 16.44 56 ASP D CA 1
ATOM 10470 C C . ASP D 1 56 ? 14.981 -70.463 25.063 1.00 15.70 56 ASP D C 1
ATOM 10471 O O . ASP D 1 56 ? 15.590 -69.831 24.204 1.00 14.74 56 ASP D O 1
ATOM 10476 N N . SER D 1 57 ? 13.858 -70.029 25.626 1.00 15.20 57 SER D N 1
ATOM 10477 C CA . SER D 1 57 ? 13.182 -68.829 25.188 1.00 14.68 57 SER D CA 1
ATOM 10478 C C . SER D 1 57 ? 13.966 -67.541 25.486 1.00 14.56 57 SER D C 1
ATOM 10479 O O . SER D 1 57 ? 14.911 -67.527 26.279 1.00 13.52 57 SER D O 1
ATOM 10482 N N . LEU D 1 58 ? 13.532 -66.462 24.840 1.00 14.48 58 LEU D N 1
ATOM 10483 C CA . LEU D 1 58 ? 14.020 -65.118 25.137 1.00 13.85 58 LEU D CA 1
ATOM 10484 C C . LEU D 1 58 ? 13.701 -64.675 26.572 1.00 13.74 58 LEU D C 1
ATOM 10485 O O . LEU D 1 58 ? 14.485 -63.946 27.180 1.00 12.49 58 LEU D O 1
ATOM 10490 N N . TYR D 1 59 ? 12.573 -65.136 27.118 1.00 13.45 59 TYR D N 1
ATOM 10491 C CA . TYR D 1 59 ? 12.252 -64.905 28.533 1.00 13.01 59 TYR D CA 1
ATOM 10492 C C . TYR D 1 59 ? 13.409 -65.448 29.379 1.00 13.12 59 TYR D C 1
ATOM 10493 O O . TYR D 1 59 ? 13.917 -64.760 30.256 1.00 12.90 59 TYR D O 1
ATOM 10502 N N . PHE D 1 60 ? 13.850 -66.670 29.085 1.00 12.91 60 PHE D N 1
ATOM 10503 C CA . PHE D 1 60 ? 14.952 -67.245 29.823 1.00 12.81 60 PHE D CA 1
ATOM 10504 C C . PHE D 1 60 ? 16.266 -66.492 29.578 1.00 12.43 60 PHE D C 1
ATOM 10505 O O . PHE D 1 60 ? 16.944 -66.096 30.523 1.00 12.83 60 PHE D O 1
ATOM 10513 N N . THR D 1 61 ? 16.650 -66.323 28.320 1.00 12.75 61 THR D N 1
ATOM 10514 C CA . THR D 1 61 ? 17.996 -65.796 28.025 1.00 12.66 61 THR D CA 1
ATOM 10515 C C . THR D 1 61 ? 18.167 -64.348 28.515 1.00 12.69 61 THR D C 1
ATOM 10516 O O . THR D 1 61 ? 19.227 -63.987 29.024 1.00 12.67 61 THR D O 1
ATOM 10520 N N . MET D 1 62 ? 17.109 -63.547 28.436 1.00 12.51 62 MET D N 1
ATOM 10521 C CA . MET D 1 62 ? 17.196 -62.137 28.847 1.00 12.87 62 MET D CA 1
ATOM 10522 C C . MET D 1 62 ? 17.188 -61.922 30.361 1.00 12.35 62 MET D C 1
ATOM 10523 O O . MET D 1 62 ? 17.422 -60.804 30.830 1.00 12.25 62 MET D O 1
ATOM 10528 N N . PHE D 1 63 ? 16.920 -62.983 31.121 1.00 12.46 63 PHE D N 1
ATOM 10529 C CA . PHE D 1 63 ? 16.941 -62.917 32.576 1.00 13.01 63 PHE D CA 1
ATOM 10530 C C . PHE D 1 63 ? 18.003 -63.820 33.214 1.00 13.44 63 PHE D C 1
ATOM 10531 O O . PHE D 1 63 ? 18.140 -63.829 34.435 1.00 13.52 63 PHE D O 1
ATOM 10539 N N . ASN D 1 64 ? 18.756 -64.572 32.412 1.00 13.85 64 ASN D N 1
ATOM 10540 C CA . ASN D 1 64 ? 19.685 -65.556 32.972 1.00 14.06 64 ASN D CA 1
ATOM 10541 C C . ASN D 1 64 ? 21.093 -65.559 32.384 1.00 14.18 64 ASN D C 1
ATOM 10542 O O . ASN D 1 64 ? 21.825 -66.528 32.523 1.00 14.48 64 ASN D O 1
ATOM 10547 N N . CYS D 1 65 ? 21.482 -64.449 31.760 1.00 14.56 65 CYS D N 1
ATOM 10548 C CA . CYS D 1 65 ? 22.866 -64.231 31.386 1.00 14.78 65 CYS D CA 1
ATOM 10549 C C . CYS D 1 65 ? 23.701 -64.096 32.655 1.00 14.71 65 CYS D C 1
ATOM 10550 O O . CYS D 1 65 ? 23.172 -63.774 33.735 1.00 14.98 65 CYS D O 1
ATOM 10553 N N . ASN D 1 66 ? 24.999 -64.338 32.511 1.00 15.37 66 ASN D N 1
ATOM 10554 C CA . ASN D 1 66 ? 25.975 -64.263 33.607 1.00 16.03 66 ASN D CA 1
ATOM 10555 C C . ASN D 1 66 ? 25.612 -65.172 34.780 1.00 16.62 66 ASN D C 1
ATOM 10556 O O . ASN D 1 66 ? 25.733 -64.793 35.955 1.00 17.34 66 ASN D O 1
ATOM 10561 N N . LYS D 1 67 ? 25.176 -66.380 34.441 1.00 16.94 67 LYS D N 1
ATOM 10562 C CA . LYS D 1 67 ? 24.860 -67.418 35.415 1.00 17.45 67 LYS D CA 1
ATOM 10563 C C . LYS D 1 67 ? 25.369 -68.751 34.900 1.00 18.46 67 LYS D C 1
ATOM 10564 O O . LYS D 1 67 ? 25.538 -68.938 33.695 1.00 18.33 67 LYS D O 1
ATOM 10570 N N . ARG D 1 68 ? 25.601 -69.673 35.828 1.00 19.42 68 ARG D N 1
ATOM 10571 C CA . ARG D 1 68 ? 25.882 -71.065 35.496 1.00 20.40 68 ARG D CA 1
ATOM 10572 C C . ARG D 1 68 ? 24.731 -71.918 36.009 1.00 20.76 68 ARG D C 1
ATOM 10573 O O . ARG D 1 68 ? 24.117 -71.585 37.022 1.00 21.27 68 ARG D O 1
ATOM 10581 N N . SER D 1 69 ? 24.420 -72.995 35.292 1.00 21.53 69 SER D N 1
ATOM 10582 C CA . SER D 1 69 ? 23.318 -73.872 35.648 1.00 22.31 69 SER D CA 1
ATOM 10583 C C . SER D 1 69 ? 23.831 -75.192 36.214 1.00 23.30 69 SER D C 1
ATOM 10584 O O . SER D 1 69 ? 24.694 -75.840 35.610 1.00 23.22 69 SER D O 1
ATOM 10587 N N . ILE D 1 70 ? 23.307 -75.557 37.382 1.00 24.27 70 ILE D N 1
ATOM 10588 C CA . ILE D 1 70 ? 23.431 -76.908 37.914 1.00 25.38 70 ILE D CA 1
ATOM 10589 C C . ILE D 1 70 ? 22.033 -77.483 38.153 1.00 26.38 70 ILE D C 1
ATOM 10590 O O . ILE D 1 70 ? 21.135 -76.792 38.665 1.00 26.27 70 ILE D O 1
ATOM 10595 N N . GLU D 1 71 ? 21.851 -78.746 37.769 1.00 27.26 71 GLU D N 1
ATOM 10596 C CA . GLU D 1 71 ? 20.604 -79.465 38.034 1.00 28.40 71 GLU D CA 1
ATOM 10597 C C . GLU D 1 71 ? 20.711 -80.195 39.364 1.00 29.33 71 GLU D C 1
ATOM 10598 O O . GLU D 1 71 ? 21.775 -80.704 39.711 1.00 29.79 71 GLU D O 1
ATOM 10604 N N . LEU D 1 72 ? 19.607 -80.247 40.098 1.00 30.85 72 LEU D N 1
ATOM 10605 C CA . LEU D 1 72 ? 19.595 -80.844 41.426 1.00 31.66 72 LEU D CA 1
ATOM 10606 C C . LEU D 1 72 ? 18.183 -81.309 41.767 1.00 32.73 72 LEU D C 1
ATOM 10607 O O . LEU D 1 72 ? 17.212 -80.565 41.585 1.00 32.57 72 LEU D O 1
ATOM 10612 N N . ASP D 1 73 ? 18.064 -82.558 42.219 1.00 34.05 73 ASP D N 1
ATOM 10613 C CA . ASP D 1 73 ? 16.827 -83.031 42.840 1.00 34.78 73 ASP D CA 1
ATOM 10614 C C . ASP D 1 73 ? 16.983 -82.783 44.342 1.00 35.74 73 ASP D C 1
ATOM 10615 O O . ASP D 1 73 ? 17.675 -83.530 45.035 1.00 35.87 73 ASP D O 1
ATOM 10620 N N . MET D 1 74 ? 16.347 -81.717 44.825 1.00 36.81 74 MET D N 1
ATOM 10621 C CA . MET D 1 74 ? 16.511 -81.257 46.204 1.00 37.85 74 MET D CA 1
ATOM 10622 C C . MET D 1 74 ? 15.668 -82.048 47.214 1.00 38.56 74 MET D C 1
ATOM 10623 O O . MET D 1 74 ? 15.847 -81.889 48.427 1.00 38.49 74 MET D O 1
ATOM 10628 N N . LYS D 1 75 ? 14.757 -82.895 46.728 1.00 39.34 75 LYS D N 1
ATOM 10629 C CA . LYS D 1 75 ? 13.993 -83.775 47.629 1.00 39.99 75 LYS D CA 1
ATOM 10630 C C . LYS D 1 75 ? 14.695 -85.121 47.878 1.00 40.29 75 LYS D C 1
ATOM 10631 O O . LYS D 1 75 ? 14.155 -85.986 48.569 1.00 41.09 75 LYS D O 1
ATOM 10637 N N . THR D 1 76 ? 15.901 -85.286 47.335 1.00 40.45 76 THR D N 1
ATOM 10638 C CA . THR D 1 76 ? 16.751 -86.427 47.662 1.00 40.32 76 THR D CA 1
ATOM 10639 C C . THR D 1 76 ? 17.697 -86.044 48.800 1.00 40.46 76 THR D C 1
ATOM 10640 O O . THR D 1 76 ? 18.059 -84.877 48.932 1.00 40.25 76 THR D O 1
ATOM 10644 N N . PRO D 1 77 ? 18.097 -87.024 49.633 1.00 40.61 77 PRO D N 1
ATOM 10645 C CA . PRO D 1 77 ? 19.037 -86.727 50.723 1.00 40.57 77 PRO D CA 1
ATOM 10646 C C . PRO D 1 77 ? 20.415 -86.287 50.221 1.00 40.56 77 PRO D C 1
ATOM 10647 O O . PRO D 1 77 ? 21.070 -85.460 50.862 1.00 40.64 77 PRO D O 1
ATOM 10651 N N . GLU D 1 78 ? 20.841 -86.833 49.083 1.00 40.45 78 GLU D N 1
ATOM 10652 C CA . GLU D 1 78 ? 22.101 -86.434 48.449 1.00 40.56 78 GLU D CA 1
ATOM 10653 C C . GLU D 1 78 ? 22.029 -85.002 47.897 1.00 40.29 78 GLU D C 1
ATOM 10654 O O . GLU D 1 78 ? 23.028 -84.278 47.900 1.00 40.00 78 GLU D O 1
ATOM 10660 N N . GLY D 1 79 ? 20.853 -84.617 47.402 1.00 40.00 79 GLY D N 1
ATOM 10661 C CA . GLY D 1 79 ? 20.608 -83.244 46.967 1.00 39.97 79 GLY D CA 1
ATOM 10662 C C . GLY D 1 79 ? 20.738 -82.269 48.124 1.00 39.86 79 GLY D C 1
ATOM 10663 O O . GLY D 1 79 ? 21.398 -81.235 48.000 1.00 39.91 79 GLY D O 1
ATOM 10664 N N . LYS D 1 80 ? 20.124 -82.616 49.256 1.00 39.63 80 LYS D N 1
ATOM 10665 C CA . LYS D 1 80 ? 20.168 -81.785 50.461 1.00 39.60 80 LYS D CA 1
ATOM 10666 C C . LYS D 1 80 ? 21.582 -81.594 51.003 1.00 39.27 80 LYS D C 1
ATOM 10667 O O . LYS D 1 80 ? 21.930 -80.502 51.436 1.00 39.36 80 LYS D O 1
ATOM 10673 N N . GLU D 1 81 ? 22.389 -82.654 50.981 1.00 39.22 81 GLU D N 1
ATOM 10674 C CA . GLU D 1 81 ? 23.786 -82.576 51.431 1.00 38.76 81 GLU D CA 1
ATOM 10675 C C . GLU D 1 81 ? 24.635 -81.709 50.502 1.00 38.18 81 GLU D C 1
ATOM 10676 O O . GLU D 1 81 ? 25.541 -81.009 50.957 1.00 37.91 81 GLU D O 1
ATOM 10682 N N . LEU D 1 82 ? 24.364 -81.779 49.201 1.00 37.46 82 LEU D N 1
ATOM 10683 C CA . LEU D 1 82 ? 25.040 -80.906 48.240 1.00 37.15 82 LEU D CA 1
ATOM 10684 C C . LEU D 1 82 ? 24.738 -79.438 48.548 1.00 36.63 82 LEU D C 1
ATOM 10685 O O . LEU D 1 82 ? 25.646 -78.607 48.550 1.00 36.36 82 LEU D O 1
ATOM 10690 N N . LEU D 1 83 ? 23.469 -79.135 48.826 1.00 36.27 83 LEU D N 1
ATOM 10691 C CA . LEU D 1 83 ? 23.061 -77.771 49.191 1.00 36.14 83 LEU D CA 1
ATOM 10692 C C . LEU D 1 83 ? 23.770 -77.277 50.442 1.00 35.77 83 LEU D C 1
ATOM 10693 O O . LEU D 1 83 ? 24.180 -76.126 50.506 1.00 35.43 83 LEU D O 1
ATOM 10698 N N . GLU D 1 84 ? 23.919 -78.148 51.437 1.00 35.73 84 GLU D N 1
ATOM 10699 C CA . GLU D 1 84 ? 24.633 -77.776 52.655 1.00 35.75 84 GLU D CA 1
ATOM 10700 C C . GLU D 1 84 ? 26.069 -77.339 52.368 1.00 35.35 84 GLU D C 1
ATOM 10701 O O . GLU D 1 84 ? 26.539 -76.359 52.944 1.00 35.50 84 GLU D O 1
ATOM 10707 N N . GLN D 1 85 ? 26.752 -78.052 51.474 1.00 35.18 85 GLN D N 1
ATOM 10708 C CA . GLN D 1 85 ? 28.133 -77.717 51.096 1.00 35.18 85 GLN D CA 1
ATOM 10709 C C . GLN D 1 85 ? 28.202 -76.402 50.329 1.00 34.69 85 GLN D C 1
ATOM 10710 O O . GLN D 1 85 ? 29.128 -75.612 50.512 1.00 34.61 85 GLN D O 1
ATOM 10716 N N . MET D 1 86 ? 27.222 -76.190 49.452 1.00 34.34 86 MET D N 1
ATOM 10717 C CA . MET D 1 86 ? 27.132 -74.955 48.680 1.00 34.00 86 MET D CA 1
ATOM 10718 C C . MET D 1 86 ? 26.779 -73.773 49.577 1.00 33.20 86 MET D C 1
ATOM 10719 O O . MET D 1 86 ? 27.308 -72.689 49.387 1.00 33.17 86 MET D O 1
ATOM 10724 N N . ILE D 1 87 ? 25.899 -73.986 50.551 1.00 32.70 87 ILE D N 1
ATOM 10725 C CA . ILE D 1 87 ? 25.510 -72.931 51.497 1.00 32.71 87 ILE D CA 1
ATOM 10726 C C . ILE D 1 87 ? 26.719 -72.449 52.307 1.00 32.69 87 ILE D C 1
ATOM 10727 O O . ILE D 1 87 ? 26.855 -71.253 52.600 1.00 32.47 87 ILE D O 1
ATOM 10732 N N . LYS D 1 88 ? 27.606 -73.387 52.644 1.00 32.69 88 LYS D N 1
ATOM 10733 C CA . LYS D 1 88 ? 28.824 -73.076 53.399 1.00 32.50 88 LYS D CA 1
ATOM 10734 C C . LYS D 1 88 ? 29.828 -72.240 52.611 1.00 32.11 88 LYS D C 1
ATOM 10735 O O . LYS D 1 88 ? 30.708 -71.616 53.205 1.00 32.60 88 LYS D O 1
ATOM 10741 N N . LYS D 1 89 ? 29.704 -72.233 51.286 1.00 31.67 89 LYS D N 1
ATOM 10742 C CA . LYS D 1 89 ? 30.572 -71.414 50.428 1.00 31.34 89 LYS D CA 1
ATOM 10743 C C . LYS D 1 89 ? 29.860 -70.200 49.810 1.00 30.49 89 LYS D C 1
ATOM 10744 O O . LYS D 1 89 ? 30.484 -69.425 49.082 1.00 30.58 89 LYS D O 1
ATOM 10750 N N . ALA D 1 90 ? 28.568 -70.039 50.092 1.00 29.42 90 ALA D N 1
ATOM 10751 C CA . ALA D 1 90 ? 27.792 -68.925 49.539 1.00 28.47 90 ALA D CA 1
ATOM 10752 C C . ALA D 1 90 ? 27.930 -67.674 50.399 1.00 27.71 90 ALA D C 1
ATOM 10753 O O . ALA D 1 90 ? 28.095 -67.764 51.624 1.00 27.74 90 ALA D O 1
ATOM 10755 N N . ASP D 1 91 ? 27.872 -66.511 49.749 1.00 26.36 91 ASP D N 1
ATOM 10756 C CA . ASP D 1 91 ? 27.690 -65.224 50.436 1.00 25.64 91 ASP D CA 1
ATOM 10757 C C . ASP D 1 91 ? 26.210 -64.843 50.533 1.00 24.91 91 ASP D C 1
ATOM 10758 O O . ASP D 1 91 ? 25.779 -64.240 51.530 1.00 24.98 91 ASP D O 1
ATOM 10763 N N . VAL D 1 92 ? 25.458 -65.176 49.481 1.00 23.85 92 VAL D N 1
ATOM 10764 C CA . VAL D 1 92 ? 24.035 -64.835 49.355 1.00 23.51 92 VAL D CA 1
ATOM 10765 C C . VAL D 1 92 ? 23.247 -66.023 48.814 1.00 22.73 92 VAL D C 1
ATOM 10766 O O . VAL D 1 92 ? 23.671 -66.676 47.873 1.00 22.70 92 VAL D O 1
ATOM 10770 N N . MET D 1 93 ? 22.109 -66.315 49.433 1.00 22.44 93 MET D N 1
ATOM 10771 C CA . MET D 1 93 ? 21.152 -67.258 48.884 1.00 22.35 93 MET D CA 1
ATOM 10772 C C . MET D 1 93 ? 19.907 -66.475 48.507 1.00 21.40 93 MET D C 1
ATOM 10773 O O . MET D 1 93 ? 19.395 -65.701 49.315 1.00 21.30 93 MET D O 1
ATOM 10778 N N . VAL D 1 94 ? 19.426 -66.676 47.285 1.00 20.86 94 VAL D N 1
ATOM 10779 C CA . VAL D 1 94 ? 18.257 -65.955 46.784 1.00 20.16 94 VAL D CA 1
ATOM 10780 C C . VAL D 1 94 ? 17.198 -66.955 46.338 1.00 19.75 94 VAL D C 1
ATOM 10781 O O . VAL D 1 94 ? 17.501 -67.913 45.620 1.00 19.47 94 VAL D O 1
ATOM 10785 N N . GLU D 1 95 ? 15.962 -66.725 46.765 1.00 19.93 95 GLU D N 1
ATOM 10786 C CA . GLU D 1 95 ? 14.838 -67.587 46.413 1.00 20.41 95 GLU D CA 1
ATOM 10787 C C . GLU D 1 95 ? 13.561 -66.788 46.252 1.00 20.37 95 GLU D C 1
ATOM 10788 O O . GLU D 1 95 ? 13.418 -65.709 46.813 1.00 19.89 95 GLU D O 1
ATOM 10794 N N . ASN D 1 96 ? 12.632 -67.336 45.484 1.00 21.01 96 ASN D N 1
ATOM 10795 C CA . ASN D 1 96 ? 11.297 -66.766 45.376 1.00 22.20 96 ASN D CA 1
ATOM 10796 C C . ASN D 1 96 ? 10.227 -67.858 45.384 1.00 22.85 96 ASN D C 1
ATOM 10797 O O . ASN D 1 96 ? 9.195 -67.724 44.736 1.00 23.23 96 ASN D O 1
ATOM 10802 N N . PHE D 1 97 ? 10.472 -68.923 46.142 1.00 24.00 97 PHE D N 1
ATOM 10803 C CA . PHE D 1 97 ? 9.497 -69.999 46.303 1.00 25.18 97 PHE D CA 1
ATOM 10804 C C . PHE D 1 97 ? 8.289 -69.474 47.068 1.00 26.47 97 PHE D C 1
ATOM 10805 O O . PHE D 1 97 ? 8.331 -68.381 47.646 1.00 26.96 97 PHE D O 1
ATOM 10813 N N . GLY D 1 98 ? 7.212 -70.253 47.080 1.00 27.75 98 GLY D N 1
ATOM 10814 C CA . GLY D 1 98 ? 6.035 -69.890 47.860 1.00 28.56 98 GLY D CA 1
ATOM 10815 C C . GLY D 1 98 ? 6.370 -69.741 49.338 1.00 29.49 98 GLY D C 1
ATOM 10816 O O . GLY D 1 98 ? 7.441 -70.178 49.787 1.00 30.05 98 GLY D O 1
ATOM 10817 N N . PRO D 1 99 ? 5.466 -69.110 50.112 1.00 30.32 99 PRO D N 1
ATOM 10818 C CA . PRO D 1 99 ? 5.705 -68.968 51.553 1.00 30.58 99 PRO D CA 1
ATOM 10819 C C . PRO D 1 99 ? 5.896 -70.327 52.253 1.00 31.11 99 PRO D C 1
ATOM 10820 O O . PRO D 1 99 ? 5.100 -71.252 52.037 1.00 31.48 99 PRO D O 1
ATOM 10824 N N . GLY D 1 100 ? 6.960 -70.439 53.051 1.00 31.30 100 GLY D N 1
ATOM 10825 C CA . GLY D 1 100 ? 7.284 -71.667 53.785 1.00 31.41 100 GLY D CA 1
ATOM 10826 C C . GLY D 1 100 ? 7.979 -72.758 52.983 1.00 31.55 100 GLY D C 1
ATOM 10827 O O . GLY D 1 100 ? 8.455 -73.743 53.558 1.00 31.76 100 GLY D O 1
ATOM 10828 N N . ALA D 1 101 ? 8.056 -72.589 51.664 1.00 31.81 101 ALA D N 1
ATOM 10829 C CA . ALA D 1 101 ? 8.554 -73.636 50.770 1.00 31.90 101 ALA D CA 1
ATOM 10830 C C . ALA D 1 101 ? 10.007 -74.021 51.062 1.00 32.07 101 ALA D C 1
ATOM 10831 O O . ALA D 1 101 ? 10.340 -75.208 51.116 1.00 32.11 101 ALA D O 1
ATOM 10833 N N . LEU D 1 102 ? 10.869 -73.032 51.267 1.00 32.38 102 LEU D N 1
ATOM 10834 C CA . LEU D 1 102 ? 12.270 -73.317 51.602 1.00 32.60 102 LEU D CA 1
ATOM 10835 C C . LEU D 1 102 ? 12.420 -73.925 53.012 1.00 32.95 102 LEU D C 1
ATOM 10836 O O . LEU D 1 102 ? 13.340 -74.716 53.252 1.00 33.34 102 LEU D O 1
ATOM 10841 N N . ASP D 1 103 ? 11.528 -73.560 53.937 1.00 33.32 103 ASP D N 1
ATOM 10842 C CA . ASP D 1 103 ? 11.470 -74.216 55.258 1.00 33.54 103 ASP D CA 1
ATOM 10843 C C . ASP D 1 103 ? 11.143 -75.713 55.105 1.00 33.51 103 ASP D C 1
ATOM 10844 O O . ASP D 1 103 ? 11.818 -76.576 55.682 1.00 33.04 103 ASP D O 1
ATOM 10849 N N . ARG D 1 104 ? 10.104 -75.999 54.319 1.00 33.64 104 ARG D N 1
ATOM 10850 C CA . ARG D 1 104 ? 9.674 -77.374 54.031 1.00 33.81 104 ARG D CA 1
ATOM 10851 C C . ARG D 1 104 ? 10.747 -78.190 53.301 1.00 33.89 104 ARG D C 1
ATOM 10852 O O . ARG D 1 104 ? 10.767 -79.421 53.403 1.00 33.86 104 ARG D O 1
ATOM 10860 N N . MET D 1 105 ? 11.627 -77.494 52.575 1.00 33.87 105 MET D N 1
ATOM 10861 C CA A MET D 1 105 ? 12.746 -78.134 51.875 0.50 33.67 105 MET D CA 1
ATOM 10862 C CA B MET D 1 105 ? 12.760 -78.107 51.871 0.50 33.95 105 MET D CA 1
ATOM 10863 C C . MET D 1 105 ? 13.852 -78.565 52.844 1.00 33.81 105 MET D C 1
ATOM 10864 O O . MET D 1 105 ? 14.779 -79.282 52.455 1.00 33.99 105 MET D O 1
ATOM 10873 N N . GLY D 1 106 ? 13.752 -78.139 54.104 1.00 33.72 106 GLY D N 1
ATOM 10874 C CA . GLY D 1 106 ? 14.717 -78.515 55.138 1.00 33.59 106 GLY D CA 1
ATOM 10875 C C . GLY D 1 106 ? 15.770 -77.458 55.428 1.00 33.55 106 GLY D C 1
ATOM 10876 O O . GLY D 1 106 ? 16.841 -77.771 55.963 1.00 33.75 106 GLY D O 1
ATOM 10877 N N . PHE D 1 107 ? 15.472 -76.205 55.082 1.00 33.42 107 PHE D N 1
ATOM 10878 C CA . PHE D 1 107 ? 16.425 -75.111 55.254 1.00 33.00 107 PHE D CA 1
ATOM 10879 C C . PHE D 1 107 ? 15.747 -73.851 55.793 1.00 32.90 107 PHE D C 1
ATOM 10880 O O . PHE D 1 107 ? 15.572 -72.855 55.080 1.00 32.88 107 PHE D O 1
ATOM 10888 N N . THR D 1 108 ? 15.367 -73.913 57.067 1.00 32.48 108 THR D N 1
ATOM 10889 C CA . THR D 1 108 ? 14.924 -72.736 57.803 1.00 32.16 108 THR D CA 1
ATOM 10890 C C . THR D 1 108 ? 16.100 -71.773 57.955 1.00 31.96 108 THR D C 1
ATOM 10891 O O . THR D 1 108 ? 17.259 -72.181 57.863 1.00 32.00 108 THR D O 1
ATOM 10895 N N . TRP D 1 109 ? 15.790 -70.498 58.182 1.00 31.77 109 TRP D N 1
ATOM 10896 C CA . TRP D 1 109 ? 16.808 -69.470 58.419 1.00 31.83 109 TRP D CA 1
ATOM 10897 C C . TRP D 1 109 ? 17.712 -69.862 59.581 1.00 32.04 109 TRP D C 1
ATOM 10898 O O . TRP D 1 109 ? 18.928 -69.694 59.520 1.00 31.70 109 TRP D O 1
ATOM 10909 N N . GLU D 1 110 ? 17.095 -70.400 60.631 1.00 32.56 110 GLU D N 1
ATOM 10910 C CA . GLU D 1 110 ? 17.810 -70.885 61.807 1.00 32.86 110 GLU D CA 1
ATOM 10911 C C . GLU D 1 110 ? 18.854 -71.928 61.418 1.00 32.85 110 GLU D C 1
ATOM 10912 O O . GLU D 1 110 ? 20.013 -71.845 61.839 1.00 32.94 110 GLU D O 1
ATOM 10918 N N . TYR D 1 111 ? 18.445 -72.898 60.602 1.00 32.95 111 TYR D N 1
ATOM 10919 C CA . TYR D 1 111 ? 19.360 -73.938 60.147 1.00 32.82 111 TYR D CA 1
ATOM 10920 C C . TYR D 1 111 ? 20.456 -73.364 59.250 1.00 32.59 111 TYR D C 1
ATOM 10921 O O . TYR D 1 111 ? 21.637 -73.698 59.402 1.00 32.27 111 TYR D O 1
ATOM 10930 N N . ILE D 1 112 ? 20.055 -72.495 58.322 1.00 32.00 112 ILE D N 1
ATOM 10931 C CA . ILE D 1 112 ? 20.996 -71.814 57.423 1.00 31.98 112 ILE D CA 1
ATOM 10932 C C . ILE D 1 112 ? 22.104 -71.081 58.190 1.00 31.73 112 ILE D C 1
ATOM 10933 O O . ILE D 1 112 ? 23.274 -71.171 57.818 1.00 31.54 112 ILE D O 1
ATOM 10938 N N . GLN D 1 113 ? 21.727 -70.359 59.249 1.00 31.91 113 GLN D N 1
ATOM 10939 C CA . GLN D 1 113 ? 22.687 -69.616 60.082 1.00 32.26 113 GLN D CA 1
ATOM 10940 C C . GLN D 1 113 ? 23.723 -70.531 60.734 1.00 32.57 113 GLN D C 1
ATOM 10941 O O . GLN D 1 113 ? 24.897 -70.162 60.870 1.00 32.67 113 GLN D O 1
ATOM 10947 N N . GLU D 1 114 ? 23.269 -71.709 61.161 1.00 32.91 114 GLU D N 1
ATOM 10948 C CA . GLU D 1 114 ? 24.151 -72.728 61.729 1.00 33.06 114 GLU D CA 1
ATOM 10949 C C . GLU D 1 114 ? 25.141 -73.220 60.675 1.00 32.68 114 GLU D C 1
ATOM 10950 O O . GLU D 1 114 ? 26.341 -73.326 60.945 1.00 32.56 114 GLU D O 1
ATOM 10956 N N . LEU D 1 115 ? 24.634 -73.504 59.476 1.00 32.00 115 LEU D N 1
ATOM 10957 C CA . LEU D 1 115 ? 25.484 -73.930 58.360 1.00 31.76 115 LEU D CA 1
ATOM 10958 C C . LEU D 1 115 ? 26.509 -72.855 57.989 1.00 31.19 115 LEU D C 1
ATOM 10959 O O . LEU D 1 115 ? 27.671 -73.161 57.756 1.00 31.11 115 LEU D O 1
ATOM 10964 N N . ASN D 1 116 ? 26.076 -71.597 57.929 1.00 30.76 116 ASN D N 1
ATOM 10965 C CA . ASN D 1 116 ? 26.976 -70.498 57.557 1.00 30.62 116 ASN D CA 1
ATOM 10966 C C . ASN D 1 116 ? 26.543 -69.167 58.189 1.00 30.60 116 ASN D C 1
ATOM 10967 O O . ASN D 1 116 ? 25.600 -68.523 57.706 1.00 30.68 116 ASN D O 1
ATOM 10972 N N . PRO D 1 117 ? 27.231 -68.746 59.273 1.00 30.11 117 PRO D N 1
ATOM 10973 C CA . PRO D 1 117 ? 26.892 -67.491 59.960 1.00 29.65 117 PRO D CA 1
ATOM 10974 C C . PRO D 1 117 ? 27.090 -66.225 59.119 1.00 29.01 117 PRO D C 1
ATOM 10975 O O . PRO D 1 117 ? 26.645 -65.160 59.520 1.00 29.07 117 PRO D O 1
ATOM 10979 N N . ARG D 1 118 ? 27.758 -66.338 57.974 1.00 28.32 118 ARG D N 1
ATOM 10980 C CA . ARG D 1 118 ? 28.004 -65.183 57.116 1.00 27.96 118 ARG D CA 1
ATOM 10981 C C . ARG D 1 118 ? 27.054 -65.076 55.935 1.00 27.18 118 ARG D C 1
ATOM 10982 O O . ARG D 1 118 ? 27.051 -64.058 55.250 1.00 28.01 118 ARG D O 1
ATOM 10990 N N . VAL D 1 119 ? 26.239 -66.103 55.706 1.00 26.33 119 VAL D N 1
ATOM 10991 C CA . VAL D 1 119 ? 25.393 -66.138 54.516 1.00 25.38 119 VAL D CA 1
ATOM 10992 C C . VAL D 1 119 ? 24.141 -65.278 54.687 1.00 24.60 119 VAL D C 1
ATOM 10993 O O . VAL D 1 119 ? 23.532 -65.222 55.768 1.00 24.04 119 VAL D O 1
ATOM 10997 N N . ILE D 1 120 ? 23.768 -64.619 53.590 1.00 23.17 120 ILE D N 1
ATOM 10998 C CA . ILE D 1 120 ? 22.616 -63.738 53.544 1.00 22.54 120 ILE D CA 1
ATOM 10999 C C . ILE D 1 120 ? 21.504 -64.480 52.821 1.00 21.81 120 ILE D C 1
ATOM 11000 O O . ILE D 1 120 ? 21.721 -65.013 51.733 1.00 21.95 120 ILE D O 1
ATOM 11005 N N . LEU D 1 121 ? 20.327 -64.540 53.433 1.00 21.11 121 LEU D N 1
ATOM 11006 C CA . LEU D 1 121 ? 19.173 -65.177 52.807 1.00 20.81 121 LEU D CA 1
ATOM 11007 C C . LEU D 1 121 ? 18.250 -64.080 52.313 1.00 20.40 121 LEU D C 1
ATOM 11008 O O . LEU D 1 121 ? 17.758 -63.271 53.107 1.00 20.33 121 LEU D O 1
ATOM 11013 N N . ALA D 1 122 ? 18.029 -64.052 51.002 1.00 19.82 122 ALA D N 1
ATOM 11014 C CA . ALA D 1 122 ? 17.251 -63.002 50.369 1.00 19.48 122 ALA D CA 1
ATOM 11015 C C . ALA D 1 122 ? 16.073 -63.626 49.651 1.00 19.38 122 ALA D C 1
ATOM 11016 O O . ALA D 1 122 ? 16.248 -64.584 48.892 1.00 19.47 122 ALA D O 1
ATOM 11018 N N . SER D 1 123 ? 14.878 -63.096 49.896 1.00 19.04 123 SER D N 1
ATOM 11019 C CA . SER D 1 123 ? 13.647 -63.664 49.332 1.00 19.27 123 SER D CA 1
ATOM 11020 C C . SER D 1 123 ? 12.749 -62.607 48.696 1.00 18.75 123 SER D C 1
ATOM 11021 O O . SER D 1 123 ? 12.614 -61.482 49.220 1.00 18.54 123 SER D O 1
ATOM 11024 N N . VAL D 1 124 ? 12.117 -62.992 47.589 1.00 18.33 124 VAL D N 1
ATOM 11025 C CA . VAL D 1 124 ? 10.984 -62.273 47.042 1.00 18.22 124 VAL D CA 1
ATOM 11026 C C . VAL D 1 124 ? 9.690 -62.924 47.530 1.00 18.40 124 VAL D C 1
ATOM 11027 O O . VAL D 1 124 ? 9.506 -64.141 47.404 1.00 18.27 124 VAL D O 1
ATOM 11031 N N . LYS D 1 125 ? 8.795 -62.108 48.077 1.00 18.32 125 LYS D N 1
ATOM 11032 C CA . LYS D 1 125 ? 7.496 -62.565 48.574 1.00 18.73 125 LYS D CA 1
ATOM 11033 C C . LYS D 1 125 ? 6.412 -61.775 47.868 1.00 18.12 125 LYS D C 1
ATOM 11034 O O . LYS D 1 125 ? 6.701 -60.752 47.274 1.00 18.52 125 LYS D O 1
ATOM 11040 N N . GLY D 1 126 ? 5.173 -62.249 47.919 1.00 17.82 126 GLY D N 1
ATOM 11041 C CA . GLY D 1 126 ? 4.047 -61.516 47.361 1.00 17.93 126 GLY D CA 1
ATOM 11042 C C . GLY D 1 126 ? 3.642 -60.390 48.302 1.00 17.80 126 GLY D C 1
ATOM 11043 O O . GLY D 1 126 ? 3.641 -59.202 47.935 1.00 17.22 126 GLY D O 1
ATOM 11044 N N . TYR D 1 127 ? 3.282 -60.787 49.517 1.00 17.80 127 TYR D N 1
ATOM 11045 C CA . TYR D 1 127 ? 2.985 -59.866 50.618 1.00 17.93 127 TYR D CA 1
ATOM 11046 C C . TYR D 1 127 ? 4.029 -60.066 51.720 1.00 18.17 127 TYR D C 1
ATOM 11047 O O . TYR D 1 127 ? 4.639 -61.146 51.844 1.00 18.89 127 TYR D O 1
ATOM 11056 N N . ALA D 1 128 ? 4.240 -59.032 52.529 1.00 18.27 128 ALA D N 1
ATOM 11057 C CA . ALA D 1 128 ? 5.262 -59.082 53.577 1.00 18.76 128 ALA D CA 1
ATOM 11058 C C . ALA D 1 128 ? 4.845 -60.090 54.655 1.00 18.95 128 ALA D C 1
ATOM 11059 O O . ALA D 1 128 ? 3.654 -60.316 54.881 1.00 18.90 128 ALA D O 1
ATOM 11061 N N . GLU D 1 129 ? 5.829 -60.691 55.303 1.00 20.34 129 GLU D N 1
ATOM 11062 C CA . GLU D 1 129 ? 5.582 -61.601 56.420 1.00 20.96 129 GLU D CA 1
ATOM 11063 C C . GLU D 1 129 ? 4.905 -60.821 57.554 1.00 21.32 129 GLU D C 1
ATOM 11064 O O . GLU D 1 129 ? 5.371 -59.739 57.923 1.00 21.66 129 GLU D O 1
ATOM 11070 N N . GLY D 1 130 ? 3.812 -61.373 58.091 1.00 21.03 130 GLY D N 1
ATOM 11071 C CA . GLY D 1 130 ? 2.981 -60.686 59.088 1.00 20.81 130 GLY D CA 1
ATOM 11072 C C . GLY D 1 130 ? 1.733 -60.050 58.496 1.00 20.84 130 GLY D C 1
ATOM 11073 O O . GLY D 1 130 ? 0.797 -59.709 59.230 1.00 21.17 130 GLY D O 1
ATOM 11074 N N . HIS D 1 131 ? 1.708 -59.885 57.170 1.00 20.49 131 HIS D N 1
ATOM 11075 C CA . HIS D 1 131 ? 0.542 -59.340 56.470 1.00 20.34 131 HIS D CA 1
ATOM 11076 C C . HIS D 1 131 ? -0.643 -60.320 56.576 1.00 20.31 131 HIS D C 1
ATOM 11077 O O . HIS D 1 131 ? -0.448 -61.530 56.549 1.00 20.62 131 HIS D O 1
ATOM 11084 N N . ALA D 1 132 ? -1.868 -59.805 56.688 1.00 20.47 132 ALA D N 1
ATOM 11085 C CA . ALA D 1 132 ? -3.064 -60.661 56.655 1.00 20.65 132 ALA D CA 1
ATOM 11086 C C . ALA D 1 132 ? -3.128 -61.530 55.388 1.00 21.04 132 ALA D C 1
ATOM 11087 O O . ALA D 1 132 ? -3.654 -62.640 55.416 1.00 20.66 132 ALA D O 1
ATOM 11089 N N . ASN D 1 133 ? -2.577 -61.023 54.286 1.00 21.42 133 ASN D N 1
ATOM 11090 C CA . ASN D 1 133 ? -2.566 -61.732 52.994 1.00 21.58 133 ASN D CA 1
ATOM 11091 C C . ASN D 1 133 ? -1.227 -62.405 52.679 1.00 21.65 133 ASN D C 1
ATOM 11092 O O . ASN D 1 133 ? -0.959 -62.752 51.532 1.00 21.22 133 ASN D O 1
ATOM 11097 N N . GLU D 1 134 ? -0.415 -62.632 53.704 1.00 22.15 134 GLU D N 1
ATOM 11098 C CA . GLU D 1 134 ? 0.918 -63.228 53.543 1.00 22.66 134 GLU D CA 1
ATOM 11099 C C . GLU D 1 134 ? 0.929 -64.510 52.688 1.00 22.68 134 GLU D C 1
ATOM 11100 O O . GLU D 1 134 ? 1.917 -64.811 52.007 1.00 23.04 134 GLU D O 1
ATOM 11106 N N . HIS D 1 135 ? -0.192 -65.227 52.687 1.00 22.83 135 HIS D N 1
ATOM 11107 C CA A HIS D 1 135 ? -0.199 -66.537 52.030 0.50 22.61 135 HIS D CA 1
ATOM 11108 C CA B HIS D 1 135 ? -0.362 -66.564 52.099 0.50 22.69 135 HIS D CA 1
ATOM 11109 C C . HIS D 1 135 ? -0.832 -66.558 50.637 1.00 22.80 135 HIS D C 1
ATOM 11110 O O . HIS D 1 135 ? -0.932 -67.615 50.008 1.00 22.86 135 HIS D O 1
ATOM 11123 N N . LEU D 1 136 ? -1.169 -65.381 50.118 1.00 22.78 136 LEU D N 1
ATOM 11124 C CA . LEU D 1 136 ? -1.729 -65.275 48.778 1.00 22.57 136 LEU D CA 1
ATOM 11125 C C . LEU D 1 136 ? -0.617 -65.342 47.740 1.00 22.46 136 LEU D C 1
ATOM 11126 O O . LEU D 1 136 ? 0.490 -64.820 47.955 1.00 22.37 136 LEU D O 1
ATOM 11131 N N . LYS D 1 137 ? -0.914 -65.991 46.616 1.00 22.20 137 LYS D N 1
ATOM 11132 C CA . LYS D 1 137 ? 0.029 -66.076 45.499 1.00 22.26 137 LYS D CA 1
ATOM 11133 C C . LYS D 1 137 ? -0.034 -64.796 44.680 1.00 21.43 137 LYS D C 1
ATOM 11134 O O . LYS D 1 137 ? -1.120 -64.336 44.295 1.00 20.87 137 LYS D O 1
ATOM 11140 N N . VAL D 1 138 ? 1.139 -64.242 44.398 1.00 21.06 138 VAL D N 1
ATOM 11141 C CA . VAL D 1 138 ? 1.235 -62.970 43.701 1.00 20.35 138 VAL D CA 1
ATOM 11142 C C . VAL D 1 138 ? 2.244 -63.081 42.569 1.00 20.36 138 VAL D C 1
ATOM 11143 O O . VAL D 1 138 ? 3.377 -63.517 42.768 1.00 20.20 138 VAL D O 1
ATOM 11147 N N . TYR D 1 139 ? 1.803 -62.702 41.378 1.00 20.37 139 TYR D N 1
ATOM 11148 C CA . TYR D 1 139 ? 2.692 -62.508 40.245 1.00 19.84 139 TYR D CA 1
ATOM 11149 C C . TYR D 1 139 ? 2.440 -61.144 39.628 1.00 18.84 139 TYR D C 1
ATOM 11150 O O . TYR D 1 139 ? 1.411 -60.530 39.883 1.00 18.73 139 TYR D O 1
ATOM 11159 N N . GLU D 1 140 ? 3.406 -60.684 38.837 1.00 17.04 140 GLU D N 1
ATOM 11160 C CA . GLU D 1 140 ? 3.417 -59.363 38.199 1.00 15.94 140 GLU D CA 1
ATOM 11161 C C . GLU D 1 140 ? 2.180 -58.487 38.424 1.00 14.71 140 GLU D C 1
ATOM 11162 O O . GLU D 1 140 ? 2.173 -57.643 39.319 1.00 13.70 140 GLU D O 1
ATOM 11168 N N . ASN D 1 141 ? 1.133 -58.681 37.626 1.00 13.46 141 ASN D N 1
ATOM 11169 C CA . ASN D 1 141 ? 0.000 -57.753 37.634 1.00 13.61 141 ASN D CA 1
ATOM 11170 C C . ASN D 1 141 ? -0.844 -57.815 38.891 1.00 13.06 141 ASN D C 1
ATOM 11171 O O . ASN D 1 141 ? -1.434 -56.812 39.287 1.00 12.56 141 ASN D O 1
ATOM 11176 N N . VAL D 1 142 ? -0.859 -58.973 39.547 1.00 13.25 142 VAL D N 1
ATOM 11177 C CA . VAL D 1 142 ? -1.498 -59.078 40.866 1.00 13.79 142 VAL D CA 1
ATOM 11178 C C . VAL D 1 142 ? -0.861 -58.114 41.880 1.00 13.43 142 VAL D C 1
ATOM 11179 O O . VAL D 1 142 ? -1.568 -57.458 42.662 1.00 13.00 142 VAL D O 1
ATOM 11183 N N . ALA D 1 143 ? 0.466 -58.014 41.849 1.00 13.78 143 ALA D N 1
ATOM 11184 C CA . ALA D 1 143 ? 1.222 -57.062 42.659 1.00 13.66 143 ALA D CA 1
ATOM 11185 C C . ALA D 1 143 ? 0.948 -55.607 42.280 1.00 13.84 143 ALA D C 1
ATOM 11186 O O . ALA D 1 143 ? 0.850 -54.732 43.155 1.00 14.23 143 ALA D O 1
ATOM 11188 N N . GLN D 1 144 ? 0.815 -55.335 40.981 1.00 13.27 144 GLN D N 1
ATOM 11189 C CA . GLN D 1 144 ? 0.452 -53.992 40.528 1.00 13.34 144 GLN D CA 1
ATOM 11190 C C . GLN D 1 144 ? -0.907 -53.575 41.081 1.00 13.57 144 GLN D C 1
ATOM 11191 O O . GLN D 1 144 ? -1.113 -52.408 41.403 1.00 13.58 144 GLN D O 1
ATOM 11197 N N . CYS D 1 145 ? -1.817 -54.543 41.176 1.00 13.49 145 CYS D N 1
ATOM 11198 C CA . CYS D 1 145 ? -3.140 -54.311 41.750 1.00 13.62 145 CYS D CA 1
ATOM 11199 C C . CYS D 1 145 ? -3.079 -54.128 43.270 1.00 13.76 145 CYS D C 1
ATOM 11200 O O . CYS D 1 145 ? -3.722 -53.224 43.808 1.00 14.39 145 CYS D O 1
ATOM 11203 N N . SER D 1 146 ? -2.298 -54.969 43.942 1.00 14.19 146 SER D N 1
ATOM 11204 C CA . SER D 1 146 ? -2.174 -54.928 45.409 1.00 14.51 146 SER D CA 1
ATOM 11205 C C . SER D 1 146 ? -1.482 -53.667 45.948 1.00 14.55 146 SER D C 1
ATOM 11206 O O . SER D 1 146 ? -1.791 -53.218 47.055 1.00 14.07 146 SER D O 1
ATOM 11209 N N . GLY D 1 147 ? -0.561 -53.097 45.165 1.00 14.38 147 GLY D N 1
ATOM 11210 C CA . GLY D 1 147 ? 0.262 -51.964 45.601 1.00 14.22 147 GLY D CA 1
ATOM 11211 C C . GLY D 1 147 ? -0.186 -50.560 45.223 1.00 13.58 147 GLY D C 1
ATOM 11212 O O . GLY D 1 147 ? 0.543 -49.596 45.471 1.00 13.79 147 GLY D O 1
ATOM 11213 N N . GLY D 1 148 ? -1.365 -50.440 44.608 1.00 12.97 148 GLY D N 1
ATOM 11214 C CA . GLY D 1 148 ? -1.964 -49.157 44.302 1.00 13.15 148 GLY D CA 1
ATOM 11215 C C . GLY D 1 148 ? -1.757 -48.634 42.896 1.00 12.63 148 GLY D C 1
ATOM 11216 O O . GLY D 1 148 ? -2.367 -47.648 42.509 1.00 12.94 148 GLY D O 1
ATOM 11217 N N . ALA D 1 149 ? -0.905 -49.296 42.121 1.00 12.62 149 ALA D N 1
ATOM 11218 C CA . ALA D 1 149 ? -0.590 -48.826 40.790 1.00 12.69 149 ALA D CA 1
ATOM 11219 C C . ALA D 1 149 ? -1.793 -48.968 39.839 1.00 12.06 149 ALA D C 1
ATOM 11220 O O . ALA D 1 149 ? -2.115 -48.034 39.103 1.00 12.65 149 ALA D O 1
ATOM 11222 N N . ALA D 1 150 ? -2.463 -50.113 39.865 1.00 12.56 150 ALA D N 1
ATOM 11223 C CA . ALA D 1 150 ? -3.571 -50.361 38.927 1.00 12.83 150 ALA D CA 1
ATOM 11224 C C . ALA D 1 150 ? -4.695 -49.355 39.164 1.00 12.57 150 ALA D C 1
ATOM 11225 O O . ALA D 1 150 ? -5.226 -48.751 38.224 1.00 12.91 150 ALA D O 1
ATOM 11227 N N . ALA D 1 151 ? -5.021 -49.144 40.435 1.00 13.03 151 ALA D N 1
ATOM 11228 C CA . ALA D 1 151 ? -6.055 -48.201 40.840 1.00 13.11 151 ALA D CA 1
ATOM 11229 C C . ALA D 1 151 ? -5.838 -46.776 40.318 1.00 13.00 151 ALA D C 1
ATOM 11230 O O . ALA D 1 151 ? -6.796 -46.069 40.035 1.00 13.40 151 ALA D O 1
ATOM 11232 N N . THR D 1 152 ? -4.573 -46.384 40.155 1.00 13.04 152 THR D N 1
ATOM 11233 C CA . THR D 1 152 ? -4.199 -45.018 39.837 1.00 13.21 152 THR D CA 1
ATOM 11234 C C . THR D 1 152 ? -3.620 -44.849 38.436 1.00 13.83 152 THR D C 1
ATOM 11235 O O . THR D 1 152 ? -3.115 -43.769 38.099 1.00 14.57 152 THR D O 1
ATOM 11239 N N . THR D 1 153 ? -3.734 -45.899 37.614 1.00 13.37 153 THR D N 1
ATOM 11240 C CA . THR D 1 153 ? -3.190 -45.917 36.253 1.00 13.81 153 THR D CA 1
ATOM 11241 C C . THR D 1 153 ? -4.321 -46.170 35.269 1.00 13.66 153 THR D C 1
ATOM 11242 O O . THR D 1 153 ? -5.128 -47.067 35.467 1.00 13.53 153 THR D O 1
ATOM 11246 N N . GLY D 1 154 ? -4.384 -45.361 34.221 1.00 13.98 154 GLY D N 1
ATOM 11247 C CA . GLY D 1 154 ? -5.449 -45.470 33.233 1.00 14.56 154 GLY D CA 1
ATOM 11248 C C . GLY D 1 154 ? -6.329 -44.244 33.290 1.00 14.84 154 GLY D C 1
ATOM 11249 O O . GLY D 1 154 ? -5.896 -43.203 33.756 1.00 14.39 154 GLY D O 1
ATOM 11250 N N . PHE D 1 155 ? -7.562 -44.375 32.800 1.00 15.37 155 PHE D N 1
ATOM 11251 C CA . PHE D 1 155 ? -8.492 -43.263 32.745 1.00 16.18 155 PHE D CA 1
ATOM 11252 C C . PHE D 1 155 ? -9.663 -43.423 33.709 1.00 16.62 155 PHE D C 1
ATOM 11253 O O . PHE D 1 155 ? -10.016 -44.521 34.132 1.00 15.78 155 PHE D O 1
ATOM 11261 N N . TRP D 1 156 ? -10.235 -42.274 34.053 1.00 17.63 156 TRP D N 1
ATOM 11262 C CA . TRP D 1 156 ? -11.376 -42.162 34.961 1.00 18.01 156 TRP D CA 1
ATOM 11263 C C . TRP D 1 156 ? -12.644 -42.877 34.457 1.00 18.63 156 TRP D C 1
ATOM 11264 O O . TRP D 1 156 ? -13.482 -43.279 35.263 1.00 18.83 156 TRP D O 1
ATOM 11275 N N . ASP D 1 157 ? -12.779 -43.013 33.139 1.00 18.81 157 ASP D N 1
ATOM 11276 C CA . ASP D 1 157 ? -13.928 -43.704 32.528 1.00 18.85 157 ASP D CA 1
ATOM 11277 C C . ASP D 1 157 ? -13.543 -45.085 31.993 1.00 18.92 157 ASP D C 1
ATOM 11278 O O . ASP D 1 157 ? -14.264 -45.666 31.173 1.00 19.63 157 ASP D O 1
ATOM 11283 N N . GLY D 1 158 ? -12.421 -45.615 32.475 1.00 18.21 158 GLY D N 1
ATOM 11284 C CA . GLY D 1 158 ? -11.971 -46.957 32.121 1.00 17.51 158 GLY D CA 1
ATOM 11285 C C . GLY D 1 158 ? -11.608 -47.772 33.342 1.00 16.57 158 GLY D C 1
ATOM 11286 O O . GLY D 1 158 ? -11.755 -47.301 34.471 1.00 17.25 158 GLY D O 1
ATOM 11287 N N . PRO D 1 159 ? -11.131 -49.011 33.133 1.00 15.76 159 PRO D N 1
ATOM 11288 C CA . PRO D 1 159 ? -10.788 -49.866 34.255 1.00 15.14 159 PRO D CA 1
ATOM 11289 C C . PRO D 1 159 ? -9.432 -49.517 34.882 1.00 14.30 159 PRO D C 1
ATOM 11290 O O . PRO D 1 159 ? -8.650 -48.772 34.278 1.00 13.97 159 PRO D O 1
ATOM 11294 N N . PRO D 1 160 ? -9.154 -50.056 36.083 1.00 13.74 160 PRO D N 1
ATOM 11295 C CA . PRO D 1 160 ? -7.787 -50.058 36.597 1.00 13.61 160 PRO D CA 1
ATOM 11296 C C . PRO D 1 160 ? -6.880 -50.670 35.521 1.00 13.65 160 PRO D C 1
ATOM 11297 O O . PRO D 1 160 ? -7.316 -51.609 34.837 1.00 13.64 160 PRO D O 1
ATOM 11301 N N . THR D 1 161 ? -5.668 -50.137 35.347 1.00 13.16 161 THR D N 1
ATOM 11302 C CA . THR D 1 161 ? -4.813 -50.515 34.217 1.00 12.94 161 THR D CA 1
ATOM 11303 C C . THR D 1 161 ? -3.403 -50.881 34.672 1.00 12.79 161 THR D C 1
ATOM 11304 O O . THR D 1 161 ? -2.814 -50.198 35.501 1.00 12.25 161 THR D O 1
ATOM 11308 N N . VAL D 1 162 ? -2.883 -51.989 34.140 1.00 12.45 162 VAL D N 1
ATOM 11309 C CA . VAL D 1 162 ? -1.540 -52.448 34.448 1.00 12.38 162 VAL D CA 1
ATOM 11310 C C . VAL D 1 162 ? -0.510 -51.678 33.611 1.00 12.46 162 VAL D C 1
ATOM 11311 O O . VAL D 1 162 ? -0.801 -51.230 32.503 1.00 11.61 162 VAL D O 1
ATOM 11315 N N . SER D 1 163 ? 0.684 -51.507 34.178 1.00 12.16 163 SER D N 1
ATOM 11316 C CA . SER D 1 163 ? 1.807 -50.939 33.455 1.00 12.81 163 SER D CA 1
ATOM 11317 C C . SER D 1 163 ? 2.483 -52.047 32.647 1.00 12.77 163 SER D C 1
ATOM 11318 O O . SER D 1 163 ? 2.585 -53.173 33.119 1.00 12.83 163 SER D O 1
ATOM 11321 N N . GLY D 1 164 ? 2.969 -51.697 31.457 1.00 12.64 164 GLY D N 1
ATOM 11322 C CA . GLY D 1 164 ? 3.797 -52.581 30.649 1.00 12.66 164 GLY D CA 1
ATOM 11323 C C . GLY D 1 164 ? 5.139 -52.809 31.309 1.00 12.89 164 GLY D C 1
ATOM 11324 O O . GLY D 1 164 ? 5.793 -53.829 31.070 1.00 13.69 164 GLY D O 1
ATOM 11325 N N . ALA D 1 165 ? 5.552 -51.859 32.141 1.00 12.58 165 ALA D N 1
ATOM 11326 C CA . ALA D 1 165 ? 6.737 -52.029 32.968 1.00 12.84 165 ALA D CA 1
ATOM 11327 C C . ALA D 1 165 ? 6.453 -53.066 34.043 1.00 12.91 165 ALA D C 1
ATOM 11328 O O . ALA D 1 165 ? 5.338 -53.106 34.594 1.00 12.52 165 ALA D O 1
ATOM 11330 N N . ALA D 1 166 ? 7.473 -53.866 34.349 1.00 12.56 166 ALA D N 1
ATOM 11331 C CA . ALA D 1 166 ? 7.399 -54.929 35.351 1.00 13.48 166 ALA D CA 1
ATOM 11332 C C . ALA D 1 166 ? 7.522 -54.360 36.766 1.00 13.58 166 ALA D C 1
ATOM 11333 O O . ALA D 1 166 ? 8.507 -54.588 37.468 1.00 14.00 166 ALA D O 1
ATOM 11335 N N . LEU D 1 167 ? 6.506 -53.589 37.154 1.00 14.54 167 LEU D N 1
ATOM 11336 C CA . LEU D 1 167 ? 6.412 -52.986 38.483 1.00 15.19 167 LEU D CA 1
ATOM 11337 C C . LEU D 1 167 ? 6.380 -54.034 39.572 1.00 15.38 167 LEU D C 1
ATOM 11338 O O . LEU D 1 167 ? 6.803 -53.785 40.705 1.00 15.76 167 LEU D O 1
ATOM 11343 N N . GLY D 1 168 ? 5.844 -55.200 39.240 1.00 15.66 168 GLY D N 1
ATOM 11344 C CA . GLY D 1 168 ? 5.737 -56.288 40.190 1.00 15.68 168 GLY D CA 1
ATOM 11345 C C . GLY D 1 168 ? 7.020 -57.086 40.248 1.00 16.10 168 GLY D C 1
ATOM 11346 O O . GLY D 1 168 ? 7.633 -57.192 41.296 1.00 17.24 168 GLY D O 1
ATOM 11347 N N . ASP D 1 169 ? 7.450 -57.628 39.111 1.00 15.89 169 ASP D N 1
ATOM 11348 C CA . ASP D 1 169 ? 8.537 -58.613 39.117 1.00 15.30 169 ASP D CA 1
ATOM 11349 C C . ASP D 1 169 ? 9.925 -57.986 39.127 1.00 14.55 169 ASP D C 1
ATOM 11350 O O . ASP D 1 169 ? 10.612 -58.043 40.143 1.00 14.72 169 ASP D O 1
ATOM 11355 N N . SER D 1 170 ? 10.345 -57.380 38.014 1.00 13.79 170 SER D N 1
ATOM 11356 C CA . SER D 1 170 ? 11.706 -56.827 37.923 1.00 13.90 170 SER D CA 1
ATOM 11357 C C . SER D 1 170 ? 11.954 -55.720 38.958 1.00 13.13 170 SER D C 1
ATOM 11358 O O . SER D 1 170 ? 13.026 -55.638 39.559 1.00 13.37 170 SER D O 1
ATOM 11361 N N . ASN D 1 171 ? 10.950 -54.886 39.180 1.00 12.84 171 ASN D N 1
ATOM 11362 C CA . ASN D 1 171 ? 11.028 -53.862 40.222 1.00 12.83 171 ASN D CA 1
ATOM 11363 C C . ASN D 1 171 ? 11.316 -54.495 41.598 1.00 12.69 171 ASN D C 1
ATOM 11364 O O . ASN D 1 171 ? 12.242 -54.080 42.308 1.00 12.80 171 ASN D O 1
ATOM 11369 N N . SER D 1 172 ? 10.568 -55.536 41.950 1.00 13.29 172 SER D N 1
ATOM 11370 C CA . SER D 1 172 ? 10.820 -56.272 43.208 1.00 13.65 172 SER D CA 1
ATOM 11371 C C . SER D 1 172 ? 12.223 -56.865 43.283 1.00 13.64 172 SER D C 1
ATOM 11372 O O . SER D 1 172 ? 12.853 -56.825 44.338 1.00 13.94 172 SER D O 1
ATOM 11375 N N . GLY D 1 173 ? 12.725 -57.406 42.171 1.00 14.23 173 GLY D N 1
ATOM 11376 C CA . GLY D 1 173 ? 14.091 -57.914 42.124 1.00 13.99 173 GLY D CA 1
ATOM 11377 C C . GLY D 1 173 ? 15.173 -56.868 42.331 1.00 13.90 173 GLY D C 1
ATOM 11378 O O . GLY D 1 173 ? 16.179 -57.123 43.015 1.00 13.77 173 GLY D O 1
ATOM 11379 N N . MET D 1 174 ? 14.981 -55.696 41.727 1.00 13.66 174 MET D N 1
ATOM 11380 C CA . MET D 1 174 ? 15.892 -54.567 41.899 1.00 13.98 174 MET D CA 1
ATOM 11381 C C . MET D 1 174 ? 15.855 -54.068 43.355 1.00 13.66 174 MET D C 1
ATOM 11382 O O . MET D 1 174 ? 16.897 -53.749 43.938 1.00 14.22 174 MET D O 1
ATOM 11387 N N . HIS D 1 175 ? 14.662 -54.034 43.942 1.00 13.90 175 HIS D N 1
ATOM 11388 C CA . HIS D 1 175 ? 14.513 -53.736 45.372 1.00 14.41 175 HIS D CA 1
ATOM 11389 C C . HIS D 1 175 ? 15.248 -54.774 46.233 1.00 14.74 175 HIS D C 1
ATOM 11390 O O . HIS D 1 175 ? 15.954 -54.402 47.186 1.00 15.25 175 HIS D O 1
ATOM 11397 N N . LEU D 1 176 ? 15.140 -56.060 45.876 1.00 15.47 176 LEU D N 1
ATOM 11398 C CA . LEU D 1 176 ? 15.866 -57.108 46.597 1.00 15.77 176 LEU D CA 1
ATOM 11399 C C . LEU D 1 176 ? 17.368 -56.919 46.458 1.00 16.27 176 LEU D C 1
ATOM 11400 O O . LEU D 1 176 ? 18.113 -57.143 47.421 1.00 15.98 176 LEU D O 1
ATOM 11405 N N . MET D 1 177 ? 17.825 -56.466 45.291 1.00 16.72 177 MET D N 1
ATOM 11406 C CA . MET D 1 177 ? 19.250 -56.180 45.105 1.00 17.05 177 MET D CA 1
ATOM 11407 C C . MET D 1 177 ? 19.756 -55.089 46.065 1.00 17.05 177 MET D C 1
ATOM 11408 O O . MET D 1 177 ? 20.874 -55.186 46.584 1.00 17.89 177 MET D O 1
ATOM 11413 N N . ILE D 1 178 ? 18.950 -54.056 46.304 1.00 16.97 178 ILE D N 1
ATOM 11414 C CA . ILE D 1 178 ? 19.276 -53.062 47.334 1.00 16.96 178 ILE D CA 1
ATOM 11415 C C . ILE D 1 178 ? 19.403 -53.749 48.704 1.00 17.34 178 ILE D C 1
ATOM 11416 O O . ILE D 1 178 ? 20.383 -53.532 49.430 1.00 16.97 178 ILE D O 1
ATOM 11421 N N . GLY D 1 179 ? 18.404 -54.560 49.041 1.00 17.52 179 GLY D N 1
ATOM 11422 C CA . GLY D 1 179 ? 18.371 -55.284 50.312 1.00 18.01 179 GLY D CA 1
ATOM 11423 C C . GLY D 1 179 ? 19.589 -56.162 50.504 1.00 18.36 179 GLY D C 1
ATOM 11424 O O . GLY D 1 179 ? 20.177 -56.189 51.585 1.00 18.99 179 GLY D O 1
ATOM 11425 N N . ILE D 1 180 ? 19.973 -56.880 49.452 1.00 18.40 180 ILE D N 1
ATOM 11426 C CA . ILE D 1 180 ? 21.137 -57.752 49.510 1.00 18.68 180 ILE D CA 1
ATOM 11427 C C . ILE D 1 180 ? 22.423 -56.946 49.719 1.00 19.18 180 ILE D C 1
ATOM 11428 O O . ILE D 1 180 ? 23.253 -57.308 50.568 1.00 19.38 180 ILE D O 1
ATOM 11433 N N . LEU D 1 181 ? 22.593 -55.871 48.945 1.00 19.20 181 LEU D N 1
ATOM 11434 C CA . LEU D 1 181 ? 23.790 -55.030 49.032 1.00 19.92 181 LEU D CA 1
ATOM 11435 C C . LEU D 1 181 ? 23.868 -54.305 50.386 1.00 20.46 181 LEU D C 1
ATOM 11436 O O . LEU D 1 181 ? 24.951 -54.143 50.956 1.00 20.65 181 LEU D O 1
ATOM 11441 N N . ALA D 1 182 ? 22.719 -53.874 50.905 1.00 21.17 182 ALA D N 1
ATOM 11442 C CA . ALA D 1 182 ? 22.660 -53.353 52.268 1.00 21.77 182 ALA D CA 1
ATOM 11443 C C . ALA D 1 182 ? 23.134 -54.422 53.273 1.00 22.32 182 ALA D C 1
ATOM 11444 O O . ALA D 1 182 ? 23.877 -54.112 54.221 1.00 22.79 182 ALA D O 1
ATOM 11446 N N . ALA D 1 183 ? 22.721 -55.673 53.065 1.00 22.95 183 ALA D N 1
ATOM 11447 C CA . ALA D 1 183 ? 23.117 -56.778 53.949 1.00 23.38 183 ALA D CA 1
ATOM 11448 C C . ALA D 1 183 ? 24.623 -57.009 53.892 1.00 23.88 183 ALA D C 1
ATOM 11449 O O . ALA D 1 183 ? 25.251 -57.279 54.918 1.00 23.88 183 ALA D O 1
ATOM 11451 N N . LEU D 1 184 ? 25.196 -56.901 52.695 1.00 24.83 184 LEU D N 1
ATOM 11452 C CA . LEU D 1 184 ? 26.650 -56.988 52.525 1.00 25.71 184 LEU D CA 1
ATOM 11453 C C . LEU D 1 184 ? 27.389 -55.883 53.280 1.00 26.57 184 LEU D C 1
ATOM 11454 O O . LEU D 1 184 ? 28.417 -56.144 53.913 1.00 26.88 184 LEU D O 1
ATOM 11459 N N . GLU D 1 185 ? 26.870 -54.656 53.212 1.00 27.84 185 GLU D N 1
ATOM 11460 C CA . GLU D 1 185 ? 27.440 -53.528 53.965 1.00 28.35 185 GLU D CA 1
ATOM 11461 C C . GLU D 1 185 ? 27.414 -53.748 55.480 1.00 28.93 185 GLU D C 1
ATOM 11462 O O . GLU D 1 185 ? 28.401 -53.484 56.164 1.00 29.49 185 GLU D O 1
ATOM 11468 N N . ILE D 1 186 ? 26.290 -54.228 56.004 1.00 29.62 186 ILE D N 1
ATOM 11469 C CA . ILE D 1 186 ? 26.177 -54.450 57.450 1.00 29.99 186 ILE D CA 1
ATOM 11470 C C . ILE D 1 186 ? 27.038 -55.647 57.908 1.00 30.39 186 ILE D C 1
ATOM 11471 O O . ILE D 1 186 ? 27.424 -55.726 59.082 1.00 30.57 186 ILE D O 1
ATOM 11476 N N . ARG D 1 187 ? 27.353 -56.551 56.977 1.00 30.27 187 ARG D N 1
ATOM 11477 C CA . ARG D 1 187 ? 28.196 -57.711 57.264 1.00 30.48 187 ARG D CA 1
ATOM 11478 C C . ARG D 1 187 ? 29.667 -57.334 57.415 1.00 30.94 187 ARG D C 1
ATOM 11479 O O . ARG D 1 187 ? 30.389 -57.974 58.178 1.00 31.14 187 ARG D O 1
ATOM 11487 N N . HIS D 1 188 ? 30.118 -56.314 56.687 1.00 31.46 188 HIS D N 1
ATOM 11488 C CA . HIS D 1 188 ? 31.490 -55.813 56.841 1.00 32.01 188 HIS D CA 1
ATOM 11489 C C . HIS D 1 188 ? 31.736 -55.345 58.278 1.00 32.62 188 HIS D C 1
ATOM 11490 O O . HIS D 1 188 ? 32.865 -55.377 58.764 1.00 32.84 188 HIS D O 1
ATOM 11497 N N . LYS D 1 189 ? 30.665 -54.914 58.940 1.00 33.32 189 LYS D N 1
ATOM 11498 C CA . LYS D 1 189 ? 30.711 -54.463 60.327 1.00 33.71 189 LYS D CA 1
ATOM 11499 C C . LYS D 1 189 ? 30.531 -55.609 61.323 1.00 33.78 189 LYS D C 1
ATOM 11500 O O . LYS D 1 189 ? 31.331 -55.758 62.251 1.00 34.29 189 LYS D O 1
ATOM 11506 N N . THR D 1 190 ? 29.487 -56.412 61.132 1.00 33.54 190 THR D N 1
ATOM 11507 C CA . THR D 1 190 ? 29.094 -57.420 62.124 1.00 33.43 190 THR D CA 1
ATOM 11508 C C . THR D 1 190 ? 29.709 -58.804 61.910 1.00 33.11 190 THR D C 1
ATOM 11509 O O . THR D 1 190 ? 29.730 -59.613 62.834 1.00 33.47 190 THR D O 1
ATOM 11513 N N . GLY D 1 191 ? 30.190 -59.080 60.700 1.00 32.89 191 GLY D N 1
ATOM 11514 C CA . GLY D 1 191 ? 30.704 -60.406 60.350 1.00 32.53 191 GLY D CA 1
ATOM 11515 C C . GLY D 1 191 ? 29.621 -61.469 60.259 1.00 32.28 191 GLY D C 1
ATOM 11516 O O . GLY D 1 191 ? 29.908 -62.664 60.300 1.00 32.60 191 GLY D O 1
ATOM 11517 N N . ARG D 1 192 ? 28.373 -61.033 60.121 1.00 31.84 192 ARG D N 1
ATOM 11518 C CA . ARG D 1 192 ? 27.227 -61.928 60.152 1.00 31.39 192 ARG D CA 1
ATOM 11519 C C . ARG D 1 192 ? 26.255 -61.580 59.025 1.00 30.69 192 ARG D C 1
ATOM 11520 O O . ARG D 1 192 ? 26.069 -60.404 58.694 1.00 30.70 192 ARG D O 1
ATOM 11528 N N . GLY D 1 193 ? 25.656 -62.610 58.434 1.00 29.85 193 GLY D N 1
ATOM 11529 C CA . GLY D 1 193 ? 24.651 -62.430 57.388 1.00 29.30 193 GLY D CA 1
ATOM 11530 C C . GLY D 1 193 ? 23.289 -62.142 57.989 1.00 28.71 193 GLY D C 1
ATOM 11531 O O . GLY D 1 193 ? 23.062 -62.391 59.171 1.00 29.49 193 GLY D O 1
ATOM 11532 N N . GLN D 1 194 ? 22.376 -61.614 57.183 1.00 27.72 194 GLN D N 1
ATOM 11533 C CA . GLN D 1 194 ? 21.015 -61.352 57.638 1.00 27.03 194 GLN D CA 1
ATOM 11534 C C . GLN D 1 194 ? 20.031 -61.993 56.689 1.00 25.92 194 GLN D C 1
ATOM 11535 O O . GLN D 1 194 ? 20.400 -62.412 55.599 1.00 25.40 194 GLN D O 1
ATOM 11541 N N . LYS D 1 195 ? 18.791 -62.115 57.150 1.00 25.40 195 LYS D N 1
ATOM 11542 C CA . LYS D 1 195 ? 17.674 -62.473 56.301 1.00 24.95 195 LYS D CA 1
ATOM 11543 C C . LYS D 1 195 ? 17.097 -61.162 55.783 1.00 23.88 195 LYS D C 1
ATOM 11544 O O . LYS D 1 195 ? 16.860 -60.233 56.564 1.00 23.55 195 LYS D O 1
ATOM 11550 N N . VAL D 1 196 ? 16.885 -61.076 54.470 1.00 22.70 196 VAL D N 1
ATOM 11551 C CA . VAL D 1 196 ? 16.274 -59.889 53.870 1.00 21.87 196 VAL D CA 1
ATOM 11552 C C . VAL D 1 196 ? 15.174 -60.320 52.917 1.00 20.73 196 VAL D C 1
ATOM 11553 O O . VAL D 1 196 ? 15.313 -61.322 52.208 1.00 21.30 196 VAL D O 1
ATOM 11557 N N . ALA D 1 197 ? 14.073 -59.582 52.921 1.00 19.56 197 ALA D N 1
ATOM 11558 C CA . ALA D 1 197 ? 12.923 -59.932 52.097 1.00 19.12 197 ALA D CA 1
ATOM 11559 C C . ALA D 1 197 ? 12.281 -58.695 51.514 1.00 18.52 197 ALA D C 1
ATOM 11560 O O . ALA D 1 197 ? 12.154 -57.674 52.186 1.00 18.80 197 ALA D O 1
ATOM 11562 N N . VAL D 1 198 ? 11.872 -58.799 50.253 1.00 17.74 198 VAL D N 1
ATOM 11563 C CA . VAL D 1 198 ? 11.104 -57.760 49.608 1.00 16.93 198 VAL D CA 1
ATOM 11564 C C . VAL D 1 198 ? 9.788 -58.361 49.151 1.00 16.47 198 VAL D C 1
ATOM 11565 O O . VAL D 1 198 ? 9.785 -59.353 48.433 1.00 16.78 198 VAL D O 1
ATOM 11569 N N . ALA D 1 199 ? 8.682 -57.791 49.613 1.00 16.18 199 ALA D N 1
ATOM 11570 C CA . ALA D 1 199 ? 7.355 -58.161 49.130 1.00 16.05 199 ALA D CA 1
ATOM 11571 C C . ALA D 1 199 ? 7.021 -57.336 47.892 1.00 15.89 199 ALA D C 1
ATOM 11572 O O . ALA D 1 199 ? 7.195 -56.123 47.885 1.00 15.72 199 ALA D O 1
ATOM 11574 N N . MET D 1 200 ? 6.502 -58.001 46.863 1.00 15.87 200 MET D N 1
ATOM 11575 C CA . MET D 1 200 ? 6.059 -57.328 45.644 1.00 16.20 200 MET D CA 1
ATOM 11576 C C . MET D 1 200 ? 5.081 -56.170 45.899 1.00 15.30 200 MET D C 1
ATOM 11577 O O . MET D 1 200 ? 5.182 -55.110 45.267 1.00 14.77 200 MET D O 1
ATOM 11582 N N . GLN D 1 201 ? 4.138 -56.351 46.816 1.00 14.54 201 GLN D N 1
ATOM 11583 C CA . GLN D 1 201 ? 3.230 -55.256 47.160 1.00 14.50 201 GLN D CA 1
ATOM 11584 C C . GLN D 1 201 ? 3.999 -54.008 47.582 1.00 13.60 201 GLN D C 1
ATOM 11585 O O . GLN D 1 201 ? 3.647 -52.900 47.188 1.00 14.25 201 GLN D O 1
ATOM 11591 N N . ASP D 1 202 ? 5.037 -54.203 48.396 1.00 13.87 202 ASP D N 1
ATOM 11592 C CA . ASP D 1 202 ? 5.801 -53.098 48.982 1.00 13.35 202 ASP D CA 1
ATOM 11593 C C . ASP D 1 202 ? 6.720 -52.418 47.967 1.00 13.02 202 ASP D C 1
ATOM 11594 O O . ASP D 1 202 ? 6.920 -51.203 48.025 1.00 12.58 202 ASP D O 1
ATOM 11599 N N . ALA D 1 203 ? 7.287 -53.203 47.051 1.00 12.95 203 ALA D N 1
ATOM 11600 C CA . ALA D 1 203 ? 8.079 -52.651 45.946 1.00 12.23 203 ALA D CA 1
ATOM 11601 C C . ALA D 1 203 ? 7.220 -51.769 45.061 1.00 11.54 203 ALA D C 1
ATOM 11602 O O . ALA D 1 203 ? 7.655 -50.698 44.619 1.00 11.08 203 ALA D O 1
ATOM 11604 N N . VAL D 1 204 ? 5.997 -52.217 44.784 1.00 10.89 204 VAL D N 1
ATOM 11605 C CA . VAL D 1 204 ? 5.059 -51.432 44.000 1.00 11.27 204 VAL D CA 1
ATOM 11606 C C . VAL D 1 204 ? 4.685 -50.159 44.779 1.00 11.90 204 VAL D C 1
ATOM 11607 O O . VAL D 1 204 ? 4.748 -49.053 44.235 1.00 12.59 204 VAL D O 1
ATOM 11611 N N . LEU D 1 205 ? 4.318 -50.323 46.043 1.00 12.71 205 LEU D N 1
ATOM 11612 C CA . LEU D 1 205 ? 3.891 -49.175 46.874 1.00 13.08 205 LEU D CA 1
ATOM 11613 C C . LEU D 1 205 ? 4.977 -48.106 46.977 1.00 13.01 205 LEU D C 1
ATOM 11614 O O . LEU D 1 205 ? 4.685 -46.907 46.948 1.00 14.14 205 LEU D O 1
ATOM 11619 N N . ASN D 1 206 ? 6.227 -48.534 47.066 1.00 13.12 206 ASN D N 1
ATOM 11620 C CA . ASN D 1 206 ? 7.348 -47.608 47.056 1.00 12.98 206 ASN D CA 1
ATOM 11621 C C . ASN D 1 206 ? 7.319 -46.722 45.804 1.00 13.12 206 ASN D C 1
ATOM 11622 O O . ASN D 1 206 ? 7.433 -45.507 45.909 1.00 12.49 206 ASN D O 1
ATOM 11627 N N . LEU D 1 207 ? 7.107 -47.314 44.627 1.00 12.54 207 LEU D N 1
ATOM 11628 C CA . LEU D 1 207 ? 6.983 -46.508 43.398 1.00 12.88 207 LEU D CA 1
ATOM 11629 C C . LEU D 1 207 ? 5.706 -45.661 43.317 1.00 12.76 207 LEU D C 1
ATOM 11630 O O . LEU D 1 207 ? 5.664 -44.673 42.586 1.00 12.52 207 LEU D O 1
ATOM 11635 N N . VAL D 1 208 ? 4.677 -46.047 44.072 1.00 13.21 208 VAL D N 1
ATOM 11636 C CA . VAL D 1 208 ? 3.393 -45.345 44.086 1.00 13.75 208 VAL D CA 1
ATOM 11637 C C . VAL D 1 208 ? 3.301 -44.344 45.270 1.00 13.95 208 VAL D C 1
ATOM 11638 O O . VAL D 1 208 ? 2.220 -43.861 45.611 1.00 13.99 208 VAL D O 1
ATOM 11642 N N . ARG D 1 209 ? 4.449 -44.022 45.860 1.00 14.48 209 ARG D N 1
ATOM 11643 C CA . ARG D 1 209 ? 4.541 -43.079 46.976 1.00 14.58 209 ARG D CA 1
ATOM 11644 C C . ARG D 1 209 ? 3.806 -41.768 46.706 1.00 14.81 209 ARG D C 1
ATOM 11645 O O . ARG D 1 209 ? 3.126 -41.247 47.589 1.00 15.17 209 ARG D O 1
ATOM 11653 N N . ILE D 1 210 ? 3.937 -41.240 45.493 1.00 15.08 210 ILE D N 1
ATOM 11654 C CA . ILE D 1 210 ? 3.249 -40.013 45.119 1.00 15.74 210 ILE D CA 1
ATOM 11655 C C . ILE D 1 210 ? 1.724 -40.124 45.193 1.00 15.32 210 ILE D C 1
ATOM 11656 O O . ILE D 1 210 ? 1.056 -39.135 45.478 1.00 14.33 210 ILE D O 1
ATOM 11661 N N . LYS D 1 211 ? 1.185 -41.320 44.965 1.00 15.49 211 LYS D N 1
ATOM 11662 C CA . LYS D 1 211 ? -0.256 -41.517 45.040 1.00 15.56 211 LYS D CA 1
ATOM 11663 C C . LYS D 1 211 ? -0.724 -41.600 46.493 1.00 15.84 211 LYS D C 1
ATOM 11664 O O . LYS D 1 211 ? -1.880 -41.279 46.786 1.00 16.06 211 LYS D O 1
ATOM 11670 N N . LEU D 1 212 ? 0.176 -42.005 47.388 1.00 16.18 212 LEU D N 1
ATOM 11671 C CA . LEU D 1 212 ? -0.092 -41.975 48.823 1.00 16.55 212 LEU D CA 1
ATOM 11672 C C . LEU D 1 212 ? -0.023 -40.530 49.336 1.00 17.26 212 LEU D C 1
ATOM 11673 O O . LEU D 1 212 ? -0.820 -40.153 50.193 1.00 18.03 212 LEU D O 1
ATOM 11678 N N . ARG D 1 213 ? 0.908 -39.729 48.801 1.00 17.59 213 ARG D N 1
ATOM 11679 C CA . ARG D 1 213 ? 0.873 -38.258 48.973 1.00 17.30 213 ARG D CA 1
ATOM 11680 C C . ARG D 1 213 ? -0.502 -37.703 48.607 1.00 17.09 213 ARG D C 1
ATOM 11681 O O . ARG D 1 213 ? -1.119 -36.982 49.392 1.00 17.07 213 ARG D O 1
ATOM 11689 N N . ASP D 1 214 ? -0.968 -38.052 47.407 1.00 16.94 214 ASP D N 1
ATOM 11690 C CA . ASP D 1 214 ? -2.256 -37.600 46.892 1.00 16.56 214 ASP D CA 1
ATOM 11691 C C . ASP D 1 214 ? -3.456 -38.044 47.725 1.00 16.31 214 ASP D C 1
ATOM 11692 O O . ASP D 1 214 ? -4.404 -37.274 47.903 1.00 16.31 214 ASP D O 1
ATOM 11697 N N . GLN D 1 215 ? -3.426 -39.269 48.232 1.00 15.77 215 GLN D N 1
ATOM 11698 C CA . GLN D 1 215 ? -4.512 -39.754 49.075 1.00 16.32 215 GLN D CA 1
ATOM 11699 C C . GLN D 1 215 ? -4.680 -38.878 50.329 1.00 16.56 215 GLN D C 1
ATOM 11700 O O . GLN D 1 215 ? -5.795 -38.500 50.691 1.00 16.10 215 GLN D O 1
ATOM 11706 N N . GLN D 1 216 ? -3.562 -38.560 50.963 1.00 16.98 216 GLN D N 1
ATOM 11707 C CA . GLN D 1 216 ? -3.566 -37.695 52.148 1.00 17.46 216 GLN D CA 1
ATOM 11708 C C . GLN D 1 216 ? -4.004 -36.273 51.823 1.00 18.06 216 GLN D C 1
ATOM 11709 O O . GLN D 1 216 ? -4.787 -35.686 52.573 1.00 18.79 216 GLN D O 1
ATOM 11715 N N . ARG D 1 217 ? -3.514 -35.722 50.711 1.00 17.74 217 ARG D N 1
ATOM 11716 C CA . ARG D 1 217 ? -3.987 -34.440 50.216 1.00 18.01 217 ARG D CA 1
ATOM 11717 C C . ARG D 1 217 ? -5.503 -34.446 50.009 1.00 18.38 217 ARG D C 1
ATOM 11718 O O . ARG D 1 217 ? -6.188 -33.529 50.443 1.00 18.62 217 ARG D O 1
ATOM 11726 N N . LEU D 1 218 ? -6.007 -35.488 49.351 1.00 18.66 218 LEU D N 1
ATOM 11727 C CA . LEU D 1 218 ? -7.435 -35.640 49.102 1.00 19.00 218 LEU D CA 1
ATOM 11728 C C . LEU D 1 218 ? -8.252 -35.701 50.397 1.00 19.08 218 LEU D C 1
ATOM 11729 O O . LEU D 1 218 ? -9.310 -35.081 50.496 1.00 19.46 218 LEU D O 1
ATOM 11734 N N . GLU D 1 219 ? -7.782 -36.478 51.364 1.00 19.56 219 GLU D N 1
ATOM 11735 C CA . GLU D 1 219 ? -8.468 -36.599 52.645 1.00 20.57 219 GLU D CA 1
ATOM 11736 C C . GLU D 1 219 ? -8.460 -35.283 53.421 1.00 20.81 219 GLU D C 1
ATOM 11737 O O . GLU D 1 219 ? -9.453 -34.944 54.065 1.00 20.94 219 GLU D O 1
ATOM 11743 N N . ARG D 1 220 ? -7.348 -34.550 53.342 1.00 20.64 220 ARG D N 1
ATOM 11744 C CA . ARG D 1 220 ? -7.214 -33.265 54.040 1.00 20.78 220 ARG D CA 1
ATOM 11745 C C . ARG D 1 220 ? -7.964 -32.093 53.402 1.00 21.35 220 ARG D C 1
ATOM 11746 O O . ARG D 1 220 ? -8.462 -31.220 54.118 1.00 22.19 220 ARG D O 1
ATOM 11754 N N . THR D 1 221 ? -8.025 -32.046 52.074 1.00 21.60 221 THR D N 1
ATOM 11755 C CA . THR D 1 221 ? -8.534 -30.866 51.376 1.00 21.60 221 THR D CA 1
ATOM 11756 C C . THR D 1 221 ? -9.780 -31.113 50.541 1.00 22.19 221 THR D C 1
ATOM 11757 O O . THR D 1 221 ? -10.432 -30.155 50.110 1.00 22.72 221 THR D O 1
ATOM 11761 N N . GLY D 1 222 ? -10.088 -32.380 50.273 1.00 22.23 222 GLY D N 1
ATOM 11762 C CA . GLY D 1 222 ? -11.218 -32.739 49.413 1.00 22.17 222 GLY D CA 1
ATOM 11763 C C . GLY D 1 222 ? -11.004 -32.491 47.928 1.00 22.17 222 GLY D C 1
ATOM 11764 O O . GLY D 1 222 ? -11.935 -32.649 47.144 1.00 22.11 222 GLY D O 1
ATOM 11765 N N . ILE D 1 223 ? -9.793 -32.107 47.531 1.00 22.32 223 ILE D N 1
ATOM 11766 C CA . ILE D 1 223 ? -9.516 -31.808 46.128 1.00 22.60 223 ILE D CA 1
ATOM 11767 C C . ILE D 1 223 ? -8.055 -32.078 45.751 1.00 22.51 223 ILE D C 1
ATOM 11768 O O . ILE D 1 223 ? -7.149 -31.947 46.578 1.00 22.60 223 ILE D O 1
ATOM 11773 N N . LEU D 1 224 ? -7.854 -32.494 44.499 1.00 22.31 224 LEU D N 1
ATOM 11774 C CA . LEU D 1 224 ? -6.540 -32.535 43.873 1.00 21.93 224 LEU D CA 1
ATOM 11775 C C . LEU D 1 224 ? -6.608 -31.626 42.649 1.00 22.28 224 LEU D C 1
ATOM 11776 O O . LEU D 1 224 ? -7.067 -32.028 41.574 1.00 21.49 224 LEU D O 1
ATOM 11781 N N . ALA D 1 225 ? -6.170 -30.383 42.834 1.00 22.55 225 ALA D N 1
ATOM 11782 C CA . ALA D 1 225 ? -6.392 -29.316 41.853 1.00 22.77 225 ALA D CA 1
ATOM 11783 C C . ALA D 1 225 ? -5.752 -29.577 40.498 1.00 22.75 225 ALA D C 1
ATOM 11784 O O . ALA D 1 225 ? -6.245 -29.089 39.486 1.00 24.07 225 ALA D O 1
ATOM 11786 N N . GLU D 1 226 ? -4.669 -30.346 40.480 1.00 22.78 226 GLU D N 1
ATOM 11787 C CA . GLU D 1 226 ? -3.954 -30.656 39.239 1.00 22.67 226 GLU D CA 1
ATOM 11788 C C . GLU D 1 226 ? -4.518 -31.849 38.453 1.00 22.51 226 GLU D C 1
ATOM 11789 O O . GLU D 1 226 ? -4.054 -32.118 37.342 1.00 22.30 226 GLU D O 1
ATOM 11795 N N . TYR D 1 227 ? -5.472 -32.577 39.038 1.00 22.26 227 TYR D N 1
ATOM 11796 C CA . TYR D 1 227 ? -6.112 -33.712 38.360 1.00 22.31 227 TYR D CA 1
ATOM 11797 C C . TYR D 1 227 ? -7.170 -33.235 37.363 1.00 22.79 227 TYR D C 1
ATOM 11798 O O . TYR D 1 227 ? -7.799 -32.189 37.578 1.00 22.40 227 TYR D O 1
ATOM 11807 N N . PRO D 1 228 ? -7.384 -34.002 36.270 1.00 23.34 228 PRO D N 1
ATOM 11808 C CA . PRO D 1 228 ? -8.402 -33.644 35.274 1.00 24.13 228 PRO D CA 1
ATOM 11809 C C . PRO D 1 228 ? -9.820 -33.495 35.843 1.00 24.68 228 PRO D C 1
ATOM 11810 O O . PRO D 1 228 ? -10.608 -32.710 35.320 1.00 25.30 228 PRO D O 1
ATOM 11814 N N . GLN D 1 229 ? -10.126 -34.227 36.912 1.00 25.27 229 GLN D N 1
ATOM 11815 C CA . GLN D 1 229 ? -11.444 -34.164 37.544 1.00 26.31 229 GLN D CA 1
ATOM 11816 C C . GLN D 1 229 ? -11.683 -32.820 38.252 1.00 27.40 229 GLN D C 1
ATOM 11817 O O . GLN D 1 229 ? -12.822 -32.487 38.577 1.00 27.00 229 GLN D O 1
ATOM 11823 N N . ALA D 1 230 ? -10.610 -32.063 38.486 1.00 29.10 230 ALA D N 1
ATOM 11824 C CA . ALA D 1 230 ? -10.695 -30.727 39.089 1.00 30.84 230 ALA D CA 1
ATOM 11825 C C . ALA D 1 230 ? -11.007 -29.616 38.077 1.00 32.54 230 ALA D C 1
ATOM 11826 O O . ALA D 1 230 ? -11.196 -28.471 38.478 1.00 32.77 230 ALA D O 1
ATOM 11828 N N . GLN D 1 231 ? -11.030 -29.933 36.781 1.00 34.76 231 GLN D N 1
ATOM 11829 C CA . GLN D 1 231 ? -11.550 -29.006 35.763 1.00 36.33 231 GLN D CA 1
ATOM 11830 C C . GLN D 1 231 ? -13.054 -29.204 35.661 1.00 37.96 231 GLN D C 1
ATOM 11831 O O . GLN D 1 231 ? -13.500 -30.267 35.227 1.00 38.19 231 GLN D O 1
ATOM 11837 N N . PRO D 1 232 ? -13.851 -28.194 36.060 1.00 40.05 232 PRO D N 1
ATOM 11838 C CA . PRO D 1 232 ? -15.300 -28.398 36.004 1.00 41.24 232 PRO D CA 1
ATOM 11839 C C . PRO D 1 232 ? -15.802 -28.752 34.601 1.00 42.68 232 PRO D C 1
ATOM 11840 O O . PRO D 1 232 ? -15.420 -28.104 33.620 1.00 43.00 232 PRO D O 1
ATOM 11844 N N . ASN D 1 233 ? -16.619 -29.802 34.525 1.00 44.38 233 ASN D N 1
ATOM 11845 C CA . ASN D 1 233 ? -17.252 -30.249 33.275 1.00 45.62 233 ASN D CA 1
ATOM 11846 C C . ASN D 1 233 ? -16.274 -30.707 32.175 1.00 46.78 233 ASN D C 1
ATOM 11847 O O . ASN D 1 233 ? -16.446 -30.366 31.000 1.00 47.15 233 ASN D O 1
ATOM 11852 N N . PHE D 1 234 ? -15.253 -31.475 32.558 1.00 48.02 234 PHE D N 1
ATOM 11853 C CA . PHE D 1 234 ? -14.328 -32.076 31.587 1.00 48.62 234 PHE D CA 1
ATOM 11854 C C . PHE D 1 234 ? -14.391 -33.601 31.620 1.00 49.56 234 PHE D C 1
ATOM 11855 O O . PHE D 1 234 ? -14.679 -34.241 30.610 1.00 49.67 234 PHE D O 1
ATOM 11863 N N . ALA D 1 235 ? -14.076 -34.174 32.777 1.00 50.49 235 ALA D N 1
ATOM 11864 C CA . ALA D 1 235 ? -14.101 -35.615 32.951 1.00 51.15 235 ALA D CA 1
ATOM 11865 C C . ALA D 1 235 ? -15.547 -36.030 33.137 1.00 51.97 235 ALA D C 1
ATOM 11866 O O . ALA D 1 235 ? -16.250 -35.460 33.967 1.00 52.21 235 ALA D O 1
ATOM 11868 N N . PHE D 1 236 ? -15.986 -37.020 32.366 1.00 52.81 236 PHE D N 1
ATOM 11869 C CA . PHE D 1 236 ? -17.361 -37.498 32.443 1.00 53.38 236 PHE D CA 1
ATOM 11870 C C . PHE D 1 236 ? -17.411 -38.977 32.812 1.00 53.96 236 PHE D C 1
ATOM 11871 O O . PHE D 1 236 ? -16.433 -39.704 32.634 1.00 53.95 236 PHE D O 1
ATOM 11879 N N . ASP D 1 237 ? -18.555 -39.416 33.327 1.00 54.64 237 ASP D N 1
ATOM 11880 C CA . ASP D 1 237 ? -18.677 -40.754 33.893 1.00 55.16 237 ASP D CA 1
ATOM 11881 C C . ASP D 1 237 ? -19.364 -41.704 32.918 1.00 55.66 237 ASP D C 1
ATOM 11882 O O . ASP D 1 237 ? -19.215 -41.578 31.703 1.00 55.54 237 ASP D O 1
ATOM 11887 N N . ARG D 1 238 ? -20.117 -42.656 33.460 1.00 56.15 238 ARG D N 1
ATOM 11888 C CA . ARG D 1 238 ? -20.672 -43.742 32.660 1.00 56.15 238 ARG D CA 1
ATOM 11889 C C . ARG D 1 238 ? -21.930 -43.297 31.923 1.00 56.19 238 ARG D C 1
ATOM 11890 O O . ARG D 1 238 ? -22.180 -43.715 30.792 1.00 56.49 238 ARG D O 1
ATOM 11898 N N . ASP D 1 239 ? -22.720 -42.447 32.571 1.00 55.95 239 ASP D N 1
ATOM 11899 C CA . ASP D 1 239 ? -23.947 -41.910 31.959 1.00 55.66 239 ASP D CA 1
ATOM 11900 C C . ASP D 1 239 ? -23.734 -40.582 31.205 1.00 55.38 239 ASP D C 1
ATOM 11901 O O . ASP D 1 239 ? -24.678 -40.044 30.606 1.00 55.35 239 ASP D O 1
ATOM 11906 N N . GLY D 1 240 ? -22.505 -40.062 31.242 1.00 54.75 240 GLY D N 1
ATOM 11907 C CA . GLY D 1 240 ? -22.132 -38.866 30.481 1.00 54.19 240 GLY D CA 1
ATOM 11908 C C . GLY D 1 240 ? -22.228 -37.548 31.242 1.00 53.77 240 GLY D C 1
ATOM 11909 O O . GLY D 1 240 ? -22.336 -36.482 30.625 1.00 53.88 240 GLY D O 1
ATOM 11910 N N . ASN D 1 241 ? -22.173 -37.611 32.574 1.00 52.93 241 ASN D N 1
ATOM 11911 C CA . ASN D 1 241 ? -22.230 -36.405 33.411 1.00 52.15 241 ASN D CA 1
ATOM 11912 C C . ASN D 1 241 ? -20.881 -36.050 34.054 1.00 51.31 241 ASN D C 1
ATOM 11913 O O . ASN D 1 241 ? -20.058 -36.937 34.303 1.00 51.36 241 ASN D O 1
ATOM 11918 N N . PRO D 1 242 ? -20.659 -34.747 34.327 1.00 49.94 242 PRO D N 1
ATOM 11919 C CA . PRO D 1 242 ? -19.325 -34.229 34.647 1.00 48.77 242 PRO D CA 1
ATOM 11920 C C . PRO D 1 242 ? -18.788 -34.678 36.006 1.00 47.56 242 PRO D C 1
ATOM 11921 O O . PRO D 1 242 ? -19.531 -34.703 36.992 1.00 47.79 242 PRO D O 1
ATOM 11925 N N . LEU D 1 243 ? -17.502 -35.028 36.040 1.00 45.80 243 LEU D N 1
ATOM 11926 C CA . LEU D 1 243 ? -16.850 -35.518 37.254 1.00 44.30 243 LEU D CA 1
ATOM 11927 C C . LEU D 1 243 ? -16.285 -34.366 38.080 1.00 42.69 243 LEU D C 1
ATOM 11928 O O . LEU D 1 243 ? -15.941 -33.305 37.552 1.00 42.48 243 LEU D O 1
ATOM 11933 N N . SER D 1 244 ? -16.208 -34.591 39.386 1.00 40.71 244 SER D N 1
ATOM 11934 C CA . SER D 1 244 ? -15.624 -33.630 40.312 1.00 39.21 244 SER D CA 1
ATOM 11935 C C . SER D 1 244 ? -15.196 -34.364 41.566 1.00 37.60 244 SER D C 1
ATOM 11936 O O . SER D 1 244 ? -15.616 -35.497 41.803 1.00 37.21 244 SER D O 1
ATOM 11939 N N . PHE D 1 245 ? -14.380 -33.701 42.377 1.00 35.67 245 PHE D N 1
ATOM 11940 C CA . PHE D 1 245 ? -13.921 -34.285 43.628 1.00 34.79 245 PHE D CA 1
ATOM 11941 C C . PHE D 1 245 ? -14.969 -34.246 44.747 1.00 34.06 245 PHE D C 1
ATOM 11942 O O . PHE D 1 245 ? -14.728 -34.763 45.829 1.00 33.85 245 PHE D O 1
ATOM 11950 N N . ASP D 1 246 ? -16.133 -33.653 44.473 1.00 33.77 246 ASP D N 1
ATOM 11951 C CA . ASP D 1 246 ? -17.260 -33.680 45.412 1.00 33.20 246 ASP D CA 1
ATOM 11952 C C . ASP D 1 246 ? -17.470 -35.065 46.007 1.00 32.38 246 ASP D C 1
ATOM 11953 O O . ASP D 1 246 ? -17.694 -35.193 47.211 1.00 32.80 246 ASP D O 1
ATOM 11958 N N . ASN D 1 247 ? -17.408 -36.092 45.159 1.00 31.17 247 ASN D N 1
ATOM 11959 C CA . ASN D 1 247 ? -17.719 -37.462 45.562 1.00 30.30 247 ASN D CA 1
ATOM 11960 C C . ASN D 1 247 ? -16.541 -38.437 45.457 1.00 28.97 247 ASN D C 1
ATOM 11961 O O . ASN D 1 247 ? -16.733 -39.644 45.548 1.00 29.57 247 ASN D O 1
ATOM 11966 N N . ILE D 1 248 ? -15.328 -37.921 45.293 1.00 26.85 248 ILE D N 1
ATOM 11967 C CA . ILE D 1 248 ? -14.137 -38.773 45.159 1.00 25.51 248 ILE D CA 1
ATOM 11968 C C . ILE D 1 248 ? -13.384 -38.805 46.483 1.00 24.22 248 ILE D C 1
ATOM 11969 O O . ILE D 1 248 ? -12.923 -37.772 46.962 1.00 24.34 248 ILE D O 1
ATOM 11974 N N . THR D 1 249 ? -13.267 -39.989 47.075 1.00 22.70 249 THR D N 1
ATOM 11975 C CA . THR D 1 249 ? -12.601 -40.149 48.364 1.00 21.90 249 THR D CA 1
ATOM 11976 C C . THR D 1 249 ? -11.291 -40.946 48.299 1.00 20.87 249 THR D C 1
ATOM 11977 O O . THR D 1 249 ? -10.562 -41.021 49.289 1.00 20.82 249 THR D O 1
ATOM 11981 N N . SER D 1 250 ? -11.003 -41.545 47.141 1.00 19.36 250 SER D N 1
ATOM 11982 C CA . SER D 1 250 ? -9.754 -42.286 46.918 1.00 18.41 250 SER D CA 1
ATOM 11983 C C . SER D 1 250 ? -9.140 -41.828 45.604 1.00 17.54 250 SER D C 1
ATOM 11984 O O . SER D 1 250 ? -9.868 -41.592 44.631 1.00 17.39 250 SER D O 1
ATOM 11987 N N . VAL D 1 251 ? -7.812 -41.690 45.577 1.00 16.38 251 VAL D N 1
ATOM 11988 C CA . VAL D 1 251 ? -7.117 -41.139 44.410 1.00 16.10 251 VAL D CA 1
ATOM 11989 C C . VAL D 1 251 ? -7.606 -41.819 43.137 1.00 15.90 251 VAL D C 1
ATOM 11990 O O . VAL D 1 251 ? -7.508 -43.044 43.026 1.00 16.20 251 VAL D O 1
ATOM 11994 N N . PRO D 1 252 ? -8.145 -41.035 42.188 1.00 15.93 252 PRO D N 1
ATOM 11995 C CA . PRO D 1 252 ? -8.682 -41.613 40.966 1.00 15.88 252 PRO D CA 1
ATOM 11996 C C . PRO D 1 252 ? -7.637 -41.674 39.858 1.00 15.68 252 PRO D C 1
ATOM 11997 O O . PRO D 1 252 ? -6.518 -41.176 40.014 1.00 15.53 252 PRO D O 1
ATOM 12001 N N . ARG D 1 253 ? -8.023 -42.277 38.742 1.00 15.87 253 ARG D N 1
ATOM 12002 C CA . ARG D 1 253 ? -7.171 -42.348 37.571 1.00 15.60 253 ARG D CA 1
ATOM 12003 C C . ARG D 1 253 ? -7.211 -40.994 36.874 1.00 15.63 253 ARG D C 1
ATOM 12004 O O . ARG D 1 253 ? -8.279 -40.381 36.747 1.00 15.70 253 ARG D O 1
ATOM 12012 N N . GLY D 1 254 ? -6.041 -40.521 36.457 1.00 15.32 254 GLY D N 1
ATOM 12013 C CA . GLY D 1 254 ? -5.917 -39.193 35.860 1.00 15.84 254 GLY D CA 1
ATOM 12014 C C . GLY D 1 254 ? -5.553 -39.179 34.402 1.00 16.08 254 GLY D C 1
ATOM 12015 O O . GLY D 1 254 ? -5.107 -38.149 33.885 1.00 16.07 254 GLY D O 1
ATOM 12016 N N . GLY D 1 255 ? -5.746 -40.308 33.718 1.00 16.39 255 GLY D N 1
ATOM 12017 C CA . GLY D 1 255 ? -5.407 -40.394 32.312 1.00 16.09 255 GLY D CA 1
ATOM 12018 C C . GLY D 1 255 ? -3.926 -40.141 32.155 1.00 16.49 255 GLY D C 1
ATOM 12019 O O . GLY D 1 255 ? -3.117 -40.759 32.837 1.00 16.70 255 GLY D O 1
ATOM 12020 N N . ASN D 1 256 ? -3.577 -39.210 31.274 1.00 16.54 256 ASN D N 1
ATOM 12021 C CA . ASN D 1 256 ? -2.188 -38.881 31.006 1.00 17.07 256 ASN D CA 1
ATOM 12022 C C . ASN D 1 256 ? -1.697 -37.603 31.707 1.00 17.57 256 ASN D C 1
ATOM 12023 O O . ASN D 1 256 ? -0.791 -36.925 31.234 1.00 17.25 256 ASN D O 1
ATOM 12028 N N . ALA D 1 257 ? -2.283 -37.304 32.868 1.00 18.25 257 ALA D N 1
ATOM 12029 C CA . ALA D 1 257 ? -1.859 -36.168 33.698 1.00 19.21 257 ALA D CA 1
ATOM 12030 C C . ALA D 1 257 ? -0.446 -36.352 34.271 1.00 20.08 257 ALA D C 1
ATOM 12031 O O . ALA D 1 257 ? 0.102 -37.457 34.282 1.00 19.95 257 ALA D O 1
ATOM 12033 N N . GLY D 1 258 ? 0.129 -35.254 34.757 1.00 21.33 258 GLY D N 1
ATOM 12034 C CA . GLY D 1 258 ? 1.559 -35.176 35.080 1.00 21.87 258 GLY D CA 1
ATOM 12035 C C . GLY D 1 258 ? 2.100 -36.007 36.229 1.00 22.63 258 GLY D C 1
ATOM 12036 O O . GLY D 1 258 ? 3.301 -36.269 36.286 1.00 22.23 258 GLY D O 1
ATOM 12037 N N . GLY D 1 259 ? 1.236 -36.414 37.157 1.00 23.88 259 GLY D N 1
ATOM 12038 C CA . GLY D 1 259 ? 1.685 -37.171 38.322 1.00 24.81 259 GLY D CA 1
ATOM 12039 C C . GLY D 1 259 ? 2.653 -36.349 39.154 1.00 26.02 259 GLY D C 1
ATOM 12040 O O . GLY D 1 259 ? 2.350 -35.209 39.492 1.00 26.80 259 GLY D O 1
ATOM 12041 N N . GLY D 1 260 ? 3.833 -36.909 39.433 1.00 27.11 260 GLY D N 1
ATOM 12042 C CA . GLY D 1 260 ? 4.885 -36.223 40.206 1.00 27.73 260 GLY D CA 1
ATOM 12043 C C . GLY D 1 260 ?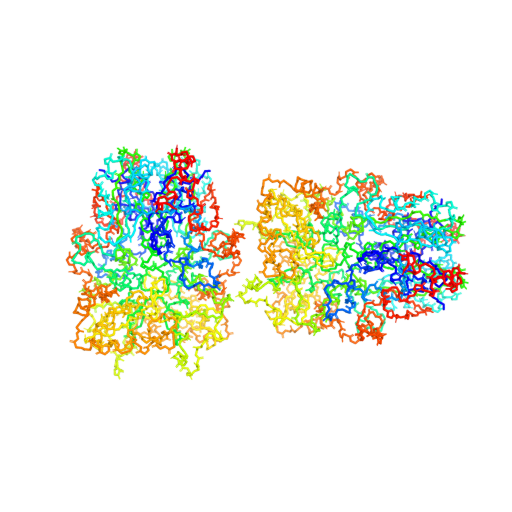 5.651 -35.136 39.451 1.00 28.61 260 GLY D C 1
ATOM 12044 O O . GLY D 1 260 ? 6.426 -34.378 40.057 1.00 28.98 260 GLY D O 1
ATOM 12045 N N . GLY D 1 261 ? 5.459 -35.077 38.132 1.00 29.06 261 GLY D N 1
ATOM 12046 C CA . GLY D 1 261 ? 5.926 -33.954 37.321 1.00 29.30 261 GLY D CA 1
ATOM 12047 C C . GLY D 1 261 ? 4.871 -32.856 37.258 1.00 29.68 261 GLY D C 1
ATOM 12048 O O . GLY D 1 261 ? 3.781 -32.992 37.801 1.00 29.70 261 GLY D O 1
ATOM 12049 N N . GLN D 1 262 ? 5.195 -31.763 36.578 1.00 30.09 262 GLN D N 1
ATOM 12050 C CA . GLN D 1 262 ? 4.271 -30.632 36.447 1.00 30.29 262 GLN D CA 1
ATOM 12051 C C . GLN D 1 262 ? 3.175 -30.990 35.431 1.00 29.81 262 GLN D C 1
ATOM 12052 O O . GLN D 1 262 ? 3.287 -32.010 34.739 1.00 30.26 262 GLN D O 1
ATOM 12058 N N . PRO D 1 263 ? 2.097 -30.187 35.359 1.00 29.11 263 PRO D N 1
ATOM 12059 C CA . PRO D 1 263 ? 0.962 -30.594 34.521 1.00 28.57 263 PRO D CA 1
ATOM 12060 C C . PRO D 1 263 ? 1.352 -30.899 33.078 1.00 27.82 263 PRO D C 1
ATOM 12061 O O . PRO D 1 263 ? 2.118 -30.150 32.464 1.00 27.99 263 PRO D O 1
ATOM 12065 N N . GLY D 1 264 ? 0.843 -32.009 32.557 1.00 26.90 264 GLY D N 1
ATOM 12066 C CA . GLY D 1 264 ? 1.187 -32.430 31.201 1.00 25.91 264 GLY D CA 1
ATOM 12067 C C . GLY D 1 264 ? 0.111 -33.291 30.588 1.00 24.88 264 GLY D C 1
ATOM 12068 O O . GLY D 1 264 ? -0.892 -33.598 31.231 1.00 24.32 264 GLY D O 1
ATOM 12069 N N . TRP D 1 265 ? 0.332 -33.685 29.339 1.00 23.55 265 TRP D N 1
ATOM 12070 C CA . TRP D 1 265 ? -0.595 -34.560 28.642 1.00 23.27 265 TRP D CA 1
ATOM 12071 C C . TRP D 1 265 ? 0.092 -35.211 27.447 1.00 22.40 265 TRP D C 1
ATOM 12072 O O . TRP D 1 265 ? 1.136 -34.736 26.984 1.00 22.18 265 TRP D O 1
ATOM 12083 N N . MET D 1 266 ? -0.507 -36.295 26.967 1.00 21.99 266 MET D N 1
ATOM 12084 C CA . MET D 1 266 ? 0.013 -37.063 25.834 1.00 22.49 266 MET D CA 1
ATOM 12085 C C . MET D 1 266 ? -0.636 -36.551 24.545 1.00 22.75 266 MET D C 1
ATOM 12086 O O . MET D 1 266 ? -1.832 -36.738 24.326 1.00 22.81 266 MET D O 1
ATOM 12091 N N . LEU D 1 267 ? 0.157 -35.898 23.700 1.00 23.40 267 LEU D N 1
ATOM 12092 C CA . LEU D 1 267 ? -0.377 -35.233 22.514 1.00 24.27 267 LEU D CA 1
ATOM 12093 C C . LEU D 1 267 ? -0.056 -35.983 21.215 1.00 24.86 267 LEU D C 1
ATOM 12094 O O . LEU D 1 267 ? 1.091 -36.381 20.980 1.00 24.27 267 LEU D O 1
ATOM 12099 N N . LYS D 1 268 ? -1.097 -36.167 20.398 1.00 25.92 268 LYS D N 1
ATOM 12100 C CA . LYS D 1 268 ? -1.001 -36.784 19.076 1.00 26.70 268 LYS D CA 1
ATOM 12101 C C . LYS D 1 268 ? -0.082 -35.995 18.159 1.00 27.44 268 LYS D C 1
ATOM 12102 O O . LYS D 1 268 ? -0.097 -34.758 18.155 1.00 27.36 268 LYS D O 1
ATOM 12108 N N . CYS D 1 269 ? 0.718 -36.726 17.390 1.00 27.94 269 CYS D N 1
ATOM 12109 C CA . CYS D 1 269 ? 1.545 -36.158 16.336 1.00 28.40 269 CYS D CA 1
ATOM 12110 C C . CYS D 1 269 ? 1.102 -36.791 15.013 1.00 28.96 269 CYS D C 1
ATOM 12111 O O . CYS D 1 269 ? 0.244 -37.678 14.994 1.00 28.78 269 CYS D O 1
ATOM 12114 N N . LYS D 1 270 ? 1.680 -36.324 13.912 1.00 30.06 270 LYS D N 1
ATOM 12115 C CA . LYS D 1 270 ? 1.346 -36.834 12.575 1.00 30.38 270 LYS D CA 1
ATOM 12116 C C . LYS D 1 270 ? 1.460 -38.356 12.494 1.00 30.54 270 LYS D C 1
ATOM 12117 O O . LYS D 1 270 ? 2.486 -38.916 12.860 1.00 31.06 270 LYS D O 1
ATOM 12123 N N . GLY D 1 271 ? 0.405 -39.011 12.010 1.00 30.68 271 GLY D N 1
ATOM 12124 C CA . GLY D 1 271 ? 0.421 -40.458 11.751 1.00 30.70 271 GLY D CA 1
ATOM 12125 C C . GLY D 1 271 ? -0.210 -41.305 12.848 1.00 30.74 271 GLY D C 1
ATOM 12126 O O . GLY D 1 271 ? -0.253 -42.527 12.743 1.00 30.66 271 GLY D O 1
ATOM 12127 N N . TRP D 1 272 ? -0.722 -40.653 13.888 1.00 30.81 272 TRP D N 1
ATOM 12128 C CA . TRP D 1 272 ? -1.256 -41.348 15.061 1.00 30.89 272 TRP D CA 1
ATOM 12129 C C . TRP D 1 272 ? -2.357 -42.358 14.738 1.00 30.95 272 TRP D C 1
ATOM 12130 O O . TRP D 1 272 ? -2.525 -43.348 15.457 1.00 31.00 272 TRP D O 1
ATOM 12141 N N . GLU D 1 273 ? -3.101 -42.114 13.661 1.00 31.06 273 GLU D N 1
ATOM 12142 C CA . GLU D 1 273 ? -4.187 -43.009 13.252 1.00 30.98 273 GLU D CA 1
ATOM 12143 C C . GLU D 1 273 ? -3.664 -44.409 12.926 1.00 30.63 273 GLU D C 1
ATOM 12144 O O . GLU D 1 273 ? -4.309 -45.407 13.251 1.00 31.02 273 GLU D O 1
ATOM 12150 N N . THR D 1 274 ? -2.483 -44.471 12.310 1.00 29.72 274 THR D N 1
ATOM 12151 C CA . THR D 1 274 ? -1.876 -45.737 11.882 1.00 28.84 274 THR D CA 1
ATOM 12152 C C . THR D 1 274 ? -0.612 -46.128 12.667 1.00 27.69 274 THR D C 1
ATOM 12153 O O . THR D 1 274 ? -0.131 -47.257 12.547 1.00 28.32 274 THR D O 1
ATOM 12157 N N . ASP D 1 275 ? -0.074 -45.194 13.450 1.00 25.85 275 ASP D N 1
ATOM 12158 C CA . ASP D 1 275 ? 1.127 -45.421 14.243 1.00 24.44 275 ASP D CA 1
ATOM 12159 C C . ASP D 1 275 ? 0.763 -45.140 15.695 1.00 22.81 275 ASP D C 1
ATOM 12160 O O . ASP D 1 275 ? 0.689 -43.998 16.106 1.00 22.58 275 ASP D O 1
ATOM 12165 N N . ALA D 1 276 ? 0.546 -46.207 16.459 1.00 21.65 276 ALA D N 1
ATOM 12166 C CA . ALA D 1 276 ? 0.097 -46.124 17.848 1.00 20.64 276 ALA D CA 1
ATOM 12167 C C . ALA D 1 276 ? 1.027 -45.355 18.776 1.00 19.42 276 ALA D C 1
ATOM 12168 O O . ALA D 1 276 ? 0.612 -44.982 19.866 1.00 18.73 276 ALA D O 1
ATOM 12170 N N . ASP D 1 277 ? 2.272 -45.127 18.358 1.00 18.38 277 ASP D N 1
ATOM 12171 C CA . ASP D 1 277 ? 3.273 -44.462 19.202 1.00 18.41 277 ASP D CA 1
ATOM 12172 C C . ASP D 1 277 ? 3.697 -43.081 18.657 1.00 17.70 277 ASP D C 1
ATOM 12173 O O . ASP D 1 277 ? 4.696 -42.510 19.083 1.00 17.35 277 ASP D O 1
ATOM 12178 N N . SER D 1 278 ? 2.909 -42.535 17.741 1.00 17.91 278 SER D N 1
ATOM 12179 C CA . SER D 1 278 ? 3.187 -41.204 17.202 1.00 18.51 278 SER D CA 1
ATOM 12180 C C . SER D 1 278 ? 2.580 -40.159 18.137 1.00 18.43 278 SER D C 1
ATOM 12181 O O . SER D 1 278 ? 1.505 -39.614 17.868 1.00 19.17 278 SER D O 1
ATOM 12184 N N . TYR D 1 279 ? 3.276 -39.913 19.245 1.00 18.08 279 TYR D N 1
ATOM 12185 C CA . TYR D 1 279 ? 2.808 -39.033 20.315 1.00 18.42 279 TYR D CA 1
ATOM 12186 C C . TYR D 1 279 ? 4.009 -38.414 21.004 1.00 18.45 279 TYR D C 1
ATOM 12187 O O . TYR D 1 279 ? 5.119 -38.963 20.969 1.00 18.20 279 TYR D O 1
ATOM 12196 N N . VAL D 1 280 ? 3.787 -37.263 21.631 1.00 19.18 280 VAL D N 1
ATOM 12197 C CA . VAL D 1 280 ? 4.769 -36.665 22.532 1.00 19.77 280 VAL D CA 1
ATOM 12198 C C . VAL D 1 280 ? 4.079 -36.421 23.861 1.00 19.82 280 VAL D C 1
ATOM 12199 O O . VAL D 1 280 ? 2.855 -36.308 23.914 1.00 19.82 280 VAL D O 1
ATOM 12203 N N . TYR D 1 281 ? 4.862 -36.383 24.928 1.00 21.01 281 TYR D N 1
ATOM 12204 C CA . TYR D 1 281 ? 4.384 -35.892 26.214 1.00 22.48 281 TYR D CA 1
ATOM 12205 C C . TYR D 1 281 ? 4.818 -34.424 26.339 1.00 23.71 281 TYR D C 1
ATOM 12206 O O . TYR D 1 281 ? 6.002 -34.116 26.254 1.00 23.37 281 TYR D O 1
ATOM 12215 N N . PHE D 1 282 ? 3.844 -33.541 26.545 1.00 26.26 282 PHE D N 1
ATOM 12216 C CA . PHE D 1 282 ? 4.065 -32.097 26.559 1.00 27.65 282 PHE D CA 1
ATOM 12217 C C . PHE D 1 282 ? 3.642 -31.545 27.919 1.00 29.09 282 PHE D C 1
ATOM 12218 O O . PHE D 1 282 ? 2.477 -31.660 28.303 1.00 28.58 282 PHE D O 1
ATOM 12226 N N . THR D 1 283 ? 4.604 -30.977 28.644 1.00 31.21 283 THR D N 1
ATOM 12227 C CA . THR D 1 283 ? 4.387 -30.465 29.994 1.00 32.89 283 THR D CA 1
ATOM 12228 C C . THR D 1 283 ? 4.247 -28.941 29.995 1.00 34.50 283 THR D C 1
ATOM 12229 O O . THR D 1 283 ? 5.116 -28.224 29.489 1.00 34.78 283 THR D O 1
ATOM 12233 N N . ILE D 1 284 ? 3.155 -28.454 30.570 1.00 36.67 284 ILE D N 1
ATOM 12234 C CA . ILE D 1 284 ? 2.979 -27.022 30.780 1.00 37.97 284 ILE D CA 1
ATOM 12235 C C . ILE D 1 284 ? 3.519 -26.691 32.171 1.00 39.55 284 ILE D C 1
ATOM 12236 O O . ILE D 1 284 ? 2.775 -26.634 33.154 1.00 39.85 284 ILE D O 1
ATOM 12241 N N . ALA D 1 285 ? 4.837 -26.523 32.251 1.00 41.38 285 ALA D N 1
ATOM 12242 C CA . ALA D 1 285 ? 5.476 -26.044 33.473 1.00 42.78 285 ALA D CA 1
ATOM 12243 C C . ALA D 1 285 ? 5.078 -24.575 33.656 1.00 44.19 285 ALA D C 1
ATOM 12244 O O . ALA D 1 285 ? 5.028 -23.822 32.676 1.00 44.50 285 ALA D O 1
ATOM 12246 N N . ALA D 1 286 ? 4.801 -24.181 34.895 1.00 45.91 286 ALA D N 1
ATOM 12247 C CA . ALA D 1 286 ? 4.336 -22.829 35.183 1.00 47.16 286 ALA D CA 1
ATOM 12248 C C . ALA D 1 286 ? 5.313 -21.786 34.652 1.00 48.43 286 ALA D C 1
ATOM 12249 O O . ALA D 1 286 ? 4.913 -20.824 33.995 1.00 48.45 286 ALA D O 1
ATOM 12251 N N . ASN D 1 287 ? 6.595 -21.982 34.940 1.00 50.00 287 ASN D N 1
ATOM 12252 C CA . ASN D 1 287 ? 7.587 -20.926 34.778 1.00 51.30 287 ASN D CA 1
ATOM 12253 C C . ASN D 1 287 ? 7.891 -20.641 33.310 1.00 52.50 287 ASN D C 1
ATOM 12254 O O . ASN D 1 287 ? 8.305 -19.538 32.955 1.00 53.01 287 ASN D O 1
ATOM 12259 N N . MET D 1 288 ? 7.681 -21.643 32.463 1.00 53.69 288 MET D N 1
ATOM 12260 C CA . MET D 1 288 ? 8.076 -21.557 31.062 1.00 54.56 288 MET D CA 1
ATOM 12261 C C . MET D 1 288 ? 6.893 -21.178 30.178 1.00 55.13 288 MET D C 1
ATOM 12262 O O . MET D 1 288 ? 6.860 -21.509 28.993 1.00 55.21 288 MET D O 1
ATOM 12267 N N . TRP D 1 289 ? 5.923 -20.481 30.762 1.00 55.97 289 TRP D N 1
ATOM 12268 C CA . TRP D 1 289 ? 4.602 -20.354 30.159 1.00 56.49 289 TRP D CA 1
ATOM 12269 C C . TRP D 1 289 ? 4.616 -19.358 29.004 1.00 57.11 289 TRP D C 1
ATOM 12270 O O . TRP D 1 289 ? 3.879 -19.512 28.030 1.00 57.00 289 TRP D O 1
ATOM 12281 N N . PRO D 1 290 ? 5.459 -18.337 29.120 1.00 57.97 290 PRO D N 1
ATOM 12282 C CA . PRO D 1 290 ? 5.714 -17.416 28.003 1.00 58.41 290 PRO D CA 1
ATOM 12283 C C . PRO D 1 290 ? 6.277 -18.108 26.753 1.00 58.94 290 PRO D C 1
ATOM 12284 O O . PRO D 1 290 ? 5.822 -17.833 25.639 1.00 58.94 290 PRO D O 1
ATOM 12288 N N . GLN D 1 291 ? 7.252 -18.997 26.945 1.00 59.54 291 GLN D N 1
ATOM 12289 C CA . GLN D 1 291 ? 7.855 -19.753 25.838 1.00 60.03 291 GLN D CA 1
ATOM 12290 C C . GLN D 1 291 ? 6.806 -20.605 25.116 1.00 60.54 291 GLN D C 1
ATOM 12291 O O . GLN D 1 291 ? 6.853 -20.754 23.892 1.00 60.66 291 GLN D O 1
ATOM 12297 N N . ILE D 1 292 ? 5.865 -21.157 25.880 1.00 61.13 292 ILE D N 1
ATOM 12298 C CA . ILE D 1 292 ? 4.768 -21.942 25.316 1.00 61.63 292 ILE D CA 1
ATOM 12299 C C . ILE D 1 292 ? 3.833 -21.028 24.525 1.00 62.22 292 ILE D C 1
ATOM 12300 O O . ILE D 1 292 ? 3.319 -21.415 23.473 1.00 62.07 292 ILE D O 1
ATOM 12305 N N . CYS D 1 293 ? 3.623 -19.815 25.036 1.00 62.99 293 CYS D N 1
ATOM 12306 C CA . CYS D 1 293 ? 2.829 -18.805 24.330 1.00 63.58 293 CYS D CA 1
ATOM 12307 C C . CYS D 1 293 ? 3.523 -18.339 23.044 1.00 64.00 293 CYS D C 1
ATOM 12308 O O . CYS D 1 293 ? 2.853 -17.993 22.069 1.00 63.98 293 CYS D O 1
ATOM 12311 N N . ASP D 1 294 ? 4.856 -18.338 23.049 1.00 64.61 294 ASP D N 1
ATOM 12312 C CA . ASP D 1 294 ? 5.639 -18.026 21.849 1.00 65.16 294 ASP D CA 1
ATOM 12313 C C . ASP D 1 294 ? 5.521 -19.143 20.804 1.00 65.69 294 ASP D C 1
ATOM 12314 O O . ASP D 1 294 ? 5.116 -18.891 19.666 1.00 65.74 294 ASP D O 1
ATOM 12319 N N . MET D 1 295 ? 5.865 -20.370 21.199 1.00 66.24 295 MET D N 1
ATOM 12320 C CA . MET D 1 295 ? 5.813 -21.530 20.297 1.00 66.57 295 MET D CA 1
ATOM 12321 C C . MET D 1 295 ? 4.431 -21.705 19.665 1.00 67.00 295 MET D C 1
ATOM 12322 O O . MET D 1 295 ? 4.310 -21.909 18.454 1.00 66.92 295 MET D O 1
ATOM 12327 N N . ILE D 1 296 ? 3.398 -21.614 20.497 1.00 67.61 296 ILE D N 1
ATOM 12328 C CA . ILE D 1 296 ? 2.015 -21.831 20.066 1.00 68.09 296 ILE D CA 1
ATOM 12329 C C . ILE D 1 296 ? 1.427 -20.591 19.377 1.00 68.63 296 ILE D C 1
ATOM 12330 O O . ILE D 1 296 ? 0.356 -20.664 18.763 1.00 68.65 296 ILE D O 1
ATOM 12335 N N . ASP D 1 297 ? 2.137 -19.465 19.477 1.00 69.23 297 ASP D N 1
ATOM 12336 C CA . ASP D 1 297 ? 1.714 -18.189 18.898 1.00 69.55 297 ASP D CA 1
ATOM 12337 C C . ASP D 1 297 ? 0.397 -17.720 19.523 1.00 69.94 297 ASP D C 1
ATOM 12338 O O . ASP D 1 297 ? -0.635 -17.610 18.853 1.00 70.02 297 ASP D O 1
ATOM 12343 N N . LYS D 1 298 ? 0.450 -17.477 20.829 1.00 70.38 298 LYS D N 1
ATOM 12344 C CA . LYS D 1 298 ? -0.637 -16.823 21.551 1.00 70.69 298 LYS D CA 1
ATOM 12345 C C . LYS D 1 298 ? -0.059 -15.958 22.679 1.00 71.04 298 LYS D C 1
ATOM 12346 O O . LYS D 1 298 ? -0.154 -16.321 23.857 1.00 71.10 298 LYS D O 1
ATOM 12352 N N . PRO D 1 299 ? 0.565 -14.815 22.314 1.00 71.35 299 PRO D N 1
ATOM 12353 C CA . PRO D 1 299 ? 1.040 -13.854 23.317 1.00 71.44 299 PRO D CA 1
ATOM 12354 C C . PRO D 1 299 ? -0.081 -13.187 24.124 1.00 71.60 299 PRO D C 1
ATOM 12355 O O . PRO D 1 299 ? 0.193 -12.561 25.148 1.00 71.61 299 PRO D O 1
ATOM 12359 N N . GLU D 1 300 ? -1.323 -13.322 23.658 1.00 71.77 300 GLU D N 1
ATOM 12360 C CA . GLU D 1 300 ? -2.499 -12.865 24.400 1.00 71.92 300 GLU D CA 1
ATOM 12361 C C . GLU D 1 300 ? -2.505 -13.438 25.814 1.00 72.09 300 GLU D C 1
ATOM 12362 O O . GLU D 1 300 ? -2.752 -12.718 26.788 1.00 72.21 300 GLU D O 1
ATOM 12368 N N . TRP D 1 301 ? -2.231 -14.739 25.911 1.00 72.16 301 TRP D N 1
ATOM 12369 C CA . TRP D 1 301 ? -2.279 -15.458 27.184 1.00 72.12 301 TRP D CA 1
ATOM 12370 C C . TRP D 1 301 ? -1.098 -15.167 28.121 1.00 72.05 301 TRP D C 1
ATOM 12371 O O . TRP D 1 301 ? -1.190 -15.442 29.319 1.00 72.02 301 TRP D O 1
ATOM 12382 N N . LYS D 1 302 ? -0.006 -14.611 27.589 1.00 71.86 302 LYS D N 1
ATOM 12383 C CA . LYS D 1 302 ? 1.184 -14.301 28.397 1.00 71.80 302 LYS D CA 1
ATOM 12384 C C . LYS D 1 302 ? 0.859 -13.419 29.604 1.00 71.71 302 LYS D C 1
ATOM 12385 O O . LYS D 1 302 ? 1.433 -13.599 30.681 1.00 71.73 302 LYS D O 1
ATOM 12391 N N . ASP D 1 303 ? -0.062 -12.474 29.414 1.00 71.56 303 ASP D N 1
ATOM 12392 C CA . ASP D 1 303 ? -0.436 -11.509 30.453 1.00 71.35 303 ASP D CA 1
ATOM 12393 C C . ASP D 1 303 ? -1.839 -11.726 31.038 1.00 71.10 303 ASP D C 1
ATOM 12394 O O . ASP D 1 303 ? -2.187 -11.107 32.045 1.00 71.11 303 ASP D O 1
ATOM 12399 N N . ASP D 1 304 ? -2.637 -12.594 30.416 1.00 70.71 304 ASP D N 1
ATOM 12400 C CA . ASP D 1 304 ? -3.998 -12.865 30.881 1.00 70.47 304 ASP D CA 1
ATOM 12401 C C . ASP D 1 304 ? -3.954 -13.651 32.198 1.00 70.28 304 ASP D C 1
ATOM 12402 O O . ASP D 1 304 ? -3.376 -14.736 32.242 1.00 70.34 304 ASP D O 1
ATOM 12407 N N . PRO D 1 305 ? -4.567 -13.110 33.274 1.00 70.03 305 PRO D N 1
ATOM 12408 C CA . PRO D 1 305 ? -4.505 -13.769 34.590 1.00 69.71 305 PRO D CA 1
ATOM 12409 C C . PRO D 1 305 ? -5.176 -15.145 34.643 1.00 69.40 305 PRO D C 1
ATOM 12410 O O . PRO D 1 305 ? -4.773 -15.990 35.447 1.00 69.46 305 PRO D O 1
ATOM 12414 N N . ALA D 1 306 ? -6.180 -15.364 33.793 1.00 68.93 306 ALA D N 1
ATOM 12415 C CA . ALA D 1 306 ? -6.876 -16.653 33.718 1.00 68.56 306 ALA D CA 1
ATOM 12416 C C . ALA D 1 306 ? -6.053 -17.737 33.007 1.00 68.18 306 ALA D C 1
ATOM 12417 O O . ALA D 1 306 ? -6.410 -18.915 33.055 1.00 68.04 306 ALA D O 1
ATOM 12419 N N . TYR D 1 307 ? -4.968 -17.334 32.345 1.00 67.75 307 TYR D N 1
ATOM 12420 C CA . TYR D 1 307 ? -4.116 -18.256 31.591 1.00 67.30 307 TYR D CA 1
ATOM 12421 C C . TYR D 1 307 ? -2.690 -18.382 32.128 1.00 66.85 307 TYR D C 1
ATOM 12422 O O . TYR D 1 307 ? -2.115 -19.465 32.066 1.00 66.88 307 TYR D O 1
ATOM 12431 N N . ASN D 1 308 ? -2.120 -17.297 32.653 1.00 66.20 308 ASN D N 1
ATOM 12432 C CA . ASN D 1 308 ? -0.688 -17.275 33.004 1.00 65.78 308 ASN D CA 1
ATOM 12433 C C . ASN D 1 308 ? -0.338 -17.801 34.402 1.00 65.25 308 ASN D C 1
ATOM 12434 O O . ASN D 1 308 ? 0.782 -17.610 34.879 1.00 65.01 308 ASN D O 1
ATOM 12439 N N . THR D 1 309 ? -1.290 -18.479 35.041 1.00 64.80 309 THR D N 1
ATOM 12440 C CA . THR D 1 309 ? -1.086 -19.050 36.371 1.00 64.45 309 THR D CA 1
ATOM 12441 C C . THR D 1 309 ? -1.697 -20.454 36.446 1.00 63.95 309 THR D C 1
ATOM 12442 O O . THR D 1 309 ? -2.712 -20.732 35.798 1.00 63.70 309 THR D O 1
ATOM 12446 N N . PHE D 1 310 ? -1.064 -21.332 37.225 1.00 63.49 310 PHE D N 1
ATOM 12447 C CA . PHE D 1 310 ? -1.566 -22.696 37.449 1.00 63.22 310 PHE D CA 1
ATOM 12448 C C . PHE D 1 310 ? -3.013 -22.677 37.935 1.00 62.81 310 PHE D C 1
ATOM 12449 O O . PHE D 1 310 ? -3.844 -23.471 37.480 1.00 62.55 310 PHE D O 1
ATOM 12457 N N . GLU D 1 311 ? -3.294 -21.757 38.857 1.00 62.43 311 GLU D N 1
ATOM 12458 C CA . GLU D 1 311 ? -4.626 -21.597 39.444 1.00 62.13 311 GLU D CA 1
ATOM 12459 C C . GLU D 1 311 ? -5.665 -21.169 38.404 1.00 61.72 311 GLU D C 1
ATOM 12460 O O . GLU D 1 311 ? -6.820 -21.597 38.462 1.00 61.56 311 GLU D O 1
ATOM 12466 N N . GLY D 1 312 ? -5.244 -20.332 37.457 1.00 61.29 312 GLY D N 1
ATOM 12467 C CA . GLY D 1 312 ? -6.125 -19.836 36.400 1.00 60.98 312 GLY D CA 1
ATOM 12468 C C . GLY D 1 312 ? -6.465 -20.898 35.366 1.00 60.67 312 GLY D C 1
ATOM 12469 O O . GLY D 1 312 ? -7.592 -20.950 34.865 1.00 60.72 312 GLY D O 1
ATOM 12470 N N . ARG D 1 313 ? -5.487 -21.745 35.048 1.00 60.27 313 ARG D N 1
ATOM 12471 C CA . ARG D 1 313 ? -5.659 -22.802 34.043 1.00 59.83 313 ARG D CA 1
ATOM 12472 C C . ARG D 1 313 ? -6.473 -24.004 34.533 1.00 59.60 313 ARG D C 1
ATOM 12473 O O . ARG D 1 313 ? -7.018 -24.745 33.714 1.00 59.60 313 ARG D O 1
ATOM 12481 N N . VAL D 1 314 ? -6.564 -24.192 35.851 1.00 59.24 314 VAL D N 1
ATOM 12482 C CA . VAL D 1 314 ? -7.250 -25.357 36.445 1.00 58.97 314 VAL D CA 1
ATOM 12483 C C . VAL D 1 314 ? -8.609 -25.690 35.798 1.00 58.74 314 VAL D C 1
ATOM 12484 O O . VAL D 1 314 ? -8.972 -26.863 35.680 1.00 58.78 314 VAL D O 1
ATOM 12488 N N . ASP D 1 315 ? -9.343 -24.658 35.379 1.00 58.27 315 ASP D N 1
ATOM 12489 C CA . ASP D 1 315 ? -10.683 -24.823 34.793 1.00 57.89 315 ASP D CA 1
ATOM 12490 C C . ASP D 1 315 ? -10.693 -24.944 33.262 1.00 57.42 315 ASP D C 1
ATOM 12491 O O . ASP D 1 315 ? -11.757 -25.137 32.673 1.00 57.45 315 ASP D O 1
ATOM 12496 N N . LYS D 1 316 ? -9.528 -24.823 32.625 1.00 56.82 316 LYS D N 1
ATOM 12497 C CA . LYS D 1 316 ? -9.423 -24.961 31.164 1.00 56.35 316 LYS D CA 1
ATOM 12498 C C . LYS D 1 316 ? -8.056 -25.491 30.690 1.00 55.86 316 LYS D C 1
ATOM 12499 O O . LYS D 1 316 ? -7.628 -25.209 29.565 1.00 55.75 316 LYS D O 1
ATOM 12505 N N . LEU D 1 317 ? -7.388 -26.271 31.538 1.00 55.13 317 LEU D N 1
ATOM 12506 C CA . LEU D 1 317 ? -6.071 -26.818 31.212 1.00 54.63 317 LEU D CA 1
ATOM 12507 C C . LEU D 1 317 ? -6.162 -27.854 30.087 1.00 54.01 317 LEU D C 1
ATOM 12508 O O . LEU D 1 317 ? -5.227 -28.019 29.311 1.00 53.87 317 LEU D O 1
ATOM 12513 N N . MET D 1 318 ? -7.293 -28.543 29.999 1.00 53.38 318 MET D N 1
ATOM 12514 C CA . MET D 1 318 ? -7.493 -29.563 28.972 1.00 53.08 318 MET D CA 1
ATOM 12515 C C . MET D 1 318 ? -7.861 -28.926 27.634 1.00 52.62 318 MET D C 1
ATOM 12516 O O . MET D 1 318 ? -7.509 -29.443 26.573 1.00 52.34 318 MET D O 1
ATOM 12521 N N . ASP D 1 319 ? -8.563 -27.798 27.695 1.00 52.18 319 ASP D N 1
ATOM 12522 C CA . ASP D 1 319 ? -8.909 -27.032 26.497 1.00 51.83 319 ASP D CA 1
ATOM 12523 C C . ASP D 1 319 ? -7.644 -26.493 25.828 1.00 51.32 319 ASP D C 1
ATOM 12524 O O . ASP D 1 319 ? -7.576 -26.401 24.600 1.00 51.31 319 ASP D O 1
ATOM 12529 N N . ILE D 1 320 ? -6.648 -26.138 26.641 1.00 50.65 320 ILE D N 1
ATOM 12530 C CA . ILE D 1 320 ? -5.370 -25.646 26.127 1.00 50.28 320 ILE D CA 1
ATOM 12531 C C . ILE D 1 320 ? -4.566 -26.770 25.459 1.00 49.83 320 ILE D C 1
ATOM 12532 O O . ILE D 1 320 ? -4.024 -26.573 24.367 1.00 49.74 320 ILE D O 1
ATOM 12537 N N . PHE D 1 321 ? -4.507 -27.941 26.102 1.00 49.14 321 PHE D N 1
ATOM 12538 C CA . PHE D 1 321 ? -3.789 -29.095 25.543 1.00 48.67 321 PHE D CA 1
ATOM 12539 C C . PHE D 1 321 ? -4.344 -29.476 24.175 1.00 48.33 321 PHE D C 1
ATOM 12540 O O . PHE D 1 321 ? -3.579 -29.780 23.265 1.00 48.10 321 PHE D O 1
ATOM 12548 N N . SER D 1 322 ? -5.672 -29.450 24.041 1.00 48.15 322 SER D N 1
ATOM 12549 C CA . SER D 1 322 ? -6.339 -29.713 22.763 1.00 48.13 322 SER D CA 1
ATOM 12550 C C . SER D 1 322 ? -5.850 -28.775 21.660 1.00 47.97 322 SER D C 1
ATOM 12551 O O . SER D 1 322 ? -5.683 -29.195 20.513 1.00 47.98 322 SER D O 1
ATOM 12554 N N . PHE D 1 323 ? -5.622 -27.511 22.013 1.00 47.82 323 PHE D N 1
ATOM 12555 C CA . PHE D 1 323 ? -5.169 -26.511 21.046 1.00 47.57 323 PHE D CA 1
ATOM 12556 C C . PHE D 1 323 ? -3.691 -26.683 20.684 1.00 47.20 323 PHE D C 1
ATOM 12557 O O . PHE D 1 323 ? -3.317 -26.541 19.518 1.00 47.09 323 PHE D O 1
ATOM 12565 N N . ILE D 1 324 ? -2.856 -26.974 21.680 1.00 46.63 324 ILE D N 1
ATOM 12566 C CA . ILE D 1 324 ? -1.434 -27.238 21.433 1.00 46.35 324 ILE D CA 1
ATOM 12567 C C . ILE D 1 324 ? -1.276 -28.469 20.536 1.00 45.95 324 ILE D C 1
ATOM 12568 O O . ILE D 1 324 ? -0.406 -28.506 19.671 1.00 45.98 324 ILE D O 1
ATOM 12573 N N . GLU D 1 325 ? -2.136 -29.461 20.745 1.00 45.48 325 GLU D N 1
ATOM 12574 C CA . GLU D 1 325 ? -2.138 -30.686 19.944 1.00 45.28 325 GLU D CA 1
ATOM 12575 C C . GLU D 1 325 ? -2.363 -30.408 18.453 1.00 45.01 325 GLU D C 1
ATOM 12576 O O . GLU D 1 325 ? -1.752 -31.057 17.601 1.00 44.98 325 GLU D O 1
ATOM 12582 N N . THR D 1 326 ? -3.228 -29.441 18.144 1.00 44.83 326 THR D N 1
ATOM 12583 C CA . THR D 1 326 ? -3.534 -29.083 16.748 1.00 44.59 326 THR D CA 1
ATOM 12584 C C . THR D 1 326 ? -2.310 -28.542 15.997 1.00 44.34 326 THR D C 1
ATOM 12585 O O . THR D 1 326 ? -2.222 -28.669 14.774 1.00 44.55 326 THR D O 1
ATOM 12589 N N . LYS D 1 327 ? -1.371 -27.951 16.734 1.00 43.97 327 LYS D N 1
ATOM 12590 C CA . LYS D 1 327 ? -0.112 -27.462 16.163 1.00 43.75 327 LYS D CA 1
ATOM 12591 C C . LYS D 1 327 ? 0.852 -28.586 15.737 1.00 43.33 327 LYS D C 1
ATOM 12592 O O . LYS D 1 327 ? 1.798 -28.336 14.988 1.00 43.14 327 LYS D O 1
ATOM 12598 N N . PHE D 1 328 ? 0.615 -29.808 16.220 1.00 42.85 328 PHE D N 1
ATOM 12599 C CA . PHE D 1 328 ? 1.499 -30.952 15.953 1.00 42.41 328 PHE D CA 1
ATOM 12600 C C . PHE D 1 328 ? 1.025 -31.851 14.810 1.00 42.04 328 PHE D C 1
ATOM 12601 O O . PHE D 1 328 ? 1.740 -32.779 14.419 1.00 42.01 328 PHE D O 1
ATOM 12609 N N . ALA D 1 329 ? -0.167 -31.587 14.278 1.00 41.72 329 ALA D N 1
ATOM 12610 C CA . ALA D 1 329 ? -0.806 -32.495 13.318 1.00 41.46 329 ALA D CA 1
ATOM 12611 C C . ALA D 1 329 ? 0.020 -32.766 12.056 1.00 41.32 329 ALA D C 1
ATOM 12612 O O . ALA D 1 329 ? -0.153 -33.803 11.415 1.00 41.67 329 ALA D O 1
ATOM 12614 N N . ASP D 1 330 ? 0.918 -31.840 11.720 1.00 41.02 330 ASP D N 1
ATOM 12615 C CA . ASP D 1 330 ? 1.713 -31.901 10.492 1.00 40.35 330 ASP D CA 1
ATOM 12616 C C . ASP D 1 330 ? 3.187 -32.254 10.753 1.00 39.68 330 ASP D C 1
ATOM 12617 O O . ASP D 1 330 ? 4.004 -32.272 9.825 1.00 39.69 330 ASP D O 1
ATOM 12622 N N . LYS D 1 331 ? 3.519 -32.550 12.009 1.00 38.59 331 LYS D N 1
ATOM 12623 C CA . LYS D 1 331 ? 4.894 -32.839 12.409 1.00 37.86 331 LYS D CA 1
ATOM 12624 C C . LYS D 1 331 ? 4.973 -34.204 13.094 1.00 36.77 331 LYS D C 1
ATOM 12625 O O . LYS D 1 331 ? 4.062 -34.585 13.826 1.00 36.57 331 LYS D O 1
ATOM 12631 N N . ASP D 1 332 ? 6.057 -34.935 12.852 1.00 35.58 332 ASP D N 1
ATOM 12632 C CA . ASP D 1 332 ? 6.270 -36.209 13.543 1.00 34.66 332 ASP D CA 1
ATOM 12633 C C . ASP D 1 332 ? 6.777 -35.939 14.962 1.00 33.78 332 ASP D C 1
ATOM 12634 O O . ASP D 1 332 ? 7.180 -34.817 15.285 1.00 33.36 332 ASP D O 1
ATOM 12639 N N . LYS D 1 333 ? 6.737 -36.955 15.819 1.00 32.75 333 LYS D N 1
ATOM 12640 C CA . LYS D 1 333 ? 7.072 -36.757 17.230 1.00 32.06 333 LYS D CA 1
ATOM 12641 C C . LYS D 1 333 ? 8.471 -36.177 17.453 1.00 32.04 333 LYS D C 1
ATOM 12642 O O . LYS D 1 333 ? 8.691 -35.461 18.423 1.00 31.83 333 LYS D O 1
ATOM 12648 N N . PHE D 1 334 ? 9.413 -36.491 16.571 1.00 32.46 334 PHE D N 1
ATOM 12649 C CA . PHE D 1 334 ? 10.780 -35.972 16.693 1.00 33.27 334 PHE D CA 1
ATOM 12650 C C . PHE D 1 334 ? 10.884 -34.511 16.233 1.00 33.99 334 PHE D C 1
ATOM 12651 O O . PHE D 1 334 ? 11.635 -33.724 16.818 1.00 34.21 334 PHE D O 1
ATOM 12659 N N . GLU D 1 335 ? 10.118 -34.159 15.203 1.00 35.09 335 GLU D N 1
ATOM 12660 C CA . GLU D 1 335 ? 10.022 -32.775 14.733 1.00 36.39 335 GLU D CA 1
ATOM 12661 C C . GLU D 1 335 ? 9.352 -31.877 15.774 1.00 37.29 335 GLU D C 1
ATOM 12662 O O . GLU D 1 335 ? 9.756 -30.726 15.958 1.00 37.60 335 GLU D O 1
ATOM 12668 N N . VAL D 1 336 ? 8.326 -32.401 16.445 1.00 38.06 336 VAL D N 1
ATOM 12669 C CA . VAL D 1 336 ? 7.653 -31.665 17.518 1.00 38.70 336 VAL D CA 1
ATOM 12670 C C . VAL D 1 336 ? 8.582 -31.483 18.720 1.00 39.45 336 VAL D C 1
ATOM 12671 O O . VAL D 1 336 ? 8.633 -30.398 19.311 1.00 39.71 336 VAL D O 1
ATOM 12675 N N . THR D 1 337 ? 9.308 -32.543 19.076 1.00 40.22 337 THR D N 1
ATOM 12676 C CA . THR D 1 337 ? 10.274 -32.499 20.178 1.00 41.00 337 THR D CA 1
ATOM 12677 C C . THR D 1 337 ? 11.368 -31.464 19.910 1.00 42.12 337 THR D C 1
ATOM 12678 O O . THR D 1 337 ? 11.799 -30.751 20.820 1.00 42.18 337 THR D O 1
ATOM 12682 N N . GLU D 1 338 ? 11.812 -31.392 18.658 1.00 43.36 338 GLU D N 1
ATOM 12683 C CA . GLU D 1 338 ? 12.821 -30.419 18.251 1.00 43.97 338 GLU D CA 1
ATOM 12684 C C . GLU D 1 338 ? 12.242 -29.000 18.260 1.00 44.48 338 GLU D C 1
ATOM 12685 O O . GLU D 1 338 ? 12.872 -28.072 18.764 1.00 44.86 338 GLU D O 1
ATOM 12691 N N . TRP D 1 339 ? 11.035 -28.846 17.720 1.00 45.18 339 TRP D N 1
ATOM 12692 C CA . TRP D 1 339 ? 10.338 -27.557 17.694 1.00 45.46 339 TRP D CA 1
ATOM 12693 C C . TRP D 1 339 ? 10.146 -26.960 19.089 1.00 45.90 339 TRP D C 1
ATOM 12694 O O . TRP D 1 339 ? 10.247 -25.747 19.263 1.00 45.96 339 TRP D O 1
ATOM 12705 N N . ALA D 1 340 ? 9.865 -27.803 20.080 1.00 46.08 340 ALA D N 1
ATOM 12706 C CA . ALA D 1 340 ? 9.716 -27.330 21.456 1.00 46.25 340 ALA D CA 1
ATOM 12707 C C . ALA D 1 340 ? 11.063 -27.055 22.131 1.00 46.48 340 ALA D C 1
ATOM 12708 O O . ALA D 1 340 ? 11.171 -26.133 22.946 1.00 46.46 340 ALA D O 1
ATOM 12710 N N . ALA D 1 341 ? 12.082 -27.842 21.784 1.00 46.68 341 ALA D N 1
ATOM 12711 C CA . ALA D 1 341 ? 13.389 -27.780 22.456 1.00 46.98 341 ALA D CA 1
ATOM 12712 C C . ALA D 1 341 ? 14.224 -26.540 22.101 1.00 47.29 341 ALA D C 1
ATOM 12713 O O . ALA D 1 341 ? 15.212 -26.234 22.784 1.00 47.42 341 ALA D O 1
ATOM 12715 N N . GLN D 1 342 ? 13.844 -25.841 21.035 1.00 47.34 342 GLN D N 1
ATOM 12716 C CA . GLN D 1 342 ? 14.482 -24.567 20.697 1.00 47.49 342 GLN D CA 1
ATOM 12717 C C . GLN D 1 342 ? 13.901 -23.426 21.547 1.00 47.52 342 GLN D C 1
ATOM 12718 O O . GLN D 1 342 ? 14.576 -22.419 21.793 1.00 47.72 342 GLN D O 1
ATOM 12724 N N . TYR D 1 343 ? 12.659 -23.601 22.004 1.00 47.17 343 TYR D N 1
ATOM 12725 C CA . TYR D 1 343 ? 12.050 -22.702 22.986 1.00 46.66 343 TYR D CA 1
ATOM 12726 C C . TYR D 1 343 ? 12.393 -23.102 24.426 1.00 46.14 343 TYR D C 1
ATOM 12727 O O . TYR D 1 343 ? 11.970 -22.435 25.370 1.00 46.57 343 TYR D O 1
ATOM 12736 N N . GLY D 1 344 ? 13.154 -24.183 24.595 1.00 45.29 344 GLY D N 1
ATOM 12737 C CA . GLY D 1 344 ? 13.551 -24.672 25.925 1.00 44.52 344 GLY D CA 1
ATOM 12738 C C . GLY D 1 344 ? 12.489 -25.496 26.644 1.00 43.92 344 GLY D C 1
ATOM 12739 O O . GLY D 1 344 ? 12.712 -25.962 27.767 1.00 44.14 344 GLY D O 1
ATOM 12740 N N . ILE D 1 345 ? 11.348 -25.704 25.988 1.00 42.81 345 ILE D N 1
ATOM 12741 C CA . ILE D 1 345 ? 10.177 -26.326 26.613 1.00 41.91 345 ILE D CA 1
ATOM 12742 C C . ILE D 1 345 ? 10.380 -27.836 26.833 1.00 41.03 345 ILE D C 1
ATOM 12743 O O . ILE D 1 345 ? 10.955 -28.513 25.972 1.00 41.45 345 ILE D O 1
ATOM 12748 N N . PRO D 1 346 ? 9.925 -28.366 27.994 1.00 39.56 346 PRO D N 1
ATOM 12749 C CA . PRO D 1 346 ? 10.030 -29.805 28.283 1.00 38.07 346 PRO D CA 1
ATOM 12750 C C . PRO D 1 346 ? 9.030 -30.645 27.472 1.00 36.52 346 PRO D C 1
ATOM 12751 O O . PRO D 1 346 ? 7.813 -30.465 27.595 1.00 36.64 346 PRO D O 1
ATOM 12755 N N . CYS D 1 347 ? 9.556 -31.550 26.653 1.00 34.19 347 CYS D N 1
ATOM 12756 C CA . CYS D 1 347 ? 8.741 -32.328 25.728 1.00 32.56 347 CYS D CA 1
ATOM 12757 C C . CYS D 1 347 ? 9.553 -33.521 25.237 1.00 30.79 347 CYS D C 1
ATOM 12758 O O . CYS D 1 347 ? 10.766 -33.409 25.021 1.00 30.88 347 CYS D O 1
ATOM 12761 N N . GLY D 1 348 ? 8.891 -34.664 25.076 1.00 28.15 348 GLY D N 1
ATOM 12762 C CA . GLY D 1 348 ? 9.584 -35.884 24.673 1.00 26.29 348 GLY D CA 1
ATOM 12763 C C . GLY D 1 348 ? 8.715 -36.837 23.875 1.00 24.08 348 GLY D C 1
ATOM 12764 O O . GLY D 1 348 ? 7.505 -36.889 24.071 1.00 23.00 348 GLY D O 1
ATOM 12765 N N . PRO D 1 349 ? 9.337 -37.611 22.966 1.00 22.00 349 PRO D N 1
ATOM 12766 C CA . PRO D 1 349 ? 8.583 -38.535 22.134 1.00 20.81 349 PRO D CA 1
ATOM 12767 C C . PRO D 1 349 ? 8.239 -39.834 22.870 1.00 18.88 349 PRO D C 1
ATOM 12768 O O . PRO D 1 349 ? 9.003 -40.286 23.725 1.00 17.97 349 PRO D O 1
ATOM 12772 N N . VAL D 1 350 ? 7.106 -40.430 22.523 1.00 17.61 350 VAL D N 1
ATOM 12773 C CA . VAL D 1 350 ? 6.823 -41.806 22.919 1.00 16.84 350 VAL D CA 1
ATOM 12774 C C . VAL D 1 350 ? 7.690 -42.722 22.026 1.00 16.06 350 VAL D C 1
ATOM 12775 O O . VAL D 1 350 ? 7.467 -42.795 20.819 1.00 16.55 350 VAL D O 1
ATOM 12779 N N . MET D 1 351 ? 8.691 -43.374 22.616 1.00 15.46 351 MET D N 1
ATOM 12780 C CA . MET D 1 351 ? 9.552 -44.307 21.889 1.00 15.36 351 MET D CA 1
ATOM 12781 C C . MET D 1 351 ? 8.902 -45.686 21.810 1.00 14.74 351 MET D C 1
ATOM 12782 O O . MET D 1 351 ? 8.515 -46.280 22.832 1.00 14.67 351 MET D O 1
ATOM 12787 N N . SER D 1 352 ? 8.801 -46.194 20.583 1.00 14.27 352 SER D N 1
ATOM 12788 C CA . SER D 1 352 ? 8.276 -47.526 20.316 1.00 14.11 352 SER D CA 1
ATOM 12789 C C . SER D 1 352 ? 9.346 -48.551 20.691 1.00 13.54 352 SER D C 1
ATOM 12790 O O . SER D 1 352 ? 10.549 -48.239 20.695 1.00 12.69 352 SER D O 1
ATOM 12793 N N . MET D 1 353 ? 8.911 -49.759 21.056 1.00 13.25 353 MET D N 1
ATOM 12794 C CA . MET D 1 353 ? 9.862 -50.844 21.333 1.00 13.84 353 MET D CA 1
ATOM 12795 C C . MET D 1 353 ? 10.741 -51.149 20.122 1.00 13.60 353 MET D C 1
ATOM 12796 O O . MET D 1 353 ? 11.924 -51.466 20.269 1.00 12.61 353 MET D O 1
ATOM 12801 N N . LYS D 1 354 ? 10.153 -51.029 18.935 1.00 14.40 354 LYS D N 1
ATOM 12802 C CA . LYS D 1 354 ? 10.886 -51.168 17.678 1.00 14.84 354 LYS D CA 1
ATOM 12803 C C . LYS D 1 354 ? 12.031 -50.157 17.592 1.00 14.38 354 LYS D C 1
ATOM 12804 O O . LYS D 1 354 ? 13.167 -50.503 17.261 1.00 13.03 354 LYS D O 1
ATOM 12810 N N . GLU D 1 355 ? 11.725 -48.901 17.900 1.00 14.69 355 GLU D N 1
ATOM 12811 C CA . GLU D 1 355 ? 12.737 -47.848 17.883 1.00 15.11 355 GLU D CA 1
ATOM 12812 C C . GLU D 1 355 ? 13.829 -48.099 18.924 1.00 14.90 355 GLU D C 1
ATOM 12813 O O . GLU D 1 355 ? 15.024 -48.028 18.608 1.00 14.39 355 GLU D O 1
ATOM 12819 N N . LEU D 1 356 ? 13.418 -48.433 20.149 1.00 14.86 356 LEU D N 1
ATOM 12820 C CA . LEU D 1 356 ? 14.364 -48.664 21.257 1.00 14.86 356 LEU D CA 1
ATOM 12821 C C . LEU D 1 356 ? 15.284 -49.873 21.048 1.00 14.60 356 LEU D C 1
ATOM 12822 O O . LEU D 1 356 ? 16.472 -49.821 21.376 1.00 13.97 356 LEU D O 1
ATOM 12827 N N . ALA D 1 357 ? 14.728 -50.961 20.520 1.00 14.81 357 ALA D N 1
ATOM 12828 C CA . ALA D 1 357 ? 15.490 -52.177 20.238 1.00 14.88 357 ALA D CA 1
ATOM 12829 C C . ALA D 1 357 ? 16.676 -51.917 19.307 1.00 14.82 357 ALA D C 1
ATOM 12830 O O . ALA D 1 357 ? 17.690 -52.586 19.419 1.00 14.64 357 ALA D O 1
ATOM 12832 N N . HIS D 1 358 ? 16.530 -50.956 18.394 1.00 15.50 358 HIS D N 1
ATOM 12833 C CA . HIS D 1 358 ? 17.529 -50.690 17.349 1.00 16.09 358 HIS D CA 1
ATOM 12834 C C . HIS D 1 358 ? 18.141 -49.300 17.398 1.00 16.74 358 HIS D C 1
ATOM 12835 O O . HIS D 1 358 ? 18.844 -48.887 16.468 1.00 16.36 358 HIS D O 1
ATOM 12842 N N . ASP D 1 359 ? 17.914 -48.594 18.502 1.00 17.13 359 ASP D N 1
ATOM 12843 C CA . ASP D 1 359 ? 18.484 -47.282 18.695 1.00 17.13 359 ASP D CA 1
ATOM 12844 C C . ASP D 1 359 ? 20.009 -47.347 18.869 1.00 17.25 359 ASP D C 1
ATOM 12845 O O . ASP D 1 359 ? 20.497 -48.037 19.759 1.00 16.68 359 ASP D O 1
ATOM 12850 N N . PRO D 1 360 ? 20.763 -46.628 18.011 1.00 17.88 360 PRO D N 1
ATOM 12851 C CA . PRO D 1 360 ? 22.223 -46.590 18.129 1.00 17.90 360 PRO D CA 1
ATOM 12852 C C . PRO D 1 360 ? 22.750 -46.111 19.483 1.00 18.04 360 PRO D C 1
ATOM 12853 O O . PRO D 1 360 ? 23.736 -46.661 19.971 1.00 18.51 360 PRO D O 1
ATOM 12857 N N . SER D 1 361 ? 22.109 -45.094 20.072 1.00 17.54 361 SER D N 1
ATOM 12858 C CA . SER D 1 361 ? 22.572 -44.492 21.329 1.00 17.61 361 SER D CA 1
ATOM 12859 C C . SER D 1 361 ? 22.514 -45.487 22.486 1.00 16.89 361 SER D C 1
ATOM 12860 O O . SER D 1 361 ? 23.452 -45.591 23.259 1.00 16.62 361 SER D O 1
ATOM 12863 N N . LEU D 1 362 ? 21.400 -46.201 22.609 1.00 16.73 362 LEU D N 1
ATOM 12864 C CA . LEU D 1 362 ? 21.253 -47.198 23.677 1.00 16.84 362 LEU D CA 1
ATOM 12865 C C . LEU D 1 362 ? 22.273 -48.329 23.562 1.00 16.77 362 LEU D C 1
ATOM 12866 O O . LEU D 1 362 ? 22.718 -48.884 24.566 1.00 15.97 362 LEU D O 1
ATOM 12871 N N . GLN D 1 363 ? 22.666 -48.655 22.335 1.00 17.85 363 GLN D N 1
ATOM 12872 C CA . GLN D 1 363 ? 23.692 -49.667 22.135 1.00 19.08 363 GLN D CA 1
ATOM 12873 C C . GLN D 1 363 ? 25.104 -49.105 22.410 1.00 19.47 363 GLN D C 1
ATOM 12874 O O . GLN D 1 363 ? 25.947 -49.800 22.975 1.00 19.57 363 GLN D O 1
ATOM 12880 N N . LYS D 1 364 ? 25.331 -47.836 22.075 1.00 20.48 364 LYS D N 1
ATOM 12881 C CA . LYS D 1 364 ? 26.602 -47.168 22.381 1.00 20.61 364 LYS D CA 1
ATOM 12882 C C . LYS D 1 364 ? 26.894 -47.126 23.888 1.00 20.41 364 LYS D C 1
ATOM 12883 O O . LYS D 1 364 ? 28.021 -47.411 24.321 1.00 21.22 364 LYS D O 1
ATOM 12889 N N . VAL D 1 365 ? 25.870 -46.800 24.680 1.00 19.26 365 VAL D N 1
ATOM 12890 C CA . VAL D 1 365 ? 26.020 -46.607 26.123 1.00 18.91 365 VAL D CA 1
ATOM 12891 C C . VAL D 1 365 ? 25.886 -47.912 26.924 1.00 18.47 365 VAL D C 1
ATOM 12892 O O . VAL D 1 365 ? 26.002 -47.907 28.156 1.00 18.54 365 VAL D O 1
ATOM 12896 N N . GLY D 1 366 ? 25.653 -49.026 26.225 1.00 17.58 366 GLY D N 1
ATOM 12897 C CA . GLY D 1 366 ? 25.617 -50.352 26.848 1.00 17.20 366 GLY D CA 1
ATOM 12898 C C . GLY D 1 366 ? 24.332 -50.684 27.584 1.00 16.38 366 GLY D C 1
ATOM 12899 O O . GLY D 1 366 ? 24.299 -51.581 28.407 1.00 16.97 366 GLY D O 1
ATOM 12900 N N . THR D 1 367 ? 23.262 -49.970 27.267 1.00 16.27 367 THR D N 1
ATOM 12901 C CA . THR D 1 367 ? 21.972 -50.191 27.905 1.00 15.86 367 THR D CA 1
ATOM 12902 C C . THR D 1 367 ? 21.162 -51.224 27.140 1.00 15.48 367 THR D C 1
ATOM 12903 O O . THR D 1 367 ? 20.498 -52.066 27.757 1.00 15.75 367 THR D O 1
ATOM 12907 N N . VAL D 1 368 ? 21.228 -51.196 25.813 1.00 14.80 368 VAL D N 1
ATOM 12908 C CA . VAL D 1 368 ? 20.758 -52.321 25.008 1.00 14.64 368 VAL D CA 1
ATOM 12909 C C . VAL D 1 368 ? 22.018 -53.014 24.510 1.00 15.07 368 VAL D C 1
ATOM 12910 O O . VAL D 1 368 ? 22.865 -52.372 23.896 1.00 14.59 368 VAL D O 1
ATOM 12914 N N . VAL D 1 369 ? 22.159 -54.305 24.814 1.00 14.99 369 VAL D N 1
ATOM 12915 C CA . VAL D 1 369 ? 23.384 -55.037 24.500 1.00 15.62 369 VAL D CA 1
ATOM 12916 C C . VAL D 1 369 ? 23.103 -56.259 23.627 1.00 15.68 369 VAL D C 1
ATOM 12917 O O . VAL D 1 369 ? 22.153 -57.003 23.880 1.00 15.37 369 VAL D O 1
ATOM 12921 N N . GLU D 1 370 ? 23.920 -56.457 22.590 1.00 16.05 370 GLU D N 1
ATOM 12922 C CA . GLU D 1 370 ? 23.860 -57.701 21.812 1.00 16.23 370 GLU D CA 1
ATOM 12923 C C . GLU D 1 370 ? 24.710 -58.774 22.473 1.00 15.83 370 GLU D C 1
ATOM 12924 O O . GLU D 1 370 ? 25.941 -58.646 22.545 1.00 15.91 370 GLU D O 1
ATOM 12930 N N . VAL D 1 371 ? 24.047 -59.823 22.958 1.00 14.75 371 VAL D N 1
ATOM 12931 C CA . VAL D 1 371 ? 24.697 -60.959 23.597 1.00 14.63 371 VAL D CA 1
ATOM 12932 C C . VAL D 1 371 ? 25.185 -61.896 22.494 1.00 14.37 371 VAL D C 1
ATOM 12933 O O . VAL D 1 371 ? 24.424 -62.230 21.597 1.00 13.84 371 VAL D O 1
ATOM 12937 N N . VAL D 1 372 ? 26.459 -62.280 22.548 1.00 14.18 372 VAL D N 1
ATOM 12938 C CA . VAL D 1 372 ? 26.994 -63.291 21.621 1.00 14.50 372 VAL D CA 1
ATOM 12939 C C . VAL D 1 372 ? 26.630 -64.679 22.171 1.00 14.82 372 VAL D C 1
ATOM 12940 O O . VAL D 1 372 ? 27.221 -65.159 23.140 1.00 15.87 372 VAL D O 1
ATOM 12944 N N . ASP D 1 373 ? 25.625 -65.292 21.575 1.00 14.95 373 ASP D N 1
ATOM 12945 C CA . ASP D 1 373 ? 25.162 -66.602 21.998 1.00 15.70 373 ASP D CA 1
ATOM 12946 C C . ASP D 1 373 ? 25.397 -67.554 20.827 1.00 16.09 373 ASP D C 1
ATOM 12947 O O . ASP D 1 373 ? 24.601 -67.606 19.881 1.00 15.35 373 ASP D O 1
ATOM 12952 N N . GLU D 1 374 ? 26.505 -68.289 20.908 1.00 17.39 374 GLU D N 1
ATOM 12953 C CA . GLU D 1 374 ? 26.939 -69.199 19.836 1.00 18.22 374 GLU D CA 1
ATOM 12954 C C . GLU D 1 374 ? 26.127 -70.493 19.788 1.00 18.90 374 GLU D C 1
ATOM 12955 O O . GLU D 1 374 ? 26.219 -71.244 18.809 1.00 20.04 374 GLU D O 1
ATOM 12961 N N . ILE D 1 375 ? 25.335 -70.757 20.825 1.00 18.28 375 ILE D N 1
ATOM 12962 C CA . ILE D 1 375 ? 24.480 -71.932 20.848 1.00 18.06 375 ILE D CA 1
ATOM 12963 C C . ILE D 1 375 ? 23.143 -71.628 20.185 1.00 17.62 375 ILE D C 1
ATOM 12964 O O . ILE D 1 375 ? 22.684 -72.366 19.308 1.00 17.34 375 ILE D O 1
ATOM 12969 N N . ARG D 1 376 ? 22.507 -70.542 20.629 1.00 16.93 376 ARG D N 1
ATOM 12970 C CA . ARG D 1 376 ? 21.127 -70.223 20.238 1.00 16.20 376 ARG D CA 1
ATOM 12971 C C . ARG D 1 376 ? 21.016 -69.159 19.163 1.00 15.79 376 ARG D C 1
ATOM 12972 O O . ARG D 1 376 ? 19.954 -68.961 18.586 1.00 15.66 376 ARG D O 1
ATOM 12980 N N . GLY D 1 377 ? 22.092 -68.434 18.923 1.00 15.20 377 GLY D N 1
ATOM 12981 C CA . GLY D 1 377 ? 22.027 -67.282 18.058 1.00 15.27 377 GLY D CA 1
ATOM 12982 C C . GLY D 1 377 ? 21.955 -66.049 18.933 1.00 15.11 377 GLY D C 1
ATOM 12983 O O . GLY D 1 377 ? 21.396 -66.084 20.038 1.00 15.02 377 GLY D O 1
ATOM 12984 N N . ASN D 1 378 ? 22.541 -64.963 18.449 1.00 14.47 378 ASN D N 1
ATOM 12985 C CA . ASN D 1 378 ? 22.617 -63.734 19.234 1.00 14.28 378 ASN D CA 1
ATOM 12986 C C . ASN D 1 378 ? 21.239 -63.166 19.550 1.00 13.91 378 ASN D C 1
ATOM 12987 O O . ASN D 1 378 ? 20.267 -63.349 18.803 1.00 13.61 378 ASN D O 1
ATOM 12992 N N . HIS D 1 379 ? 21.181 -62.429 20.647 1.00 13.52 379 HIS D N 1
ATOM 12993 C CA . HIS D 1 379 ? 19.976 -61.724 21.022 1.00 13.57 379 HIS D CA 1
ATOM 12994 C C . HIS D 1 379 ? 20.320 -60.428 21.737 1.00 13.64 379 HIS D C 1
ATOM 12995 O O . HIS D 1 379 ? 21.444 -60.224 22.216 1.00 14.02 379 HIS D O 1
ATOM 13002 N N . LEU D 1 380 ? 19.332 -59.549 21.788 1.00 13.88 380 LEU D N 1
ATOM 13003 C CA . LEU D 1 380 ? 19.430 -58.316 22.547 1.00 13.61 380 LEU D CA 1
ATOM 13004 C C . LEU D 1 380 ? 18.985 -58.533 23.973 1.00 13.48 380 LEU D C 1
ATOM 13005 O O . LEU D 1 380 ? 18.152 -59.406 24.263 1.00 13.69 380 LEU D O 1
ATOM 13010 N N . THR D 1 381 ? 19.544 -57.724 24.864 1.00 13.31 381 THR D N 1
ATOM 13011 C CA . THR D 1 381 ? 19.098 -57.665 26.237 1.00 13.06 381 THR D CA 1
ATOM 13012 C C . THR D 1 381 ? 19.278 -56.245 26.774 1.00 12.94 381 THR D C 1
ATOM 13013 O O . THR D 1 381 ? 19.896 -55.382 26.128 1.00 13.16 381 THR D O 1
ATOM 13017 N N . VAL D 1 382 ? 18.714 -55.994 27.943 1.00 13.14 382 VAL D N 1
ATOM 13018 C CA . VAL D 1 382 ? 19.009 -54.763 28.652 1.00 12.76 382 VAL D CA 1
ATOM 13019 C C . VAL D 1 382 ? 20.214 -55.036 29.547 1.00 12.82 382 VAL D C 1
ATOM 13020 O O . VAL D 1 382 ? 20.240 -56.023 30.281 1.00 12.57 382 VAL D O 1
ATOM 13024 N N . GLY D 1 383 ? 21.217 -54.167 29.470 1.00 13.59 383 GLY D N 1
ATOM 13025 C CA . GLY D 1 383 ? 22.402 -54.263 30.327 1.00 14.47 383 GLY D CA 1
ATOM 13026 C C . GLY D 1 383 ? 22.196 -53.568 31.669 1.00 15.41 383 GLY D C 1
ATOM 13027 O O . GLY D 1 383 ? 21.069 -53.423 32.141 1.00 16.29 383 GLY D O 1
ATOM 13028 N N . ALA D 1 384 ? 23.295 -53.146 32.285 1.00 15.80 384 ALA D N 1
ATOM 13029 C CA . ALA D 1 384 ? 23.247 -52.453 33.571 1.00 15.78 384 ALA D CA 1
ATOM 13030 C C . ALA D 1 384 ? 22.809 -51.009 33.339 1.00 16.25 384 ALA D C 1
ATOM 13031 O O . ALA D 1 384 ? 23.406 -50.313 32.506 1.00 16.45 384 ALA D O 1
ATOM 13033 N N . PRO D 1 385 ? 21.736 -50.569 34.029 1.00 16.17 385 PRO D N 1
ATOM 13034 C CA . PRO D 1 385 ? 21.286 -49.180 33.954 1.00 16.67 385 PRO D CA 1
ATOM 13035 C C . PRO D 1 385 ? 22.085 -48.193 34.824 1.00 16.85 385 PRO D C 1
ATOM 13036 O O . PRO D 1 385 ? 21.849 -46.996 34.755 1.00 18.91 385 PRO D O 1
ATOM 13040 N N . PHE D 1 386 ? 23.008 -48.702 35.628 1.00 17.05 386 PHE D N 1
ATOM 13041 C CA . PHE D 1 386 ? 23.946 -47.880 36.381 1.00 16.92 386 PHE D CA 1
ATOM 13042 C C . PHE D 1 386 ? 25.282 -47.950 35.651 1.00 17.27 386 PHE D C 1
ATOM 13043 O O . PHE D 1 386 ? 25.781 -49.048 35.345 1.00 17.02 386 PHE D O 1
ATOM 13051 N N . LYS D 1 387 ? 25.837 -46.778 35.350 1.00 17.75 387 LYS D N 1
ATOM 13052 C CA . LYS D 1 387 ? 27.108 -46.679 34.641 1.00 18.26 387 LYS D CA 1
ATOM 13053 C C . LYS D 1 387 ? 28.175 -46.183 35.619 1.00 18.88 387 LYS D C 1
ATOM 13054 O O . LYS D 1 387 ? 27.959 -45.206 36.339 1.00 18.66 387 LYS D O 1
ATOM 13060 N N . PHE D 1 388 ? 29.312 -46.875 35.631 1.00 19.58 388 PHE D N 1
ATOM 13061 C CA . PHE D 1 388 ? 30.373 -46.664 36.605 1.00 20.21 388 PHE D CA 1
ATOM 13062 C C . PHE D 1 388 ? 31.635 -46.207 35.891 1.00 20.79 388 PHE D C 1
ATOM 13063 O O . PHE D 1 388 ? 31.897 -46.616 34.755 1.00 20.38 388 PHE D O 1
ATOM 13071 N N . SER D 1 389 ? 32.432 -45.389 36.575 1.00 21.47 389 SER D N 1
ATOM 13072 C CA . SER D 1 389 ? 33.713 -44.933 36.018 1.00 22.16 389 SER D CA 1
ATOM 13073 C C . SER D 1 389 ? 34.766 -46.043 36.028 1.00 22.91 389 SER D C 1
ATOM 13074 O O . SER D 1 389 ? 35.659 -46.051 35.186 1.00 23.91 389 SER D O 1
ATOM 13077 N N . GLY D 1 390 ? 34.651 -46.988 36.956 1.00 23.78 390 GLY D N 1
ATOM 13078 C CA . GLY D 1 390 ? 35.709 -47.978 37.171 1.00 24.45 390 GLY D CA 1
ATOM 13079 C C . GLY D 1 390 ? 35.591 -49.284 36.400 1.00 25.15 390 GLY D C 1
ATOM 13080 O O . GLY D 1 390 ? 36.554 -50.054 36.340 1.00 25.66 390 GLY D O 1
ATOM 13081 N N . PHE D 1 391 ? 34.421 -49.559 35.820 1.00 25.53 391 PHE D N 1
ATOM 13082 C CA . PHE D 1 391 ? 34.230 -50.806 35.084 1.00 25.37 391 PHE D CA 1
ATOM 13083 C C . PHE D 1 391 ? 33.011 -50.785 34.146 1.00 25.23 391 PHE D C 1
ATOM 13084 O O . PHE D 1 391 ? 32.133 -49.920 34.241 1.00 24.56 391 PHE D O 1
ATOM 13092 N N . GLN D 1 392 ? 33.001 -51.754 33.231 1.00 25.18 392 GLN D N 1
ATOM 13093 C CA . GLN D 1 392 ? 31.861 -52.042 32.357 1.00 25.08 392 GLN D CA 1
ATOM 13094 C C . GLN D 1 392 ? 31.459 -53.496 32.569 1.00 24.17 392 GLN D C 1
ATOM 13095 O O . GLN D 1 392 ? 32.334 -54.349 32.725 1.00 23.86 392 GLN D O 1
ATOM 13101 N N . PRO D 1 393 ? 30.143 -53.796 32.564 1.00 23.21 393 PRO D N 1
ATOM 13102 C CA . PRO D 1 393 ? 29.760 -55.201 32.566 1.00 22.61 393 PRO D CA 1
ATOM 13103 C C . PRO D 1 393 ? 30.202 -55.946 31.306 1.00 21.86 393 PRO D C 1
ATOM 13104 O O . PRO D 1 393 ? 30.272 -55.362 30.221 1.00 21.34 393 PRO D O 1
ATOM 13108 N N . GLU D 1 394 ? 30.499 -57.225 31.482 1.00 21.04 394 GLU D N 1
ATOM 13109 C CA . GLU D 1 394 ? 30.777 -58.136 30.374 1.00 21.28 394 GLU D CA 1
ATOM 13110 C C . GLU D 1 394 ? 29.686 -59.203 30.375 1.00 19.91 394 GLU D C 1
ATOM 13111 O O . GLU D 1 394 ? 29.726 -60.158 31.150 1.00 19.46 394 GLU D O 1
ATOM 13117 N N . ILE D 1 395 ? 28.687 -58.994 29.525 1.00 18.94 395 ILE D N 1
ATOM 13118 C CA . ILE D 1 395 ? 27.493 -59.830 29.530 1.00 18.60 395 ILE D CA 1
ATOM 13119 C C . ILE D 1 395 ? 27.745 -61.089 28.708 1.00 18.14 395 ILE D C 1
ATOM 13120 O O . ILE D 1 395 ? 28.149 -61.006 27.551 1.00 18.09 395 ILE D O 1
ATOM 13125 N N . THR D 1 396 ? 27.511 -62.246 29.325 1.00 18.07 396 THR D N 1
ATOM 13126 C CA . THR D 1 396 ? 27.748 -63.542 28.680 1.00 18.08 396 THR D CA 1
ATOM 13127 C C . THR D 1 396 ? 26.465 -64.356 28.622 1.00 17.69 396 THR D C 1
ATOM 13128 O O . THR D 1 396 ? 25.612 -64.237 29.504 1.00 16.73 396 THR D O 1
ATOM 13132 N N . ARG D 1 397 ? 26.358 -65.214 27.607 1.00 17.30 397 ARG D N 1
ATOM 13133 C CA . ARG D 1 397 ? 25.109 -65.898 27.298 1.00 17.43 397 ARG D CA 1
ATOM 13134 C C . ARG D 1 397 ? 24.570 -66.770 28.438 1.00 17.21 397 ARG D C 1
ATOM 13135 O O . ARG D 1 397 ? 25.315 -67.218 29.317 1.00 17.30 397 ARG D O 1
ATOM 13143 N N . ALA D 1 398 ? 23.272 -67.036 28.376 1.00 16.77 398 ALA D N 1
ATOM 13144 C CA . ALA D 1 398 ? 22.571 -67.777 29.410 1.00 17.05 398 ALA D CA 1
ATOM 13145 C C . ALA D 1 398 ? 22.935 -69.272 29.346 1.00 17.00 398 ALA D C 1
ATOM 13146 O O . ALA D 1 398 ? 23.180 -69.800 28.271 1.00 16.58 398 ALA D O 1
ATOM 13148 N N . PRO D 1 399 ? 22.981 -69.951 30.503 1.00 17.74 399 PRO D N 1
ATOM 13149 C CA . PRO D 1 399 ? 23.411 -71.363 30.513 1.00 17.95 399 PRO D CA 1
ATOM 13150 C C . PRO D 1 399 ? 22.361 -72.340 29.991 1.00 18.35 399 PRO D C 1
ATOM 13151 O O . PRO D 1 399 ? 21.154 -72.126 30.154 1.00 18.01 399 PRO D O 1
ATOM 13155 N N . LEU D 1 400 ? 22.815 -73.407 29.339 1.00 18.31 400 LEU D N 1
ATOM 13156 C CA . LEU D 1 400 ? 21.938 -74.526 29.042 1.00 18.66 400 LEU D CA 1
ATOM 13157 C C . LEU D 1 400 ? 21.597 -75.238 30.354 1.00 18.46 400 LEU D C 1
ATOM 13158 O O . LEU D 1 400 ? 22.340 -75.137 31.318 1.00 17.85 400 LEU D O 1
ATOM 13163 N N . LEU D 1 401 ? 20.463 -75.931 30.397 1.00 19.23 401 LEU D N 1
ATOM 13164 C CA . LEU D 1 401 ? 20.037 -76.612 31.628 1.00 19.97 401 LEU D CA 1
ATOM 13165 C C . LEU D 1 401 ? 21.104 -77.612 32.093 1.00 20.68 401 LEU D C 1
ATOM 13166 O O . LEU D 1 401 ? 21.440 -78.550 31.374 1.00 20.14 401 LEU D O 1
ATOM 13171 N N . GLY D 1 402 ? 21.647 -77.383 33.285 1.00 21.49 402 GLY D N 1
ATOM 13172 C CA . GLY D 1 402 ? 22.664 -78.255 33.863 1.00 22.23 402 GLY D CA 1
ATOM 13173 C C . GLY D 1 402 ? 23.985 -78.246 33.112 1.00 23.19 402 GLY D C 1
ATOM 13174 O O . GLY D 1 402 ? 24.760 -79.191 33.205 1.00 23.63 402 GLY D O 1
ATOM 13175 N N . GLU D 1 403 ? 24.249 -77.173 32.371 1.00 23.72 403 GLU D N 1
ATOM 13176 C CA . GLU D 1 403 ? 25.465 -77.068 31.574 1.00 23.94 403 GLU D CA 1
ATOM 13177 C C . GLU D 1 403 ? 26.718 -77.093 32.443 1.00 24.42 403 GLU D C 1
ATOM 13178 O O . GLU D 1 403 ? 27.767 -77.576 32.010 1.00 24.69 403 GLU D O 1
ATOM 13184 N N . HIS D 1 404 ? 26.606 -76.579 33.665 1.00 24.63 404 HIS D N 1
ATOM 13185 C CA . HIS D 1 404 ? 27.754 -76.442 34.557 1.00 25.22 404 HIS D CA 1
ATOM 13186 C C . HIS D 1 404 ? 27.686 -77.360 35.779 1.00 25.67 404 HIS D C 1
ATOM 13187 O O . HIS D 1 404 ? 28.427 -77.166 36.744 1.00 26.20 404 HIS D O 1
ATOM 13194 N N . THR D 1 405 ? 26.820 -78.369 35.728 1.00 26.66 405 THR D N 1
ATOM 13195 C CA . THR D 1 405 ? 26.633 -79.272 36.862 1.00 27.61 405 THR D CA 1
ATOM 13196 C C . THR D 1 405 ? 27.961 -79.877 37.325 1.00 28.51 405 THR D C 1
ATOM 13197 O O . THR D 1 405 ? 28.319 -79.774 38.498 1.00 28.34 405 THR D O 1
ATOM 13201 N N . ASP D 1 406 ? 28.697 -80.480 36.394 1.00 29.95 406 ASP D N 1
ATOM 13202 C CA . ASP D 1 406 ? 29.960 -81.166 36.729 1.00 31.14 406 ASP D CA 1
ATOM 13203 C C . ASP D 1 406 ? 31.055 -80.178 37.106 1.00 32.08 406 ASP D C 1
ATOM 13204 O O . ASP D 1 406 ? 31.854 -80.436 38.008 1.00 32.40 406 ASP D O 1
ATOM 13209 N N . GLU D 1 407 ? 31.085 -79.044 36.413 1.00 33.11 407 GLU D N 1
ATOM 13210 C CA . GLU D 1 407 ? 32.023 -77.968 36.709 1.00 33.63 407 GLU D CA 1
ATOM 13211 C C . GLU D 1 407 ? 31.823 -77.424 38.130 1.00 34.35 407 GLU D C 1
ATOM 13212 O O . GLU D 1 407 ? 32.793 -77.169 38.846 1.00 34.46 407 GLU D O 1
ATOM 13218 N N . VAL D 1 408 ? 30.565 -77.269 38.539 1.00 35.12 408 VAL D N 1
ATOM 13219 C CA . VAL D 1 408 ? 30.237 -76.779 39.879 1.00 35.90 408 VAL D CA 1
ATOM 13220 C C . VAL D 1 408 ? 30.542 -77.828 40.955 1.00 36.79 408 VAL D C 1
ATOM 13221 O O . VAL D 1 408 ? 30.993 -77.480 42.047 1.00 36.77 408 VAL D O 1
ATOM 13225 N N . LEU D 1 409 ? 30.294 -79.100 40.642 1.00 37.96 409 LEU D N 1
ATOM 13226 C CA . LEU D 1 4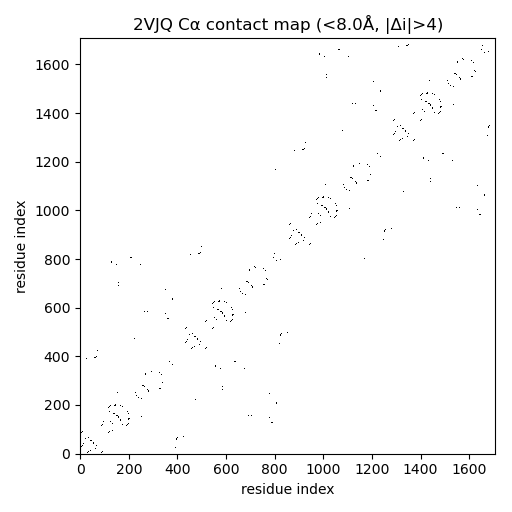09 ? 30.521 -80.194 41.596 1.00 38.89 409 LEU D CA 1
ATOM 13227 C C . LEU D 1 409 ? 32.015 -80.418 41.856 1.00 39.86 409 LEU D C 1
ATOM 13228 O O . LEU D 1 409 ? 32.414 -80.717 42.985 1.00 40.14 409 LEU D O 1
ATOM 13233 N N . LYS D 1 410 ? 32.837 -80.260 40.819 1.00 41.08 410 LYS D N 1
ATOM 13234 C CA . LYS D 1 410 ? 34.294 -80.284 40.978 1.00 41.95 410 LYS D CA 1
ATOM 13235 C C . LYS D 1 410 ? 34.794 -79.134 41.858 1.00 42.86 410 LYS D C 1
ATOM 13236 O O . LYS D 1 410 ? 35.785 -79.287 42.580 1.00 42.89 410 LYS D O 1
ATOM 13242 N N . GLU D 1 411 ? 34.116 -77.988 41.792 1.00 43.63 411 GLU D N 1
ATOM 13243 C CA . GLU D 1 411 ? 34.434 -76.851 42.662 1.00 44.40 411 GLU D CA 1
ATOM 13244 C C . GLU D 1 411 ? 34.100 -77.128 44.127 1.00 45.08 411 GLU D C 1
ATOM 13245 O O . GLU D 1 411 ? 34.641 -76.474 45.018 1.00 45.19 411 GLU D O 1
ATOM 13251 N N . LEU D 1 412 ? 33.212 -78.092 44.369 1.00 46.01 412 LEU D N 1
ATOM 13252 C CA . LEU D 1 412 ? 32.943 -78.590 45.720 1.00 46.71 412 LEU D CA 1
ATOM 13253 C C . LEU D 1 412 ? 33.900 -79.722 46.132 1.00 47.56 412 LEU D C 1
ATOM 13254 O O . LEU D 1 412 ? 33.654 -80.421 47.121 1.00 47.76 412 LEU D O 1
ATOM 13259 N N . GLY D 1 413 ? 34.979 -79.910 45.372 1.00 48.35 413 GLY D N 1
ATOM 13260 C CA . GLY D 1 413 ? 35.980 -80.926 45.679 1.00 48.85 413 GLY D CA 1
ATOM 13261 C C . GLY D 1 413 ? 35.606 -82.354 45.311 1.00 49.48 413 GLY D C 1
ATOM 13262 O O . GLY D 1 413 ? 36.388 -83.273 45.567 1.00 49.65 413 GLY D O 1
ATOM 13263 N N . LEU D 1 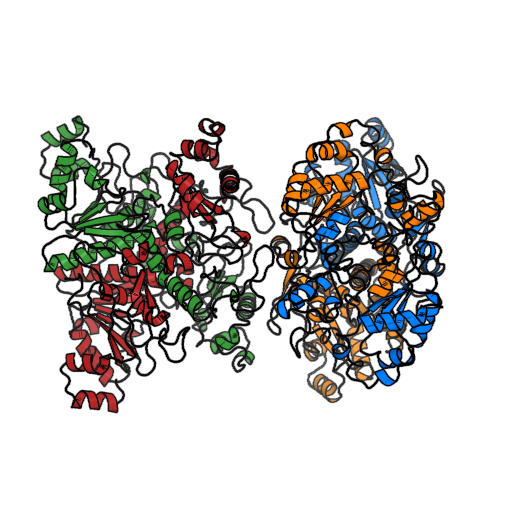414 ? 34.434 -82.560 44.707 1.00 50.10 414 LEU D N 1
ATOM 13264 C CA . LEU D 1 414 ? 33.979 -83.915 44.382 1.00 50.67 414 LEU D CA 1
ATOM 13265 C C . LEU D 1 414 ? 34.777 -84.488 43.213 1.00 51.27 414 LEU D C 1
ATOM 13266 O O . LEU D 1 414 ? 35.085 -83.781 42.251 1.00 51.41 414 LEU D O 1
ATOM 13271 N N . ASP D 1 415 ? 35.114 -85.772 43.315 1.00 52.05 415 ASP D N 1
ATOM 13272 C CA . ASP D 1 415 ? 35.903 -86.465 42.291 1.00 52.45 415 ASP D CA 1
ATOM 13273 C C . ASP D 1 415 ? 35.011 -87.024 41.184 1.00 52.76 415 ASP D C 1
ATOM 13274 O O . ASP D 1 415 ? 33.792 -87.113 41.341 1.00 52.76 415 ASP D O 1
ATOM 13279 N N . ASP D 1 416 ? 35.640 -87.418 40.079 1.00 53.02 416 ASP D N 1
ATOM 13280 C CA . ASP D 1 416 ? 34.927 -87.891 38.885 1.00 53.20 416 ASP D CA 1
ATOM 13281 C C . ASP D 1 416 ? 34.035 -89.108 39.158 1.00 53.26 416 ASP D C 1
ATOM 13282 O O . ASP D 1 416 ? 32.997 -89.275 38.515 1.00 53.27 416 ASP D O 1
ATOM 13287 N N . ALA D 1 417 ? 34.445 -89.946 40.111 1.00 53.24 417 ALA D N 1
ATOM 13288 C CA . ALA D 1 417 ? 33.668 -91.120 40.511 1.00 53.05 417 ALA D CA 1
ATOM 13289 C C . ALA D 1 417 ? 32.439 -90.728 41.327 1.00 52.96 417 ALA D C 1
ATOM 13290 O O . ALA D 1 417 ? 31.364 -91.310 41.156 1.00 52.90 417 ALA D O 1
ATOM 13292 N N . LYS D 1 418 ? 32.606 -89.751 42.220 1.00 52.80 418 LYS D N 1
ATOM 13293 C CA . LYS D 1 418 ? 31.495 -89.248 43.037 1.00 52.69 418 LYS D CA 1
ATOM 13294 C C . LYS D 1 418 ? 30.478 -88.530 42.145 1.00 52.42 418 LYS D C 1
ATOM 13295 O O . LYS D 1 418 ? 29.269 -88.673 42.331 1.00 52.29 418 LYS D O 1
ATOM 13301 N N . ILE D 1 419 ? 30.981 -87.769 41.174 1.00 52.08 419 ILE D N 1
ATOM 13302 C CA . ILE D 1 419 ? 30.130 -87.082 40.199 1.00 51.95 419 ILE D CA 1
ATOM 13303 C C . ILE D 1 419 ? 29.333 -88.086 39.363 1.00 51.79 419 ILE D C 1
ATOM 13304 O O . ILE D 1 419 ? 28.129 -87.910 39.159 1.00 51.66 419 ILE D O 1
ATOM 13309 N N . LYS D 1 420 ? 30.006 -89.139 38.894 1.00 51.64 420 LYS D N 1
ATOM 13310 C CA . LYS D 1 420 ? 29.347 -90.211 38.128 1.00 51.47 420 LYS D CA 1
ATOM 13311 C C . LYS D 1 420 ? 28.253 -90.902 38.936 1.00 51.08 420 LYS D C 1
ATOM 13312 O O . LYS D 1 420 ? 27.196 -91.244 38.404 1.00 51.08 420 LYS D O 1
ATOM 13318 N N . GLU D 1 421 ? 28.521 -91.097 40.222 1.00 50.72 421 GLU D N 1
ATOM 13319 C CA . GLU D 1 421 ? 27.572 -91.711 41.143 1.00 50.50 421 GLU D CA 1
ATOM 13320 C C . GLU D 1 421 ? 26.313 -90.857 41.291 1.00 50.05 421 GLU D C 1
ATOM 13321 O O . GLU D 1 421 ? 25.198 -91.376 41.234 1.00 49.92 421 GLU D O 1
ATOM 13327 N N . LEU D 1 422 ? 26.506 -89.550 41.474 1.00 49.58 422 LEU D N 1
ATOM 13328 C CA . LEU D 1 422 ? 25.397 -88.591 41.579 1.00 49.21 422 LEU D CA 1
ATOM 13329 C C . LEU D 1 422 ? 24.509 -88.594 40.325 1.00 48.79 422 LEU D C 1
ATOM 13330 O O . LEU D 1 422 ? 23.281 -88.518 40.432 1.00 48.66 422 LEU D O 1
ATOM 13335 N N . HIS D 1 423 ? 25.126 -88.693 39.147 1.00 48.45 423 HIS D N 1
ATOM 13336 C CA . HIS D 1 423 ? 24.378 -88.778 37.886 1.00 48.32 423 HIS D CA 1
ATOM 13337 C C . HIS D 1 423 ? 23.572 -90.073 37.785 1.00 48.24 423 HIS D C 1
ATOM 13338 O O . HIS D 1 423 ? 22.386 -90.045 37.449 1.00 48.15 423 HIS D O 1
ATOM 13345 N N . ALA D 1 424 ? 24.223 -91.201 38.077 1.00 48.34 424 ALA D N 1
ATOM 13346 C CA . ALA D 1 424 ? 23.562 -92.514 38.083 1.00 48.17 424 ALA D CA 1
ATOM 13347 C C . ALA D 1 424 ? 22.378 -92.537 39.048 1.00 48.08 424 ALA D C 1
ATOM 13348 O O . ALA D 1 424 ? 21.304 -93.043 38.715 1.00 48.01 424 ALA D O 1
ATOM 13350 N N . LYS D 1 425 ? 22.582 -91.959 40.230 1.00 48.11 425 LYS D N 1
ATOM 13351 C CA . LYS D 1 425 ? 21.547 -91.902 41.269 1.00 48.02 425 LYS D CA 1
ATOM 13352 C C . LYS D 1 425 ? 20.452 -90.877 40.945 1.00 47.81 425 LYS D C 1
ATOM 13353 O O . LYS D 1 425 ? 19.419 -90.837 41.619 1.00 47.92 425 LYS D O 1
ATOM 13359 N N . GLN D 1 426 ? 20.693 -90.046 39.928 1.00 47.61 426 GLN D N 1
ATOM 13360 C CA . GLN D 1 426 ? 19.727 -89.049 39.444 1.00 47.26 426 GLN D CA 1
ATOM 13361 C C . GLN D 1 426 ? 19.473 -87.928 40.458 1.00 46.78 426 GLN D C 1
ATOM 13362 O O . GLN D 1 426 ? 18.352 -87.427 40.592 1.00 46.71 426 GLN D O 1
ATOM 13368 N N . VAL D 1 427 ? 20.532 -87.540 41.165 1.00 46.33 427 VAL D N 1
ATOM 13369 C CA . VAL D 1 427 ? 20.491 -86.385 42.053 1.00 46.21 427 VAL D CA 1
ATOM 13370 C C . VAL D 1 427 ? 20.886 -85.117 41.284 1.00 45.96 427 VAL D C 1
ATOM 13371 O O . VAL D 1 427 ? 20.467 -84.020 41.648 1.00 45.83 427 VAL D O 1
ATOM 13375 N N . VAL D 1 428 ? 21.696 -85.280 40.235 1.00 45.76 428 VAL D N 1
ATOM 13376 C CA . VAL D 1 428 ? 22.035 -84.192 39.309 1.00 45.73 428 VAL D CA 1
ATOM 13377 C C . VAL D 1 428 ? 21.816 -84.635 37.859 1.00 45.74 428 VAL D C 1
ATOM 13378 O O . VAL D 1 428 ? 22.010 -83.863 36.912 1.00 45.53 428 VAL D O 1
#

InterPro domains:
  IPR003673 CoA-transferase family III [PF02515] (5-215)
  IPR003673 CoA-transferase family III [PF02515] (273-405)
  IPR017659 Formyl-CoA:oxalate CoA-transferase [MF_00742] (1-428)
  IPR017659 Formyl-CoA:oxalate CoA-transferase [TIGR03253] (2-428)
  IPR023606 CoA-transferase family III domain 1 superfamily [G3DSA:3.40.50.10540] (4-420)
  IPR023606 CoA-transferase family III domain 1 superfamily [SSF89796] (3-428)
  IPR044855 CoA-transferase family III domain 3 superfamily [G3DSA:3.30.1540.10] (255-351)
  IPR050483 CoA-transferase III domain-containing protein [PTHR48207] (1-210)

Radius of gyration: 38.86 Å; Cα contacts (8 Å, |Δi|>4): 4055; chains: 4; bounding box: 107×81×90 Å

Sequence (1708 aa):
TKPLDGINNVLDFTHVQAGPACTQMMGFLGANVIKIERRGSGDMMTRGQLQDKPNVDSLYFTMFNCNKRSIELDMKTPEGKELLEQMIKKADVMVENFGPGALDRMGFTWEYIQELNPRVILASVKGYAEGHANEHHLKVYENVAQCSGGAAATTGFWDGPPTVSSGAALGDSNSGMHLMIGILAALEIRHKTGRGQKVAVAMQDAVLNLVVRIKLRDQQRLERTGILAEYPQAQPNFAFDRDGNPLSFDNITSVPRGGNAGGGGQPGWMLKCKGWETDADSYVYFTIAANMWPQICDMIDDKPEWKDDPAYNTFEGRVDKLMDIFSFIETKFADKDKFEVTEWAAQYGIPCGPVMSMKELAHDPSLQKVGTVVEVVDEIRGNHLTVGAPFKFSGFQPEITRAPLLGEHTDEVLKELGLDDAKIKELHAKQVVTKPLDDGINNVLDFTHVQAGPACTQMMGFLGANVIKIERRGSGDMMTRGQLQDKPNVDSLYFTMFNCNKRSIELDMKTPEGKELLEQMIKKADVMVENFGPGALDRMGFTWEYIQELNPRVILASVKGYAEGHANEHHLKVYENVAQCSGGAAATTGFWDGPPTVSGAALGDSNSGMHLMIGILAALEIRHKTGRGQKVAVAMQDAVLNLVRIIKLRDQQRLERTGILAEYPQAQPNFAFDRDGNPLSFDNITSVPRGGNAGGGGQPGWMLKCKGWETDADSYVYFTIAANMWPQICDMIDKPEWKDDPAYNTFEGRVDKLMDIFSFIETKFADKDKFEVTEWAAQYGIPCGPVMSMKELAHDPSLQKVGTVVEVVDEIRGNHLTVGAPFKFSGFQQPEITRAPLLGEHTDEVLKELGLDDAKIKELHAKQVVTKPLDGINNVLDFTHVQAGPACTQMMGFLGANVIKIERRGSGDMMTRGQLQDKPNVDSLYFTMFNCNKRSIIELDMKTPEGKELLEQMIKKADVMVENFGPGALDRMGFTWEYIQELNPRVILASVKGYAEGHANEHHLKVYENVAQCSGGAAATTGFWDGPPTVSSGAALGDSNSGMHLMIGILAALEIRHKTGRGQKVAVAMQDAVLNLVRIKLRDQQRLERTGILAEYPQAQPNNFAFDRRDGNPLSFDNNITSVPRGGNAGGGGQPGWMLKCKGWETDADSYVYFTTIAANMWPQICDMIDDKPEWKDDPAYNTFEGRVDKLMDIFSSFIETKFADKDKFEVTEEWAAQYGIPCGPVMSMKELAHDPSLQKVGTVVEVVDEIRGNHLTVGAPFKFSGFQPEITRAPLLGEHTDEVLKELGLDDAKIKELHAKQVVTKPLDDGINNVLDFTHVQAGPACTQMMGFLGANVIKIERRGSGDMMTRGQLQDKPNVDSLYFTMFNCNKRSIELDMKTPEGKELLEQMIKKADVMVENFGPGALDRMMGFTWEYIQELNPRVILASVKGYAEGHANEHHLKVYENVAQCSGGAAATTGFWDGPPTVSGAALGDSNSGMHLMIGILAALEIRHKTGRGQKVAVAMQDAVLNLVRIKLRDQQRLERTGILAEYPQAQPNFAFDRDGNPLSFDNITSVPRGGNAGGGGQPGWMLKCKGWETDADSYVYFTIAANMWPQICDMIDKPEWKDDPAYNTFEGRVDKLMDIFSFIETKFADKDKFEVTEWAAQYGIPCGPVMSMKELAHDPSLQKVGTVVEVVDEIRGNHLTVGAPFKFSGFQPEITRAPLLGEHTDEVLKELGLDDAKIKELHAKQVV

GO terms:
  GO:0005737 cytoplasm (C, EXP)
  GO:0033608 formyl-CoA transferase activity (F, EXP)

Organism: Oxalobacter formigenes (NCBI:txid847)

Nearest PDB structures (foldseek):
  2vjq-assembly1_A  TM=1.002E+00  e=3.934E-93  Oxalobacter formigenes
  2vjp-assembly1_B  TM=9.992E-01  e=2.464E-91  Oxalobacter formigenes
  1vgq-assembly1_B  TM=9.974E-01  e=5.260E-88  Oxalobacter formigenes
  2vjm-assembly1_B  TM=9.966E-01  e=8.053E-88  Oxalobacter formigenes
  1t3z-assembly1_B  TM=9.958E-01  e=1.092E-87  Oxalobacter formigenes

Foldseek 3Di:
DFDAAQAEEEQAEAQFFRLLLVVQSLLRHYAAEYEAAPPCGHPQQPPPAPDPPGGRPSQWQSFWSYAAAHFHLQDPVRVVVVLLSLLSHQEYEYEDFPCPCVVSVDDPVVSCVSPQRYAYEYEFQDDVVDPCRRDDDDQQNLCVLQCNQQAAAAQQDGRDHDPDRQQGSLQSVVSSVVSVVQVVCCVVVVGYYYYYGHSSVSSNVVCVLQVVVLVVCVVPLADLQAQQLAPPDDAYPVRHRRHSVPDNGNGHRHAAQRVHAGWGWAAAAPVVPDVFQTKIFHDDLVQQCLVCVLLVNNVQCPDQCRNGSNSCSNPVVVVRVSVNVVRHHPTQVRVCVSCVVSVTDMHGRQDPVNVQPPPVCPVQQQWDWEDDPPNHIDIYGRNPDDDPPDGGDIYTGYDHNNCNVVVVVVSVDDPVVVVVCVVVVRD/DFPAALAEEEEAEAQFFRLLQVQQSLLRHYAAEYEAAFPCGHVQQVPPAPDPPGGRPSQWQRFWSYAFAHFNLQDPVRVVVVLLSLQSHQEYEYEDAPCPVVVSVDDVVNSCVSHFRYAYEYEAADDPVDPCRRDDDDQVNLCVLQCNQQAAADQADGRDHDPDRLQGNLQSVVSNVVSVVQVVCCVVVVGYYYYYGHSSNSNNVVVVLQVVVLVVCQVPLADLQAQLVQFAGDAYDVGGRHHSNPPNHNHHRHAADRVHAGWGWAAAEPCVPDVFQTKIFHDDLVLQCLLCVLLVNNVLCPPPLRNGSNSCSNPVVVVRVSSNVVRHHPTQVRSVVSCVVSVGDMHGRADPVCVQPPPVCCVQQQWDWEDDPPRHIDIYGRDPDDDPPDGGDIYTGYDHNNCNVVVVVVSVDDPVVSVVCVVVSRD/DFPAALAEEAEAEAQFFRLLQVVQSLLRHYAAEYEAAPPCGHPQQVPPAPDPPGGRPSQWQSFWSYAFAHFHLQDPVRVVVVLLSLLSHQEYEYEDFPCPVVVSVDDPVNSCVSHQRYAYEYEFQDDPVDPCRRDDDDQQNLCVLQCNQQAAADQQDGRDHDPDRLQGSLQSVVSSVVSVVQVVVCVVVVGYYYYYGHSSVSNNVVCVLQVVVLVVCVVPLDDLQAQLLAPPGDAYPVGHRRHSVPDNHNHHRHAADRVHAGWGWAAAEPVVPDVFQTKIFHDDLVLQCLVCVLLVNNVQCPDQCRNGSNSCSNPVVVVRVSVNVVRHHPTQVRVCVSCVVSVTDMHGRADPVCVQPPPVCCVQQQWDFEDDPPNHIDIYGRDPDDDPPDGGDIYTGYDHNNCNVVVVVVSVDDPVVSVVCVVVSRD/DFDAALAEEAEAEAQFQRLLLQQQSLLRHYAAEYEAEPPCGHVQQVPPAPDPPGGRPSQWQRFWSYAFAYFHLQDPVRVVVVLLSLLSHQEYEYEDAPCPVVVSVDDVVNSCVSHQRHAYEYEAADDPVDPCRRDDDDQVSLCVLQCNQQAAADQADGRDHDPDRLQGSLQSVVSNVVSVVQVVVCVVVVGGYYYYGHSSVSNNVVCVLQVVVLVVCQVPLDDLQALLLQFPDGAYDVGGRHHSPPPNHNGYRHQADRVHAGWGWAAAAPCVPDVFQIKIFHCDLVLPCLVCVLLVNCVLCPDPLRNGSNSCSNPVVVVRVSSNVVRHHPTQVRVCVSSVVSPGDMGGRDDPVCVQPPPVCPVQQQWDWECDPPRHIDIYGRDPDDDPPDGGDIYTGYDHNNCNVVVVVVSVDDPVRSVVCVVVSRD

B-factor: mean 26.12, std 12.8, range [8.8, 72.98]

CATH classification: 3.40.50.10540 (+1 more: 3.30.1540.10)